Protein AF-0000000087422096 (afdb_homodimer)

Secondary structure (DSSP, 8-state):
--HHHHHHHHHHHHHTTSS-HHHHHHHHHHHHHHS--HHHHHHHTTSS-HHHHHHHHHHHHHS-TTTTTGGG---S---S---------------------------------------------------GGG--GGGSEEEEEEEEE-SSEEEEEEEETTTTEEEEEEEE-TT--SSS-HHHHHHHHHHHHHH---TTBPPEEEEEE-TTS-EEEEEE---SEEHHHHHHHHHTT-SS---HHHHHHHHHHHHHHHHHHHHTTEE-S---GGGEEE-TTS-EEE---TT-EE--GGGHHHHTTS---TT---S-GGG--HHHHTT-GGG-SHHHHHHHHHHHHHHHHHSS-S---SSHHHHHHHHHHPPPPPHHHH-GGG---HHHHHHHHHHT-SSGGGS-SSHHHHHHHHHHHHHHHHHHHHHHHHHHHHHHHHHHHHHHHHHHHHHHHHHHHHHHHHHHTS-TT--HHHHHHHHHHHHHHHHHHHHHHHHHHHHHHHHHHHHHH-TT-HHHHHHHHHHHHHHHHHHHHTT-HHHHHHHHHHHHHH-SSTTHHHHHTEEEEEEEEESSP-EEEEEEEEEETTEEEEEEEEEEEESPEEEEEEESEEEEEEEE-TTB--EEEEEEE-TT-EEEEEEE--BGGGS-TTEEEE--EEEE-SS--TT-GGGGEEEE--EEEESSPPBHHHHHHHHHHHHHH-HHHHHHHS-B-TT--BSS-B-TTS-B---SB-TT-PBP-TTSBP-S--HHHHHHHHHHHHHHHTS-EEPPPHHHHHHHHHTTTT-SBTTBS---GGGS-STTSSSSS-----TT--TT-B-TT--BS-SSS-EEEEEEEPSS-TTEEEEES--TT--GGGG-TT--EEEETT---TTEE---EEE-/--HHHHHHHHHHHHHTTSS-HHHHHHHHHHHHHHS--HHHHHHHTTSS-HHHHHHHHHHHHHS-TTTTTGGGTT-----S---------------------------------------------------GGG--HHHHEEEEEEEEE-SSEEEEEEEETTTTEEEEEEEE-TT--SSS-HHHHHHHHHHHHHH---TTBPPEEEEEE-TTS-EEEEEE---SEEHHHHHHHHHTT-SS---HHHHHHHHHHHHHHHHHHHHTTEE-S---GGGEEE-TTS-EEE---TT-EE--GGGHHHHTTS---TT---S-GGG--HHHHTT-GGG-SHHHHHHHHHHHHHHHHHSS-S---SSHHHHHHHHHHPPPPPHHHH-GGG---HHHHHHHHHHT-SSGGGS-SSHHHHHHHHHHHHHHHHHHHHHHHHHHHHHHHHHHHHHHHHHHHHHHHHHHHHHHHHHHTS-TT--HHHHHHHHHHHHHHHHHHHHHHHHHHHHHHHHHHHHHH-TT-HHHHHHHHHHHHHHHHHHHHTT-HHHHHHHHHHHHHH-SSTTHHHHHTEEEEEEEEESSP-EEEEEEEEEETTEEEEEEEEEEEESPEEEEEEESEEEEEEEE-TTB--EEEEEEE-TT-EEEEEEE--BGGGS-TTEEEE--EEEE-SS--TT-GGGGEEEE--EEEESSPPBHHHHHHHHHHHHHH-HHHHHHHS-B-TT--BSS-B-TTS-B---SB-TT-PBP-TTSBP-S--HHHHHHHHHHHHHHHTS-EEPPPHHHHHHHHHTTTT-SBTTBS---GGGS-STTSSSSS-----TT--TT-B-TT--BS-SSS-EEEEEEEPTT-TTEEEEES--TT--GGGG-TT--EEEETT---TTEE---EEE-

Foldseek 3Di:
DPVVLLVQLLVVCVVVVLAPPVRLVVLVVVCVVVVNRSLRSCCVVPSDPPVRSVVSSVCVVPPDPPVVPVVVPDDDDPDDDDPDDDDDDDDDDDDPDDDDDDDPDDPDDPCPDPPCPPPPPPPPPVDPDPDQVPDDPQPQWAFDAWPDDDPFWTWTWIAGNVVRDIKIKTFGDPPPPDDADSQLLQVLQLVLLCVQDDQQAWHWDDWDAHPVRTIMTITHDAPDDFQLRLLVCVVVPHDVHDDLLLVLVLLLSVLVSLQSSQVQQKHQQADDSRQWGAHPVGRIHGDDSSLIARPPCVSVVSRVRPPPPQPDQPYDLLQFALCSLVSVPVPDGQLRVLSSSLQRLLCSLQSDGQDDDPDSNVSSVCNQPNQGDQSCVNHVPRVGDPLSSVLSNQSNDNDSVSHDPGSNVSSVSSVVVSVVPVLLVVLQVLLVVLLVVLVVLVVVLVVLVVVLVVLVVVLVVLVLVDDPPDDPVSCVVSVVSVVVSVVSVVVSVVSLVSNLVSLVVSCVSPVPPLSSLVVQLVSLVLQLQLCVLVVPVVSNVVSLVSNVVSDPPPCVQQNQQKEWEWEAEVPDWWWKWKWAFDADPNFTDTDTDDGQGIPGRGGDIDGFHKMWMWTDDPQWDIFIAIDGGGGHYYDYDYFYTHGPLQDDPQKFKYAWDWAFAFDRNSNPSVVRIDTDHIKIWGQWAAFQLLVQVVLQVVQVVPLVVSLVLAADADVGGHQFDADPVSHTDHDCADPVRDGDDRQAHDFRGFLVSVQSSQVVVCVVSVARKDFAALVRLLCQFAPGHQAFGQGGPDDDLCQAQAQVNDPDGQDADGWCPRVNRAHSGGRHRQLEAAKEFHPDARSNDRQKGKIFHYYNHDDRVRSTRSDIDIDGRGHTDPRYGGIMMHGD/DPVVLLVQLLVVCVVVVLAPPVRLVVLVVVCVVVVNRSLRSCCVVPSDPPVRSVVSSVCVVPPDPVVVPVVVPPPDPPDDDDDDDDDDCVPDDDPVVVPDDDDPPPDDDDCPDPPCPPPDPPPDDPPPDPDLVPDDPQPQWAFDAWPDDDPFWTWTWIAGPVVGDIKIKTFGDPPPPDDAPSQLLQVLQLVLLCVQDDQQAWHWDDWDAHPVRTIMTITHDAPDDQLLRLLVCVVVPHDVHDDLLLVLVLLLSVLVSLQSSQVQQKAQQADDSRQWGAHPVGRIHGDDSSLIARPPCVSVVSRVRPPPPQPDQDYDLLQFALCSLVSVPVVDGQLRVLSSSLQRLLCSLQSDGQDDDPDSNVSSVCNQPPQGDQSCVNHVPRVGDPLSSVLSNQSNDNDSVSHPPGSNVSSVSSVVVSVVPVLLVVLQVLLVVLLVVLVVLVVVLVVLVVVLVVLVVVLVVLVLADDPPDDPVSCVVSVVSVVVSVVSVVVSVVSLVSNLVSLVVSCVSPVPPLSSLVVQLVSLVLQLQLCVLVVPVVSNVVSLVSNVVSDPPPCVQQNQQKEWEWEAEVPDWWWKWKWAFDADPNFTDTDTDDGQGIPGRGGDIDGFHKMWMWTDDPQWDIFIAIDGGGGHYYDYDYFYTHGPLQDDPQKFKYAWDWAFAFDRNSNPSVVRIDTDHIKIWGQWFAFQLLVLVVLQVVQVVPLVVSLVQAADADVGGHQFDADPVSHTDHDCADPVRDGDDRQAHDFRGFLVSVQSSQVVVCVVSVARKDFAALVRLLCQFAPGHQAFGQGGPDDDLCQAQAQVNDPDGFDADGWCPRVNRAHSGGRHRQLERAKEFHPDARSNDRQKGKIFHYYNHDDRVRSTRSDIDIDGRGHGDPRYGHIIMHGD

Nearest PDB structures (foldseek):
  2psq-assembly1_B  TM=8.116E-01  e=1.710E-14  Homo sapiens
  8w38-assembly4_D  TM=8.056E-01  e=1.320E-14  Homo sapiens
  3lcd-assembly1_A  TM=7.879E-01  e=2.724E-14  Homo sapiens
  5de2-assembly2_B  TM=8.108E-01  e=8.502E-14  Homo sapiens
  6seq-assembly1_A  TM=7.258E-01  e=4.690E-11  Homo sapiens

Structure (mmCIF, N/CA/C/O backbone):
data_AF-0000000087422096-model_v1
#
loop_
_entity.id
_entity.type
_entity.pdbx_description
1 polymer 'non-specific serine/threonine protein kinase'
#
loop_
_atom_site.group_PDB
_atom_site.id
_atom_site.type_symbol
_atom_site.label_atom_id
_atom_site.label_alt_id
_atom_site.label_comp_id
_atom_site.label_asym_id
_atom_site.label_entity_id
_atom_site.label_seq_id
_atom_site.pdbx_PDB_ins_code
_atom_site.Cartn_x
_atom_site.Cartn_y
_atom_site.Cartn_z
_atom_site.occupancy
_atom_site.B_iso_or_equiv
_atom_site.auth_seq_id
_atom_site.auth_comp_id
_atom_site.auth_asym_id
_atom_site.auth_atom_id
_atom_site.pdbx_PDB_model_num
ATOM 1 N N . MET A 1 1 ? 27.641 -21.953 27.484 1 22.31 1 MET A N 1
ATOM 2 C CA . MET A 1 1 ? 27.328 -21.516 28.844 1 22.31 1 MET A CA 1
ATOM 3 C C . MET A 1 1 ? 27.344 -19.984 28.938 1 22.31 1 MET A C 1
ATOM 5 O O . MET A 1 1 ? 26.656 -19.406 29.766 1 22.31 1 MET A O 1
ATOM 9 N N . ALA A 1 2 ? 28.328 -19.422 28.062 1 29.39 2 ALA A N 1
ATOM 10 C CA . ALA A 1 2 ? 28.734 -18.016 28.141 1 29.39 2 ALA A CA 1
ATOM 11 C C . ALA A 1 2 ? 27.641 -17.094 27.609 1 29.39 2 ALA A C 1
ATOM 13 O O . ALA A 1 2 ? 27.438 -15.992 28.109 1 29.39 2 ALA A O 1
ATOM 14 N N . LEU A 1 3 ? 27.016 -17.531 26.5 1 33.47 3 LEU A N 1
ATOM 15 C CA . LEU A 1 3 ? 26.109 -16.656 25.766 1 33.47 3 LEU A CA 1
ATOM 16 C C . LEU A 1 3 ? 24.875 -16.328 26.594 1 33.47 3 LEU A C 1
ATOM 18 O O . LEU A 1 3 ? 24.188 -15.344 26.328 1 33.47 3 LEU A O 1
ATOM 22 N N . LYS A 1 4 ? 24.453 -17.375 27.469 1 43.59 4 LYS A N 1
ATOM 23 C CA . LYS A 1 4 ? 23.281 -17.203 28.328 1 43.59 4 LYS A CA 1
ATOM 24 C C . LYS A 1 4 ? 23.469 -16.016 29.266 1 43.59 4 LYS A C 1
ATOM 26 O O . LYS A 1 4 ? 22.5 -15.312 29.578 1 43.59 4 LYS A O 1
ATOM 31 N N . SER A 1 5 ? 24.703 -15.695 29.641 1 49.25 5 SER A N 1
ATOM 32 C CA . SER A 1 5 ? 25.062 -14.75 30.688 1 49.25 5 SER A CA 1
ATOM 33 C C . SER A 1 5 ? 24.969 -13.312 30.188 1 49.25 5 SER A C 1
ATOM 35 O O . SER A 1 5 ? 24.5 -12.43 30.922 1 49.25 5 SER A O 1
ATOM 37 N N . ASP A 1 6 ? 25.188 -13.078 28.922 1 51.31 6 ASP A N 1
ATOM 38 C CA . ASP A 1 6 ? 25.234 -11.734 28.359 1 51.31 6 ASP A CA 1
ATOM 39 C C . ASP A 1 6 ? 23.828 -11.18 28.172 1 51.31 6 ASP A C 1
ATOM 41 O O . ASP A 1 6 ? 23.562 -10 28.422 1 51.31 6 ASP A O 1
ATOM 45 N N . THR A 1 7 ? 22.953 -12.062 27.797 1 53.16 7 THR A N 1
ATOM 46 C CA . THR A 1 7 ? 21.562 -11.688 27.594 1 53.16 7 THR A CA 1
ATOM 47 C C . THR A 1 7 ? 20.891 -11.352 28.922 1 53.16 7 THR A C 1
ATOM 49 O O . THR A 1 7 ? 20.125 -10.391 29.016 1 53.16 7 THR A O 1
ATOM 52 N N . GLN A 1 8 ? 21.172 -12.094 29.906 1 59.81 8 GLN A N 1
ATOM 53 C CA . GLN A 1 8 ? 20.609 -11.867 31.234 1 59.81 8 GLN A CA 1
ATOM 54 C C . GLN A 1 8 ? 21.141 -10.57 31.828 1 59.81 8 GLN A C 1
ATOM 56 O O . GLN A 1 8 ? 20.391 -9.836 32.5 1 59.81 8 GLN A O 1
ATOM 61 N N . LEU A 1 9 ? 22.359 -10.242 31.547 1 62.66 9 LEU A N 1
ATOM 62 C CA . LEU A 1 9 ? 23 -9.016 32 1 62.66 9 LEU A CA 1
ATOM 63 C C . LEU A 1 9 ? 22.391 -7.793 31.312 1 62.66 9 LEU A C 1
ATOM 65 O O . LEU A 1 9 ? 22.141 -6.773 31.953 1 62.66 9 LEU A O 1
ATOM 69 N N . GLY A 1 10 ? 22.156 -7.891 30.016 1 61.22 10 GLY A N 1
ATOM 70 C CA . GLY A 1 10 ? 21.516 -6.82 29.266 1 61.22 10 GLY A CA 1
ATOM 71 C C . GLY A 1 10 ? 20.094 -6.551 29.719 1 61.22 10 GLY A C 1
ATOM 72 O O . GLY A 1 10 ? 19.703 -5.395 29.891 1 61.22 10 GLY A O 1
ATOM 73 N N . GLN A 1 11 ? 19.422 -7.559 29.969 1 61.22 11 GLN A N 1
ATOM 74 C CA . GLN A 1 11 ? 18.062 -7.461 30.484 1 61.22 11 GLN A CA 1
ATOM 75 C C . GLN A 1 11 ? 18.047 -6.82 31.875 1 61.22 11 GLN A C 1
ATOM 77 O O . GLN A 1 11 ? 17.203 -5.965 32.156 1 61.22 11 GLN A O 1
ATOM 82 N N . LEU A 1 12 ? 18.891 -7.219 32.75 1 65 12 LEU A N 1
ATOM 83 C CA . LEU A 1 12 ? 19.016 -6.672 34.094 1 65 12 LEU A CA 1
ATOM 84 C C . LEU A 1 12 ? 19.422 -5.207 34.031 1 65 12 LEU A C 1
ATOM 86 O O . LEU A 1 12 ? 18.922 -4.395 34.812 1 65 12 LEU A O 1
ATOM 90 N N . ALA A 1 13 ? 20.281 -4.805 33.125 1 66.31 13 ALA A N 1
ATOM 91 C CA . ALA A 1 13 ? 20.75 -3.428 33 1 66.31 13 ALA A CA 1
ATOM 92 C C . ALA A 1 13 ? 19.609 -2.51 32.531 1 66.31 13 ALA A C 1
ATOM 94 O O . ALA A 1 13 ? 19.5 -1.378 33 1 66.31 13 ALA A O 1
ATOM 95 N N . ILE A 1 14 ? 18.781 -3.031 31.719 1 63.97 14 ILE A N 1
ATOM 96 C CA . ILE A 1 14 ? 17.578 -2.309 31.297 1 63.97 14 ILE A CA 1
ATOM 97 C C . ILE A 1 14 ? 16.594 -2.234 32.469 1 63.97 14 ILE A C 1
ATOM 99 O O . ILE A 1 14 ? 16.031 -1.172 32.75 1 63.97 14 ILE A O 1
ATOM 103 N N . ALA A 1 15 ? 16.359 -3.305 33.094 1 63.5 15 ALA A N 1
ATOM 104 C CA . ALA A 1 15 ? 15.406 -3.381 34.188 1 63.5 15 ALA A CA 1
ATOM 105 C C . ALA A 1 15 ? 15.805 -2.441 35.312 1 63.5 15 ALA A C 1
ATOM 107 O O . ALA A 1 15 ? 14.945 -1.862 36 1 63.5 15 ALA A O 1
ATOM 108 N N . ARG A 1 16 ? 17.156 -2.174 35.469 1 67.19 16 ARG A N 1
ATOM 109 C CA . ARG A 1 16 ? 17.641 -1.307 36.531 1 67.19 16 ARG A CA 1
ATOM 110 C C . ARG A 1 16 ? 17.859 0.117 36 1 67.19 16 ARG A C 1
ATOM 112 O O . ARG A 1 16 ? 18.406 0.961 36.719 1 67.19 16 ARG A O 1
ATOM 119 N N . GLY A 1 17 ? 17.391 0.414 34.688 1 64.25 17 GLY A N 1
ATOM 120 C CA . GLY A 1 17 ? 17.422 1.737 34.062 1 64.25 17 GLY A CA 1
ATOM 121 C C . GLY A 1 17 ? 18.828 2.219 33.781 1 64.25 17 GLY A C 1
ATOM 122 O O . GLY A 1 17 ? 19.062 3.42 33.625 1 64.25 17 GLY A O 1
ATOM 123 N N . LEU A 1 18 ? 19.688 1.482 33.719 1 69.75 18 LEU A N 1
ATOM 124 C CA . LEU A 1 18 ? 21.078 1.895 33.562 1 69.75 18 LEU A CA 1
ATOM 125 C C . LEU A 1 18 ? 21.438 2.039 32.094 1 69.75 18 LEU A C 1
ATOM 127 O O . LEU A 1 18 ? 22.297 2.85 31.734 1 69.75 18 LEU A O 1
ATOM 131 N N . VAL A 1 19 ? 20.844 1.148 31.203 1 63.81 19 VAL A N 1
ATOM 132 C CA . VAL A 1 19 ? 21.078 1.215 29.766 1 63.81 19 VAL A CA 1
ATOM 133 C C . VAL A 1 19 ? 19.75 1.126 29.016 1 63.81 19 VAL A C 1
ATOM 135 O O . VAL A 1 19 ? 18.859 0.351 29.406 1 63.81 19 VAL A O 1
ATOM 138 N N . ASP A 1 20 ? 19.422 2.053 28.156 1 63.22 20 ASP A N 1
ATOM 139 C CA . ASP A 1 20 ? 18.188 1.964 27.391 1 63.22 20 ASP A CA 1
ATOM 140 C C . ASP A 1 20 ? 18.281 0.891 26.312 1 63.22 20 ASP A C 1
ATOM 142 O O . ASP A 1 20 ? 19.375 0.448 25.969 1 63.22 20 ASP A O 1
ATOM 146 N N . LEU A 1 21 ? 17.219 0.362 25.891 1 59.69 21 LEU A N 1
ATOM 147 C CA . LEU A 1 21 ? 17.125 -0.75 24.953 1 59.69 21 LEU A CA 1
ATOM 148 C C . LEU A 1 21 ? 17.891 -0.441 23.672 1 59.69 21 LEU A C 1
ATOM 150 O O . LEU A 1 21 ? 18.578 -1.309 23.125 1 59.69 21 LEU A O 1
ATOM 154 N N . ALA A 1 22 ? 17.844 0.721 23.203 1 60.84 22 ALA A N 1
ATOM 155 C CA . ALA A 1 22 ? 18.531 1.097 21.984 1 60.84 22 ALA A CA 1
ATOM 156 C C . ALA A 1 22 ? 20.047 0.982 22.156 1 60.84 22 ALA A C 1
ATOM 158 O O . ALA A 1 22 ? 20.75 0.473 21.266 1 60.84 22 ALA A O 1
ATOM 159 N N . THR A 1 23 ? 20.438 1.443 23.203 1 62.81 23 THR A N 1
ATOM 160 C CA . THR A 1 23 ? 21.859 1.36 23.5 1 62.81 23 THR A CA 1
ATOM 161 C C . THR A 1 23 ? 22.297 -0.095 23.641 1 62.81 23 THR A C 1
ATOM 163 O O . THR A 1 23 ? 23.359 -0.473 23.141 1 62.81 23 THR A O 1
ATOM 166 N N . LEU A 1 24 ? 21.469 -0.861 24.219 1 63.09 24 LEU A N 1
ATOM 167 C CA . LEU A 1 24 ? 21.766 -2.279 24.375 1 63.09 24 LEU A CA 1
ATOM 168 C C . LEU A 1 24 ? 21.812 -2.977 23.016 1 63.09 24 LEU A C 1
ATOM 170 O O . LEU A 1 24 ? 22.734 -3.752 22.75 1 63.09 24 LEU A O 1
ATOM 174 N N . LEU A 1 25 ? 20.922 -2.707 22.203 1 58.38 25 LEU A N 1
ATOM 175 C CA . LEU A 1 25 ? 20.875 -3.338 20.891 1 58.38 25 LEU A CA 1
ATOM 176 C C . LEU A 1 25 ? 22.078 -2.934 20.031 1 58.38 25 LEU A C 1
ATOM 178 O O . LEU A 1 25 ? 22.656 -3.764 19.328 1 58.38 25 LEU A O 1
ATOM 182 N N . ARG A 1 26 ? 22.453 -1.77 20.141 1 63.78 26 ARG A N 1
ATOM 183 C CA . ARG A 1 26 ? 23.672 -1.311 19.453 1 63.78 26 ARG A CA 1
ATOM 184 C C . ARG A 1 26 ? 24.906 -2.045 19.984 1 63.78 26 ARG A C 1
ATOM 186 O O . ARG A 1 26 ? 25.766 -2.455 19.203 1 63.78 26 ARG A O 1
ATOM 193 N N . CYS A 1 27 ? 24.875 -2.111 21.219 1 63.47 27 CYS A N 1
ATOM 194 C CA . CYS A 1 27 ? 26.031 -2.762 21.812 1 63.47 27 CYS A CA 1
ATOM 195 C C . CYS A 1 27 ? 26.047 -4.254 21.5 1 63.47 27 CYS A C 1
ATOM 197 O O . CYS A 1 27 ? 27.094 -4.832 21.234 1 63.47 27 CYS A O 1
ATOM 199 N N . VAL A 1 28 ? 24.953 -4.836 21.469 1 59.22 28 VAL A N 1
ATOM 200 C CA . VAL A 1 28 ? 24.859 -6.246 21.109 1 59.22 28 VAL A CA 1
ATOM 201 C C . VAL A 1 28 ? 25.328 -6.438 19.656 1 59.22 28 VAL A C 1
ATOM 203 O O . VAL A 1 28 ? 26.062 -7.371 19.359 1 59.22 28 VAL A O 1
ATOM 206 N N . SER A 1 29 ? 24.891 -5.582 18.797 1 53.47 29 SER A N 1
ATOM 207 C CA . SER A 1 29 ? 25.344 -5.656 17.406 1 53.47 29 SER A CA 1
ATOM 208 C C . SER A 1 29 ? 26.844 -5.465 17.297 1 53.47 29 SER A C 1
ATOM 210 O O . SER A 1 29 ? 27.516 -6.164 16.531 1 53.47 29 SER A O 1
ATOM 212 N N . GLN A 1 30 ? 27.297 -4.598 18.047 1 57.66 30 GLN A N 1
ATOM 213 C CA . GLN A 1 30 ? 28.734 -4.34 18.031 1 57.66 30 GLN A CA 1
ATOM 214 C C . GLN A 1 30 ? 29.5 -5.488 18.672 1 57.66 30 GLN A C 1
ATOM 216 O O . GLN A 1 30 ? 30.625 -5.812 18.25 1 57.66 30 GLN A O 1
ATOM 221 N N . SER A 1 31 ? 28.906 -5.996 19.656 1 53.38 31 SER A N 1
ATOM 222 C CA . SER A 1 31 ? 29.531 -7.121 20.328 1 53.38 31 SER A CA 1
ATOM 223 C C . SER A 1 31 ? 29.688 -8.32 19.406 1 53.38 31 SER A C 1
ATOM 225 O O . SER A 1 31 ? 30.688 -9.031 19.453 1 53.38 31 SER A O 1
ATOM 227 N N . ALA A 1 32 ? 28.781 -8.523 18.594 1 51.12 32 ALA A N 1
ATOM 228 C CA . ALA A 1 32 ? 28.844 -9.648 17.656 1 51.12 32 ALA A CA 1
ATOM 229 C C . ALA A 1 32 ? 29.938 -9.43 16.625 1 51.12 32 ALA A C 1
ATOM 231 O O . ALA A 1 32 ? 30.578 -10.383 16.172 1 51.12 32 ALA A O 1
ATOM 232 N N . THR A 1 33 ? 30.25 -8.125 16.281 1 51.81 33 THR A N 1
ATOM 233 C CA . THR A 1 33 ? 31.25 -7.855 15.25 1 51.81 33 THR A CA 1
ATOM 234 C C . THR A 1 33 ? 32.625 -7.664 15.859 1 51.81 33 THR A C 1
ATOM 236 O O . THR A 1 33 ? 33.625 -8.031 15.266 1 51.81 33 THR A O 1
ATOM 239 N N . ALA A 1 34 ? 32.688 -6.992 17.047 1 53.44 34 ALA A N 1
ATOM 240 C CA . ALA A 1 34 ? 33.969 -6.57 17.547 1 53.44 34 ALA A CA 1
ATOM 241 C C . ALA A 1 34 ? 34.562 -7.602 18.516 1 53.44 34 ALA A C 1
ATOM 243 O O . ALA A 1 34 ? 35.656 -7.438 19.016 1 53.44 34 ALA A O 1
ATOM 244 N N . GLY A 1 35 ? 34.094 -8.922 18.516 1 54.88 35 GLY A N 1
ATOM 245 C CA . GLY A 1 35 ? 34.594 -9.984 19.359 1 54.88 35 GLY A CA 1
ATOM 246 C C . GLY A 1 35 ? 34.594 -9.633 20.828 1 54.88 35 GLY A C 1
ATOM 247 O O . GLY A 1 35 ? 35.25 -10.312 21.641 1 54.88 35 GLY A O 1
ATOM 248 N N . THR A 1 36 ? 34.219 -8.414 21.203 1 56.12 36 THR A N 1
ATOM 249 C CA . THR A 1 36 ? 34.219 -7.996 22.609 1 56.12 36 THR A CA 1
ATOM 250 C C . THR A 1 36 ? 32.875 -8.32 23.25 1 56.12 36 THR A C 1
ATOM 252 O O . THR A 1 36 ? 31.828 -8.297 22.578 1 56.12 36 THR A O 1
ATOM 255 N N . THR A 1 37 ? 32.844 -8.945 24.391 1 63.66 37 THR A N 1
ATOM 256 C CA . THR A 1 37 ? 31.625 -9.375 25.078 1 63.66 37 THR A CA 1
ATOM 257 C C . THR A 1 37 ? 30.719 -8.18 25.359 1 63.66 37 THR A C 1
ATOM 259 O O . THR A 1 37 ? 31.188 -7.047 25.469 1 63.66 37 THR A O 1
ATOM 262 N N . LEU A 1 38 ? 29.453 -8.297 25.328 1 63.44 38 LEU A N 1
ATOM 263 C CA . LEU A 1 38 ? 28.469 -7.25 25.578 1 63.44 38 LEU A CA 1
ATOM 264 C C . LEU A 1 38 ? 28.812 -6.492 26.859 1 63.44 38 LEU A C 1
ATOM 266 O O . LEU A 1 38 ? 28.719 -5.262 26.906 1 63.44 38 LEU A O 1
ATOM 270 N N . SER A 1 39 ? 29.297 -7.145 27.812 1 67.06 39 SER A N 1
ATOM 271 C CA . SER A 1 39 ? 29.656 -6.555 29.094 1 67.06 39 SER A CA 1
ATOM 272 C C . SER A 1 39 ? 30.828 -5.578 28.938 1 67.06 39 SER A C 1
ATOM 274 O O . SER A 1 39 ? 30.812 -4.488 29.516 1 67.06 39 SER A O 1
ATOM 276 N N . GLU A 1 40 ? 31.75 -5.992 28.172 1 71 40 GLU A N 1
ATOM 277 C CA . GLU A 1 40 ? 32.938 -5.172 27.953 1 71 40 GLU A CA 1
ATOM 278 C C . GLU A 1 40 ? 32.625 -3.949 27.094 1 71 40 GLU A C 1
ATOM 280 O O . GLU A 1 40 ? 33.125 -2.852 27.359 1 71 40 GLU A O 1
ATOM 285 N N . LEU A 1 41 ? 31.688 -4.113 26.188 1 66.12 41 LEU A N 1
ATOM 286 C CA . LEU A 1 41 ? 31.312 -3.008 25.297 1 66.12 41 LEU A CA 1
ATOM 287 C C . LEU A 1 41 ? 30.484 -1.971 26.062 1 66.12 41 LEU A C 1
ATOM 289 O O . LEU A 1 41 ? 30.656 -0.767 25.844 1 66.12 41 LEU A O 1
ATOM 293 N N . LEU A 1 42 ? 29.703 -2.367 26.938 1 70.38 42 LEU A N 1
ATOM 294 C CA . LEU A 1 42 ? 28.875 -1.453 27.719 1 70.38 42 LEU A CA 1
ATOM 295 C C . LEU A 1 42 ? 29.75 -0.611 28.656 1 70.38 42 LEU A C 1
ATOM 297 O O . LEU A 1 42 ? 29.422 0.548 28.922 1 70.38 42 LEU A O 1
ATOM 301 N N . VAL A 1 43 ? 30.891 -1.085 29.062 1 72.5 43 VAL A N 1
ATOM 302 C CA . VAL A 1 43 ? 31.859 -0.374 29.906 1 72.5 43 VAL A CA 1
ATOM 303 C C . VAL A 1 43 ? 32.75 0.51 29.031 1 72.5 43 VAL A C 1
ATOM 305 O O . VAL A 1 43 ? 33 1.673 29.359 1 72.5 43 VAL A O 1
ATOM 308 N N . ILE A 1 44 ? 33.25 -0.032 27.891 1 64.56 44 ILE A N 1
ATOM 309 C CA . ILE A 1 44 ? 34.156 0.71 27.016 1 64.56 44 ILE A CA 1
ATOM 310 C C . ILE A 1 44 ? 33.438 1.922 26.438 1 64.56 44 ILE A C 1
ATOM 312 O O . ILE A 1 44 ? 34 3.008 26.328 1 64.56 44 ILE A O 1
ATOM 316 N N . ASP A 1 45 ? 32.094 1.788 26.219 1 64.5 45 ASP A N 1
ATOM 317 C CA . ASP A 1 45 ? 31.328 2.873 25.609 1 64.5 45 ASP A CA 1
ATOM 318 C C . ASP A 1 45 ? 30.734 3.799 26.672 1 64.5 45 ASP A C 1
ATOM 320 O O . ASP A 1 45 ? 29.984 4.715 26.344 1 64.5 45 ASP A O 1
ATOM 324 N N . GLY A 1 46 ? 30.969 3.639 27.969 1 70.69 46 GLY A N 1
ATOM 325 C CA . GLY A 1 46 ? 30.672 4.5 29.109 1 70.69 46 GLY A CA 1
ATOM 326 C C . GLY A 1 46 ? 29.234 4.375 29.594 1 70.69 46 GLY A C 1
ATOM 327 O O . GLY A 1 46 ? 28.75 5.238 30.328 1 70.69 46 GLY A O 1
ATOM 328 N N . HIS A 1 47 ? 28.609 3.395 29.203 1 70.56 47 HIS A N 1
ATOM 329 C CA . HIS A 1 47 ? 27.203 3.299 29.594 1 70.56 47 HIS A CA 1
ATOM 330 C C . HIS A 1 47 ? 27.062 2.654 30.969 1 70.56 47 HIS A C 1
ATOM 332 O O . HIS A 1 47 ? 26.078 2.9 31.672 1 70.56 47 HIS A O 1
ATOM 338 N N . LEU A 1 48 ? 28.047 1.776 31.281 1 68.69 48 LEU A N 1
ATOM 339 C CA . LEU A 1 48 ? 28.141 1.203 32.625 1 68.69 48 LEU A CA 1
ATOM 340 C C . LEU A 1 48 ? 29.547 1.379 33.188 1 68.69 48 LEU A C 1
ATOM 342 O O . LEU A 1 48 ? 30.531 1.293 32.438 1 68.69 48 LEU A O 1
ATOM 346 N N . SER A 1 49 ? 29.703 1.876 34.406 1 75.44 49 SER A N 1
ATOM 347 C CA . SER A 1 49 ? 30.984 1.861 35.094 1 75.44 49 SER A CA 1
ATOM 348 C C . SER A 1 49 ? 31.422 0.438 35.406 1 75.44 49 SER A C 1
ATOM 350 O O . SER A 1 49 ? 30.594 -0.471 35.469 1 75.44 49 SER A O 1
ATOM 352 N N . ARG A 1 50 ? 32.625 0.095 35.531 1 72.69 50 ARG A N 1
ATOM 353 C CA . ARG A 1 50 ? 33.156 -1.215 35.906 1 72.69 50 ARG A CA 1
ATOM 354 C C . ARG A 1 50 ? 32.531 -1.678 37.219 1 72.69 50 ARG A C 1
ATOM 356 O O . ARG A 1 50 ? 32.25 -2.861 37.406 1 72.69 50 ARG A O 1
ATOM 363 N N . GLU A 1 51 ? 32.312 -0.676 38.094 1 72.88 51 GLU A N 1
ATOM 364 C CA . GLU A 1 51 ? 31.719 -0.988 39.406 1 72.88 51 GLU A CA 1
ATOM 365 C C . GLU A 1 51 ? 30.281 -1.442 39.25 1 72.88 51 GLU A C 1
ATOM 367 O O . GLU A 1 51 ? 29.844 -2.385 39.906 1 72.88 51 GLU A O 1
ATOM 372 N N . GLN A 1 52 ? 29.547 -0.849 38.281 1 71.38 52 GLN A N 1
ATOM 373 C CA . GLN A 1 52 ? 28.156 -1.216 38.031 1 71.38 52 GLN A CA 1
ATOM 374 C C . GLN A 1 52 ? 28.062 -2.592 37.375 1 71.38 52 GLN A C 1
ATOM 376 O O . GLN A 1 52 ? 27.156 -3.377 37.688 1 71.38 52 GLN A O 1
ATOM 381 N N . LEU A 1 53 ? 29 -2.859 36.562 1 70 53 LEU A N 1
ATOM 382 C CA . LEU A 1 53 ? 29.062 -4.176 35.938 1 70 53 LEU A CA 1
ATOM 383 C C . LEU A 1 53 ? 29.359 -5.258 36.969 1 70 53 LEU A C 1
ATOM 385 O O . LEU A 1 53 ? 28.719 -6.316 36.969 1 70 53 LEU A O 1
ATOM 389 N N . ASP A 1 54 ? 30.281 -4.98 37.812 1 71.81 54 ASP A N 1
ATOM 390 C CA . ASP A 1 54 ? 30.641 -5.926 38.875 1 71.81 54 ASP A CA 1
ATOM 391 C C . ASP A 1 54 ? 29.438 -6.191 39.812 1 71.81 54 ASP A C 1
ATOM 393 O O . ASP A 1 54 ? 29.219 -7.332 40.219 1 71.81 54 ASP A O 1
ATOM 397 N N . ASP A 1 55 ? 28.656 -5.176 40.062 1 70.62 55 ASP A N 1
ATOM 398 C CA . ASP A 1 55 ? 27.469 -5.316 40.906 1 70.62 55 ASP A CA 1
ATOM 399 C C . ASP A 1 55 ? 26.422 -6.176 40.219 1 70.62 55 ASP A C 1
ATOM 401 O O . ASP A 1 55 ? 25.766 -7.008 40.844 1 70.62 55 ASP A O 1
ATOM 405 N N . LEU A 1 56 ? 26.266 -5.957 38.906 1 67.75 56 LEU A N 1
ATOM 406 C CA . LEU A 1 56 ? 25.266 -6.711 38.156 1 67.75 56 LEU A CA 1
ATOM 407 C C . LEU A 1 56 ? 25.656 -8.18 38.062 1 67.75 56 LEU A C 1
ATOM 409 O O . LEU A 1 56 ? 24.828 -9.07 38.219 1 67.75 56 LEU A O 1
ATOM 413 N N . GLU A 1 57 ? 26.922 -8.43 37.844 1 66 57 GLU A N 1
ATOM 414 C CA . GLU A 1 57 ? 27.438 -9.797 37.75 1 66 57 GLU A CA 1
ATOM 415 C C . GLU A 1 57 ? 27.344 -10.523 39.094 1 66 57 GLU A C 1
ATOM 417 O O . GLU A 1 57 ? 26.984 -11.695 39.125 1 66 57 GLU A O 1
ATOM 422 N N . SER A 1 58 ? 27.719 -9.836 40.156 1 66.81 58 SER A N 1
ATOM 423 C CA . SER A 1 58 ? 27.594 -10.414 41.5 1 66.81 58 SER A CA 1
ATOM 424 C C . SER A 1 58 ? 26.156 -10.781 41.812 1 66.81 58 SER A C 1
ATOM 426 O O . SER A 1 58 ? 25.891 -11.828 42.406 1 66.81 58 SER A O 1
ATOM 428 N N . TYR A 1 59 ? 25.25 -9.914 41.375 1 61.88 59 TYR A N 1
ATOM 429 C CA . TYR A 1 59 ? 23.844 -10.203 41.625 1 61.88 59 TYR A CA 1
ATOM 430 C C . TYR A 1 59 ? 23.391 -11.43 40.844 1 61.88 59 TYR A C 1
ATOM 432 O O . TYR A 1 59 ? 22.672 -12.289 41.375 1 61.88 59 TYR A O 1
ATOM 440 N N . LEU A 1 60 ? 23.812 -11.539 39.625 1 57.22 60 LEU A N 1
ATOM 441 C CA . LEU A 1 60 ? 23.438 -12.688 38.812 1 57.22 60 LEU A CA 1
ATOM 442 C C . LEU A 1 60 ? 24.016 -13.977 39.375 1 57.22 60 LEU A C 1
ATOM 444 O O . LEU A 1 60 ? 23.391 -15.039 39.281 1 57.22 60 LEU A O 1
ATOM 448 N N . GLU A 1 61 ? 25.156 -13.977 39.844 1 56.38 61 GLU A N 1
ATOM 449 C CA . GLU A 1 61 ? 25.781 -15.164 40.438 1 56.38 61 GLU A CA 1
ATOM 450 C C . GLU A 1 61 ? 25.078 -15.586 41.719 1 56.38 61 GLU A C 1
ATOM 452 O O . GLU A 1 61 ? 25.016 -16.766 42.031 1 56.38 61 GLU A O 1
ATOM 457 N N . SER A 1 62 ? 24.734 -14.688 42.562 1 51.78 62 SER A N 1
ATOM 458 C CA . SER A 1 62 ? 24.156 -15.039 43.844 1 51.78 62 SER A CA 1
ATOM 459 C C . SER A 1 62 ? 22.672 -15.344 43.75 1 51.78 62 SER A C 1
ATOM 461 O O . SER A 1 62 ? 22.047 -15.797 44.719 1 51.78 62 SER A O 1
ATOM 463 N N . ALA A 1 63 ? 21.984 -14.812 42.594 1 41.28 63 ALA A N 1
ATOM 464 C CA . ALA A 1 63 ? 20.531 -14.945 42.594 1 41.28 63 ALA A CA 1
ATOM 465 C C . ALA A 1 63 ? 20.125 -16.391 42.344 1 41.28 63 ALA A C 1
ATOM 467 O O . ALA A 1 63 ? 20.688 -17.078 41.5 1 41.28 63 ALA A O 1
ATOM 468 N N . ASP A 1 64 ? 19.609 -17.062 43.281 1 37.78 64 ASP A N 1
ATOM 469 C CA . ASP A 1 64 ? 19.031 -18.406 43.25 1 37.78 64 ASP A CA 1
ATOM 470 C C . ASP A 1 64 ? 18.172 -18.625 42 1 37.78 64 ASP A C 1
ATOM 472 O O . ASP A 1 64 ? 17.484 -17.703 41.562 1 37.78 64 ASP A O 1
ATOM 476 N N . ARG A 1 65 ? 18.375 -19.641 41.094 1 37.44 65 ARG A N 1
ATOM 477 C CA . ARG A 1 65 ? 17.844 -20.031 39.781 1 37.44 65 ARG A CA 1
ATOM 478 C C . ARG A 1 65 ? 16.312 -19.984 39.781 1 37.44 65 ARG A C 1
ATOM 480 O O . ARG A 1 65 ? 15.688 -19.922 38.719 1 37.44 65 ARG A O 1
ATOM 487 N N . ARG A 1 66 ? 15.625 -20.594 40.844 1 35.53 66 ARG A N 1
ATOM 488 C CA . ARG A 1 66 ? 14.188 -20.844 40.906 1 35.53 66 ARG A CA 1
ATOM 489 C C . ARG A 1 66 ? 13.398 -19.562 40.656 1 35.53 66 ARG A C 1
ATOM 491 O O . ARG A 1 66 ? 12.312 -19.594 40.094 1 35.53 66 ARG A O 1
ATOM 498 N N . LEU A 1 67 ? 13.703 -18.359 41.25 1 31.23 67 LEU A N 1
ATOM 499 C CA . LEU A 1 67 ? 12.938 -17.125 41.25 1 31.23 67 LEU A CA 1
ATOM 500 C C . LEU A 1 67 ? 12.992 -16.453 39.875 1 31.23 67 LEU A C 1
ATOM 502 O O . LEU A 1 67 ? 12.234 -15.523 39.625 1 31.23 67 LEU A O 1
ATOM 506 N N . LEU A 1 68 ? 13.953 -16.75 39 1 29.77 68 LEU A N 1
ATOM 507 C CA . LEU A 1 68 ? 14.031 -16.141 37.656 1 29.77 68 LEU A CA 1
ATOM 508 C C . LEU A 1 68 ? 12.969 -16.719 36.75 1 29.77 68 LEU A C 1
ATOM 510 O O . LEU A 1 68 ? 12.672 -16.141 35.688 1 29.77 68 LEU A O 1
ATOM 514 N N . GLN A 1 69 ? 12.422 -18.016 36.781 1 30.25 69 GLN A N 1
ATOM 515 C CA . GLN A 1 69 ? 11.492 -18.703 35.875 1 30.25 69 GLN A CA 1
ATOM 516 C C . GLN A 1 69 ? 10.133 -18 35.875 1 30.25 69 GLN A C 1
ATOM 518 O O . GLN A 1 69 ? 9.492 -17.906 34.812 1 30.25 69 GLN A O 1
ATOM 523 N N . ASP A 1 70 ? 9.383 -17.766 36.969 1 30.42 70 ASP A N 1
ATOM 524 C CA . ASP A 1 70 ? 8.023 -17.266 37.125 1 30.42 70 ASP A CA 1
ATOM 525 C C . ASP A 1 70 ? 7.863 -15.875 36.531 1 30.42 70 ASP A C 1
ATOM 527 O O . ASP A 1 70 ? 6.746 -15.414 36.312 1 30.42 70 ASP A O 1
ATOM 531 N N . GLU A 1 71 ? 8.844 -15.047 36.594 1 27.7 71 GLU A N 1
ATOM 532 C CA . GLU A 1 71 ? 8.609 -13.688 36.125 1 27.7 71 GLU A CA 1
ATOM 533 C C . GLU A 1 71 ? 8.406 -13.672 34.594 1 27.7 71 GLU A C 1
ATOM 535 O O . GLU A 1 71 ? 7.902 -12.688 34.062 1 27.7 71 GLU A O 1
ATOM 540 N N . PHE A 1 72 ? 8.938 -14.617 33.812 1 27.39 72 PHE A N 1
ATOM 541 C CA . PHE A 1 72 ? 8.891 -14.43 32.375 1 27.39 72 PHE A CA 1
ATOM 542 C C . PHE A 1 72 ? 7.578 -14.945 31.812 1 27.39 72 PHE A C 1
ATOM 544 O O . PHE A 1 72 ? 7.398 -14.992 30.594 1 27.39 72 PHE A O 1
ATOM 551 N N . GLU A 1 73 ? 6.48 -15.617 32.5 1 25.52 73 GLU A N 1
ATOM 552 C CA . GLU A 1 73 ? 5.273 -16.25 31.969 1 25.52 73 GLU A CA 1
ATOM 553 C C . GLU A 1 73 ? 4.289 -15.211 31.438 1 25.52 73 GLU A C 1
ATOM 555 O O . GLU A 1 73 ? 3.154 -15.547 31.094 1 25.52 73 GLU A O 1
ATOM 560 N N . LEU A 1 74 ? 4.215 -13.984 31.75 1 22.36 74 LEU A N 1
ATOM 561 C CA . LEU A 1 74 ? 3.02 -13.156 31.625 1 22.36 74 LEU A CA 1
ATOM 562 C C . LEU A 1 74 ? 2.699 -12.883 30.156 1 22.36 74 LEU A C 1
ATOM 564 O O . LEU A 1 74 ? 1.962 -11.945 29.844 1 22.36 74 LEU A O 1
ATOM 568 N N . GLY A 1 75 ? 3.129 -13.562 29.188 1 20.27 75 GLY A N 1
ATOM 569 C CA . GLY A 1 75 ? 2.645 -12.82 28.031 1 20.27 75 GLY A CA 1
ATOM 570 C C . GLY A 1 75 ? 1.135 -12.852 27.891 1 20.27 75 GLY A C 1
ATOM 571 O O . GLY A 1 75 ? 0.465 -13.664 28.531 1 20.27 75 GLY A O 1
ATOM 572 N N . ASP A 1 76 ? 0.348 -12.352 26.719 1 22.45 76 ASP A N 1
ATOM 573 C CA . ASP A 1 76 ? -0.54 -11.312 26.219 1 22.45 76 ASP A CA 1
ATOM 574 C C . ASP A 1 76 ? -1.926 -11.875 25.906 1 22.45 76 ASP A C 1
ATOM 576 O O . ASP A 1 76 ? -2.814 -11.141 25.469 1 22.45 76 ASP A O 1
ATOM 580 N N . THR A 1 77 ? -2.357 -13.211 25.812 1 20.33 77 THR A N 1
ATOM 581 C CA . THR A 1 77 ? -3.484 -13.352 24.906 1 20.33 77 THR A CA 1
ATOM 582 C C . THR A 1 77 ? -4.797 -13 25.594 1 20.33 77 THR A C 1
ATOM 584 O O . THR A 1 77 ? -5.871 -13.383 25.141 1 20.33 77 THR A O 1
ATOM 587 N N . LEU A 1 78 ? -4.91 -12.43 26.734 1 20.77 78 LEU A N 1
ATOM 588 C CA . LEU A 1 78 ? -6.172 -12.172 27.422 1 20.77 78 LEU A CA 1
ATOM 589 C C . LEU A 1 78 ? -7.09 -11.312 26.562 1 20.77 78 LEU A C 1
ATOM 591 O O . LEU A 1 78 ? -6.961 -10.086 26.547 1 20.77 78 LEU A O 1
ATOM 595 N N . VAL A 1 79 ? -7.594 -11.797 25.453 1 19.8 79 VAL A N 1
ATOM 596 C CA . VAL A 1 79 ? -8.539 -10.891 24.797 1 19.8 79 VAL A CA 1
ATOM 597 C C . VAL A 1 79 ? -9.805 -10.766 25.625 1 19.8 79 VAL A C 1
ATOM 599 O O . VAL A 1 79 ? -10.227 -9.656 25.969 1 19.8 79 VAL A O 1
ATOM 602 N N . LEU A 1 80 ? -11.031 -11.508 25.219 1 17.08 80 LEU A N 1
ATOM 603 C CA . LEU A 1 80 ? -12.43 -11.109 25.047 1 17.08 80 LEU A CA 1
ATOM 604 C C . LEU A 1 80 ? -13.234 -11.43 26.312 1 17.08 80 LEU A C 1
ATOM 606 O O . LEU A 1 80 ? -14.297 -10.836 26.531 1 17.08 80 LEU A O 1
ATOM 610 N N . ASP A 1 81 ? -13.188 -12.562 26.891 1 17.81 81 ASP A N 1
ATOM 611 C CA . ASP A 1 81 ? -14.406 -13.242 27.328 1 17.81 81 ASP A CA 1
ATOM 612 C C . ASP A 1 81 ? -15.133 -12.43 28.391 1 17.81 81 ASP A C 1
ATOM 614 O O . ASP A 1 81 ? -16.359 -12.273 28.328 1 17.81 81 ASP A O 1
ATOM 618 N N . GLU A 1 82 ? -14.961 -12.68 29.672 1 18.59 82 GLU A N 1
ATOM 619 C CA . GLU A 1 82 ? -15.938 -12.656 30.75 1 18.59 82 GLU A CA 1
ATOM 620 C C . GLU A 1 82 ? -16.344 -11.227 31.094 1 18.59 82 GLU A C 1
ATOM 622 O O . GLU A 1 82 ? -15.57 -10.477 31.672 1 18.59 82 GLU A O 1
ATOM 627 N N . ILE A 1 83 ? -17.234 -10.594 30.078 1 17.73 83 ILE A N 1
ATOM 628 C CA . ILE A 1 83 ? -17.797 -9.305 30.438 1 17.73 83 ILE A CA 1
ATOM 629 C C . ILE A 1 83 ? -18.641 -9.438 31.703 1 17.73 83 ILE A C 1
ATOM 631 O O . ILE A 1 83 ? -18.562 -8.594 32.594 1 17.73 83 ILE A O 1
ATOM 635 N N . PHE A 1 84 ? -19.797 -10.312 31.656 1 18.77 84 PHE A N 1
ATOM 636 C CA . PHE A 1 84 ? -21.094 -9.883 32.188 1 18.77 84 PHE A CA 1
ATOM 637 C C . PHE A 1 84 ? -21.219 -10.281 33.656 1 18.77 84 PHE A C 1
ATOM 639 O O . PHE A 1 84 ? -22.188 -9.898 34.312 1 18.77 84 PHE A O 1
ATOM 646 N N . THR A 1 85 ? -20.828 -11.352 34.219 1 17.64 85 THR A N 1
ATOM 647 C CA . THR A 1 85 ? -21.75 -11.93 35.219 1 17.64 85 THR A CA 1
ATOM 648 C C . THR A 1 85 ? -21.844 -11.039 36.438 1 17.64 85 THR A C 1
ATOM 650 O O . THR A 1 85 ? -20.953 -10.25 36.719 1 17.64 85 THR A O 1
ATOM 653 N N . PRO A 1 86 ? -22.188 -11.609 37.719 1 18.16 86 PRO A N 1
ATOM 654 C CA . PRO A 1 86 ? -23.25 -11.242 38.688 1 18.16 86 PRO A CA 1
ATOM 655 C C . PRO A 1 86 ? -22.938 -9.945 39.438 1 18.16 86 PRO A C 1
ATOM 657 O O . PRO A 1 86 ? -23.781 -9.047 39.5 1 18.16 86 PRO A O 1
ATOM 660 N N . THR A 1 87 ? -22.109 -9.812 40.562 1 17.47 87 THR A N 1
ATOM 661 C CA . THR A 1 87 ? -22.484 -10.141 41.906 1 17.47 87 THR A CA 1
ATOM 662 C C . THR A 1 87 ? -22.734 -8.867 42.719 1 17.47 87 THR A C 1
ATOM 664 O O . THR A 1 87 ? -22.219 -7.797 42.375 1 17.47 87 THR A O 1
ATOM 667 N N . GLU A 1 88 ? -23.359 -8.922 44.125 1 18.06 88 GLU A N 1
ATOM 668 C CA . GLU A 1 88 ? -24.062 -8.312 45.25 1 18.06 88 GLU A CA 1
ATOM 669 C C . GLU A 1 88 ? -23.094 -7.461 46.094 1 18.06 88 GLU A C 1
ATOM 671 O O . GLU A 1 88 ? -23.531 -6.703 46.969 1 18.06 88 GLU A O 1
ATOM 676 N N . SER A 1 89 ? -21.812 -7.5 46 1 16.78 89 SER A N 1
ATOM 677 C CA . SER A 1 89 ? -21.281 -7.27 47.344 1 16.78 89 SER A CA 1
ATOM 678 C C . SER A 1 89 ? -21.766 -5.934 47.906 1 16.78 89 SER A C 1
ATOM 680 O O . SER A 1 89 ? -21.984 -4.984 47.156 1 16.78 89 SER A O 1
ATOM 682 N N . THR A 1 90 ? -22.141 -5.871 49.25 1 17.44 90 THR A N 1
ATOM 683 C CA . THR A 1 90 ? -22.734 -5.172 50.375 1 17.44 90 THR A CA 1
ATOM 684 C C . THR A 1 90 ? -21.953 -3.906 50.688 1 17.44 90 THR A C 1
ATOM 686 O O . THR A 1 90 ? -22.531 -2.859 50.969 1 17.44 90 THR A O 1
ATOM 689 N N . GLU A 1 91 ? -20.688 -4.023 51.125 1 18.44 91 GLU A N 1
ATOM 690 C CA . GLU A 1 91 ? -20.562 -3.336 52.406 1 18.44 91 GLU A CA 1
ATOM 691 C C . GLU A 1 91 ? -20.562 -1.821 52.219 1 18.44 91 GLU A C 1
ATOM 693 O O . GLU A 1 91 ? -20.219 -1.326 51.156 1 18.44 91 GLU A O 1
ATOM 698 N N . PRO A 1 92 ? -20.75 -1.096 53.344 1 19.62 92 PRO A N 1
ATOM 699 C CA . PRO A 1 92 ? -21.109 0.27 53.719 1 19.62 92 PRO A CA 1
ATOM 700 C C . PRO A 1 92 ? -20.031 1.292 53.375 1 19.62 92 PRO A C 1
ATOM 702 O O . PRO A 1 92 ? -18.859 0.935 53.219 1 19.62 92 PRO A O 1
ATOM 705 N N . LEU A 1 93 ? -20.5 2.365 52.781 1 18.39 93 LEU A N 1
ATOM 706 C CA . LEU A 1 93 ? -20.047 3.678 52.344 1 18.39 93 LEU A CA 1
ATOM 707 C C . LEU A 1 93 ? -19.219 4.359 53.406 1 18.39 93 LEU A C 1
ATOM 709 O O . LEU A 1 93 ? -19.734 4.648 54.5 1 18.39 93 LEU A O 1
ATOM 713 N N . LEU A 1 94 ? -17.938 3.939 53.344 1 16.77 94 LEU A N 1
ATOM 714 C CA . LEU A 1 94 ? -17.031 4.348 54.406 1 16.77 94 LEU A CA 1
ATOM 715 C C . LEU A 1 94 ? -17.125 5.852 54.656 1 16.77 94 LEU A C 1
ATOM 717 O O . LEU A 1 94 ? -17.375 6.621 53.719 1 16.77 94 LEU A O 1
ATOM 721 N N . GLU A 1 95 ? -17.156 6.242 55.938 1 18.64 95 GLU A N 1
ATOM 722 C CA . GLU A 1 95 ? -17.156 7.461 56.719 1 18.64 95 GLU A CA 1
ATOM 723 C C . GLU A 1 95 ? -15.891 8.266 56.5 1 18.64 95 GLU A C 1
ATOM 725 O O . GLU A 1 95 ? -14.789 7.711 56.5 1 18.64 95 GLU A O 1
ATOM 730 N N . VAL A 1 96 ? -16.031 9.242 55.688 1 18.56 96 VAL A N 1
ATOM 731 C CA . VAL A 1 96 ? -15.047 10.266 55.312 1 18.56 96 VAL A CA 1
ATOM 732 C C . VAL A 1 96 ? -14.305 10.711 56.594 1 18.56 96 VAL A C 1
ATOM 734 O O . VAL A 1 96 ? -14.914 11.227 57.531 1 18.56 96 VAL A O 1
ATOM 737 N N . PRO A 1 97 ? -13.266 9.922 56.844 1 16.05 97 PRO A N 1
ATOM 738 C CA . PRO A 1 97 ? -12.664 10.219 58.125 1 16.05 97 PRO A CA 1
ATOM 739 C C . PRO A 1 97 ? -12.18 11.656 58.25 1 16.05 97 PRO A C 1
ATOM 741 O O . PRO A 1 97 ? -11.961 12.32 57.219 1 16.05 97 PRO A O 1
ATOM 744 N N . GLN A 1 98 ? -11.883 12.102 59.562 1 17.17 98 GLN A N 1
ATOM 745 C CA . GLN A 1 98 ? -11.711 13.312 60.344 1 17.17 98 GLN A CA 1
ATOM 746 C C . GLN A 1 98 ? -10.406 14.023 60 1 17.17 98 GLN A C 1
ATOM 748 O O . GLN A 1 98 ? -10.398 15.234 59.75 1 17.17 98 GLN A O 1
ATOM 753 N N . THR A 1 99 ? -9.07 13.523 60.375 1 16.41 99 THR A N 1
ATOM 754 C CA . THR A 1 99 ? -8.242 14.289 61.312 1 16.41 99 THR A CA 1
ATOM 755 C C . THR A 1 99 ? -7.133 15.023 60.562 1 16.41 99 THR A C 1
ATOM 757 O O . THR A 1 99 ? -6.316 15.719 61.156 1 16.41 99 THR A O 1
ATOM 760 N N . VAL A 1 100 ? -6.887 14.805 59.344 1 16.78 100 VAL A N 1
ATOM 761 C CA . VAL A 1 100 ? -5.48 15.125 59.125 1 16.78 100 VAL A CA 1
ATOM 762 C C . VAL A 1 100 ? -5.188 16.547 59.594 1 16.78 100 VAL A C 1
ATOM 764 O O . VAL A 1 100 ? -5.805 17.5 59.125 1 16.78 100 VAL A O 1
ATOM 767 N N . ALA A 1 101 ? -4.281 16.688 60.594 1 16.42 101 ALA A N 1
ATOM 768 C CA . ALA A 1 101 ? -3.752 17.547 61.625 1 16.42 101 ALA A CA 1
ATOM 769 C C . ALA A 1 101 ? -3.004 18.734 61.031 1 16.42 101 ALA A C 1
ATOM 771 O O . ALA A 1 101 ? -3.59 19.797 60.812 1 16.42 101 ALA A O 1
ATOM 772 N N . GLN A 1 102 ? -1.624 18.828 61.281 1 16.05 102 GLN A N 1
ATOM 773 C CA . GLN A 1 102 ? -0.933 19.734 62.188 1 16.05 102 GLN A CA 1
ATOM 774 C C . GLN A 1 102 ? -0.298 20.891 61.406 1 16.05 102 GLN A C 1
ATOM 776 O O . GLN A 1 102 ? -0.673 21.156 60.281 1 16.05 102 GLN A O 1
ATOM 781 N N . THR A 1 103 ? 1.143 20.953 61.344 1 16.44 103 THR A N 1
ATOM 782 C CA . THR A 1 103 ? 1.95 21.969 62.031 1 16.44 103 THR A CA 1
ATOM 783 C C . THR A 1 103 ? 2.525 22.969 61.062 1 16.44 103 THR A C 1
ATOM 785 O O . THR A 1 103 ? 3.27 23.875 61.438 1 16.44 103 THR A O 1
ATOM 788 N N . PHE A 1 104 ? 2.277 22.703 59.75 1 17 104 PHE A N 1
ATOM 789 C CA . PHE A 1 104 ? 3.264 23.516 59.062 1 17 104 PHE A CA 1
ATOM 790 C C . PHE A 1 104 ? 3.281 24.938 59.625 1 17 104 PHE A C 1
ATOM 792 O O . PHE A 1 104 ? 2.23 25.562 59.781 1 17 104 PHE A O 1
ATOM 799 N N . ARG A 1 105 ? 4.406 25.266 60.125 1 17.33 105 ARG A N 1
ATOM 800 C CA . ARG A 1 105 ? 4.988 26.344 60.938 1 17.33 105 ARG A CA 1
ATOM 801 C C . ARG A 1 105 ? 4.902 27.672 60.188 1 17.33 105 ARG A C 1
ATOM 803 O O . ARG A 1 105 ? 4.855 27.719 58.969 1 17.33 105 ARG A O 1
ATOM 810 N N . GLN A 1 106 ? 4.883 28.656 60.938 1 16.97 106 GLN A N 1
ATOM 811 C CA . GLN A 1 106 ? 4.551 30.047 61.25 1 16.97 106 GLN A CA 1
ATOM 812 C C . GLN A 1 106 ? 5.531 31 60.594 1 16.97 106 GLN A C 1
ATOM 814 O O . GLN A 1 106 ? 5.445 32.219 60.781 1 16.97 106 GLN A O 1
ATOM 819 N N . THR A 1 107 ? 6.312 30.469 59.562 1 18.41 107 THR A N 1
ATOM 820 C CA . THR A 1 107 ? 7.414 31.422 59.625 1 18.41 107 THR A CA 1
ATOM 821 C C . THR A 1 107 ? 6.898 32.844 59.531 1 18.41 107 THR A C 1
ATOM 823 O O . THR A 1 107 ? 5.996 33.156 58.75 1 18.41 107 THR A O 1
ATOM 826 N N . PRO A 1 108 ? 7.367 33.625 60.406 1 18.14 108 PRO A N 1
ATOM 827 C CA . PRO A 1 108 ? 6.918 34.969 60.75 1 18.14 108 PRO A CA 1
ATOM 828 C C . PRO A 1 108 ? 7.035 35.969 59.594 1 18.14 108 PRO A C 1
ATOM 830 O O . PRO A 1 108 ? 7.863 35.75 58.688 1 18.14 108 PRO A O 1
ATOM 833 N N . PRO A 1 109 ? 5.949 36.562 59.188 1 18.31 109 PRO A N 1
ATOM 834 C CA . PRO A 1 109 ? 5.645 37.625 58.25 1 18.31 109 PRO A CA 1
ATOM 835 C C . PRO A 1 109 ? 6.676 38.75 58.281 1 18.31 109 PRO A C 1
ATOM 837 O O . PRO A 1 109 ? 7.02 39.25 59.344 1 18.31 109 PRO A O 1
ATOM 840 N N . VAL A 1 110 ? 7.777 38.438 57.5 1 18.7 110 VAL A N 1
ATOM 841 C CA . VAL A 1 110 ? 8.797 39.469 57.531 1 18.7 110 VAL A CA 1
ATOM 842 C C . VAL A 1 110 ? 8.133 40.844 57.469 1 18.7 110 VAL A C 1
ATOM 844 O O . VAL A 1 110 ? 7.309 41.094 56.594 1 18.7 110 VAL A O 1
ATOM 847 N N . LYS A 1 111 ? 8.156 41.5 58.531 1 18.44 111 LYS A N 1
ATOM 848 C CA . LYS A 1 111 ? 7.691 42.812 59.031 1 18.44 111 LYS A CA 1
ATOM 849 C C . LYS A 1 111 ? 8.266 43.938 58.188 1 18.44 111 LYS A C 1
ATOM 851 O O . LYS A 1 111 ? 9.461 44.25 58.281 1 18.44 111 LYS A O 1
ATOM 856 N N . LEU A 1 112 ? 8.125 43.812 56.875 1 17.41 112 LEU A N 1
ATOM 857 C CA . LEU A 1 112 ? 8.617 45.062 56.344 1 17.41 112 LEU A CA 1
ATOM 858 C C . LEU A 1 112 ? 8.125 46.25 57.156 1 17.41 112 LEU A C 1
ATOM 860 O O . LEU A 1 112 ? 6.93 46.375 57.438 1 17.41 112 LEU A O 1
ATOM 864 N N . ALA A 1 113 ? 8.984 46.688 57.938 1 18.23 113 ALA A N 1
ATOM 865 C CA . ALA A 1 113 ? 8.922 47.719 58.938 1 18.23 113 ALA A CA 1
ATOM 866 C C . ALA A 1 113 ? 8.312 49 58.375 1 18.23 113 ALA A C 1
ATOM 868 O O . ALA A 1 113 ? 8.664 49.438 57.281 1 18.23 113 ALA A O 1
ATOM 869 N N . ARG A 1 114 ? 7.062 49.188 58.844 1 19.84 114 ARG A N 1
ATOM 870 C CA . ARG A 1 114 ? 6.18 50.344 58.844 1 19.84 114 ARG A CA 1
ATOM 871 C C . ARG A 1 114 ? 6.938 51.594 59.25 1 19.84 114 ARG A C 1
ATOM 873 O O . ARG A 1 114 ? 7.211 51.812 60.438 1 19.84 114 ARG A O 1
ATOM 880 N N . ASN A 1 115 ? 8.164 51.812 58.688 1 17.83 115 ASN A N 1
ATOM 881 C CA . ASN A 1 115 ? 8.703 53.031 59.281 1 17.83 115 ASN A CA 1
ATOM 882 C C . ASN A 1 115 ? 7.645 54.125 59.375 1 17.83 115 ASN A C 1
ATOM 884 O O . ASN A 1 115 ? 7.039 54.5 58.375 1 17.83 115 ASN A O 1
ATOM 888 N N . THR A 1 116 ? 6.996 54.125 60.531 1 18.77 116 THR A N 1
ATOM 889 C CA . THR A 1 116 ? 6.008 55 61.125 1 18.77 116 THR A CA 1
ATOM 890 C C . THR A 1 116 ? 6.484 56.469 61.062 1 18.77 116 THR A C 1
ATOM 892 O O . THR A 1 116 ? 7.379 56.844 61.812 1 18.77 116 THR A O 1
ATOM 895 N N . LEU A 1 117 ? 6.965 56.906 59.906 1 18.25 117 LEU A N 1
ATOM 896 C CA . LEU A 1 117 ? 7.344 58.281 60.25 1 18.25 117 LEU A CA 1
ATOM 897 C C . LEU A 1 117 ? 6.23 59 61.031 1 18.25 117 LEU A C 1
ATOM 899 O O . LEU A 1 117 ? 5.051 58.844 60.688 1 18.25 117 LEU A O 1
ATOM 903 N N . PRO A 1 118 ? 6.426 59.219 62.281 1 20.88 118 PRO A N 1
ATOM 904 C CA . PRO A 1 118 ? 5.473 59.844 63.188 1 20.88 118 PRO A CA 1
ATOM 905 C C . PRO A 1 118 ? 4.863 61.125 62.625 1 20.88 118 PRO A C 1
ATOM 907 O O . PRO A 1 118 ? 5.594 62.031 62.219 1 20.88 118 PRO A O 1
ATOM 910 N N . PHE A 1 119 ? 3.934 61 61.719 1 19.06 119 PHE A N 1
ATOM 911 C CA . PHE A 1 119 ? 3.301 62.281 61.438 1 19.06 119 PHE A CA 1
ATOM 912 C C . PHE A 1 119 ? 2.895 62.969 62.719 1 19.06 119 PHE A C 1
ATOM 914 O O . PHE A 1 119 ? 2.262 62.375 63.594 1 19.06 119 PHE A O 1
ATOM 921 N N . GLY A 1 120 ? 3.783 63.75 63.25 1 19.28 120 GLY A N 1
ATOM 922 C CA . GLY A 1 120 ? 3.488 64.562 64.438 1 19.28 120 GLY A CA 1
ATOM 923 C C . GLY A 1 120 ? 2.076 65.125 64.438 1 19.28 120 GLY A C 1
ATOM 924 O O . GLY A 1 120 ? 1.415 65.188 63.375 1 19.28 120 GLY A O 1
ATOM 925 N N . GLU A 1 121 ? 1.405 65.062 65.5 1 21.62 121 GLU A N 1
ATOM 926 C CA . GLU A 1 121 ? 0.142 65.562 66.062 1 21.62 121 GLU A CA 1
ATOM 927 C C . GLU A 1 121 ? -0.099 67 65.625 1 21.62 121 GLU A C 1
ATOM 929 O O . GLU A 1 121 ? 0.148 67.938 66.375 1 21.62 121 GLU A O 1
ATOM 934 N N . SER A 1 122 ? 0.299 67.438 64.438 1 20.53 122 SER A N 1
ATOM 935 C CA . SER A 1 122 ? 0.027 68.875 64.5 1 20.53 122 SER A CA 1
ATOM 936 C C . SER A 1 122 ? -1.438 69.188 64.812 1 20.53 122 SER A C 1
ATOM 938 O O . SER A 1 122 ? -2.316 68.375 64.438 1 20.53 122 SER A O 1
ATOM 940 N N . SER A 1 123 ? -1.722 69.75 65.938 1 21.83 123 SER A N 1
ATOM 941 C CA . SER A 1 123 ? -2.906 70.375 66.562 1 21.83 123 SER A CA 1
ATOM 942 C C . SER A 1 123 ? -3.709 71.125 65.5 1 21.83 123 SER A C 1
ATOM 944 O O . SER A 1 123 ? -3.209 72.062 64.875 1 21.83 123 SER A O 1
ATOM 946 N N . SER A 1 124 ? -4.484 70.312 64.688 1 23.72 124 SER A N 1
ATOM 947 C CA . SER A 1 124 ? -5.379 70.875 63.688 1 23.72 124 SER A CA 1
ATOM 948 C C . SER A 1 124 ? -6.301 71.938 64.312 1 23.72 124 SER A C 1
ATOM 950 O O . SER A 1 124 ? -7.242 71.625 65 1 23.72 124 SER A O 1
ATOM 952 N N . ALA A 1 125 ? -5.777 73.062 64.812 1 26.94 125 ALA A N 1
ATOM 953 C CA . ALA A 1 125 ? -6.73 74.125 65 1 26.94 125 ALA A CA 1
ATOM 954 C C . ALA A 1 125 ? -7.449 74.438 63.656 1 26.94 125 ALA A C 1
ATOM 956 O O . ALA A 1 125 ? -6.809 74.812 62.656 1 26.94 125 ALA A O 1
ATOM 957 N N . ALA A 1 126 ? -8.523 73.688 63.344 1 29.52 126 ALA A N 1
ATOM 958 C CA . ALA A 1 126 ? -9.422 73.938 62.219 1 29.52 126 ALA A CA 1
ATOM 959 C C . ALA A 1 126 ? -9.758 75.375 62.062 1 29.52 126 ALA A C 1
ATOM 961 O O . ALA A 1 126 ? -10.609 75.938 62.75 1 29.52 126 ALA A O 1
ATOM 962 N N . ALA A 1 127 ? -8.703 76.188 61.906 1 28.48 127 ALA A N 1
ATOM 963 C CA . ALA A 1 127 ? -9.117 77.562 61.438 1 28.48 127 ALA A CA 1
ATOM 964 C C . ALA A 1 127 ? -9.93 77.438 60.156 1 28.48 127 ALA A C 1
ATOM 966 O O . ALA A 1 127 ? -9.789 76.5 59.406 1 28.48 127 ALA A O 1
ATOM 967 N N . GLU A 1 128 ? -10.977 78.188 59.875 1 30.12 128 GLU A N 1
ATOM 968 C CA . GLU A 1 128 ? -12.016 78.438 58.875 1 30.12 128 GLU A CA 1
ATOM 969 C C . GLU A 1 128 ? -11.406 78.5 57.469 1 30.12 128 GLU A C 1
ATOM 971 O O . GLU A 1 128 ? -10.742 79.5 57.125 1 30.12 128 GLU A O 1
ATOM 976 N N . SER A 1 129 ? -10.688 77.438 57 1 32.22 129 SER A N 1
ATOM 977 C CA . SER A 1 129 ? -9.789 77.438 55.875 1 32.22 129 SER A CA 1
ATOM 978 C C . SER A 1 129 ? -10.508 77.938 54.625 1 32.22 129 SER A C 1
ATOM 980 O O . SER A 1 129 ? -11.656 77.562 54.375 1 32.22 129 SER A O 1
ATOM 982 N N . PRO A 1 130 ? -10.18 79 53.938 1 33.97 130 PRO A N 1
ATOM 983 C CA . PRO A 1 130 ? -10.758 79.562 52.688 1 33.97 130 PRO A CA 1
ATOM 984 C C . PRO A 1 130 ? -11.008 78.438 51.656 1 33.97 130 PRO A C 1
ATOM 986 O O . PRO A 1 130 ? -10.406 77.375 51.719 1 33.97 130 PRO A O 1
ATOM 989 N N . SER A 1 131 ? -12.117 78.438 50.844 1 41.47 131 SER A N 1
ATOM 990 C CA . SER A 1 131 ? -12.633 77.562 49.812 1 41.47 131 SER A CA 1
ATOM 991 C C . SER A 1 131 ? -11.523 77.062 48.875 1 41.47 131 SER A C 1
ATOM 993 O O . SER A 1 131 ? -10.75 77.938 48.375 1 41.47 131 SER A O 1
ATOM 995 N N . GLU A 1 132 ? -10.953 75.938 48.906 1 47.12 132 GLU A N 1
ATOM 996 C CA . GLU A 1 132 ? -9.883 75.188 48.25 1 47.12 132 GLU A CA 1
ATOM 997 C C . GLU A 1 132 ? -9.891 75.438 46.75 1 47.12 132 GLU A C 1
ATOM 999 O O . GLU A 1 132 ? -8.852 75.312 46.062 1 47.12 132 GLU A O 1
ATOM 1004 N N . LEU A 1 133 ? -10.977 75.688 46.031 1 49.62 133 LEU A N 1
ATOM 1005 C CA . LEU A 1 133 ? -11.031 75.875 44.594 1 49.62 133 LEU A CA 1
ATOM 1006 C C . LEU A 1 133 ? -10.352 77.188 44.188 1 49.62 133 LEU A C 1
ATOM 1008 O O . LEU A 1 133 ? -10.141 77.375 43 1 49.62 133 LEU A O 1
ATOM 1012 N N . GLU A 1 134 ? -10.148 78.125 45.219 1 46.78 134 GLU A N 1
ATOM 1013 C CA . GLU A 1 134 ? -9.578 79.438 44.906 1 46.78 134 GLU A CA 1
ATOM 1014 C C . GLU A 1 134 ? -8.078 79.438 45.156 1 46.78 134 GLU A C 1
ATOM 1016 O O . GLU A 1 134 ? -7.492 80.5 45.406 1 46.78 134 GLU A O 1
ATOM 1021 N N . LEU A 1 135 ? -7.441 78.375 45.25 1 49.81 135 LEU A N 1
ATOM 1022 C CA . LEU A 1 135 ? -6.016 78.5 45.5 1 49.81 135 LEU A CA 1
ATOM 1023 C C . LEU A 1 135 ? -5.293 79.188 44.375 1 49.81 135 LEU A C 1
ATOM 1025 O O . LEU A 1 135 ? -5.605 78.938 43.188 1 49.81 135 LEU A O 1
ATOM 1029 N N . GLU A 1 136 ? -4.566 80.188 44.594 1 55.06 136 GLU A N 1
ATOM 1030 C CA . GLU A 1 136 ? -3.703 80.812 43.625 1 55.06 136 GLU A CA 1
ATOM 1031 C C . GLU A 1 136 ? -2.773 79.812 42.938 1 55.06 136 GLU A C 1
ATOM 1033 O O . GLU A 1 136 ? -2.445 78.75 43.531 1 55.06 136 GLU A O 1
ATOM 1038 N N . ARG A 1 137 ? -2.553 79.812 41.594 1 59.5 137 ARG A N 1
ATOM 1039 C CA . ARG A 1 137 ? -1.774 78.938 40.75 1 59.5 137 ARG A CA 1
ATOM 1040 C C . ARG A 1 137 ? -0.545 78.375 41.469 1 59.5 137 ARG A C 1
ATOM 1042 O O . ARG A 1 137 ? -0.189 77.25 41.312 1 59.5 137 ARG A O 1
ATOM 1049 N N . GLU A 1 138 ? 0.079 79.188 42.344 1 58.84 138 GLU A N 1
ATOM 1050 C CA . GLU A 1 138 ? 1.327 78.812 42.969 1 58.84 138 GLU A CA 1
ATOM 1051 C C . GLU A 1 138 ? 1.07 77.812 44.125 1 58.84 138 GLU A C 1
ATOM 1053 O O . GLU A 1 138 ? 1.938 77.062 44.469 1 58.84 138 GLU A O 1
ATOM 1058 N N . GLN A 1 139 ? -0.085 77.812 44.625 1 67.56 139 GLN A N 1
ATOM 1059 C CA . GLN A 1 139 ? -0.364 77 45.812 1 67.56 139 GLN A CA 1
ATOM 1060 C C . GLN A 1 139 ? -1.066 75.688 45.406 1 67.56 139 GLN A C 1
ATOM 1062 O O . GLN A 1 139 ? -1.275 74.812 46.25 1 67.56 139 GLN A O 1
ATOM 1067 N N . ARG A 1 140 ? -1.252 75.562 44.219 1 80.12 140 ARG A N 1
ATOM 1068 C CA . ARG A 1 140 ? -1.993 74.375 43.75 1 80.12 140 ARG A CA 1
ATOM 1069 C C . ARG A 1 140 ? -1.12 73.125 43.781 1 80.12 140 ARG A C 1
ATOM 1071 O O . ARG A 1 140 ? -1.591 72.062 44.125 1 80.12 140 ARG A O 1
ATOM 1078 N N . TYR A 1 141 ? 0.169 73.25 43.531 1 85 141 TYR A N 1
ATOM 1079 C CA . TYR A 1 141 ? 1.027 72.125 43.406 1 85 141 TYR A CA 1
ATOM 1080 C C . TYR A 1 141 ? 2.008 72 44.562 1 85 141 TYR A C 1
ATOM 1082 O O . TYR A 1 141 ? 2.686 73 44.906 1 85 141 TYR A O 1
ATOM 1090 N N . GLU A 1 142 ? 1.983 70.875 45.188 1 83.81 142 GLU A N 1
ATOM 1091 C CA . GLU A 1 142 ? 2.945 70.562 46.25 1 83.81 142 GLU A CA 1
ATOM 1092 C C . GLU A 1 142 ? 4.121 69.75 45.719 1 83.81 142 GLU A C 1
ATOM 1094 O O . GLU A 1 142 ? 3.947 68.625 45.25 1 83.81 142 GLU A O 1
ATOM 1099 N N . PHE A 1 143 ? 5.301 70.312 45.781 1 82.75 143 PHE A N 1
ATOM 1100 C CA . PHE A 1 143 ? 6.488 69.688 45.25 1 82.75 143 PHE A CA 1
ATOM 1101 C C . PHE A 1 143 ? 6.969 68.562 46.188 1 82.75 143 PHE A C 1
ATOM 1103 O O . PHE A 1 143 ? 7.074 68.75 47.375 1 82.75 143 PHE A O 1
ATOM 1110 N N . LEU A 1 144 ? 7.109 67.375 45.656 1 83.12 144 LEU A N 1
ATOM 1111 C CA . LEU A 1 144 ? 7.504 66.25 46.469 1 83.12 144 LEU A CA 1
ATOM 1112 C C . LEU A 1 144 ? 8.938 65.812 46.156 1 83.12 144 LEU A C 1
ATOM 1114 O O . LEU A 1 144 ? 9.883 66.375 46.688 1 83.12 144 LEU A O 1
ATOM 1118 N N . ASP A 1 145 ? 9.164 65 45.188 1 81.75 145 ASP A N 1
ATOM 1119 C CA . ASP A 1 145 ? 10.484 64.438 44.906 1 81.75 145 ASP A CA 1
ATOM 1120 C C . ASP A 1 145 ? 10.922 64.75 43.469 1 81.75 145 ASP A C 1
ATOM 1122 O O . ASP A 1 145 ? 10.086 65 42.594 1 81.75 145 ASP A O 1
ATOM 1126 N N . GLU A 1 146 ? 12.219 64.688 43.312 1 81.69 146 GLU A N 1
ATOM 1127 C CA . GLU A 1 146 ? 12.758 64.812 41.969 1 81.69 146 GLU A CA 1
ATOM 1128 C C . GLU A 1 146 ? 12.648 63.531 41.188 1 81.69 146 GLU A C 1
ATOM 1130 O O . GLU A 1 146 ? 13.031 62.469 41.719 1 81.69 146 GLU A O 1
ATOM 1135 N N . LEU A 1 147 ? 11.977 63.531 40.125 1 80.56 147 LEU A N 1
ATOM 1136 C CA . LEU A 1 147 ? 11.812 62.344 39.312 1 80.56 147 LEU A CA 1
ATOM 1137 C C . LEU A 1 147 ? 12.961 62.219 38.312 1 80.56 147 LEU A C 1
ATOM 1139 O O . LEU A 1 147 ? 13.352 61.094 37.969 1 80.56 147 LEU A O 1
ATOM 1143 N N . GLY A 1 148 ? 13.43 63.344 37.812 1 76.12 148 GLY A N 1
ATOM 1144 C CA . GLY A 1 148 ? 14.531 63.281 36.844 1 76.12 148 GLY A CA 1
ATOM 1145 C C . GLY A 1 148 ? 15.047 64.688 36.469 1 76.12 148 GLY A C 1
ATOM 1146 O O . GLY A 1 148 ? 14.352 65.688 36.625 1 76.12 148 GLY A O 1
ATOM 1147 N N . ARG A 1 149 ? 16.328 64.688 36.125 1 72.25 149 ARG A N 1
ATOM 1148 C CA . ARG A 1 149 ? 17 65.938 35.688 1 72.25 149 ARG A CA 1
ATOM 1149 C C . ARG A 1 149 ? 17.656 65.688 34.312 1 72.25 149 ARG A C 1
ATOM 1151 O O . ARG A 1 149 ? 18.281 64.688 34.062 1 72.25 149 ARG A O 1
ATOM 1158 N N . GLY A 1 150 ? 17.141 66.375 33.312 1 63.28 150 GLY A N 1
ATOM 1159 C CA . GLY A 1 150 ? 17.828 66.375 32.031 1 63.28 150 GLY A CA 1
ATOM 1160 C C . GLY A 1 150 ? 18.516 67.688 31.688 1 63.28 150 GLY A C 1
ATOM 1161 O O . GLY A 1 150 ? 18.609 68.562 32.531 1 63.28 150 GLY A O 1
ATOM 1162 N N . GLY A 1 151 ? 19.219 67.75 30.484 1 59.66 151 GLY A N 1
ATOM 1163 C CA . GLY A 1 151 ? 19.953 68.938 30.062 1 59.66 151 GLY A CA 1
ATOM 1164 C C . GLY A 1 151 ? 19.078 70.188 29.984 1 59.66 151 GLY A C 1
ATOM 1165 O O . GLY A 1 151 ? 19.562 71.312 30.188 1 59.66 151 GLY A O 1
ATOM 1166 N N . MET A 1 152 ? 17.703 70 29.766 1 61.88 152 MET A N 1
ATOM 1167 C CA . MET A 1 152 ? 16.875 71.188 29.469 1 61.88 152 MET A CA 1
ATOM 1168 C C . MET A 1 152 ? 15.953 71.5 30.641 1 61.88 152 MET A C 1
ATOM 1170 O O . MET A 1 152 ? 15.43 72.625 30.75 1 61.88 152 MET A O 1
ATOM 1174 N N . GLY A 1 153 ? 15.75 70.5 31.531 1 75.12 153 GLY A N 1
ATOM 1175 C CA . GLY A 1 153 ? 14.805 70.812 32.594 1 75.12 153 GLY A CA 1
ATOM 1176 C C . GLY A 1 153 ? 14.773 69.688 33.656 1 75.12 153 GLY A C 1
ATOM 1177 O O . GLY A 1 153 ? 15.562 68.75 33.594 1 75.12 153 GLY A O 1
ATOM 1178 N N . GLN A 1 154 ? 14.164 70 34.625 1 82.38 154 GLN A N 1
ATOM 1179 C CA . GLN A 1 154 ? 13.969 69.062 35.719 1 82.38 154 GLN A CA 1
ATOM 1180 C C . GLN A 1 154 ? 12.508 68.688 35.875 1 82.38 154 GLN A C 1
ATOM 1182 O O . GLN A 1 154 ? 11.609 69.5 35.594 1 82.38 154 GLN A O 1
ATOM 1187 N N . VAL A 1 155 ? 12.297 67.438 36.062 1 86.31 155 VAL A N 1
ATOM 1188 C CA . VAL A 1 155 ? 10.945 66.938 36.281 1 86.31 155 VAL A CA 1
ATOM 1189 C C . VAL A 1 155 ? 10.789 66.5 37.75 1 86.31 155 VAL A C 1
ATOM 1191 O O . VAL A 1 155 ? 11.609 65.75 38.281 1 86.31 155 VAL A O 1
ATOM 1194 N N . VAL A 1 156 ? 9.789 67.125 38.375 1 86.38 156 VAL A N 1
ATOM 1195 C CA . VAL A 1 156 ? 9.57 66.875 39.812 1 86.38 156 VAL A CA 1
ATOM 1196 C C . VAL A 1 156 ? 8.188 66.312 40.031 1 86.38 156 VAL A C 1
ATOM 1198 O O . VAL A 1 156 ? 7.246 66.562 39.281 1 86.38 156 VAL A O 1
ATOM 1201 N N . LEU A 1 157 ? 8.18 65.375 40.938 1 89.44 157 LEU A N 1
ATOM 1202 C CA . LEU A 1 157 ? 6.895 64.875 41.375 1 89.44 157 LEU A CA 1
ATOM 1203 C C . LEU A 1 157 ? 6.145 65.875 42.188 1 89.44 157 LEU A C 1
ATOM 1205 O O . LEU A 1 157 ? 6.727 66.5 43.062 1 89.44 157 LEU A O 1
ATOM 1209 N N . ALA A 1 158 ? 4.953 66.188 41.812 1 87.44 158 ALA A N 1
ATOM 1210 C CA . ALA A 1 158 ? 4.125 67.188 42.531 1 87.44 158 ALA A CA 1
ATOM 1211 C C . ALA A 1 158 ? 2.732 66.562 42.781 1 87.44 158 ALA A C 1
ATOM 1213 O O . ALA A 1 158 ? 2.299 65.688 42.125 1 87.44 158 ALA A O 1
ATOM 1214 N N . HIS A 1 159 ? 2.184 67.062 43.812 1 88.12 159 HIS A N 1
ATOM 1215 C CA . HIS A 1 159 ? 0.819 66.625 44.156 1 88.12 159 HIS A CA 1
ATOM 1216 C C . HIS A 1 159 ? -0.168 67.75 43.844 1 88.12 159 HIS A C 1
ATOM 1218 O O . HIS A 1 159 ? -0.005 68.875 44.312 1 88.12 159 HIS A O 1
ATOM 1224 N N . ASP A 1 160 ? -1.058 67.5 42.938 1 84.25 160 ASP A N 1
ATOM 1225 C CA . ASP A 1 160 ? -2.148 68.438 42.625 1 84.25 160 ASP A CA 1
ATOM 1226 C C . ASP A 1 160 ? -3.18 68.438 43.781 1 84.25 160 ASP A C 1
ATOM 1228 O O . ASP A 1 160 ? -3.926 67.5 43.938 1 84.25 160 ASP A O 1
ATOM 1232 N N . ARG A 1 161 ? -3.307 69.5 44.406 1 80.56 161 ARG A N 1
ATOM 1233 C CA . ARG A 1 161 ? -4.156 69.625 45.594 1 80.56 161 ARG A CA 1
ATOM 1234 C C . ARG A 1 161 ? -5.629 69.688 45.219 1 80.56 161 ARG A C 1
ATOM 1236 O O . ARG A 1 161 ? -6.508 69.312 46 1 80.56 161 ARG A O 1
ATOM 1243 N N . ILE A 1 162 ? -5.852 70.125 44 1 77.5 162 ILE A N 1
ATOM 1244 C CA . ILE A 1 162 ? -7.234 70.312 43.562 1 77.5 162 ILE A CA 1
ATOM 1245 C C . ILE A 1 162 ? -7.781 68.938 43.062 1 77.5 162 ILE A C 1
ATOM 1247 O O . ILE A 1 162 ? -8.844 68.5 43.5 1 77.5 162 ILE A O 1
ATOM 1251 N N . LEU A 1 163 ? -7 68.312 42.281 1 79.06 163 LEU A N 1
ATOM 1252 C CA . LEU A 1 163 ? -7.461 67.062 41.719 1 79.06 163 LEU A CA 1
ATOM 1253 C C . LEU A 1 163 ? -6.969 65.875 42.531 1 79.06 163 LEU A C 1
ATOM 1255 O O . LEU A 1 163 ? -7.344 64.75 42.25 1 79.06 163 LEU A O 1
ATOM 1259 N N . LYS A 1 164 ? -6.113 66.062 43.562 1 78.62 164 LYS A N 1
ATOM 1260 C CA . LYS A 1 164 ? -5.625 65.062 44.5 1 78.62 164 LYS A CA 1
ATOM 1261 C C . LYS A 1 164 ? -4.926 63.938 43.75 1 78.62 164 LYS A C 1
ATOM 1263 O O . LYS A 1 164 ? -5.215 62.75 43.969 1 78.62 164 LYS A O 1
ATOM 1268 N N . ARG A 1 165 ? -4.125 64.312 42.906 1 81.31 165 ARG A N 1
ATOM 1269 C CA . ARG A 1 165 ? -3.344 63.312 42.156 1 81.31 165 ARG A CA 1
ATOM 1270 C C . ARG A 1 165 ? -1.875 63.719 42.094 1 81.31 165 ARG A C 1
ATOM 1272 O O . ARG A 1 165 ? -1.548 64.875 42.188 1 81.31 165 ARG A O 1
ATOM 1279 N N . ASP A 1 166 ? -1.098 62.656 42.031 1 82.5 166 ASP A N 1
ATOM 1280 C CA . ASP A 1 166 ? 0.318 62.906 41.812 1 82.5 166 ASP A CA 1
ATOM 1281 C C . ASP A 1 166 ? 0.583 63.219 40.312 1 82.5 166 ASP A C 1
ATOM 1283 O O . ASP A 1 166 ? 0.011 62.594 39.438 1 82.5 166 ASP A O 1
ATOM 1287 N N . ILE A 1 167 ? 1.258 64.25 40.062 1 87.38 167 ILE A N 1
ATOM 1288 C CA . ILE A 1 167 ? 1.58 64.625 38.688 1 87.38 167 ILE A CA 1
ATOM 1289 C C . ILE A 1 167 ? 3.078 64.938 38.562 1 87.38 167 ILE A C 1
ATOM 1291 O O . ILE A 1 167 ? 3.773 65.062 39.594 1 87.38 167 ILE A O 1
ATOM 1295 N N . ALA A 1 168 ? 3.553 64.875 37.375 1 88.44 168 ALA A N 1
ATOM 1296 C CA . ALA A 1 168 ? 4.918 65.25 37.062 1 88.44 168 ALA A CA 1
ATOM 1297 C C . ALA A 1 168 ? 4.961 66.688 36.594 1 88.44 168 ALA A C 1
ATOM 1299 O O . ALA A 1 168 ? 4.125 67.125 35.781 1 88.44 168 ALA A O 1
ATOM 1300 N N . LEU A 1 169 ? 5.836 67.438 37.188 1 88.19 169 LEU A N 1
ATOM 1301 C CA . LEU A 1 169 ? 6 68.875 36.844 1 88.19 169 LEU A CA 1
ATOM 1302 C C . LEU A 1 169 ? 7.383 69.125 36.25 1 88.19 169 LEU A C 1
ATOM 1304 O O . LEU A 1 169 ? 8.398 68.75 36.875 1 88.19 169 LEU A O 1
ATOM 1308 N N . LYS A 1 170 ? 7.414 69.625 35.031 1 87.31 170 LYS A N 1
ATOM 1309 C CA . LYS A 1 170 ? 8.672 69.938 34.375 1 87.31 170 LYS A CA 1
ATOM 1310 C C . LYS A 1 170 ? 8.953 71.438 34.469 1 87.31 170 LYS A C 1
ATOM 1312 O O . LYS A 1 170 ? 8.07 72.25 34.156 1 87.31 170 LYS A O 1
ATOM 1317 N N . THR A 1 171 ? 10.078 71.75 34.969 1 83.25 171 THR A N 1
ATOM 1318 C CA . THR A 1 171 ? 10.523 73.125 35.062 1 83.25 171 THR A CA 1
ATOM 1319 C C . THR A 1 171 ? 11.891 73.312 34.406 1 83.25 171 THR A C 1
ATOM 1321 O O . THR A 1 171 ? 12.547 72.375 34.062 1 83.25 171 THR A O 1
ATOM 1324 N N . LEU A 1 172 ? 12.203 74.625 34.156 1 77.06 172 LEU A N 1
ATOM 1325 C CA . LEU A 1 172 ? 13.516 74.938 33.594 1 77.06 172 LEU A CA 1
ATOM 1326 C C . LEU A 1 172 ? 14.586 74.938 34.688 1 77.06 172 LEU A C 1
ATOM 1328 O O . LEU A 1 172 ? 14.297 75.188 35.844 1 77.06 172 LEU A O 1
ATOM 1332 N N . LEU A 1 173 ? 15.766 74.375 34.406 1 67.88 173 LEU A N 1
ATOM 1333 C CA . LEU A 1 173 ? 16.875 74.438 35.312 1 67.88 173 LEU A CA 1
ATOM 1334 C C . LEU A 1 173 ? 17.328 75.938 35.469 1 67.88 173 LEU A C 1
ATOM 1336 O O . LEU A 1 173 ? 17.344 76.688 34.5 1 67.88 173 LEU A O 1
ATOM 1340 N N . PRO A 1 174 ? 17.391 76.438 36.812 1 58.28 174 PRO A N 1
ATOM 1341 C CA . PRO A 1 174 ? 17.75 77.812 37.031 1 58.28 174 PRO A CA 1
ATOM 1342 C C . PRO A 1 174 ? 18.953 78.312 36.219 1 58.28 174 PRO A C 1
ATOM 1344 O O . PRO A 1 174 ? 19 79.438 35.781 1 58.28 174 PRO A O 1
ATOM 1347 N N . ASP A 1 175 ? 20.156 77.625 36.281 1 52.75 175 ASP A N 1
ATOM 1348 C CA . ASP A 1 175 ? 21.406 78.125 35.719 1 52.75 175 ASP A CA 1
ATOM 1349 C C . ASP A 1 175 ? 21.438 77.938 34.219 1 52.75 175 ASP A C 1
ATOM 1351 O O . ASP A 1 175 ? 22.516 78 33.594 1 52.75 175 ASP A O 1
ATOM 1355 N N . THR A 1 176 ? 20.391 77.625 33.688 1 51.19 176 THR A N 1
ATOM 1356 C CA . THR A 1 176 ? 20.484 77.375 32.25 1 51.19 176 THR A CA 1
ATOM 1357 C C . THR A 1 176 ? 20.484 78.75 31.516 1 51.19 176 THR A C 1
ATOM 1359 O O . THR A 1 176 ? 19.422 79.312 31.281 1 51.19 176 THR A O 1
ATOM 1362 N N . ALA A 1 177 ? 21.312 79.75 32.062 1 42.69 177 ALA A N 1
ATOM 1363 C CA . ALA A 1 177 ? 21.5 81.062 31.578 1 42.69 177 ALA A CA 1
ATOM 1364 C C . ALA A 1 177 ? 21.438 81.125 30.062 1 42.69 177 ALA A C 1
ATOM 1366 O O . ALA A 1 177 ? 20.828 82.062 29.484 1 42.69 177 ALA A O 1
ATOM 1367 N N . GLU A 1 178 ? 22.656 80.75 29.406 1 43 178 GLU A N 1
ATOM 1368 C CA . GLU A 1 178 ? 23.141 81.5 28.266 1 43 178 GLU A CA 1
ATOM 1369 C C . GLU A 1 178 ? 22.234 81.375 27.062 1 43 178 GLU A C 1
ATOM 1371 O O . GLU A 1 178 ? 21.812 82.375 26.469 1 43 178 GLU A O 1
ATOM 1376 N N . GLN A 1 179 ? 22.625 80.5 25.984 1 40.88 179 GLN A N 1
ATOM 1377 C CA . GLN A 1 179 ? 22.422 80.5 24.547 1 40.88 179 GLN A CA 1
ATOM 1378 C C . GLN A 1 179 ? 21.125 79.812 24.156 1 40.88 179 GLN A C 1
ATOM 1380 O O . GLN A 1 179 ? 20.969 78.562 24.422 1 40.88 179 GLN A O 1
ATOM 1385 N N . GLY A 1 180 ? 19.906 80.5 23.844 1 54.56 180 GLY A N 1
ATOM 1386 C CA . GLY A 1 180 ? 18.594 80.312 23.234 1 54.56 180 GLY A CA 1
ATOM 1387 C C . GLY A 1 180 ? 17.453 80.5 24.219 1 54.56 180 GLY A C 1
ATOM 1388 O O . GLY A 1 180 ? 17.656 81 25.328 1 54.56 180 GLY A O 1
ATOM 1389 N N . ASN A 1 181 ? 16.172 80.688 23.922 1 61.78 181 ASN A N 1
ATOM 1390 C CA . ASN A 1 181 ? 14.992 81 24.734 1 61.78 181 ASN A CA 1
ATOM 1391 C C . ASN A 1 181 ? 14.383 79.75 25.359 1 61.78 181 ASN A C 1
ATOM 1393 O O . ASN A 1 181 ? 13.477 79.125 24.781 1 61.78 181 ASN A O 1
ATOM 1397 N N . PRO A 1 182 ? 15.117 79.062 26.422 1 68.75 182 PRO A N 1
ATOM 1398 C CA . PRO A 1 182 ? 14.602 77.875 27.094 1 68.75 182 PRO A CA 1
ATOM 1399 C C . PRO A 1 182 ? 13.117 78 27.453 1 68.75 182 PRO A C 1
ATOM 1401 O O . PRO A 1 182 ? 12.398 77 27.438 1 68.75 182 PRO A O 1
ATOM 1404 N N . ARG A 1 183 ? 12.688 79.062 27.719 1 74.25 183 ARG A N 1
ATOM 1405 C CA . ARG A 1 183 ? 11.281 79.312 28.062 1 74.25 183 ARG A CA 1
ATOM 1406 C C . ARG A 1 183 ? 10.375 78.938 26.891 1 74.25 183 ARG A C 1
ATOM 1408 O O . ARG A 1 183 ? 9.367 78.25 27.062 1 74.25 183 ARG A O 1
ATOM 1415 N N . ASP A 1 184 ? 10.789 79.438 25.812 1 71.94 184 ASP A N 1
ATOM 1416 C CA . ASP A 1 184 ? 9.969 79.188 24.625 1 71.94 184 ASP A CA 1
ATOM 1417 C C . ASP A 1 184 ? 9.945 77.688 24.266 1 71.94 184 ASP A C 1
ATOM 1419 O O . ASP A 1 184 ? 8.922 77.188 23.812 1 71.94 184 ASP A O 1
ATOM 1423 N N . ARG A 1 185 ? 11.023 77.062 24.578 1 74.81 185 ARG A N 1
ATOM 1424 C CA . ARG A 1 185 ? 11.102 75.688 24.25 1 74.81 185 ARG A CA 1
ATOM 1425 C C . ARG A 1 185 ? 10.195 74.875 25.156 1 74.81 185 ARG A C 1
ATOM 1427 O O . ARG A 1 185 ? 9.547 73.875 24.703 1 74.81 185 ARG A O 1
ATOM 1434 N N . LEU A 1 186 ? 10.266 75.188 26.375 1 79.25 186 LEU A N 1
ATOM 1435 C CA . LEU A 1 186 ? 9.391 74.5 27.328 1 79.25 186 LEU A CA 1
ATOM 1436 C C . LEU A 1 186 ? 7.926 74.688 26.969 1 79.25 186 LEU A C 1
ATOM 1438 O O . LEU A 1 186 ? 7.117 73.75 27.062 1 79.25 186 LEU A O 1
ATOM 1442 N N . LEU A 1 187 ? 7.594 75.938 26.625 1 77.25 187 LEU A N 1
ATOM 1443 C CA . LEU A 1 187 ? 6.219 76.25 26.25 1 77.25 187 LEU A CA 1
ATOM 1444 C C . LEU A 1 187 ? 5.812 75.5 24.984 1 77.25 187 LEU A C 1
ATOM 1446 O O . LEU A 1 187 ? 4.707 74.938 24.906 1 77.25 187 LEU A O 1
ATOM 1450 N N . GLN A 1 188 ? 6.727 75.375 24.156 1 75.62 188 GLN A N 1
ATOM 1451 C CA . GLN A 1 188 ? 6.457 74.688 22.906 1 75.62 188 GLN A CA 1
ATOM 1452 C C . GLN A 1 188 ? 6.25 73.188 23.156 1 75.62 188 GLN A C 1
ATOM 1454 O O . GLN A 1 188 ? 5.352 72.562 22.578 1 75.62 188 GLN A O 1
ATOM 1459 N N . GLU A 1 189 ? 7.105 72.688 23.938 1 81 189 GLU A N 1
ATOM 1460 C CA . GLU A 1 189 ? 6.973 71.312 24.281 1 81 189 GLU A CA 1
ATOM 1461 C C . GLU A 1 189 ? 5.609 71 24.891 1 81 189 GLU A C 1
ATOM 1463 O O . GLU A 1 189 ? 4.941 70.062 24.5 1 81 189 GLU A O 1
ATOM 1468 N N . ALA A 1 190 ? 5.25 71.812 25.781 1 82.25 190 ALA A N 1
ATOM 1469 C CA . ALA A 1 190 ? 3.969 71.625 26.453 1 82.25 190 ALA A CA 1
ATOM 1470 C C . ALA A 1 190 ? 2.805 71.75 25.484 1 82.25 190 ALA A C 1
ATOM 1472 O O . ALA A 1 190 ? 1.858 70.938 25.516 1 82.25 190 ALA A O 1
ATOM 1473 N N . GLN A 1 191 ? 2.887 72.625 24.641 1 80.88 191 GLN A N 1
ATOM 1474 C CA . GLN A 1 191 ? 1.804 72.875 23.688 1 80.88 191 GLN A CA 1
ATOM 1475 C C . GLN A 1 191 ? 1.713 71.75 22.656 1 80.88 191 GLN A C 1
ATOM 1477 O O . GLN A 1 191 ? 0.625 71.25 22.375 1 80.88 191 GLN A O 1
ATOM 1482 N N . VAL A 1 192 ? 2.863 71.312 22.219 1 80.69 192 VAL A N 1
ATOM 1483 C CA . VAL A 1 192 ? 2.883 70.25 21.219 1 80.69 192 VAL A CA 1
ATOM 1484 C C . VAL A 1 192 ? 2.367 69 21.844 1 80.69 192 VAL A C 1
ATOM 1486 O O . VAL A 1 192 ? 1.513 68.312 21.266 1 80.69 192 VAL A O 1
ATOM 1489 N N . THR A 1 193 ? 2.936 68.688 22.969 1 84.56 193 THR A N 1
ATOM 1490 C CA . THR A 1 193 ? 2.506 67.5 23.641 1 84.56 193 THR A CA 1
ATOM 1491 C C . THR A 1 193 ? 1.025 67.562 24 1 84.56 193 THR A C 1
ATOM 1493 O O . THR A 1 193 ? 0.307 66.562 23.922 1 84.56 193 THR A O 1
ATOM 1496 N N . GLY A 1 194 ? 0.59 68.75 24.406 1 79.56 194 GLY A N 1
ATOM 1497 C CA . GLY A 1 194 ? -0.796 68.938 24.812 1 79.56 194 GLY A CA 1
ATOM 1498 C C . GLY A 1 194 ? -1.774 68.75 23.672 1 79.56 194 GLY A C 1
ATOM 1499 O O . GLY A 1 194 ? -2.898 68.25 23.891 1 79.56 194 GLY A O 1
ATOM 1500 N N . ILE A 1 195 ? -1.34 68.938 22.516 1 77.69 195 ILE A N 1
ATOM 1501 C CA . ILE A 1 195 ? -2.201 68.812 21.359 1 77.69 195 ILE A CA 1
ATOM 1502 C C . ILE A 1 195 ? -2.309 67.312 20.953 1 77.69 195 ILE A C 1
ATOM 1504 O O . ILE A 1 195 ? -3.312 66.875 20.375 1 77.69 195 ILE A O 1
ATOM 1508 N N . LEU A 1 196 ? -1.316 66.562 21.359 1 82.5 196 LEU A N 1
ATOM 1509 C CA . LEU A 1 196 ? -1.299 65.188 21 1 82.5 196 LEU A CA 1
ATOM 1510 C C . LEU A 1 196 ? -2.084 64.312 22.016 1 82.5 196 LEU A C 1
ATOM 1512 O O . LEU A 1 196 ? -1.572 64 23.094 1 82.5 196 LEU A O 1
ATOM 1516 N N . GLU A 1 197 ? -3.191 64 21.656 1 77.94 197 GLU A N 1
ATOM 1517 C CA . GLU A 1 197 ? -4.059 63.25 22.562 1 77.94 197 GLU A CA 1
ATOM 1518 C C . GLU A 1 197 ? -4.152 61.781 22.141 1 77.94 197 GLU A C 1
ATOM 1520 O O . GLU A 1 197 ? -5.016 61.406 21.344 1 77.94 197 GLU A O 1
ATOM 1525 N N . HIS A 1 198 ? -3.307 60.969 22.547 1 81.12 198 HIS A N 1
ATOM 1526 C CA . HIS A 1 198 ? -3.242 59.531 22.297 1 81.12 198 HIS A CA 1
ATOM 1527 C C . HIS A 1 198 ? -2.992 58.75 23.578 1 81.12 198 HIS A C 1
ATOM 1529 O O . HIS A 1 198 ? -2.242 59.219 24.453 1 81.12 198 HIS A O 1
ATOM 1535 N N . PRO A 1 199 ? -3.533 57.562 23.703 1 77.06 199 PRO A N 1
ATOM 1536 C CA . PRO A 1 199 ? -3.363 56.781 24.938 1 77.06 199 PRO A CA 1
ATOM 1537 C C . PRO A 1 199 ? -1.9 56.469 25.25 1 77.06 199 PRO A C 1
ATOM 1539 O O . PRO A 1 199 ? -1.539 56.25 26.406 1 77.06 199 PRO A O 1
ATOM 1542 N N . SER A 1 200 ? -1.155 56.375 24.266 1 86.25 200 SER A N 1
ATOM 1543 C CA . SER A 1 200 ? 0.245 56.031 24.484 1 86.25 200 SER A CA 1
ATOM 1544 C C . SER A 1 200 ? 1.14 57.25 24.422 1 86.25 200 SER A C 1
ATOM 1546 O O . SER A 1 200 ? 2.346 57.156 24.188 1 86.25 200 SER A O 1
ATOM 1548 N N . ILE A 1 201 ? 0.594 58.375 24.422 1 88.12 201 ILE A N 1
ATOM 1549 C CA . ILE A 1 201 ? 1.333 59.625 24.578 1 88.12 201 ILE A CA 1
ATOM 1550 C C . ILE A 1 201 ? 0.996 60.25 25.938 1 88.12 201 ILE A C 1
ATOM 1552 O O . ILE A 1 201 ? -0.177 60.344 26.297 1 88.12 201 ILE A O 1
ATOM 1556 N N . ILE A 1 202 ? 1.991 60.656 26.578 1 85.81 202 ILE A N 1
ATOM 1557 C CA . ILE A 1 202 ? 1.808 61.125 27.938 1 85.81 202 ILE A CA 1
ATOM 1558 C C . ILE A 1 202 ? 0.901 62.375 27.938 1 85.81 202 ILE A C 1
ATOM 1560 O O . ILE A 1 202 ? 1.102 63.281 27.156 1 85.81 202 ILE A O 1
ATOM 1564 N N . PRO A 1 203 ? -0.116 62.438 28.641 1 83.75 203 PRO A N 1
ATOM 1565 C CA . PRO A 1 203 ? -1.02 63.594 28.672 1 83.75 203 PRO A CA 1
ATOM 1566 C C . PRO A 1 203 ? -0.46 64.75 29.469 1 83.75 203 PRO A C 1
ATOM 1568 O O . PRO A 1 203 ? 0.142 64.562 30.531 1 83.75 203 PRO A O 1
ATOM 1571 N N . ILE A 1 204 ? -0.583 66 28.875 1 85.88 204 ILE A N 1
ATOM 1572 C CA . ILE A 1 204 ? -0.247 67.25 29.578 1 85.88 204 ILE A CA 1
ATOM 1573 C C . ILE A 1 204 ? -1.49 67.812 30.281 1 85.88 204 ILE A C 1
ATOM 1575 O O . ILE A 1 204 ? -2.564 67.875 29.672 1 85.88 204 ILE A O 1
ATOM 1579 N N . TYR A 1 205 ? -1.346 68.188 31.469 1 82.25 205 TYR A N 1
ATOM 1580 C CA . TYR A 1 205 ? -2.502 68.625 32.25 1 82.25 205 TYR A CA 1
ATOM 1581 C C . TYR A 1 205 ? -2.611 70.125 32.25 1 82.25 205 TYR A C 1
ATOM 1583 O O . TYR A 1 205 ? -3.699 70.688 32.031 1 82.25 205 TYR A O 1
ATOM 1591 N N . ASP A 1 206 ? -1.512 70.75 32.5 1 81 206 ASP A N 1
ATOM 1592 C CA . ASP A 1 206 ? -1.564 72.188 32.688 1 81 206 ASP A CA 1
ATOM 1593 C C . ASP A 1 206 ? -0.236 72.875 32.312 1 81 206 ASP A C 1
ATOM 1595 O O . ASP A 1 206 ? 0.791 72.188 32.219 1 81 206 ASP A O 1
ATOM 1599 N N . LEU A 1 207 ? -0.348 74.125 31.812 1 83.31 207 LEU A N 1
ATOM 1600 C CA . LEU A 1 207 ? 0.792 75 31.547 1 83.31 207 LEU A CA 1
ATOM 1601 C C . LEU A 1 207 ? 0.651 76.375 32.281 1 83.31 207 LEU A C 1
ATOM 1603 O O . LEU A 1 207 ? -0.407 77 32.25 1 83.31 207 LEU A O 1
ATOM 1607 N N . GLY A 1 208 ? 1.58 76.688 33.125 1 77.44 208 GLY A N 1
ATOM 1608 C CA . GLY A 1 208 ? 1.505 77.875 33.906 1 77.44 208 GLY A CA 1
ATOM 1609 C C . GLY A 1 208 ? 2.867 78.5 34.219 1 77.44 208 GLY A C 1
ATOM 1610 O O . GLY A 1 208 ? 3.871 78.062 33.625 1 77.44 208 GLY A O 1
ATOM 1611 N N . ALA A 1 209 ? 2.922 79.562 35 1 76.81 209 ALA A N 1
ATOM 1612 C CA . ALA A 1 209 ? 4.145 80.25 35.438 1 76.81 209 ALA A CA 1
ATOM 1613 C C . ALA A 1 209 ? 4.211 80.312 36.969 1 76.81 209 ALA A C 1
ATOM 1615 O O . ALA A 1 209 ? 3.193 80.5 37.625 1 76.81 209 ALA A O 1
ATOM 1616 N N . LEU A 1 210 ? 5.328 79.938 37.406 1 72.12 210 LEU A N 1
ATOM 1617 C CA . LEU A 1 210 ? 5.551 80.062 38.844 1 72.12 210 LEU A CA 1
ATOM 1618 C C . LEU A 1 210 ? 5.66 81.5 39.25 1 72.12 210 LEU A C 1
ATOM 1620 O O . LEU A 1 210 ? 5.656 82.438 38.406 1 72.12 210 LEU A O 1
ATOM 1624 N N . SER A 1 211 ? 5.617 81.688 40.594 1 64.19 211 SER A N 1
ATOM 1625 C CA . SER A 1 211 ? 5.668 83.062 41.156 1 64.19 211 SER A CA 1
ATOM 1626 C C . SER A 1 211 ? 6.844 83.812 40.594 1 64.19 211 SER A C 1
ATOM 1628 O O . SER A 1 211 ? 6.75 85.062 40.406 1 64.19 211 SER A O 1
ATOM 1630 N N . ASN A 1 212 ? 7.992 83.25 40.312 1 64.5 212 ASN A N 1
ATOM 1631 C CA . ASN A 1 212 ? 9.164 83.875 39.75 1 64.5 212 ASN A CA 1
ATOM 1632 C C . ASN A 1 212 ? 9.086 84 38.219 1 64.5 212 ASN A C 1
ATOM 1634 O O . ASN A 1 212 ? 10.094 84.25 37.562 1 64.5 212 ASN A O 1
ATOM 1638 N N . GLU A 1 213 ? 7.918 83.688 37.594 1 70.94 213 GLU A N 1
ATOM 1639 C CA . GLU A 1 213 ? 7.621 83.812 36.156 1 70.94 213 GLU A CA 1
ATOM 1640 C C . GLU A 1 213 ? 8.258 82.688 35.375 1 70.94 213 GLU A C 1
ATOM 1642 O O . GLU A 1 213 ? 8.359 82.75 34.156 1 70.94 213 GLU A O 1
ATOM 1647 N N . GLU A 1 214 ? 8.75 81.75 36.125 1 75.75 214 GLU A N 1
ATOM 1648 C CA . GLU A 1 214 ? 9.289 80.625 35.438 1 75.75 214 GLU A CA 1
ATOM 1649 C C . GLU A 1 214 ? 8.172 79.688 34.938 1 75.75 214 GLU A C 1
ATOM 1651 O O . GLU A 1 214 ? 7.293 79.312 35.719 1 75.75 214 GLU A O 1
ATOM 1656 N N . PRO A 1 215 ? 8.234 79.312 33.656 1 82.44 215 PRO A N 1
ATOM 1657 C CA . PRO A 1 215 ? 7.164 78.5 33.125 1 82.44 215 PRO A CA 1
ATOM 1658 C C . PRO A 1 215 ? 7.277 77.062 33.594 1 82.44 215 PRO A C 1
ATOM 1660 O O . PRO A 1 215 ? 8.383 76.562 33.844 1 82.44 215 PRO A O 1
ATOM 1663 N N . TYR A 1 216 ? 6.219 76.375 33.875 1 85.75 216 TYR A N 1
ATOM 1664 C CA . TYR A 1 216 ? 6.141 74.938 34.156 1 85.75 216 TYR A CA 1
ATOM 1665 C C . TYR A 1 216 ? 4.949 74.312 33.438 1 85.75 216 TYR A C 1
ATOM 1667 O O . TYR A 1 216 ? 4.02 75 33.031 1 85.75 216 TYR A O 1
ATOM 1675 N N . TYR A 1 217 ? 5.059 73.062 33.156 1 87.75 217 TYR A N 1
ATOM 1676 C CA . TYR A 1 217 ? 3.855 72.312 32.75 1 87.75 217 TYR A CA 1
ATOM 1677 C C . TYR A 1 217 ? 3.74 71 33.5 1 87.75 217 TYR A C 1
ATOM 1679 O O . TYR A 1 217 ? 4.742 70.5 33.969 1 87.75 217 TYR A O 1
ATOM 1687 N N . THR A 1 218 ? 2.547 70.562 33.75 1 87.75 218 THR A N 1
ATOM 1688 C CA . THR A 1 218 ? 2.268 69.312 34.469 1 87.75 218 THR A CA 1
ATOM 1689 C C . THR A 1 218 ? 1.82 68.188 33.531 1 87.75 218 THR A C 1
ATOM 1691 O O . THR A 1 218 ? 1.203 68.438 32.5 1 87.75 218 THR A O 1
ATOM 1694 N N . MET A 1 219 ? 2.238 67 33.938 1 87.44 219 MET A N 1
ATOM 1695 C CA . MET A 1 219 ? 1.879 65.812 33.156 1 87.44 219 MET A CA 1
ATOM 1696 C C . MET A 1 219 ? 1.667 64.625 34.062 1 87.44 219 MET A C 1
ATOM 1698 O O . MET A 1 219 ? 1.897 64.688 35.25 1 87.44 219 MET A O 1
ATOM 1702 N N . ARG A 1 220 ? 1.262 63.594 33.469 1 84.88 220 ARG A N 1
ATOM 1703 C CA . ARG A 1 220 ? 1.033 62.344 34.156 1 84.88 220 ARG A CA 1
ATOM 1704 C C . ARG A 1 220 ? 2.344 61.781 34.688 1 84.88 220 ARG A C 1
ATOM 1706 O O . ARG A 1 220 ? 3.363 61.812 34 1 84.88 220 ARG A O 1
ATOM 1713 N N . VAL A 1 221 ? 2.285 61.25 35.969 1 82.44 221 VAL A N 1
ATOM 1714 C CA . VAL A 1 221 ? 3.463 60.594 36.531 1 82.44 221 VAL A CA 1
ATOM 1715 C C . VAL A 1 221 ? 3.439 59.094 36.188 1 82.44 221 VAL A C 1
ATOM 1717 O O . VAL A 1 221 ? 2.408 58.438 36.312 1 82.44 221 VAL A O 1
ATOM 1720 N N . VAL A 1 222 ? 4.449 58.656 35.562 1 78.19 222 VAL A N 1
ATOM 1721 C CA . VAL A 1 222 ? 4.613 57.219 35.281 1 78.19 222 VAL A CA 1
ATOM 1722 C C . VAL A 1 222 ? 5.73 56.656 36.156 1 78.19 222 VAL A C 1
ATOM 1724 O O . VAL A 1 222 ? 6.883 57.094 36.062 1 78.19 222 VAL A O 1
ATOM 1727 N N . ARG A 1 223 ? 5.379 55.906 37.188 1 64.94 223 ARG A N 1
ATOM 1728 C CA . ARG A 1 223 ? 6.332 55.469 38.219 1 64.94 223 ARG A CA 1
ATOM 1729 C C . ARG A 1 223 ? 7.191 54.312 37.688 1 64.94 223 ARG A C 1
ATOM 1731 O O . ARG A 1 223 ? 8.258 54.031 38.25 1 64.94 223 ARG A O 1
ATOM 1738 N N . GLU A 1 224 ? 6.855 53.719 36.656 1 65.62 224 GLU A N 1
ATOM 1739 C CA . GLU A 1 224 ? 7.586 52.469 36.438 1 65.62 224 GLU A CA 1
ATOM 1740 C C . GLU A 1 224 ? 8.781 52.688 35.531 1 65.62 224 GLU A C 1
ATOM 1742 O O . GLU A 1 224 ? 9.43 53.719 35.562 1 65.62 224 GLU A O 1
ATOM 1747 N N . ARG A 1 225 ? 9.07 51.562 34.75 1 77.75 225 ARG A N 1
ATOM 1748 C CA . ARG A 1 225 ? 10.344 51.344 34.062 1 77.75 225 ARG A CA 1
ATOM 1749 C C . ARG A 1 225 ? 10.289 51.875 32.625 1 77.75 225 ARG A C 1
ATOM 1751 O O . ARG A 1 225 ? 9.227 51.844 32 1 77.75 225 ARG A O 1
ATOM 1758 N N . SER A 1 226 ? 11.398 52.562 32.312 1 87.19 226 SER A N 1
ATOM 1759 C CA . SER A 1 226 ? 11.578 52.875 30.891 1 87.19 226 SER A CA 1
ATOM 1760 C C . SER A 1 226 ? 11.945 51.625 30.109 1 87.19 226 SER A C 1
ATOM 1762 O O . SER A 1 226 ? 12.414 50.625 30.688 1 87.19 226 SER A O 1
ATOM 1764 N N . LEU A 1 227 ? 11.609 51.594 28.891 1 91.69 227 LEU A N 1
ATOM 1765 C CA . LEU A 1 227 ? 12.008 50.469 28.031 1 91.69 227 LEU A CA 1
ATOM 1766 C C . LEU A 1 227 ? 13.516 50.25 28.078 1 91.69 227 LEU A C 1
ATOM 1768 O O . LEU A 1 227 ? 13.992 49.125 27.984 1 91.69 227 LEU A O 1
ATOM 1772 N N . GLU A 1 228 ? 14.273 51.375 28.25 1 90.38 228 GLU A N 1
ATOM 1773 C CA . GLU A 1 228 ? 15.727 51.25 28.391 1 90.38 228 GLU A CA 1
ATOM 1774 C C . GLU A 1 228 ? 16.109 50.438 29.609 1 90.38 228 GLU A C 1
ATOM 1776 O O . GLU A 1 228 ? 16.984 49.562 29.516 1 90.38 228 GLU A O 1
ATOM 1781 N N . GLN A 1 229 ? 15.477 50.688 30.641 1 87.12 229 GLN A N 1
ATOM 1782 C CA . GLN A 1 229 ? 15.758 49.938 31.875 1 87.12 229 GLN A CA 1
ATOM 1783 C C . GLN A 1 229 ? 15.43 48.469 31.719 1 87.12 229 GLN A C 1
ATOM 1785 O O . GLN A 1 229 ? 16.172 47.594 32.188 1 87.12 229 GLN A O 1
ATOM 1790 N N . ILE A 1 230 ? 14.375 48.25 31.078 1 87.88 230 ILE A N 1
ATOM 1791 C CA . ILE A 1 230 ? 13.945 46.875 30.844 1 87.88 230 ILE A CA 1
ATOM 1792 C C . ILE A 1 230 ? 14.977 46.156 29.984 1 87.88 230 ILE A C 1
ATOM 1794 O O . ILE A 1 230 ? 15.367 45.031 30.297 1 87.88 230 ILE A O 1
ATOM 1798 N N . ILE A 1 231 ? 15.438 46.75 28.906 1 89.06 231 ILE A N 1
ATOM 1799 C CA . ILE A 1 231 ? 16.406 46.156 28 1 89.06 231 ILE A CA 1
ATOM 1800 C C . ILE A 1 231 ? 17.719 45.906 28.734 1 89.06 231 ILE A C 1
ATOM 1802 O O . ILE A 1 231 ? 18.359 44.875 28.578 1 89.06 231 ILE A O 1
ATOM 1806 N N . GLN A 1 232 ? 18.109 46.781 29.594 1 86.12 232 GLN A N 1
ATOM 1807 C CA . GLN A 1 232 ? 19.344 46.656 30.359 1 86.12 232 GLN A CA 1
ATOM 1808 C C . GLN A 1 232 ? 19.25 45.5 31.359 1 86.12 232 GLN A C 1
ATOM 1810 O O . GLN A 1 232 ? 20.203 44.75 31.547 1 86.12 232 GLN A O 1
ATOM 1815 N N . GLU A 1 233 ? 18.109 45.438 31.922 1 85.25 233 GLU A N 1
ATOM 1816 C CA . GLU A 1 233 ? 17.906 44.344 32.875 1 85.25 233 GLU A CA 1
ATOM 1817 C C . GLU A 1 233 ? 17.984 43 32.156 1 85.25 233 GLU A C 1
ATOM 1819 O O . GLU A 1 233 ? 18.531 42.031 32.719 1 85.25 233 GLU A O 1
ATOM 1824 N N . MET A 1 234 ? 17.484 42.906 31.031 1 84.94 234 MET A N 1
ATOM 1825 C CA . MET A 1 234 ? 17.5 41.688 30.25 1 84.94 234 MET A CA 1
ATOM 1826 C C . MET A 1 234 ? 18.922 41.344 29.797 1 84.94 234 MET A C 1
ATOM 1828 O O . MET A 1 234 ? 19.297 40.156 29.766 1 84.94 234 MET A O 1
ATOM 1832 N N . ALA A 1 235 ? 19.609 42.344 29.438 1 81.81 235 ALA A N 1
ATOM 1833 C CA . ALA A 1 235 ? 20.984 42.125 28.969 1 81.81 235 ALA A CA 1
ATOM 1834 C C . ALA A 1 235 ? 21.844 41.562 30.078 1 81.81 235 ALA A C 1
ATOM 1836 O O . ALA A 1 235 ? 22.797 40.812 29.812 1 81.81 235 ALA A O 1
ATOM 1837 N N . VAL A 1 236 ? 21.453 41.812 31.328 1 79.88 236 VAL A N 1
ATOM 1838 C CA . VAL A 1 236 ? 22.266 41.344 32.438 1 79.88 236 VAL A CA 1
ATOM 1839 C C . VAL A 1 236 ? 21.656 40.031 33 1 79.88 236 VAL A C 1
ATOM 1841 O O . VAL A 1 236 ? 22.141 39.469 33.969 1 79.88 236 VAL A O 1
ATOM 1844 N N . GLY A 1 237 ? 20.641 39.406 32.344 1 71.44 237 GLY A N 1
ATOM 1845 C CA . GLY A 1 237 ? 20.109 38.094 32.656 1 71.44 237 GLY A CA 1
ATOM 1846 C C . GLY A 1 237 ? 19.062 38.125 33.75 1 71.44 237 GLY A C 1
ATOM 1847 O O . GLY A 1 237 ? 18.812 37.094 34.406 1 71.44 237 GLY A O 1
ATOM 1848 N N . GLN A 1 238 ? 18.406 39.125 34.156 1 59.81 238 GLN A N 1
ATOM 1849 C CA . GLN A 1 238 ? 17.422 39.156 35.219 1 59.81 238 GLN A CA 1
ATOM 1850 C C . GLN A 1 238 ? 16.094 38.562 34.781 1 59.81 238 GLN A C 1
ATOM 1852 O O . GLN A 1 238 ? 15.703 38.719 33.625 1 59.81 238 GLN A O 1
ATOM 1857 N N . GLU A 1 239 ? 15.43 37.625 35.625 1 53.28 239 GLU A N 1
ATOM 1858 C CA . GLU A 1 239 ? 14.297 36.719 35.5 1 53.28 239 GLU A CA 1
ATOM 1859 C C . GLU A 1 239 ? 13.055 37.438 35 1 53.28 239 GLU A C 1
ATOM 1861 O O . GLU A 1 239 ? 12.211 36.844 34.312 1 53.28 239 GLU A O 1
ATOM 1866 N N . HIS A 1 240 ? 12.672 38.531 35.656 1 52.66 240 HIS A N 1
ATOM 1867 C CA . HIS A 1 240 ? 11.328 39.062 35.438 1 52.66 240 HIS A CA 1
ATOM 1868 C C . HIS A 1 240 ? 11.164 39.562 34 1 52.66 240 HIS A C 1
ATOM 1870 O O . HIS A 1 240 ? 10.656 40.656 33.781 1 52.66 240 HIS A O 1
ATOM 1876 N N . ALA A 1 241 ? 11.672 38.844 33.188 1 60.12 241 ALA A N 1
ATOM 1877 C CA . ALA A 1 241 ? 12.047 39.219 31.812 1 60.12 241 ALA A CA 1
ATOM 1878 C C . ALA A 1 241 ? 10.836 39.188 30.891 1 60.12 241 ALA A C 1
ATOM 1880 O O . ALA A 1 241 ? 10.008 38.281 30.953 1 60.12 241 ALA A O 1
ATOM 1881 N N . TYR A 1 242 ? 10.406 40.375 30.438 1 69.12 242 TYR A N 1
ATOM 1882 C CA . TYR A 1 242 ? 9.445 40.531 29.344 1 69.12 242 TYR A CA 1
ATOM 1883 C C . TYR A 1 242 ? 9.766 39.531 28.234 1 69.12 242 TYR A C 1
ATOM 1885 O O . TYR A 1 242 ? 10.93 39.312 27.906 1 69.12 242 TYR A O 1
ATOM 1893 N N . SER A 1 243 ? 8.734 38.812 27.906 1 73.62 243 SER A N 1
ATOM 1894 C CA . SER A 1 243 ? 8.883 37.969 26.734 1 73.62 243 SER A CA 1
ATOM 1895 C C . SER A 1 243 ? 9.031 38.812 25.469 1 73.62 243 SER A C 1
ATOM 1897 O O . SER A 1 243 ? 8.703 40 25.453 1 73.62 243 SER A O 1
ATOM 1899 N N . LEU A 1 244 ? 9.648 38.219 24.516 1 78.5 244 LEU A N 1
ATOM 1900 C CA . LEU A 1 244 ? 9.758 38.906 23.234 1 78.5 244 LEU A CA 1
ATOM 1901 C C . LEU A 1 244 ? 8.391 39.344 22.734 1 78.5 244 LEU A C 1
ATOM 1903 O O . LEU A 1 244 ? 8.25 40.438 22.188 1 78.5 244 LEU A O 1
ATOM 1907 N N . THR A 1 245 ? 7.406 38.5 22.953 1 74.88 245 THR A N 1
ATOM 1908 C CA . THR A 1 245 ? 6.055 38.812 22.516 1 74.88 245 THR A CA 1
ATOM 1909 C C . THR A 1 245 ? 5.535 40.062 23.234 1 74.88 245 THR A C 1
ATOM 1911 O O . THR A 1 245 ? 4.891 40.906 22.625 1 74.88 245 THR A O 1
ATOM 1914 N N . GLN A 1 246 ? 5.801 40.094 24.453 1 74.19 246 GLN A N 1
ATOM 1915 C CA . GLN A 1 246 ? 5.391 41.281 25.234 1 74.19 246 GLN A CA 1
ATOM 1916 C C . GLN A 1 246 ? 6.098 42.531 24.75 1 74.19 246 GLN A C 1
ATOM 1918 O O . GLN A 1 246 ? 5.473 43.594 24.609 1 74.19 246 GLN A O 1
ATOM 1923 N N . LEU A 1 247 ? 7.293 42.406 24.5 1 84.5 247 LEU A N 1
ATOM 1924 C CA . LEU A 1 247 ? 8.078 43.562 24.047 1 84.5 247 LEU A CA 1
ATOM 1925 C C . LEU A 1 247 ? 7.617 44.031 22.672 1 84.5 247 LEU A C 1
ATOM 1927 O O . LEU A 1 247 ? 7.547 45.219 22.422 1 84.5 247 LEU A O 1
ATOM 1931 N N . VAL A 1 248 ? 7.348 43.031 21.875 1 85.81 248 VAL A N 1
ATOM 1932 C CA . VAL A 1 248 ? 6.852 43.375 20.547 1 85.81 248 VAL A CA 1
ATOM 1933 C C . VAL A 1 248 ? 5.473 44 20.672 1 85.81 248 VAL A C 1
ATOM 1935 O O . VAL A 1 248 ? 5.16 44.938 19.938 1 85.81 248 VAL A O 1
ATOM 1938 N N . SER A 1 249 ? 4.691 43.5 21.531 1 80.81 249 SER A N 1
ATOM 1939 C CA . SER A 1 249 ? 3.389 44.125 21.781 1 80.81 249 SER A CA 1
ATOM 1940 C C . SER A 1 249 ? 3.535 45.562 22.234 1 80.81 249 SER A C 1
ATOM 1942 O O . SER A 1 249 ? 2.764 46.438 21.812 1 80.81 249 SER A O 1
ATOM 1944 N N . ILE A 1 250 ? 4.492 45.875 23.047 1 84.31 250 ILE A N 1
ATOM 1945 C CA . ILE A 1 250 ? 4.797 47.219 23.516 1 84.31 250 ILE A CA 1
ATOM 1946 C C . ILE A 1 250 ? 5.191 48.094 22.344 1 84.31 250 ILE A C 1
ATOM 1948 O O . ILE A 1 250 ? 4.664 49.188 22.188 1 84.31 250 ILE A O 1
ATOM 1952 N N . LEU A 1 251 ? 6.074 47.594 21.578 1 92.12 251 LEU A N 1
ATOM 1953 C CA . LEU A 1 251 ? 6.547 48.375 20.438 1 92.12 251 LEU A CA 1
ATOM 1954 C C . LEU A 1 251 ? 5.406 48.688 19.484 1 92.12 251 LEU A C 1
ATOM 1956 O O . LEU A 1 251 ? 5.367 49.75 18.875 1 92.12 251 LEU A O 1
ATOM 1960 N N . ARG A 1 252 ? 4.574 47.719 19.328 1 89.12 252 ARG A N 1
ATOM 1961 C CA . ARG A 1 252 ? 3.418 47.938 18.469 1 89.12 252 ARG A CA 1
ATOM 1962 C C . ARG A 1 252 ? 2.592 49.125 18.984 1 89.12 252 ARG A C 1
ATOM 1964 O O . ARG A 1 252 ? 2.164 49.969 18.188 1 89.12 252 ARG A O 1
ATOM 1971 N N . GLN A 1 253 ? 2.371 49.125 20.234 1 85.12 253 GLN A N 1
ATOM 1972 C CA . GLN A 1 253 ? 1.628 50.25 20.828 1 85.12 253 GLN A CA 1
ATOM 1973 C C . GLN A 1 253 ? 2.34 51.562 20.594 1 85.12 253 GLN A C 1
ATOM 1975 O O . GLN A 1 253 ? 1.697 52.562 20.297 1 85.12 253 GLN A O 1
ATOM 1980 N N . VAL A 1 254 ? 3.58 51.594 20.641 1 93.31 254 VAL A N 1
ATOM 1981 C CA . VAL A 1 254 ? 4.383 52.781 20.406 1 93.31 254 VAL A CA 1
ATOM 1982 C C . VAL A 1 254 ? 4.234 53.25 18.953 1 93.31 254 VAL A C 1
ATOM 1984 O O . VAL A 1 254 ? 4.059 54.438 18.688 1 93.31 254 VAL A O 1
ATOM 1987 N N . CYS A 1 255 ? 4.293 52.281 18.109 1 94.38 255 CYS A N 1
ATOM 1988 C CA . CYS A 1 255 ? 4.145 52.594 16.703 1 94.38 255 CYS A CA 1
ATOM 1989 C C . CYS A 1 255 ? 2.816 53.281 16.438 1 94.38 255 CYS A C 1
ATOM 1991 O O . CYS A 1 255 ? 2.762 54.281 15.695 1 94.38 255 CYS A O 1
ATOM 1993 N N . LEU A 1 256 ? 1.859 52.844 17.062 1 89 256 LEU A N 1
ATOM 1994 C CA . LEU A 1 256 ? 0.54 53.438 16.859 1 89 256 LEU A CA 1
ATOM 1995 C C . LEU A 1 256 ? 0.478 54.844 17.422 1 89 256 LEU A C 1
ATOM 1997 O O . LEU A 1 256 ? -0.129 55.719 16.812 1 89 256 LEU A O 1
ATOM 2001 N N . ALA A 1 257 ? 1.109 55.125 18.516 1 90 257 ALA A N 1
ATOM 2002 C CA . ALA A 1 257 ? 1.166 56.438 19.125 1 90 257 ALA A CA 1
ATOM 2003 C C . ALA A 1 257 ? 1.923 57.438 18.219 1 90 257 ALA A C 1
ATOM 2005 O O . ALA A 1 257 ? 1.484 58.562 18.016 1 90 257 ALA A O 1
ATOM 2006 N N . VAL A 1 258 ? 2.957 56.969 17.703 1 94.06 258 VAL A N 1
ATOM 2007 C CA . VAL A 1 258 ? 3.791 57.781 16.844 1 94.06 258 VAL A CA 1
ATOM 2008 C C . VAL A 1 258 ? 3.039 58.125 15.555 1 94.06 258 VAL A C 1
ATOM 2010 O O . VAL A 1 258 ? 3.094 59.25 15.055 1 94.06 258 VAL A O 1
ATOM 2013 N N . HIS A 1 259 ? 2.393 57.156 15.07 1 93 259 HIS A N 1
ATOM 2014 C CA . HIS A 1 259 ? 1.59 57.406 13.875 1 93 259 HIS A CA 1
ATOM 2015 C C . HIS A 1 259 ? 0.527 58.469 14.133 1 93 259 HIS A C 1
ATOM 2017 O O . HIS A 1 259 ? 0.288 59.312 13.289 1 93 259 HIS A O 1
ATOM 2023 N N . TYR A 1 260 ? -0.127 58.344 15.219 1 87 260 TYR A N 1
ATOM 2024 C CA . TYR A 1 260 ? -1.116 59.344 15.617 1 87 260 TYR A CA 1
ATOM 2025 C C . TYR A 1 260 ? -0.518 60.75 15.586 1 87 260 TYR A C 1
ATOM 2027 O O . TYR A 1 260 ? -1.135 61.688 15.062 1 87 260 TYR A O 1
ATOM 2035 N N . ALA A 1 261 ? 0.649 60.969 16.078 1 90 261 ALA A N 1
ATOM 2036 C CA . ALA A 1 261 ? 1.334 62.25 16.094 1 90 261 ALA A CA 1
ATOM 2037 C C . ALA A 1 261 ? 1.657 62.719 14.688 1 90 261 ALA A C 1
ATOM 2039 O O . ALA A 1 261 ? 1.475 63.906 14.359 1 90 261 ALA A O 1
ATOM 2040 N N . HIS A 1 262 ? 2.105 61.812 13.891 1 91.75 262 HIS A N 1
ATOM 2041 C CA . HIS A 1 262 ? 2.436 62.156 12.508 1 91.75 262 HIS A CA 1
ATOM 2042 C C . HIS A 1 262 ? 1.214 62.688 11.758 1 91.75 262 HIS A C 1
ATOM 2044 O O . HIS A 1 262 ? 1.319 63.625 10.977 1 91.75 262 HIS A O 1
ATOM 2050 N N . ASP A 1 263 ? 0.161 62 12 1 86.75 263 ASP A N 1
ATOM 2051 C CA . ASP A 1 263 ? -1.082 62.406 11.352 1 86.75 263 ASP A CA 1
ATOM 2052 C C . ASP A 1 263 ? -1.461 63.844 11.727 1 86.75 263 ASP A C 1
ATOM 2054 O O . ASP A 1 263 ? -2.168 64.5 10.977 1 86.75 263 ASP A O 1
ATOM 2058 N N . ARG A 1 264 ? -0.965 64.312 12.844 1 82.25 264 ARG A N 1
ATOM 2059 C CA . ARG A 1 264 ? -1.241 65.688 13.32 1 82.25 264 ARG A CA 1
ATOM 2060 C C . ARG A 1 264 ? -0.097 66.625 12.969 1 82.25 264 ARG A C 1
ATOM 2062 O O . ARG A 1 264 ? -0.06 67.75 13.438 1 82.25 264 ARG A O 1
ATOM 2069 N N . GLY A 1 265 ? 0.843 66.062 12.227 1 85.31 265 GLY A N 1
ATOM 2070 C CA . GLY A 1 265 ? 1.933 66.875 11.703 1 85.31 265 GLY A CA 1
ATOM 2071 C C . GLY A 1 265 ? 3.061 67.062 12.695 1 85.31 265 GLY A C 1
ATOM 2072 O O . GLY A 1 265 ? 3.77 68.062 12.648 1 85.31 265 GLY A O 1
ATOM 2073 N N . VAL A 1 266 ? 3.18 66.25 13.625 1 88.88 266 VAL A N 1
ATOM 2074 C CA . VAL A 1 266 ? 4.238 66.312 14.633 1 88.88 266 VAL A CA 1
ATOM 2075 C C . VAL A 1 266 ? 5.211 65.188 14.469 1 88.88 266 VAL A C 1
ATOM 2077 O O . VAL A 1 266 ? 4.809 64 14.5 1 88.88 266 VAL A O 1
ATOM 2080 N N . ILE A 1 267 ? 6.395 65.5 14.227 1 91.81 267 ILE A N 1
ATOM 2081 C CA . ILE A 1 267 ? 7.461 64.5 14.141 1 91.81 267 ILE A CA 1
ATOM 2082 C C . ILE A 1 267 ? 8.281 64.5 15.422 1 91.81 267 ILE A C 1
ATOM 2084 O O . ILE A 1 267 ? 8.781 65.562 15.844 1 91.81 267 ILE A O 1
ATOM 2088 N N . HIS A 1 268 ? 8.453 63.406 16.078 1 91.56 268 HIS A N 1
ATOM 2089 C CA . HIS A 1 268 ? 9.055 63.312 17.406 1 91.56 268 HIS A CA 1
ATOM 2090 C C . HIS A 1 268 ? 10.531 63.688 17.359 1 91.56 268 HIS A C 1
ATOM 2092 O O . HIS A 1 268 ? 10.984 64.562 18.125 1 91.56 268 HIS A O 1
ATOM 2098 N N . ARG A 1 269 ? 11.352 63.062 16.516 1 90.5 269 ARG A N 1
ATOM 2099 C CA . ARG A 1 269 ? 12.75 63.312 16.172 1 90.5 269 ARG A CA 1
ATOM 2100 C C . ARG A 1 269 ? 13.688 62.844 17.281 1 90.5 269 ARG A C 1
ATOM 2102 O O . ARG A 1 269 ? 14.906 62.938 17.141 1 90.5 269 ARG A O 1
ATOM 2109 N N . ASP A 1 270 ? 13.148 62.188 18.375 1 90.94 270 ASP A N 1
ATOM 2110 C CA . ASP A 1 270 ? 14.016 61.688 19.438 1 90.94 270 ASP A CA 1
ATOM 2111 C C . ASP A 1 270 ? 13.438 60.438 20.094 1 90.94 270 ASP A C 1
ATOM 2113 O O . ASP A 1 270 ? 13.43 60.312 21.312 1 90.94 270 ASP A O 1
ATOM 2117 N N . LEU A 1 271 ? 12.859 59.594 19.297 1 94.81 271 LEU A N 1
ATOM 2118 C CA . LEU A 1 271 ? 12.383 58.312 19.797 1 94.81 271 LEU A CA 1
ATOM 2119 C C . LEU A 1 271 ? 13.547 57.406 20.219 1 94.81 271 LEU A C 1
ATOM 2121 O O . LEU A 1 271 ? 14.516 57.25 19.484 1 94.81 271 LEU A O 1
ATOM 2125 N N . LYS A 1 272 ? 13.57 56.906 21.422 1 94.06 272 LYS A N 1
ATOM 2126 C CA . LYS A 1 272 ? 14.547 56.031 22.031 1 94.06 272 LYS A CA 1
ATOM 2127 C C . LYS A 1 272 ? 13.945 55.281 23.234 1 94.06 272 LYS A C 1
ATOM 2129 O O . LYS A 1 272 ? 12.914 55.719 23.766 1 94.06 272 LYS A O 1
ATOM 2134 N N . PRO A 1 273 ? 14.555 54.156 23.594 1 94.25 273 PRO A N 1
ATOM 2135 C CA . PRO A 1 273 ? 13.992 53.375 24.688 1 94.25 273 PRO A CA 1
ATOM 2136 C C . PRO A 1 273 ? 13.805 54.188 25.969 1 94.25 273 PRO A C 1
ATOM 2138 O O . PRO A 1 273 ? 12.844 53.938 26.719 1 94.25 273 PRO A O 1
ATOM 2141 N N . GLU A 1 274 ? 14.625 55.188 26.203 1 89.56 274 GLU A N 1
ATOM 2142 C CA . GLU A 1 274 ? 14.539 56.031 27.406 1 89.56 274 GLU A CA 1
ATOM 2143 C C . GLU A 1 274 ? 13.258 56.844 27.422 1 89.56 274 GLU A C 1
ATOM 2145 O O . GLU A 1 274 ? 12.766 57.219 28.484 1 89.56 274 GLU A O 1
ATOM 2150 N N . ASN A 1 275 ? 12.719 57.156 26.25 1 91.06 275 ASN A N 1
ATOM 2151 C CA . ASN A 1 275 ? 11.539 58 26.125 1 91.06 275 ASN A CA 1
ATOM 2152 C C . ASN A 1 275 ? 10.258 57.188 26.047 1 91.06 275 ASN A C 1
ATOM 2154 O O . ASN A 1 275 ? 9.219 57.688 25.625 1 91.06 275 ASN A O 1
ATOM 2158 N N . ILE A 1 276 ? 10.352 55.938 26.266 1 93.25 276 ILE A N 1
ATOM 2159 C CA . ILE A 1 276 ? 9.195 55.031 26.344 1 93.25 276 ILE A CA 1
ATOM 2160 C C . ILE A 1 276 ? 9.039 54.5 27.766 1 93.25 276 ILE A C 1
ATOM 2162 O O . ILE A 1 276 ? 9.906 53.781 28.266 1 93.25 276 ILE A O 1
ATOM 2166 N N . LEU A 1 277 ? 7.988 54.844 28.375 1 89.31 277 LEU A N 1
ATOM 2167 C CA . LEU A 1 277 ? 7.727 54.438 29.75 1 89.31 277 LEU A CA 1
ATOM 2168 C C . LEU A 1 277 ? 6.652 53.344 29.781 1 89.31 277 LEU A C 1
ATOM 2170 O O . LEU A 1 277 ? 5.676 53.406 29.031 1 89.31 277 LEU A O 1
ATOM 2174 N N . ILE A 1 278 ? 6.961 52.406 30.531 1 84.44 278 ILE A N 1
ATOM 2175 C CA . ILE A 1 278 ? 6.023 51.312 30.719 1 84.44 278 ILE A CA 1
ATOM 2176 C C . ILE A 1 278 ? 5.484 51.312 32.156 1 84.44 278 ILE A C 1
ATOM 2178 O O . ILE A 1 278 ? 6.258 51.281 33.094 1 84.44 278 ILE A O 1
ATOM 2182 N N . GLY A 1 279 ? 4.172 51.375 32.188 1 73.69 279 GLY A N 1
ATOM 2183 C CA . GLY A 1 279 ? 3.535 51.344 33.5 1 73.69 279 GLY A CA 1
ATOM 2184 C C . GLY A 1 279 ? 3.426 49.969 34.094 1 73.69 279 GLY A C 1
ATOM 2185 O O . GLY A 1 279 ? 3.795 48.969 33.438 1 73.69 279 GLY A O 1
ATOM 2186 N N . ALA A 1 280 ? 3.014 49.875 35.219 1 64.69 280 ALA A N 1
ATOM 2187 C CA . ALA A 1 280 ? 2.926 48.656 35.969 1 64.69 280 ALA A CA 1
ATOM 2188 C C . ALA A 1 280 ? 1.905 47.688 35.375 1 64.69 280 ALA A C 1
ATOM 2190 O O . ALA A 1 280 ? 2.02 46.469 35.5 1 64.69 280 ALA A O 1
ATOM 2191 N N . TYR A 1 281 ? 1.013 48.281 34.688 1 59.03 281 TYR A N 1
ATOM 2192 C CA . TYR A 1 281 ? -0.046 47.438 34.156 1 59.03 281 TYR A CA 1
ATOM 2193 C C . TYR A 1 281 ? 0.104 47.281 32.625 1 59.03 281 TYR A C 1
ATOM 2195 O O . TYR A 1 281 ? -0.851 46.906 31.938 1 59.03 281 TYR A O 1
ATOM 2203 N N . GLY A 1 282 ? 1.3 47.656 32.125 1 67.25 282 GLY A N 1
ATOM 2204 C CA . GLY A 1 282 ? 1.572 47.438 30.719 1 67.25 282 GLY A CA 1
ATOM 2205 C C . GLY A 1 282 ? 1.287 48.688 29.875 1 67.25 282 GLY A C 1
ATOM 2206 O O . GLY A 1 282 ? 1.403 48.625 28.656 1 67.25 282 GLY A O 1
ATOM 2207 N N . GLU A 1 283 ? 0.861 49.75 30.516 1 72.69 283 GLU A N 1
ATOM 2208 C CA . GLU A 1 283 ? 0.663 51 29.766 1 72.69 283 GLU A CA 1
ATOM 2209 C C . GLU A 1 283 ? 1.976 51.5 29.172 1 72.69 283 GLU A C 1
ATOM 2211 O O . GLU A 1 283 ? 3.033 51.375 29.797 1 72.69 283 GLU A O 1
ATOM 2216 N N . VAL A 1 284 ? 1.814 51.875 27.922 1 85.75 284 VAL A N 1
ATOM 2217 C CA . VAL A 1 284 ? 2.996 52.375 27.219 1 85.75 284 VAL A CA 1
ATOM 2218 C C . VAL A 1 284 ? 2.832 53.844 26.922 1 85.75 284 VAL A C 1
ATOM 2220 O O . VAL A 1 284 ? 1.79 54.281 26.406 1 85.75 284 VAL A O 1
ATOM 2223 N N . PHE A 1 285 ? 3.818 54.719 27.391 1 88.69 285 PHE A N 1
ATOM 2224 C CA . PHE A 1 285 ? 3.748 56.156 27.125 1 88.69 285 PHE A CA 1
ATOM 2225 C C . PHE A 1 285 ? 5.004 56.656 26.406 1 88.69 285 PHE A C 1
ATOM 2227 O O . PHE A 1 285 ? 6.121 56.344 26.812 1 88.69 285 PHE A O 1
ATOM 2234 N N . VAL A 1 286 ? 4.785 57.281 25.344 1 92.25 286 VAL A N 1
ATOM 2235 C CA . VAL A 1 286 ? 5.887 58 24.703 1 92.25 286 VAL A CA 1
ATOM 2236 C C . VAL A 1 286 ? 6.027 59.406 25.328 1 92.25 286 VAL A C 1
ATOM 2238 O O . VAL A 1 286 ? 5.043 60.125 25.469 1 92.25 286 VAL A O 1
ATOM 2241 N N . ILE A 1 287 ? 7.227 59.781 25.703 1 87.88 287 ILE A N 1
ATOM 2242 C CA . ILE A 1 287 ? 7.43 61.062 26.375 1 87.88 287 ILE A CA 1
ATOM 2243 C C . ILE A 1 287 ? 8.461 61.875 25.609 1 87.88 287 ILE A C 1
ATOM 2245 O O . ILE A 1 287 ? 9.016 61.406 24.609 1 87.88 287 ILE A O 1
ATOM 2249 N N . ASP A 1 288 ? 8.648 63.125 25.984 1 80.44 288 ASP A N 1
ATOM 2250 C CA . ASP A 1 288 ? 9.703 64.062 25.562 1 80.44 288 ASP A CA 1
ATOM 2251 C C . ASP A 1 288 ? 9.508 64.438 24.109 1 80.44 288 ASP A C 1
ATOM 2253 O O . ASP A 1 288 ? 10.352 64.125 23.266 1 80.44 288 ASP A O 1
ATOM 2257 N N . TRP A 1 289 ? 8.5 65.25 23.859 1 85.06 289 TRP A N 1
ATOM 2258 C CA . TRP A 1 289 ? 8.188 65.75 22.547 1 85.06 289 TRP A CA 1
ATOM 2259 C C . TRP A 1 289 ? 8.797 67.125 22.344 1 85.06 289 TRP A C 1
ATOM 2261 O O . TRP A 1 289 ? 8.328 67.938 21.516 1 85.06 289 TRP A O 1
ATOM 2271 N N . GLY A 1 290 ? 9.812 67.5 23.062 1 74.5 290 GLY A N 1
ATOM 2272 C CA . GLY A 1 290 ? 10.414 68.812 23.094 1 74.5 290 GLY A CA 1
ATOM 2273 C C . GLY A 1 290 ? 11.148 69.188 21.812 1 74.5 290 GLY A C 1
ATOM 2274 O O . GLY A 1 290 ? 11.242 70.375 21.438 1 74.5 290 GLY A O 1
ATOM 2275 N N . VAL A 1 291 ? 11.711 68.25 21.172 1 74.88 291 VAL A N 1
ATOM 2276 C CA . VAL A 1 291 ? 12.484 68.562 19.969 1 74.88 291 VAL A CA 1
ATOM 2277 C C . VAL A 1 291 ? 11.672 68.188 18.719 1 74.88 291 VAL A C 1
ATOM 2279 O O . VAL A 1 291 ? 12.227 68.125 17.625 1 74.88 291 VAL A O 1
ATOM 2282 N N . ALA A 1 292 ? 10.383 68.062 18.922 1 75.38 292 ALA A N 1
ATOM 2283 C CA . ALA A 1 292 ? 9.516 67.688 17.828 1 75.38 292 ALA A CA 1
ATOM 2284 C C . ALA A 1 292 ? 9.43 68.75 16.75 1 75.38 292 ALA A C 1
ATOM 2286 O O . ALA A 1 292 ? 9.5 69.938 17.062 1 75.38 292 ALA A O 1
ATOM 2287 N N . LYS A 1 293 ? 9.445 68.375 15.578 1 73.69 293 LYS A N 1
ATOM 2288 C CA . LYS A 1 293 ? 9.242 69.25 14.43 1 73.69 293 LYS A CA 1
ATOM 2289 C C . LYS A 1 293 ? 7.766 69.312 14.047 1 73.69 293 LYS A C 1
ATOM 2291 O O . LYS A 1 293 ? 7.129 68.312 13.82 1 73.69 293 LYS A O 1
ATOM 2296 N N . VAL A 1 294 ? 7.156 70.5 14.125 1 72.88 294 VAL A N 1
ATOM 2297 C CA . VAL A 1 294 ? 5.758 70.688 13.742 1 72.88 294 VAL A CA 1
ATOM 2298 C C . VAL A 1 294 ? 5.676 71.125 12.281 1 72.88 294 VAL A C 1
ATOM 2300 O O . VAL A 1 294 ? 6.227 72.188 11.898 1 72.88 294 VAL A O 1
ATOM 2303 N N . VAL A 1 295 ? 5.18 70.25 11.406 1 70.19 295 VAL A N 1
ATOM 2304 C CA . VAL A 1 295 ? 5.094 70.5 9.969 1 70.19 295 VAL A CA 1
ATOM 2305 C C . VAL A 1 295 ? 3.705 71.062 9.625 1 70.19 295 VAL A C 1
ATOM 2307 O O . VAL A 1 295 ? 3.512 71.688 8.578 1 70.19 295 VAL A O 1
ATOM 2310 N N . ASN A 1 296 ? 2.645 70.75 10.398 1 59.84 296 ASN A N 1
ATOM 2311 C CA . ASN A 1 296 ? 1.29 71.188 10.148 1 59.84 296 ASN A CA 1
ATOM 2312 C C . ASN A 1 296 ? 1.186 72.75 10.344 1 59.84 296 ASN A C 1
ATOM 2314 O O . ASN A 1 296 ? 1.392 73.25 11.445 1 59.84 296 ASN A O 1
ATOM 2318 N N . PRO A 1 297 ? 1.061 73.438 9.172 1 55.56 297 PRO A N 1
ATOM 2319 C CA . PRO A 1 297 ? 0.981 74.875 9.25 1 55.56 297 PRO A CA 1
ATOM 2320 C C . PRO A 1 297 ? -0.119 75.375 10.195 1 55.56 297 PRO A C 1
ATOM 2322 O O . PRO A 1 297 ? -0.011 76.438 10.773 1 55.56 297 PRO A O 1
ATOM 2325 N N . ASP A 1 298 ? -1.2 74.688 10.258 1 51.56 298 ASP A N 1
ATOM 2326 C CA . ASP A 1 298 ? -2.322 75.125 11.086 1 51.56 298 ASP A CA 1
ATOM 2327 C C . ASP A 1 298 ? -1.941 75.125 12.562 1 51.56 298 ASP A C 1
ATOM 2329 O O . ASP A 1 298 ? -2.596 75.75 13.367 1 51.56 298 ASP A O 1
ATOM 2333 N N . LEU A 1 299 ? -0.942 74.375 12.844 1 54.41 299 LEU A N 1
ATOM 2334 C CA . LEU A 1 299 ? -0.387 74.375 14.188 1 54.41 299 LEU A CA 1
ATOM 2335 C C . LEU A 1 299 ? 0.748 75.438 14.297 1 54.41 299 LEU A C 1
ATOM 2337 O O . LEU A 1 299 ? 1.413 75.5 15.336 1 54.41 299 LEU A O 1
ATOM 2341 N N . GLY A 1 300 ? 0.973 76.125 13.305 1 45.75 300 GLY A N 1
ATOM 2342 C CA . GLY A 1 300 ? 2.086 77 13 1 45.75 300 GLY A CA 1
ATOM 2343 C C . GLY A 1 300 ? 2.342 78 14.094 1 45.75 300 GLY A C 1
ATOM 2344 O O . GLY A 1 300 ? 3.436 78.562 14.18 1 45.75 300 GLY A O 1
ATOM 2345 N N . ALA A 1 301 ? 1.356 78.5 14.688 1 47.47 301 ALA A N 1
ATOM 2346 C CA . ALA A 1 301 ? 1.652 79.5 15.656 1 47.47 301 ALA A CA 1
ATOM 2347 C C . ALA A 1 301 ? 2.57 79 16.766 1 47.47 301 ALA A C 1
ATOM 2349 O O . ALA A 1 301 ? 3.367 79.75 17.312 1 47.47 301 ALA A O 1
ATOM 2350 N N . VAL A 1 302 ? 2.582 77.812 16.969 1 45.81 302 VAL A N 1
ATOM 2351 C CA . VAL A 1 302 ? 3.436 77.188 17.984 1 45.81 302 VAL A CA 1
ATOM 2352 C C . VAL A 1 302 ? 4.855 77.062 17.453 1 45.81 302 VAL A C 1
ATOM 2354 O O . VAL A 1 302 ? 5.824 77.125 18.219 1 45.81 302 VAL A O 1
ATOM 2357 N N . SER A 1 303 ? 5.043 76.875 16.172 1 45.94 303 SER A N 1
ATOM 2358 C CA . SER A 1 303 ? 6.301 76.5 15.523 1 45.94 303 SER A CA 1
ATOM 2359 C C . SER A 1 303 ? 7.297 77.688 15.57 1 45.94 303 SER A C 1
ATOM 2361 O O . SER A 1 303 ? 8.508 77.5 15.469 1 45.94 303 SER A O 1
ATOM 2363 N N . GLN A 1 304 ? 6.805 78.938 15.531 1 41.84 304 GLN A N 1
ATOM 2364 C CA . GLN A 1 304 ? 7.742 80.062 15.344 1 41.84 304 GLN A CA 1
ATOM 2365 C C . GLN A 1 304 ? 8.664 80.188 16.547 1 41.84 304 GLN A C 1
ATOM 2367 O O . GLN A 1 304 ? 9.633 80.938 16.5 1 41.84 304 GLN A O 1
ATOM 2372 N N . LEU A 1 305 ? 8.352 79.625 17.516 1 40.84 305 LEU A N 1
ATOM 2373 C CA . LEU A 1 305 ? 9.195 79.938 18.656 1 40.84 305 LEU A CA 1
ATOM 2374 C C . LEU A 1 305 ? 10.5 79.125 18.609 1 40.84 305 LEU A C 1
ATOM 2376 O O . LEU A 1 305 ? 11.492 79.562 19.234 1 40.84 305 LEU A O 1
ATOM 2380 N N . GLY A 1 306 ? 10.516 77.875 18.281 1 40.47 306 GLY A N 1
ATOM 2381 C CA . GLY A 1 306 ? 11.758 77.125 18.406 1 40.47 306 GLY A CA 1
ATOM 2382 C C . GLY A 1 306 ? 12.672 77.312 17.203 1 40.47 306 GLY A C 1
ATOM 2383 O O . GLY A 1 306 ? 12.344 76.875 16.094 1 40.47 306 GLY A O 1
ATOM 2384 N N . GLY A 1 307 ? 13.328 78.438 17.094 1 38.94 307 GLY A N 1
ATOM 2385 C CA . GLY A 1 307 ? 14.398 78.688 16.141 1 38.94 307 GLY A CA 1
ATOM 2386 C C . GLY A 1 307 ? 15.273 77.438 15.891 1 38.94 307 GLY A C 1
ATOM 2387 O O . GLY A 1 307 ? 15.953 77 16.797 1 38.94 307 GLY A O 1
ATOM 2388 N N . ASP A 1 308 ? 14.836 76.5 15.117 1 42.47 308 ASP A N 1
ATOM 2389 C CA . ASP A 1 308 ? 15.875 75.625 14.633 1 42.47 308 ASP A CA 1
ATOM 2390 C C . ASP A 1 308 ? 17.125 76.375 14.227 1 42.47 308 ASP A C 1
ATOM 2392 O O . ASP A 1 308 ? 17.094 77.188 13.297 1 42.47 308 ASP A O 1
ATOM 2396 N N . GLU A 1 309 ? 17.859 76.812 15.133 1 37.69 309 GLU A N 1
ATOM 2397 C CA . GLU A 1 309 ? 19.125 77.375 14.625 1 37.69 309 GLU A CA 1
ATOM 2398 C C . GLU A 1 309 ? 19.688 76.5 13.523 1 37.69 309 GLU A C 1
ATOM 2400 O O . GLU A 1 309 ? 19.641 75.25 13.625 1 37.69 309 GLU A O 1
ATOM 2405 N N . LEU A 1 310 ? 19.859 76.875 12.438 1 37.31 310 LEU A N 1
ATOM 2406 C CA . LEU A 1 310 ? 20.688 76.312 11.352 1 37.31 310 LEU A CA 1
ATOM 2407 C C . LEU A 1 310 ? 21.938 75.688 11.891 1 37.31 310 LEU A C 1
ATOM 2409 O O . LEU A 1 310 ? 22.703 76.312 12.633 1 37.31 310 LEU A O 1
ATOM 2413 N N . GLY A 1 311 ? 22.031 74.188 11.938 1 46.31 311 GLY A N 1
ATOM 2414 C CA . GLY A 1 311 ? 23.203 73.312 12.227 1 46.31 311 GLY A CA 1
ATOM 2415 C C . GLY A 1 311 ? 23.047 72.5 13.477 1 46.31 311 GLY A C 1
ATOM 2416 O O . GLY A 1 311 ? 23.922 71.688 13.812 1 46.31 311 GLY A O 1
ATOM 2417 N N . ALA A 1 312 ? 22.031 72.75 14.32 1 51.66 312 ALA A N 1
ATOM 2418 C CA . ALA A 1 312 ? 22.109 72.062 15.602 1 51.66 312 ALA A CA 1
ATOM 2419 C C . ALA A 1 312 ? 21.531 70.625 15.477 1 51.66 312 ALA A C 1
ATOM 2421 O O . ALA A 1 312 ? 20.516 70.438 14.812 1 51.66 312 ALA A O 1
ATOM 2422 N N . LEU A 1 313 ? 22.312 69.625 15.75 1 62.19 313 LEU A N 1
ATOM 2423 C CA . LEU A 1 313 ? 21.969 68.188 15.828 1 62.19 313 LEU A CA 1
ATOM 2424 C C . LEU A 1 313 ? 20.891 67.938 16.875 1 62.19 313 LEU A C 1
ATOM 2426 O O . LEU A 1 313 ? 21.062 68.25 18.047 1 62.19 313 LEU A O 1
ATOM 2430 N N . VAL A 1 314 ? 19.641 67.75 16.453 1 73.69 314 VAL A N 1
ATOM 2431 C CA . VAL A 1 314 ? 18.531 67.5 17.344 1 73.69 314 VAL A CA 1
ATOM 2432 C C . VAL A 1 314 ? 18.25 66 17.422 1 73.69 314 VAL A C 1
ATOM 2434 O O . VAL A 1 314 ? 18.156 65.312 16.391 1 73.69 314 VAL A O 1
ATOM 2437 N N . GLY A 1 315 ? 18.281 65.438 18.641 1 79.44 315 GLY A N 1
ATOM 2438 C CA . GLY A 1 315 ? 18.016 64 18.891 1 79.44 315 GLY A CA 1
ATOM 2439 C C . GLY A 1 315 ? 19.188 63.312 19.531 1 79.44 315 GLY A C 1
ATOM 2440 O O . GLY A 1 315 ? 20.188 63.938 19.891 1 79.44 315 GLY A O 1
ATOM 2441 N N . THR A 1 316 ? 19.016 62 19.781 1 84.44 316 THR A N 1
ATOM 2442 C CA . THR A 1 316 ? 20.062 61.156 20.344 1 84.44 316 THR A CA 1
ATOM 2443 C C . THR A 1 316 ? 20.812 60.406 19.25 1 84.44 316 THR A C 1
ATOM 2445 O O . THR A 1 316 ? 20.219 59.625 18.516 1 84.44 316 THR A O 1
ATOM 2448 N N . PRO A 1 317 ? 22.047 60.594 19.094 1 85.19 317 PRO A N 1
ATOM 2449 C CA . PRO A 1 317 ? 22.859 60.094 17.984 1 85.19 317 PRO A CA 1
ATOM 2450 C C . PRO A 1 317 ? 22.688 58.594 17.75 1 85.19 317 PRO A C 1
ATOM 2452 O O . PRO A 1 317 ? 22.641 58.156 16.609 1 85.19 317 PRO A O 1
ATOM 2455 N N . GLN A 1 318 ? 22.469 57.812 18.75 1 89.62 318 GLN A N 1
ATOM 2456 C CA . GLN A 1 318 ? 22.391 56.375 18.641 1 89.62 318 GLN A CA 1
ATOM 2457 C C . GLN A 1 318 ? 21.141 55.938 17.891 1 89.62 318 GLN A C 1
ATOM 2459 O O . GLN A 1 318 ? 21.078 54.812 17.359 1 89.62 318 GLN A O 1
ATOM 2464 N N . TYR A 1 319 ? 20.156 56.781 17.812 1 92.81 319 TYR A N 1
ATOM 2465 C CA . TYR A 1 319 ? 18.859 56.406 17.234 1 92.81 319 TYR A CA 1
ATOM 2466 C C . TYR A 1 319 ? 18.484 57.312 16.078 1 92.81 319 TYR A C 1
ATOM 2468 O O . TYR A 1 319 ? 17.391 57.188 15.531 1 92.81 319 TYR A O 1
ATOM 2476 N N . MET A 1 320 ? 19.391 58.188 15.688 1 91.44 320 MET A N 1
ATOM 2477 C CA . MET A 1 320 ? 19.125 59.156 14.641 1 91.44 320 MET A CA 1
ATOM 2478 C C . MET A 1 320 ? 19.094 58.5 13.266 1 91.44 320 MET A C 1
ATOM 2480 O O . MET A 1 320 ? 19.906 57.625 12.984 1 91.44 320 MET A O 1
ATOM 2484 N N . ALA A 1 321 ? 18.125 58.938 12.492 1 94.19 321 ALA A N 1
ATOM 2485 C CA . ALA A 1 321 ? 18.094 58.531 11.086 1 94.19 321 ALA A CA 1
ATOM 2486 C C . ALA A 1 321 ? 19.219 59.219 10.305 1 94.19 321 ALA A C 1
ATOM 2488 O O . ALA A 1 321 ? 19.734 60.281 10.727 1 94.19 321 ALA A O 1
ATOM 2489 N N . PRO A 1 322 ? 19.609 58.594 9.195 1 93.25 322 PRO A N 1
ATOM 2490 C CA . PRO A 1 322 ? 20.672 59.219 8.391 1 93.25 322 PRO A CA 1
ATOM 2491 C C . PRO A 1 322 ? 20.391 60.656 8.016 1 93.25 322 PRO A C 1
ATOM 2493 O O . PRO A 1 322 ? 21.281 61.5 8.078 1 93.25 322 PRO A O 1
ATOM 2496 N N . GLU A 1 323 ? 19.172 61 7.672 1 92.19 323 GLU A N 1
ATOM 2497 C CA . GLU A 1 323 ? 18.844 62.375 7.297 1 92.19 323 GLU A CA 1
ATOM 2498 C C . GLU A 1 323 ? 18.953 63.312 8.492 1 92.19 323 GLU A C 1
ATOM 2500 O O . GLU A 1 323 ? 19.25 64.5 8.328 1 92.19 323 GLU A O 1
ATOM 2505 N N . GLN A 1 324 ? 18.672 62.844 9.68 1 89.06 324 GLN A N 1
ATOM 2506 C CA . GLN A 1 324 ? 18.844 63.625 10.898 1 89.06 324 GLN A CA 1
ATOM 2507 C C . GLN A 1 324 ? 20.328 63.812 11.219 1 89.06 324 GLN A C 1
ATOM 2509 O O . GLN A 1 324 ? 20.75 64.938 11.578 1 89.06 324 GLN A O 1
ATOM 2514 N N . ALA A 1 325 ? 21.094 62.812 11.062 1 87.5 325 ALA A N 1
ATOM 2515 C CA . ALA A 1 325 ? 22.531 62.844 11.352 1 87.5 325 ALA A CA 1
ATOM 2516 C C . ALA A 1 325 ? 23.266 63.781 10.391 1 87.5 325 ALA A C 1
ATOM 2518 O O . ALA A 1 325 ? 24.266 64.375 10.766 1 87.5 325 ALA A O 1
ATOM 2519 N N . GLN A 1 326 ? 22.766 63.844 9.219 1 86.06 326 GLN A N 1
ATOM 2520 C CA . GLN A 1 326 ? 23.375 64.688 8.195 1 86.06 326 GLN A CA 1
ATOM 2521 C C . GLN A 1 326 ? 22.953 66.125 8.359 1 86.06 326 GLN A C 1
ATOM 2523 O O . GLN A 1 326 ? 23.484 67.062 7.691 1 86.06 326 GLN A O 1
ATOM 2528 N N . GLY A 1 327 ? 21.984 66.375 9.219 1 79.12 327 GLY A N 1
ATOM 2529 C CA . GLY A 1 327 ? 21.5 67.75 9.453 1 79.12 327 GLY A CA 1
ATOM 2530 C C . GLY A 1 327 ? 20.578 68.25 8.367 1 79.12 327 GLY A C 1
ATOM 2531 O O . GLY A 1 327 ? 20.453 69.438 8.164 1 79.12 327 GLY A O 1
ATOM 2532 N N . GLU A 1 328 ? 20.141 67.375 7.586 1 80.88 328 GLU A N 1
ATOM 2533 C CA . GLU A 1 328 ? 19.219 67.75 6.531 1 80.88 328 GLU A CA 1
ATOM 2534 C C . GLU A 1 328 ? 17.812 67.938 7.086 1 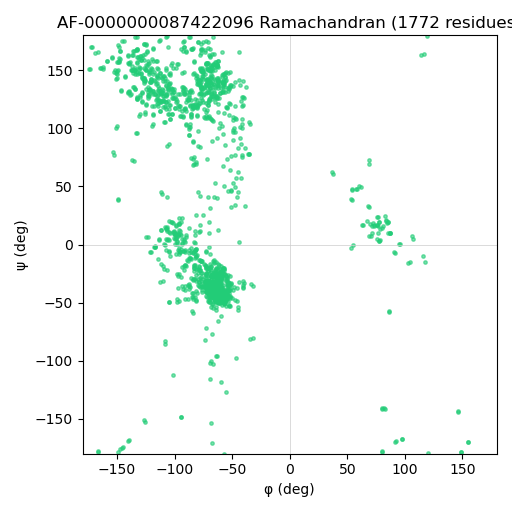80.88 328 GLU A C 1
ATOM 2536 O O . GLU A 1 328 ? 16.953 67.062 6.98 1 80.88 328 GLU A O 1
ATOM 2541 N N . ASN A 1 329 ? 17.5 69 7.594 1 78.19 329 ASN A N 1
ATOM 2542 C CA . ASN A 1 329 ? 16.25 69.312 8.273 1 78.19 329 ASN A CA 1
ATOM 2543 C C . ASN A 1 329 ? 15.062 69.188 7.312 1 78.19 329 ASN A C 1
ATOM 2545 O O . ASN A 1 329 ? 13.953 68.812 7.715 1 78.19 329 ASN A O 1
ATOM 2549 N N . ASP A 1 330 ? 15.258 69.5 6.078 1 79.12 330 ASP A N 1
ATOM 2550 C CA . ASP A 1 330 ? 14.188 69.5 5.09 1 79.12 330 ASP A CA 1
ATOM 2551 C C . ASP A 1 330 ? 13.789 68.062 4.75 1 79.12 330 ASP A C 1
ATOM 2553 O O . ASP A 1 330 ? 12.664 67.812 4.305 1 79.12 330 ASP A O 1
ATOM 2557 N N . ALA A 1 331 ? 14.703 67.25 5.059 1 85.75 331 ALA A N 1
ATOM 2558 C CA . ALA A 1 331 ? 14.445 65.812 4.711 1 85.75 331 ALA A CA 1
ATOM 2559 C C . ALA A 1 331 ? 13.773 65.125 5.863 1 85.75 331 ALA A C 1
ATOM 2561 O O . ALA A 1 331 ? 13.344 63.938 5.711 1 85.75 331 ALA A O 1
ATOM 2562 N N . ILE A 1 332 ? 13.609 65.75 6.926 1 89.5 332 ILE A N 1
ATOM 2563 C CA . ILE A 1 332 ? 13.031 65.062 8.109 1 89.5 332 ILE A CA 1
ATOM 2564 C C . ILE A 1 332 ? 11.516 65 7.949 1 89.5 332 ILE A C 1
ATOM 2566 O O . ILE A 1 332 ? 10.844 66 7.746 1 89.5 332 ILE A O 1
ATOM 2570 N N . ASP A 1 333 ? 11.008 63.812 7.91 1 91.88 333 ASP A N 1
ATOM 2571 C CA . ASP A 1 333 ? 9.57 63.531 7.887 1 91.88 333 ASP A CA 1
ATOM 2572 C C . ASP A 1 333 ? 9.219 62.344 8.766 1 91.88 333 ASP A C 1
ATOM 2574 O O . ASP A 1 333 ? 10.008 61.938 9.617 1 91.88 333 ASP A O 1
ATOM 2578 N N . GLN A 1 334 ? 7.992 61.844 8.648 1 94.25 334 GLN A N 1
ATOM 2579 C CA . GLN A 1 334 ? 7.496 60.781 9.531 1 94.25 334 GLN A CA 1
ATOM 2580 C C . GLN A 1 334 ? 8.383 59.562 9.469 1 94.25 334 GLN A C 1
ATOM 2582 O O . GLN A 1 334 ? 8.461 58.781 10.43 1 94.25 334 GLN A O 1
ATOM 2587 N N . ARG A 1 335 ? 9.125 59.344 8.344 1 95.81 335 ARG A N 1
ATOM 2588 C CA . ARG A 1 335 ? 9.977 58.156 8.164 1 95.81 335 ARG A CA 1
ATOM 2589 C C . ARG A 1 335 ? 11.227 58.25 9.039 1 95.81 335 ARG A C 1
ATOM 2591 O O . ARG A 1 335 ? 11.891 57.25 9.273 1 95.81 335 ARG A O 1
ATOM 2598 N N . THR A 1 336 ? 11.508 59.469 9.469 1 95 336 THR A N 1
ATOM 2599 C CA . THR A 1 336 ? 12.609 59.656 10.406 1 95 336 THR A CA 1
ATOM 2600 C C . THR A 1 336 ? 12.32 58.938 11.727 1 95 336 THR A C 1
ATOM 2602 O O . THR A 1 336 ? 13.18 58.25 12.266 1 95 336 THR A O 1
ATOM 2605 N N . ASP A 1 337 ? 11.078 59.031 12.156 1 96.38 337 ASP A N 1
ATOM 2606 C CA . ASP A 1 337 ? 10.664 58.344 13.383 1 96.38 337 ASP A CA 1
ATOM 2607 C C . ASP A 1 337 ? 10.586 56.844 13.172 1 96.38 337 ASP A C 1
ATOM 2609 O O . ASP A 1 337 ? 10.836 56.062 14.102 1 96.38 337 ASP A O 1
ATOM 2613 N N . VAL A 1 338 ? 10.266 56.438 11.992 1 97.44 338 VAL A N 1
ATOM 2614 C CA . VAL A 1 338 ? 10.211 55 11.664 1 97.44 338 VAL A CA 1
ATOM 2615 C C . VAL A 1 338 ? 11.594 54.375 11.844 1 97.44 338 VAL A C 1
ATOM 2617 O O . VAL A 1 338 ? 11.719 53.281 12.359 1 97.44 338 VAL A O 1
ATOM 2620 N N . TYR A 1 339 ? 12.594 55.125 11.391 1 97 339 TYR A N 1
ATOM 2621 C CA . TYR A 1 339 ? 13.961 54.656 11.594 1 97 339 TYR A CA 1
ATOM 2622 C C . TYR A 1 339 ? 14.258 54.469 13.078 1 97 339 TYR A C 1
ATOM 2624 O O . TYR A 1 339 ? 14.812 53.438 13.477 1 97 339 TYR A O 1
ATOM 2632 N N . ALA A 1 340 ? 13.852 55.438 13.859 1 96.75 340 ALA A N 1
ATOM 2633 C CA . ALA A 1 340 ? 14.086 55.344 15.297 1 96.75 340 ALA A CA 1
ATOM 2634 C C . ALA A 1 340 ? 13.367 54.156 15.914 1 96.75 340 ALA A C 1
ATOM 2636 O O . ALA A 1 340 ? 13.898 53.469 16.797 1 96.75 340 ALA A O 1
ATOM 2637 N N . LEU A 1 341 ? 12.133 53.906 15.469 1 97.56 341 LEU A N 1
ATOM 2638 C CA . LEU A 1 341 ? 11.383 52.75 15.922 1 97.56 341 LEU A CA 1
ATOM 2639 C C . LEU A 1 341 ? 12.094 51.469 15.555 1 97.56 341 LEU A C 1
ATOM 2641 O O . LEU A 1 341 ? 12.117 50.5 16.328 1 97.56 341 LEU A O 1
ATOM 2645 N N . GLY A 1 342 ? 12.617 51.375 14.359 1 97.44 342 GLY A N 1
ATOM 2646 C CA . GLY A 1 342 ? 13.43 50.25 13.961 1 97.44 342 GLY A CA 1
ATOM 2647 C C . GLY A 1 342 ? 14.648 50.062 14.844 1 97.44 342 GLY A C 1
ATOM 2648 O O . GLY A 1 342 ? 15 48.938 15.18 1 97.44 342 GLY A O 1
ATOM 2649 N N . ALA A 1 343 ? 15.281 51.156 15.156 1 96.5 343 ALA A N 1
ATOM 2650 C CA . ALA A 1 343 ? 16.438 51.094 16.031 1 96.5 343 ALA A CA 1
ATOM 2651 C C . ALA A 1 343 ? 16.062 50.562 17.406 1 96.5 343 ALA A C 1
ATOM 2653 O O . ALA A 1 343 ? 16.828 49.812 18.016 1 96.5 343 ALA A O 1
ATOM 2654 N N . ILE A 1 344 ? 14.914 50.938 17.875 1 96.88 344 ILE A N 1
ATOM 2655 C CA . ILE A 1 344 ? 14.422 50.406 19.156 1 96.88 344 ILE A CA 1
ATOM 2656 C C . ILE A 1 344 ? 14.172 48.906 19.047 1 96.88 344 ILE A C 1
ATOM 2658 O O . ILE A 1 344 ? 14.562 48.156 19.922 1 96.88 344 ILE A O 1
ATOM 2662 N N . LEU A 1 345 ? 13.492 48.531 17.969 1 97 345 LEU A N 1
ATOM 2663 C CA . LEU A 1 345 ? 13.25 47.125 17.75 1 97 345 LEU A CA 1
ATOM 2664 C C . LEU A 1 345 ? 14.562 46.344 17.703 1 97 345 LEU A C 1
ATOM 2666 O O . LEU A 1 345 ? 14.664 45.25 18.25 1 97 345 LEU A O 1
ATOM 2670 N N . TYR A 1 346 ? 15.578 46.875 17 1 96.25 346 TYR A N 1
ATOM 2671 C CA . TYR A 1 346 ? 16.891 46.25 16.922 1 96.25 346 TYR A CA 1
ATOM 2672 C C . TYR A 1 346 ? 17.453 46 18.312 1 96.25 346 TYR A C 1
ATOM 2674 O O . TYR A 1 346 ? 17.969 44.906 18.594 1 96.25 346 TYR A O 1
ATOM 2682 N N . GLU A 1 347 ? 17.297 46.938 19.125 1 94.75 347 GLU A N 1
ATOM 2683 C CA . GLU A 1 347 ? 17.812 46.812 20.5 1 94.75 347 GLU A CA 1
ATOM 2684 C C . GLU A 1 347 ? 17 45.781 21.297 1 94.75 347 GLU A C 1
ATOM 2686 O O . GLU A 1 347 ? 17.547 45.062 22.125 1 94.75 347 GLU A O 1
ATOM 2691 N N . VAL A 1 348 ? 15.711 45.781 21.078 1 93.44 348 VAL A N 1
ATOM 2692 C CA . VAL A 1 348 ? 14.852 44.781 21.734 1 93.44 348 VAL A CA 1
ATOM 2693 C C . VAL A 1 348 ? 15.281 43.375 21.328 1 93.44 348 VAL A C 1
ATOM 2695 O O . VAL A 1 348 ? 15.305 42.469 22.172 1 93.44 348 VAL A O 1
ATOM 2698 N N . LEU A 1 349 ? 15.609 43.281 20.078 1 92.81 349 LEU A N 1
ATOM 2699 C CA . LEU A 1 349 ? 15.938 41.969 19.516 1 92.81 349 LEU A CA 1
ATOM 2700 C C . LEU A 1 349 ? 17.344 41.531 19.953 1 92.81 349 LEU A C 1
ATOM 2702 O O . LEU A 1 349 ? 17.562 40.375 20.266 1 92.81 349 LEU A O 1
ATOM 2706 N N . THR A 1 350 ? 18.344 42.438 19.984 1 93.5 350 THR A N 1
ATOM 2707 C CA . THR A 1 350 ? 19.734 42.094 20.172 1 93.5 350 THR A CA 1
ATOM 2708 C C . THR A 1 350 ? 20.219 42.469 21.562 1 93.5 350 THR A C 1
ATOM 2710 O O . THR A 1 350 ? 21.281 42.031 22 1 93.5 350 THR A O 1
ATOM 2713 N N . LEU A 1 351 ? 19.531 43.406 22.203 1 91.12 351 LEU A N 1
ATOM 2714 C CA . LEU A 1 351 ? 19.859 43.969 23.5 1 91.12 351 LEU A CA 1
ATOM 2715 C C . LEU A 1 351 ? 21.078 44.875 23.391 1 91.12 351 LEU A C 1
ATOM 2717 O O . LEU A 1 351 ? 21.703 45.219 24.406 1 91.12 351 LEU A O 1
ATOM 2721 N N . GLN A 1 352 ? 21.344 45.281 22.094 1 91.31 352 GLN A N 1
ATOM 2722 C CA . GLN A 1 352 ? 22.406 46.219 21.766 1 91.31 352 GLN A CA 1
ATOM 2723 C C . GLN A 1 352 ? 21.938 47.25 20.75 1 91.31 352 GLN A C 1
ATOM 2725 O O . GLN A 1 352 ? 21.047 46.969 19.953 1 91.31 352 GLN A O 1
ATOM 2730 N N . PRO A 1 353 ? 22.531 48.469 20.906 1 92.12 353 PRO A N 1
ATOM 2731 C CA . PRO A 1 353 ? 22.125 49.438 19.906 1 92.12 353 PRO A CA 1
ATOM 2732 C C . PRO A 1 353 ? 22.609 49.094 18.5 1 92.12 353 PRO A C 1
ATOM 2734 O O . PRO A 1 353 ? 23.438 48.188 18.344 1 92.12 353 PRO A O 1
ATOM 2737 N N . VAL A 1 354 ? 22.031 49.719 17.484 1 94.06 354 VAL A N 1
ATOM 2738 C CA . VAL A 1 354 ? 22.344 49.438 16.094 1 94.06 354 VAL A CA 1
ATOM 2739 C C . VAL A 1 354 ? 23.828 49.625 15.828 1 94.06 354 VAL A C 1
ATOM 2741 O O . VAL A 1 354 ? 24.484 48.781 15.234 1 94.06 354 VAL A O 1
ATOM 2744 N N . PHE A 1 355 ? 24.328 50.781 16.25 1 91.94 355 PHE A N 1
ATOM 2745 C CA . PHE A 1 355 ? 25.75 51.094 16.078 1 91.94 355 PHE A CA 1
ATOM 2746 C C . PHE A 1 355 ? 26.375 51.469 17.406 1 91.94 355 PHE A C 1
ATOM 2748 O O . PHE A 1 355 ? 25.719 52.062 18.281 1 91.94 355 PHE A O 1
ATOM 2755 N N . THR A 1 356 ? 27.516 51.062 17.641 1 87.75 356 THR A N 1
ATOM 2756 C CA . THR A 1 356 ? 28.281 51.438 18.828 1 87.75 356 THR A CA 1
ATOM 2757 C C . THR A 1 356 ? 29.594 52.094 18.438 1 87.75 356 THR A C 1
ATOM 2759 O O . THR A 1 356 ? 30.234 51.719 17.453 1 87.75 356 THR A O 1
ATOM 2762 N N . ALA A 1 357 ? 29.844 53.25 19.047 1 82.56 357 ALA A N 1
ATOM 2763 C CA . ALA A 1 357 ? 31.094 53.938 18.828 1 82.56 357 ALA A CA 1
ATOM 2764 C C . ALA A 1 357 ? 31.516 54.719 20.078 1 82.56 357 ALA A C 1
ATOM 2766 O O . ALA A 1 357 ? 30.688 55 20.953 1 82.56 357 ALA A O 1
ATOM 2767 N N . GLU A 1 358 ? 32.781 55.094 20.25 1 75.62 358 GLU A N 1
ATOM 2768 C CA . GLU A 1 358 ? 33.312 55.781 21.422 1 75.62 358 GLU A CA 1
ATOM 2769 C C . GLU A 1 358 ? 33.031 57.281 21.344 1 75.62 358 GLU A C 1
ATOM 2771 O O . GLU A 1 358 ? 32.906 57.938 22.375 1 75.62 358 GLU A O 1
ATOM 2776 N N . HIS A 1 359 ? 33 57.781 20.094 1 76.62 359 HIS A N 1
ATOM 2777 C CA . HIS A 1 359 ? 32.781 59.188 19.906 1 76.62 359 HIS A CA 1
ATOM 2778 C C . HIS A 1 359 ? 31.484 59.469 19.125 1 76.62 359 HIS A C 1
ATOM 2780 O O . HIS A 1 359 ? 31.094 58.656 18.266 1 76.62 359 HIS A O 1
ATOM 2786 N N . VAL A 1 360 ? 30.812 60.594 19.406 1 78.38 360 VAL A N 1
ATOM 2787 C CA . VAL A 1 360 ? 29.531 60.969 18.844 1 78.38 360 VAL A CA 1
ATOM 2788 C C . VAL A 1 360 ? 29.656 61.094 17.328 1 78.38 360 VAL A C 1
ATOM 2790 O O . VAL A 1 360 ? 28.781 60.656 16.578 1 78.38 360 VAL A O 1
ATOM 2793 N N . LEU A 1 361 ? 30.719 61.75 16.922 1 75.25 361 LEU A N 1
ATOM 2794 C CA . LEU A 1 361 ? 30.906 61.969 15.5 1 75.25 361 LEU A CA 1
ATOM 2795 C C . LEU A 1 361 ? 31 60.656 14.742 1 75.25 361 LEU A C 1
ATOM 2797 O O . LEU A 1 361 ? 30.469 60.531 13.641 1 75.25 361 LEU A O 1
ATOM 2801 N N . SER A 1 362 ? 31.688 59.656 15.391 1 81.88 362 SER A N 1
ATOM 2802 C CA . SER A 1 362 ? 31.797 58.344 14.773 1 81.88 362 SER A CA 1
ATOM 2803 C C . SER A 1 362 ? 30.422 57.656 14.664 1 81.88 362 SER A C 1
ATOM 2805 O O . SER A 1 362 ? 30.141 56.969 13.68 1 81.88 362 SER A O 1
ATOM 2807 N N . LEU A 1 363 ? 29.656 57.844 15.633 1 86.31 363 LEU A N 1
ATOM 2808 C CA . LEU A 1 363 ? 28.312 57.281 15.641 1 86.31 363 LEU A CA 1
ATOM 2809 C C . LEU A 1 363 ? 27.469 57.875 14.516 1 86.31 363 LEU A C 1
ATOM 2811 O O . LEU A 1 363 ? 26.734 57.156 13.844 1 86.31 363 LEU A O 1
ATOM 2815 N N . LEU A 1 364 ? 27.578 59.188 14.305 1 84.88 364 LEU A N 1
ATOM 2816 C CA . LEU A 1 364 ? 26.828 59.875 13.258 1 84.88 364 LEU A CA 1
ATOM 2817 C C . LEU A 1 364 ? 27.266 59.375 11.875 1 84.88 364 LEU A C 1
ATOM 2819 O O . LEU A 1 364 ? 26.422 59.188 10.992 1 84.88 364 LEU A O 1
ATOM 2823 N N . PHE A 1 365 ? 28.562 59.188 11.828 1 83.25 365 PHE A N 1
ATOM 2824 C CA . PHE A 1 365 ? 29.094 58.688 10.562 1 83.25 365 PHE A CA 1
ATOM 2825 C C . PHE A 1 365 ? 28.562 57.312 10.266 1 83.25 365 PHE A C 1
ATOM 2827 O O . PHE A 1 365 ? 28.172 57 9.133 1 83.25 365 PHE A O 1
ATOM 2834 N N . LYS A 1 366 ? 28.5 56.5 11.281 1 89.31 366 LYS A N 1
ATOM 2835 C CA . LYS A 1 366 ? 28 55.125 11.109 1 89.31 366 LYS A CA 1
ATOM 2836 C C . LYS A 1 366 ? 26.531 55.125 10.75 1 89.31 366 LYS A C 1
ATOM 2838 O O . LYS A 1 366 ? 26.078 54.312 9.93 1 89.31 366 LYS A O 1
ATOM 2843 N N . ALA A 1 367 ? 25.828 56 11.328 1 89.5 367 ALA A N 1
ATOM 2844 C CA . ALA A 1 367 ? 24.391 56.094 11.07 1 89.5 367 ALA A CA 1
ATOM 2845 C C . ALA A 1 367 ? 24.125 56.406 9.602 1 89.5 367 ALA A C 1
ATOM 2847 O O . ALA A 1 367 ? 23.109 56 9.039 1 89.5 367 ALA A O 1
ATOM 2848 N N . VAL A 1 368 ? 25 57.188 9.023 1 88.88 368 VAL A N 1
ATOM 2849 C CA . VAL A 1 368 ? 24.797 57.656 7.656 1 88.88 368 VAL A CA 1
ATOM 2850 C C . VAL A 1 368 ? 25.375 56.625 6.672 1 88.88 368 VAL A C 1
ATOM 2852 O O . VAL A 1 368 ? 24.781 56.344 5.641 1 88.88 368 VAL A O 1
ATOM 2855 N N . GLN A 1 369 ? 26.516 56.031 7.023 1 87.62 369 GLN A N 1
ATOM 2856 C CA . GLN A 1 369 ? 27.266 55.312 5.992 1 87.62 369 GLN A CA 1
ATOM 2857 C C . GLN A 1 369 ? 27.219 53.812 6.223 1 87.62 369 GLN A C 1
ATOM 2859 O O . GLN A 1 369 ? 27.219 53.031 5.266 1 87.62 369 GLN A O 1
ATOM 2864 N N . GLU A 1 370 ? 27.141 53.344 7.398 1 91.19 370 GLU A N 1
ATOM 2865 C CA . GLU A 1 370 ? 27.297 51.938 7.684 1 91.19 370 GLU A CA 1
ATOM 2866 C C . GLU A 1 370 ? 25.938 51.219 7.684 1 91.19 370 GLU A C 1
ATOM 2868 O O . GLU A 1 370 ? 24.953 51.75 8.203 1 91.19 370 GLU A O 1
ATOM 2873 N N . GLU A 1 371 ? 25.875 50.094 7 1 92.81 371 GLU A N 1
ATOM 2874 C CA . GLU A 1 371 ? 24.656 49.281 7.047 1 92.81 371 GLU A CA 1
ATOM 2875 C C . GLU A 1 371 ? 24.562 48.5 8.359 1 92.81 371 GLU A C 1
ATOM 2877 O O . GLU A 1 371 ? 25.562 47.938 8.828 1 92.81 371 GLU A O 1
ATOM 2882 N N . PRO A 1 372 ? 23.406 48.531 8.953 1 93.38 372 PRO A N 1
ATOM 2883 C CA . PRO A 1 372 ? 23.266 47.781 10.195 1 93.38 372 PRO A CA 1
ATOM 2884 C C . PRO A 1 372 ? 23.484 46.281 10 1 93.38 372 PRO A C 1
ATOM 2886 O O . PRO A 1 372 ? 23.031 45.719 8.992 1 93.38 372 PRO A O 1
ATOM 2889 N N . ALA A 1 373 ? 24.125 45.625 10.945 1 93.44 373 ALA A N 1
ATOM 2890 C CA . ALA A 1 373 ? 24.234 44.188 10.938 1 93.44 373 ALA A CA 1
ATOM 2891 C C . ALA A 1 373 ? 22.891 43.531 11.219 1 93.44 373 ALA A C 1
ATOM 2893 O O . ALA A 1 373 ? 22.125 44 12.07 1 93.44 373 ALA A O 1
ATOM 2894 N N . PRO A 1 374 ? 22.562 42.5 10.414 1 93.62 374 PRO A N 1
ATOM 2895 C CA . PRO A 1 374 ? 21.312 41.812 10.75 1 93.62 374 PRO A CA 1
ATOM 2896 C C . PRO A 1 374 ? 21.266 41.375 12.211 1 93.62 374 PRO A C 1
ATOM 2898 O O . PRO A 1 374 ? 22.25 40.875 12.75 1 93.62 374 PRO A O 1
ATOM 2901 N N . PRO A 1 375 ? 20.094 41.625 12.812 1 92.81 375 PRO A N 1
ATOM 2902 C CA . PRO A 1 375 ? 19.969 41.312 14.234 1 92.81 375 PRO A CA 1
ATOM 2903 C C . PRO A 1 375 ? 20.406 39.875 14.547 1 92.81 375 PRO A C 1
ATOM 2905 O O . PRO A 1 375 ? 21.062 39.625 15.562 1 92.81 375 PRO A O 1
ATOM 2908 N N . SER A 1 376 ? 20.094 38.938 13.695 1 88.31 376 SER A N 1
ATOM 2909 C CA . SER A 1 376 ? 20.438 37.531 13.93 1 88.31 376 SER A CA 1
ATOM 2910 C C . SER A 1 376 ? 21.953 37.344 13.914 1 88.31 376 SER A C 1
ATOM 2912 O O . SER A 1 376 ? 22.469 36.469 14.609 1 88.31 376 SER A O 1
ATOM 2914 N N . ALA A 1 377 ? 22.625 38.062 13.102 1 88.38 377 ALA A N 1
ATOM 2915 C CA . ALA A 1 377 ? 24.078 38 13.031 1 88.38 377 ALA A CA 1
ATOM 2916 C C . ALA A 1 377 ? 24.719 38.688 14.242 1 88.38 377 ALA A C 1
ATOM 2918 O O . ALA A 1 377 ? 25.75 38.219 14.742 1 88.38 377 ALA A O 1
ATOM 2919 N N . ARG A 1 378 ? 24.125 39.75 14.695 1 90.88 378 ARG A N 1
ATOM 2920 C CA . ARG A 1 378 ? 24.625 40.531 15.836 1 90.88 378 ARG A CA 1
ATOM 2921 C C . ARG A 1 378 ? 24.469 39.75 17.125 1 90.88 378 ARG A C 1
ATOM 2923 O O . ARG A 1 378 ? 25.328 39.781 18.016 1 90.88 378 ARG A O 1
ATOM 2930 N N . ALA A 1 379 ? 23.344 39 17.188 1 89.5 379 ALA A N 1
ATOM 2931 C CA . ALA A 1 379 ? 23.062 38.25 18.391 1 89.5 379 ALA A CA 1
ATOM 2932 C C . ALA A 1 379 ? 22.562 36.844 18.047 1 89.5 379 ALA A C 1
ATOM 2934 O O . ALA A 1 379 ? 21.406 36.5 18.266 1 89.5 379 ALA A O 1
ATOM 2935 N N . PRO A 1 380 ? 23.406 35.969 17.594 1 80.44 380 PRO A N 1
ATOM 2936 C CA . PRO A 1 380 ? 23 34.625 17.188 1 80.44 380 PRO A CA 1
ATOM 2937 C C . PRO A 1 380 ? 22.438 33.812 18.344 1 80.44 380 PRO A C 1
ATOM 2939 O O . PRO A 1 380 ? 21.641 32.875 18.109 1 80.44 380 PRO A O 1
ATOM 2942 N N . GLU A 1 381 ? 22.75 34.219 19.562 1 74.25 381 GLU A N 1
ATOM 2943 C CA . GLU A 1 381 ? 22.328 33.469 20.734 1 74.25 381 GLU A CA 1
ATOM 2944 C C . GLU A 1 381 ? 20.844 33.719 21.047 1 74.25 381 GLU A C 1
ATOM 2946 O O . GLU A 1 381 ? 20.234 32.938 21.766 1 74.25 381 GLU A O 1
ATOM 2951 N N . ARG A 1 382 ? 20.203 34.656 20.531 1 78.75 382 ARG A N 1
ATOM 2952 C CA . ARG A 1 382 ? 18.844 35.062 20.906 1 78.75 382 ARG A CA 1
ATOM 2953 C C . ARG A 1 382 ? 17.812 34.438 19.969 1 78.75 382 ARG A C 1
ATOM 2955 O O . ARG A 1 382 ? 16.609 34.562 20.188 1 78.75 382 ARG A O 1
ATOM 2962 N N . SER A 1 383 ? 18.078 33.562 19.109 1 75 383 SER A N 1
ATOM 2963 C CA . SER A 1 383 ? 17.156 32.938 18.172 1 75 383 SER A CA 1
ATOM 2964 C C . SER A 1 383 ? 16.125 33.938 17.656 1 75 383 SER A C 1
ATOM 2966 O O . SER A 1 383 ? 14.922 33.719 17.812 1 75 383 SER A O 1
ATOM 2968 N N . ILE A 1 384 ? 16.469 34.969 17.016 1 81.06 384 ILE A N 1
ATOM 2969 C CA . ILE A 1 384 ? 15.617 36.062 16.547 1 81.06 384 ILE A CA 1
ATOM 2970 C C . ILE A 1 384 ? 14.773 35.594 15.359 1 81.06 384 ILE A C 1
ATOM 2972 O O . ILE A 1 384 ? 15.312 35.062 14.375 1 81.06 384 ILE A O 1
ATOM 2976 N N . PRO A 1 385 ? 13.453 35.719 15.586 1 79.06 385 PRO A N 1
ATOM 2977 C CA . PRO A 1 385 ? 12.586 35.375 14.469 1 79.06 385 PRO A CA 1
ATOM 2978 C C . PRO A 1 385 ? 12.875 36.156 13.195 1 79.06 385 PRO A C 1
ATOM 2980 O O . PRO A 1 385 ? 13.102 37.375 13.266 1 79.06 385 PRO A O 1
ATOM 2983 N N . ARG A 1 386 ? 12.906 35.531 12.086 1 79.38 386 ARG A N 1
ATOM 2984 C CA . ARG A 1 386 ? 13.242 36.156 10.812 1 79.38 386 ARG A CA 1
ATOM 2985 C C . ARG A 1 386 ? 12.266 37.281 10.484 1 79.38 386 ARG A C 1
ATOM 2987 O O . ARG A 1 386 ? 12.664 38.312 9.914 1 79.38 386 ARG A O 1
ATOM 2994 N N . GLU A 1 387 ? 11.016 37 10.82 1 80.19 387 GLU A N 1
ATOM 2995 C CA . GLU A 1 387 ? 10 38 10.516 1 80.19 387 GLU A CA 1
ATOM 2996 C C . GLU A 1 387 ? 10.305 39.312 11.227 1 80.19 387 GLU A C 1
ATOM 2998 O O . GLU A 1 387 ? 10.18 40.375 10.633 1 80.19 387 GLU A O 1
ATOM 3003 N N . LEU A 1 388 ? 10.672 39.25 12.5 1 88.38 388 LEU A N 1
ATOM 3004 C CA . LEU A 1 388 ? 10.984 40.438 13.266 1 88.38 388 LEU A CA 1
ATOM 3005 C C . LEU A 1 388 ? 12.258 41.094 12.75 1 88.38 388 LEU A C 1
ATOM 3007 O O . LEU A 1 388 ? 12.375 42.344 12.742 1 88.38 388 LEU A O 1
ATOM 3011 N N . GLU A 1 389 ? 13.219 40.281 12.266 1 91.5 389 GLU A N 1
ATOM 3012 C CA . GLU A 1 389 ? 14.438 40.812 11.656 1 91.5 389 GLU A CA 1
ATOM 3013 C C . GLU A 1 389 ? 14.125 41.594 10.391 1 91.5 389 GLU A C 1
ATOM 3015 O O . GLU A 1 389 ? 14.664 42.688 10.18 1 91.5 389 GLU A O 1
ATOM 3020 N N . ASP A 1 390 ? 13.266 41.031 9.602 1 90.12 390 ASP A N 1
ATOM 3021 C CA . ASP A 1 390 ? 12.883 41.719 8.359 1 90.12 390 ASP A CA 1
ATOM 3022 C C . ASP A 1 390 ? 12.211 43.062 8.641 1 90.12 390 ASP A C 1
ATOM 3024 O O . ASP A 1 390 ? 12.469 44.031 7.953 1 90.12 390 ASP A O 1
ATOM 3028 N N . ILE A 1 391 ? 11.258 42.969 9.617 1 93.5 391 ILE A N 1
ATOM 3029 C CA . ILE A 1 391 ? 10.57 44.188 10 1 93.5 391 ILE A CA 1
ATOM 3030 C C . ILE A 1 391 ? 11.586 45.219 10.469 1 93.5 391 ILE A C 1
ATOM 3032 O O . ILE A 1 391 ? 11.516 46.406 10.078 1 93.5 391 ILE A O 1
ATOM 3036 N N . CYS A 1 392 ? 12.531 44.812 11.258 1 96.19 392 CYS A N 1
ATOM 3037 C CA . CYS A 1 392 ? 13.562 45.688 11.828 1 96.19 392 CYS A CA 1
ATOM 3038 C C . CYS A 1 392 ? 14.43 46.312 10.734 1 96.19 392 CYS A C 1
ATOM 3040 O O . CYS A 1 392 ? 14.594 47.531 10.688 1 96.19 392 CYS A O 1
ATOM 3042 N N . LEU A 1 393 ? 14.898 45.531 9.812 1 95.38 393 LEU A N 1
ATOM 3043 C CA . LEU A 1 393 ? 15.828 46 8.781 1 95.38 393 LEU A CA 1
ATOM 3044 C C . LEU A 1 393 ? 15.117 46.906 7.766 1 95.38 393 LEU A C 1
ATOM 3046 O O . LEU A 1 393 ? 15.719 47.812 7.23 1 95.38 393 LEU A O 1
ATOM 3050 N N . LYS A 1 394 ? 13.859 46.562 7.539 1 95.81 394 LYS A N 1
ATOM 3051 C CA . LYS A 1 394 ? 13.086 47.438 6.672 1 95.81 394 LYS A CA 1
ATOM 3052 C C . LYS A 1 394 ? 12.961 48.844 7.273 1 95.81 394 LYS A C 1
ATOM 3054 O O . LYS A 1 394 ? 13.117 49.844 6.566 1 95.81 394 LYS A O 1
ATOM 3059 N N . ALA A 1 395 ? 12.672 48.938 8.531 1 97.25 395 ALA A N 1
ATOM 3060 C CA . ALA A 1 395 ? 12.531 50.219 9.227 1 97.25 395 ALA A CA 1
ATOM 3061 C C . ALA A 1 395 ? 13.859 50.969 9.273 1 97.25 395 ALA A C 1
ATOM 3063 O O . ALA A 1 395 ? 13.891 52.188 9.281 1 97.25 395 ALA A O 1
ATOM 3064 N N . LEU A 1 396 ? 15.039 50.25 9.18 1 96.06 396 LEU A N 1
ATOM 3065 C CA . LEU A 1 396 ? 16.359 50.844 9.391 1 96.06 396 LEU A CA 1
ATOM 3066 C C . LEU A 1 396 ? 17.031 51.156 8.062 1 96.06 396 LEU A C 1
ATOM 3068 O O . LEU A 1 396 ? 18.219 51.5 8.031 1 96.06 396 LEU A O 1
ATOM 3072 N N . ASP A 1 397 ? 16.328 51.031 7.035 1 95.81 397 ASP A N 1
ATOM 3073 C CA . ASP A 1 397 ? 16.938 51.312 5.742 1 95.81 397 ASP A CA 1
ATOM 3074 C C . ASP A 1 397 ? 17.484 52.75 5.699 1 95.81 397 ASP A C 1
ATOM 3076 O O . ASP A 1 397 ? 16.875 53.656 6.246 1 95.81 397 ASP A O 1
ATOM 3080 N N . LYS A 1 398 ? 18.594 53.031 4.977 1 94.06 398 LYS A N 1
ATOM 3081 C CA . LYS A 1 398 ? 19.25 54.344 4.934 1 94.06 398 LYS A CA 1
ATOM 3082 C C . LYS A 1 398 ? 18.422 55.344 4.117 1 94.06 398 LYS A C 1
ATOM 3084 O O . LYS A 1 398 ? 18.359 56.531 4.457 1 94.06 398 LYS A O 1
ATOM 3089 N N . ALA A 1 399 ? 17.844 54.875 3.1 1 92.5 399 ALA A N 1
ATOM 3090 C CA . ALA A 1 399 ? 16.984 55.719 2.271 1 92.5 399 ALA A CA 1
ATOM 3091 C C . ALA A 1 399 ? 15.57 55.781 2.826 1 92.5 399 ALA A C 1
ATOM 3093 O O . ALA A 1 399 ? 14.898 54.75 2.916 1 92.5 399 ALA A O 1
ATOM 3094 N N . PRO A 1 400 ? 15 56.906 3.191 1 94.06 400 PRO A N 1
ATOM 3095 C CA . PRO A 1 400 ? 13.641 57 3.744 1 94.06 400 PRO A CA 1
ATOM 3096 C C . PRO A 1 400 ? 12.586 56.375 2.836 1 94.06 400 PRO A C 1
ATOM 3098 O O . PRO A 1 400 ? 11.594 55.812 3.32 1 94.06 400 PRO A O 1
ATOM 3101 N N . SER A 1 401 ? 12.828 56.344 1.59 1 93.19 401 SER A N 1
ATOM 3102 C CA . SER A 1 401 ? 11.859 55.844 0.632 1 93.19 401 SER A CA 1
ATOM 3103 C C . SER A 1 401 ? 11.727 54.312 0.758 1 93.19 401 SER A C 1
ATOM 3105 O O . SER A 1 401 ? 10.703 53.75 0.371 1 93.19 401 SER A O 1
ATOM 3107 N N . ASN A 1 402 ? 12.742 53.625 1.301 1 94.06 402 ASN A N 1
ATOM 3108 C CA . ASN A 1 402 ? 12.742 52.188 1.43 1 94.06 402 ASN A CA 1
ATOM 3109 C C . ASN A 1 402 ? 12.18 51.75 2.777 1 94.06 402 ASN A C 1
ATOM 3111 O O . ASN A 1 402 ? 11.969 50.531 3.004 1 94.06 402 ASN A O 1
ATOM 3115 N N . ARG A 1 403 ? 11.906 52.719 3.635 1 95.81 403 ARG A N 1
ATOM 3116 C CA . ARG A 1 403 ? 11.352 52.406 4.949 1 95.81 403 ARG A CA 1
ATOM 3117 C C . ARG A 1 403 ? 9.836 52.281 4.887 1 95.81 403 ARG A C 1
ATOM 3119 O O . ARG A 1 403 ? 9.242 52.375 3.809 1 95.81 403 ARG A O 1
ATOM 3126 N N . TYR A 1 404 ? 9.289 51.75 6.008 1 95.38 404 TYR A N 1
ATOM 3127 C CA . TYR A 1 404 ? 7.832 51.844 6.098 1 95.38 404 TYR A CA 1
ATOM 3128 C C . TYR A 1 404 ? 7.363 53.281 5.855 1 95.38 404 TYR A C 1
ATOM 3130 O O . TYR A 1 404 ? 7.977 54.219 6.34 1 95.38 404 TYR A O 1
ATOM 3138 N N . ALA A 1 405 ? 6.355 53.438 5.129 1 93.06 405 ALA A N 1
ATOM 3139 C CA . ALA A 1 405 ? 5.82 54.781 4.816 1 93.06 405 ALA A CA 1
ATOM 3140 C C . ALA A 1 405 ? 5.254 55.438 6.066 1 93.06 405 ALA A C 1
ATOM 3142 O O . ALA A 1 405 ? 5.164 56.656 6.133 1 93.06 405 ALA A O 1
ATOM 3143 N N . SER A 1 406 ? 4.793 54.594 7.004 1 94.31 406 SER A N 1
ATOM 3144 C CA . SER A 1 406 ? 4.215 55.125 8.242 1 94.31 406 SER A CA 1
ATOM 3145 C C . SER A 1 406 ? 4.484 54.156 9.406 1 94.31 406 SER A C 1
ATOM 3147 O O . SER A 1 406 ? 4.762 52.969 9.195 1 94.31 406 SER A O 1
ATOM 3149 N N . ALA A 1 407 ? 4.422 54.719 10.641 1 95.25 407 ALA A N 1
ATOM 3150 C CA . ALA A 1 407 ? 4.535 53.906 11.844 1 95.25 407 ALA A CA 1
ATOM 3151 C C . ALA A 1 407 ? 3.393 52.875 11.938 1 95.25 407 ALA A C 1
ATOM 3153 O O . ALA A 1 407 ? 3.553 51.812 12.508 1 95.25 407 ALA A O 1
ATOM 3154 N N . GLU A 1 408 ? 2.289 53.25 11.445 1 91.69 408 GLU A N 1
ATOM 3155 C CA . GLU A 1 408 ? 1.144 52.344 11.406 1 91.69 408 GLU A CA 1
ATOM 3156 C C . GLU A 1 408 ? 1.454 51.094 10.586 1 91.69 408 GLU A C 1
ATOM 3158 O O . GLU A 1 408 ? 1.085 50 10.977 1 91.69 408 GLU A O 1
ATOM 3163 N N . ALA A 1 409 ? 2.039 51.312 9.508 1 93.56 409 ALA A N 1
ATOM 3164 C CA . ALA A 1 409 ? 2.404 50.156 8.656 1 93.56 409 ALA A CA 1
ATOM 3165 C C . ALA A 1 409 ? 3.324 49.188 9.398 1 93.56 409 ALA A C 1
ATOM 3167 O O . ALA A 1 409 ? 3.193 47.969 9.266 1 93.56 409 ALA A O 1
ATOM 3168 N N . MET A 1 410 ? 4.258 49.719 10.133 1 94.12 410 MET A N 1
ATOM 3169 C CA . MET A 1 410 ? 5.137 48.875 10.945 1 94.12 410 MET A CA 1
ATOM 3170 C C . MET A 1 410 ? 4.352 48.156 12.039 1 94.12 410 MET A C 1
ATOM 3172 O O . MET A 1 410 ? 4.578 46.969 12.297 1 94.12 410 MET A O 1
ATOM 3176 N N . ALA A 1 411 ? 3.418 48.781 12.703 1 90.69 411 ALA A N 1
ATOM 3177 C CA . ALA A 1 411 ? 2.566 48.188 13.734 1 90.69 411 ALA A CA 1
ATOM 3178 C C . ALA A 1 411 ? 1.77 47 13.188 1 90.69 411 ALA A C 1
ATOM 3180 O O . ALA A 1 411 ? 1.598 46 13.867 1 90.69 411 ALA A O 1
ATOM 3181 N N . ASP A 1 412 ? 1.339 47.219 12.023 1 84.69 412 ASP A N 1
ATOM 3182 C CA . ASP A 1 412 ? 0.571 46.156 11.375 1 84.69 412 ASP A CA 1
ATOM 3183 C C . ASP A 1 412 ? 1.402 44.875 11.227 1 84.69 412 ASP A C 1
ATOM 3185 O O . ASP A 1 412 ? 0.913 43.781 11.477 1 84.69 412 ASP A O 1
ATOM 3189 N N . ASP A 1 413 ? 2.645 45.062 10.828 1 85.31 413 ASP A N 1
ATOM 3190 C CA . ASP A 1 413 ? 3.512 43.875 10.664 1 85.31 413 ASP A CA 1
ATOM 3191 C C . ASP A 1 413 ? 3.83 43.25 12.008 1 85.31 413 ASP A C 1
ATOM 3193 O O . ASP A 1 413 ? 3.922 42.031 12.109 1 85.31 413 ASP A O 1
ATOM 3197 N N . LEU A 1 414 ? 3.996 43.969 13.039 1 86 414 LEU A N 1
ATOM 3198 C CA . LEU A 1 414 ? 4.23 43.438 14.383 1 86 414 LEU A CA 1
ATOM 3199 C C . LEU A 1 414 ? 3.014 42.656 14.883 1 86 414 LEU A C 1
ATOM 3201 O O . LEU A 1 414 ? 3.152 41.625 15.539 1 86 414 LEU A O 1
ATOM 3205 N N . GLU A 1 415 ? 1.908 43.125 14.617 1 75.81 415 GLU A N 1
ATOM 3206 C CA . GLU A 1 415 ? 0.665 42.469 15 1 75.81 415 GLU A CA 1
ATOM 3207 C C . GLU A 1 415 ? 0.541 41.094 14.328 1 75.81 415 GLU A C 1
ATOM 3209 O O . GLU A 1 415 ? 0.113 40.125 14.953 1 75.81 415 GLU A O 1
ATOM 3214 N N . LEU A 1 416 ? 0.934 41.094 13.141 1 67.12 416 LEU A N 1
ATOM 3215 C CA . LEU A 1 416 ? 0.906 39.844 12.391 1 67.12 416 LEU A CA 1
ATOM 3216 C C . LEU A 1 416 ? 1.829 38.812 13.031 1 67.12 416 LEU A C 1
ATOM 3218 O O . LEU A 1 416 ? 1.481 37.656 13.109 1 67.12 416 LEU A O 1
ATOM 3222 N N . PHE A 1 417 ? 2.957 39.219 13.469 1 73.19 417 PHE A N 1
ATOM 3223 C CA . PHE A 1 417 ? 3.885 38.344 14.156 1 73.19 417 PHE A CA 1
ATOM 3224 C C . PHE A 1 417 ? 3.256 37.812 15.438 1 73.19 417 PHE A C 1
ATOM 3226 O O . PHE A 1 417 ? 3.346 36.594 15.711 1 73.19 417 PHE A O 1
ATOM 3233 N N . LEU A 1 418 ? 2.645 38.531 16.406 1 68.38 418 LEU A N 1
ATOM 3234 C CA . LEU A 1 418 ? 2.084 38.156 17.688 1 68.38 418 LEU A CA 1
ATOM 3235 C C . LEU A 1 418 ? 0.946 37.156 17.5 1 68.38 418 LEU A C 1
ATOM 3237 O O . LEU A 1 418 ? 0.821 36.188 18.266 1 68.38 418 LEU A O 1
ATOM 3241 N N . GLU A 1 419 ? 0.14 37.25 16.703 1 57.22 419 GLU A N 1
ATOM 3242 C CA . GLU A 1 419 ? -0.951 36.344 16.375 1 57.22 419 GLU A CA 1
ATOM 3243 C C . GLU A 1 419 ? -0.42 34.969 15.953 1 57.22 419 GLU A C 1
ATOM 3245 O O . GLU A 1 419 ? -0.978 33.938 16.328 1 57.22 419 GLU A O 1
ATOM 3250 N N . GLY A 1 420 ? 0.515 34.812 15.5 1 61.44 420 GLY A N 1
ATOM 3251 C CA . GLY A 1 420 ? 1.153 33.625 15 1 61.44 420 GLY A CA 1
ATOM 3252 C C . GLY A 1 420 ? 1.737 32.75 16.094 1 61.44 420 GLY A C 1
ATOM 3253 O O . GLY A 1 420 ? 1.64 31.516 16.047 1 61.44 420 GLY A O 1
ATOM 3254 N N . VAL A 1 421 ? 2.078 33.25 17.406 1 57.91 421 VAL A N 1
ATOM 3255 C CA . VAL A 1 421 ? 2.77 32.5 18.453 1 57.91 421 VAL A CA 1
ATOM 3256 C C . VAL A 1 421 ? 1.765 31.672 19.25 1 57.91 421 VAL A C 1
ATOM 3258 O O . VAL A 1 421 ? 2.021 30.5 19.547 1 57.91 421 VAL A O 1
ATOM 3261 N N . LYS A 1 422 ? 0.62 31.969 19.984 1 57.34 422 LYS A N 1
ATOM 3262 C CA . LYS A 1 422 ? -0.365 31.203 20.766 1 57.34 422 LYS A CA 1
ATOM 3263 C C . LYS A 1 422 ? -0.941 30.062 19.938 1 57.34 422 LYS A C 1
ATOM 3265 O O . LYS A 1 422 ? -1.128 28.953 20.453 1 57.34 422 LYS A O 1
ATOM 3270 N N . GLU A 1 423 ? -1.398 30.297 18.828 1 61.28 423 GLU A N 1
ATOM 3271 C CA . GLU A 1 423 ? -1.905 29.266 17.938 1 61.28 423 GLU A CA 1
ATOM 3272 C C . GLU A 1 423 ? -0.869 28.172 17.719 1 61.28 423 GLU A C 1
ATOM 3274 O O . GLU A 1 423 ? -1.211 26.984 17.656 1 61.28 423 GLU A O 1
ATOM 3279 N N . ARG A 1 424 ? 0.302 28.438 17.844 1 62.75 424 ARG A N 1
ATOM 3280 C CA . ARG A 1 424 ? 1.376 27.469 17.672 1 62.75 424 ARG A CA 1
ATOM 3281 C C . ARG A 1 424 ? 1.486 26.547 18.875 1 62.75 424 ARG A C 1
ATOM 3283 O O . ARG A 1 424 ? 1.724 25.344 18.719 1 62.75 424 ARG A O 1
ATOM 3290 N N . GLU A 1 425 ? 1.238 27.094 20.125 1 65.5 425 GLU A N 1
ATOM 3291 C CA . GLU A 1 425 ? 1.325 26.25 21.328 1 65.5 425 GLU A CA 1
ATOM 3292 C C . GLU A 1 425 ? 0.178 25.25 21.375 1 65.5 425 GLU A C 1
ATOM 3294 O O . GLU A 1 425 ? 0.375 24.094 21.781 1 65.5 425 GLU A O 1
ATOM 3299 N N . ARG A 1 426 ? -1.031 25.656 21.188 1 67 426 ARG A N 1
ATOM 3300 C CA . ARG A 1 426 ? -2.172 24.75 21.141 1 67 426 ARG A CA 1
ATOM 3301 C C . ARG A 1 426 ? -1.941 23.641 20.109 1 67 426 ARG A C 1
ATOM 3303 O O . ARG A 1 426 ? -2.188 22.469 20.391 1 67 426 ARG A O 1
ATOM 3310 N N . ARG A 1 427 ? -1.489 23.922 19.016 1 70.62 427 ARG A N 1
ATOM 3311 C CA . ARG A 1 427 ? -1.204 22.953 17.953 1 70.62 427 ARG A CA 1
ATOM 3312 C C . ARG A 1 427 ? -0.126 21.969 18.391 1 70.62 427 ARG A C 1
ATOM 3314 O O . ARG A 1 427 ? -0.188 20.781 18.047 1 70.62 427 ARG A O 1
ATOM 3321 N N . ARG A 1 428 ? 0.719 22.453 19.156 1 77.94 428 ARG A N 1
ATOM 3322 C CA . ARG A 1 428 ? 1.781 21.578 19.656 1 77.94 428 ARG A CA 1
ATOM 3323 C C . ARG A 1 428 ? 1.228 20.531 20.609 1 77.94 428 ARG A C 1
ATOM 3325 O O . ARG A 1 428 ? 1.637 19.375 20.578 1 77.94 428 ARG A O 1
ATOM 3332 N N . GLN A 1 429 ? 0.317 21.031 21.484 1 81.81 429 GLN A N 1
ATOM 3333 C CA . GLN A 1 429 ? -0.288 20.078 22.406 1 81.81 429 GLN A CA 1
ATOM 3334 C C . GLN A 1 429 ? -1.1 19.031 21.656 1 81.81 429 GLN A C 1
ATOM 3336 O O . GLN A 1 429 ? -1.03 17.844 21.984 1 81.81 429 GLN A O 1
ATOM 3341 N N . MET A 1 430 ? -1.808 19.406 20.766 1 80.69 430 MET A N 1
ATOM 3342 C CA . MET A 1 430 ? -2.604 18.484 19.969 1 80.69 430 MET A CA 1
ATOM 3343 C C . MET A 1 430 ? -1.705 17.5 19.219 1 80.69 430 MET A C 1
ATOM 3345 O O . MET A 1 430 ? -2.02 16.312 19.109 1 80.69 430 MET A O 1
ATOM 3349 N N . ALA A 1 431 ? -0.671 18 18.688 1 85.25 431 ALA A N 1
ATOM 3350 C CA . ALA A 1 431 ? 0.287 17.141 17.984 1 85.25 431 ALA A CA 1
ATOM 3351 C C . ALA A 1 431 ? 0.888 16.109 18.922 1 85.25 431 ALA A C 1
ATOM 3353 O O . ALA A 1 431 ? 1.018 14.93 18.562 1 85.25 431 ALA A O 1
ATOM 3354 N N . ARG A 1 432 ? 1.141 16.516 20.141 1 89.69 432 ARG A N 1
ATOM 3355 C CA . ARG A 1 432 ? 1.735 15.594 21.109 1 89.69 432 ARG A CA 1
ATOM 3356 C C . ARG A 1 432 ? 0.753 14.492 21.484 1 89.69 432 ARG A C 1
ATOM 3358 O O . ARG A 1 432 ? 1.143 13.336 21.641 1 89.69 432 ARG A O 1
ATOM 3365 N N . GLU A 1 433 ? -0.45 14.883 21.656 1 89.56 433 GLU A N 1
ATOM 3366 C CA . GLU A 1 433 ? -1.471 13.883 21.953 1 89.56 433 GLU A CA 1
ATOM 3367 C C . GLU A 1 433 ? -1.617 12.875 20.812 1 89.56 433 GLU A C 1
ATOM 3369 O O . GLU A 1 433 ? -1.741 11.672 21.062 1 89.56 433 GLU A O 1
ATOM 3374 N N . ALA A 1 434 ? -1.65 13.336 19.688 1 90.81 434 ALA A N 1
ATOM 3375 C CA . ALA A 1 434 ? -1.743 12.469 18.516 1 90.81 434 ALA A CA 1
ATOM 3376 C C . ALA A 1 434 ? -0.548 11.523 18.438 1 90.81 434 ALA A C 1
ATOM 3378 O O . ALA A 1 434 ? -0.703 10.344 18.109 1 90.81 434 ALA A O 1
ATOM 3379 N N . ILE A 1 435 ? 0.609 12 18.75 1 93.88 435 ILE A N 1
ATOM 3380 C CA . ILE A 1 435 ? 1.82 11.188 18.688 1 93.88 435 ILE A CA 1
ATOM 3381 C C . ILE A 1 435 ? 1.735 10.07 19.734 1 93.88 435 ILE A C 1
ATOM 3383 O O . ILE A 1 435 ? 2.109 8.93 19.453 1 93.88 435 ILE A O 1
ATOM 3387 N N . GLU A 1 436 ? 1.219 10.445 20.891 1 93.75 436 GLU A N 1
ATOM 3388 C CA . GLU A 1 436 ? 1.085 9.438 21.938 1 93.75 436 GLU A CA 1
ATOM 3389 C C . GLU A 1 436 ? 0.185 8.289 21.484 1 93.75 436 GLU A C 1
ATOM 3391 O O . GLU A 1 436 ? 0.518 7.117 21.688 1 93.75 436 GLU A O 1
ATOM 3396 N N . ARG A 1 437 ? -0.891 8.578 20.953 1 93.62 437 ARG A N 1
ATOM 3397 C CA . ARG A 1 437 ? -1.795 7.559 20.422 1 93.62 437 ARG A CA 1
ATOM 3398 C C . ARG A 1 437 ? -1.151 6.797 19.266 1 93.62 437 ARG A C 1
ATOM 3400 O O . ARG A 1 437 ? -1.34 5.586 19.141 1 93.62 437 ARG A O 1
ATOM 3407 N N . ALA A 1 438 ? -0.454 7.484 18.391 1 94.38 438 ALA A N 1
ATOM 3408 C CA . ALA A 1 438 ? 0.239 6.863 17.266 1 94.38 438 ALA A CA 1
ATOM 3409 C C . ALA A 1 438 ? 1.288 5.867 17.75 1 94.38 438 ALA A C 1
ATOM 3411 O O . ALA A 1 438 ? 1.426 4.781 17.188 1 94.38 438 ALA A O 1
ATOM 3412 N N . ASP A 1 439 ? 1.948 6.262 18.828 1 95.44 439 ASP A N 1
ATOM 3413 C CA . ASP A 1 439 ? 2.971 5.383 19.391 1 95.44 439 ASP A CA 1
ATOM 3414 C C . ASP A 1 439 ? 2.354 4.09 19.922 1 95.44 439 ASP A C 1
ATOM 3416 O O . ASP A 1 439 ? 2.953 3.018 19.812 1 95.44 439 ASP A O 1
ATOM 3420 N N . GLU A 1 440 ? 1.21 4.227 20.453 1 94.88 440 GLU A N 1
ATOM 3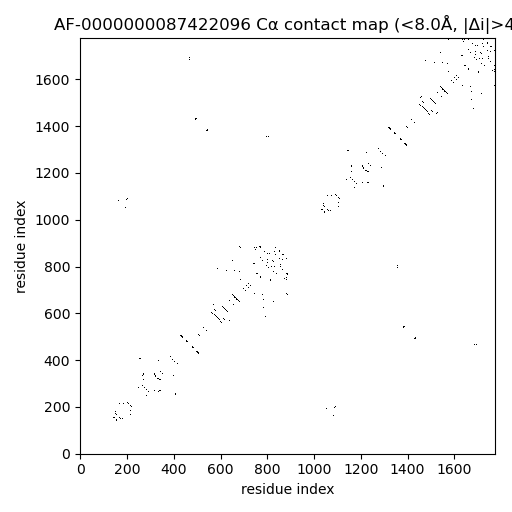421 C CA . GLU A 1 440 ? 0.504 3.035 20.906 1 94.88 440 GLU A CA 1
ATOM 3422 C C . GLU A 1 440 ? 0.143 2.123 19.734 1 94.88 440 GLU A C 1
ATOM 3424 O O . GLU A 1 440 ? 0.312 0.905 19.828 1 94.88 440 GLU A O 1
ATOM 3429 N N . ALA A 1 441 ? -0.394 2.652 18.766 1 94.19 441 ALA A N 1
ATOM 3430 C CA . ALA A 1 441 ? -0.73 1.89 17.562 1 94.19 441 ALA A CA 1
ATOM 3431 C C . ALA A 1 441 ? 0.516 1.263 16.938 1 94.19 441 ALA A C 1
ATOM 3433 O O . ALA A 1 441 ? 0.479 0.119 16.484 1 94.19 441 ALA A O 1
ATOM 3434 N N . ARG A 1 442 ? 1.604 1.972 16.906 1 94.69 442 ARG A N 1
ATOM 3435 C CA . ARG A 1 442 ? 2.861 1.469 16.359 1 94.69 442 ARG A CA 1
ATOM 3436 C C . ARG A 1 442 ? 3.383 0.299 17.188 1 94.69 442 ARG A C 1
ATOM 3438 O O . ARG A 1 442 ? 3.891 -0.681 16.641 1 94.69 442 ARG A O 1
ATOM 3445 N N . ALA A 1 443 ? 3.229 0.46 18.469 1 95.12 443 ALA A N 1
ATOM 3446 C CA . ALA A 1 443 ? 3.623 -0.639 19.344 1 95.12 443 ALA A CA 1
ATOM 3447 C C . ALA A 1 443 ? 2.781 -1.884 19.078 1 95.12 443 ALA A C 1
ATOM 3449 O O . ALA A 1 443 ? 3.305 -3 19.062 1 95.12 443 ALA A O 1
ATOM 3450 N N . ALA A 1 444 ? 1.504 -1.697 18.953 1 95.12 444 ALA A N 1
ATOM 3451 C CA . ALA A 1 444 ? 0.622 -2.809 18.594 1 95.12 444 ALA A CA 1
ATOM 3452 C C . ALA A 1 444 ? 1.029 -3.434 17.266 1 95.12 444 ALA A C 1
ATOM 3454 O O . ALA A 1 444 ? 0.995 -4.656 17.109 1 95.12 444 ALA A O 1
ATOM 3455 N N . TYR A 1 445 ? 1.364 -2.594 16.344 1 94.69 445 TYR A N 1
ATOM 3456 C CA . TYR A 1 445 ? 1.867 -3.043 15.047 1 94.69 445 TYR A CA 1
ATOM 3457 C C . TYR A 1 445 ? 3.072 -3.961 15.219 1 94.69 445 TYR A C 1
ATOM 3459 O O . TYR A 1 445 ? 3.107 -5.062 14.664 1 94.69 445 TYR A O 1
ATOM 3467 N N . GLY A 1 446 ? 4 -3.543 16.031 1 92.31 446 GLY A N 1
ATOM 3468 C CA . GLY A 1 446 ? 5.191 -4.34 16.281 1 92.31 446 GLY A CA 1
ATOM 3469 C C . GLY A 1 446 ? 4.887 -5.668 16.953 1 92.31 446 GLY A C 1
ATOM 3470 O O . GLY A 1 446 ? 5.41 -6.707 16.547 1 92.31 446 GLY A O 1
ATOM 3471 N N . ARG A 1 447 ? 4.004 -5.668 17.906 1 93.81 447 ARG A N 1
ATOM 3472 C CA . ARG A 1 447 ? 3.633 -6.879 18.625 1 93.81 447 ARG A CA 1
ATOM 3473 C C . ARG A 1 447 ? 2.934 -7.875 17.703 1 93.81 447 ARG A C 1
ATOM 3475 O O . ARG A 1 447 ? 3.217 -9.07 17.75 1 93.81 447 ARG A O 1
ATOM 3482 N N . THR A 1 448 ? 2.02 -7.383 16.938 1 94.44 448 THR A N 1
ATOM 3483 C CA . THR A 1 448 ? 1.28 -8.25 16.031 1 94.44 448 THR A CA 1
ATOM 3484 C C . THR A 1 448 ? 2.209 -8.836 14.969 1 94.44 448 THR A C 1
ATOM 3486 O O . THR A 1 448 ? 2.053 -9.992 14.562 1 94.44 448 THR A O 1
ATOM 3489 N N . HIS A 1 449 ? 3.139 -8.062 14.484 1 91.06 449 HIS A N 1
ATOM 3490 C CA . HIS A 1 449 ? 4.121 -8.531 13.516 1 91.06 449 HIS A CA 1
ATOM 3491 C C . HIS A 1 449 ? 4.961 -9.664 14.094 1 91.06 449 HIS A C 1
ATOM 3493 O O . HIS A 1 449 ? 5.23 -10.656 13.406 1 91.06 449 HIS A O 1
ATOM 3499 N N . GLN A 1 450 ? 5.352 -9.516 15.312 1 89.69 450 GLN A N 1
ATOM 3500 C CA . GLN A 1 450 ? 6.129 -10.562 15.977 1 89.69 450 GLN A CA 1
ATOM 3501 C C . GLN A 1 450 ? 5.309 -11.836 16.141 1 89.69 450 GLN A C 1
ATOM 3503 O O . GLN A 1 450 ? 5.801 -12.938 15.875 1 89.69 450 GLN A O 1
ATOM 3508 N N . LYS A 1 451 ? 4.133 -11.672 16.547 1 93 451 LYS A N 1
ATOM 3509 C CA . LYS A 1 451 ? 3.24 -12.82 16.688 1 93 451 LYS A CA 1
ATOM 3510 C C . LYS A 1 451 ? 3.043 -13.516 15.336 1 93 451 LYS A C 1
ATOM 3512 O O . LYS A 1 451 ? 3.021 -14.75 15.273 1 93 451 LYS A O 1
ATOM 3517 N N . HIS A 1 452 ? 2.801 -12.75 14.289 1 93 452 HIS A N 1
ATOM 3518 C CA . HIS A 1 452 ? 2.658 -13.289 12.938 1 93 452 HIS A CA 1
ATOM 3519 C C . HIS A 1 452 ? 3.877 -14.117 12.547 1 93 452 HIS A C 1
ATOM 3521 O O . HIS A 1 452 ? 3.736 -15.227 12.031 1 93 452 HIS A O 1
ATOM 3527 N N . ALA A 1 453 ? 5.082 -13.602 12.797 1 84.69 453 ALA A N 1
ATOM 3528 C CA . ALA A 1 453 ? 6.316 -14.305 12.453 1 84.69 453 ALA A CA 1
ATOM 3529 C C . ALA A 1 453 ? 6.434 -15.617 13.219 1 84.69 453 ALA A C 1
ATOM 3531 O O . ALA A 1 453 ? 6.832 -16.641 12.664 1 84.69 453 ALA A O 1
ATOM 3532 N N . GLU A 1 454 ? 6.051 -15.609 14.461 1 89.19 454 GLU A N 1
ATOM 3533 C CA . GLU A 1 454 ? 6.086 -16.812 15.297 1 89.19 454 GLU A CA 1
ATOM 3534 C C . GLU A 1 454 ? 5.125 -17.875 14.773 1 89.19 454 GLU A C 1
ATOM 3536 O O . GLU A 1 454 ? 5.488 -19.047 14.656 1 89.19 454 GLU A O 1
ATOM 3541 N N . LEU A 1 455 ? 3.979 -17.469 14.469 1 91.62 455 LEU A N 1
ATOM 3542 C CA . LEU A 1 455 ? 2.977 -18.422 13.992 1 91.62 455 LEU A CA 1
ATOM 3543 C C . LEU A 1 455 ? 3.33 -18.938 12.602 1 91.62 455 LEU A C 1
ATOM 3545 O O . LEU A 1 455 ? 3.049 -20.094 12.273 1 91.62 455 LEU A O 1
ATOM 3549 N N . MET A 1 456 ? 3.887 -18.125 11.773 1 86.62 456 MET A N 1
ATOM 3550 C CA . MET A 1 456 ? 4.344 -18.562 10.461 1 86.62 456 MET A CA 1
ATOM 3551 C C . MET A 1 456 ? 5.402 -19.656 10.578 1 86.62 456 MET A C 1
ATOM 3553 O O . MET A 1 456 ? 5.41 -20.609 9.797 1 86.62 456 MET A O 1
ATOM 3557 N N . ASN A 1 457 ? 6.289 -19.484 11.539 1 80.62 457 ASN A N 1
ATOM 3558 C CA . ASN A 1 457 ? 7.293 -20.516 11.789 1 80.62 457 ASN A CA 1
ATOM 3559 C C . ASN A 1 457 ? 6.652 -21.812 12.25 1 80.62 457 ASN A C 1
ATOM 3561 O O . ASN A 1 457 ? 7.039 -22.891 11.797 1 80.62 457 ASN A O 1
ATOM 3565 N N . GLU A 1 458 ? 5.738 -21.641 13.125 1 87.38 458 GLU A N 1
ATOM 3566 C CA . GLU A 1 458 ? 5.008 -22.812 13.57 1 87.38 458 GLU A CA 1
ATOM 3567 C C . GLU A 1 458 ? 4.293 -23.5 12.406 1 87.38 458 GLU A C 1
ATOM 3569 O O . GLU A 1 458 ? 4.324 -24.719 12.281 1 87.38 458 GLU A O 1
ATOM 3574 N N . LEU A 1 459 ? 3.631 -22.719 11.602 1 88.5 459 LEU A N 1
ATOM 3575 C CA . LEU A 1 459 ? 2.922 -23.234 10.438 1 88.5 459 LEU A CA 1
ATOM 3576 C C . LEU A 1 459 ? 3.877 -23.969 9.508 1 88.5 459 LEU A C 1
ATOM 3578 O O . LEU A 1 459 ? 3.57 -25.078 9.039 1 88.5 459 LEU A O 1
ATOM 3582 N N . SER A 1 460 ? 5.012 -23.406 9.242 1 79.94 460 SER A N 1
ATOM 3583 C CA . SER A 1 460 ? 6.008 -24.031 8.375 1 79.94 460 SER A CA 1
ATOM 3584 C C . SER A 1 460 ? 6.477 -25.359 8.93 1 79.94 460 SER A C 1
ATOM 3586 O O . SER A 1 460 ? 6.605 -26.344 8.188 1 79.94 460 SER A O 1
ATOM 3588 N N . HIS A 1 461 ? 6.684 -25.453 10.203 1 77.38 461 HIS A N 1
ATOM 3589 C CA . HIS A 1 461 ? 7.105 -26.672 10.859 1 77.38 461 HIS A CA 1
ATOM 3590 C C . HIS A 1 461 ? 6.031 -27.75 10.75 1 77.38 461 HIS A C 1
ATOM 3592 O O . HIS A 1 461 ? 6.336 -28.906 10.461 1 77.38 461 HIS A O 1
ATOM 3598 N N . GLU A 1 462 ? 4.859 -27.391 10.969 1 81.94 462 GLU A N 1
ATOM 3599 C CA . GLU A 1 462 ? 3.756 -28.344 10.898 1 81.94 462 GLU A CA 1
ATOM 3600 C C . GLU A 1 462 ? 3.553 -28.844 9.477 1 81.94 462 GLU A C 1
ATOM 3602 O O . GLU A 1 462 ? 3.275 -30.031 9.266 1 81.94 462 GLU A O 1
ATOM 3607 N N . LYS A 1 463 ? 3.684 -28 8.539 1 79.06 463 LYS A N 1
ATOM 3608 C CA . LYS A 1 463 ? 3.498 -28.391 7.137 1 79.06 463 LYS A CA 1
ATOM 3609 C C . LYS A 1 463 ? 4.598 -29.344 6.676 1 79.06 463 LYS A C 1
ATOM 3611 O O . LYS A 1 463 ? 4.348 -30.25 5.887 1 79.06 463 LYS A O 1
ATOM 3616 N N . LEU A 1 464 ? 5.77 -29.125 7.219 1 69.94 464 LEU A N 1
ATOM 3617 C CA . LEU A 1 464 ? 6.895 -29.984 6.863 1 69.94 464 LEU A CA 1
ATOM 3618 C C . LEU A 1 464 ? 6.676 -31.406 7.391 1 69.94 464 LEU A C 1
ATOM 3620 O O . LEU A 1 464 ? 7.137 -32.375 6.781 1 69.94 464 LEU A O 1
ATOM 3624 N N . ASN A 1 465 ? 5.91 -31.531 8.445 1 70.88 465 ASN A N 1
ATOM 3625 C CA . ASN A 1 465 ? 5.719 -32.812 9.094 1 70.88 465 ASN A CA 1
ATOM 3626 C C . ASN A 1 465 ? 4.391 -33.469 8.688 1 70.88 465 ASN A C 1
ATOM 3628 O O . ASN A 1 465 ? 3.996 -34.5 9.25 1 70.88 465 ASN A O 1
ATOM 3632 N N . MET A 1 466 ? 3.73 -32.844 7.789 1 78.25 466 MET A N 1
ATOM 3633 C CA . MET A 1 466 ? 2.422 -33.344 7.387 1 78.25 466 MET A CA 1
ATOM 3634 C C . MET A 1 466 ? 2.461 -33.875 5.957 1 78.25 466 MET A C 1
ATOM 3636 O O . MET A 1 466 ? 2.984 -33.219 5.059 1 78.25 466 MET A O 1
ATOM 3640 N N . THR A 1 467 ? 1.954 -35.094 5.812 1 75.56 467 THR A N 1
ATOM 3641 C CA . THR A 1 467 ? 1.847 -35.625 4.461 1 75.56 467 THR A CA 1
ATOM 3642 C C . THR A 1 467 ? 0.672 -35 3.719 1 75.56 467 THR A C 1
ATOM 3644 O O . THR A 1 467 ? -0.294 -34.562 4.34 1 75.56 467 THR A O 1
ATOM 3647 N N . SER A 1 468 ? 0.811 -34.938 2.475 1 79.38 468 SER A N 1
ATOM 3648 C CA . SER A 1 468 ? -0.23 -34.312 1.662 1 79.38 468 SER A CA 1
ATOM 3649 C C . SER A 1 468 ? -1.536 -35.125 1.744 1 79.38 468 SER A C 1
ATOM 3651 O O . SER A 1 468 ? -2.615 -34.562 1.551 1 79.38 468 SER A O 1
ATOM 3653 N N . TRP A 1 469 ? -1.528 -36.375 2.074 1 78.69 469 TRP A N 1
ATOM 3654 C CA . TRP A 1 469 ? -2.723 -37.219 2.105 1 78.69 469 TRP A CA 1
ATOM 3655 C C . TRP A 1 469 ? -3.148 -37.5 3.541 1 78.69 469 TRP A C 1
ATOM 3657 O O . TRP A 1 469 ? -3.938 -38.438 3.789 1 78.69 469 TRP A O 1
ATOM 3667 N N . ALA A 1 470 ? -2.561 -36.781 4.488 1 83.44 470 ALA A N 1
ATOM 3668 C CA . ALA A 1 470 ? -2.982 -36.938 5.875 1 83.44 470 ALA A CA 1
ATOM 3669 C C . ALA A 1 470 ? -4.492 -36.781 6.012 1 83.44 470 ALA A C 1
ATOM 3671 O O . ALA A 1 470 ? -5.113 -36.031 5.262 1 83.44 470 ALA A O 1
ATOM 3672 N N . PRO A 1 471 ? -5.02 -37.469 6.934 1 86 471 PRO A N 1
ATOM 3673 C CA . PRO A 1 471 ? -6.461 -37.344 7.145 1 86 471 PRO A CA 1
ATOM 3674 C C . PRO A 1 471 ? -6.859 -35.906 7.566 1 86 471 PRO A C 1
ATOM 3676 O O . PRO A 1 471 ? -6.047 -35.188 8.148 1 86 471 PRO A O 1
ATOM 3679 N N . HIS A 1 472 ? -8.047 -35.594 7.25 1 88 472 HIS A N 1
ATOM 3680 C CA . HIS A 1 472 ? -8.547 -34.219 7.453 1 88 472 HIS A CA 1
ATOM 3681 C C . HIS A 1 472 ? -8.453 -33.812 8.914 1 88 472 HIS A C 1
ATOM 3683 O O . HIS A 1 472 ? -8.102 -32.688 9.227 1 88 472 HIS A O 1
ATOM 3689 N N . HIS A 1 473 ? -8.789 -34.688 9.844 1 87.62 473 HIS A N 1
ATOM 3690 C CA . HIS A 1 473 ? -8.805 -34.344 11.258 1 87.62 473 HIS A CA 1
ATOM 3691 C C . HIS A 1 473 ? -7.418 -33.906 11.734 1 87.62 473 HIS A C 1
ATOM 3693 O O . HIS A 1 473 ? -7.289 -33.062 12.609 1 87.62 473 HIS A O 1
ATOM 3699 N N . GLU A 1 474 ? -6.34 -34.438 11.148 1 86.75 474 GLU A N 1
ATOM 3700 C CA . GLU A 1 474 ? -4.973 -34.062 11.484 1 86.75 474 GLU A CA 1
ATOM 3701 C C . GLU A 1 474 ? -4.598 -32.719 10.844 1 86.75 474 GLU A C 1
ATOM 3703 O O . GLU A 1 474 ? -3.764 -32 11.375 1 86.75 474 GLU A O 1
ATOM 3708 N N . LYS A 1 475 ? -5.238 -32.469 9.727 1 90.12 475 LYS A N 1
ATOM 3709 C CA . LYS A 1 475 ? -4.918 -31.25 8.992 1 90.12 475 LYS A CA 1
ATOM 3710 C C . LYS A 1 475 ? -5.664 -30.047 9.578 1 90.12 475 LYS A C 1
ATOM 3712 O O . LYS A 1 475 ? -5.324 -28.891 9.289 1 90.12 475 LYS A O 1
ATOM 3717 N N . GLU A 1 476 ? -6.68 -30.266 10.336 1 90.75 476 GLU A N 1
ATOM 3718 C CA . GLU A 1 476 ? -7.508 -29.203 10.883 1 90.75 476 GLU A CA 1
ATOM 3719 C C . GLU A 1 476 ? -6.664 -28.188 11.656 1 90.75 476 GLU A C 1
ATOM 3721 O O . GLU A 1 476 ? -6.891 -26.984 11.562 1 90.75 476 GLU A O 1
ATOM 3726 N N . ARG A 1 477 ? -5.742 -28.688 12.367 1 88.19 477 ARG A N 1
ATOM 3727 C CA . ARG A 1 477 ? -4.871 -27.812 13.125 1 88.19 477 ARG A CA 1
ATOM 3728 C C . ARG A 1 477 ? -4.066 -26.906 12.195 1 88.19 477 ARG A C 1
ATOM 3730 O O . ARG A 1 477 ? -3.904 -25.703 12.469 1 88.19 477 ARG A O 1
ATOM 3737 N N . VAL A 1 478 ? -3.555 -27.484 11.125 1 89.25 478 VAL A N 1
ATOM 3738 C CA . VAL A 1 478 ? -2.773 -26.719 10.156 1 89.25 478 VAL A CA 1
ATOM 3739 C C . VAL A 1 478 ? -3.658 -25.672 9.492 1 89.25 478 VAL A C 1
ATOM 3741 O O . VAL A 1 478 ? -3.242 -24.516 9.312 1 89.25 478 VAL A O 1
ATOM 3744 N N . TRP A 1 479 ? -4.875 -26.062 9.172 1 90.88 479 TRP A N 1
ATOM 3745 C CA . TRP A 1 479 ? -5.812 -25.125 8.562 1 90.88 479 TRP A CA 1
ATOM 3746 C C . TRP A 1 479 ? -6.113 -23.969 9.5 1 90.88 479 TRP A C 1
ATOM 3748 O O . TRP A 1 479 ? -6.191 -22.812 9.062 1 90.88 479 TRP A O 1
ATOM 3758 N N . ALA A 1 480 ? -6.289 -24.188 10.695 1 91.31 480 ALA A N 1
ATOM 3759 C CA . ALA A 1 480 ? -6.551 -23.156 11.695 1 91.31 480 ALA A CA 1
ATOM 3760 C C . ALA A 1 480 ? -5.367 -22.203 11.805 1 91.31 480 ALA A C 1
ATOM 3762 O O . ALA A 1 480 ? -5.555 -20.984 11.922 1 91.31 480 ALA A O 1
ATOM 3763 N N . LEU A 1 481 ? -4.215 -22.766 11.836 1 90.69 481 LEU A N 1
ATOM 3764 C CA . LEU A 1 481 ? -3.014 -21.938 11.898 1 90.69 481 LEU A CA 1
ATOM 3765 C C . LEU A 1 481 ? -2.895 -21.047 10.664 1 90.69 481 LEU A C 1
ATOM 3767 O O . LEU A 1 481 ? -2.52 -19.875 10.773 1 90.69 481 LEU A O 1
ATOM 3771 N N . GLU A 1 482 ? -3.189 -21.641 9.5 1 89.94 482 GLU A N 1
ATOM 3772 C CA . GLU A 1 482 ? -3.174 -20.859 8.266 1 89.94 482 GLU A CA 1
ATOM 3773 C C . GLU A 1 482 ? -4.137 -19.672 8.352 1 89.94 482 GLU A C 1
ATOM 3775 O O . GLU A 1 482 ? -3.787 -18.562 7.973 1 89.94 482 GLU A O 1
ATOM 3780 N N . GLN A 1 483 ? -5.27 -19.953 8.812 1 89.31 483 GLN A N 1
ATOM 3781 C CA . GLN A 1 483 ? -6.277 -18.891 8.945 1 89.31 483 GLN A CA 1
ATOM 3782 C C . GLN A 1 483 ? -5.82 -17.812 9.922 1 89.31 483 GLN A C 1
ATOM 3784 O O . GLN A 1 483 ? -5.996 -16.625 9.664 1 89.31 483 GLN A O 1
ATOM 3789 N N . ARG A 1 484 ? -5.305 -18.234 10.992 1 91.56 484 ARG A N 1
ATOM 3790 C CA . ARG A 1 484 ? -4.844 -17.281 11.992 1 91.56 484 ARG A CA 1
ATOM 3791 C C . ARG A 1 484 ? -3.727 -16.406 11.438 1 91.56 484 ARG A C 1
ATOM 3793 O O . ARG A 1 484 ? -3.68 -15.203 11.711 1 91.56 484 ARG A O 1
ATOM 3800 N N . VAL A 1 485 ? -2.834 -16.984 10.703 1 90.44 485 VAL A N 1
ATOM 3801 C CA . VAL A 1 485 ? -1.744 -16.234 10.086 1 90.44 485 VAL A CA 1
ATOM 3802 C C . VAL A 1 485 ? -2.312 -15.18 9.141 1 90.44 485 VAL A C 1
ATOM 3804 O O . VAL A 1 485 ? -1.86 -14.031 9.133 1 90.44 485 VAL A O 1
ATOM 3807 N N . GLU A 1 486 ? -3.289 -15.547 8.383 1 87.81 486 GLU A N 1
ATOM 3808 C CA . GLU A 1 486 ? -3.922 -14.609 7.465 1 87.81 486 GLU A CA 1
ATOM 3809 C C . GLU A 1 486 ? -4.633 -13.492 8.227 1 87.81 486 GLU A C 1
ATOM 3811 O O . GLU A 1 486 ? -4.582 -12.328 7.82 1 87.81 486 GLU A O 1
ATOM 3816 N N . ASP A 1 487 ? -5.285 -13.82 9.32 1 90.5 487 ASP A N 1
ATOM 3817 C CA . ASP A 1 487 ? -5.973 -12.828 10.141 1 90.5 487 ASP A CA 1
ATOM 3818 C C . ASP A 1 487 ? -4.98 -11.828 10.734 1 90.5 487 ASP A C 1
ATOM 3820 O O . ASP A 1 487 ? -5.27 -10.633 10.82 1 90.5 487 ASP A O 1
ATOM 3824 N N . LEU A 1 488 ? -3.92 -12.367 11.195 1 91.56 488 LEU A N 1
ATOM 3825 C CA . LEU A 1 488 ? -2.9 -11.5 11.781 1 91.56 488 LEU A CA 1
ATOM 3826 C C . LEU A 1 488 ? -2.34 -10.539 10.742 1 91.56 488 LEU A C 1
ATOM 3828 O O . LEU A 1 488 ? -1.997 -9.398 11.062 1 91.56 488 LEU A O 1
ATOM 3832 N N . GLN A 1 489 ? -2.195 -11 9.508 1 89.94 489 GLN A N 1
ATOM 3833 C CA . GLN A 1 489 ? -1.742 -10.109 8.445 1 89.94 489 GLN A CA 1
ATOM 3834 C C . GLN A 1 489 ? -2.697 -8.93 8.273 1 89.94 489 GLN A C 1
ATOM 3836 O O . GLN A 1 489 ? -2.264 -7.801 8.055 1 89.94 489 GLN A O 1
ATOM 3841 N N . VAL A 1 490 ? -3.986 -9.164 8.359 1 90 490 VAL A N 1
ATOM 3842 C CA . VAL A 1 490 ? -4.996 -8.117 8.266 1 90 490 VAL A CA 1
ATOM 3843 C C . VAL A 1 490 ? -4.867 -7.164 9.453 1 90 490 VAL A C 1
ATOM 3845 O O . VAL A 1 490 ? -4.934 -5.941 9.289 1 90 490 VAL A O 1
ATOM 3848 N N . GLU A 1 491 ? -4.672 -7.766 10.594 1 91.44 491 GLU A N 1
ATOM 3849 C CA . GLU A 1 491 ? -4.508 -6.953 11.797 1 91.44 491 GLU A CA 1
ATOM 3850 C C . GLU A 1 491 ? -3.266 -6.074 11.703 1 91.44 491 GLU A C 1
ATOM 3852 O O . GLU A 1 491 ? -3.275 -4.93 12.156 1 91.44 491 GLU A O 1
ATOM 3857 N N . ILE A 1 492 ? -2.207 -6.598 11.188 1 91.81 492 ILE A N 1
ATOM 3858 C CA . ILE A 1 492 ? -0.976 -5.844 10.992 1 91.81 492 ILE A CA 1
ATOM 3859 C C . ILE A 1 492 ? -1.262 -4.609 10.141 1 91.81 492 ILE A C 1
ATOM 3861 O O . ILE A 1 492 ? -0.866 -3.496 10.492 1 91.81 492 ILE A O 1
ATOM 3865 N N . GLU A 1 493 ? -2.004 -4.809 9.078 1 89.44 493 GLU A N 1
ATOM 3866 C CA . GLU A 1 493 ? -2.316 -3.697 8.188 1 89.44 493 GLU A CA 1
ATOM 3867 C C . GLU A 1 493 ? -3.217 -2.672 8.867 1 89.44 493 GLU A C 1
ATOM 3869 O O . GLU A 1 493 ? -3.1 -1.47 8.617 1 89.44 493 GLU A O 1
ATOM 3874 N N . ARG A 1 494 ? -4.102 -3.154 9.734 1 89.31 494 ARG A N 1
ATOM 3875 C CA . ARG A 1 494 ? -4.977 -2.25 10.477 1 89.31 494 ARG A CA 1
ATOM 3876 C C . ARG A 1 494 ? -4.168 -1.359 11.414 1 89.31 494 ARG A C 1
ATOM 3878 O O . ARG A 1 494 ? -4.375 -0.146 11.461 1 89.31 494 ARG A O 1
ATOM 3885 N N . HIS A 1 495 ? -3.297 -1.955 12.141 1 91.38 495 HIS A N 1
ATOM 3886 C CA . HIS A 1 495 ? -2.457 -1.195 13.055 1 91.38 495 HIS A CA 1
ATOM 3887 C C . HIS A 1 495 ? -1.533 -0.245 12.305 1 91.38 495 HIS A C 1
ATOM 3889 O O . HIS A 1 495 ? -1.301 0.882 12.742 1 91.38 495 HIS A O 1
ATOM 3895 N N . PHE A 1 496 ? -0.997 -0.664 11.227 1 92.94 496 PHE A N 1
ATOM 3896 C CA . PHE A 1 496 ? -0.137 0.17 10.391 1 92.94 496 PHE A CA 1
ATOM 3897 C C . PHE A 1 496 ? -0.878 1.417 9.93 1 92.94 496 PHE A C 1
ATOM 3899 O O . PHE A 1 496 ? -0.364 2.531 10.039 1 92.94 496 PHE A O 1
ATOM 3906 N N . SER A 1 497 ? -2.09 1.172 9.477 1 86.5 497 SER A N 1
ATOM 3907 C CA . SER A 1 497 ? -2.916 2.27 8.984 1 86.5 497 SER A CA 1
ATOM 3908 C C . SER A 1 497 ? -3.262 3.244 10.109 1 86.5 497 SER A C 1
ATOM 3910 O O . SER A 1 497 ? -3.262 4.461 9.906 1 86.5 497 SER A O 1
ATOM 3912 N N . GLU A 1 498 ? -3.551 2.67 11.195 1 88.69 498 GLU A N 1
ATOM 3913 C CA . GLU A 1 498 ? -3.896 3.512 12.336 1 88.69 498 GLU A CA 1
ATOM 3914 C C . GLU A 1 498 ? -2.707 4.359 12.781 1 88.69 498 GLU A C 1
ATOM 3916 O O . GLU A 1 498 ? -2.846 5.562 13.008 1 88.69 498 GLU A O 1
ATOM 3921 N N . ALA A 1 499 ? -1.597 3.789 12.883 1 92.62 499 ALA A N 1
ATOM 3922 C CA . ALA A 1 499 ? -0.395 4.512 13.289 1 92.62 499 ALA A CA 1
ATOM 3923 C C . ALA A 1 499 ? -0.063 5.629 12.305 1 92.62 499 ALA A C 1
ATOM 3925 O O . ALA A 1 499 ? 0.164 6.773 12.711 1 92.62 499 ALA A O 1
ATOM 3926 N N . THR A 1 500 ? -0.027 5.324 11.039 1 89.56 500 THR A N 1
ATOM 3927 C CA . THR A 1 500 ? 0.337 6.312 10.031 1 89.56 500 THR A CA 1
ATOM 3928 C C . THR A 1 500 ? -0.685 7.445 9.992 1 89.56 500 THR A C 1
ATOM 3930 O O . THR A 1 500 ? -0.321 8.609 9.82 1 89.56 500 THR A O 1
ATOM 3933 N N . ARG A 1 501 ? -1.963 7.109 10.203 1 83.12 501 ARG A N 1
ATOM 3934 C CA . ARG A 1 501 ? -3.012 8.125 10.242 1 83.12 501 ARG A CA 1
ATOM 3935 C C . ARG A 1 501 ? -2.795 9.086 11.406 1 83.12 501 ARG A C 1
ATOM 3937 O O . ARG A 1 501 ? -2.871 10.305 11.234 1 83.12 501 ARG A O 1
ATOM 3944 N N . LEU A 1 502 ? -2.5 8.562 12.523 1 88.62 502 LEU A N 1
ATOM 3945 C CA . LEU A 1 502 ? -2.357 9.359 13.734 1 88.62 502 LEU A CA 1
ATOM 3946 C C . LEU A 1 502 ? -1.099 10.219 13.672 1 88.62 502 LEU A C 1
ATOM 3948 O O . LEU A 1 502 ? -1.114 11.383 14.078 1 88.62 502 LEU A O 1
ATOM 3952 N N . TYR A 1 503 ? -0.018 9.727 13.156 1 90.81 503 TYR A N 1
ATOM 3953 C CA . TYR A 1 503 ? 1.162 10.555 12.938 1 90.81 503 TYR A CA 1
ATOM 3954 C C . TYR A 1 503 ? 0.875 11.656 11.922 1 90.81 503 TYR A C 1
ATOM 3956 O O . TYR A 1 503 ? 1.336 12.789 12.07 1 90.81 503 TYR A O 1
ATOM 3964 N N . GLY A 1 504 ? 0.188 11.234 10.852 1 83.38 504 GLY A N 1
ATOM 3965 C CA . GLY A 1 504 ? -0.238 12.234 9.883 1 83.38 504 GLY A CA 1
ATOM 3966 C C . GLY A 1 504 ? -1.057 13.352 10.508 1 83.38 504 GLY A C 1
ATOM 3967 O O . GLY A 1 504 ? -0.873 14.523 10.172 1 83.38 504 GLY A O 1
ATOM 3968 N N . GLN A 1 505 ? -1.915 12.977 11.398 1 81.19 505 GLN A N 1
ATOM 3969 C CA . GLN A 1 505 ? -2.713 13.953 12.125 1 81.19 505 GLN A CA 1
ATOM 3970 C C . GLN A 1 505 ? -1.823 14.891 12.945 1 81.19 505 GLN A C 1
ATOM 3972 O O . GLN A 1 505 ? -2.07 16.094 13.008 1 81.19 505 GLN A O 1
ATOM 3977 N N . ALA A 1 506 ? -0.85 14.367 13.586 1 86.69 506 ALA A N 1
ATOM 3978 C CA . ALA A 1 506 ? 0.1 15.188 14.344 1 86.69 506 ALA A CA 1
ATOM 3979 C C . ALA A 1 506 ? 0.776 16.219 13.445 1 86.69 506 ALA A C 1
ATOM 3981 O O . ALA A 1 506 ? 0.896 17.391 13.812 1 86.69 506 ALA A O 1
ATOM 3982 N N . LEU A 1 507 ? 1.137 15.812 12.266 1 82.56 507 LEU A N 1
ATOM 3983 C CA . LEU A 1 507 ? 1.817 16.703 11.336 1 82.56 507 LEU A CA 1
ATOM 3984 C C . LEU A 1 507 ? 0.855 17.75 10.773 1 82.56 507 LEU A C 1
ATOM 3986 O O . LEU A 1 507 ? 1.281 18.812 10.328 1 82.56 507 LEU A O 1
ATOM 3990 N N . GLY A 1 508 ? -0.403 17.375 10.75 1 73.62 508 GLY A N 1
ATOM 3991 C CA . GLY A 1 508 ? -1.399 18.375 10.391 1 73.62 508 GLY A CA 1
ATOM 3992 C C . GLY A 1 508 ? -1.443 19.547 11.352 1 73.62 508 GLY A C 1
ATOM 3993 O O . GLY A 1 508 ? -1.681 20.688 10.945 1 73.62 508 GLY A O 1
ATOM 3994 N N . HIS A 1 509 ? -1.114 19.172 12.625 1 75.12 509 HIS A N 1
ATOM 3995 C CA . HIS A 1 509 ? -1.055 20.203 13.648 1 75.12 509 HIS A CA 1
ATOM 3996 C C . HIS A 1 509 ? 0.278 20.953 13.609 1 75.12 509 HIS A C 1
ATOM 3998 O O . HIS A 1 509 ? 0.312 22.172 13.695 1 75.12 509 HIS A O 1
ATOM 4004 N N . LEU A 1 510 ? 1.323 20.234 13.562 1 76.31 510 LEU A N 1
ATOM 4005 C CA . LEU A 1 510 ? 2.67 20.781 13.5 1 76.31 510 LEU A CA 1
ATOM 4006 C C . LEU A 1 510 ? 3.496 20.094 12.422 1 76.31 510 LEU A C 1
ATOM 4008 O O . LEU A 1 510 ? 4.148 19.078 12.688 1 76.31 510 LEU A O 1
ATOM 4012 N N . PRO A 1 511 ? 3.598 20.609 11.258 1 73.94 511 PRO A N 1
ATOM 4013 C CA . PRO A 1 511 ? 4.266 19.953 10.133 1 73.94 511 PRO A CA 1
ATOM 4014 C C . PRO A 1 511 ? 5.746 19.703 10.398 1 73.94 511 PRO A C 1
ATOM 4016 O O . PRO A 1 511 ? 6.332 18.797 9.797 1 73.94 511 PRO A O 1
ATOM 4019 N N . GLU A 1 512 ? 6.344 20.5 11.297 1 76.56 512 GLU A N 1
ATOM 4020 C CA . GLU A 1 512 ? 7.785 20.391 11.5 1 76.56 512 GLU A CA 1
ATOM 4021 C C . GLU A 1 512 ? 8.109 19.469 12.68 1 76.56 512 GLU A C 1
ATOM 4023 O O . GLU A 1 512 ? 9.25 19.406 13.125 1 76.56 512 GLU A O 1
ATOM 4028 N N . MET A 1 513 ? 7.102 18.766 13.148 1 82.75 513 MET A N 1
ATOM 4029 C CA . MET A 1 513 ? 7.336 17.891 14.289 1 82.75 513 MET A CA 1
ATOM 4030 C C . MET A 1 513 ? 8.227 16.719 13.891 1 82.75 513 MET A C 1
ATOM 4032 O O . MET A 1 513 ? 7.777 15.789 13.203 1 82.75 513 MET A O 1
ATOM 4036 N N . SER A 1 514 ? 9.438 16.688 14.312 1 87.81 514 SER A N 1
ATOM 4037 C CA . SER A 1 514 ? 10.453 15.727 13.883 1 87.81 514 SER A CA 1
ATOM 4038 C C . SER A 1 514 ? 10.102 14.312 14.328 1 87.81 514 SER A C 1
ATOM 4040 O O . SER A 1 514 ? 10.352 13.344 13.602 1 87.81 514 SER A O 1
ATOM 4042 N N . GLU A 1 515 ? 9.523 14.266 15.547 1 91.12 515 GLU A N 1
ATOM 4043 C CA . GLU A 1 515 ? 9.195 12.953 16.078 1 91.12 515 GLU A CA 1
ATOM 4044 C C . GLU A 1 515 ? 8.195 12.227 15.18 1 91.12 515 GLU A C 1
ATOM 4046 O O . GLU A 1 515 ? 8.375 11.039 14.875 1 91.12 515 GLU A O 1
ATOM 4051 N N . ALA A 1 516 ? 7.227 12.891 14.789 1 92.56 516 ALA A N 1
ATOM 4052 C CA . ALA A 1 516 ? 6.207 12.305 13.914 1 92.56 516 ALA A CA 1
ATOM 4053 C C . ALA A 1 516 ? 6.777 12 12.531 1 92.56 516 ALA A C 1
ATOM 4055 O O . ALA A 1 516 ? 6.488 10.953 11.953 1 92.56 516 ALA A O 1
ATOM 4056 N N . ARG A 1 517 ? 7.602 12.828 12.016 1 90.62 517 ARG A N 1
ATOM 4057 C CA . ARG A 1 517 ? 8.219 12.625 10.711 1 90.62 517 ARG A CA 1
ATOM 4058 C C . ARG A 1 517 ? 9.125 11.398 10.719 1 90.62 517 ARG A C 1
ATOM 4060 O O . ARG A 1 517 ? 9.07 10.57 9.797 1 90.62 517 ARG A O 1
ATOM 4067 N N . LYS A 1 518 ? 9.867 11.383 11.75 1 94.12 518 LYS A N 1
ATOM 4068 C CA . LYS A 1 518 ? 10.773 10.242 11.859 1 94.12 518 LYS A CA 1
ATOM 4069 C C . LYS A 1 518 ? 9.992 8.93 11.969 1 94.12 518 LYS A C 1
ATOM 4071 O O . LYS A 1 518 ? 10.344 7.938 11.32 1 94.12 518 LYS A O 1
ATOM 4076 N N . ALA A 1 519 ? 8.992 8.922 12.805 1 95.25 519 ALA A N 1
ATOM 4077 C CA . ALA A 1 519 ? 8.188 7.719 12.984 1 95.25 519 ALA A CA 1
ATOM 4078 C C . ALA A 1 519 ? 7.57 7.273 11.656 1 95.25 519 ALA A C 1
ATOM 4080 O O . ALA A 1 519 ? 7.578 6.082 11.336 1 95.25 519 ALA A O 1
ATOM 4081 N N . LEU A 1 520 ? 7.055 8.172 10.891 1 93.31 520 LEU A N 1
ATOM 4082 C CA . LEU A 1 520 ? 6.477 7.855 9.594 1 93.31 520 LEU A CA 1
ATOM 4083 C C . LEU A 1 520 ? 7.547 7.34 8.633 1 93.31 520 LEU A C 1
ATOM 4085 O O . LEU A 1 520 ? 7.34 6.336 7.945 1 93.31 520 LEU A O 1
ATOM 4089 N N . ALA A 1 521 ? 8.664 8.008 8.617 1 93.75 521 ALA A N 1
ATOM 4090 C CA . ALA A 1 521 ? 9.758 7.562 7.762 1 93.75 521 ALA A CA 1
ATOM 4091 C C . ALA A 1 521 ? 10.18 6.137 8.109 1 93.75 521 ALA A C 1
ATOM 4093 O O . ALA A 1 521 ? 10.43 5.32 7.219 1 93.75 521 ALA A O 1
ATOM 4094 N N . ASP A 1 522 ? 10.234 5.879 9.406 1 95.62 522 ASP A N 1
ATOM 4095 C CA . ASP A 1 522 ? 10.609 4.543 9.859 1 95.62 522 ASP A CA 1
ATOM 4096 C C . ASP A 1 522 ? 9.609 3.498 9.367 1 95.62 522 ASP A C 1
ATOM 4098 O O . ASP A 1 522 ? 10.008 2.441 8.875 1 95.62 522 ASP A O 1
ATOM 4102 N N . LEU A 1 523 ? 8.391 3.768 9.57 1 94.25 523 LEU A N 1
ATOM 4103 C CA . LEU A 1 523 ? 7.332 2.836 9.188 1 94.25 523 LEU A CA 1
ATOM 4104 C C . LEU A 1 523 ? 7.348 2.59 7.684 1 94.25 523 LEU A C 1
ATOM 4106 O O . LEU A 1 523 ? 7.266 1.443 7.234 1 94.25 523 LEU A O 1
ATOM 4110 N N . TYR A 1 524 ? 7.488 3.621 6.898 1 92.94 524 TYR A N 1
ATOM 4111 C CA . TYR A 1 524 ? 7.473 3.482 5.445 1 92.94 524 TYR A CA 1
ATOM 4112 C C . TYR A 1 524 ? 8.758 2.834 4.949 1 92.94 524 TYR A C 1
ATOM 4114 O O . TYR A 1 524 ? 8.75 2.117 3.943 1 92.94 524 TYR A O 1
ATOM 4122 N N . TRP A 1 525 ? 9.844 3.072 5.637 1 94.12 525 TRP A N 1
ATOM 4123 C CA . TRP A 1 525 ? 11.086 2.398 5.285 1 94.12 525 TRP A CA 1
ATOM 4124 C C . TRP A 1 525 ? 10.945 0.885 5.41 1 94.12 525 TRP A C 1
ATOM 4126 O O . TRP A 1 525 ? 11.414 0.135 4.551 1 94.12 525 TRP A O 1
ATOM 4136 N N . GLU A 1 526 ? 10.328 0.472 6.477 1 91.44 526 GLU A N 1
ATOM 4137 C CA . GLU A 1 526 ? 10.086 -0.956 6.664 1 91.44 526 GLU A CA 1
ATOM 4138 C C . GLU A 1 526 ? 9.312 -1.543 5.492 1 91.44 526 GLU A C 1
ATOM 4140 O O . GLU A 1 526 ? 9.648 -2.613 4.984 1 91.44 526 GLU A O 1
ATOM 4145 N N . ARG A 1 527 ? 8.281 -0.892 5.098 1 89.69 527 ARG A N 1
ATOM 4146 C CA . ARG A 1 527 ? 7.469 -1.353 3.979 1 89.69 527 ARG A CA 1
ATOM 4147 C C . ARG A 1 527 ? 8.266 -1.337 2.68 1 89.69 527 ARG A C 1
ATOM 4149 O O . ARG A 1 527 ? 8.086 -2.203 1.821 1 89.69 527 ARG A O 1
ATOM 4156 N N . PHE A 1 528 ? 9.125 -0.345 2.547 1 91.38 528 PHE A N 1
ATOM 4157 C CA . PHE A 1 528 ? 9.992 -0.262 1.376 1 91.38 528 PHE A CA 1
ATOM 4158 C C . PHE A 1 528 ? 10.914 -1.477 1.295 1 91.38 528 PHE A C 1
ATOM 4160 O O . PHE A 1 528 ? 11.031 -2.104 0.24 1 91.38 528 PHE A O 1
ATOM 4167 N N . GLN A 1 529 ? 11.469 -1.798 2.363 1 87.25 529 GLN A N 1
ATOM 4168 C CA . GLN A 1 529 ? 12.375 -2.939 2.408 1 87.25 529 GLN A CA 1
ATOM 4169 C C . GLN A 1 529 ? 11.648 -4.234 2.057 1 87.25 529 GLN A C 1
ATOM 4171 O O . GLN A 1 529 ? 12.18 -5.074 1.331 1 87.25 529 GLN A O 1
ATOM 4176 N N . GLU A 1 530 ? 10.508 -4.344 2.564 1 83.75 530 GLU A N 1
ATOM 4177 C CA . GLU A 1 530 ? 9.703 -5.52 2.256 1 83.75 530 GLU A CA 1
ATOM 4178 C C . GLU A 1 530 ? 9.43 -5.621 0.758 1 83.75 530 GLU A C 1
ATOM 4180 O O . GLU A 1 530 ? 9.547 -6.699 0.171 1 83.75 530 GLU A O 1
ATOM 4185 N N . ALA A 1 531 ? 9.016 -4.508 0.196 1 85.62 531 ALA A N 1
ATOM 4186 C CA . ALA A 1 531 ? 8.695 -4.477 -1.23 1 85.62 531 ALA A CA 1
ATOM 4187 C C . ALA A 1 531 ? 9.93 -4.773 -2.072 1 85.62 531 ALA A C 1
ATOM 4189 O O . ALA A 1 531 ? 9.859 -5.52 -3.055 1 85.62 531 ALA A O 1
ATOM 4190 N N . GLU A 1 532 ? 11.023 -4.195 -1.651 1 82.81 532 GLU A N 1
ATOM 4191 C CA . GLU A 1 532 ? 12.273 -4.422 -2.373 1 82.81 532 GLU A CA 1
ATOM 4192 C C . GLU A 1 532 ? 12.711 -5.879 -2.279 1 82.81 532 GLU A C 1
ATOM 4194 O O . GLU A 1 532 ? 13.133 -6.473 -3.275 1 82.81 532 GLU A O 1
ATOM 4199 N N . ALA A 1 533 ? 12.586 -6.395 -1.162 1 76.81 533 ALA A N 1
ATOM 4200 C CA . ALA A 1 533 ? 12.945 -7.793 -0.955 1 76.81 533 ALA A CA 1
ATOM 4201 C C . ALA A 1 533 ? 12.055 -8.719 -1.783 1 76.81 533 ALA A C 1
ATOM 4203 O O . ALA A 1 533 ? 12.516 -9.75 -2.281 1 76.81 533 ALA A O 1
ATOM 4204 N N . ALA A 1 534 ? 10.82 -8.328 -1.913 1 75.44 534 ALA A N 1
ATOM 4205 C CA . ALA A 1 534 ? 9.867 -9.141 -2.66 1 75.44 534 ALA A CA 1
ATOM 4206 C C . ALA A 1 534 ? 9.992 -8.891 -4.16 1 75.44 534 ALA A C 1
ATOM 4208 O O . ALA A 1 534 ? 9.32 -9.539 -4.961 1 75.44 534 ALA A O 1
ATOM 4209 N N . GLY A 1 535 ? 10.836 -7.957 -4.5 1 76.62 535 GLY A N 1
ATOM 4210 C CA . GLY A 1 535 ? 11.023 -7.625 -5.906 1 76.62 535 GLY A CA 1
ATOM 4211 C C . GLY A 1 535 ? 9.852 -6.863 -6.5 1 76.62 535 GLY A C 1
ATOM 4212 O O . GLY A 1 535 ? 9.633 -6.898 -7.711 1 76.62 535 GLY A O 1
ATOM 4213 N N . GLU A 1 536 ? 9.008 -6.312 -5.691 1 82.19 536 GLU A N 1
ATOM 4214 C CA . GLU A 1 536 ? 7.863 -5.52 -6.141 1 82.19 536 GLU A CA 1
ATOM 4215 C C . GLU A 1 536 ? 8.273 -4.07 -6.406 1 82.19 536 GLU A C 1
ATOM 4217 O O . GLU A 1 536 ? 8.117 -3.209 -5.539 1 82.19 536 GLU A O 1
ATOM 4222 N N . ARG A 1 537 ? 8.688 -3.742 -7.562 1 83.31 537 ARG A N 1
ATOM 4223 C CA . ARG A 1 537 ? 9.281 -2.455 -7.902 1 83.31 537 ARG A CA 1
ATOM 4224 C C . ARG A 1 537 ? 8.289 -1.319 -7.703 1 83.31 537 ARG A C 1
ATOM 4226 O O . ARG A 1 537 ? 8.641 -0.26 -7.184 1 83.31 537 ARG A O 1
ATOM 4233 N N . ALA A 1 538 ? 7.039 -1.619 -8.203 1 82.38 538 ALA A N 1
ATOM 4234 C CA . ALA A 1 538 ? 6.023 -0.572 -8.102 1 82.38 538 ALA A CA 1
ATOM 4235 C C . ALA A 1 538 ? 5.754 -0.212 -6.645 1 82.38 538 ALA A C 1
ATOM 4237 O O . ALA A 1 538 ? 5.758 0.966 -6.281 1 82.38 538 ALA A O 1
ATOM 4238 N N . ARG A 1 539 ? 5.559 -1.202 -5.836 1 85.19 539 ARG A N 1
ATOM 4239 C CA . ARG A 1 539 ? 5.293 -0.982 -4.418 1 85.19 539 ARG A CA 1
ATOM 4240 C C . ARG A 1 539 ? 6.492 -0.329 -3.734 1 85.19 539 ARG A C 1
ATOM 4242 O O . ARG A 1 539 ? 6.324 0.54 -2.875 1 85.19 539 ARG A O 1
ATOM 4249 N N . ALA A 1 540 ? 7.703 -0.753 -4.109 1 88 540 ALA A N 1
ATOM 4250 C CA . ALA A 1 540 ? 8.922 -0.165 -3.557 1 88 540 ALA A CA 1
ATOM 4251 C C . ALA A 1 540 ? 9.016 1.32 -3.898 1 88 540 ALA A C 1
ATOM 4253 O O . ALA A 1 540 ? 9.359 2.139 -3.041 1 88 540 ALA A O 1
ATOM 4254 N N . THR A 1 541 ? 8.68 1.644 -5.125 1 86.25 541 THR A N 1
ATOM 4255 C CA . THR A 1 541 ? 8.719 3.035 -5.562 1 86.25 541 THR A CA 1
ATOM 4256 C C . THR A 1 541 ? 7.723 3.877 -4.766 1 86.25 541 THR A C 1
ATOM 4258 O O . THR A 1 541 ? 8.031 5.004 -4.371 1 86.25 541 THR A O 1
ATOM 4261 N N . TYR A 1 542 ? 6.555 3.365 -4.559 1 85.19 542 TYR A N 1
ATOM 4262 C CA . TYR A 1 542 ? 5.527 4.055 -3.779 1 85.19 542 TYR A CA 1
ATOM 4263 C C . TYR A 1 542 ? 6.035 4.379 -2.379 1 85.19 542 TYR A C 1
ATOM 4265 O O . TYR A 1 542 ? 5.969 5.531 -1.941 1 85.19 542 TYR A O 1
ATOM 4273 N N . PHE A 1 543 ? 6.562 3.402 -1.715 1 89.38 543 PHE A N 1
ATOM 4274 C CA . PHE A 1 543 ? 6.984 3.613 -0.335 1 89.38 543 PHE A CA 1
ATOM 4275 C C . PHE A 1 543 ? 8.258 4.445 -0.281 1 89.38 543 PHE A C 1
ATOM 4277 O O . PHE A 1 543 ? 8.469 5.203 0.668 1 89.38 543 PHE A O 1
ATOM 4284 N N . GLU A 1 544 ? 9.125 4.293 -1.292 1 89.12 544 GLU A N 1
ATOM 4285 C CA . GLU A 1 544 ? 10.297 5.164 -1.35 1 89.12 544 GLU A CA 1
ATOM 4286 C C . GLU A 1 544 ? 9.891 6.633 -1.383 1 89.12 544 GLU A C 1
ATOM 4288 O O . GLU A 1 544 ? 10.5 7.465 -0.704 1 89.12 544 GLU A O 1
ATOM 4293 N N . GLY A 1 545 ? 8.898 6.898 -2.199 1 84.31 545 GLY A N 1
ATOM 4294 C CA . GLY A 1 545 ? 8.383 8.258 -2.25 1 84.31 545 GLY A CA 1
ATOM 4295 C C . GLY A 1 545 ? 7.914 8.773 -0.902 1 84.31 545 GLY A C 1
ATOM 4296 O O . GLY A 1 545 ? 8.18 9.922 -0.541 1 84.31 545 GLY A O 1
ATOM 4297 N N . LEU A 1 546 ? 7.246 7.926 -0.148 1 86.81 546 LEU A N 1
ATOM 4298 C CA . LEU A 1 546 ? 6.742 8.312 1.165 1 86.81 546 LEU A CA 1
ATOM 4299 C C . LEU A 1 546 ? 7.891 8.516 2.148 1 86.81 546 LEU A C 1
ATOM 4301 O O . LEU A 1 546 ? 7.848 9.43 2.98 1 86.81 546 LEU A O 1
ATOM 4305 N N . VAL A 1 547 ? 8.914 7.688 2.07 1 91.5 547 VAL A N 1
ATOM 4306 C CA . VAL A 1 547 ? 10.086 7.867 2.92 1 91.5 547 VAL A CA 1
ATOM 4307 C C . VAL A 1 547 ? 10.734 9.219 2.629 1 91.5 547 VAL A C 1
ATOM 4309 O O . VAL A 1 547 ? 11.047 9.977 3.551 1 91.5 547 VAL A O 1
ATOM 4312 N N . ARG A 1 548 ? 10.844 9.57 1.397 1 85.44 548 ARG A N 1
ATOM 4313 C CA . ARG A 1 548 ? 11.469 10.836 1.01 1 85.44 548 ARG A CA 1
ATOM 4314 C C . ARG A 1 548 ? 10.648 12.023 1.494 1 85.44 548 ARG A C 1
ATOM 4316 O O . ARG A 1 548 ? 11.211 13.055 1.884 1 85.44 548 ARG A O 1
ATOM 4323 N N . GLN A 1 549 ? 9.398 11.828 1.478 1 82.31 549 GLN A N 1
ATOM 4324 C CA . GLN A 1 549 ? 8.492 12.891 1.899 1 82.31 549 GLN A CA 1
ATOM 4325 C C . GLN A 1 549 ? 8.719 13.266 3.361 1 82.31 549 GLN A C 1
ATOM 4327 O O . GLN A 1 549 ? 8.695 14.445 3.719 1 82.31 549 GLN A O 1
ATOM 4332 N N . TYR A 1 550 ? 8.938 12.328 4.203 1 89.19 550 TYR A N 1
ATOM 4333 C CA . TYR A 1 550 ? 8.984 12.578 5.637 1 89.19 550 TYR A CA 1
ATOM 4334 C C . TYR A 1 550 ? 10.422 12.547 6.148 1 89.19 550 TYR A C 1
ATOM 4336 O O . TYR A 1 550 ? 10.68 12.859 7.316 1 89.19 550 TYR A O 1
ATOM 4344 N N . ASN A 1 551 ? 11.352 12.18 5.223 1 89.81 551 ASN A N 1
ATOM 4345 C CA . ASN A 1 551 ? 12.75 12.062 5.598 1 89.81 551 ASN A CA 1
ATOM 4346 C C . ASN A 1 551 ? 13.383 13.438 5.852 1 89.81 551 ASN A C 1
ATOM 4348 O O . ASN A 1 551 ? 13.227 14.352 5.043 1 89.81 551 ASN A O 1
ATOM 4352 N N . ASP A 1 552 ? 13.883 13.586 7.004 1 86.38 552 ASP A N 1
ATOM 4353 C CA . ASP A 1 552 ? 14.664 14.781 7.324 1 86.38 552 ASP A CA 1
ATOM 4354 C C . ASP A 1 552 ? 16.141 14.445 7.52 1 86.38 552 ASP A C 1
ATOM 4356 O O . ASP A 1 552 ? 16.734 14.82 8.523 1 86.38 552 ASP A O 1
ATOM 4360 N N . GLY A 1 553 ? 16.703 13.562 6.59 1 86.56 553 GLY A N 1
ATOM 4361 C CA . GLY A 1 553 ? 18.125 13.266 6.562 1 86.56 553 GLY A CA 1
ATOM 4362 C C . GLY A 1 553 ? 18.469 11.906 7.141 1 86.56 553 GLY A C 1
ATOM 4363 O O . GLY A 1 553 ? 19.562 11.391 6.934 1 86.56 553 GLY A O 1
ATOM 4364 N N . TRP A 1 554 ? 17.578 11.219 7.895 1 89.44 554 TRP A N 1
ATOM 4365 C CA . TRP A 1 554 ? 17.859 9.969 8.602 1 89.44 554 TRP A CA 1
ATOM 4366 C C . TRP A 1 554 ? 18.141 8.836 7.613 1 89.44 554 TRP A C 1
ATOM 4368 O O . TRP A 1 554 ? 18.953 7.961 7.879 1 89.44 554 TRP A O 1
ATOM 4378 N N . TYR A 1 555 ? 17.453 8.867 6.43 1 92.06 555 TYR A N 1
ATOM 4379 C CA . TYR A 1 555 ? 17.531 7.75 5.5 1 92.06 555 TYR A CA 1
ATOM 4380 C C . TYR A 1 555 ? 18.281 8.141 4.23 1 92.06 555 TYR A C 1
ATOM 4382 O O . TYR A 1 555 ? 18.25 7.418 3.234 1 92.06 555 TYR A O 1
ATOM 4390 N N . ASP A 1 556 ? 18.938 9.242 4.227 1 88.69 556 ASP A N 1
ATOM 4391 C CA . ASP A 1 556 ? 19.609 9.742 3.027 1 88.69 556 ASP A CA 1
ATOM 4392 C C . ASP A 1 556 ? 20.594 8.727 2.484 1 88.69 556 ASP A C 1
ATOM 4394 O O . ASP A 1 556 ? 20.562 8.375 1.302 1 88.69 556 ASP A O 1
ATOM 4398 N N . GLN A 1 557 ? 21.391 8.234 3.326 1 85.88 557 GLN A N 1
ATOM 4399 C CA . GLN A 1 557 ? 22.406 7.285 2.902 1 85.88 557 GLN A CA 1
ATOM 4400 C C . GLN A 1 557 ? 21.781 5.992 2.393 1 85.88 557 GLN A C 1
ATOM 4402 O O . GLN A 1 557 ? 22.219 5.438 1.382 1 85.88 557 GLN A O 1
ATOM 4407 N N . LEU A 1 558 ? 20.844 5.523 3.064 1 88.38 558 LEU A N 1
ATOM 4408 C CA . LEU A 1 558 ? 20.172 4.289 2.682 1 88.38 558 LEU A CA 1
ATOM 4409 C C . LEU A 1 558 ? 19.422 4.465 1.363 1 88.38 558 LEU A C 1
ATOM 4411 O O . LEU A 1 558 ? 19.375 3.545 0.544 1 88.38 558 LEU A O 1
ATOM 4415 N N . LEU A 1 559 ? 18.875 5.609 1.199 1 88.94 559 LEU A N 1
ATOM 4416 C CA . LEU A 1 559 ? 18.156 5.895 -0.038 1 88.94 559 LEU A CA 1
ATOM 4417 C C . LEU A 1 559 ? 19.125 6.031 -1.21 1 88.94 559 LEU A C 1
ATOM 4419 O O . LEU A 1 559 ? 18.781 5.715 -2.35 1 88.94 559 LEU A O 1
ATOM 4423 N N . GLU A 1 560 ? 20.297 6.516 -0.908 1 87.12 560 GLU A N 1
ATOM 4424 C CA . GLU A 1 560 ? 21.312 6.555 -1.957 1 87.12 560 GLU A CA 1
ATOM 4425 C C . GLU A 1 560 ? 21.656 5.152 -2.439 1 87.12 560 GLU A C 1
ATOM 4427 O O . GLU A 1 560 ? 21.891 4.941 -3.631 1 87.12 560 GLU A O 1
ATOM 4432 N N . GLY A 1 561 ? 21.688 4.145 -1.527 1 87.25 561 GLY A N 1
ATOM 4433 C CA . GLY A 1 561 ? 21.766 2.732 -1.865 1 87.25 561 GLY A CA 1
ATOM 4434 C C . GLY A 1 561 ? 23.156 2.301 -2.283 1 87.25 561 GLY A C 1
ATOM 4435 O O . GLY A 1 561 ? 23.328 1.354 -3.055 1 87.25 561 GLY A O 1
ATOM 4436 N N . THR A 1 562 ? 24.219 2.969 -1.913 1 90.88 562 THR A N 1
ATOM 4437 C CA . THR A 1 562 ? 25.594 2.604 -2.266 1 90.88 562 THR A CA 1
ATOM 4438 C C . THR A 1 562 ? 26.109 1.491 -1.354 1 90.88 562 THR A C 1
ATOM 4440 O O . THR A 1 562 ? 25.641 1.353 -0.217 1 90.88 562 THR A O 1
ATOM 4443 N N . ALA A 1 563 ? 26.922 0.622 -1.932 1 93.56 563 ALA A N 1
ATOM 4444 C CA . ALA A 1 563 ? 27.594 -0.452 -1.213 1 93.56 563 ALA A CA 1
ATOM 4445 C C . ALA A 1 563 ? 29.094 -0.458 -1.522 1 93.56 563 ALA A C 1
ATOM 4447 O O . ALA A 1 563 ? 29.547 0.262 -2.414 1 93.56 563 ALA A O 1
ATOM 4448 N N . ARG A 1 564 ? 29.859 -1.131 -0.67 1 94.62 564 ARG A N 1
ATOM 4449 C CA . ARG A 1 564 ? 31.297 -1.259 -0.867 1 94.62 564 ARG A CA 1
ATOM 4450 C C . ARG A 1 564 ? 31.703 -2.721 -1.029 1 94.62 564 ARG A C 1
ATOM 4452 O O . ARG A 1 564 ? 31.25 -3.584 -0.281 1 94.62 564 ARG A O 1
ATOM 4459 N N . LEU A 1 565 ? 32.5 -3.002 -2.047 1 95.75 565 LEU A N 1
ATOM 4460 C CA . LEU A 1 565 ? 32.938 -4.363 -2.355 1 95.75 565 LEU A CA 1
ATOM 4461 C C . LEU A 1 565 ? 34.469 -4.473 -2.357 1 95.75 565 LEU A C 1
ATOM 4463 O O . LEU A 1 565 ? 35.156 -3.635 -2.947 1 95.75 565 LEU A O 1
ATOM 4467 N N . THR A 1 566 ? 35 -5.406 -1.639 1 96.94 566 THR A N 1
ATOM 4468 C CA . THR A 1 566 ? 36.406 -5.785 -1.668 1 96.94 566 THR A CA 1
ATOM 4469 C C . THR A 1 566 ? 36.562 -7.191 -2.238 1 96.94 566 THR A C 1
ATOM 4471 O O . THR A 1 566 ? 35.875 -8.117 -1.839 1 96.94 566 THR A O 1
ATOM 4474 N N . VAL A 1 567 ? 37.5 -7.387 -3.195 1 96.88 567 VAL A N 1
ATOM 4475 C CA . VAL A 1 567 ? 37.719 -8.672 -3.844 1 96.88 567 VAL A CA 1
ATOM 4476 C C . VAL A 1 567 ? 39.156 -9.133 -3.592 1 96.88 567 VAL A C 1
ATOM 4478 O O . VAL A 1 567 ? 40.094 -8.461 -3.992 1 96.88 567 VAL A O 1
ATOM 4481 N N . LEU A 1 568 ? 39.25 -10.266 -2.957 1 96.81 568 LEU A N 1
ATOM 4482 C CA . LEU A 1 568 ? 40.5 -10.914 -2.676 1 96.81 568 LEU A CA 1
ATOM 4483 C C . LEU A 1 568 ? 40.594 -12.266 -3.381 1 96.81 568 LEU A C 1
ATOM 4485 O O . LEU A 1 568 ? 39.594 -12.984 -3.488 1 96.81 568 LEU A O 1
ATOM 4489 N N . THR A 1 569 ? 41.781 -12.609 -3.918 1 97.06 569 THR A N 1
ATOM 4490 C CA . THR A 1 569 ? 42 -13.922 -4.531 1 97.06 569 THR A CA 1
ATOM 4491 C C . THR A 1 569 ? 43.188 -14.633 -3.887 1 97.06 569 THR A C 1
ATOM 4493 O O . THR A 1 569 ? 44.094 -13.992 -3.352 1 97.06 569 THR A O 1
ATOM 4496 N N . HIS A 1 570 ? 43.188 -15.93 -3.916 1 95.81 570 HIS A N 1
ATOM 4497 C CA . HIS A 1 570 ? 44.281 -16.781 -3.473 1 95.81 570 HIS A CA 1
ATOM 4498 C C . HIS A 1 570 ? 44.625 -17.812 -4.531 1 95.81 570 HIS A C 1
ATOM 4500 O O . HIS A 1 570 ? 43.875 -18.734 -4.785 1 95.81 570 HIS A O 1
ATOM 4506 N N . PRO A 1 571 ? 45.719 -17.828 -5.195 1 94 571 PRO A N 1
ATOM 4507 C CA . PRO A 1 571 ? 46.75 -16.828 -4.984 1 94 571 PRO A CA 1
ATOM 4508 C C . PRO A 1 571 ? 46.406 -15.492 -5.648 1 94 571 PRO A C 1
ATOM 4510 O O . PRO A 1 571 ? 45.531 -15.422 -6.504 1 94 571 PRO A O 1
ATOM 4513 N N . GLU A 1 572 ? 47.156 -14.406 -5.234 1 93.31 572 GLU A N 1
ATOM 4514 C CA . GLU A 1 572 ? 47.125 -13.086 -5.871 1 93.31 572 GLU A CA 1
ATOM 4515 C C . GLU A 1 572 ? 48.344 -12.891 -6.789 1 93.31 572 GLU A C 1
ATOM 4517 O O . GLU A 1 572 ? 49.375 -13.5 -6.574 1 93.31 572 GLU A O 1
ATOM 4522 N N . PRO A 1 573 ? 48.25 -12.016 -7.938 1 94.12 573 PRO A N 1
ATOM 4523 C CA . PRO A 1 573 ? 47.094 -11.25 -8.344 1 94.12 573 PRO A CA 1
ATOM 4524 C C . PRO A 1 573 ? 46.281 -11.945 -9.445 1 94.12 573 PRO A C 1
ATOM 4526 O O . PRO A 1 573 ? 46.812 -12.828 -10.133 1 94.12 573 PRO A O 1
ATOM 4529 N N . ALA A 1 574 ? 45.031 -11.68 -9.578 1 97.44 574 ALA A N 1
ATOM 4530 C CA . ALA A 1 574 ? 44.188 -12.055 -10.719 1 97.44 574 ALA A CA 1
ATOM 4531 C C . ALA A 1 574 ? 43.594 -10.82 -11.391 1 97.44 574 ALA A C 1
ATOM 4533 O O . ALA A 1 574 ? 43.25 -9.844 -10.719 1 97.44 574 ALA A O 1
ATOM 4534 N N . GLN A 1 575 ? 43.531 -10.891 -12.617 1 97.69 575 GLN A N 1
ATOM 4535 C CA . GLN A 1 575 ? 42.844 -9.82 -13.352 1 97.69 575 GLN A CA 1
ATOM 4536 C C . GLN A 1 575 ? 41.344 -9.875 -13.125 1 97.69 575 GLN A C 1
ATOM 4538 O O . GLN A 1 575 ? 40.75 -10.938 -13.219 1 97.69 575 GLN A O 1
ATOM 4543 N N . ALA A 1 576 ? 40.812 -8.68 -12.797 1 97.12 576 ALA A N 1
ATOM 4544 C CA . ALA A 1 576 ? 39.406 -8.641 -12.469 1 97.12 576 ALA A CA 1
ATOM 4545 C C . ALA A 1 576 ? 38.656 -7.68 -13.391 1 97.12 576 ALA A C 1
ATOM 4547 O O . ALA A 1 576 ? 39.125 -6.574 -13.656 1 97.12 576 ALA A O 1
ATOM 4548 N N . VAL A 1 577 ? 37.531 -8.086 -13.906 1 97.56 577 VAL A N 1
ATOM 4549 C CA . VAL A 1 577 ? 36.625 -7.27 -14.695 1 97.56 577 VAL A CA 1
ATOM 4550 C C . VAL A 1 577 ? 35.219 -7.297 -14.062 1 97.56 577 VAL A C 1
ATOM 4552 O O . VAL A 1 577 ? 34.719 -8.352 -13.664 1 97.56 577 VAL A O 1
ATOM 4555 N N . LEU A 1 578 ? 34.625 -6.117 -13.953 1 97.25 578 LEU A N 1
ATOM 4556 C CA . LEU A 1 578 ? 33.312 -5.988 -13.312 1 97.25 578 LEU A CA 1
ATOM 4557 C C . LEU A 1 578 ? 32.219 -5.875 -14.352 1 97.25 578 LEU A C 1
ATOM 4559 O O . LEU A 1 578 ? 32.312 -5.086 -15.297 1 97.25 578 LEU A O 1
ATOM 4563 N N . TYR A 1 579 ? 31.156 -6.699 -14.156 1 97.25 579 TYR A N 1
ATOM 4564 C CA . TYR A 1 579 ? 29.953 -6.641 -14.969 1 97.25 579 TYR A CA 1
ATOM 4565 C C . TYR A 1 579 ? 28.719 -6.379 -14.109 1 97.25 579 TYR A C 1
ATOM 4567 O O . TYR A 1 579 ? 28.672 -6.777 -12.945 1 97.25 579 TYR A O 1
ATOM 4575 N N . GLU A 1 580 ? 27.734 -5.688 -14.664 1 95.94 580 GLU A N 1
ATOM 4576 C CA . GLU A 1 580 ? 26.422 -5.531 -14.039 1 95.94 580 GLU A CA 1
ATOM 4577 C C . GLU A 1 580 ? 25.344 -6.285 -14.805 1 95.94 580 GLU A C 1
ATOM 4579 O O . GLU A 1 580 ? 25.422 -6.398 -16.031 1 95.94 580 GLU A O 1
ATOM 4584 N N . PHE A 1 581 ? 24.391 -6.859 -14.07 1 94.62 581 PHE A N 1
ATOM 4585 C CA . PHE A 1 581 ? 23.25 -7.484 -14.734 1 94.62 581 PHE A CA 1
ATOM 4586 C C . PHE A 1 581 ? 22.219 -6.441 -15.133 1 94.62 581 PHE A C 1
ATOM 4588 O O . PHE A 1 581 ? 21.781 -5.652 -14.297 1 94.62 581 PHE A O 1
ATOM 4595 N N . VAL A 1 582 ? 21.891 -6.43 -16.391 1 92.5 582 VAL A N 1
ATOM 4596 C CA . VAL A 1 582 ? 20.844 -5.539 -16.906 1 92.5 582 VAL A CA 1
ATOM 4597 C C . VAL A 1 582 ? 19.812 -6.352 -17.672 1 92.5 582 VAL A C 1
ATOM 4599 O O . VAL A 1 582 ? 20.141 -7.34 -18.328 1 92.5 582 VAL A O 1
ATOM 4602 N N . GLU A 1 583 ? 18.594 -5.953 -17.531 1 89.88 583 GLU A N 1
ATOM 4603 C CA . GLU A 1 583 ? 17.531 -6.688 -18.219 1 89.88 583 GLU A CA 1
ATOM 4604 C C . GLU A 1 583 ? 17.438 -6.281 -19.688 1 89.88 583 GLU A C 1
ATOM 4606 O O . GLU A 1 583 ? 17.281 -5.098 -20 1 89.88 583 GLU A O 1
ATOM 4611 N N . VAL A 1 584 ? 17.672 -7.203 -20.594 1 90.75 584 VAL A N 1
ATOM 4612 C CA . VAL A 1 584 ? 17.516 -7.039 -22.047 1 90.75 584 VAL A CA 1
ATOM 4613 C C . VAL A 1 584 ? 16.656 -8.164 -22.594 1 90.75 584 VAL A C 1
ATOM 4615 O O . VAL A 1 584 ? 16.953 -9.344 -22.422 1 90.75 584 VAL A O 1
ATOM 4618 N N . ASN A 1 585 ? 15.57 -7.805 -23.234 1 90.94 585 ASN A N 1
ATOM 4619 C CA . ASN A 1 585 ? 14.664 -8.805 -23.797 1 90.94 585 ASN A CA 1
ATOM 4620 C C . ASN A 1 585 ? 14.219 -9.812 -22.734 1 90.94 585 ASN A C 1
ATOM 4622 O O . ASN A 1 585 ? 14.305 -11.023 -22.953 1 90.94 585 ASN A O 1
ATOM 4626 N N . ARG A 1 586 ? 14 -9.336 -21.562 1 90 586 ARG A N 1
ATOM 4627 C CA . ARG A 1 586 ? 13.406 -10.047 -20.438 1 90 586 ARG A CA 1
ATOM 4628 C C . ARG A 1 586 ? 14.398 -11.016 -19.812 1 90 586 ARG A C 1
ATOM 4630 O O . ARG A 1 586 ? 14 -11.953 -19.109 1 90 586 ARG A O 1
ATOM 4637 N N . ARG A 1 587 ? 15.664 -10.797 -20.141 1 93.69 587 ARG A N 1
ATOM 4638 C CA . ARG A 1 587 ? 16.734 -11.578 -19.531 1 93.69 587 ARG A CA 1
ATOM 4639 C C . ARG A 1 587 ? 17.766 -10.664 -18.875 1 93.69 587 ARG A C 1
ATOM 4641 O O . ARG A 1 587 ? 17.969 -9.523 -19.312 1 93.69 587 ARG A O 1
ATOM 4648 N N . LEU A 1 588 ? 18.344 -11.227 -17.859 1 93.75 588 LEU A N 1
ATOM 4649 C CA . LEU A 1 588 ? 19.469 -10.516 -17.25 1 93.75 588 LEU A CA 1
ATOM 4650 C C . LEU A 1 588 ? 20.766 -10.828 -17.953 1 93.75 588 LEU A C 1
ATOM 4652 O O . LEU A 1 588 ? 21.25 -11.961 -17.938 1 93.75 588 LEU A O 1
ATOM 4656 N N . VAL A 1 589 ? 21.281 -9.812 -18.594 1 93.81 589 VAL A N 1
ATOM 4657 C CA . VAL A 1 589 ? 22.516 -9.969 -19.359 1 93.81 589 VAL A CA 1
ATOM 4658 C C . VAL A 1 589 ? 23.641 -9.18 -18.703 1 93.81 589 VAL A C 1
ATOM 4660 O O . VAL A 1 589 ? 23.391 -8.148 -18.078 1 93.81 589 VAL A O 1
ATOM 4663 N N . GLU A 1 590 ? 24.828 -9.742 -18.844 1 94.62 590 GLU A N 1
ATOM 4664 C CA . GLU A 1 590 ? 26 -9.086 -18.281 1 94.62 590 GLU A CA 1
ATOM 4665 C C . GLU A 1 590 ? 26.469 -7.93 -19.156 1 94.62 590 GLU A C 1
ATOM 4667 O O . GLU A 1 590 ? 26.75 -8.109 -20.344 1 94.62 590 GLU A O 1
ATOM 4672 N N . ARG A 1 591 ? 26.5 -6.785 -18.562 1 95.25 591 ARG A N 1
ATOM 4673 C CA . ARG A 1 591 ? 27.062 -5.605 -19.219 1 95.25 591 ARG A CA 1
ATOM 4674 C C . ARG A 1 591 ? 28.375 -5.191 -18.562 1 95.25 591 ARG A C 1
ATOM 4676 O O . ARG A 1 591 ? 28.438 -4.965 -17.359 1 95.25 591 ARG A O 1
ATOM 4683 N N . ARG A 1 592 ? 29.375 -5.035 -19.281 1 95.56 592 ARG A N 1
ATOM 4684 C CA . ARG A 1 592 ? 30.688 -4.68 -18.766 1 95.56 592 ARG A CA 1
ATOM 4685 C C . ARG A 1 592 ? 30.688 -3.262 -18.203 1 95.56 592 ARG A C 1
ATOM 4687 O O . ARG A 1 592 ? 30.297 -2.316 -18.891 1 95.56 592 ARG A O 1
ATOM 4694 N N . MET A 1 593 ? 31.141 -3.16 -17.031 1 94.25 593 MET A N 1
ATOM 4695 C CA . MET A 1 593 ? 31.141 -1.864 -16.359 1 94.25 593 MET A CA 1
ATOM 4696 C C . MET A 1 593 ? 32.531 -1.267 -16.312 1 94.25 593 MET A C 1
ATOM 4698 O O . MET A 1 593 ? 32.719 -0.101 -16.672 1 94.25 593 MET A O 1
ATOM 4702 N N . ALA A 1 594 ? 33.5 -2.043 -15.891 1 93.88 594 ALA A N 1
ATOM 4703 C CA . ALA A 1 594 ? 34.844 -1.484 -15.695 1 93.88 594 ALA A CA 1
ATOM 4704 C C . ALA A 1 594 ? 35.875 -2.59 -15.578 1 93.88 594 ALA A C 1
ATOM 4706 O O . ALA A 1 594 ? 35.562 -3.711 -15.18 1 93.88 594 ALA A O 1
ATOM 4707 N N . GLU A 1 595 ? 37.062 -2.275 -15.969 1 95.44 595 GLU A N 1
ATOM 4708 C CA . GLU A 1 595 ? 38.25 -3.08 -15.617 1 95.44 595 GLU A CA 1
ATOM 4709 C C . GLU A 1 595 ? 38.781 -2.695 -14.25 1 95.44 595 GLU A C 1
ATOM 4711 O O . GLU A 1 595 ? 39.219 -1.555 -14.039 1 95.44 595 GLU A O 1
ATOM 4716 N N . LEU A 1 596 ? 38.75 -3.633 -13.391 1 95 596 LEU A N 1
ATOM 4717 C CA . LEU A 1 596 ? 39.094 -3.322 -12.008 1 95 596 LEU A CA 1
ATOM 4718 C C . LEU A 1 596 ? 40.625 -3.455 -11.805 1 95 596 LEU A C 1
ATOM 4720 O O . LEU A 1 596 ? 41.125 -3.129 -10.734 1 95 596 LEU A O 1
ATOM 4724 N N . GLY A 1 597 ? 41.344 -3.984 -12.883 1 94.06 597 GLY A N 1
ATOM 4725 C CA . GLY A 1 597 ? 42.781 -4.242 -12.727 1 94.06 597 GLY A CA 1
ATOM 4726 C C . GLY A 1 597 ? 43.062 -5.559 -12.039 1 94.06 597 GLY A C 1
ATOM 4727 O O . GLY A 1 597 ? 42.438 -6.578 -12.328 1 94.06 597 GLY A O 1
ATOM 4728 N N . GLU A 1 598 ? 44.125 -5.535 -11.117 1 95.94 598 GLU A N 1
ATOM 4729 C CA . GLU A 1 598 ? 44.562 -6.754 -10.445 1 95.94 598 GLU A CA 1
ATOM 4730 C C . GLU A 1 598 ? 44.125 -6.773 -8.984 1 95.94 598 GLU A C 1
ATOM 4732 O O . GLU A 1 598 ? 44.031 -5.727 -8.336 1 95.94 598 GLU A O 1
ATOM 4737 N N . THR A 1 599 ? 43.719 -7.969 -8.531 1 95.94 599 THR A N 1
ATOM 4738 C CA . THR A 1 599 ? 43.344 -8.133 -7.129 1 95.94 599 THR A CA 1
ATOM 4739 C C . THR A 1 599 ? 44.594 -7.961 -6.242 1 95.94 599 THR A C 1
ATOM 4741 O O . THR A 1 599 ? 45.719 -8.234 -6.668 1 95.94 599 THR A O 1
ATOM 4744 N N . PRO A 1 600 ? 44.469 -7.477 -5.02 1 96.19 600 PRO A N 1
ATOM 4745 C CA . PRO A 1 600 ? 43.188 -7.195 -4.367 1 96.19 600 PRO A CA 1
ATOM 4746 C C . PRO A 1 600 ? 42.594 -5.875 -4.816 1 96.19 600 PRO A C 1
ATOM 4748 O O . PRO A 1 600 ? 43.312 -4.902 -5.059 1 96.19 600 PRO A O 1
ATOM 4751 N N . VAL A 1 601 ? 41.344 -5.84 -5.043 1 96 601 VAL A N 1
ATOM 4752 C CA . VAL A 1 601 ? 40.531 -4.629 -5.246 1 96 601 VAL A CA 1
ATOM 4753 C C . VAL A 1 601 ? 39.844 -4.246 -3.945 1 96 601 VAL A C 1
ATOM 4755 O O . VAL A 1 601 ? 39.031 -5.012 -3.418 1 96 601 VAL A O 1
ATOM 4758 N N . ARG A 1 602 ? 40.094 -3.07 -3.432 1 94.81 602 ARG A N 1
ATOM 4759 C CA . ARG A 1 602 ? 39.562 -2.707 -2.113 1 94.81 602 ARG A CA 1
ATOM 4760 C C . ARG A 1 602 ? 38.562 -1.562 -2.209 1 94.81 602 ARG A C 1
ATOM 4762 O O . ARG A 1 602 ? 38.75 -0.646 -3.016 1 94.81 602 ARG A O 1
ATOM 4769 N N . ASN A 1 603 ? 37.531 -1.682 -1.473 1 93.44 603 ASN A N 1
ATOM 4770 C CA . ASN A 1 603 ? 36.531 -0.654 -1.197 1 93.44 603 ASN A CA 1
ATOM 4771 C C . ASN A 1 603 ? 35.969 -0.074 -2.484 1 93.44 603 ASN A C 1
ATOM 4773 O O . ASN A 1 603 ? 35.906 1.146 -2.658 1 93.44 603 ASN A O 1
ATOM 4777 N N . LEU A 1 604 ? 35.625 -0.865 -3.35 1 94.81 604 LEU A N 1
ATOM 4778 C CA . LEU A 1 604 ? 34.938 -0.433 -4.57 1 94.81 604 LEU A CA 1
ATOM 4779 C C . LEU A 1 604 ? 33.531 0.018 -4.277 1 94.81 604 LEU A C 1
ATOM 4781 O O . LEU A 1 604 ? 32.719 -0.754 -3.75 1 94.81 604 LEU A O 1
ATOM 4785 N N . GLU A 1 605 ? 33.188 1.243 -4.566 1 94 605 GLU A N 1
ATOM 4786 C CA . GLU A 1 605 ? 31.844 1.765 -4.328 1 94 605 GLU A CA 1
ATOM 4787 C C . GLU A 1 605 ? 30.922 1.475 -5.512 1 94 605 GLU A C 1
ATOM 4789 O O . GLU A 1 605 ? 31.219 1.878 -6.641 1 94 605 GLU A O 1
ATOM 4794 N N . LEU A 1 606 ? 29.906 0.748 -5.219 1 94.5 606 LEU A N 1
ATOM 4795 C CA . LEU A 1 606 ? 28.906 0.388 -6.223 1 94.5 606 LEU A CA 1
ATOM 4796 C C . LEU A 1 606 ? 27.5 0.627 -5.699 1 94.5 606 LEU A C 1
ATOM 4798 O O . LEU A 1 606 ? 27.281 0.695 -4.488 1 94.5 606 LEU A O 1
ATOM 4802 N N . GLN A 1 607 ? 26.578 0.809 -6.617 1 92.94 607 GLN A N 1
ATOM 4803 C CA . GLN A 1 607 ? 25.172 0.818 -6.227 1 92.94 607 GLN A CA 1
ATOM 4804 C C . GLN A 1 607 ? 24.703 -0.568 -5.781 1 92.94 607 GLN A C 1
ATOM 4806 O O . GLN A 1 607 ? 25.266 -1.58 -6.223 1 92.94 607 GLN A O 1
ATOM 4811 N N . HIS A 1 608 ? 23.766 -0.621 -4.91 1 91.25 608 HIS A N 1
ATOM 4812 C CA . HIS A 1 608 ? 23.188 -1.927 -4.598 1 91.25 608 HIS A CA 1
ATOM 4813 C C . HIS A 1 608 ? 22.656 -2.607 -5.855 1 91.25 608 HIS A C 1
ATOM 4815 O O . HIS A 1 608 ? 22.188 -1.939 -6.777 1 91.25 608 HIS A O 1
ATOM 4821 N N . GLY A 1 609 ? 22.812 -3.943 -5.887 1 90.62 609 GLY A N 1
ATOM 4822 C CA . GLY A 1 609 ? 22.375 -4.664 -7.074 1 90.62 609 GLY A CA 1
ATOM 4823 C C . GLY A 1 609 ? 23.109 -5.973 -7.277 1 90.62 609 GLY A C 1
ATOM 4824 O O . GLY A 1 609 ? 23.703 -6.512 -6.34 1 90.62 609 GLY A O 1
ATOM 4825 N N . SER A 1 610 ? 22.875 -6.527 -8.453 1 93.38 610 SER A N 1
ATOM 4826 C CA . SER A 1 610 ? 23.469 -7.809 -8.82 1 93.38 610 SER A CA 1
ATOM 4827 C C . SER A 1 610 ? 24.578 -7.629 -9.852 1 93.38 610 SER A C 1
ATOM 4829 O O . SER A 1 610 ? 24.375 -6.98 -10.883 1 93.38 610 SER A O 1
ATOM 4831 N N . TYR A 1 611 ? 25.766 -8.195 -9.562 1 96.12 611 TYR A N 1
ATOM 4832 C CA . TYR A 1 611 ? 26.953 -8.039 -10.383 1 96.12 611 TYR A CA 1
ATOM 4833 C C . TYR A 1 611 ? 27.625 -9.383 -10.633 1 96.12 611 TYR A C 1
ATOM 4835 O O . TYR A 1 611 ? 27.234 -10.398 -10.055 1 96.12 611 TYR A O 1
ATOM 4843 N N . VAL A 1 612 ? 28.578 -9.422 -11.562 1 96.81 612 VAL A N 1
ATOM 4844 C CA . VAL A 1 612 ? 29.484 -10.555 -11.773 1 96.81 612 VAL A CA 1
ATOM 4845 C C . VAL A 1 612 ? 30.906 -10.047 -11.93 1 96.81 612 VAL A C 1
ATOM 4847 O O . VAL A 1 612 ? 31.156 -9.039 -12.594 1 96.81 612 VAL A O 1
ATOM 4850 N N . ILE A 1 613 ? 31.828 -10.664 -11.266 1 96.94 613 ILE A N 1
ATOM 4851 C CA . ILE A 1 613 ? 33.25 -10.359 -11.414 1 96.94 613 ILE A CA 1
ATOM 4852 C C . ILE A 1 613 ? 33.938 -11.492 -12.164 1 96.94 613 ILE A C 1
ATOM 4854 O O . ILE A 1 613 ? 33.875 -12.656 -11.75 1 96.94 613 ILE A O 1
ATOM 4858 N N . GLU A 1 614 ? 34.531 -11.18 -13.195 1 97.31 614 GLU A N 1
ATOM 4859 C CA . GLU A 1 614 ? 35.344 -12.141 -13.93 1 97.31 614 GLU A CA 1
ATOM 4860 C C . GLU A 1 614 ? 36.812 -12.086 -13.469 1 97.31 614 GLU A C 1
ATOM 4862 O O . GLU A 1 614 ? 37.406 -11.008 -13.414 1 97.31 614 GLU A O 1
ATOM 4867 N N . LEU A 1 615 ? 37.375 -13.227 -13.156 1 97.44 615 LEU A N 1
ATOM 4868 C CA . LEU A 1 615 ? 38.75 -13.32 -12.68 1 97.44 615 LEU A CA 1
ATOM 4869 C C . LEU A 1 615 ? 39.562 -14.211 -13.602 1 97.44 615 LEU A C 1
ATOM 4871 O O . LEU A 1 615 ? 39.125 -15.297 -13.984 1 97.44 615 LEU A O 1
ATOM 4875 N N . GLN A 1 616 ? 40.75 -13.719 -13.953 1 97.19 616 GLN A N 1
ATOM 4876 C CA . GLN A 1 616 ? 41.656 -14.484 -14.797 1 97.19 616 GLN A CA 1
ATOM 4877 C C . GLN A 1 616 ? 43.094 -14.414 -14.258 1 97.19 616 GLN A C 1
ATOM 4879 O O . GLN A 1 616 ? 43.531 -13.367 -13.789 1 97.19 616 GLN A O 1
ATOM 4884 N N . ARG A 1 617 ? 43.719 -15.555 -14.25 1 96.88 617 ARG A N 1
ATOM 4885 C CA . ARG A 1 617 ? 45.125 -15.711 -13.898 1 96.88 617 ARG A CA 1
ATOM 4886 C C . ARG A 1 617 ? 45.781 -16.828 -14.703 1 96.88 617 ARG A C 1
ATOM 4888 O O . ARG A 1 617 ? 45.219 -17.922 -14.805 1 96.88 617 ARG A O 1
ATOM 4895 N N . PRO A 1 618 ? 46.938 -16.609 -15.281 1 95.94 618 PRO A N 1
ATOM 4896 C CA . PRO A 1 618 ? 47.594 -17.672 -16.031 1 95.94 618 PRO A CA 1
ATOM 4897 C C . PRO A 1 618 ? 47.812 -18.938 -15.195 1 95.94 618 PRO A C 1
ATOM 4899 O O . PRO A 1 618 ? 48.281 -18.844 -14.055 1 95.94 618 PRO A O 1
ATOM 4902 N N . GLY A 1 619 ? 47.438 -20.062 -15.734 1 95.88 619 GLY A N 1
ATOM 4903 C CA . GLY A 1 619 ? 47.625 -21.344 -15.055 1 95.88 619 GLY A CA 1
ATOM 4904 C C . GLY A 1 619 ? 46.438 -21.734 -14.203 1 95.88 619 GLY A C 1
ATOM 4905 O O . GLY A 1 619 ? 46.406 -22.844 -13.656 1 95.88 619 GLY A O 1
ATOM 4906 N N . TYR A 1 620 ? 45.531 -20.844 -14.102 1 96.94 620 TYR A N 1
ATOM 4907 C CA . TYR A 1 620 ? 44.344 -21.094 -13.289 1 96.94 620 TYR A CA 1
ATOM 4908 C C . TYR A 1 620 ? 43.094 -21.031 -14.141 1 96.94 620 TYR A C 1
ATOM 4910 O O . TYR A 1 620 ? 43.094 -20.406 -15.203 1 96.94 620 TYR A O 1
ATOM 4918 N N . VAL A 1 621 ? 42 -21.641 -13.648 1 96.06 621 VAL A N 1
ATOM 4919 C CA . VAL A 1 621 ? 40.719 -21.625 -14.344 1 96.06 621 VAL A CA 1
ATOM 4920 C C . VAL A 1 621 ? 40.094 -20.25 -14.242 1 96.06 621 VAL A C 1
ATOM 4922 O O . VAL A 1 621 ? 40.094 -19.641 -13.164 1 96.06 621 VAL A O 1
ATOM 4925 N N . ALA A 1 622 ? 39.688 -19.734 -15.352 1 95.25 622 ALA A N 1
ATOM 4926 C CA . ALA A 1 622 ? 38.938 -18.469 -15.328 1 95.25 622 ALA A CA 1
ATOM 4927 C C . ALA A 1 622 ? 37.625 -18.609 -14.555 1 95.25 622 ALA A C 1
ATOM 4929 O O . ALA A 1 622 ? 36.938 -19.609 -14.68 1 95.25 622 ALA A O 1
ATOM 4930 N N . LEU A 1 623 ? 37.312 -17.562 -13.711 1 95.75 623 LEU A N 1
ATOM 4931 C CA . LEU A 1 623 ? 36.125 -17.672 -12.859 1 95.75 623 LEU A CA 1
ATOM 4932 C C . LEU A 1 623 ? 35.156 -16.531 -13.133 1 95.75 623 LEU A C 1
ATOM 4934 O O . LEU A 1 623 ? 35.562 -15.398 -13.359 1 95.75 623 LEU A O 1
ATOM 4938 N N . GLN A 1 624 ? 33.906 -16.844 -13.141 1 95.81 624 GLN A N 1
ATOM 4939 C CA . GLN A 1 624 ? 32.812 -15.906 -13.023 1 95.81 624 GLN A CA 1
ATOM 4940 C C . GLN A 1 624 ? 32.188 -15.953 -11.625 1 95.81 624 GLN A C 1
ATOM 4942 O O . GLN A 1 624 ? 31.641 -16.984 -11.219 1 95.81 624 GLN A O 1
ATOM 4947 N N . VAL A 1 625 ? 32.219 -14.859 -10.953 1 96.75 625 VAL A N 1
ATOM 4948 C CA . VAL A 1 625 ? 31.766 -14.828 -9.57 1 96.75 625 VAL A CA 1
ATOM 4949 C C . VAL A 1 625 ? 30.594 -13.867 -9.438 1 96.75 625 VAL A C 1
ATOM 4951 O O . VAL A 1 625 ? 30.781 -12.648 -9.328 1 96.75 625 VAL A O 1
ATOM 4954 N N . PRO A 1 626 ? 29.359 -14.375 -9.336 1 97 626 PRO A N 1
ATOM 4955 C CA . PRO A 1 626 ? 28.203 -13.5 -9.07 1 97 626 PRO A CA 1
ATOM 4956 C C . PRO A 1 626 ? 28.234 -12.906 -7.668 1 97 626 PRO A C 1
ATOM 4958 O O . PRO A 1 626 ? 28.641 -13.57 -6.715 1 97 626 PRO A O 1
ATOM 4961 N N . VAL A 1 627 ? 27.781 -11.648 -7.555 1 95.44 627 VAL A N 1
ATOM 4962 C CA . VAL A 1 627 ? 27.766 -10.93 -6.281 1 95.44 627 VAL A CA 1
ATOM 4963 C C . VAL A 1 627 ? 26.484 -10.125 -6.156 1 95.44 627 VAL A C 1
ATOM 4965 O O . VAL A 1 627 ? 26.078 -9.438 -7.098 1 95.44 627 VAL A O 1
ATOM 4968 N N . ARG A 1 628 ? 25.891 -10.289 -5.062 1 93.75 628 ARG A N 1
ATOM 4969 C CA . ARG A 1 628 ? 24.75 -9.445 -4.711 1 93.75 628 ARG A CA 1
ATOM 4970 C C . ARG A 1 628 ? 25.125 -8.445 -3.621 1 93.75 628 ARG A C 1
ATOM 4972 O O . ARG A 1 628 ? 25.688 -8.828 -2.59 1 93.75 628 ARG A O 1
ATOM 4979 N N . LEU A 1 629 ? 24.812 -7.156 -3.846 1 93 629 LEU A N 1
ATOM 4980 C CA . LEU A 1 629 ? 25.109 -6.102 -2.881 1 93 629 LEU A CA 1
ATOM 4981 C C . LEU A 1 629 ? 23.828 -5.473 -2.352 1 93 629 LEU A C 1
ATOM 4983 O O . LEU A 1 629 ? 23 -5.004 -3.129 1 93 629 LEU A O 1
ATOM 4987 N N . ASP A 1 630 ? 23.719 -5.48 -1.084 1 88.75 630 ASP A N 1
ATOM 4988 C CA . ASP A 1 630 ? 22.609 -4.781 -0.437 1 88.75 630 ASP A CA 1
ATOM 4989 C C . ASP A 1 630 ? 22.984 -3.34 -0.109 1 88.75 630 ASP A C 1
ATOM 4991 O O . ASP A 1 630 ? 24.156 -2.965 -0.185 1 88.75 630 ASP A O 1
ATOM 4995 N N . ARG A 1 631 ? 21.984 -2.582 0.2 1 89 631 ARG A N 1
ATOM 4996 C CA . ARG A 1 631 ? 22.219 -1.176 0.519 1 89 631 ARG A CA 1
ATOM 4997 C C . ARG A 1 631 ? 23.125 -1.032 1.729 1 89 631 ARG A C 1
ATOM 4999 O O . ARG A 1 631 ? 22.922 -1.692 2.75 1 89 631 ARG A O 1
ATOM 5006 N N . MET A 1 632 ? 24.156 -0.212 1.616 1 87.19 632 MET A N 1
ATOM 5007 C CA . MET A 1 632 ? 25.109 0.159 2.652 1 87.19 632 MET A CA 1
ATOM 5008 C C . MET A 1 632 ? 25.906 -1.057 3.123 1 87.19 632 MET A C 1
ATOM 5010 O O . MET A 1 632 ? 26.469 -1.05 4.219 1 87.19 632 MET A O 1
ATOM 5014 N N . GLU A 1 633 ? 25.844 -2.113 2.287 1 90.38 633 GLU A N 1
ATOM 5015 C CA . GLU A 1 633 ? 26.609 -3.305 2.66 1 90.38 633 GLU A CA 1
ATOM 5016 C C . GLU A 1 633 ? 28.094 -3.129 2.359 1 90.38 633 GLU A C 1
ATOM 5018 O O . GLU A 1 633 ? 28.453 -2.549 1.336 1 90.38 633 GLU A O 1
ATOM 5023 N N . GLU A 1 634 ? 28.859 -3.543 3.309 1 92.69 634 GLU A N 1
ATOM 5024 C CA . GLU A 1 634 ? 30.281 -3.732 3.053 1 92.69 634 GLU A CA 1
ATOM 5025 C C . GLU A 1 634 ? 30.625 -5.211 2.908 1 92.69 634 GLU A C 1
ATOM 5027 O O . GLU A 1 634 ? 30.656 -5.945 3.898 1 92.69 634 GLU A O 1
ATOM 5032 N N . ARG A 1 635 ? 30.922 -5.613 1.654 1 92.69 635 ARG A N 1
ATOM 5033 C CA . ARG A 1 635 ? 31.109 -7.031 1.366 1 92.69 635 ARG A CA 1
ATOM 5034 C C . ARG A 1 635 ? 32.562 -7.312 0.95 1 92.69 635 ARG A C 1
ATOM 5036 O O . ARG A 1 635 ? 33.125 -6.566 0.159 1 92.69 635 ARG A O 1
ATOM 5043 N N . THR A 1 636 ? 33.094 -8.305 1.534 1 94.19 636 THR A N 1
ATOM 5044 C CA . THR A 1 636 ? 34.406 -8.805 1.127 1 94.19 636 THR A CA 1
ATOM 5045 C C . THR A 1 636 ? 34.281 -10.195 0.507 1 94.19 636 THR A C 1
ATOM 5047 O O . THR A 1 636 ? 33.781 -11.125 1.147 1 94.19 636 THR A O 1
ATOM 5050 N N . LEU A 1 637 ? 34.719 -10.367 -0.689 1 94.06 637 LEU A N 1
ATOM 5051 C CA . LEU A 1 637 ? 34.781 -11.656 -1.373 1 94.06 637 LEU A CA 1
ATOM 5052 C C . LEU A 1 637 ? 36.188 -12.242 -1.328 1 94.06 637 LEU A C 1
ATOM 5054 O O . LEU A 1 637 ? 37.125 -11.625 -1.812 1 94.06 637 LEU A O 1
ATOM 5058 N N . GLU A 1 638 ? 36.312 -13.344 -0.716 1 94.44 638 GLU A N 1
ATOM 5059 C CA . GLU A 1 638 ? 37.531 -14.109 -0.724 1 94.44 638 GLU A CA 1
ATOM 5060 C C . GLU A 1 638 ? 37.438 -15.336 -1.62 1 94.44 638 GLU A C 1
ATOM 5062 O O . GLU A 1 638 ? 36.781 -16.328 -1.249 1 94.44 638 GLU A O 1
ATOM 5067 N N . ILE A 1 639 ? 38.188 -15.328 -2.703 1 96.44 639 ILE A N 1
ATOM 5068 C CA . ILE A 1 639 ? 38 -16.359 -3.727 1 96.44 639 ILE A CA 1
ATOM 5069 C C . ILE A 1 639 ? 39.281 -17.203 -3.842 1 96.44 639 ILE A C 1
ATOM 5071 O O . ILE A 1 639 ? 40.375 -16.672 -4.023 1 96.44 639 ILE A O 1
ATOM 5075 N N . GLN A 1 640 ? 39.094 -18.5 -3.789 1 95.44 640 GLN A N 1
ATOM 5076 C CA . GLN A 1 640 ? 40.188 -19.438 -4.031 1 95.44 640 GLN A CA 1
ATOM 5077 C C . GLN A 1 640 ? 40.25 -19.828 -5.504 1 95.44 640 GLN A C 1
ATOM 5079 O O . GLN A 1 640 ? 39.312 -20.469 -6.027 1 95.44 640 GLN A O 1
ATOM 5084 N N . LEU A 1 641 ? 41.344 -19.484 -6.145 1 96.81 641 LEU A N 1
ATOM 5085 C CA . LEU A 1 641 ? 41.5 -19.859 -7.543 1 96.81 641 LEU A CA 1
ATOM 5086 C C . LEU A 1 641 ? 41.969 -21.312 -7.664 1 96.81 641 LEU A C 1
ATOM 5088 O O . LEU A 1 641 ? 42.719 -21.797 -6.84 1 96.81 641 LEU A O 1
ATOM 5092 N N . GLN A 1 642 ? 41.438 -21.984 -8.617 1 96.5 642 GLN A N 1
ATOM 5093 C CA . GLN A 1 642 ? 41.781 -23.375 -8.867 1 96.5 642 GLN A CA 1
ATOM 5094 C C . GLN A 1 642 ? 42.688 -23.516 -10.078 1 96.5 642 GLN A C 1
ATOM 5096 O O . GLN A 1 642 ? 42.438 -22.891 -11.117 1 96.5 642 GLN A O 1
ATOM 5101 N N . ARG A 1 643 ? 43.656 -24.344 -9.992 1 95.94 643 ARG A N 1
ATOM 5102 C CA . ARG A 1 643 ? 44.562 -24.594 -11.125 1 95.94 643 ARG A CA 1
ATOM 5103 C C . ARG A 1 643 ? 43.844 -25.391 -12.211 1 95.94 643 ARG A C 1
ATOM 5105 O O . ARG A 1 643 ? 42.938 -26.172 -11.922 1 95.94 643 ARG A O 1
ATOM 5112 N N . VAL A 1 644 ? 44.281 -25.297 -13.406 1 94.75 644 VAL A N 1
ATOM 5113 C CA . VAL A 1 644 ? 43.688 -25.922 -14.57 1 94.75 644 VAL A CA 1
ATOM 5114 C C . VAL A 1 644 ? 43.75 -27.438 -14.438 1 94.75 644 VAL A C 1
ATOM 5116 O O . VAL A 1 644 ? 42.844 -28.156 -14.875 1 94.75 644 VAL A O 1
ATOM 5119 N N . ASP A 1 645 ? 44.812 -27.984 -13.781 1 93.12 645 ASP A N 1
ATOM 5120 C CA . ASP A 1 645 ? 45 -29.422 -13.664 1 93.12 645 ASP A CA 1
ATOM 5121 C C . ASP A 1 645 ? 44.125 -30 -12.539 1 93.12 645 ASP A C 1
ATOM 5123 O O . ASP A 1 645 ? 44.031 -31.219 -12.406 1 93.12 645 ASP A O 1
ATOM 5127 N N . GLN A 1 646 ? 43.531 -29.141 -11.789 1 93.12 646 GLN A N 1
ATOM 5128 C CA . GLN A 1 646 ? 42.719 -29.578 -10.641 1 93.12 646 GLN A CA 1
ATOM 5129 C C . GLN A 1 646 ? 41.25 -29.672 -10.992 1 93.12 646 GLN A C 1
ATOM 5131 O O . GLN A 1 646 ? 40.438 -30.141 -10.188 1 93.12 646 GLN A O 1
ATOM 5136 N N . VAL A 1 647 ? 40.844 -29.219 -12.156 1 95.19 647 VAL A N 1
ATOM 5137 C CA . VAL A 1 647 ? 39.469 -29.203 -12.547 1 95.19 647 VAL A CA 1
ATOM 5138 C C . VAL A 1 647 ? 39.281 -29.828 -13.93 1 95.19 647 VAL A C 1
ATOM 5140 O O . VAL A 1 647 ? 39.969 -29.422 -14.891 1 95.19 647 VAL A O 1
ATOM 5143 N N . PRO A 1 648 ? 38.406 -30.781 -14.023 1 94.81 648 PRO A N 1
ATOM 5144 C CA . PRO A 1 648 ? 38.156 -31.391 -15.344 1 94.81 648 PRO A CA 1
ATOM 5145 C C . PRO A 1 648 ? 37.594 -30.391 -16.344 1 94.81 648 PRO A C 1
ATOM 5147 O O . PRO A 1 648 ? 36.875 -29.453 -15.953 1 94.81 648 PRO A O 1
ATOM 5150 N N . ASP A 1 649 ? 37.75 -30.531 -17.688 1 90.12 649 ASP A N 1
ATOM 5151 C CA . ASP A 1 649 ? 37.406 -29.594 -18.75 1 90.12 649 ASP A CA 1
ATOM 5152 C C . ASP A 1 649 ? 35.875 -29.359 -18.797 1 90.12 649 ASP A C 1
ATOM 5154 O O . ASP A 1 649 ? 35.438 -28.281 -19.156 1 90.12 649 ASP A O 1
ATOM 5158 N N . ASN A 1 650 ? 35 -30.203 -18.484 1 94.38 650 ASN A N 1
ATOM 5159 C CA . ASN A 1 650 ? 33.562 -30.047 -18.609 1 94.38 650 ASN A CA 1
ATOM 5160 C C . ASN A 1 650 ? 32.938 -29.641 -17.281 1 94.38 650 ASN A C 1
ATOM 5162 O O . ASN A 1 650 ? 31.719 -29.75 -17.125 1 94.38 650 ASN A O 1
ATOM 5166 N N . PHE A 1 651 ? 33.781 -29.172 -16.359 1 97.44 651 PHE A N 1
ATOM 5167 C CA . PHE A 1 651 ? 33.281 -28.719 -15.07 1 97.44 651 PHE A CA 1
ATOM 5168 C C . PHE A 1 651 ? 33.406 -27.203 -14.945 1 97.44 651 PHE A C 1
ATOM 5170 O O . PHE A 1 651 ? 34.312 -26.594 -15.492 1 97.44 651 PHE A O 1
ATOM 5177 N N . VAL A 1 652 ? 32.469 -26.625 -14.289 1 97.56 652 VAL A N 1
ATOM 5178 C CA . VAL A 1 652 ? 32.469 -25.203 -13.93 1 97.56 652 VAL A CA 1
ATOM 5179 C C . VAL A 1 652 ? 32.781 -25.047 -12.438 1 97.56 652 VAL A C 1
ATOM 5181 O O . VAL A 1 652 ? 32.219 -25.781 -11.609 1 97.56 652 VAL A O 1
ATOM 5184 N N . VAL A 1 653 ? 33.625 -24.141 -12.125 1 97.75 653 VAL A N 1
ATOM 5185 C CA . VAL A 1 653 ? 33.969 -23.891 -10.734 1 97.75 653 VAL A CA 1
ATOM 5186 C C . VAL A 1 653 ? 33 -22.875 -10.141 1 97.75 653 VAL A C 1
ATOM 5188 O O . VAL A 1 653 ? 32.781 -21.797 -10.695 1 97.75 653 VAL A O 1
ATOM 5191 N N . ILE A 1 654 ? 32.375 -23.25 -9.062 1 97.94 654 ILE A N 1
ATOM 5192 C CA . ILE A 1 654 ? 31.469 -22.375 -8.305 1 97.94 654 ILE A CA 1
ATOM 5193 C C . ILE A 1 654 ? 32.188 -21.859 -7.059 1 97.94 654 ILE A C 1
ATOM 5195 O O . ILE A 1 654 ? 32.469 -22.641 -6.141 1 97.94 654 ILE A O 1
ATOM 5199 N N . ALA A 1 655 ? 32.438 -20.594 -7.07 1 95.69 655 ALA A N 1
ATOM 5200 C CA . ALA A 1 655 ? 33.125 -20 -5.922 1 95.69 655 ALA A CA 1
ATOM 5201 C C . ALA A 1 655 ? 32.25 -20.078 -4.668 1 95.69 655 ALA A C 1
ATOM 5203 O O . ALA A 1 655 ? 31.031 -19.891 -4.73 1 95.69 655 ALA A O 1
ATOM 5204 N N . GLY A 1 656 ? 32.906 -20.328 -3.578 1 94.12 656 GLY A N 1
ATOM 5205 C CA . GLY A 1 656 ? 32.219 -20.359 -2.309 1 94.12 656 GLY A CA 1
ATOM 5206 C C . GLY A 1 656 ? 31.625 -19 -1.916 1 94.12 656 GLY A C 1
ATOM 5207 O O . GLY A 1 656 ? 32.094 -17.969 -2.393 1 94.12 656 GLY A O 1
ATOM 5208 N N . GLY A 1 657 ? 30.594 -19.094 -1.042 1 92.38 657 GLY A N 1
ATOM 5209 C CA . GLY A 1 657 ? 29.953 -17.875 -0.575 1 92.38 657 GLY A CA 1
ATOM 5210 C C . GLY A 1 657 ? 28.469 -18.047 -0.274 1 92.38 657 GLY A C 1
ATOM 5211 O O . GLY A 1 657 ? 27.938 -19.141 -0.402 1 92.38 657 GLY A O 1
ATOM 5212 N N . LYS A 1 658 ? 27.938 -16.891 0.113 1 90.81 658 LYS A N 1
ATOM 5213 C CA . LYS A 1 658 ? 26.516 -16.875 0.466 1 90.81 658 LYS A CA 1
ATOM 5214 C C . LYS A 1 658 ? 25.641 -16.719 -0.776 1 90.81 658 LYS A C 1
ATOM 5216 O O . LYS A 1 658 ? 26.062 -16.141 -1.774 1 90.81 658 LYS A O 1
ATOM 5221 N N . PHE A 1 659 ? 24.453 -17.328 -0.757 1 92.25 659 PHE A N 1
ATOM 5222 C CA . PHE A 1 659 ? 23.469 -17.141 -1.814 1 92.25 659 PHE A CA 1
ATOM 5223 C C . PHE A 1 659 ? 22.047 -17.281 -1.263 1 92.25 659 PHE A C 1
ATOM 5225 O O . PHE A 1 659 ? 21.844 -17.828 -0.184 1 92.25 659 PHE A O 1
ATOM 5232 N N . LEU A 1 660 ? 21.125 -16.719 -1.931 1 89.44 660 LEU A N 1
ATOM 5233 C CA . LEU A 1 660 ? 19.719 -16.812 -1.562 1 89.44 660 LEU A CA 1
ATOM 5234 C C . LEU A 1 660 ? 19.125 -18.125 -2.076 1 89.44 660 LEU A C 1
ATOM 5236 O O . LEU A 1 660 ? 19.125 -18.375 -3.283 1 89.44 660 LEU A O 1
ATOM 5240 N N . SER A 1 661 ? 18.609 -18.938 -1.148 1 88.81 661 SER A N 1
ATOM 5241 C CA . SER A 1 661 ? 18.078 -20.234 -1.515 1 88.81 661 SER A CA 1
ATOM 5242 C C . SER A 1 661 ? 16.578 -20.312 -1.266 1 88.81 661 SER A C 1
ATOM 5244 O O . SER A 1 661 ? 16.047 -19.594 -0.417 1 88.81 661 SER A O 1
ATOM 5246 N N . GLY A 1 662 ? 15.859 -21.141 -2.035 1 80.75 662 GLY A N 1
ATOM 5247 C CA . GLY A 1 662 ? 14.461 -21.453 -1.782 1 80.75 662 GLY A CA 1
ATOM 5248 C C . GLY A 1 662 ? 13.508 -20.375 -2.273 1 80.75 662 GLY A C 1
ATOM 5249 O O . GLY A 1 662 ? 13.906 -19.5 -3.041 1 80.75 662 GLY A O 1
ATOM 5250 N N . GLU A 1 663 ? 12.234 -20.656 -1.983 1 70.5 663 GLU A N 1
ATOM 5251 C CA . GLU A 1 663 ? 11.203 -19.688 -2.326 1 70.5 663 GLU A CA 1
ATOM 5252 C C . GLU A 1 663 ? 11.281 -18.453 -1.421 1 70.5 663 GLU A C 1
ATOM 5254 O O . GLU A 1 663 ? 11.047 -18.562 -0.214 1 70.5 663 GLU A O 1
ATOM 5259 N N . LEU A 1 664 ? 11.703 -17.422 -2.115 1 59.09 664 LEU A N 1
ATOM 5260 C CA . LEU A 1 664 ? 11.945 -16.203 -1.35 1 59.09 664 LEU A CA 1
ATOM 5261 C C . LEU A 1 664 ? 10.633 -15.555 -0.936 1 59.09 664 LEU A C 1
ATOM 5263 O O . LEU A 1 664 ? 9.703 -15.445 -1.743 1 59.09 664 LEU A O 1
ATOM 5267 N N . GLN A 1 665 ? 10.297 -15.625 0.398 1 56.06 665 GLN A N 1
ATOM 5268 C CA . GLN A 1 665 ? 9.18 -14.875 0.961 1 56.06 665 GLN A CA 1
ATOM 5269 C C . GLN A 1 665 ? 9.617 -13.477 1.389 1 56.06 665 GLN A C 1
ATOM 5271 O O . GLN A 1 665 ? 10.766 -13.273 1.774 1 56.06 665 GLN A O 1
ATOM 5276 N N . ALA A 1 666 ? 8.945 -12.312 0.981 1 52.88 666 ALA A N 1
ATOM 5277 C CA . ALA A 1 666 ? 9.227 -10.883 1.096 1 52.88 666 ALA A CA 1
ATOM 5278 C C . ALA A 1 666 ? 9.797 -10.547 2.471 1 52.88 666 ALA A C 1
ATOM 5280 O O . ALA A 1 666 ? 10.688 -9.695 2.59 1 52.88 666 ALA A O 1
ATOM 5281 N N . GLN A 1 667 ? 9.383 -11.133 3.629 1 52.06 667 GLN A N 1
ATOM 5282 C CA . GLN A 1 667 ? 9.602 -10.5 4.926 1 52.06 667 GLN A CA 1
ATOM 5283 C C . GLN A 1 667 ? 10.953 -10.898 5.508 1 52.06 667 GLN A C 1
ATOM 5285 O O . GLN A 1 667 ? 11.516 -10.188 6.344 1 52.06 667 GLN A O 1
ATOM 5290 N N . ASN A 1 668 ? 11.633 -12 4.922 1 58.94 668 ASN A N 1
ATOM 5291 C CA . ASN A 1 668 ? 12.844 -12.383 5.641 1 58.94 668 ASN A CA 1
ATOM 5292 C C . ASN A 1 668 ? 13.859 -13.055 4.711 1 58.94 668 ASN A C 1
ATOM 5294 O O . ASN A 1 668 ? 14.086 -14.258 4.805 1 58.94 668 ASN A O 1
ATOM 5298 N N . LEU A 1 669 ? 14.523 -12.102 4 1 60.56 669 LEU A N 1
ATOM 5299 C CA . LEU A 1 669 ? 15.484 -12.656 3.059 1 60.56 669 LEU A CA 1
ATOM 5300 C C . LEU A 1 669 ? 16.625 -13.352 3.795 1 60.56 669 LEU A C 1
ATOM 5302 O O . LEU A 1 669 ? 17.203 -14.312 3.291 1 60.56 669 LEU A O 1
ATOM 5306 N N . GLU A 1 670 ? 16.953 -12.797 4.961 1 62.03 670 GLU A N 1
ATOM 5307 C CA . GLU A 1 670 ? 18.062 -13.352 5.719 1 62.03 670 GLU A CA 1
ATOM 5308 C C . GLU A 1 670 ? 17.844 -14.82 6.051 1 62.03 670 GLU A C 1
ATOM 5310 O O . GLU A 1 670 ? 18.781 -15.609 6.094 1 62.03 670 GLU A O 1
ATOM 5315 N N . ASP A 1 671 ? 16.625 -15.141 6.129 1 63.38 671 ASP A N 1
ATOM 5316 C CA . ASP A 1 671 ? 16.281 -16.516 6.457 1 63.38 671 ASP A CA 1
ATOM 5317 C C . ASP A 1 671 ? 16.562 -17.453 5.277 1 63.38 671 ASP A C 1
ATOM 5319 O O . ASP A 1 671 ? 16.656 -18.672 5.445 1 63.38 671 ASP A O 1
ATOM 5323 N N . HIS A 1 672 ? 16.922 -16.75 4.203 1 75.94 672 HIS A N 1
ATOM 5324 C CA . HIS A 1 672 ? 17.109 -17.547 2.998 1 75.94 672 HIS A CA 1
ATOM 5325 C C . HIS A 1 672 ? 18.578 -17.547 2.566 1 75.94 672 HIS A C 1
ATOM 5327 O O . HIS A 1 672 ? 18.938 -18.141 1.55 1 75.94 672 HIS A O 1
ATOM 5333 N N . GLU A 1 673 ? 19.406 -16.938 3.371 1 85.62 673 GLU A N 1
ATOM 5334 C CA . GLU A 1 673 ? 20.812 -16.875 3.01 1 85.62 673 GLU A CA 1
ATOM 5335 C C . GLU A 1 673 ? 21.578 -18.078 3.549 1 85.62 673 GLU A C 1
ATOM 5337 O O . GLU A 1 673 ? 21.531 -18.375 4.746 1 85.62 673 GLU A O 1
ATOM 5342 N N . GLN A 1 674 ? 22.281 -18.797 2.617 1 88.38 674 GLN A N 1
ATOM 5343 C CA . GLN A 1 674 ? 23.078 -19.969 2.971 1 88.38 674 GLN A CA 1
ATOM 5344 C C . GLN A 1 674 ? 24.484 -19.859 2.404 1 88.38 674 GLN A C 1
ATOM 5346 O O . GLN A 1 674 ? 24.688 -19.281 1.332 1 88.38 674 GLN A O 1
ATOM 5351 N N . TYR A 1 675 ? 25.422 -20.422 3.15 1 92.94 675 TYR A N 1
ATOM 5352 C CA . TYR A 1 675 ? 26.797 -20.453 2.689 1 92.94 675 TYR A CA 1
ATOM 5353 C C . TYR A 1 675 ? 27.188 -21.828 2.166 1 92.94 675 TYR A C 1
ATOM 5355 O O . TYR A 1 675 ? 26.812 -22.844 2.762 1 92.94 675 TYR A O 1
ATOM 5363 N N . LEU A 1 676 ? 27.828 -21.922 1.053 1 95.56 676 LEU A N 1
ATOM 5364 C CA . LEU A 1 676 ? 28.406 -23.141 0.506 1 95.56 676 LEU A CA 1
ATOM 5365 C C . LEU A 1 676 ? 29.891 -22.953 0.189 1 95.56 676 LEU A C 1
ATOM 5367 O O . LEU A 1 676 ? 30.297 -21.875 -0.263 1 95.56 676 LEU A O 1
ATOM 5371 N N . PRO A 1 677 ? 30.672 -23.969 0.452 1 95.81 677 PRO A N 1
ATOM 5372 C CA . PRO A 1 677 ? 32.094 -23.906 0.035 1 95.81 677 PRO A CA 1
ATOM 5373 C C . PRO A 1 677 ? 32.25 -24.047 -1.477 1 95.81 677 PRO A C 1
ATOM 5375 O O . PRO A 1 677 ? 31.281 -24.25 -2.197 1 95.81 677 PRO A O 1
ATOM 5378 N N . ASP A 1 678 ? 33.562 -23.891 -1.919 1 96.62 678 ASP A N 1
ATOM 5379 C CA . ASP A 1 678 ? 33.875 -24.047 -3.336 1 96.62 678 ASP A CA 1
ATOM 5380 C C . ASP A 1 678 ? 33.562 -25.469 -3.807 1 96.62 678 ASP A C 1
ATOM 5382 O O . ASP A 1 678 ? 33.812 -26.422 -3.072 1 96.62 678 ASP A O 1
ATOM 5386 N N . PHE A 1 679 ? 33.031 -25.609 -5.016 1 97.81 679 PHE A N 1
ATOM 5387 C CA . PHE A 1 679 ? 32.844 -26.922 -5.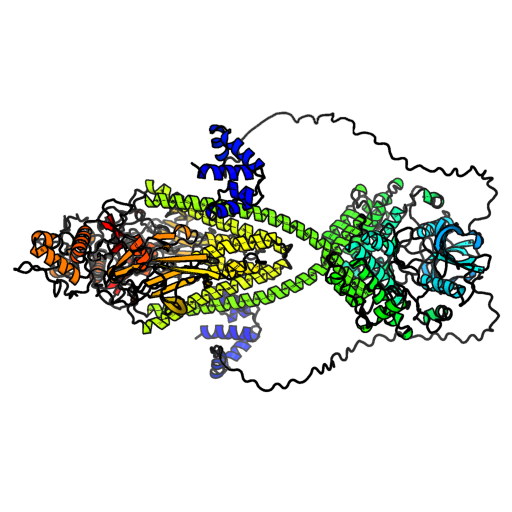609 1 97.81 679 PHE A CA 1
ATOM 5388 C C . PHE A 1 679 ? 32.844 -26.844 -7.129 1 97.81 679 PHE A C 1
ATOM 5390 O O . PHE A 1 679 ? 32.812 -25.75 -7.695 1 97.81 679 PHE A O 1
ATOM 5397 N N . GLY A 1 680 ? 33.062 -27.938 -7.738 1 98 680 GLY A N 1
ATOM 5398 C CA . GLY A 1 680 ? 32.938 -28.062 -9.18 1 98 680 GLY A CA 1
ATOM 5399 C C . GLY A 1 680 ? 31.656 -28.797 -9.586 1 98 680 GLY A C 1
ATOM 5400 O O . GLY A 1 680 ? 31.203 -29.703 -8.883 1 98 680 GLY A O 1
ATOM 5401 N N . ILE A 1 681 ? 31.109 -28.422 -10.695 1 98.56 681 ILE A N 1
ATOM 5402 C CA . ILE A 1 681 ? 29.906 -29.078 -11.195 1 98.56 681 ILE A CA 1
ATOM 5403 C C . ILE A 1 681 ? 29.984 -29.172 -12.719 1 98.56 681 ILE A C 1
ATOM 5405 O O . ILE A 1 681 ? 30.484 -28.266 -13.383 1 98.56 681 ILE A O 1
ATOM 5409 N N . MET A 1 682 ? 29.484 -30.219 -13.25 1 98.5 682 MET A N 1
ATOM 5410 C CA . MET A 1 682 ? 29.484 -30.375 -14.703 1 98.5 682 MET A CA 1
ATOM 5411 C C . MET A 1 682 ? 28.656 -29.281 -15.375 1 98.5 682 MET A C 1
ATOM 5413 O O . MET A 1 682 ? 27.594 -28.906 -14.875 1 98.5 682 MET A O 1
ATOM 5417 N N . GLU A 1 683 ? 29.109 -28.844 -16.484 1 97.88 683 GLU A N 1
ATOM 5418 C CA . GLU A 1 683 ? 28.453 -27.766 -17.219 1 97.88 683 GLU A CA 1
ATOM 5419 C C . GLU A 1 683 ? 27.078 -28.188 -17.719 1 97.88 683 GLU A C 1
ATOM 5421 O O . GLU A 1 683 ? 26.156 -27.375 -17.766 1 97.88 683 GLU A O 1
ATOM 5426 N N . ALA A 1 684 ? 26.984 -29.422 -18.109 1 97.94 684 ALA A N 1
ATOM 5427 C CA . ALA A 1 684 ? 25.734 -29.984 -18.641 1 97.94 684 ALA A CA 1
ATOM 5428 C C . ALA A 1 684 ? 25.484 -31.375 -18.062 1 97.94 684 ALA A C 1
ATOM 5430 O O . ALA A 1 684 ? 26.391 -31.984 -17.484 1 97.94 684 ALA A O 1
ATOM 5431 N N . PRO A 1 685 ? 24.25 -31.906 -18.156 1 98.19 685 PRO A N 1
ATOM 5432 C CA . PRO A 1 685 ? 23.969 -33.25 -17.688 1 98.19 685 PRO A CA 1
ATOM 5433 C C . PRO A 1 685 ? 24.75 -34.312 -18.469 1 98.19 685 PRO A C 1
ATOM 5435 O O . PRO A 1 685 ? 25.141 -34.094 -19.609 1 98.19 685 PRO A O 1
ATOM 5438 N N . VAL A 1 686 ? 24.984 -35.438 -17.812 1 98.56 686 VAL A N 1
ATOM 5439 C CA . VAL A 1 686 ? 25.656 -36.562 -18.438 1 98.56 686 VAL A CA 1
ATOM 5440 C C . VAL A 1 686 ? 24.891 -37 -19.672 1 98.56 686 VAL A C 1
ATOM 5442 O O . VAL A 1 686 ? 23.656 -37.156 -19.625 1 98.56 686 VAL A O 1
ATOM 5445 N N . THR A 1 687 ? 25.562 -37.25 -20.734 1 97.88 687 THR A N 1
ATOM 5446 C CA . THR A 1 687 ? 24.938 -37.594 -22.016 1 97.88 687 THR A CA 1
ATOM 5447 C C . THR A 1 687 ? 24.812 -39.094 -22.188 1 97.88 687 THR A C 1
ATOM 5449 O O . THR A 1 687 ? 25.422 -39.844 -21.422 1 97.88 687 THR A O 1
ATOM 5452 N N . CYS A 1 688 ? 24.016 -39.531 -23.188 1 96.5 688 CYS A N 1
ATOM 5453 C CA . CYS A 1 688 ? 23.906 -40.938 -23.547 1 96.5 688 CYS A CA 1
ATOM 5454 C C . CYS A 1 688 ? 25.25 -41.5 -23.969 1 96.5 688 CYS A C 1
ATOM 5456 O O . CYS A 1 688 ? 25.594 -42.656 -23.609 1 96.5 688 CYS A O 1
ATOM 5458 N N . ALA A 1 689 ? 26.031 -40.719 -24.672 1 96.44 689 ALA A N 1
ATOM 5459 C CA . ALA A 1 689 ? 27.359 -41.156 -25.109 1 96.44 689 ALA A CA 1
ATOM 5460 C C . ALA A 1 689 ? 28.25 -41.469 -23.922 1 96.44 689 ALA A C 1
ATOM 5462 O O . ALA A 1 689 ? 28.922 -42.5 -23.906 1 96.44 689 ALA A O 1
ATOM 5463 N N . GLU A 1 690 ? 28.297 -40.594 -23.016 1 97 690 GLU A N 1
ATOM 5464 C CA . GLU A 1 690 ? 29.125 -40.781 -21.828 1 97 690 GLU A CA 1
ATOM 5465 C C . GLU A 1 690 ? 28.688 -42 -21.031 1 97 690 GLU A C 1
ATOM 5467 O O . GLU A 1 690 ? 29.531 -42.75 -20.547 1 97 690 GLU A O 1
ATOM 5472 N N . TYR A 1 691 ? 27.438 -42.125 -20.859 1 97.81 691 TYR A N 1
ATOM 5473 C CA . TYR A 1 691 ? 26.922 -43.25 -20.078 1 97.81 691 TYR A CA 1
ATOM 5474 C C . TYR A 1 691 ? 27.188 -44.562 -20.797 1 97.81 691 TYR A C 1
ATOM 5476 O O . TYR A 1 691 ? 27.438 -45.594 -20.141 1 97.81 691 TYR A O 1
ATOM 5484 N N . LEU A 1 692 ? 27.109 -44.5 -22.125 1 96.44 692 LEU A N 1
ATOM 5485 C CA . LEU A 1 692 ? 27.438 -45.688 -22.922 1 96.44 692 LEU A CA 1
ATOM 5486 C C . LEU A 1 692 ? 28.859 -46.156 -22.656 1 96.44 692 LEU A C 1
ATOM 5488 O O . LEU A 1 692 ? 29.125 -47.344 -22.609 1 96.44 692 LEU A O 1
ATOM 5492 N N . ASP A 1 693 ? 29.766 -45.219 -22.531 1 96.5 693 ASP A N 1
ATOM 5493 C CA . ASP A 1 693 ? 31.141 -45.562 -22.188 1 96.5 693 ASP A CA 1
ATOM 5494 C C . ASP A 1 693 ? 31.203 -46.312 -20.859 1 96.5 693 ASP A C 1
ATOM 5496 O O . ASP A 1 693 ? 31.969 -47.281 -20.75 1 96.5 693 ASP A O 1
ATOM 5500 N N . PHE A 1 694 ? 30.5 -45.938 -19.906 1 97.38 694 PHE A N 1
ATOM 5501 C CA . PHE A 1 694 ? 30.422 -46.594 -18.609 1 97.38 694 PHE A CA 1
ATOM 5502 C C . PHE A 1 694 ? 29.875 -48 -18.75 1 97.38 694 PHE A C 1
ATOM 5504 O O . PHE A 1 694 ? 30.484 -48.969 -18.234 1 97.38 694 PHE A O 1
ATOM 5511 N N . LEU A 1 695 ? 28.75 -48.125 -19.484 1 96.81 695 LEU A N 1
ATOM 5512 C CA . LEU A 1 695 ? 28.125 -49.438 -19.641 1 96.81 695 LEU A CA 1
ATOM 5513 C C . LEU A 1 695 ? 29.078 -50.406 -20.312 1 96.81 695 LEU A C 1
ATOM 5515 O O . LEU A 1 695 ? 29.219 -51.562 -19.875 1 96.81 695 LEU A O 1
ATOM 5519 N N . ASN A 1 696 ? 29.703 -49.906 -21.328 1 96.88 696 ASN A N 1
ATOM 5520 C CA . ASN A 1 696 ? 30.609 -50.781 -22.078 1 96.88 696 ASN A CA 1
ATOM 5521 C C . ASN A 1 696 ? 31.859 -51.125 -21.266 1 96.88 696 ASN A C 1
ATOM 5523 O O . ASN A 1 696 ? 32.406 -52.219 -21.391 1 96.88 696 ASN A O 1
ATOM 5527 N N . ALA A 1 697 ? 32.281 -50.219 -20.422 1 96.62 697 ALA A N 1
ATOM 5528 C CA . ALA A 1 697 ? 33.406 -50.5 -19.531 1 96.62 697 ALA A CA 1
ATOM 5529 C C . ALA A 1 697 ? 33.031 -51.594 -18.516 1 96.62 697 ALA A C 1
ATOM 5531 O O . ALA A 1 697 ? 33.812 -52.5 -18.25 1 96.62 697 ALA A O 1
ATOM 5532 N N . VAL A 1 698 ? 31.875 -51.5 -17.953 1 95.81 698 VAL A N 1
ATOM 5533 C CA . VAL A 1 698 ? 31.406 -52.469 -16.984 1 95.81 698 VAL A CA 1
ATOM 5534 C C . VAL A 1 698 ? 31.141 -53.812 -17.672 1 95.81 698 VAL A C 1
ATOM 5536 O O . VAL A 1 698 ? 31.406 -54.875 -17.094 1 95.81 698 VAL A O 1
ATOM 5539 N N . ALA A 1 699 ? 30.625 -53.719 -18.891 1 95.38 699 ALA A N 1
ATOM 5540 C CA . ALA A 1 699 ? 30.281 -54.938 -19.641 1 95.38 699 ALA A CA 1
ATOM 5541 C C . ALA A 1 699 ? 31.531 -55.781 -19.922 1 95.38 699 ALA A C 1
ATOM 5543 O O . ALA A 1 699 ? 31.453 -57 -20 1 95.38 699 ALA A O 1
ATOM 5544 N N . THR A 1 700 ? 32.625 -55.125 -20.141 1 93.56 700 THR A N 1
ATOM 5545 C CA . THR A 1 700 ? 33.875 -55.844 -20.391 1 93.56 700 THR A CA 1
ATOM 5546 C C . THR A 1 700 ? 34.25 -56.719 -19.203 1 93.56 700 THR A C 1
ATOM 5548 O O . THR A 1 700 ? 34.812 -57.812 -19.375 1 93.56 700 THR A O 1
ATOM 5551 N N . ASP A 1 701 ? 33.938 -56.312 -18.047 1 92.12 701 ASP A N 1
ATOM 5552 C CA . ASP A 1 701 ? 34.219 -57.062 -16.828 1 92.12 701 ASP A CA 1
ATOM 5553 C C . ASP A 1 701 ? 33.094 -58.031 -16.469 1 92.12 701 ASP A C 1
ATOM 5555 O O . ASP A 1 701 ? 33.312 -59.188 -16.109 1 92.12 701 ASP A O 1
ATOM 5559 N N . ASP A 1 702 ? 31.859 -57.438 -16.547 1 94.69 702 ASP A N 1
ATOM 5560 C CA . ASP A 1 702 ? 30.672 -58.188 -16.125 1 94.69 702 ASP A CA 1
ATOM 5561 C C . ASP A 1 702 ? 29.438 -57.719 -16.906 1 94.69 702 ASP A C 1
ATOM 5563 O O . ASP A 1 702 ? 28.797 -56.719 -16.516 1 94.69 702 ASP A O 1
ATOM 5567 N N . LEU A 1 703 ? 29.047 -58.438 -17.891 1 94 703 LEU A N 1
ATOM 5568 C CA . LEU A 1 703 ? 27.953 -58.062 -18.766 1 94 703 LEU A CA 1
ATOM 5569 C C . LEU A 1 703 ? 26.641 -58.031 -18 1 94 703 LEU A C 1
ATOM 5571 O O . LEU A 1 703 ? 25.797 -57.156 -18.25 1 94 703 LEU A O 1
ATOM 5575 N N . GLU A 1 704 ? 26.406 -58.969 -17.078 1 93.56 704 GLU A N 1
ATOM 5576 C CA . GLU A 1 704 ? 25.156 -59 -16.312 1 93.56 704 GLU A CA 1
ATOM 5577 C C . GLU A 1 704 ? 25.031 -57.781 -15.398 1 93.56 704 GLU A C 1
ATOM 5579 O O . GLU A 1 704 ? 23.938 -57.25 -15.219 1 93.56 704 GLU A O 1
ATOM 5584 N N . ARG A 1 705 ? 26.078 -57.406 -14.898 1 94.12 705 ARG A N 1
ATOM 5585 C CA . ARG A 1 705 ? 26.094 -56.219 -14.078 1 94.12 705 ARG A CA 1
ATOM 5586 C C . ARG A 1 705 ? 25.781 -54.969 -14.914 1 94.12 705 ARG A C 1
ATOM 5588 O O . ARG A 1 705 ? 25.047 -54.094 -14.477 1 94.12 705 ARG A O 1
ATOM 5595 N N . ALA A 1 706 ? 26.344 -54.906 -16.094 1 95.38 706 ALA A N 1
ATOM 5596 C CA . ALA A 1 706 ? 26.094 -53.781 -17 1 95.38 706 ALA A CA 1
ATOM 5597 C C . ALA A 1 706 ? 24.625 -53.688 -17.375 1 95.38 706 ALA A C 1
ATOM 5599 O O . ALA A 1 706 ? 24.062 -52.594 -17.484 1 95.38 706 ALA A O 1
ATOM 5600 N N . LYS A 1 707 ? 24.047 -54.781 -17.578 1 93.75 707 LYS A N 1
ATOM 5601 C CA . LYS A 1 707 ? 22.641 -54.844 -17.938 1 93.75 707 LYS A CA 1
ATOM 5602 C C . LYS A 1 707 ? 21.766 -54.281 -16.812 1 93.75 707 LYS A C 1
ATOM 5604 O O . LYS A 1 707 ? 20.734 -53.656 -17.078 1 93.75 707 LYS A O 1
ATOM 5609 N N . LYS A 1 708 ? 22.172 -54.438 -15.609 1 92.25 708 LYS A N 1
ATOM 5610 C CA . LYS A 1 708 ? 21.438 -53.906 -14.469 1 92.25 708 LYS A CA 1
ATOM 5611 C C . LYS A 1 708 ? 21.484 -52.375 -14.43 1 92.25 708 LYS A C 1
ATOM 5613 O O . LYS A 1 708 ? 20.562 -51.75 -13.922 1 92.25 708 LYS A O 1
ATOM 5618 N N . HIS A 1 709 ? 22.516 -51.844 -14.992 1 95.06 709 HIS A N 1
ATOM 5619 C CA . HIS A 1 709 ? 22.703 -50.406 -14.984 1 95.06 709 HIS A CA 1
ATOM 5620 C C . HIS A 1 709 ? 22.156 -49.781 -16.266 1 95.06 709 HIS A C 1
ATOM 5622 O O . HIS A 1 709 ? 22.188 -48.562 -16.422 1 95.06 709 HIS A O 1
ATOM 5628 N N . ALA A 1 710 ? 21.672 -50.594 -17.219 1 95.12 710 ALA A N 1
ATOM 5629 C CA . ALA A 1 710 ? 21.219 -50.062 -18.516 1 95.12 710 ALA A CA 1
ATOM 5630 C C . ALA A 1 710 ? 19.906 -49.312 -18.359 1 95.12 710 ALA A C 1
ATOM 5632 O O . ALA A 1 710 ? 19.047 -49.688 -17.562 1 95.12 710 ALA A O 1
ATOM 5633 N N . PRO A 1 711 ? 19.766 -48.188 -19.109 1 93.38 711 PRO A N 1
ATOM 5634 C CA . PRO A 1 711 ? 18.531 -47.406 -19.031 1 93.38 711 PRO A CA 1
ATOM 5635 C C . PRO A 1 711 ? 17.297 -48.188 -19.391 1 93.38 711 PRO A C 1
ATOM 5637 O O . PRO A 1 711 ? 17.281 -48.906 -20.406 1 93.38 711 PRO A O 1
ATOM 5640 N N . ARG A 1 712 ? 16.328 -48.094 -18.594 1 90.19 712 ARG A N 1
ATOM 5641 C CA . ARG A 1 712 ? 15.047 -48.781 -18.812 1 90.19 712 ARG A CA 1
ATOM 5642 C C . ARG A 1 712 ? 13.945 -48.156 -17.953 1 90.19 712 ARG A C 1
ATOM 5644 O O . ARG A 1 712 ? 14.234 -47.469 -16.969 1 90.19 712 ARG A O 1
ATOM 5651 N N . LEU A 1 713 ? 12.742 -48.25 -18.453 1 81.69 713 LEU A N 1
ATOM 5652 C CA . LEU A 1 713 ? 11.609 -47.906 -17.609 1 81.69 713 LEU A CA 1
ATOM 5653 C C . LEU A 1 713 ? 11.344 -48.969 -16.562 1 81.69 713 LEU A C 1
ATOM 5655 O O . LEU A 1 713 ? 11.922 -50.062 -16.609 1 81.69 713 LEU A O 1
ATOM 5659 N N . GLU A 1 714 ? 10.461 -48.531 -15.602 1 73.31 714 GLU A N 1
ATOM 5660 C CA . GLU A 1 714 ? 10.148 -49.5 -14.562 1 73.31 714 GLU A CA 1
ATOM 5661 C C . GLU A 1 714 ? 9.688 -50.844 -15.164 1 73.31 714 GLU A C 1
ATOM 5663 O O . GLU A 1 714 ? 8.766 -50.875 -15.984 1 73.31 714 GLU A O 1
ATOM 5668 N N . ASP A 1 715 ? 10.32 -51.938 -14.898 1 63.22 715 ASP A N 1
ATOM 5669 C CA . ASP A 1 715 ? 10.039 -53.312 -15.289 1 63.22 715 ASP A CA 1
ATOM 5670 C C . ASP A 1 715 ? 10.25 -53.531 -16.781 1 63.22 715 ASP A C 1
ATOM 5672 O O . ASP A 1 715 ? 9.789 -54.531 -17.359 1 63.22 715 ASP A O 1
ATOM 5676 N N . GLY A 1 716 ? 10.812 -52.438 -17.438 1 70.75 716 GLY A N 1
ATOM 5677 C CA . GLY A 1 716 ? 10.992 -52.562 -18.875 1 70.75 716 GLY A CA 1
ATOM 5678 C C . GLY A 1 716 ? 12.352 -53.094 -19.266 1 70.75 716 GLY A C 1
ATOM 5679 O O . GLY A 1 716 ? 13.172 -53.406 -18.406 1 70.75 716 GLY A O 1
ATOM 5680 N N . GLU A 1 717 ? 12.398 -53.281 -20.609 1 75.56 717 GLU A N 1
ATOM 5681 C CA . GLU A 1 717 ? 13.672 -53.719 -21.188 1 75.56 717 GLU A CA 1
ATOM 5682 C C . GLU A 1 717 ? 14.594 -52.5 -21.422 1 75.56 717 GLU A C 1
ATOM 5684 O O . GLU A 1 717 ? 14.141 -51.375 -21.438 1 75.56 717 GLU A O 1
ATOM 5689 N N . SER A 1 718 ? 15.844 -52.906 -21.484 1 82.56 718 SER A N 1
ATOM 5690 C CA . SER A 1 718 ? 16.844 -51.875 -21.734 1 82.56 718 SER A CA 1
ATOM 5691 C C . SER A 1 718 ? 16.578 -51.156 -23.047 1 82.56 718 SER A C 1
ATOM 5693 O O . SER A 1 718 ? 16.25 -51.812 -24.047 1 82.56 718 SER A O 1
ATOM 5695 N N . TYR A 1 719 ? 16.75 -49.906 -23.016 1 83.94 719 TYR A N 1
ATOM 5696 C CA . TYR A 1 719 ? 16.625 -49.125 -24.25 1 83.94 719 TYR A CA 1
ATOM 5697 C C . TYR A 1 719 ? 17.906 -49.156 -25.062 1 83.94 719 TYR A C 1
ATOM 5699 O O . TYR A 1 719 ? 17.906 -48.844 -26.25 1 83.94 719 TYR A O 1
ATOM 5707 N N . PHE A 1 720 ? 19.031 -49.531 -24.359 1 90.81 720 PHE A N 1
ATOM 5708 C CA . PHE A 1 720 ? 20.297 -49.688 -25.062 1 90.81 720 PHE A CA 1
ATOM 5709 C C . PHE A 1 720 ? 20.5 -51.156 -25.453 1 90.81 720 PHE A C 1
ATOM 5711 O O . PHE A 1 720 ? 20.719 -52 -24.594 1 90.81 720 PHE A O 1
ATOM 5718 N N . PRO A 1 721 ? 20.438 -51.469 -26.734 1 89.44 721 PRO A N 1
ATOM 5719 C CA . PRO A 1 721 ? 20.625 -52.844 -27.156 1 89.44 721 PRO A CA 1
ATOM 5720 C C . PRO A 1 721 ? 22.062 -53.344 -26.938 1 89.44 721 PRO A C 1
ATOM 5722 O O . PRO A 1 721 ? 23 -52.531 -26.938 1 89.44 721 PRO A O 1
ATOM 5725 N N . VAL A 1 722 ? 22.172 -54.688 -26.766 1 91.88 722 VAL A N 1
ATOM 5726 C CA . VAL A 1 722 ? 23.469 -55.312 -26.547 1 91.88 722 VAL A CA 1
ATOM 5727 C C . VAL A 1 722 ? 23.797 -56.219 -27.719 1 91.88 722 VAL A C 1
ATOM 5729 O O . VAL A 1 722 ? 22.969 -57.031 -28.141 1 91.88 722 VAL A O 1
ATOM 5732 N N . SER A 1 723 ? 24.969 -56.062 -28.297 1 90.88 723 SER A N 1
ATOM 5733 C CA . SER A 1 723 ? 25.422 -56.906 -29.391 1 90.88 723 SER A CA 1
ATOM 5734 C C . SER A 1 723 ? 25.875 -58.25 -28.875 1 90.88 723 SER A C 1
ATOM 5736 O O . SER A 1 723 ? 25.922 -58.5 -27.656 1 90.88 723 SER A O 1
ATOM 5738 N N . GLU A 1 724 ? 26.172 -59.156 -29.859 1 88.56 724 GLU A N 1
ATOM 5739 C CA . GLU A 1 724 ? 26.641 -60.5 -29.516 1 88.56 724 GLU A CA 1
ATOM 5740 C C . GLU A 1 724 ? 27.969 -60.469 -28.781 1 88.56 724 GLU A C 1
ATOM 5742 O O . GLU A 1 724 ? 28.25 -61.312 -27.938 1 88.56 724 GLU A O 1
ATOM 5747 N N . ASP A 1 725 ? 28.734 -59.438 -29.094 1 89 725 ASP A N 1
ATOM 5748 C CA . ASP A 1 725 ? 30.031 -59.281 -28.469 1 89 725 ASP A CA 1
ATOM 5749 C C . ASP A 1 725 ? 29.906 -58.625 -27.094 1 89 725 ASP A C 1
ATOM 5751 O O . ASP A 1 725 ? 30.922 -58.312 -26.438 1 89 725 ASP A O 1
ATOM 5755 N N . GLY A 1 726 ? 28.656 -58.344 -26.688 1 90.25 726 GLY A N 1
ATOM 5756 C CA . GLY A 1 726 ? 28.406 -57.844 -25.359 1 90.25 726 GLY A CA 1
ATOM 5757 C C . GLY A 1 726 ? 28.562 -56.344 -25.25 1 90.25 726 GLY A C 1
ATOM 5758 O O . GLY A 1 726 ? 28.812 -55.812 -24.172 1 90.25 726 GLY A O 1
ATOM 5759 N N . GLN A 1 727 ? 28.5 -55.688 -26.359 1 92.69 727 GLN A N 1
ATOM 5760 C CA . GLN A 1 727 ? 28.656 -54.219 -26.359 1 92.69 727 GLN A CA 1
ATOM 5761 C C . GLN A 1 727 ? 27.312 -53.531 -26.516 1 92.69 727 GLN A C 1
ATOM 5763 O O . GLN A 1 727 ? 26.5 -53.906 -27.359 1 92.69 727 GLN A O 1
ATOM 5768 N N . PHE A 1 728 ? 27.125 -52.531 -25.578 1 94.75 728 PHE A N 1
ATOM 5769 C CA . PHE A 1 728 ? 25.906 -51.719 -25.672 1 94.75 728 PHE A CA 1
ATOM 5770 C C . PHE A 1 728 ? 26.016 -50.688 -26.781 1 94.75 728 PHE A C 1
ATOM 5772 O O . PHE A 1 728 ? 27.109 -50.219 -27.094 1 94.75 728 PHE A O 1
ATOM 5779 N N . SER A 1 729 ? 24.922 -50.344 -27.391 1 92.38 729 SER A N 1
ATOM 5780 C CA . SER A 1 729 ? 24.828 -49.281 -28.391 1 92.38 729 SER A CA 1
ATOM 5781 C C . SER A 1 729 ? 23.562 -48.469 -28.219 1 92.38 729 SER A C 1
ATOM 5783 O O . SER A 1 729 ? 22.656 -48.875 -27.5 1 92.38 729 SER A O 1
ATOM 5785 N N . LEU A 1 730 ? 23.578 -47.219 -28.688 1 89.69 730 LEU A N 1
ATOM 5786 C CA . LEU A 1 730 ? 22.375 -46.406 -28.688 1 89.69 730 LEU A CA 1
ATOM 5787 C C . LEU A 1 730 ? 21.422 -46.844 -29.781 1 89.69 730 LEU A C 1
ATOM 5789 O O . LEU A 1 730 ? 21.828 -47.094 -30.906 1 89.69 730 LEU A O 1
ATOM 5793 N N . PRO A 1 731 ? 20.188 -46.938 -29.391 1 81.44 731 PRO A N 1
ATOM 5794 C CA . PRO A 1 731 ? 19.25 -47.281 -30.469 1 81.44 731 PRO A CA 1
ATOM 5795 C C . PRO A 1 731 ? 19.141 -46.219 -31.531 1 81.44 731 PRO A C 1
ATOM 5797 O O . PRO A 1 731 ? 19.203 -45 -31.219 1 81.44 731 PRO A O 1
ATOM 5800 N N . THR A 1 732 ? 19.156 -46.531 -32.844 1 77.56 732 THR A N 1
ATOM 5801 C CA . THR A 1 732 ? 18.984 -45.562 -33.906 1 77.56 732 THR A CA 1
ATOM 5802 C C . THR A 1 732 ? 17.562 -44.969 -33.875 1 77.56 732 THR A C 1
ATOM 5804 O O . THR A 1 732 ? 17.391 -43.75 -33.969 1 77.56 732 THR A O 1
ATOM 5807 N N . GLU A 1 733 ? 16.562 -45.75 -33.75 1 78.62 733 GLU A N 1
ATOM 5808 C CA . GLU A 1 733 ? 15.156 -45.375 -33.656 1 78.62 733 GLU A CA 1
ATOM 5809 C C . GLU A 1 733 ? 14.406 -46.219 -32.625 1 78.62 733 GLU A C 1
ATOM 5811 O O . GLU A 1 733 ? 14.664 -47.406 -32.531 1 78.62 733 GLU A O 1
ATOM 5816 N N . ASP A 1 734 ? 13.656 -45.438 -31.797 1 67.88 734 ASP A N 1
ATOM 5817 C CA . ASP A 1 734 ? 12.891 -46.219 -30.844 1 67.88 734 ASP A CA 1
ATOM 5818 C C . ASP A 1 734 ? 11.539 -46.656 -31.422 1 67.88 734 ASP A C 1
ATOM 5820 O O . ASP A 1 734 ? 11.289 -46.469 -32.625 1 67.88 734 ASP A O 1
ATOM 5824 N N . ALA A 1 735 ? 10.859 -47.375 -30.578 1 60.47 735 ALA A N 1
ATOM 5825 C CA . ALA A 1 735 ? 9.578 -47.938 -31 1 60.47 735 ALA A CA 1
ATOM 5826 C C . ALA A 1 735 ? 8.609 -46.844 -31.438 1 60.47 735 ALA A C 1
ATOM 5828 O O . ALA A 1 735 ? 7.738 -47.094 -32.281 1 60.47 735 ALA A O 1
ATOM 5829 N N . GLU A 1 736 ? 8.883 -45.625 -30.938 1 61.5 736 GLU A N 1
ATOM 5830 C CA . GLU A 1 736 ? 7.996 -44.531 -31.234 1 61.5 736 GLU A CA 1
ATOM 5831 C C . GLU A 1 736 ? 8.469 -43.75 -32.469 1 61.5 736 GLU A C 1
ATOM 5833 O O . GLU A 1 736 ? 7.781 -42.844 -32.938 1 61.5 736 GLU A O 1
ATOM 5838 N N . GLY A 1 737 ? 9.578 -44.219 -33.062 1 67.44 737 GLY A N 1
ATOM 5839 C CA . GLY A 1 737 ? 10.109 -43.594 -34.281 1 67.44 737 GLY A CA 1
ATOM 5840 C C . GLY A 1 737 ? 11.055 -42.438 -34 1 67.44 737 GLY A C 1
ATOM 5841 O O . GLY A 1 737 ? 11.438 -41.719 -34.906 1 67.44 737 GLY A O 1
ATOM 5842 N N . ASP A 1 738 ? 11.383 -42.344 -32.719 1 75.06 738 ASP A N 1
ATOM 5843 C CA . ASP A 1 738 ? 12.242 -41.219 -32.375 1 75.06 738 ASP A CA 1
ATOM 5844 C C . ASP A 1 738 ? 13.719 -41.562 -32.562 1 75.06 738 ASP A C 1
ATOM 5846 O O . ASP A 1 738 ? 14.156 -42.656 -32.188 1 75.06 738 ASP A O 1
ATOM 5850 N N . ARG A 1 739 ? 14.406 -40.688 -33.219 1 81.31 739 ARG A N 1
ATOM 5851 C CA . ARG A 1 739 ? 15.844 -40.875 -33.406 1 81.31 739 ARG A CA 1
ATOM 5852 C C . ARG A 1 739 ? 16.625 -40.375 -32.219 1 81.31 739 ARG A C 1
ATOM 5854 O O . ARG A 1 739 ? 16.5 -39.188 -31.844 1 81.31 739 ARG A O 1
ATOM 5861 N N . TRP A 1 740 ? 17.312 -41.281 -31.625 1 86.56 740 TRP A N 1
ATOM 5862 C CA . TRP A 1 740 ? 18.062 -40.938 -30.422 1 86.56 740 TRP A CA 1
ATOM 5863 C C . TRP A 1 740 ? 19.359 -40.219 -30.781 1 86.56 740 TRP A C 1
ATOM 5865 O O . TRP A 1 740 ? 19.953 -40.5 -31.828 1 86.56 740 TRP A O 1
ATOM 5875 N N . ASP A 1 741 ? 19.719 -39.281 -30.047 1 89.88 741 ASP A N 1
ATOM 5876 C CA . ASP A 1 741 ? 20.953 -38.5 -30.188 1 89.88 741 ASP A CA 1
ATOM 5877 C C . ASP A 1 741 ? 21.922 -38.781 -29.047 1 89.88 741 ASP A C 1
ATOM 5879 O O . ASP A 1 741 ? 21.516 -38.812 -27.875 1 89.88 741 ASP A O 1
ATOM 5883 N N . MET A 1 742 ? 23.219 -39.062 -29.422 1 92.69 742 MET A N 1
ATOM 5884 C CA . MET A 1 742 ? 24.266 -39.375 -28.453 1 92.69 742 MET A CA 1
ATOM 5885 C C . MET A 1 742 ? 24.438 -38.25 -27.453 1 92.69 742 MET A C 1
ATOM 5887 O O . MET A 1 742 ? 24.922 -38.469 -26.344 1 92.69 742 MET A O 1
ATOM 5891 N N . ASN A 1 743 ? 24 -37.125 -27.797 1 95.31 743 ASN A N 1
ATOM 5892 C CA . ASN A 1 743 ? 24.219 -35.938 -26.953 1 95.31 743 ASN A CA 1
ATOM 5893 C C . ASN A 1 743 ? 22.969 -35.625 -26.141 1 95.31 743 ASN A C 1
ATOM 5895 O O . ASN A 1 743 ? 22.922 -34.594 -25.469 1 95.31 743 ASN A O 1
ATOM 5899 N N . TRP A 1 744 ? 21.984 -36.531 -26.172 1 95.94 744 TRP A N 1
ATOM 5900 C CA . TRP A 1 744 ? 20.859 -36.406 -25.25 1 95.94 744 TRP A CA 1
ATOM 5901 C C . TRP A 1 744 ? 21.297 -36.688 -23.812 1 95.94 744 TRP A C 1
ATOM 5903 O O . TRP A 1 744 ? 22.203 -37.469 -23.562 1 95.94 744 TRP A O 1
ATOM 5913 N N . PRO A 1 745 ? 20.75 -35.875 -22.875 1 97.38 745 PRO A N 1
ATOM 5914 C CA . PRO A 1 745 ? 21 -36.312 -21.5 1 97.38 745 PRO A CA 1
ATOM 5915 C C . PRO A 1 745 ? 20.5 -37.719 -21.219 1 97.38 745 PRO A C 1
ATOM 5917 O O . PRO A 1 745 ? 19.453 -38.125 -21.719 1 97.38 745 PRO A O 1
ATOM 5920 N N . ILE A 1 746 ? 21.281 -38.438 -20.5 1 96.94 746 ILE A N 1
ATOM 5921 C CA . ILE A 1 746 ? 20.859 -39.812 -20.156 1 96.94 746 ILE A CA 1
ATOM 5922 C C . ILE A 1 746 ? 19.703 -39.75 -19.172 1 96.94 746 ILE A C 1
ATOM 5924 O O . ILE A 1 746 ? 19.672 -38.906 -18.281 1 96.94 746 ILE A O 1
ATOM 5928 N N . CYS A 1 747 ? 18.703 -40.562 -19.391 1 94.25 747 CYS A N 1
ATOM 5929 C CA . CYS A 1 747 ? 17.547 -40.688 -18.5 1 94.25 747 CYS A CA 1
ATOM 5930 C C . CYS A 1 747 ? 17.219 -42.156 -18.266 1 94.25 747 CYS A C 1
ATOM 5932 O O . CYS A 1 747 ? 17.953 -43.031 -18.688 1 94.25 747 CYS A O 1
ATOM 5934 N N . MET A 1 748 ? 16.203 -42.406 -17.438 1 93.69 748 MET A N 1
ATOM 5935 C CA . MET A 1 748 ? 15.688 -43.75 -17.156 1 93.69 748 MET A CA 1
ATOM 5936 C C . MET A 1 748 ? 16.703 -44.562 -16.375 1 93.69 748 MET A C 1
ATOM 5938 O O . MET A 1 748 ? 16.906 -45.75 -16.656 1 93.69 748 MET A O 1
ATOM 5942 N N . ILE A 1 749 ? 17.406 -43.938 -15.602 1 95.25 749 ILE A N 1
ATOM 5943 C CA . ILE A 1 749 ? 18.344 -44.562 -14.703 1 95.25 749 ILE A CA 1
ATOM 5944 C C . ILE A 1 749 ? 18 -44.25 -13.25 1 95.25 749 ILE A C 1
ATOM 5946 O O . ILE A 1 749 ? 17.406 -43.188 -12.969 1 95.25 749 ILE A O 1
ATOM 5950 N N . SER A 1 750 ? 18.328 -45.125 -12.305 1 95.25 750 SER A N 1
ATOM 5951 C CA . SER A 1 750 ? 18.062 -44.906 -10.891 1 95.25 750 SER A CA 1
ATOM 5952 C C . SER A 1 750 ? 19.172 -44.062 -10.242 1 95.25 750 SER A C 1
ATOM 5954 O O . SER A 1 750 ? 20.203 -43.844 -10.852 1 95.25 750 SER A O 1
ATOM 5956 N N . TYR A 1 751 ? 18.875 -43.656 -9.062 1 96.75 751 TYR A N 1
ATOM 5957 C CA . TYR A 1 751 ? 19.891 -42.938 -8.266 1 96.75 751 TYR A CA 1
ATOM 5958 C C . TYR A 1 751 ? 21.141 -43.781 -8.117 1 96.75 751 TYR A C 1
ATOM 5960 O O . TYR A 1 751 ? 22.266 -43.281 -8.242 1 96.75 751 TYR A O 1
ATOM 5968 N N . ASN A 1 752 ? 20.984 -45.062 -7.855 1 96.25 752 ASN A N 1
ATOM 5969 C CA . ASN A 1 752 ? 22.094 -45.969 -7.656 1 96.25 752 ASN A CA 1
ATOM 5970 C C . ASN A 1 752 ? 22.938 -46.125 -8.93 1 96.25 752 ASN A C 1
ATOM 5972 O O . ASN A 1 752 ? 24.156 -46.312 -8.859 1 96.25 752 ASN A O 1
ATOM 5976 N N . ASP A 1 753 ? 22.25 -46.125 -10.047 1 97.5 753 ASP A N 1
ATOM 5977 C CA . ASP A 1 753 ? 22.969 -46.156 -11.32 1 97.5 753 ASP A CA 1
ATOM 5978 C C . ASP A 1 753 ? 23.859 -44.938 -11.492 1 97.5 753 ASP A C 1
ATOM 5980 O O . ASP A 1 753 ? 24.984 -45.031 -11.977 1 97.5 753 ASP A O 1
ATOM 5984 N N . ALA A 1 754 ? 23.312 -43.75 -11.133 1 98.31 754 ALA A N 1
ATOM 5985 C CA . ALA A 1 754 ? 24.062 -42.5 -11.227 1 98.31 754 ALA A CA 1
ATOM 5986 C C . ALA A 1 754 ? 25.281 -42.531 -10.312 1 98.31 754 ALA A C 1
ATOM 5988 O O . ALA A 1 754 ? 26.359 -42.094 -10.688 1 98.31 754 ALA A O 1
ATOM 5989 N N . VAL A 1 755 ? 25.125 -43.094 -9.133 1 97.94 755 VAL A N 1
ATOM 5990 C CA . VAL A 1 755 ? 26.219 -43.219 -8.18 1 97.94 755 VAL A CA 1
ATOM 5991 C C . VAL A 1 755 ? 27.297 -44.156 -8.727 1 97.94 755 VAL A C 1
ATOM 5993 O O . VAL A 1 755 ? 28.484 -43.875 -8.602 1 97.94 755 VAL A O 1
ATOM 5996 N N . ALA A 1 756 ? 26.828 -45.25 -9.312 1 97.75 756 ALA A N 1
ATOM 5997 C CA . ALA A 1 756 ? 27.766 -46.188 -9.914 1 97.75 756 ALA A CA 1
ATOM 5998 C C . ALA A 1 756 ? 28.562 -45.531 -11.039 1 97.75 756 ALA A C 1
ATOM 6000 O O . ALA A 1 756 ? 29.766 -45.75 -11.18 1 97.75 756 ALA A O 1
ATOM 6001 N N . TYR A 1 757 ? 27.891 -44.812 -11.812 1 98.38 757 TYR A N 1
ATOM 6002 C CA . TYR A 1 757 ? 28.562 -44.062 -12.867 1 98.38 757 TYR A CA 1
ATOM 6003 C C . TYR A 1 757 ? 29.625 -43.125 -12.289 1 98.38 757 TYR A C 1
ATOM 6005 O O . TYR A 1 757 ? 30.75 -43.062 -12.797 1 98.38 757 TYR A O 1
ATOM 6013 N N . ALA A 1 758 ? 29.281 -42.344 -11.273 1 98.44 758 ALA A N 1
ATOM 6014 C CA . ALA A 1 758 ? 30.203 -41.406 -10.641 1 98.44 758 ALA A CA 1
ATOM 6015 C C . ALA A 1 758 ? 31.438 -42.125 -10.125 1 98.44 758 ALA A C 1
ATOM 6017 O O . ALA A 1 758 ? 32.562 -41.625 -10.281 1 98.44 758 ALA A O 1
ATOM 6018 N N . ALA A 1 759 ? 31.25 -43.281 -9.508 1 97.56 759 ALA A N 1
ATOM 6019 C CA . ALA A 1 759 ? 32.375 -44.062 -8.992 1 97.56 759 ALA A CA 1
ATOM 6020 C C . ALA A 1 759 ? 33.281 -44.531 -10.117 1 97.56 759 ALA A C 1
ATOM 6022 O O . ALA A 1 759 ? 34.5 -44.438 -10 1 97.56 759 ALA A O 1
ATOM 6023 N N . TRP A 1 760 ? 32.656 -45 -11.148 1 97.62 760 TRP A N 1
ATOM 6024 C CA . TRP A 1 760 ? 33.406 -45.438 -12.305 1 97.62 760 TRP A CA 1
ATOM 6025 C C . TRP A 1 760 ? 34.219 -44.312 -12.898 1 97.62 760 TRP A C 1
ATOM 6027 O O . TRP A 1 760 ? 35.438 -44.438 -13.172 1 97.62 760 TRP A O 1
ATOM 6037 N N . ARG A 1 761 ? 33.562 -43.188 -13.117 1 97.44 761 ARG A N 1
ATOM 6038 C CA . ARG A 1 761 ? 34.219 -42.031 -13.711 1 97.44 761 ARG A CA 1
ATOM 6039 C C . ARG A 1 761 ? 35.344 -41.5 -12.812 1 97.44 761 ARG A C 1
ATOM 6041 O O . ARG A 1 761 ? 36.375 -41 -13.297 1 97.44 761 ARG A O 1
ATOM 6048 N N . SER A 1 762 ? 35.156 -41.531 -11.508 1 97.44 762 SER A N 1
ATOM 6049 C CA . SER A 1 762 ? 36.188 -41.125 -10.555 1 97.44 762 SER A CA 1
ATOM 6050 C C . SER A 1 762 ? 37.438 -41.969 -10.711 1 97.44 762 SER A C 1
ATOM 6052 O O . SER A 1 762 ? 38.562 -41.406 -10.734 1 97.44 762 SER A O 1
ATOM 6054 N N . LYS A 1 763 ? 37.281 -43.219 -10.836 1 96 763 LYS A N 1
ATOM 6055 C CA . LYS A 1 763 ? 38.406 -44.125 -11.008 1 96 763 LYS A CA 1
ATOM 6056 C C . LYS A 1 763 ? 39.125 -43.875 -12.344 1 96 763 LYS A C 1
ATOM 6058 O O . LYS A 1 763 ? 40.344 -43.875 -12.414 1 96 763 LYS A O 1
ATOM 6063 N N . ARG A 1 764 ? 38.312 -43.656 -13.281 1 95.69 764 ARG A N 1
ATOM 6064 C CA . ARG A 1 764 ? 38.844 -43.5 -14.625 1 95.69 764 ARG A CA 1
ATOM 6065 C C . ARG A 1 764 ? 39.625 -42.188 -14.734 1 95.69 764 ARG A C 1
ATOM 6067 O O . ARG A 1 764 ? 40.719 -42.156 -15.305 1 95.69 764 ARG A O 1
ATOM 6074 N N . ASP A 1 765 ? 39.062 -41.062 -14.227 1 95.06 765 ASP A N 1
ATOM 6075 C CA . ASP A 1 765 ? 39.625 -39.75 -14.453 1 95.06 765 ASP A CA 1
ATOM 6076 C C . ASP A 1 765 ? 40.562 -39.344 -13.32 1 95.06 765 ASP A C 1
ATOM 6078 O O . ASP A 1 765 ? 41.375 -38.406 -13.469 1 95.06 765 ASP A O 1
ATOM 6082 N N . GLY A 1 766 ? 40.469 -39.969 -12.156 1 94.25 766 GLY A N 1
ATOM 6083 C CA . GLY A 1 766 ? 41.344 -39.656 -11.031 1 94.25 766 GLY A CA 1
ATOM 6084 C C . GLY A 1 766 ? 40.844 -38.5 -10.188 1 94.25 766 GLY A C 1
ATOM 6085 O O . GLY A 1 766 ? 41.594 -37.875 -9.438 1 94.25 766 GLY A O 1
ATOM 6086 N N . PHE A 1 767 ? 39.656 -38.094 -10.438 1 95.38 767 PHE A N 1
ATOM 6087 C CA . PHE A 1 767 ? 38.969 -37.062 -9.625 1 95.38 767 PHE A CA 1
ATOM 6088 C C . PHE A 1 767 ? 37.875 -37.688 -8.773 1 95.38 767 PHE A C 1
ATOM 6090 O O . PHE A 1 767 ? 37.312 -38.719 -9.148 1 95.38 767 PHE A O 1
ATOM 6097 N N . ALA A 1 768 ? 37.562 -37.156 -7.637 1 96.06 768 ALA A N 1
ATOM 6098 C CA . ALA A 1 768 ? 36.5 -37.656 -6.777 1 96.06 768 ALA A CA 1
ATOM 6099 C C . ALA A 1 768 ? 35.156 -37.031 -7.16 1 96.06 768 ALA A C 1
ATOM 6101 O O . ALA A 1 768 ? 34.781 -35.969 -6.656 1 96.06 768 ALA A O 1
ATOM 6102 N N . TYR A 1 769 ? 34.438 -37.75 -8.008 1 97.75 769 TYR A N 1
ATOM 6103 C CA . TYR A 1 769 ? 33.125 -37.25 -8.477 1 97.75 769 TYR A CA 1
ATOM 6104 C C . TYR A 1 769 ? 32 -37.75 -7.586 1 97.75 769 TYR A C 1
ATOM 6106 O O . TYR A 1 769 ? 32.125 -38.812 -6.973 1 97.75 769 TYR A O 1
ATOM 6114 N N . ARG A 1 770 ? 31 -37.031 -7.438 1 98.12 770 ARG A N 1
ATOM 6115 C CA . ARG A 1 770 ? 29.75 -37.375 -6.77 1 98.12 770 ARG A CA 1
ATOM 6116 C C . ARG A 1 770 ? 28.578 -36.625 -7.402 1 98.12 770 ARG A C 1
ATOM 6118 O O . ARG A 1 770 ? 28.75 -35.844 -8.32 1 98.12 770 ARG A O 1
ATOM 6125 N N . LEU A 1 771 ? 27.375 -36.938 -7.043 1 98.44 771 LEU A N 1
ATOM 6126 C CA . LEU A 1 771 ? 26.234 -36.125 -7.418 1 98.44 771 LEU A CA 1
ATOM 6127 C C . LEU A 1 771 ? 26.188 -34.844 -6.57 1 98.44 771 LEU A C 1
ATOM 6129 O O . LEU A 1 771 ? 26.672 -34.844 -5.441 1 98.44 771 LEU A O 1
ATOM 6133 N N . PRO A 1 772 ? 25.688 -33.781 -7.105 1 98.44 772 PRO A N 1
ATOM 6134 C CA . PRO A 1 772 ? 25.578 -32.562 -6.309 1 98.44 772 PRO A CA 1
ATOM 6135 C C . PRO A 1 772 ? 24.484 -32.656 -5.238 1 98.44 772 PRO A C 1
ATOM 6137 O O . PRO A 1 772 ? 23.516 -33.406 -5.391 1 98.44 772 PRO A O 1
ATOM 6140 N N . SER A 1 773 ? 24.672 -31.922 -4.121 1 96.88 773 SER A N 1
ATOM 6141 C CA . SER A 1 773 ? 23.562 -31.688 -3.207 1 96.88 773 SER A CA 1
ATOM 6142 C C . SER A 1 773 ? 22.516 -30.766 -3.83 1 96.88 773 SER A C 1
ATOM 6144 O O . SER A 1 773 ? 22.781 -30.094 -4.816 1 96.88 773 SER A O 1
ATOM 6146 N N . ALA A 1 774 ? 21.344 -30.781 -3.279 1 95.5 774 ALA A N 1
ATOM 6147 C CA . ALA A 1 774 ? 20.297 -29.906 -3.775 1 95.5 774 ALA A CA 1
ATOM 6148 C C . ALA A 1 774 ? 20.719 -28.438 -3.682 1 95.5 774 ALA A C 1
ATOM 6150 O O . ALA A 1 774 ? 20.438 -27.656 -4.59 1 95.5 774 ALA A O 1
ATOM 6151 N N . ASP A 1 775 ? 21.438 -28.078 -2.645 1 94.94 775 ASP A N 1
ATOM 6152 C CA . ASP A 1 775 ? 21.891 -26.703 -2.449 1 94.94 775 ASP A CA 1
ATOM 6153 C C . ASP A 1 775 ? 22.969 -26.328 -3.467 1 94.94 775 ASP A C 1
ATOM 6155 O O . ASP A 1 775 ? 22.969 -25.203 -3.996 1 94.94 775 ASP A O 1
ATOM 6159 N N . GLU A 1 776 ? 23.875 -27.266 -3.668 1 97.44 776 GLU A N 1
ATOM 6160 C CA . GLU A 1 776 ? 24.906 -27.031 -4.672 1 97.44 776 GLU A CA 1
ATOM 6161 C C . GLU A 1 776 ? 24.297 -26.828 -6.055 1 97.44 776 GLU A C 1
ATOM 6163 O O . GLU A 1 776 ? 24.703 -25.922 -6.789 1 97.44 776 GLU A O 1
ATOM 6168 N N . TRP A 1 777 ? 23.359 -27.641 -6.332 1 97.81 777 TRP A N 1
ATOM 6169 C CA . TRP A 1 777 ? 22.688 -27.547 -7.625 1 97.81 777 TRP A CA 1
ATOM 6170 C C . TRP A 1 777 ? 21.969 -26.203 -7.777 1 97.81 777 TRP A C 1
ATOM 6172 O O . TRP A 1 777 ? 22.094 -25.547 -8.812 1 97.81 777 TRP A O 1
ATOM 6182 N N . GLU A 1 778 ? 21.25 -25.828 -6.766 1 96.38 778 GLU A N 1
ATOM 6183 C CA . GLU A 1 778 ? 20.484 -24.594 -6.809 1 96.38 778 GLU A CA 1
ATOM 6184 C C . GLU A 1 778 ? 21.406 -23.375 -6.965 1 96.38 778 GLU A C 1
ATOM 6186 O O . GLU A 1 778 ? 21.141 -22.484 -7.773 1 96.38 778 GLU A O 1
ATOM 6191 N N . LYS A 1 779 ? 22.453 -23.328 -6.223 1 96.69 779 LYS A N 1
ATOM 6192 C CA . LYS A 1 779 ? 23.375 -22.219 -6.336 1 96.69 779 LYS A CA 1
ATOM 6193 C C . LYS A 1 779 ? 23.984 -22.141 -7.738 1 96.69 779 LYS A C 1
ATOM 6195 O O . LYS A 1 779 ? 24.062 -21.062 -8.32 1 96.69 779 LYS A O 1
ATOM 6200 N N . ALA A 1 780 ? 24.359 -23.266 -8.219 1 97.94 780 ALA A N 1
ATOM 6201 C CA . ALA A 1 780 ? 24.938 -23.312 -9.555 1 97.94 780 ALA A CA 1
ATOM 6202 C C . ALA A 1 780 ? 23.938 -22.828 -10.609 1 97.94 780 ALA A C 1
ATOM 6204 O O . ALA A 1 780 ? 24.328 -22.25 -11.625 1 97.94 780 ALA A O 1
ATOM 6205 N N . ALA A 1 781 ? 22.688 -23.047 -10.352 1 97.12 781 ALA A N 1
ATOM 6206 C CA . ALA A 1 781 ? 21.641 -22.75 -11.328 1 97.12 781 ALA A CA 1
ATOM 6207 C C . ALA A 1 781 ? 21.219 -21.281 -11.258 1 97.12 781 ALA A C 1
ATOM 6209 O O . ALA A 1 781 ? 21 -20.641 -12.289 1 97.12 781 ALA A O 1
ATOM 6210 N N . ARG A 1 782 ? 21.078 -20.734 -10.109 1 93.06 782 ARG A N 1
ATOM 6211 C CA . ARG A 1 782 ? 20.406 -19.438 -10.062 1 93.06 782 ARG A CA 1
ATOM 6212 C C . ARG A 1 782 ? 21.344 -18.359 -9.539 1 93.06 782 ARG A C 1
ATOM 6214 O O . ARG A 1 782 ? 20.984 -17.188 -9.508 1 93.06 782 ARG A O 1
ATOM 6221 N N . GLY A 1 783 ? 22.531 -18.719 -9.18 1 94.75 783 GLY A N 1
ATOM 6222 C CA . GLY A 1 783 ? 23.453 -17.703 -8.703 1 94.75 783 GLY A CA 1
ATOM 6223 C C . GLY A 1 783 ? 23.219 -17.312 -7.25 1 94.75 783 GLY A C 1
ATOM 6224 O O . GLY A 1 783 ? 23 -18.188 -6.406 1 94.75 783 GLY A O 1
ATOM 6225 N N . VAL A 1 784 ? 23.359 -15.969 -6.961 1 94.88 784 VAL A N 1
ATOM 6226 C CA . VAL A 1 784 ? 23.375 -15.586 -5.551 1 94.88 784 VAL A CA 1
ATOM 6227 C C . VAL A 1 784 ? 22.234 -14.602 -5.273 1 94.88 784 VAL A C 1
ATOM 6229 O O . VAL A 1 784 ? 22.016 -14.219 -4.125 1 94.88 784 VAL A O 1
ATOM 6232 N N . ASP A 1 785 ? 21.547 -14.172 -6.281 1 90.62 785 ASP A N 1
ATOM 6233 C CA . ASP A 1 785 ? 20.641 -13.047 -6.098 1 90.62 785 ASP A CA 1
ATOM 6234 C C . ASP A 1 785 ? 19.188 -13.523 -6.051 1 90.62 785 ASP A C 1
ATOM 6236 O O . ASP A 1 785 ? 18.266 -12.727 -6.18 1 90.62 785 ASP A O 1
ATOM 6240 N N . GLY A 1 786 ? 18.938 -14.773 -5.961 1 89 786 GLY A N 1
ATOM 6241 C CA . GLY A 1 786 ? 17.609 -15.297 -5.746 1 89 786 GLY A CA 1
ATOM 6242 C C . GLY A 1 786 ? 16.75 -15.289 -7 1 89 786 GLY A C 1
ATOM 6243 O O . GLY A 1 786 ? 15.523 -15.414 -6.922 1 89 786 GLY A O 1
ATOM 6244 N N . ARG A 1 787 ? 17.266 -15.211 -8.156 1 91.62 787 ARG A N 1
ATOM 6245 C CA . ARG A 1 787 ? 16.5 -15.203 -9.398 1 91.62 787 ARG A CA 1
ATOM 6246 C C . ARG A 1 787 ? 15.742 -16.516 -9.594 1 91.62 787 ARG A C 1
ATOM 6248 O O . ARG A 1 787 ? 16.156 -17.547 -9.086 1 91.62 787 ARG A O 1
ATOM 6255 N N . LEU A 1 788 ? 14.672 -16.484 -10.32 1 90.88 788 LEU A N 1
ATOM 6256 C CA . LEU A 1 788 ? 13.758 -17.609 -10.453 1 90.88 788 LEU A CA 1
ATOM 6257 C C . LEU A 1 788 ? 14.242 -18.578 -11.523 1 90.88 788 LEU A C 1
ATOM 6259 O O . LEU A 1 788 ? 13.922 -19.781 -11.477 1 90.88 788 LEU A O 1
ATOM 6263 N N . TYR A 1 789 ? 14.945 -18.047 -12.531 1 95.5 789 TYR A N 1
ATOM 6264 C CA . TYR A 1 789 ? 15.5 -18.812 -13.641 1 95.5 789 TYR A CA 1
ATOM 6265 C C . TYR A 1 789 ? 16.984 -18.5 -13.844 1 95.5 789 TYR A C 1
ATOM 6267 O O . TYR A 1 789 ? 17.469 -17.469 -13.375 1 95.5 789 TYR A O 1
ATOM 6275 N N . PRO A 1 790 ? 17.672 -19.422 -14.5 1 96.69 790 PRO A N 1
ATOM 6276 C CA . PRO A 1 790 ? 19.094 -19.125 -14.703 1 96.69 790 PRO A CA 1
ATOM 6277 C C . PRO A 1 790 ? 19.328 -17.781 -15.398 1 96.69 790 PRO A C 1
ATOM 6279 O O . PRO A 1 790 ? 20.312 -17.094 -15.125 1 96.69 790 PRO A O 1
ATOM 6282 N N . TRP A 1 791 ? 18.406 -17.391 -16.25 1 96.25 791 TRP A N 1
ATOM 6283 C CA . TRP A 1 791 ? 18.578 -16.203 -17.078 1 96.25 791 TRP A CA 1
ATOM 6284 C C . TRP A 1 791 ? 17.922 -14.992 -16.422 1 96.25 791 TRP A C 1
ATOM 6286 O O . TRP A 1 791 ? 17.984 -13.875 -16.938 1 96.25 791 TRP A O 1
ATOM 6296 N N . GLY A 1 792 ? 17.219 -15.203 -15.344 1 93.94 792 GLY A N 1
ATOM 6297 C CA . GLY A 1 792 ? 16.578 -14.07 -14.703 1 93.94 792 GLY A CA 1
ATOM 6298 C C . GLY A 1 792 ? 15.25 -14.43 -14.055 1 93.94 792 GLY A C 1
ATOM 6299 O O . GLY A 1 792 ? 15.109 -15.5 -13.469 1 93.94 792 GLY A O 1
ATOM 6300 N N . ASN A 1 793 ? 14.273 -13.492 -14.117 1 89.94 793 ASN A N 1
ATOM 6301 C CA . ASN A 1 793 ? 13.039 -13.672 -13.359 1 89.94 793 ASN A CA 1
ATOM 6302 C C . ASN A 1 793 ? 11.828 -13.781 -14.281 1 89.94 793 ASN A C 1
ATOM 6304 O O . ASN A 1 793 ? 10.703 -13.938 -13.805 1 89.94 793 ASN A O 1
ATOM 6308 N N . HIS A 1 794 ? 12.086 -13.672 -15.57 1 89.56 794 HIS A N 1
ATOM 6309 C CA . HIS A 1 794 ? 10.992 -13.781 -16.531 1 89.56 794 HIS A CA 1
ATOM 6310 C C . HIS A 1 794 ? 11.055 -15.102 -17.297 1 89.56 794 HIS A C 1
ATOM 6312 O O . HIS A 1 794 ? 12.133 -15.523 -17.734 1 89.56 794 HIS A O 1
ATOM 6318 N N . PHE A 1 795 ? 9.883 -15.695 -17.422 1 90.69 795 PHE A N 1
ATOM 6319 C CA . PHE A 1 795 ? 9.844 -17 -18.078 1 90.69 795 PHE A CA 1
ATOM 6320 C C . PHE A 1 795 ? 9.375 -16.859 -19.531 1 90.69 795 PHE A C 1
ATOM 6322 O O . PHE A 1 795 ? 8.453 -16.094 -19.812 1 90.69 795 PHE A O 1
ATOM 6329 N N . ASP A 1 796 ? 10.062 -17.484 -20.375 1 90.56 796 ASP A N 1
ATOM 6330 C CA . ASP A 1 796 ? 9.633 -17.734 -21.75 1 90.56 796 ASP A CA 1
ATOM 6331 C C . ASP A 1 796 ? 9.977 -19.156 -22.188 1 90.56 796 ASP A C 1
ATOM 6333 O O . ASP A 1 796 ? 11.117 -19.594 -22.047 1 90.56 796 ASP A O 1
ATOM 6337 N N . PRO A 1 797 ? 9.023 -19.906 -22.734 1 88.81 797 PRO A N 1
ATOM 6338 C CA . PRO A 1 797 ? 9.266 -21.297 -23.094 1 88.81 797 PRO A CA 1
ATOM 6339 C C . PRO A 1 797 ? 10.438 -21.453 -24.062 1 88.81 797 PRO A C 1
ATOM 6341 O O . PRO A 1 797 ? 11.008 -22.547 -24.172 1 88.81 797 PRO A O 1
ATOM 6344 N N . SER A 1 798 ? 10.797 -20.438 -24.766 1 91.12 798 SER A N 1
ATOM 6345 C CA . SER A 1 798 ? 11.859 -20.531 -25.766 1 91.12 798 SER A CA 1
ATOM 6346 C C . SER A 1 798 ? 13.234 -20.438 -25.109 1 91.12 798 SER A C 1
ATOM 6348 O O . SER A 1 798 ? 14.258 -20.641 -25.781 1 91.12 798 SER A O 1
ATOM 6350 N N . PHE A 1 799 ? 13.297 -20.219 -23.859 1 94.81 799 PHE A N 1
ATOM 6351 C CA . PHE A 1 799 ? 14.578 -20 -23.203 1 94.81 799 PHE A CA 1
ATOM 6352 C C . PHE A 1 799 ? 15.156 -21.328 -22.719 1 94.81 799 PHE A C 1
ATOM 6354 O O . PHE A 1 799 ? 16.344 -21.406 -22.391 1 94.81 799 PHE A O 1
ATOM 6361 N N . CYS A 1 800 ? 14.352 -22.344 -22.594 1 95.75 800 CYS A N 1
ATOM 6362 C CA . CYS A 1 800 ? 14.781 -23.672 -22.125 1 95.75 800 CYS A CA 1
ATOM 6363 C C . CYS A 1 800 ? 13.969 -24.766 -22.797 1 95.75 800 CYS A C 1
ATOM 6365 O O . CYS A 1 800 ? 13.008 -24.484 -23.516 1 95.75 800 CYS A O 1
ATOM 6367 N N . ARG A 1 801 ? 14.438 -25.922 -22.656 1 95.38 801 ARG A N 1
ATOM 6368 C CA . ARG A 1 801 ? 13.695 -27.047 -23.234 1 95.38 801 ARG A CA 1
ATOM 6369 C C . ARG A 1 801 ? 12.633 -27.547 -22.266 1 95.38 801 ARG A C 1
ATOM 6371 O O . ARG A 1 801 ? 12.953 -28.188 -21.266 1 95.38 801 ARG A O 1
ATOM 6378 N N . MET A 1 802 ? 11.5 -27.344 -22.547 1 92.06 802 MET A N 1
ATOM 6379 C CA . MET A 1 802 ? 10.328 -27.797 -21.797 1 92.06 802 MET A CA 1
ATOM 6380 C C . MET A 1 802 ? 9.18 -28.141 -22.734 1 92.06 802 MET A C 1
ATOM 6382 O O . MET A 1 802 ? 9.367 -28.188 -23.953 1 92.06 802 MET A O 1
ATOM 6386 N N . ARG A 1 803 ? 8.078 -28.438 -22.219 1 81.25 803 ARG A N 1
ATOM 6387 C CA . ARG A 1 803 ? 6.961 -29.031 -22.938 1 81.25 803 ARG A CA 1
ATOM 6388 C C . ARG A 1 803 ? 6.562 -28.156 -24.125 1 81.25 803 ARG A C 1
ATOM 6390 O O . ARG A 1 803 ? 6.309 -28.672 -25.219 1 81.25 803 ARG A O 1
ATOM 6397 N N . ASP A 1 804 ? 6.582 -26.844 -23.938 1 80 804 ASP A N 1
ATOM 6398 C CA . ASP A 1 804 ? 6.004 -25.938 -24.922 1 80 804 ASP A CA 1
ATOM 6399 C C . ASP A 1 804 ? 7.098 -25.203 -25.688 1 80 804 ASP A C 1
ATOM 6401 O O . ASP A 1 804 ? 6.832 -24.188 -26.344 1 80 804 ASP A O 1
ATOM 6405 N N . SER A 1 805 ? 8.328 -25.703 -25.547 1 90.38 805 SER A N 1
ATOM 6406 C CA . SER A 1 805 ? 9.461 -25.047 -26.172 1 90.38 805 SER A CA 1
ATOM 6407 C C . SER A 1 805 ? 9.461 -25.25 -27.688 1 90.38 805 SER A C 1
ATOM 6409 O O . SER A 1 805 ? 10.016 -24.438 -28.422 1 90.38 805 SER A O 1
ATOM 6411 N N . GLU A 1 806 ? 8.914 -26.344 -28.109 1 85.38 806 GLU A N 1
ATOM 6412 C CA . GLU A 1 806 ? 8.82 -26.688 -29.531 1 85.38 806 GLU A CA 1
ATOM 6413 C C . GLU A 1 806 ? 7.473 -27.328 -29.859 1 85.38 806 GLU A C 1
ATOM 6415 O O . GLU A 1 806 ? 6.75 -27.766 -28.969 1 85.38 806 GLU A O 1
ATOM 6420 N N . ARG A 1 807 ? 7.293 -27.281 -31.203 1 74.12 807 ARG A N 1
ATOM 6421 C CA . ARG A 1 807 ? 6.059 -27.906 -31.641 1 74.12 807 ARG A CA 1
ATOM 6422 C C . ARG A 1 807 ? 6.168 -29.422 -31.594 1 74.12 807 ARG A C 1
ATOM 6424 O O . ARG A 1 807 ? 7.25 -29.984 -31.781 1 74.12 807 ARG A O 1
ATOM 6431 N N . GLY A 1 808 ? 5.059 -30.078 -31.312 1 70.25 808 GLY A N 1
ATOM 6432 C CA . GLY A 1 808 ? 5.035 -31.531 -31.375 1 70.25 808 GLY A CA 1
ATOM 6433 C C . GLY A 1 808 ? 5.223 -32.188 -30.016 1 70.25 808 GLY A C 1
ATOM 6434 O O . GLY A 1 808 ? 5.117 -31.516 -28.984 1 70.25 808 GLY A O 1
ATOM 6435 N N . ARG A 1 809 ? 5.469 -33.469 -30.031 1 70.94 809 ARG A N 1
ATOM 6436 C CA . ARG A 1 809 ? 5.688 -34.25 -28.812 1 70.94 809 ARG A CA 1
ATOM 6437 C C . ARG A 1 809 ? 6.992 -33.844 -28.125 1 70.94 809 ARG A C 1
ATOM 6439 O O . ARG A 1 809 ? 8.031 -33.75 -28.781 1 70.94 809 ARG A O 1
ATOM 6446 N N . PRO A 1 810 ? 6.855 -33.594 -26.891 1 81.06 810 PRO A N 1
ATOM 6447 C CA . PRO A 1 810 ? 8.078 -33.188 -26.188 1 81.06 810 PRO A CA 1
ATOM 6448 C C . PRO A 1 810 ? 9.117 -34.312 -26.141 1 81.06 810 PRO A C 1
ATOM 6450 O O . PRO A 1 810 ? 8.789 -35.438 -25.797 1 81.06 810 PRO A O 1
ATOM 6453 N N . MET A 1 811 ? 10.297 -34.031 -26.547 1 86 811 MET A N 1
ATOM 6454 C CA . MET A 1 811 ? 11.445 -34.938 -26.547 1 86 811 MET A CA 1
ATOM 6455 C C . MET A 1 811 ? 12.688 -34.219 -26 1 86 811 MET A C 1
ATOM 6457 O O . MET A 1 811 ? 12.789 -33 -26.047 1 86 811 MET A O 1
ATOM 6461 N N . PRO A 1 812 ? 13.539 -35.062 -25.391 1 92.75 812 PRO A N 1
ATOM 6462 C CA . PRO A 1 812 ? 14.797 -34.406 -25 1 92.75 812 PRO A CA 1
ATOM 6463 C C . PRO A 1 812 ? 15.57 -33.875 -26.203 1 92.75 812 PRO A C 1
ATOM 6465 O O . PRO A 1 812 ? 15.32 -34.281 -27.344 1 92.75 812 PRO A O 1
ATOM 6468 N N . VAL A 1 813 ? 16.422 -32.938 -25.969 1 94.62 813 VAL A N 1
ATOM 6469 C CA . VAL A 1 813 ? 17.312 -32.406 -27 1 94.62 813 VAL A CA 1
ATOM 6470 C C . VAL A 1 813 ? 18.766 -32.531 -26.531 1 94.62 813 VAL A C 1
ATOM 6472 O O . VAL A 1 813 ? 19.031 -32.844 -25.375 1 94.62 813 VAL A O 1
ATOM 6475 N N . SER A 1 814 ? 19.625 -32.344 -27.531 1 96.06 814 SER A N 1
ATOM 6476 C CA . SER A 1 814 ? 21.047 -32.344 -27.188 1 96.06 814 SER A CA 1
ATOM 6477 C C . SER A 1 814 ? 21.359 -31.297 -26.109 1 96.06 814 SER A C 1
ATOM 6479 O O . SER A 1 814 ? 20.812 -30.188 -26.141 1 96.06 814 SER A O 1
ATOM 6481 N N . VAL A 1 815 ? 22.219 -31.703 -25.234 1 96.69 815 VAL A N 1
ATOM 6482 C CA . VAL A 1 815 ? 22.641 -30.75 -24.219 1 96.69 815 VAL A CA 1
ATOM 6483 C C . VAL A 1 815 ? 23.203 -29.5 -24.891 1 96.69 815 VAL A C 1
ATOM 6485 O O . VAL A 1 815 ? 23.688 -29.562 -26.031 1 96.69 815 VAL A O 1
ATOM 6488 N N . HIS A 1 816 ? 23.094 -28.312 -24.375 1 94.69 816 HIS A N 1
ATOM 6489 C CA . HIS A 1 816 ? 23.609 -27.016 -24.797 1 94.69 816 HIS A CA 1
ATOM 6490 C C . HIS A 1 816 ? 22.781 -26.438 -25.922 1 94.69 816 HIS A C 1
ATOM 6492 O O . HIS A 1 816 ? 23.094 -25.359 -26.438 1 94.69 816 HIS A O 1
ATOM 6498 N N . LYS A 1 817 ? 21.734 -27.109 -26.266 1 94.94 817 LYS A N 1
ATOM 6499 C CA . LYS A 1 817 ? 20.953 -26.609 -27.391 1 94.94 817 LYS A CA 1
ATOM 6500 C C . LYS A 1 817 ? 20.344 -25.25 -27.094 1 94.94 817 LYS A C 1
ATOM 6502 O O . LYS A 1 817 ? 20.312 -24.375 -27.953 1 94.94 817 LYS A O 1
ATOM 6507 N N . TYR A 1 818 ? 19.812 -25.078 -25.984 1 95.25 818 TYR A N 1
ATOM 6508 C CA . TYR A 1 818 ? 19.188 -23.828 -25.578 1 95.25 818 TYR A CA 1
ATOM 6509 C C . TYR A 1 818 ? 20.188 -22.906 -24.906 1 95.25 818 TYR A C 1
ATOM 6511 O O . TYR A 1 818 ? 20.406 -22.984 -23.703 1 95.25 818 TYR A O 1
ATOM 6519 N N . LYS A 1 819 ? 20.609 -21.984 -25.609 1 93 819 LYS A N 1
ATOM 6520 C CA . LYS A 1 819 ? 21.719 -21.125 -25.188 1 93 819 LYS A CA 1
ATOM 6521 C C . LYS A 1 819 ? 21.297 -20.172 -24.078 1 93 819 LYS A C 1
ATOM 6523 O O . LYS A 1 819 ? 22.141 -19.734 -23.281 1 93 819 LYS A O 1
ATOM 6528 N N . MET A 1 820 ? 20.047 -19.891 -24.016 1 92.94 820 MET A N 1
ATOM 6529 C CA . MET A 1 820 ? 19.578 -18.922 -23.031 1 92.94 820 MET A CA 1
ATOM 6530 C C . MET A 1 820 ? 19.469 -19.562 -21.656 1 92.94 820 MET A C 1
ATOM 6532 O O . MET A 1 820 ? 19.391 -18.859 -20.641 1 92.94 820 MET A O 1
ATOM 6536 N N . ASP A 1 821 ? 19.422 -20.859 -21.594 1 95.94 821 ASP A N 1
ATOM 6537 C CA . ASP A 1 821 ? 19.375 -21.578 -20.328 1 95.94 821 ASP A CA 1
ATOM 6538 C C . ASP A 1 821 ? 20.781 -21.703 -19.719 1 95.94 821 ASP A C 1
ATOM 6540 O O . ASP A 1 821 ? 21.328 -22.812 -19.672 1 95.94 821 ASP A O 1
ATOM 6544 N N . ARG A 1 822 ? 21.266 -20.578 -19.297 1 96.38 822 ARG A N 1
ATOM 6545 C CA . ARG A 1 822 ? 22.625 -20.453 -18.797 1 96.38 822 ARG A CA 1
ATOM 6546 C C . ARG A 1 822 ? 22.656 -19.688 -17.469 1 96.38 822 ARG A C 1
ATOM 6548 O O . ARG A 1 822 ? 22.125 -18.578 -17.375 1 96.38 822 ARG A O 1
ATOM 6555 N N . SER A 1 823 ? 23.281 -20.312 -16.438 1 97.19 823 SER A N 1
ATOM 6556 C CA . SER A 1 823 ? 23.344 -19.703 -15.125 1 97.19 823 SER A CA 1
ATOM 6557 C C . SER A 1 823 ? 24.391 -18.594 -15.086 1 97.19 823 SER A C 1
ATOM 6559 O O . SER A 1 823 ? 25.188 -18.453 -16.016 1 97.19 823 SER A O 1
ATOM 6561 N N . PRO A 1 824 ? 24.422 -17.75 -14.031 1 96.25 824 PRO A N 1
ATOM 6562 C CA . PRO A 1 824 ? 25.438 -16.703 -13.898 1 96.25 824 PRO A CA 1
ATOM 6563 C C . PRO A 1 824 ? 26.859 -17.25 -13.852 1 96.25 824 PRO A C 1
ATOM 6565 O O . PRO A 1 824 ? 27.812 -16.516 -14.094 1 96.25 824 PRO A O 1
ATOM 6568 N N . TYR A 1 825 ? 27.016 -18.562 -13.547 1 97.25 825 TYR A N 1
ATOM 6569 C CA . TYR A 1 825 ? 28.328 -19.188 -13.484 1 97.25 825 TYR A CA 1
ATOM 6570 C C . TYR A 1 825 ? 28.719 -19.781 -14.836 1 97.25 825 TYR A C 1
ATOM 6572 O O . TYR A 1 825 ? 29.875 -20.125 -15.055 1 97.25 825 TYR A O 1
ATOM 6580 N N . GLY A 1 826 ? 27.703 -19.953 -15.672 1 95.44 826 GLY A N 1
ATOM 6581 C CA . GLY A 1 826 ? 27.969 -20.562 -16.969 1 95.44 826 GLY A CA 1
ATOM 6582 C C . GLY A 1 826 ? 27.469 -21.984 -17.078 1 95.44 826 GLY A C 1
ATOM 6583 O O . GLY A 1 826 ? 27.75 -22.672 -18.062 1 95.44 826 GLY A O 1
ATOM 6584 N N . VAL A 1 827 ? 26.797 -22.469 -16.094 1 97.88 827 VAL A N 1
ATOM 6585 C CA . VAL A 1 827 ? 26.234 -23.812 -16.141 1 97.88 827 VAL A CA 1
ATOM 6586 C C . VAL A 1 827 ? 25 -23.828 -17.047 1 97.88 827 VAL A C 1
ATOM 6588 O O . VAL A 1 827 ? 24.219 -22.891 -17.062 1 97.88 827 VAL A O 1
ATOM 6591 N N . ARG A 1 828 ? 24.828 -24.938 -17.75 1 97.31 828 ARG A N 1
ATOM 6592 C CA . ARG A 1 828 ? 23.812 -24.969 -18.797 1 97.31 828 ARG A CA 1
ATOM 6593 C C . ARG A 1 828 ? 22.734 -25.984 -18.469 1 97.31 828 ARG A C 1
ATOM 6595 O O . ARG A 1 828 ? 22.938 -26.875 -17.641 1 97.31 828 ARG A O 1
ATOM 6602 N N . ASP A 1 829 ? 21.531 -25.797 -19.078 1 97.38 829 ASP A N 1
ATOM 6603 C CA . ASP A 1 829 ? 20.406 -26.734 -19.031 1 97.38 829 ASP A CA 1
ATOM 6604 C C . ASP A 1 829 ? 19.938 -26.953 -17.594 1 97.38 829 ASP A C 1
ATOM 6606 O O . ASP A 1 829 ? 19.781 -28.094 -17.156 1 97.38 829 ASP A O 1
ATOM 6610 N N . MET A 1 830 ? 19.734 -25.891 -16.969 1 96.94 830 MET A N 1
ATOM 6611 C CA . MET A 1 830 ? 19.375 -25.969 -15.555 1 96.94 830 MET A CA 1
ATOM 6612 C C . MET A 1 830 ? 17.859 -25.875 -15.375 1 96.94 830 MET A C 1
ATOM 6614 O O . MET A 1 830 ? 17.312 -26.359 -14.383 1 96.94 830 MET A O 1
ATOM 6618 N N . ALA A 1 831 ? 17.156 -25.219 -16.312 1 95.88 831 ALA A N 1
ATOM 6619 C CA . ALA A 1 831 ? 15.727 -24.953 -16.156 1 95.88 831 ALA A CA 1
ATOM 6620 C C . ALA A 1 831 ? 14.906 -25.859 -17.078 1 95.88 831 ALA A C 1
ATOM 6622 O O . ALA A 1 831 ? 13.688 -25.688 -17.188 1 95.88 831 ALA A O 1
ATOM 6623 N N . GLY A 1 832 ? 15.625 -26.766 -17.781 1 95.44 832 GLY A N 1
ATOM 6624 C CA . GLY A 1 832 ? 14.906 -27.641 -18.703 1 95.44 832 GLY A CA 1
ATOM 6625 C C . GLY A 1 832 ? 15.742 -28.812 -19.188 1 95.44 832 GLY A C 1
ATOM 6626 O O . GLY A 1 832 ? 16.844 -29.031 -18.688 1 95.44 832 GLY A O 1
ATOM 6627 N N . ASN A 1 833 ? 15.125 -29.609 -20.062 1 96.38 833 ASN A N 1
ATOM 6628 C CA . ASN A 1 833 ? 15.703 -30.766 -20.75 1 96.38 833 ASN A CA 1
ATOM 6629 C C . ASN A 1 833 ? 15.594 -32.031 -19.906 1 96.38 833 ASN A C 1
ATOM 6631 O O . ASN A 1 833 ? 14.961 -33 -20.312 1 96.38 833 ASN A O 1
ATOM 6635 N N . VAL A 1 834 ? 16.172 -32 -18.672 1 96.5 834 VAL A N 1
ATOM 6636 C CA . VAL A 1 834 ? 16.047 -33.156 -17.812 1 96.5 834 VAL A CA 1
ATOM 6637 C C . VAL A 1 834 ? 16.047 -32.75 -16.344 1 96.5 834 VAL A C 1
ATOM 6639 O O . VAL A 1 834 ? 16.734 -31.781 -15.984 1 96.5 834 VAL A O 1
ATOM 6642 N N . ILE A 1 835 ? 15.25 -33.438 -15.562 1 96.25 835 ILE A N 1
ATOM 6643 C CA . ILE A 1 835 ? 15.336 -33.312 -14.109 1 96.25 835 ILE A CA 1
ATOM 6644 C C . ILE A 1 835 ? 16.547 -34.094 -13.602 1 96.25 835 ILE A C 1
ATOM 6646 O O . ILE A 1 835 ? 16.922 -35.125 -14.18 1 96.25 835 ILE A O 1
ATOM 6650 N N . GLU A 1 836 ? 17.156 -33.656 -12.531 1 97.69 836 GLU A N 1
ATOM 6651 C CA . GLU A 1 836 ? 18.438 -34.25 -12.156 1 97.69 836 GLU A CA 1
ATOM 6652 C C . GLU A 1 836 ? 18.422 -34.75 -10.719 1 97.69 836 GLU A C 1
ATOM 6654 O O . GLU A 1 836 ? 17.906 -34.094 -9.828 1 97.69 836 GLU A O 1
ATOM 6659 N N . TRP A 1 837 ? 19.062 -35.875 -10.5 1 97.56 837 TRP A N 1
ATOM 6660 C CA . TRP A 1 837 ? 19.25 -36.469 -9.172 1 97.56 837 TRP A CA 1
ATOM 6661 C C . TRP A 1 837 ? 20.203 -35.594 -8.344 1 97.56 837 TRP A C 1
ATOM 6663 O O . TRP A 1 837 ? 21.203 -35.094 -8.852 1 97.56 837 TRP A O 1
ATOM 6673 N N . THR A 1 838 ? 19.938 -35.5 -7.066 1 97.44 838 THR A N 1
ATOM 6674 C CA . THR A 1 838 ? 20.859 -34.938 -6.094 1 97.44 838 THR A CA 1
ATOM 6675 C C . THR A 1 838 ? 21.094 -35.906 -4.934 1 97.44 838 THR A C 1
ATOM 6677 O O . THR A 1 838 ? 20.406 -36.906 -4.816 1 97.44 838 THR A O 1
ATOM 6680 N N . THR A 1 839 ? 22.016 -35.562 -4.086 1 96.5 839 THR A N 1
ATOM 6681 C CA . THR A 1 839 ? 22.344 -36.406 -2.957 1 96.5 839 THR A CA 1
ATOM 6682 C C . THR A 1 839 ? 21.438 -36.125 -1.77 1 96.5 839 THR A C 1
ATOM 6684 O O . THR A 1 839 ? 21.406 -36.875 -0.795 1 96.5 839 THR A O 1
ATOM 6687 N N . THR A 1 840 ? 20.734 -35.062 -1.846 1 94.75 840 THR A N 1
ATOM 6688 C CA . THR A 1 840 ? 19.953 -34.594 -0.696 1 94.75 840 THR A CA 1
ATOM 6689 C C . THR A 1 840 ? 18.719 -35.469 -0.497 1 94.75 840 THR A C 1
ATOM 6691 O O . THR A 1 840 ? 17.922 -35.656 -1.429 1 94.75 840 THR A O 1
ATOM 6694 N N . ARG A 1 841 ? 18.516 -35.938 0.721 1 92.12 841 ARG A N 1
ATOM 6695 C CA . ARG A 1 841 ? 17.344 -36.75 1.045 1 92.12 841 ARG A CA 1
ATOM 6696 C C . ARG A 1 841 ? 16.109 -35.875 1.222 1 92.12 841 ARG A C 1
ATOM 6698 O O . ARG A 1 841 ? 16.188 -34.781 1.771 1 92.12 841 ARG A O 1
ATOM 6705 N N . ALA A 1 842 ? 15 -36.438 0.682 1 83.38 842 ALA A N 1
ATOM 6706 C CA . ALA A 1 842 ? 13.742 -35.719 0.893 1 83.38 842 ALA A CA 1
ATOM 6707 C C . ALA A 1 842 ? 13.305 -35.812 2.352 1 83.38 842 ALA A C 1
ATOM 6709 O O . ALA A 1 842 ? 13.539 -36.812 3.02 1 83.38 842 ALA A O 1
ATOM 6710 N N . PRO A 1 843 ? 12.766 -34.719 2.875 1 72.12 843 PRO A N 1
ATOM 6711 C CA . PRO A 1 843 ? 12.328 -34.75 4.273 1 72.12 843 PRO A CA 1
ATOM 6712 C C . PRO A 1 843 ? 11.234 -35.781 4.535 1 72.12 843 PRO A C 1
ATOM 6714 O O . PRO A 1 843 ? 11.102 -36.25 5.652 1 72.12 843 PRO A O 1
ATOM 6717 N N . SER A 1 844 ? 10.453 -36.188 3.557 1 64.5 844 SER A N 1
ATOM 6718 C CA . SER A 1 844 ? 9.258 -37.031 3.729 1 64.5 844 SER A CA 1
ATOM 6719 C C . SER A 1 844 ? 9.633 -38.469 3.91 1 64.5 844 SER A C 1
ATOM 6721 O O . SER A 1 844 ? 8.883 -39.25 4.523 1 64.5 844 SER A O 1
ATOM 6723 N N . SER A 1 845 ? 10.664 -38.938 3.242 1 69.12 845 SER A N 1
ATOM 6724 C CA . SER A 1 845 ? 10.992 -40.344 3.295 1 69.12 845 SER A CA 1
ATOM 6725 C C . SER A 1 845 ? 12.484 -40.594 3.121 1 69.12 845 SER A C 1
ATOM 6727 O O . SER A 1 845 ? 13.156 -39.844 2.395 1 69.12 845 SER A O 1
ATOM 6729 N N . ASP A 1 846 ? 12.914 -41.594 3.777 1 77.81 846 ASP A N 1
ATOM 6730 C CA . ASP A 1 846 ? 14.336 -41.938 3.717 1 77.81 846 ASP A CA 1
ATOM 6731 C C . ASP A 1 846 ? 14.688 -42.562 2.371 1 77.81 846 ASP A C 1
ATOM 6733 O O . ASP A 1 846 ? 15.867 -42.625 2.004 1 77.81 846 ASP A O 1
ATOM 6737 N N . ASP A 1 847 ? 13.734 -43 1.687 1 84.31 847 ASP A N 1
ATOM 6738 C CA . ASP A 1 847 ? 14.039 -43.688 0.429 1 84.31 847 ASP A CA 1
ATOM 6739 C C . ASP A 1 847 ? 13.797 -42.75 -0.763 1 84.31 847 ASP A C 1
ATOM 6741 O O . ASP A 1 847 ? 13.648 -43.219 -1.895 1 84.31 847 ASP A O 1
ATOM 6745 N N . ARG A 1 848 ? 13.75 -41.469 -0.523 1 87.81 848 ARG A N 1
ATOM 6746 C CA . ARG A 1 848 ? 13.516 -40.5 -1.585 1 87.81 848 ARG A CA 1
ATOM 6747 C C . ARG A 1 848 ? 14.586 -39.406 -1.575 1 87.81 848 ARG A C 1
ATOM 6749 O O . ARG A 1 848 ? 15.133 -39.062 -0.521 1 87.81 848 ARG A O 1
ATOM 6756 N N . ARG A 1 849 ? 14.914 -39 -2.768 1 92.19 849 ARG A N 1
ATOM 6757 C CA . ARG A 1 849 ? 15.875 -37.906 -2.949 1 92.19 849 ARG A CA 1
ATOM 6758 C C . ARG A 1 849 ? 15.219 -36.688 -3.6 1 92.19 849 ARG A C 1
ATOM 6760 O O . ARG A 1 849 ? 14.289 -36.844 -4.402 1 92.19 849 ARG A O 1
ATOM 6767 N N . ILE A 1 850 ? 15.719 -35.562 -3.148 1 91.69 850 ILE A N 1
ATOM 6768 C CA . ILE A 1 850 ? 15.328 -34.344 -3.857 1 91.69 850 ILE A CA 1
ATOM 6769 C C . ILE A 1 850 ? 15.891 -34.375 -5.273 1 91.69 850 ILE A C 1
ATOM 6771 O O . ILE A 1 850 ? 17.047 -34.75 -5.48 1 91.69 850 ILE A O 1
ATOM 6775 N N . VAL A 1 851 ? 15.023 -34.094 -6.234 1 94.06 851 VAL A N 1
ATOM 6776 C CA . VAL A 1 851 ? 15.469 -33.938 -7.613 1 94.06 851 VAL A CA 1
ATOM 6777 C C . VAL A 1 851 ? 15.234 -32.5 -8.062 1 94.06 851 VAL A C 1
ATOM 6779 O O . VAL A 1 851 ? 14.281 -31.844 -7.633 1 94.06 851 VAL A O 1
ATOM 6782 N N . GLN A 1 852 ? 16.156 -32 -8.867 1 94 852 GLN A N 1
ATOM 6783 C CA . GLN A 1 852 ? 16.141 -30.578 -9.203 1 94 852 GLN A CA 1
ATOM 6784 C C . GLN A 1 852 ? 16.062 -30.375 -10.711 1 94 852 GLN A C 1
ATOM 6786 O O . GLN A 1 852 ? 16.406 -31.25 -11.484 1 94 852 GLN A O 1
ATOM 6791 N N . GLY A 1 853 ? 15.516 -29.141 -11.062 1 93.19 853 GLY A N 1
ATOM 6792 C CA . GLY A 1 853 ? 15.422 -28.75 -12.453 1 93.19 853 GLY A CA 1
ATOM 6793 C C . GLY A 1 853 ? 14.094 -29.125 -13.086 1 93.19 853 GLY A C 1
ATOM 6794 O O . GLY A 1 853 ? 13.125 -29.422 -12.383 1 93.19 853 GLY A O 1
ATOM 6795 N N . ALA A 1 854 ? 14.086 -28.969 -14.453 1 93 854 ALA A N 1
ATOM 6796 C CA . ALA A 1 854 ? 12.891 -29.281 -15.234 1 93 854 ALA A CA 1
ATOM 6797 C C . ALA A 1 854 ? 13.242 -30.141 -16.453 1 93 854 ALA A C 1
ATOM 6799 O O . ALA A 1 854 ? 14.422 -30.297 -16.781 1 93 854 ALA A O 1
ATOM 6800 N N . SER A 1 855 ? 12.234 -30.781 -16.984 1 93.94 855 SER A N 1
ATOM 6801 C CA . SER A 1 855 ? 12.453 -31.688 -18.125 1 93.94 855 SER A CA 1
ATOM 6802 C C . SER A 1 855 ? 11.781 -31.141 -19.391 1 93.94 855 SER A C 1
ATOM 6804 O O . SER A 1 855 ? 11.102 -30.125 -19.344 1 93.94 855 SER A O 1
ATOM 6806 N N . PHE A 1 856 ? 12.047 -31.891 -20.438 1 92.94 856 PHE A N 1
ATOM 6807 C CA . PHE A 1 856 ? 11.461 -31.531 -21.734 1 92.94 856 PHE A CA 1
ATOM 6808 C C . PHE A 1 856 ? 9.938 -31.672 -21.688 1 92.94 856 PHE A C 1
ATOM 6810 O O . PHE A 1 856 ? 9.242 -31.156 -22.578 1 92.94 856 PHE A O 1
ATOM 6817 N N . GLY A 1 857 ? 9.422 -32.281 -20.719 1 85.19 857 GLY A N 1
ATOM 6818 C CA . GLY A 1 857 ? 7.98 -32.406 -20.562 1 85.19 857 GLY A CA 1
ATOM 6819 C C . GLY A 1 857 ? 7.406 -31.516 -19.484 1 85.19 857 GLY A C 1
ATOM 6820 O O . GLY A 1 857 ? 6.203 -31.562 -19.203 1 85.19 857 GLY A O 1
ATOM 6821 N N . SER A 1 858 ? 8.211 -30.719 -18.922 1 85.31 858 SER A N 1
ATOM 6822 C CA . SER A 1 858 ? 7.801 -29.906 -17.797 1 85.31 858 SER A CA 1
ATOM 6823 C C . SER A 1 858 ? 6.992 -28.703 -18.234 1 85.31 858 SER A C 1
ATOM 6825 O O . SER A 1 858 ? 7.172 -28.203 -19.359 1 85.31 858 SER A O 1
ATOM 6827 N N . ILE A 1 859 ? 6.07 -28.234 -17.344 1 77.38 859 ILE A N 1
ATOM 6828 C CA . ILE A 1 859 ? 5.328 -26.984 -17.562 1 77.38 859 ILE A CA 1
ATOM 6829 C C . ILE A 1 859 ? 6.074 -25.828 -16.922 1 77.38 859 ILE A C 1
ATOM 6831 O O . ILE A 1 859 ? 7.062 -26.016 -16.219 1 77.38 859 ILE A O 1
ATOM 6835 N N . GLU A 1 860 ? 5.613 -24.656 -17.219 1 80.5 860 GLU A N 1
ATOM 6836 C CA . GLU A 1 860 ? 6.289 -23.422 -16.844 1 80.5 860 GLU A CA 1
ATOM 6837 C C . GLU A 1 860 ? 6.609 -23.406 -15.352 1 80.5 860 GLU A C 1
ATOM 6839 O O . GLU A 1 860 ? 7.734 -23.094 -14.953 1 80.5 860 GLU A O 1
ATOM 6844 N N . LEU A 1 861 ? 5.719 -23.75 -14.531 1 72.31 861 LEU A N 1
ATOM 6845 C CA . LEU A 1 861 ? 5.863 -23.656 -13.078 1 72.31 861 LEU A CA 1
ATOM 6846 C C . LEU A 1 861 ? 6.977 -24.562 -12.578 1 72.31 861 LEU A C 1
ATOM 6848 O O . LEU A 1 861 ? 7.629 -24.266 -11.578 1 72.31 861 LEU A O 1
ATOM 6852 N N . MET A 1 862 ? 7.254 -25.625 -13.25 1 81.88 862 MET A N 1
ATOM 6853 C CA . MET A 1 862 ? 8.273 -26.578 -12.859 1 81.88 862 MET A CA 1
ATOM 6854 C C . MET A 1 862 ? 9.664 -26.109 -13.281 1 81.88 862 MET A C 1
ATOM 6856 O O . MET A 1 862 ? 10.672 -26.656 -12.828 1 81.88 862 MET A O 1
ATOM 6860 N N . CYS A 1 863 ? 9.672 -25.078 -14.094 1 90.31 863 CYS A N 1
ATOM 6861 C CA . CYS A 1 863 ? 10.953 -24.594 -14.594 1 90.31 863 CYS A CA 1
ATOM 6862 C C . CYS A 1 863 ? 11.602 -23.641 -13.594 1 90.31 863 CYS A C 1
ATOM 6864 O O . CYS A 1 863 ? 12.758 -23.25 -13.766 1 90.31 863 CYS A O 1
ATOM 6866 N N . ARG A 1 864 ? 10.836 -23.328 -12.555 1 88.5 864 ARG A N 1
ATOM 6867 C CA . ARG A 1 864 ? 11.375 -22.438 -11.531 1 88.5 864 ARG A CA 1
ATOM 6868 C C . ARG A 1 864 ? 12.438 -23.156 -10.695 1 88.5 864 ARG A C 1
ATOM 6870 O O . ARG A 1 864 ? 12.281 -24.328 -10.359 1 88.5 864 ARG A O 1
ATOM 6877 N N . LEU A 1 865 ? 13.438 -22.406 -10.352 1 91.06 865 LEU A N 1
ATOM 6878 C CA . LEU A 1 865 ? 14.578 -23.016 -9.672 1 91.06 865 LEU A CA 1
ATOM 6879 C C . LEU A 1 865 ? 14.344 -23.062 -8.164 1 91.06 865 LEU A C 1
ATOM 6881 O O . LEU A 1 865 ? 15.094 -23.719 -7.441 1 91.06 865 LEU A O 1
ATOM 6885 N N . ASP A 1 866 ? 13.352 -22.375 -7.703 1 80.25 866 ASP A N 1
ATOM 6886 C CA . ASP A 1 866 ? 13.039 -22.438 -6.277 1 80.25 866 ASP A CA 1
ATOM 6887 C C . ASP A 1 866 ? 12.055 -23.562 -5.977 1 80.25 866 ASP A C 1
ATOM 6889 O O . ASP A 1 866 ? 11.602 -23.703 -4.84 1 80.25 866 ASP A O 1
ATOM 6893 N N . TRP A 1 867 ? 11.805 -24.312 -7.012 1 74.88 867 TRP A N 1
ATOM 6894 C CA . TRP A 1 867 ? 10.898 -25.453 -6.902 1 74.88 867 TRP A CA 1
ATOM 6895 C C . TRP A 1 867 ? 11.672 -26.766 -6.961 1 74.88 867 TRP A C 1
ATOM 6897 O O . TRP A 1 867 ? 12.695 -26.859 -7.637 1 74.88 867 TRP A O 1
ATOM 6907 N N . HIS A 1 868 ? 11.242 -27.75 -6.117 1 77.25 868 HIS A N 1
ATOM 6908 C CA . HIS A 1 868 ? 11.867 -29.078 -6.223 1 77.25 868 HIS A CA 1
ATOM 6909 C C . HIS A 1 868 ? 10.828 -30.188 -6.07 1 77.25 868 HIS A C 1
ATOM 6911 O O . HIS A 1 868 ? 9.711 -29.938 -5.613 1 77.25 868 HIS A O 1
ATOM 6917 N N . MET A 1 869 ? 11.211 -31.281 -6.629 1 79.44 869 MET A N 1
ATOM 6918 C CA . MET A 1 869 ? 10.461 -32.531 -6.492 1 79.44 869 MET A CA 1
ATOM 6919 C C . MET A 1 869 ? 11.312 -33.594 -5.82 1 79.44 869 MET A C 1
ATOM 6921 O O . MET A 1 869 ? 12.461 -33.344 -5.445 1 79.44 869 MET A O 1
ATOM 6925 N N . ASP A 1 870 ? 10.695 -34.688 -5.434 1 84.38 870 ASP A N 1
ATOM 6926 C CA . ASP A 1 870 ? 11.453 -35.812 -4.918 1 84.38 870 ASP A CA 1
ATOM 6927 C C . ASP A 1 870 ? 11.109 -37.094 -5.676 1 84.38 870 ASP A C 1
ATOM 6929 O O . ASP A 1 870 ? 10.094 -37.156 -6.367 1 84.38 870 ASP A O 1
ATOM 6933 N N . ALA A 1 871 ? 12.023 -37.969 -5.738 1 86.38 871 ALA A N 1
ATOM 6934 C CA . ALA A 1 871 ? 11.867 -39.281 -6.383 1 86.38 871 ALA A CA 1
ATOM 6935 C C . ALA A 1 871 ? 12.492 -40.406 -5.543 1 86.38 871 ALA A C 1
ATOM 6937 O O . ALA A 1 871 ? 13.461 -40.156 -4.824 1 86.38 871 ALA A O 1
ATOM 6938 N N . GLN A 1 872 ? 11.906 -41.625 -5.668 1 86.44 872 GLN A N 1
ATOM 6939 C CA . GLN A 1 872 ? 12.469 -42.75 -4.969 1 86.44 872 GLN A CA 1
ATOM 6940 C C . GLN A 1 872 ? 13.82 -43.156 -5.551 1 86.44 872 GLN A C 1
ATOM 6942 O O . GLN A 1 872 ? 14.023 -43.094 -6.766 1 86.44 872 GLN A O 1
ATOM 6947 N N . ASP A 1 873 ? 14.656 -43.688 -4.754 1 91.62 873 ASP A N 1
ATOM 6948 C CA . ASP A 1 873 ? 16.031 -43.969 -5.133 1 91.62 873 ASP A CA 1
ATOM 6949 C C . ASP A 1 873 ? 16.078 -44.969 -6.301 1 91.62 873 ASP A C 1
ATOM 6951 O O . ASP A 1 873 ? 16.953 -44.875 -7.16 1 91.62 873 ASP A O 1
ATOM 6955 N N . ASP A 1 874 ? 15.07 -45.844 -6.297 1 89.31 874 ASP A N 1
ATOM 6956 C CA . ASP A 1 874 ? 15.102 -46.906 -7.293 1 89.31 874 ASP A CA 1
ATOM 6957 C C . ASP A 1 874 ? 14.234 -46.562 -8.5 1 89.31 874 ASP A C 1
ATOM 6959 O O . ASP A 1 874 ? 14.156 -47.344 -9.453 1 89.31 874 ASP A O 1
ATOM 6963 N N . SER A 1 875 ? 13.68 -45.406 -8.438 1 87.38 875 SER A N 1
ATOM 6964 C CA . SER A 1 875 ? 12.773 -45 -9.516 1 87.38 875 SER A CA 1
ATOM 6965 C C . SER A 1 875 ? 13.531 -44.719 -10.797 1 87.38 875 SER A C 1
ATOM 6967 O O . SER A 1 875 ? 14.648 -44.188 -10.758 1 87.38 875 SER A O 1
ATOM 6969 N N . ARG A 1 876 ? 12.992 -45.188 -11.938 1 90.25 876 ARG A N 1
ATOM 6970 C CA . ARG A 1 876 ? 13.492 -44.875 -13.281 1 90.25 876 ARG A CA 1
ATOM 6971 C C . ARG A 1 876 ? 12.438 -44.156 -14.102 1 90.25 876 ARG A C 1
ATOM 6973 O O . ARG A 1 876 ? 11.383 -44.719 -14.406 1 90.25 876 ARG A O 1
ATOM 6980 N N . HIS A 1 877 ? 12.781 -42.906 -14.344 1 87.69 877 HIS A N 1
ATOM 6981 C CA . HIS A 1 877 ? 11.812 -42.062 -15.062 1 87.69 877 HIS A CA 1
ATOM 6982 C C . HIS A 1 877 ? 12.406 -41.5 -16.344 1 87.69 877 HIS A C 1
ATOM 6984 O O . HIS A 1 877 ? 13.594 -41.188 -16.391 1 87.69 877 HIS A O 1
ATOM 6990 N N . ALA A 1 878 ? 11.547 -41.344 -17.344 1 87.06 878 ALA A N 1
ATOM 6991 C CA . ALA A 1 878 ? 11.977 -40.844 -18.656 1 87.06 878 ALA A CA 1
ATOM 6992 C C . ALA A 1 878 ? 12.523 -39.438 -18.562 1 87.06 878 ALA A C 1
ATOM 6994 O O . ALA A 1 878 ? 13.211 -38.969 -19.484 1 87.06 878 ALA A O 1
ATOM 6995 N N . TYR A 1 879 ? 12.25 -38.75 -17.5 1 92.44 879 TYR A N 1
ATOM 6996 C CA . TYR A 1 879 ? 12.602 -37.344 -17.391 1 92.44 879 TYR A CA 1
ATOM 6997 C C . TYR A 1 879 ? 13.758 -37.125 -16.422 1 92.44 879 TYR A C 1
ATOM 6999 O O . TYR A 1 879 ? 14.203 -36 -16.203 1 92.44 879 TYR A O 1
ATOM 7007 N N . LEU A 1 880 ? 14.258 -38.219 -15.836 1 94.44 880 LEU A N 1
ATOM 7008 C CA . LEU A 1 880 ? 15.211 -38.094 -14.742 1 94.44 880 LEU A CA 1
ATOM 7009 C C . LEU A 1 880 ? 16.609 -38.5 -15.195 1 94.44 880 LEU A C 1
ATOM 7011 O O . LEU A 1 880 ? 16.812 -39.625 -15.688 1 94.44 880 LEU A O 1
ATOM 7015 N N . GLY A 1 881 ? 17.516 -37.594 -15.141 1 97.56 881 GLY A N 1
ATOM 7016 C CA . GLY A 1 881 ? 18.938 -37.781 -15.391 1 97.56 881 GLY A CA 1
ATOM 7017 C C . GLY A 1 881 ? 19.812 -37.281 -14.266 1 97.56 881 GLY A C 1
ATOM 7018 O O . GLY A 1 881 ? 19.469 -37.406 -13.086 1 97.56 881 GLY A O 1
ATOM 7019 N N . PHE A 1 882 ? 21.078 -36.844 -14.617 1 98.31 882 PHE A N 1
ATOM 7020 C CA . PHE A 1 882 ? 21.953 -36.375 -13.562 1 98.31 882 PHE A CA 1
ATOM 7021 C C . PHE A 1 882 ? 23.188 -35.688 -14.141 1 98.31 882 PHE A C 1
ATOM 7023 O O . PHE A 1 882 ? 23.406 -35.719 -15.359 1 98.31 882 PHE A O 1
ATOM 7030 N N . ARG A 1 883 ? 23.828 -35 -13.328 1 98.62 883 ARG A N 1
ATOM 7031 C CA . ARG A 1 883 ? 25.172 -34.5 -13.594 1 98.62 883 ARG A CA 1
ATOM 7032 C C . ARG A 1 883 ? 26.078 -34.688 -12.391 1 98.62 883 ARG A C 1
ATOM 7034 O O . ARG A 1 883 ? 25.609 -35 -11.297 1 98.62 883 ARG A O 1
ATOM 7041 N N . LEU A 1 884 ? 27.375 -34.531 -12.609 1 98.62 884 LEU A N 1
ATOM 7042 C CA . LEU A 1 884 ? 28.312 -34.781 -11.531 1 98.62 884 LEU A CA 1
ATOM 7043 C C . LEU A 1 884 ? 28.812 -33.469 -10.914 1 98.62 884 LEU A C 1
ATOM 7045 O O . LEU A 1 884 ? 28.734 -32.438 -11.547 1 98.62 884 LEU A O 1
ATOM 7049 N N . ALA A 1 885 ? 29.234 -33.562 -9.703 1 98.5 885 ALA A N 1
ATOM 7050 C CA . ALA A 1 885 ? 29.891 -32.5 -8.969 1 98.5 885 ALA A CA 1
ATOM 7051 C C . ALA A 1 885 ? 31.141 -33 -8.258 1 98.5 885 ALA A C 1
ATOM 7053 O O . ALA A 1 885 ? 31.422 -34.219 -8.273 1 98.5 885 ALA A O 1
ATOM 7054 N N . MET A 1 886 ? 31.953 -32.125 -7.77 1 97.69 886 MET A N 1
ATOM 7055 C CA . MET A 1 886 ? 33.156 -32.469 -7.008 1 97.69 886 MET A CA 1
ATOM 7056 C C . MET A 1 886 ? 33.469 -31.406 -5.977 1 97.69 886 MET A C 1
ATOM 7058 O O . MET A 1 886 ? 33.156 -30.234 -6.172 1 97.69 886 MET A O 1
ATOM 7062 N N . SER A 1 887 ? 34.062 -31.797 -4.902 1 95.19 887 SER A N 1
ATOM 7063 C CA . SER A 1 887 ? 34.531 -30.859 -3.885 1 95.19 887 SER A CA 1
ATOM 7064 C C . SER A 1 887 ? 35.875 -30.266 -4.266 1 95.19 887 SER A C 1
ATOM 7066 O O . SER A 1 887 ? 36.719 -30.938 -4.867 1 95.19 887 SER A O 1
ATOM 7068 N N . LEU A 1 888 ? 36.031 -29.047 -3.957 1 92.94 888 LEU A N 1
ATOM 7069 C CA . LEU A 1 888 ? 37.281 -28.344 -4.227 1 92.94 888 LEU A CA 1
ATOM 7070 C C . LEU A 1 888 ? 37.875 -27.797 -2.936 1 92.94 888 LEU A C 1
ATOM 7072 O O . LEU A 1 888 ? 37.156 -27.422 -2.014 1 92.94 888 LEU A O 1
ATOM 7076 N N . MET B 1 1 ? -25.516 2.797 -36.875 1 22.06 1 MET B N 1
ATOM 7077 C CA . MET B 1 1 ? -25.359 4.152 -37.406 1 22.06 1 MET B CA 1
ATOM 7078 C C . MET B 1 1 ? -25.562 5.188 -36.312 1 22.06 1 MET B C 1
ATOM 7080 O O . MET B 1 1 ? -25.016 6.293 -36.375 1 22.06 1 MET B O 1
ATOM 7084 N N . ALA B 1 2 ? -26.547 4.75 -35.344 1 29.3 2 ALA B N 1
ATOM 7085 C CA . ALA B 1 2 ? -27.141 5.66 -34.344 1 29.3 2 ALA B CA 1
ATOM 7086 C C . ALA B 1 2 ? -26.141 6.004 -33.25 1 29.3 2 ALA B C 1
ATOM 7088 O O . ALA B 1 2 ? -26.125 7.121 -32.75 1 29.3 2 ALA B O 1
ATOM 7089 N N . LEU B 1 3 ? -25.375 4.988 -32.844 1 33.53 3 LEU B N 1
ATOM 7090 C CA . LEU B 1 3 ? -24.562 5.117 -31.641 1 33.53 3 LEU B CA 1
ATOM 7091 C C . LEU B 1 3 ? -23.453 6.141 -31.844 1 33.53 3 LEU B C 1
ATOM 7093 O O . LEU B 1 3 ? -22.875 6.656 -30.875 1 33.53 3 LEU B O 1
ATOM 7097 N N . LYS B 1 4 ? -22.953 6.207 -33.156 1 43.84 4 LYS B N 1
ATOM 7098 C CA . LYS B 1 4 ? -21.891 7.137 -33.531 1 43.84 4 LYS B CA 1
ATOM 7099 C C . LYS B 1 4 ? -22.297 8.578 -33.25 1 43.84 4 LYS B C 1
ATOM 7101 O O . LYS B 1 4 ? -21.469 9.406 -32.875 1 43.84 4 LYS B O 1
ATOM 7106 N N . SER B 1 5 ? -23.594 8.875 -33.312 1 49.34 5 SER B N 1
ATOM 7107 C CA . SER B 1 5 ? -24.156 10.227 -33.281 1 49.34 5 SER B CA 1
ATOM 7108 C C . SER B 1 5 ? -24.203 10.781 -31.875 1 49.34 5 SER B C 1
ATOM 7110 O O . SER B 1 5 ? -23.922 11.961 -31.656 1 49.34 5 SER B O 1
ATOM 7112 N N . ASP B 1 6 ? -24.391 9.938 -30.891 1 51.56 6 ASP B N 1
ATOM 7113 C CA . ASP B 1 6 ? -24.562 10.375 -29.516 1 51.56 6 ASP B CA 1
ATOM 7114 C C . ASP B 1 6 ? -23.234 10.789 -28.891 1 51.56 6 ASP B C 1
ATOM 7116 O O . ASP B 1 6 ? -23.156 11.773 -28.156 1 51.56 6 ASP B O 1
ATOM 7120 N N . THR B 1 7 ? -22.219 10.062 -29.266 1 53.41 7 THR B N 1
ATOM 7121 C CA . THR B 1 7 ? -20.891 10.352 -28.781 1 53.41 7 THR B CA 1
ATOM 7122 C C . THR B 1 7 ? -20.359 11.672 -29.344 1 53.41 7 THR B C 1
ATOM 7124 O O . THR B 1 7 ? -19.75 12.461 -28.641 1 53.41 7 THR B O 1
ATOM 7127 N N . GLN B 1 8 ? -20.625 11.891 -30.562 1 59.78 8 GLN B N 1
ATOM 7128 C CA . GLN B 1 8 ? -20.203 13.117 -31.234 1 59.78 8 GLN B CA 1
ATOM 7129 C C . GLN B 1 8 ? -20.938 14.336 -30.672 1 59.78 8 GLN B C 1
ATOM 7131 O O . GLN B 1 8 ? -20.344 15.398 -30.5 1 59.78 8 GLN B O 1
ATOM 7136 N N . LEU B 1 9 ? -22.172 14.141 -30.297 1 62.84 9 LEU B N 1
ATOM 7137 C CA . LEU B 1 9 ? -22.984 15.188 -29.703 1 62.84 9 LEU B CA 1
ATOM 7138 C C . LEU B 1 9 ? -22.5 15.531 -28.312 1 62.84 9 LEU B C 1
ATOM 7140 O O . LEU B 1 9 ? -22.422 16.703 -27.938 1 62.84 9 LEU B O 1
ATOM 7144 N N . GLY B 1 10 ? -22.156 14.531 -27.516 1 61.41 10 GLY B N 1
ATOM 7145 C CA . GLY B 1 10 ? -21.609 14.742 -26.188 1 61.41 10 GLY B CA 1
ATOM 7146 C C . GLY B 1 10 ? -20.281 15.461 -26.188 1 61.41 10 GLY B C 1
ATOM 7147 O O . GLY B 1 10 ? -20.047 16.375 -25.406 1 61.41 10 GLY B O 1
ATOM 7148 N N . GLN B 1 11 ? -19.5 15.102 -27.094 1 61.38 11 GLN B N 1
ATOM 7149 C CA . GLN B 1 11 ? -18.203 15.75 -27.281 1 61.38 11 GLN B CA 1
ATOM 7150 C C . GLN B 1 11 ? -18.375 17.203 -27.703 1 61.38 11 GLN B C 1
ATOM 7152 O O . GLN B 1 11 ? -17.672 18.094 -27.203 1 61.38 11 GLN B O 1
ATOM 7157 N N . LEU B 1 12 ? -19.234 17.484 -28.609 1 64.88 12 LEU B N 1
ATOM 7158 C CA . LEU B 1 12 ? -19.516 18.844 -29.078 1 64.88 12 LEU B CA 1
ATOM 7159 C C . LEU B 1 12 ? -20.109 19.688 -27.969 1 64.88 12 LEU B C 1
ATOM 7161 O O . LEU B 1 12 ? -19.781 20.875 -27.844 1 64.88 12 LEU B O 1
ATOM 7165 N N . ALA B 1 13 ? -20.938 19.141 -27.125 1 66.44 13 ALA B N 1
ATOM 7166 C CA . ALA B 1 13 ? -21.562 19.844 -26 1 66.44 13 ALA B CA 1
ATOM 7167 C C . ALA B 1 13 ? -20.516 20.266 -24.969 1 66.44 13 ALA B C 1
ATOM 7169 O O . ALA B 1 13 ? -20.594 21.375 -24.422 1 66.44 13 ALA B O 1
ATOM 7170 N N . ILE B 1 14 ? -19.562 19.422 -24.781 1 64.06 14 ILE B N 1
ATOM 7171 C CA . ILE B 1 14 ? -18.438 19.75 -23.906 1 64.06 14 ILE B CA 1
ATOM 7172 C C . ILE B 1 14 ? -17.562 20.812 -24.547 1 64.06 14 ILE B C 1
ATOM 7174 O O . ILE B 1 14 ? -17.172 21.797 -23.906 1 64.06 14 ILE B O 1
ATOM 7178 N N . ALA B 1 15 ? -17.234 20.625 -25.766 1 63.5 15 ALA B N 1
ATOM 7179 C CA . ALA B 1 15 ? -16.375 21.547 -26.5 1 63.5 15 ALA B CA 1
ATOM 7180 C C . ALA B 1 15 ? -16.984 22.938 -26.547 1 63.5 15 ALA B C 1
ATOM 7182 O O . ALA B 1 15 ? -16.266 23.938 -26.516 1 63.5 15 ALA B O 1
ATOM 7183 N N . ARG B 1 16 ? -18.359 23.016 -26.5 1 67.25 16 ARG B N 1
ATOM 7184 C CA . ARG B 1 16 ? -19.047 24.297 -26.578 1 67.25 16 ARG B CA 1
ATOM 7185 C C . ARG B 1 16 ? -19.406 24.812 -25.188 1 67.25 16 ARG B C 1
ATOM 7187 O O . ARG B 1 16 ? -20.109 25.812 -25.047 1 67.25 16 ARG B O 1
ATOM 7194 N N . GLY B 1 17 ? -18.875 24.062 -24.062 1 64 17 GLY B N 1
ATOM 7195 C CA . GLY B 1 17 ? -19.031 24.469 -22.672 1 64 17 GLY B CA 1
ATOM 7196 C C . GLY B 1 17 ? -20.453 24.359 -22.172 1 64 17 GLY B C 1
ATOM 7197 O O . GLY B 1 17 ? -20.828 24.984 -21.188 1 64 17 GLY B O 1
ATOM 7198 N N . LEU B 1 18 ? -21.203 23.719 -22.75 1 69.81 18 LEU B N 1
ATOM 7199 C CA . LEU B 1 18 ? -22.625 23.688 -22.406 1 69.81 18 LEU B CA 1
ATOM 7200 C C . LEU B 1 18 ? -22.891 22.625 -21.344 1 69.81 18 LEU B C 1
ATOM 7202 O O . LEU B 1 18 ? -23.812 22.75 -20.531 1 69.81 18 LEU B O 1
ATOM 7206 N N . VAL B 1 19 ? -22.125 21.469 -21.391 1 63.94 19 VAL B N 1
ATOM 7207 C CA . VAL B 1 19 ? -22.25 20.391 -20.406 1 63.94 19 VAL B CA 1
ATOM 7208 C C . VAL B 1 19 ? -20.859 19.969 -19.922 1 63.94 19 VAL B C 1
ATOM 7210 O O . VAL B 1 19 ? -19.922 19.875 -20.703 1 63.94 19 VAL B O 1
ATOM 7213 N N . ASP B 1 20 ? -20.594 19.969 -18.641 1 63.16 20 ASP B N 1
ATOM 7214 C CA . ASP B 1 20 ? -19.297 19.516 -18.141 1 63.16 20 ASP B CA 1
ATOM 7215 C C . ASP B 1 20 ? -19.172 18 -18.25 1 63.16 20 ASP B C 1
ATOM 7217 O O . ASP B 1 20 ? -20.172 17.297 -18.422 1 63.16 20 ASP B O 1
ATOM 7221 N N . LEU B 1 21 ? -18.031 17.484 -18.328 1 59.34 21 LEU B N 1
ATOM 7222 C CA . LEU B 1 21 ? -17.734 16.078 -18.531 1 59.34 21 LEU B CA 1
ATOM 7223 C C . LEU B 1 21 ? -18.438 15.203 -17.5 1 59.34 21 LEU B C 1
ATOM 7225 O O . LEU B 1 21 ? -18.969 14.141 -17.844 1 59.34 21 LEU B O 1
ATOM 7229 N N . ALA B 1 22 ? -18.5 15.602 -16.328 1 60.91 22 ALA B N 1
ATOM 7230 C CA . ALA B 1 22 ? -19.141 14.828 -15.273 1 60.91 22 ALA B CA 1
ATOM 7231 C C . ALA B 1 22 ? -20.641 14.68 -15.547 1 60.91 22 ALA B C 1
ATOM 7233 O O . ALA B 1 22 ? -21.203 13.594 -15.383 1 60.91 22 ALA B O 1
ATOM 7234 N N . THR B 1 23 ? -21.172 15.711 -15.906 1 63.09 23 THR B N 1
ATOM 7235 C CA . THR B 1 23 ? -22.594 15.703 -16.25 1 63.09 23 THR B CA 1
ATOM 7236 C C . THR B 1 23 ? -22.859 14.797 -17.453 1 63.09 23 THR B C 1
ATOM 7238 O O . THR B 1 23 ? -23.828 14.039 -17.469 1 63.09 23 THR B O 1
ATOM 7241 N N . LEU B 1 24 ? -21.953 14.844 -18.375 1 62.81 24 LEU B N 1
ATOM 7242 C CA . LEU B 1 24 ? -22.094 14.008 -19.562 1 62.81 24 LEU B CA 1
ATOM 7243 C C . LEU B 1 24 ? -21.953 12.531 -19.203 1 62.81 24 LEU B C 1
ATOM 7245 O O . LEU B 1 24 ? -22.734 11.695 -19.672 1 62.81 24 LEU B O 1
ATOM 7249 N N . LEU B 1 25 ? -21.047 12.203 -18.406 1 58.06 25 LEU B N 1
ATOM 7250 C CA . LEU B 1 25 ? -20.828 10.812 -18.016 1 58.06 25 LEU B CA 1
ATOM 7251 C C . LEU B 1 25 ? -22 10.281 -17.203 1 58.06 25 LEU B C 1
ATOM 7253 O O . LEU B 1 25 ? -22.406 9.133 -17.391 1 58.06 25 LEU B O 1
ATOM 7257 N N . ARG B 1 26 ? -22.531 11.055 -16.422 1 63.31 26 ARG B N 1
ATOM 7258 C CA . ARG B 1 26 ? -23.734 10.68 -15.688 1 63.31 26 ARG B CA 1
ATOM 7259 C C . ARG B 1 26 ? -24.906 10.422 -16.641 1 63.31 26 ARG B C 1
ATOM 7261 O O . ARG B 1 26 ? -25.641 9.453 -16.469 1 63.31 26 ARG B O 1
ATOM 7268 N N . CYS B 1 27 ? -24.969 11.305 -17.516 1 63.44 27 CYS B N 1
ATOM 7269 C CA . CYS B 1 27 ? -26.078 11.172 -18.453 1 63.44 27 CYS B CA 1
ATOM 7270 C C . CYS B 1 27 ? -25.875 9.969 -19.375 1 63.44 27 CYS B C 1
ATOM 7272 O O . CYS B 1 27 ? -26.828 9.258 -19.688 1 63.44 27 CYS B O 1
ATOM 7274 N N . VAL B 1 28 ? -24.719 9.711 -19.75 1 58.78 28 VAL B N 1
ATOM 7275 C CA . VAL B 1 28 ? -24.422 8.539 -20.562 1 58.78 28 VAL B CA 1
ATOM 7276 C C . VAL B 1 28 ? -24.75 7.27 -19.781 1 58.78 28 VAL B C 1
ATOM 7278 O O . VAL B 1 28 ? -25.344 6.336 -20.312 1 58.78 28 VAL B O 1
ATOM 7281 N N . SER B 1 29 ? -24.391 7.254 -18.531 1 53.09 29 SER B N 1
ATOM 7282 C CA . SER B 1 29 ? -24.734 6.105 -17.688 1 53.09 29 SER B CA 1
ATOM 7283 C C . SER B 1 29 ? -26.234 5.945 -17.547 1 53.09 29 SER B C 1
ATOM 7285 O O . SER B 1 29 ? -26.75 4.828 -17.594 1 53.09 29 SER B O 1
ATOM 7287 N N . GLN B 1 30 ? -26.844 6.992 -17.406 1 57.22 30 GLN B N 1
ATOM 7288 C CA . GLN B 1 30 ? -28.297 6.953 -17.281 1 57.22 30 GLN B CA 1
ATOM 7289 C C . GLN B 1 30 ? -28.969 6.582 -18.594 1 57.22 30 GLN B C 1
ATOM 7291 O O . GLN B 1 30 ? -30 5.91 -18.609 1 57.22 30 GLN B O 1
ATOM 7296 N N . SER B 1 31 ? -28.391 7.047 -19.609 1 52.38 31 SER B N 1
ATOM 7297 C CA . SER B 1 31 ? -28.922 6.738 -20.922 1 52.38 31 SER B CA 1
ATOM 7298 C C . SER B 1 31 ? -28.859 5.238 -21.203 1 52.38 31 SER B C 1
ATOM 7300 O O . SER B 1 31 ? -29.781 4.68 -21.812 1 52.38 31 SER B O 1
ATOM 7302 N N . ALA B 1 32 ? -27.906 4.598 -20.766 1 49.69 32 ALA B N 1
ATOM 7303 C CA . ALA B 1 32 ? -27.781 3.162 -20.984 1 49.69 32 ALA B CA 1
ATOM 7304 C C . ALA B 1 32 ? -28.812 2.385 -20.188 1 49.69 32 ALA B C 1
ATOM 7306 O O . ALA B 1 32 ? -29.312 1.353 -20.641 1 49.69 32 ALA B O 1
ATOM 7307 N N . THR B 1 33 ? -29.234 2.957 -19.016 1 50.56 33 THR B N 1
ATOM 7308 C CA . THR B 1 33 ? -30.188 2.236 -18.172 1 50.56 33 THR B CA 1
ATOM 7309 C C . THR B 1 33 ? -31.625 2.645 -18.484 1 50.56 33 THR B C 1
ATOM 7311 O O . THR B 1 33 ? -32.531 1.825 -18.391 1 50.56 33 THR B O 1
ATOM 7314 N N . ALA B 1 34 ? -31.828 3.939 -18.812 1 52.31 34 ALA B N 1
ATOM 7315 C CA . ALA B 1 34 ? -33.219 4.418 -18.891 1 52.31 34 ALA B CA 1
ATOM 7316 C C . ALA B 1 34 ? -33.719 4.383 -20.328 1 52.31 34 ALA B C 1
ATOM 7318 O O . ALA B 1 34 ? -34.875 4.727 -20.594 1 52.31 34 ALA B O 1
ATOM 7319 N N . GLY B 1 35 ? -33.062 3.619 -21.297 1 53.69 35 GLY B N 1
ATOM 7320 C CA . GLY B 1 35 ? -33.5 3.494 -22.688 1 53.69 35 GLY B CA 1
ATOM 7321 C C . GLY B 1 35 ? -33.656 4.828 -23.391 1 53.69 35 GLY B C 1
ATOM 7322 O O . GLY B 1 35 ? -34.25 4.91 -24.453 1 53.69 35 GLY B O 1
ATOM 7323 N N . THR B 1 36 ? -33.406 5.934 -22.703 1 55.47 36 THR B N 1
ATOM 7324 C CA . THR B 1 36 ? -33.531 7.258 -23.297 1 55.47 36 THR B CA 1
ATOM 7325 C C . THR B 1 36 ? -32.219 7.719 -23.906 1 55.47 36 THR B C 1
ATOM 7327 O O . THR B 1 36 ? -31.141 7.383 -23.391 1 55.47 36 THR B O 1
ATOM 7330 N N . THR B 1 37 ? -32.188 8.172 -25.109 1 63.09 37 THR B N 1
ATOM 7331 C CA . THR B 1 37 ? -31 8.578 -25.828 1 63.09 37 THR B CA 1
ATOM 7332 C C . THR B 1 37 ? -30.266 9.695 -25.078 1 63.09 37 THR B C 1
ATOM 7334 O O . THR B 1 37 ? -30.875 10.438 -24.312 1 63.09 37 THR B O 1
ATOM 7337 N N . LEU B 1 38 ? -29 9.75 -25.078 1 63.47 38 LEU B N 1
ATOM 7338 C CA . LEU B 1 38 ? -28.188 10.758 -24.422 1 63.47 38 LEU B CA 1
ATOM 7339 C C . LEU B 1 38 ? -28.703 12.156 -24.688 1 63.47 38 LEU B C 1
ATOM 7341 O O . LEU B 1 38 ? -28.766 12.992 -23.797 1 63.47 38 LEU B O 1
ATOM 7345 N N . SER B 1 39 ? -29.156 12.375 -25.844 1 67.19 39 SER B N 1
ATOM 7346 C CA . SER B 1 39 ? -29.703 13.672 -26.25 1 67.19 39 SER B CA 1
ATOM 7347 C C . SER B 1 39 ? -30.969 14.016 -25.469 1 67.19 39 SER B C 1
ATOM 7349 O O . SER B 1 39 ? -31.125 15.148 -25.016 1 67.19 39 SER B O 1
ATOM 7351 N N . GLU B 1 40 ? -31.766 13.039 -25.328 1 71.06 40 GLU B N 1
ATOM 7352 C CA . GLU B 1 40 ? -33.031 13.227 -24.609 1 71.06 40 GLU B CA 1
ATOM 7353 C C . GLU B 1 40 ? -32.781 13.422 -23.109 1 71.06 40 GLU B C 1
ATOM 7355 O O . GLU B 1 40 ? -33.438 14.25 -22.484 1 71.06 40 GLU B O 1
ATOM 7360 N N . LEU B 1 41 ? -31.781 12.766 -22.609 1 65.88 41 LEU B N 1
ATOM 7361 C CA . LEU B 1 41 ? -31.484 12.867 -21.172 1 65.88 41 LEU B CA 1
ATOM 7362 C C . LEU B 1 41 ? -30.859 14.219 -20.844 1 65.88 41 LEU B C 1
ATOM 7364 O O . LEU B 1 41 ? -31.172 14.82 -19.812 1 65.88 41 LEU B O 1
ATOM 7368 N N . LEU B 1 42 ? -30.109 14.719 -21.672 1 70.12 42 LEU B N 1
ATOM 7369 C CA . LEU B 1 42 ? -29.469 16.016 -21.469 1 70.12 42 LEU B CA 1
ATOM 7370 C C . LEU B 1 42 ? -30.516 17.141 -21.484 1 70.12 42 LEU B C 1
ATOM 7372 O O . LEU B 1 42 ? -30.359 18.141 -20.766 1 70.12 42 LEU B O 1
ATOM 7376 N N . VAL B 1 43 ? -31.609 16.984 -22.156 1 72.5 43 VAL B N 1
ATOM 7377 C CA . VAL B 1 43 ? -32.719 17.922 -22.219 1 72.5 43 VAL B CA 1
ATOM 7378 C C . VAL B 1 43 ? -33.656 17.719 -21.016 1 72.5 43 VAL B C 1
ATOM 7380 O O . VAL B 1 43 ? -34.062 18.688 -20.375 1 72.5 43 VAL B O 1
ATOM 7383 N N . ILE B 1 44 ? -33.969 16.453 -20.719 1 64.44 44 ILE B N 1
ATOM 7384 C CA . ILE B 1 44 ? -34.906 16.141 -19.625 1 64.44 44 ILE B CA 1
ATOM 7385 C C . ILE B 1 44 ? -34.281 16.594 -18.297 1 64.44 44 ILE B C 1
ATOM 7387 O O . ILE B 1 44 ? -35 17.125 -17.438 1 64.44 44 ILE B O 1
ATOM 7391 N N . ASP B 1 45 ? -32.938 16.531 -18.188 1 64.62 45 ASP B N 1
ATOM 7392 C CA . ASP B 1 45 ? -32.281 16.891 -16.938 1 64.62 45 ASP B CA 1
ATOM 7393 C C . ASP B 1 45 ? -31.891 18.359 -16.906 1 64.62 45 ASP B C 1
ATOM 7395 O O . ASP B 1 45 ? -31.234 18.812 -15.961 1 64.62 45 ASP B O 1
ATOM 7399 N N . GLY B 1 46 ? -32.219 19.203 -17.891 1 70.81 46 GLY B N 1
ATOM 7400 C CA . GLY B 1 46 ? -32.094 20.656 -17.984 1 70.81 46 GLY B CA 1
ATOM 7401 C C . GLY B 1 46 ? -30.719 21.141 -18.328 1 70.81 46 GLY B C 1
ATOM 7402 O O . GLY B 1 46 ? -30.391 22.312 -18.141 1 70.81 46 GLY B O 1
ATOM 7403 N N . HIS B 1 47 ? -29.938 20.297 -18.75 1 70.38 47 HIS B N 1
ATOM 7404 C CA . HIS B 1 47 ? -28.562 20.719 -19.016 1 70.38 47 HIS B CA 1
ATOM 7405 C C . HIS B 1 47 ? -28.438 21.359 -20.391 1 70.38 47 HIS B C 1
ATOM 7407 O O . HIS B 1 47 ? -27.547 22.188 -20.625 1 70.38 47 HIS B O 1
ATOM 7413 N N . LEU B 1 48 ? -29.344 20.875 -21.312 1 68.69 48 LEU B N 1
ATOM 7414 C CA . LEU B 1 48 ? -29.469 21.5 -22.625 1 68.69 48 LEU B CA 1
ATOM 7415 C C . LEU B 1 48 ? -30.922 21.844 -22.922 1 68.69 48 LEU B C 1
ATOM 7417 O O . LEU B 1 48 ? -31.828 21.094 -22.562 1 68.69 48 LEU B O 1
ATOM 7421 N N . SER B 1 49 ? -31.188 23.031 -23.359 1 75.44 49 SER B N 1
ATOM 7422 C CA . SER B 1 49 ? -32.5 23.359 -23.891 1 75.44 49 SER B CA 1
ATOM 7423 C C . SER B 1 49 ? -32.781 22.641 -25.203 1 75.44 49 SER B C 1
ATOM 7425 O O . SER B 1 49 ? -31.844 22.203 -25.875 1 75.44 49 SER B O 1
ATOM 7427 N N . ARG B 1 50 ? -33.969 22.328 -25.594 1 72.44 50 ARG B N 1
ATOM 7428 C CA . ARG B 1 50 ? -34.344 21.688 -26.859 1 72.44 50 ARG B CA 1
ATOM 7429 C C . ARG B 1 50 ? -33.781 22.484 -28.047 1 72.44 50 ARG B C 1
ATOM 7431 O O . ARG B 1 50 ? -33.344 21.891 -29.031 1 72.44 50 ARG B O 1
ATOM 7438 N N . GLU B 1 51 ? -33.75 23.797 -27.828 1 72.81 51 GLU B N 1
ATOM 7439 C CA . GLU B 1 51 ? -33.219 24.656 -28.891 1 72.81 51 GLU B CA 1
ATOM 7440 C C . GLU B 1 51 ? -31.703 24.453 -29.062 1 72.81 51 GLU B C 1
ATOM 7442 O O . GLU B 1 51 ? -31.203 24.422 -30.188 1 72.81 51 GLU B O 1
ATOM 7447 N N . GLN B 1 52 ? -30.984 24.203 -27.938 1 71.06 52 GLN B N 1
ATOM 7448 C CA . GLN B 1 52 ? -29.547 23.969 -27.984 1 71.06 52 GLN B CA 1
ATOM 7449 C C . GLN B 1 52 ? -29.234 22.609 -28.594 1 71.06 52 GLN B C 1
ATOM 7451 O O . GLN B 1 52 ? -28.266 22.484 -29.344 1 71.06 52 GLN B O 1
ATOM 7456 N N . LEU B 1 53 ? -30.078 21.688 -28.312 1 70 53 LEU B N 1
ATOM 7457 C CA . LEU B 1 53 ? -29.906 20.375 -28.891 1 70 53 LEU B CA 1
ATOM 7458 C C . LEU B 1 53 ? -30.141 20.406 -30.406 1 70 53 LEU B C 1
ATOM 7460 O O . LEU B 1 53 ? -29.391 19.812 -31.172 1 70 53 LEU B O 1
ATOM 7464 N N . ASP B 1 54 ? -31.156 21.094 -30.812 1 71.88 54 ASP B N 1
ATOM 7465 C CA . ASP B 1 54 ? -31.469 21.234 -32.219 1 71.88 54 ASP B CA 1
ATOM 7466 C C . ASP B 1 54 ? -30.328 21.938 -32.969 1 71.88 54 ASP B C 1
ATOM 7468 O O . ASP B 1 54 ? -29.984 21.547 -34.094 1 71.88 54 ASP B O 1
ATOM 7472 N N . ASP B 1 55 ? -29.703 22.906 -32.312 1 70.62 55 ASP B N 1
ATOM 7473 C CA . ASP B 1 55 ? -28.562 23.609 -32.906 1 70.62 55 ASP B CA 1
ATOM 7474 C C . ASP B 1 55 ? -27.359 22.688 -33.062 1 70.62 55 ASP B C 1
ATOM 7476 O O . ASP B 1 55 ? -26.656 22.734 -34.062 1 70.62 55 ASP B O 1
ATOM 7480 N N . LEU B 1 56 ? -27.141 21.859 -32.031 1 67.56 56 LEU B N 1
ATOM 7481 C CA . LEU B 1 56 ? -26 20.953 -32.062 1 67.56 56 LEU B CA 1
ATOM 7482 C C . LEU B 1 56 ? -26.203 19.875 -33.125 1 67.56 56 LEU B C 1
ATOM 7484 O O . LEU B 1 56 ? -25.266 19.547 -33.875 1 67.56 56 LEU B O 1
ATOM 7488 N N . GLU B 1 57 ? -27.391 19.375 -33.281 1 66.06 57 GLU B N 1
ATOM 7489 C CA . GLU B 1 57 ? -27.719 18.359 -34.25 1 66.06 57 GLU B CA 1
ATOM 7490 C C . GLU B 1 57 ? -27.625 18.922 -35.688 1 66.06 57 GLU B C 1
ATOM 7492 O O . GLU B 1 57 ? -27.125 18.25 -36.594 1 66.06 57 GLU B O 1
ATOM 7497 N N . SER B 1 58 ? -28.172 20.109 -35.875 1 66.81 58 SER B N 1
ATOM 7498 C CA . SER B 1 58 ? -28.094 20.766 -37.156 1 66.81 58 SER B CA 1
ATOM 7499 C C . SER B 1 58 ? -26.641 20.984 -37.594 1 66.81 58 SER B C 1
ATOM 7501 O O . SER B 1 58 ? -26.297 20.812 -38.75 1 66.81 58 SER B O 1
ATOM 7503 N N . TYR B 1 59 ? -25.812 21.359 -36.594 1 61.53 59 TYR B N 1
ATOM 7504 C CA . TYR B 1 59 ? -24.406 21.562 -36.906 1 61.53 59 TYR B CA 1
ATOM 7505 C C . TYR B 1 59 ? -23.75 20.25 -37.312 1 61.53 59 TYR B C 1
ATOM 7507 O O . TYR B 1 59 ? -22.969 20.219 -38.281 1 61.53 59 TYR B O 1
ATOM 7515 N N . LEU B 1 60 ? -24.047 19.188 -36.625 1 56.97 60 LEU B N 1
ATOM 7516 C CA . LEU B 1 60 ? -23.469 17.891 -36.938 1 56.97 60 LEU B CA 1
ATOM 7517 C C . LEU B 1 60 ? -23.922 17.422 -38.344 1 56.97 60 LEU B C 1
ATOM 7519 O O . LEU B 1 60 ? -23.156 16.75 -39.031 1 56.97 60 LEU B O 1
ATOM 7523 N N . GLU B 1 61 ? -25.094 17.594 -38.688 1 56.31 61 GLU B N 1
ATOM 7524 C CA . GLU B 1 61 ? -25.609 17.188 -40 1 56.31 61 GLU B CA 1
ATOM 7525 C C . GLU B 1 61 ? -24.969 18 -41.125 1 56.31 61 GLU B C 1
ATOM 7527 O O . GLU B 1 61 ? -24.797 17.5 -42.219 1 56.31 61 GLU B O 1
ATOM 7532 N N . SER B 1 62 ? -24.797 19.266 -40.938 1 51.97 62 SER B N 1
ATOM 7533 C CA . SER B 1 62 ? -24.297 20.109 -42.031 1 51.97 62 SER B CA 1
ATOM 7534 C C . SER B 1 62 ? -22.781 20.062 -42.125 1 51.97 62 SER B C 1
ATOM 7536 O O . SER B 1 62 ? -22.188 20.594 -43.062 1 51.97 62 SER B O 1
ATOM 7538 N N . ALA B 1 63 ? -22.078 19.625 -40.938 1 41.22 63 ALA B N 1
ATOM 7539 C CA . ALA B 1 63 ? -20.625 19.75 -40.969 1 41.22 63 ALA B CA 1
ATOM 7540 C C . ALA B 1 63 ? -20 18.719 -41.906 1 41.22 63 ALA B C 1
ATOM 7542 O O . ALA B 1 63 ? -20.391 17.547 -41.875 1 41.22 63 ALA B O 1
ATOM 7543 N N . ASP B 1 64 ? -19.484 19 -43 1 37.03 64 ASP B N 1
ATOM 7544 C CA . ASP B 1 64 ? -18.75 18.234 -43.969 1 37.03 64 ASP B CA 1
ATOM 7545 C C . ASP B 1 64 ? -17.781 17.266 -43.312 1 37.03 64 ASP B C 1
ATOM 7547 O O . ASP B 1 64 ? -17.188 17.594 -42.281 1 37.03 64 ASP B O 1
ATOM 7551 N N . ARG B 1 65 ? -17.734 15.891 -43.562 1 36.81 65 ARG B N 1
ATOM 7552 C CA . ARG B 1 65 ? -17.016 14.734 -43.031 1 36.81 65 ARG B CA 1
ATOM 7553 C C . ARG B 1 65 ? -15.523 15.031 -42.875 1 36.81 65 ARG B C 1
ATOM 7555 O O . ARG B 1 65 ? -14.828 14.375 -42.094 1 36.81 65 ARG B O 1
ATOM 7562 N N . ARG B 1 66 ? -14.852 15.617 -43.969 1 35.34 66 ARG B N 1
ATOM 7563 C CA . ARG B 1 66 ? -13.406 15.773 -44.156 1 35.34 66 ARG B CA 1
ATOM 7564 C C . ARG B 1 66 ? -12.789 16.484 -42.938 1 35.34 66 ARG B C 1
ATOM 7566 O O . ARG B 1 66 ? -11.656 16.203 -42.562 1 35.34 66 ARG B O 1
ATOM 7573 N N . LEU B 1 67 ? -13.336 17.609 -42.438 1 30.95 67 LEU B N 1
ATOM 7574 C CA . LEU B 1 67 ? -12.742 18.516 -41.438 1 30.95 67 LEU B CA 1
ATOM 7575 C C . LEU B 1 67 ? -12.719 17.859 -40.062 1 30.95 67 LEU B C 1
ATOM 7577 O O . LEU B 1 67 ? -12.031 18.344 -39.156 1 30.95 67 LEU B O 1
ATOM 7581 N N . LEU B 1 68 ? -13.539 16.828 -39.781 1 30.12 68 LEU B N 1
ATOM 7582 C CA . LEU B 1 68 ? -13.539 16.203 -38.469 1 30.12 68 LEU B CA 1
ATOM 7583 C C . LEU B 1 68 ? -12.32 15.297 -38.281 1 30.12 68 LEU B C 1
ATOM 7585 O O . LEU B 1 68 ? -11.961 14.953 -37.156 1 30.12 68 LEU B O 1
ATOM 7589 N N . GLN B 1 69 ? -11.664 14.617 -39.312 1 29.78 69 GLN B N 1
ATOM 7590 C CA . GLN B 1 69 ? -10.586 13.641 -39.25 1 29.78 69 GLN B CA 1
ATOM 7591 C C . GLN B 1 69 ? -9.305 14.273 -38.688 1 29.78 69 GLN B C 1
ATOM 7593 O O . GLN B 1 69 ? -8.57 13.641 -37.938 1 29.78 69 GLN B O 1
ATOM 7598 N N . ASP B 1 70 ? -8.797 15.375 -39.219 1 30.33 70 ASP B N 1
ATOM 7599 C CA . ASP B 1 70 ? -7.508 16.031 -39 1 30.33 70 ASP B CA 1
ATOM 7600 C C . ASP B 1 70 ? -7.363 16.438 -37.531 1 30.33 70 ASP B C 1
ATOM 7602 O O . ASP B 1 70 ? -6.254 16.672 -37.062 1 30.33 70 ASP B O 1
ATOM 7606 N N . GLU B 1 71 ? -8.438 16.844 -36.875 1 27.73 71 GLU B N 1
ATOM 7607 C CA . GLU B 1 71 ? -8.18 17.359 -35.531 1 27.73 71 GLU B CA 1
ATOM 7608 C C . GLU B 1 71 ? -7.719 16.25 -34.594 1 27.73 71 GLU B C 1
ATOM 7610 O O . GLU B 1 71 ? -7.164 16.531 -33.531 1 27.73 71 GLU B O 1
ATOM 7615 N N . PHE B 1 72 ? -8.055 14.953 -34.875 1 27.94 72 PHE B N 1
ATOM 7616 C CA . PHE B 1 72 ? -7.746 13.969 -33.844 1 27.94 72 PHE B CA 1
ATOM 7617 C C . PHE B 1 72 ? -6.324 13.445 -34 1 27.94 72 PHE B C 1
ATOM 7619 O O . PHE B 1 72 ? -5.91 12.539 -33.25 1 27.94 72 PHE B O 1
ATOM 7626 N N . GLU B 1 73 ? -5.441 13.742 -35 1 27.03 73 GLU B N 1
ATOM 7627 C CA . GLU B 1 73 ? -4.148 13.125 -35.281 1 27.03 73 GLU B CA 1
ATOM 7628 C C . GLU B 1 73 ? -3.121 13.492 -34.219 1 27.03 73 GLU B C 1
ATOM 7630 O O . GLU B 1 73 ? -1.924 13.25 -34.375 1 27.03 73 GLU B O 1
ATOM 7635 N N . LEU B 1 74 ? -3.354 14.281 -33.219 1 22.94 74 LEU B N 1
ATOM 7636 C CA . LEU B 1 74 ? -2.229 14.953 -32.562 1 22.94 74 LEU B CA 1
ATOM 7637 C C . LEU B 1 74 ? -1.372 13.953 -31.797 1 22.94 74 LEU B C 1
ATOM 7639 O O . LEU B 1 74 ? -0.436 14.344 -31.094 1 22.94 74 LEU B O 1
ATOM 7643 N N . GLY B 1 75 ? -1.678 12.68 -31.594 1 22.58 75 GLY B N 1
ATOM 7644 C CA . GLY B 1 75 ? -0.85 12.227 -30.484 1 22.58 75 GLY B CA 1
ATOM 7645 C C . GLY B 1 75 ? 0.561 11.859 -30.906 1 22.58 75 GLY B C 1
ATOM 7646 O O . GLY B 1 75 ? 1.05 10.781 -30.578 1 22.58 75 GLY B O 1
ATOM 7647 N N . ASP B 1 76 ? 1.16 12.414 -32.031 1 22.7 76 ASP B N 1
ATOM 7648 C CA . ASP B 1 76 ? 2.479 11.977 -32.5 1 22.7 76 ASP B CA 1
ATOM 7649 C C . ASP B 1 76 ? 3.516 12.141 -31.391 1 22.7 76 ASP B C 1
ATOM 7651 O O . ASP B 1 76 ? 3.486 13.125 -30.641 1 22.7 76 ASP B O 1
ATOM 7655 N N . THR B 1 77 ? 4.414 11.172 -31.219 1 21.62 77 THR B N 1
ATOM 7656 C CA . THR B 1 77 ? 5.453 10.836 -30.25 1 21.62 77 THR B CA 1
ATOM 7657 C C . THR B 1 77 ? 6.613 11.82 -30.344 1 21.62 77 THR B C 1
ATOM 7659 O O . THR B 1 77 ? 7.566 11.609 -31.094 1 21.62 77 THR B O 1
ATOM 7662 N N . LEU B 1 78 ? 6.457 13.164 -30.703 1 20.42 78 LEU B N 1
ATOM 7663 C CA . LEU B 1 78 ? 7.594 14.078 -30.797 1 20.42 78 LEU B CA 1
ATOM 7664 C C . LEU B 1 78 ? 8.391 14.078 -29.5 1 20.42 78 LEU B C 1
ATOM 7666 O O . LEU B 1 78 ? 7.973 14.672 -28.5 1 20.42 78 LEU B O 1
ATOM 7670 N N . VAL B 1 79 ? 9.125 13.055 -29.234 1 19.45 79 VAL B N 1
ATOM 7671 C CA . VAL B 1 79 ? 9.891 13.141 -27.984 1 19.45 79 VAL B CA 1
ATOM 7672 C C . VAL B 1 79 ? 10.82 14.352 -28.047 1 19.45 79 VAL B C 1
ATOM 7674 O O . VAL B 1 79 ? 10.758 15.234 -27.188 1 19.45 79 VAL B O 1
ATOM 7677 N N . LEU B 1 80 ? 12.289 14.008 -27.969 1 16.23 80 LEU B N 1
ATOM 7678 C CA . LEU B 1 80 ? 13.539 14.398 -27.328 1 16.23 80 LEU B CA 1
ATOM 7679 C C . LEU B 1 80 ? 14.352 15.312 -28.25 1 16.23 80 LEU B C 1
ATOM 7681 O O . LEU B 1 80 ? 15.289 15.977 -27.781 1 16.23 80 LEU B O 1
ATOM 7685 N N . ASP B 1 81 ? 14.422 15.172 -29.484 1 16.81 81 ASP B N 1
ATOM 7686 C CA . ASP B 1 81 ? 15.75 15.219 -30.094 1 16.81 81 ASP B CA 1
ATOM 7687 C C . ASP B 1 81 ? 16.359 16.609 -29.984 1 16.81 81 ASP B C 1
ATOM 7689 O O . ASP B 1 81 ? 17.562 16.75 -29.719 1 16.81 81 ASP B O 1
ATOM 7693 N N . GLU B 1 82 ? 15.953 17.547 -30.781 1 17.78 82 GLU B N 1
ATOM 7694 C CA . GLU B 1 82 ? 16.828 18.484 -31.469 1 17.78 82 GLU B CA 1
ATOM 7695 C C . GLU B 1 82 ? 17.5 19.453 -30.5 1 17.78 82 GLU B C 1
ATOM 7697 O O . GLU B 1 82 ? 16.891 19.844 -29.5 1 17.78 82 GLU B O 1
ATOM 7702 N N . ILE B 1 83 ? 18.891 19.859 -30.891 1 16.83 83 ILE B N 1
ATOM 7703 C CA . ILE B 1 83 ? 20.234 20.359 -30.656 1 16.83 83 ILE B CA 1
ATOM 7704 C C . ILE B 1 83 ? 20.188 21.75 -30.016 1 16.83 83 ILE B C 1
ATOM 7706 O O . ILE B 1 83 ? 19.188 22.469 -30.172 1 16.83 83 ILE B O 1
ATOM 7710 N N . PHE B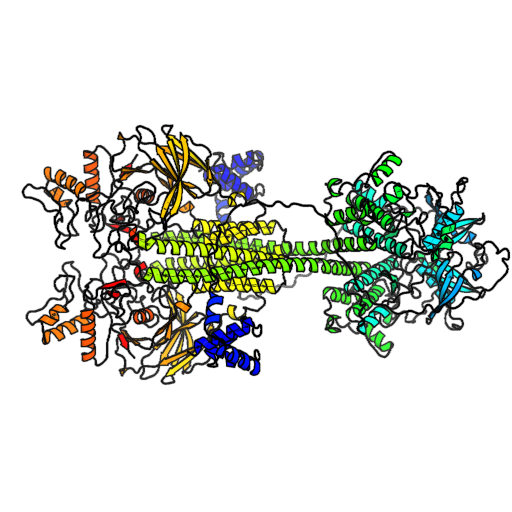 1 84 ? 21.375 22.219 -29.797 1 18.09 84 PHE B N 1
ATOM 7711 C CA . PHE B 1 84 ? 22.406 23.062 -29.219 1 18.09 84 PHE B CA 1
ATOM 7712 C C . PHE B 1 84 ? 22.375 24.453 -29.844 1 18.09 84 PHE B C 1
ATOM 7714 O O . PHE B 1 84 ? 23.234 25.297 -29.562 1 18.09 84 PHE B O 1
ATOM 7721 N N . THR B 1 85 ? 21.703 24.766 -30.969 1 17.77 85 THR B N 1
ATOM 7722 C CA . THR B 1 85 ? 22.484 25.828 -31.625 1 17.77 85 THR B CA 1
ATOM 7723 C C . THR B 1 85 ? 22.438 27.109 -30.812 1 17.77 85 THR B C 1
ATOM 7725 O O . THR B 1 85 ? 21.359 27.516 -30.344 1 17.77 85 THR B O 1
ATOM 7728 N N . PRO B 1 86 ? 23.656 27.75 -30.719 1 17.36 86 PRO B N 1
ATOM 7729 C CA . PRO B 1 86 ? 24.141 28.719 -29.734 1 17.36 86 PRO B CA 1
ATOM 7730 C C . PRO B 1 86 ? 23.359 30.031 -29.766 1 17.36 86 PRO B C 1
ATOM 7732 O O . PRO B 1 86 ? 23.172 30.656 -28.719 1 17.36 86 PRO B O 1
ATOM 7735 N N . THR B 1 87 ? 22.75 30.312 -31 1 17.72 87 THR B N 1
ATOM 7736 C CA . THR B 1 87 ? 23.438 31.531 -31.391 1 17.72 87 THR B CA 1
ATOM 7737 C C . THR B 1 87 ? 23.125 32.656 -30.406 1 17.72 87 THR B C 1
ATOM 7739 O O . THR B 1 87 ? 24.047 33.344 -29.938 1 17.72 87 THR B O 1
ATOM 7742 N N . GLU B 1 88 ? 22.109 33.406 -30.891 1 17.31 88 GLU B N 1
ATOM 7743 C CA . GLU B 1 88 ? 22.188 34.875 -30.906 1 17.31 88 GLU B CA 1
ATOM 7744 C C . GLU B 1 88 ? 21.875 35.469 -29.531 1 17.31 88 GLU B C 1
ATOM 7746 O O . GLU B 1 88 ? 20.812 35.25 -28.984 1 17.31 88 GLU B O 1
ATOM 7751 N N . SER B 1 89 ? 22.953 35.719 -28.906 1 17.09 89 SER B N 1
ATOM 7752 C CA . SER B 1 89 ? 23.188 36.125 -27.516 1 17.09 89 SER B CA 1
ATOM 7753 C C . SER B 1 89 ? 22.547 37.469 -27.234 1 17.09 89 SER B C 1
ATOM 7755 O O . SER B 1 89 ? 22.75 38.062 -26.156 1 17.09 89 SER B O 1
ATOM 7757 N N . THR B 1 90 ? 21.703 37.812 -28.25 1 17.88 90 THR B N 1
ATOM 7758 C CA . THR B 1 90 ? 21.594 39.281 -28.125 1 17.88 90 THR B CA 1
ATOM 7759 C C . THR B 1 90 ? 21.078 39.656 -26.734 1 17.88 90 THR B C 1
ATOM 7761 O O . THR B 1 90 ? 19.953 39.312 -26.359 1 17.88 90 THR B O 1
ATOM 7764 N N . GLU B 1 91 ? 21.953 39.906 -25.953 1 17.17 91 GLU B N 1
ATOM 7765 C CA . GLU B 1 91 ? 22.031 40.062 -24.5 1 17.17 91 GLU B CA 1
ATOM 7766 C C . GLU B 1 91 ? 21.172 41.219 -24.031 1 17.17 91 GLU B C 1
ATOM 7768 O O . GLU B 1 91 ? 20.641 41.219 -22.922 1 17.17 91 GLU B O 1
ATOM 7773 N N . PRO B 1 92 ? 20.906 42.219 -24.844 1 19.06 92 PRO B N 1
ATOM 7774 C CA . PRO B 1 92 ? 21.281 43.375 -24.016 1 19.06 92 PRO B CA 1
ATOM 7775 C C . PRO B 1 92 ? 20.359 43.531 -22.797 1 19.06 92 PRO B C 1
ATOM 7777 O O . PRO B 1 92 ? 19.266 42.969 -22.766 1 19.06 92 PRO B O 1
ATOM 7780 N N . LEU B 1 93 ? 20.719 44.531 -22.078 1 17.94 93 LEU B N 1
ATOM 7781 C CA . LEU B 1 93 ? 20.656 45.062 -20.719 1 17.94 93 LEU B CA 1
ATOM 7782 C C . LEU B 1 93 ? 19.25 45.5 -20.359 1 17.94 93 LEU B C 1
ATOM 7784 O O . LEU B 1 93 ? 18.453 45.844 -21.25 1 17.94 93 LEU B O 1
ATOM 7788 N N . LEU B 1 94 ? 19.047 45.656 -19.141 1 16.84 94 LEU B N 1
ATOM 7789 C CA . LEU B 1 94 ? 18.016 45.594 -18.109 1 16.84 94 LEU B CA 1
ATOM 7790 C C . LEU B 1 94 ? 17.094 46.812 -18.203 1 16.84 94 LEU B C 1
ATOM 7792 O O . LEU B 1 94 ? 16.172 46.938 -17.406 1 16.84 94 LEU B O 1
ATOM 7796 N N . GLU B 1 95 ? 17.047 47.344 -19.406 1 18.23 95 GLU B N 1
ATOM 7797 C CA . GLU B 1 95 ? 16.609 48.688 -19.078 1 18.23 95 GLU B CA 1
ATOM 7798 C C . GLU B 1 95 ? 15.219 48.688 -18.453 1 18.23 95 GLU B C 1
ATOM 7800 O O . GLU B 1 95 ? 14.273 48.156 -19.031 1 18.23 95 GLU B O 1
ATOM 7805 N N . VAL B 1 96 ? 15.211 48.625 -17.281 1 17.48 96 VAL B N 1
ATOM 7806 C CA . VAL B 1 96 ? 14.102 48.406 -16.344 1 17.48 96 VAL B CA 1
ATOM 7807 C C . VAL B 1 96 ? 12.977 49.406 -16.672 1 17.48 96 VAL B C 1
ATOM 7809 O O . VAL B 1 96 ? 12.891 50.469 -16.062 1 17.48 96 VAL B O 1
ATOM 7812 N N . PRO B 1 97 ? 12.922 49.688 -17.969 1 17.81 97 PRO B N 1
ATOM 7813 C CA . PRO B 1 97 ? 12.234 50.969 -17.812 1 17.81 97 PRO B CA 1
ATOM 7814 C C . PRO B 1 97 ? 10.805 50.812 -17.297 1 17.81 97 PRO B C 1
ATOM 7816 O O . PRO B 1 97 ? 10.016 50.062 -17.875 1 17.81 97 PRO B O 1
ATOM 7819 N N . GLN B 1 98 ? 10.719 50.812 -16.094 1 17.44 98 GLN B N 1
ATOM 7820 C CA . GLN B 1 98 ? 9.594 50.625 -15.188 1 17.44 98 GLN B CA 1
ATOM 7821 C C . GLN B 1 98 ? 8.398 51.469 -15.594 1 17.44 98 GLN B C 1
ATOM 7823 O O . GLN B 1 98 ? 8.312 52.656 -15.211 1 17.44 98 GLN B O 1
ATOM 7828 N N . THR B 1 99 ? 8.055 51.406 -16.75 1 18.19 99 THR B N 1
ATOM 7829 C CA . THR B 1 99 ? 7.074 52.375 -17.234 1 18.19 99 THR B CA 1
ATOM 7830 C C . THR B 1 99 ? 5.699 52.094 -16.641 1 18.19 99 THR B C 1
ATOM 7832 O O . THR B 1 99 ? 4.695 52.656 -17.078 1 18.19 99 THR B O 1
ATOM 7835 N N . VAL B 1 100 ? 5.711 51.219 -15.703 1 16.75 100 VAL B N 1
ATOM 7836 C CA . VAL B 1 100 ? 4.41 50.594 -15.547 1 16.75 100 VAL B CA 1
ATOM 7837 C C . VAL B 1 100 ? 3.305 51.656 -15.539 1 16.75 100 VAL B C 1
ATOM 7839 O O . VAL B 1 100 ? 2.324 51.531 -16.281 1 16.75 100 VAL B O 1
ATOM 7842 N N . ALA B 1 101 ? 2.938 51.969 -14.32 1 16.72 101 ALA B N 1
ATOM 7843 C CA . ALA B 1 101 ? 1.693 51.969 -13.562 1 16.72 101 ALA B CA 1
ATOM 7844 C C . ALA B 1 101 ? 0.89 53.219 -13.781 1 16.72 101 ALA B C 1
ATOM 7846 O O . ALA B 1 101 ? 1.264 54.312 -13.297 1 16.72 101 ALA B O 1
ATOM 7847 N N . GLN B 1 102 ? 0.326 53.375 -14.797 1 16.97 102 GLN B N 1
ATOM 7848 C CA . GLN B 1 102 ? -0.456 54.5 -15.289 1 16.97 102 GLN B CA 1
ATOM 7849 C C . GLN B 1 102 ? -1.581 54.844 -14.32 1 16.97 102 GLN B C 1
ATOM 7851 O O . GLN B 1 102 ? -1.839 54.125 -13.367 1 16.97 102 GLN B O 1
ATOM 7856 N N . THR B 1 103 ? -2.834 54.906 -14.844 1 17.75 103 THR B N 1
ATOM 7857 C CA . THR B 1 103 ? -3.811 56 -14.906 1 17.75 103 THR B CA 1
ATOM 7858 C C . THR B 1 103 ? -4.945 55.75 -13.914 1 17.75 103 THR B C 1
ATOM 7860 O O . THR B 1 103 ? -5.828 54.938 -14.164 1 17.75 103 THR B O 1
ATOM 7863 N N . PHE B 1 104 ? -4.734 55.312 -12.82 1 17.16 104 PHE B N 1
ATOM 7864 C CA . PHE B 1 104 ? -5.832 55.062 -11.891 1 17.16 104 PHE B CA 1
ATOM 7865 C C . PHE B 1 104 ? -6.75 56.281 -11.805 1 17.16 104 PHE B C 1
ATOM 7867 O O . PHE B 1 104 ? -6.324 57.375 -11.406 1 17.16 104 PHE B O 1
ATOM 7874 N N . ARG B 1 105 ? -7.777 56.219 -12.508 1 18.94 105 ARG B N 1
ATOM 7875 C CA . ARG B 1 105 ? -8.789 57.25 -12.703 1 18.94 105 ARG B CA 1
ATOM 7876 C C . ARG B 1 105 ? -9.625 57.438 -11.445 1 18.94 105 ARG B C 1
ATOM 7878 O O . ARG B 1 105 ? -10.555 56.656 -11.188 1 18.94 105 ARG B O 1
ATOM 7885 N N . GLN B 1 106 ? -8.922 57.406 -10.391 1 17.12 106 GLN B N 1
ATOM 7886 C CA . GLN B 1 106 ? -9.734 57.625 -9.211 1 17.12 106 GLN B CA 1
ATOM 7887 C C . GLN B 1 106 ? -10.656 58.844 -9.414 1 17.12 106 GLN B C 1
ATOM 7889 O O . GLN B 1 106 ? -10.305 59.781 -10.133 1 17.12 106 GLN B O 1
ATOM 7894 N N . THR B 1 107 ? -11.93 58.75 -8.938 1 18.53 107 THR B N 1
ATOM 7895 C CA . THR B 1 107 ? -13.289 59.281 -8.961 1 18.53 107 THR B CA 1
ATOM 7896 C C . THR B 1 107 ? -13.32 60.719 -8.469 1 18.53 107 THR B C 1
ATOM 7898 O O . THR B 1 107 ? -12.562 61.094 -7.566 1 18.53 107 THR B O 1
ATOM 7901 N N . PRO B 1 108 ? -14.016 61.469 -9.109 1 19.88 108 PRO B N 1
ATOM 7902 C CA . PRO B 1 108 ? -14.133 62.906 -8.883 1 19.88 108 PRO B CA 1
ATOM 7903 C C . PRO B 1 108 ? -14.766 63.25 -7.531 1 19.88 108 PRO B C 1
ATOM 7905 O O . PRO B 1 108 ? -15.906 62.875 -7.266 1 19.88 108 PRO B O 1
ATOM 7908 N N . PRO B 1 109 ? -14.289 62.75 -6.457 1 16.62 109 PRO B N 1
ATOM 7909 C CA . PRO B 1 109 ? -15.219 63.062 -5.375 1 16.62 109 PRO B CA 1
ATOM 7910 C C . PRO B 1 109 ? -15.695 64.5 -5.426 1 16.62 109 PRO B C 1
ATOM 7912 O O . PRO B 1 109 ? -15.047 65.375 -6.059 1 16.62 109 PRO B O 1
ATOM 7915 N N . VAL B 1 110 ? -16.734 64.75 -4.676 1 17.22 110 VAL B N 1
ATOM 7916 C CA . VAL B 1 110 ? -17.812 65.75 -4.422 1 17.22 110 VAL B CA 1
ATOM 7917 C C . VAL B 1 110 ? -17.219 67.062 -3.92 1 17.22 110 VAL B C 1
ATOM 7919 O O . VAL B 1 110 ? -16.297 67.062 -3.094 1 17.22 110 VAL B O 1
ATOM 7922 N N . LYS B 1 111 ? -17.5 67.938 -4.562 1 19.77 111 LYS B N 1
ATOM 7923 C CA . LYS B 1 111 ? -17.172 69.375 -4.453 1 19.77 111 LYS B CA 1
ATOM 7924 C C . LYS B 1 111 ? -17.531 69.938 -3.076 1 19.77 111 LYS B C 1
ATOM 7926 O O . LYS B 1 111 ? -18.703 70.062 -2.76 1 19.77 111 LYS B O 1
ATOM 7931 N N . LEU B 1 112 ? -17.156 69.188 -1.986 1 16.16 112 LEU B N 1
ATOM 7932 C CA . LEU B 1 112 ? -17.641 69.938 -0.829 1 16.16 112 LEU B CA 1
ATOM 7933 C C . LEU B 1 112 ? -17.281 71.375 -0.924 1 16.16 112 LEU B C 1
ATOM 7935 O O . LEU B 1 112 ? -16.109 71.75 -1.083 1 16.16 112 LEU B O 1
ATOM 7939 N N . ALA B 1 113 ? -18.203 72.062 -1.38 1 18.56 113 ALA B N 1
ATOM 7940 C CA . ALA B 1 113 ? -18.172 73.562 -1.536 1 18.56 113 ALA B CA 1
ATOM 7941 C C . ALA B 1 113 ? -17.672 74.188 -0.262 1 18.56 113 ALA B C 1
ATOM 7943 O O . ALA B 1 113 ? -18.109 73.875 0.84 1 18.56 113 ALA B O 1
ATOM 7944 N N . ARG B 1 114 ? -16.469 74.688 -0.395 1 20.56 114 ARG B N 1
ATOM 7945 C CA . ARG B 1 114 ? -15.672 75.562 0.446 1 20.56 114 ARG B CA 1
ATOM 7946 C C . ARG B 1 114 ? -16.469 76.812 0.839 1 20.56 114 ARG B C 1
ATOM 7948 O O . ARG B 1 114 ? -16.578 77.75 0.054 1 20.56 114 ARG B O 1
ATOM 7955 N N . ASN B 1 115 ? -17.734 76.625 1.258 1 18.08 115 ASN B N 1
ATOM 7956 C CA . ASN B 1 115 ? -18.297 77.938 1.461 1 18.08 115 ASN B CA 1
ATOM 7957 C C . ASN B 1 115 ? -17.359 78.812 2.289 1 18.08 115 ASN B C 1
ATOM 7959 O O . ASN B 1 115 ? -16.906 78.375 3.357 1 18.08 115 ASN B O 1
ATOM 7963 N N . THR B 1 116 ? -16.672 79.625 1.562 1 18.61 116 THR B N 1
ATOM 7964 C CA . THR B 1 116 ? -15.789 80.75 1.936 1 18.61 116 THR B CA 1
ATOM 7965 C C . THR B 1 116 ? -16.469 81.688 2.93 1 18.61 116 THR B C 1
ATOM 7967 O O . THR B 1 116 ? -17.406 82.375 2.57 1 18.61 116 THR B O 1
ATOM 7970 N N . LEU B 1 117 ? -16.984 81.125 4.051 1 18.05 117 LEU B N 1
ATOM 7971 C CA . LEU B 1 117 ? -17.562 82.25 4.746 1 18.05 117 LEU B CA 1
ATOM 7972 C C . LEU B 1 117 ? -16.547 83.438 4.855 1 18.05 117 LEU B C 1
ATOM 7974 O O . LEU B 1 117 ? -15.375 83.188 5.148 1 18.05 117 LEU B O 1
ATOM 7978 N N . PRO B 1 118 ? -16.75 84.5 4.176 1 20.89 118 PRO B N 1
ATOM 7979 C CA . PRO B 1 118 ? -15.945 85.688 4.121 1 20.89 118 PRO B CA 1
ATOM 7980 C C . PRO B 1 118 ? -15.602 86.25 5.504 1 20.89 118 PRO B C 1
ATOM 7982 O O . PRO B 1 118 ? -16.5 86.438 6.324 1 20.89 118 PRO B O 1
ATOM 7985 N N . PHE B 1 119 ? -14.664 85.625 6.199 1 18.58 119 PHE B N 1
ATOM 7986 C CA . PHE B 1 119 ? -14.297 86.375 7.414 1 18.58 119 PHE B CA 1
ATOM 7987 C C . PHE B 1 119 ? -14.008 87.812 7.105 1 18.58 119 PHE B C 1
ATOM 7989 O O . PHE B 1 119 ? -13.25 88.125 6.18 1 18.58 119 PHE B O 1
ATOM 7996 N N . GLY B 1 120 ? -14.938 88.688 7.27 1 18.81 120 GLY B N 1
ATOM 7997 C CA . GLY B 1 120 ? -14.852 90.125 7.16 1 18.81 120 GLY B CA 1
ATOM 7998 C C . GLY B 1 120 ? -13.609 90.688 7.828 1 18.81 120 GLY B C 1
ATOM 7999 O O . GLY B 1 120 ? -12.992 90 8.672 1 18.81 120 GLY B O 1
ATOM 8000 N N . GLU B 1 121 ? -12.93 91.625 7.207 1 21.36 121 GLU B N 1
ATOM 8001 C CA . GLU B 1 121 ? -11.797 92.5 7.379 1 21.36 121 GLU B CA 1
ATOM 8002 C C . GLU B 1 121 ? -11.852 93.188 8.742 1 21.36 121 GLU B C 1
ATOM 8004 O O . GLU B 1 121 ? -11.094 94.125 9 1 21.36 121 GLU B O 1
ATOM 8009 N N . SER B 1 122 ? -12.336 92.625 9.875 1 19.58 122 SER B N 1
ATOM 8010 C CA . SER B 1 122 ? -12.383 93.75 10.836 1 19.58 122 SER B CA 1
ATOM 8011 C C . SER B 1 122 ? -10.984 94.312 11.102 1 19.58 122 SER B C 1
ATOM 8013 O O . SER B 1 122 ? -10.016 93.562 11.188 1 19.58 122 SER B O 1
ATOM 8015 N N . SER B 1 123 ? -10.57 95.5 10.766 1 21.84 123 SER B N 1
ATOM 8016 C CA . SER B 1 123 ? -9.5 96.5 10.883 1 21.84 123 SER B CA 1
ATOM 8017 C C . SER B 1 123 ? -9.008 96.625 12.32 1 21.84 123 SER B C 1
ATOM 8019 O O . SER B 1 123 ? -8.195 97.5 12.641 1 21.84 123 SER B O 1
ATOM 8021 N N . SER B 1 124 ? -9.516 95.812 13.383 1 22.41 124 SER B N 1
ATOM 8022 C CA . SER B 1 124 ? -9.328 96.562 14.617 1 22.41 124 SER B CA 1
ATOM 8023 C C . SER B 1 124 ? -7.844 96.688 14.953 1 22.41 124 SER B C 1
ATOM 8025 O O . SER B 1 124 ? -7.027 95.875 14.539 1 22.41 124 SER B O 1
ATOM 8027 N N . ALA B 1 125 ? -7.414 97.812 15.711 1 27.7 125 ALA B N 1
ATOM 8028 C CA . ALA B 1 125 ? -6.289 98.5 16.344 1 27.7 125 ALA B CA 1
ATOM 8029 C C . ALA B 1 125 ? -5.559 97.562 17.312 1 27.7 125 ALA B C 1
ATOM 8031 O O . ALA B 1 125 ? -6.188 96.812 18.078 1 27.7 125 ALA B O 1
ATOM 8032 N N . ALA B 1 126 ? -4.273 97.25 17.078 1 29.47 126 ALA B N 1
ATOM 8033 C CA . ALA B 1 126 ? -3.146 96.562 17.672 1 29.47 126 ALA B CA 1
ATOM 8034 C C . ALA B 1 126 ? -2.973 96.938 19.141 1 29.47 126 ALA B C 1
ATOM 8036 O O . ALA B 1 126 ? -2.236 97.875 19.469 1 29.47 126 ALA B O 1
ATOM 8037 N N . ALA B 1 127 ? -4.07 97.062 19.938 1 31.41 127 ALA B N 1
ATOM 8038 C CA . ALA B 1 127 ? -3.701 97.5 21.281 1 31.41 127 ALA B CA 1
ATOM 8039 C C . ALA B 1 127 ? -2.785 96.438 21.938 1 31.41 127 ALA B C 1
ATOM 8041 O O . ALA B 1 127 ? -2.816 95.312 21.578 1 31.41 127 ALA B O 1
ATOM 8042 N N . GLU B 1 128 ? -1.743 96.875 22.703 1 30.28 128 GLU B N 1
ATOM 8043 C CA . GLU B 1 128 ? -0.636 96.312 23.469 1 30.28 128 GLU B CA 1
ATOM 8044 C C . GLU B 1 128 ? -1.102 95.125 24.328 1 30.28 128 GLU B C 1
ATOM 8046 O O . GLU B 1 128 ? -1.842 95.312 25.297 1 30.28 128 GLU B O 1
ATOM 8051 N N . SER B 1 129 ? -1.58 94.062 23.734 1 31.84 129 SER B N 1
ATOM 8052 C CA . SER B 1 129 ? -2.334 92.938 24.375 1 31.84 129 SER B CA 1
ATOM 8053 C C . SER B 1 129 ? -1.562 92.375 25.562 1 31.84 129 SER B C 1
ATOM 8055 O O . SER B 1 129 ? -0.36 92.125 25.453 1 31.84 129 SER B O 1
ATOM 8057 N N . PRO B 1 130 ? -1.933 92.5 26.812 1 33.94 130 PRO B N 1
ATOM 8058 C CA . PRO B 1 130 ? -1.317 91.938 28.016 1 33.94 130 PRO B CA 1
ATOM 8059 C C . PRO B 1 130 ? -0.843 90.5 27.781 1 33.94 130 PRO B C 1
ATOM 8061 O O . PRO B 1 130 ? -1.318 89.812 26.875 1 33.94 130 PRO B O 1
ATOM 8064 N N . SER B 1 131 ? 0.353 90.062 28.312 1 41.66 131 SER B N 1
ATOM 8065 C CA . SER B 1 131 ? 1.051 88.75 28.266 1 41.66 131 SER B CA 1
ATOM 8066 C C . SER B 1 131 ? 0.081 87.625 28.438 1 41.66 131 SER B C 1
ATOM 8068 O O . SER B 1 131 ? -0.752 87.625 29.344 1 41.66 131 SER B O 1
ATOM 8070 N N . GLU B 1 132 ? -0.328 86.875 27.469 1 47.44 132 GLU B N 1
ATOM 8071 C CA . GLU B 1 132 ? -1.253 85.75 27.25 1 47.44 132 GLU B CA 1
ATOM 8072 C C . GLU B 1 132 ? -1.188 84.75 28.391 1 47.44 132 GLU B C 1
ATOM 8074 O O . GLU B 1 132 ? -2.158 84.062 28.656 1 47.44 132 GLU B O 1
ATOM 8079 N N . LEU B 1 133 ? -0.079 84.5 29.047 1 48.88 133 LEU B N 1
ATOM 8080 C CA . LEU B 1 133 ? 0.039 83.5 30.094 1 48.88 133 LEU B CA 1
ATOM 8081 C C . LEU B 1 133 ? -0.755 83.938 31.328 1 48.88 133 LEU B C 1
ATOM 8083 O O . LEU B 1 133 ? -0.923 83.125 32.25 1 48.88 133 LEU B O 1
ATOM 8087 N N . GLU B 1 134 ? -1.114 85.312 31.438 1 46.62 134 GLU B N 1
ATOM 8088 C CA . GLU B 1 134 ? -1.807 85.812 32.594 1 46.62 134 GLU B CA 1
ATOM 8089 C C . GLU B 1 134 ? -3.316 85.875 32.375 1 46.62 134 GLU B C 1
ATOM 8091 O O . GLU B 1 134 ? -4.023 86.625 33.031 1 46.62 134 GLU B O 1
ATOM 8096 N N . LEU B 1 135 ? -3.826 85.188 31.438 1 49.66 135 LEU B N 1
ATOM 8097 C CA . LEU B 1 135 ? -5.27 85.312 31.281 1 49.66 135 LEU B CA 1
ATOM 8098 C C . LEU B 1 135 ? -6.004 84.812 32.5 1 49.66 135 LEU B C 1
ATOM 8100 O O . LEU B 1 135 ? -5.609 83.75 33.062 1 49.66 135 LEU B O 1
ATOM 8104 N N . GLU B 1 136 ? -6.844 85.5 33.062 1 54.88 136 GLU B N 1
ATOM 8105 C CA . GLU B 1 136 ? -7.73 85.062 34.125 1 54.88 136 GLU B CA 1
ATOM 8106 C C . GLU B 1 136 ? -8.5 83.812 33.719 1 54.88 136 GLU B C 1
ATOM 8108 O O . GLU B 1 136 ? -8.734 83.562 32.531 1 54.88 136 GLU B O 1
ATOM 8113 N N . ARG B 1 137 ? -8.641 82.75 34.562 1 59.47 137 ARG B N 1
ATOM 8114 C CA . ARG B 1 137 ? -9.273 81.438 34.344 1 59.47 137 ARG B CA 1
ATOM 8115 C C . ARG B 1 137 ? -10.461 81.562 33.406 1 59.47 137 ARG B C 1
ATOM 8117 O O . ARG B 1 137 ? -10.656 80.688 32.562 1 59.47 137 ARG B O 1
ATOM 8124 N N . GLU B 1 138 ? -11.227 82.688 33.438 1 58.88 138 GLU B N 1
ATOM 8125 C CA . GLU B 1 138 ? -12.445 82.75 32.656 1 58.88 138 GLU B CA 1
ATOM 8126 C C . GLU B 1 138 ? -12.125 83.062 31.203 1 58.88 138 GLU B C 1
ATOM 8128 O O . GLU B 1 138 ? -12.898 82.75 30.297 1 58.88 138 GLU B O 1
ATOM 8133 N N . GLN B 1 139 ? -11 83.625 30.922 1 67.69 139 GLN B N 1
ATOM 8134 C CA . GLN B 1 139 ? -10.68 84.062 29.578 1 67.69 139 GLN B CA 1
ATOM 8135 C C . GLN B 1 139 ? -9.812 83 28.859 1 67.69 139 GLN B C 1
ATOM 8137 O O . GLN B 1 139 ? -9.547 83.125 27.656 1 67.69 139 GLN B O 1
ATOM 8142 N N . ARG B 1 140 ? -9.539 82 29.484 1 80.25 140 ARG B N 1
ATOM 8143 C CA . ARG B 1 140 ? -8.656 81 28.922 1 80.25 140 ARG B CA 1
ATOM 8144 C C . ARG B 1 140 ? -9.383 80.125 27.875 1 80.25 140 ARG B C 1
ATOM 8146 O O . ARG B 1 140 ? -8.812 79.812 26.844 1 80.25 140 ARG B O 1
ATOM 8153 N N . TYR B 1 141 ? -10.672 79.938 28.094 1 85 141 TYR B N 1
ATOM 8154 C CA . TYR B 1 141 ? -11.383 79 27.219 1 85 141 TYR B CA 1
ATOM 8155 C C . TYR B 1 141 ? -12.398 79.688 26.359 1 85 141 TYR B C 1
ATOM 8157 O O . TYR B 1 141 ? -13.203 80.5 26.859 1 85 141 TYR B O 1
ATOM 8165 N N . GLU B 1 142 ? -12.281 79.5 25.078 1 83.88 142 GLU B N 1
ATOM 8166 C CA . GLU B 1 142 ? -13.25 80 24.109 1 83.88 142 GLU B CA 1
ATOM 8167 C C . GLU B 1 142 ? -14.297 79 23.766 1 83.88 142 GLU B C 1
ATOM 8169 O O . GLU B 1 142 ? -13.977 77.938 23.188 1 83.88 142 GLU B O 1
ATOM 8174 N N . PHE B 1 143 ? -15.531 79.25 24.094 1 82.81 143 PHE B N 1
ATOM 8175 C CA . PHE B 1 143 ? -16.609 78.25 23.844 1 82.81 143 PHE B CA 1
ATOM 8176 C C . PHE B 1 143 ? -17 78.25 22.375 1 82.81 143 PHE B C 1
ATOM 8178 O O . PHE B 1 143 ? -17.188 79.312 21.766 1 82.81 143 PHE B O 1
ATOM 8185 N N . LEU B 1 144 ? -16.969 77.125 21.75 1 83.31 144 LEU B N 1
ATOM 8186 C CA . LEU B 1 144 ? -17.25 77 20.328 1 83.31 144 LEU B CA 1
ATOM 8187 C C . LEU B 1 144 ? -18.625 76.312 20.109 1 83.31 144 LEU B C 1
ATOM 8189 O O . LEU B 1 144 ? -19.625 77 19.953 1 83.31 144 LEU B O 1
ATOM 8193 N N . ASP B 1 145 ? -18.734 75 20.141 1 81.81 145 ASP B N 1
ATOM 8194 C CA . ASP B 1 145 ? -19.953 74.312 19.812 1 81.81 145 ASP B CA 1
ATOM 8195 C C . ASP B 1 145 ? -20.359 73.375 20.922 1 81.81 145 ASP B C 1
ATOM 8197 O O . ASP B 1 145 ? -19.531 72.938 21.734 1 81.81 145 ASP B O 1
ATOM 8201 N N . GLU B 1 146 ? -21.641 73.062 20.906 1 81.75 146 GLU B N 1
ATOM 8202 C CA . GLU B 1 146 ? -22.125 72.062 21.828 1 81.75 146 GLU B CA 1
ATOM 8203 C C . GLU B 1 146 ? -21.844 70.625 21.297 1 81.75 146 GLU B C 1
ATOM 8205 O O . GLU B 1 146 ? -22.125 70.375 20.141 1 81.75 146 GLU B O 1
ATOM 8210 N N . LEU B 1 147 ? -21.125 69.938 22.031 1 80.5 147 LEU B N 1
ATOM 8211 C CA . LEU B 1 147 ? -20.781 68.562 21.641 1 80.5 147 LEU B CA 1
ATOM 8212 C C . LEU B 1 147 ? -21.859 67.562 22.109 1 80.5 147 LEU B C 1
ATOM 8214 O O . LEU B 1 147 ? -22.125 66.562 21.438 1 80.5 147 LEU B O 1
ATOM 8218 N N . GLY B 1 148 ? -22.422 67.812 23.266 1 76 148 GLY B N 1
ATOM 8219 C CA . GLY B 1 148 ? -23.453 66.938 23.766 1 76 148 GLY B CA 1
ATOM 8220 C C . GLY B 1 148 ? -24.109 67.438 25.031 1 76 148 GLY B C 1
ATOM 8221 O O . GLY B 1 148 ? -23.531 68.312 25.75 1 76 148 GLY B O 1
ATOM 8222 N N . ARG B 1 149 ? -25.375 67.062 25.188 1 72.38 149 ARG B N 1
ATOM 8223 C CA . ARG B 1 149 ? -26.141 67.438 26.375 1 72.38 149 ARG B CA 1
ATOM 8224 C C . ARG B 1 149 ? -26.719 66.188 27.031 1 72.38 149 ARG B C 1
ATOM 8226 O O . ARG B 1 149 ? -27.219 65.25 26.359 1 72.38 149 ARG B O 1
ATOM 8233 N N . GLY B 1 150 ? -26.219 65.875 28.234 1 63.25 150 GLY B N 1
ATOM 8234 C CA . GLY B 1 150 ? -26.828 64.812 28.984 1 63.25 150 GLY B CA 1
ATOM 8235 C C . GLY B 1 150 ? -27.656 65.25 30.172 1 63.25 150 GLY B C 1
ATOM 8236 O O . GLY B 1 150 ? -27.891 66.438 30.328 1 63.25 150 GLY B O 1
ATOM 8237 N N . GLY B 1 151 ? -28.312 64.312 30.969 1 59.75 151 GLY B N 1
ATOM 8238 C CA . GLY B 1 151 ? -29.156 64.688 32.094 1 59.75 151 GLY B CA 1
ATOM 8239 C C . GLY B 1 151 ? -28.438 65.438 33.156 1 59.75 151 GLY B C 1
ATOM 8240 O O . GLY B 1 151 ? -29.047 66.25 33.875 1 59.75 151 GLY B O 1
ATOM 8241 N N . MET B 1 152 ? -27.031 65.312 33.219 1 62.03 152 MET B N 1
ATOM 8242 C CA . MET B 1 152 ? -26.344 65.938 34.375 1 62.03 152 MET B CA 1
ATOM 8243 C C . MET B 1 152 ? -25.5 67.125 33.938 1 62.03 152 MET B C 1
ATOM 8245 O O . MET B 1 152 ? -25.125 67.938 34.75 1 62.03 152 MET B O 1
ATOM 8249 N N . GLY B 1 153 ? -25.234 67.188 32.656 1 75.06 153 GLY B N 1
ATOM 8250 C CA . GLY B 1 153 ? -24.375 68.312 32.219 1 75.06 153 GLY B CA 1
ATOM 8251 C C . GLY B 1 153 ? -24.266 68.438 30.719 1 75.06 153 GLY B C 1
ATOM 8252 O O . GLY B 1 153 ? -24.953 67.75 29.984 1 75.06 153 GLY B O 1
ATOM 8253 N N . GLN B 1 154 ? -23.734 69.438 30.391 1 82.31 154 GLN B N 1
ATOM 8254 C CA . GLN B 1 154 ? -23.5 69.75 28.984 1 82.31 154 GLN B CA 1
ATOM 8255 C C . GLN B 1 154 ? -22 69.75 28.672 1 82.31 154 GLN B C 1
ATOM 8257 O O . GLN B 1 154 ? -21.188 70.125 29.516 1 82.31 154 GLN B O 1
ATOM 8262 N N . VAL B 1 155 ? -21.672 69.125 27.594 1 86.31 155 VAL B N 1
ATOM 8263 C CA . VAL B 1 155 ? -20.297 69.125 27.125 1 86.31 155 VAL B CA 1
ATOM 8264 C C . VAL B 1 155 ? -20.156 70.062 25.906 1 86.31 155 VAL B C 1
ATOM 8266 O O . VAL B 1 155 ? -20.922 69.938 24.938 1 86.31 155 VAL B O 1
ATOM 8269 N N . VAL B 1 156 ? -19.266 71 26.031 1 86.31 156 VAL B N 1
ATOM 8270 C CA . VAL B 1 156 ? -19.094 72 24.969 1 86.31 156 VAL B CA 1
ATOM 8271 C C . VAL B 1 156 ? -17.656 71.938 24.438 1 86.31 156 VAL B C 1
ATOM 8273 O O . VAL B 1 156 ? -16.719 71.625 25.188 1 86.31 156 VAL B O 1
ATOM 8276 N N . LEU B 1 157 ? -17.609 72.062 23.172 1 89.44 157 LEU B N 1
ATOM 8277 C CA . LEU B 1 157 ? -16.281 72.25 22.547 1 89.44 157 LEU B CA 1
ATOM 8278 C C . LEU B 1 157 ? -15.703 73.625 22.875 1 89.44 157 LEU B C 1
ATOM 8280 O O . LEU B 1 157 ? -16.391 74.625 22.766 1 89.44 157 LEU B O 1
ATOM 8284 N N . ALA B 1 158 ? -14.539 73.625 23.422 1 87.5 158 ALA B N 1
ATOM 8285 C CA . ALA B 1 158 ? -13.859 74.875 23.75 1 87.5 158 ALA B CA 1
ATOM 8286 C C . ALA B 1 158 ? -12.43 74.875 23.219 1 87.5 158 ALA B C 1
ATOM 8288 O O . ALA B 1 158 ? -11.859 73.812 22.953 1 87.5 158 ALA B O 1
ATOM 8289 N N . HIS B 1 159 ? -11.992 76 22.969 1 88.25 159 HIS B N 1
ATOM 8290 C CA . HIS B 1 159 ? -10.602 76.188 22.531 1 88.25 159 HIS B CA 1
ATOM 8291 C C . HIS B 1 159 ? -9.742 76.75 23.656 1 88.25 159 HIS B C 1
ATOM 8293 O O . HIS B 1 159 ? -10.055 77.812 24.219 1 88.25 159 HIS B O 1
ATOM 8299 N N . ASP B 1 160 ? -8.781 76 24.078 1 84.44 160 ASP B N 1
ATOM 8300 C CA . ASP B 1 160 ? -7.789 76.438 25.047 1 84.44 160 ASP B CA 1
ATOM 8301 C C . ASP B 1 160 ? -6.824 77.438 24.391 1 84.44 160 ASP B C 1
ATOM 8303 O O . ASP B 1 160 ? -5.98 77.062 23.578 1 84.44 160 ASP B O 1
ATOM 8307 N N . ARG B 1 161 ? -6.848 78.625 24.828 1 80.69 161 ARG B N 1
ATOM 8308 C CA . ARG B 1 161 ? -6.074 79.688 24.188 1 80.69 161 ARG B CA 1
ATOM 8309 C C . ARG B 1 161 ? -4.602 79.562 24.578 1 80.69 161 ARG B C 1
ATOM 8311 O O . ARG B 1 161 ? -3.734 80.125 23.859 1 80.69 161 ARG B O 1
ATOM 8318 N N . ILE B 1 162 ? -4.383 78.938 25.703 1 77.69 162 ILE B N 1
ATOM 8319 C CA . ILE B 1 162 ? -3.006 78.875 26.188 1 77.69 162 ILE B CA 1
ATOM 8320 C C . ILE B 1 162 ? -2.285 77.75 25.5 1 77.69 162 ILE B C 1
ATOM 8322 O O . ILE B 1 162 ? -1.201 77.938 24.938 1 77.69 162 ILE B O 1
ATOM 8326 N N . LEU B 1 163 ? -2.955 76.625 25.438 1 79.31 163 LEU B N 1
ATOM 8327 C CA . LEU B 1 163 ? -2.326 75.5 24.859 1 79.31 163 LEU B CA 1
ATOM 8328 C C . LEU B 1 163 ? -2.721 75.312 23.391 1 79.31 163 LEU B C 1
ATOM 8330 O O . LEU B 1 163 ? -2.201 74.438 22.703 1 79.31 163 LEU B O 1
ATOM 8334 N N . LYS B 1 164 ? -3.643 76.125 22.859 1 78.69 164 LYS B N 1
ATOM 8335 C CA . LYS B 1 164 ? -4.059 76.188 21.469 1 78.69 164 LYS B CA 1
ATOM 8336 C C . LYS B 1 164 ? -4.586 74.812 21.016 1 78.69 164 LYS B C 1
ATOM 8338 O O . LYS B 1 164 ? -4.172 74.312 19.969 1 78.69 164 LYS B O 1
ATOM 8343 N N . ARG B 1 165 ? -5.379 74.312 21.781 1 81.38 165 ARG B N 1
ATOM 8344 C CA . ARG B 1 165 ? -6.004 73 21.438 1 81.38 165 ARG B CA 1
ATOM 8345 C C . ARG B 1 165 ? -7.504 73.062 21.719 1 81.38 165 ARG B C 1
ATOM 8347 O O . ARG B 1 165 ? -7.969 73.812 22.547 1 81.38 165 ARG B O 1
ATOM 8354 N N . ASP B 1 166 ? -8.148 72.25 20.875 1 82.62 166 ASP B N 1
ATOM 8355 C CA . ASP B 1 166 ? -9.57 72.062 21.156 1 82.62 166 ASP B CA 1
ATOM 8356 C C . ASP B 1 166 ? -9.789 71.125 22.297 1 82.62 166 ASP B C 1
ATOM 8358 O O . ASP B 1 166 ? -9.102 70.062 22.391 1 82.62 166 ASP B O 1
ATOM 8362 N N . ILE B 1 167 ? -10.562 71.5 23.234 1 87.44 167 ILE B N 1
ATOM 8363 C CA . ILE B 1 167 ? -10.859 70.625 24.375 1 87.44 167 ILE B CA 1
ATOM 8364 C C . ILE B 1 167 ? -12.367 70.5 24.578 1 87.44 167 ILE B C 1
ATOM 8366 O O . ILE B 1 167 ? -13.125 71.312 24 1 87.44 167 ILE B O 1
ATOM 8370 N N . ALA B 1 168 ? -12.773 69.5 25.266 1 88.5 168 ALA B N 1
ATOM 8371 C CA . ALA B 1 168 ? -14.164 69.375 25.688 1 88.5 168 ALA B CA 1
ATOM 8372 C C . ALA B 1 168 ? -14.336 69.875 27.109 1 88.5 168 ALA B C 1
ATOM 8374 O O . ALA B 1 168 ? -13.516 69.625 27.984 1 88.5 168 ALA B O 1
ATOM 8375 N N . LEU B 1 169 ? -15.32 70.75 27.25 1 88.12 169 LEU B N 1
ATOM 8376 C CA . LEU B 1 169 ? -15.625 71.312 28.547 1 88.12 169 LEU B CA 1
ATOM 8377 C C . LEU B 1 169 ? -17 70.875 29.047 1 88.12 169 LEU B C 1
ATOM 8379 O O . LEU B 1 169 ? -18 71.062 28.344 1 88.12 169 LEU B O 1
ATOM 8383 N N . LYS B 1 170 ? -17.016 70.25 30.188 1 87.44 170 LYS B N 1
ATOM 8384 C CA . LYS B 1 170 ? -18.266 69.812 30.797 1 87.44 170 LYS B CA 1
ATOM 8385 C C . LYS B 1 170 ? -18.719 70.812 31.891 1 87.44 170 LYS B C 1
ATOM 8387 O O . LYS B 1 170 ? -17.922 71.188 32.75 1 87.44 170 LYS B O 1
ATOM 8392 N N . THR B 1 171 ? -19.906 71.25 31.781 1 83.25 171 THR B N 1
ATOM 8393 C CA . THR B 1 171 ? -20.5 72.125 32.75 1 83.25 171 THR B CA 1
ATOM 8394 C C . THR B 1 171 ? -21.844 71.625 33.25 1 83.25 171 THR B C 1
ATOM 8396 O O . THR B 1 171 ? -22.375 70.625 32.656 1 83.25 171 THR B O 1
ATOM 8399 N N . LEU B 1 172 ? -22.281 72.188 34.375 1 77.12 172 LEU B N 1
ATOM 8400 C CA . LEU B 1 172 ? -23.594 71.812 34.906 1 77.12 172 LEU B CA 1
ATOM 8401 C C . LEU B 1 172 ? -24.703 72.5 34.125 1 77.12 172 LEU B C 1
ATOM 8403 O O . LEU B 1 172 ? -24.5 73.625 33.656 1 77.12 172 LEU B O 1
ATOM 8407 N N . LEU B 1 173 ? -25.797 71.812 33.812 1 68.06 173 LEU B N 1
ATOM 8408 C CA . LEU B 1 173 ? -26.953 72.5 33.25 1 68.06 173 LEU B CA 1
ATOM 8409 C C . LEU B 1 173 ? -27.562 73.5 34.25 1 68.06 173 LEU B C 1
ATOM 8411 O O . LEU B 1 173 ? -27.609 73.188 35.438 1 68.06 173 LEU B O 1
ATOM 8415 N N . PRO B 1 174 ? -27.734 74.812 33.812 1 58.59 174 PRO B N 1
ATOM 8416 C CA . PRO B 1 174 ? -28.25 75.875 34.719 1 58.59 174 PRO B CA 1
ATOM 8417 C C . PRO B 1 174 ? -29.453 75.375 35.531 1 58.59 174 PRO B C 1
ATOM 8419 O O . PRO B 1 174 ? -29.609 75.75 36.688 1 58.59 174 PRO B O 1
ATOM 8422 N N . ASP B 1 175 ? -30.562 74.875 34.906 1 52.97 175 ASP B N 1
ATOM 8423 C CA . ASP B 1 175 ? -31.844 74.625 35.562 1 52.97 175 ASP B CA 1
ATOM 8424 C C . ASP B 1 175 ? -31.781 73.312 36.344 1 52.97 175 ASP B C 1
ATOM 8426 O O . ASP B 1 175 ? -32.812 72.75 36.719 1 52.97 175 ASP B O 1
ATOM 8430 N N . THR B 1 176 ? -30.672 72.812 36.469 1 51.5 176 THR B N 1
ATOM 8431 C CA . THR B 1 176 ? -30.656 71.562 37.219 1 51.5 176 THR B CA 1
ATOM 8432 C C . THR B 1 176 ? -30.75 71.812 38.719 1 51.5 176 THR B C 1
ATOM 8434 O O . THR B 1 176 ? -29.734 72.062 39.375 1 51.5 176 THR B O 1
ATOM 8437 N N . ALA B 1 177 ? -31.672 72.812 39.094 1 42.84 177 ALA B N 1
ATOM 8438 C CA . ALA B 1 177 ? -31.984 73.25 40.438 1 42.84 177 ALA B CA 1
ATOM 8439 C C . ALA B 1 177 ? -31.875 72.125 41.469 1 42.84 177 ALA B C 1
ATOM 8441 O O . ALA B 1 177 ? -31.344 72.312 42.562 1 42.84 177 ALA B O 1
ATOM 8442 N N . GLU B 1 178 ? -33.031 71.25 41.5 1 43.19 178 GLU B N 1
ATOM 8443 C CA . GLU B 1 178 ? -33.562 70.812 42.781 1 43.19 178 GLU B CA 1
ATOM 8444 C C . GLU B 1 178 ? -32.594 69.875 43.469 1 43.19 178 GLU B C 1
ATOM 8446 O O . GLU B 1 178 ? -32.281 70.062 44.656 1 43.19 178 GLU B O 1
ATOM 8451 N N . GLN B 1 179 ? -32.844 68.438 43.406 1 41.28 179 GLN B N 1
ATOM 8452 C CA . GLN B 1 179 ? -32.594 67.312 44.312 1 41.28 179 GLN B CA 1
ATOM 8453 C C . GLN B 1 179 ? -31.188 66.75 44.094 1 41.28 179 GLN B C 1
ATOM 8455 O O . GLN B 1 179 ? -30.891 66.25 43 1 41.28 179 GLN B O 1
ATOM 8460 N N . GLY B 1 180 ? -30.062 67.062 44.969 1 54.78 180 GLY B N 1
ATOM 8461 C CA . GLY B 1 180 ? -28.719 66.562 45.281 1 54.78 180 GLY B CA 1
ATOM 8462 C C . GLY B 1 180 ? -27.641 67.562 44.875 1 54.78 180 GLY B C 1
ATOM 8463 O O . GLY B 1 180 ? -27.953 68.75 44.562 1 54.78 180 GLY B O 1
ATOM 8464 N N . ASN B 1 181 ? -26.391 67.625 45.25 1 62 181 ASN B N 1
ATOM 8465 C CA . ASN B 1 181 ? -25.281 68.562 45.062 1 62 181 ASN B CA 1
ATOM 8466 C C . ASN B 1 181 ? -24.562 68.312 43.75 1 62 181 ASN B C 1
ATOM 8468 O O . ASN B 1 181 ? -23.562 67.625 43.688 1 62 181 ASN B O 1
ATOM 8472 N N . PRO B 1 182 ? -25.297 68.625 42.5 1 69.06 182 PRO B N 1
ATOM 8473 C CA . PRO B 1 182 ? -24.672 68.5 41.188 1 69.06 182 PRO B CA 1
ATOM 8474 C C . PRO B 1 182 ? -23.234 69 41.156 1 69.06 182 PRO B C 1
ATOM 8476 O O . PRO B 1 182 ? -22.406 68.438 40.406 1 69.06 182 PRO B O 1
ATOM 8479 N N . ARG B 1 183 ? -22.938 69.938 41.844 1 74.31 183 ARG B N 1
ATOM 8480 C CA . ARG B 1 183 ? -21.578 70.5 41.875 1 74.31 183 ARG B CA 1
ATOM 8481 C C . ARG B 1 183 ? -20.578 69.438 42.375 1 74.31 183 ARG B C 1
ATOM 8483 O O . ARG B 1 183 ? -19.516 69.25 41.812 1 74.31 183 ARG B O 1
ATOM 8490 N N . ASP B 1 184 ? -21 68.875 43.406 1 72.06 184 ASP B N 1
ATOM 8491 C CA . ASP B 1 184 ? -20.109 67.875 44.031 1 72.06 184 ASP B CA 1
ATOM 8492 C C . ASP B 1 184 ? -19.906 66.688 43.125 1 72.06 184 ASP B C 1
ATOM 8494 O O . ASP B 1 184 ? -18.812 66.125 43.062 1 72.06 184 ASP B O 1
ATOM 8498 N N . ARG B 1 185 ? -20.922 66.438 42.375 1 74.88 185 ARG B N 1
ATOM 8499 C CA . ARG B 1 185 ? -20.828 65.25 41.469 1 74.88 185 ARG B CA 1
ATOM 8500 C C . ARG B 1 185 ? -19.875 65.562 40.312 1 74.88 185 ARG B C 1
ATOM 8502 O O . ARG B 1 185 ? -19.109 64.688 39.906 1 74.88 185 ARG B O 1
ATOM 8509 N N . LEU B 1 186 ? -20.047 66.688 39.812 1 79.31 186 LEU B N 1
ATOM 8510 C CA . LEU B 1 186 ? -19.141 67.125 38.719 1 79.31 186 LEU B CA 1
ATOM 8511 C C . LEU B 1 186 ? -17.703 67.125 39.188 1 79.31 186 LEU B C 1
ATOM 8513 O O . LEU B 1 186 ? -16.797 66.688 38.469 1 79.31 186 LEU B O 1
ATOM 8517 N N . LEU B 1 187 ? -17.484 67.688 40.406 1 77.25 187 LEU B N 1
ATOM 8518 C CA . LEU B 1 187 ? -16.141 67.75 40.969 1 77.25 187 LEU B CA 1
ATOM 8519 C C . LEU B 1 187 ? -15.594 66.312 41.188 1 77.25 187 LEU B C 1
ATOM 8521 O O . LEU B 1 187 ? -14.438 66.062 40.906 1 77.25 187 LEU B O 1
ATOM 8525 N N . GLN B 1 188 ? -16.453 65.5 41.594 1 75.69 188 GLN B N 1
ATOM 8526 C CA . GLN B 1 188 ? -16.047 64.125 41.844 1 75.69 188 GLN B CA 1
ATOM 8527 C C . GLN B 1 188 ? -15.688 63.406 40.531 1 75.69 188 GLN B C 1
ATOM 8529 O O . GLN B 1 188 ? -14.703 62.688 40.469 1 75.69 188 GLN B O 1
ATOM 8534 N N . GLU B 1 189 ? -16.516 63.625 39.625 1 80.81 189 GLU B N 1
ATOM 8535 C CA . GLU B 1 189 ? -16.25 63.031 38.312 1 80.81 189 GLU B CA 1
ATOM 8536 C C . GLU B 1 189 ? -14.891 63.469 37.781 1 80.81 189 GLU B C 1
ATOM 8538 O O . GLU B 1 189 ? -14.102 62.625 37.312 1 80.81 189 GLU B O 1
ATOM 8543 N N . ALA B 1 190 ? -14.656 64.688 37.844 1 82.31 190 ALA B N 1
ATOM 8544 C CA . ALA B 1 190 ? -13.398 65.188 37.344 1 82.31 190 ALA B CA 1
ATOM 8545 C C . ALA B 1 190 ? -12.211 64.688 38.125 1 82.31 190 ALA B C 1
ATOM 8547 O O . ALA B 1 190 ? -11.188 64.312 37.531 1 82.31 190 ALA B O 1
ATOM 8548 N N . GLN B 1 191 ? -12.359 64.562 39.344 1 80.62 191 GLN B N 1
ATOM 8549 C CA . GLN B 1 191 ? -11.266 64.125 40.219 1 80.62 191 GLN B CA 1
ATOM 8550 C C . GLN B 1 191 ? -11 62.625 40 1 80.62 191 GLN B C 1
ATOM 8552 O O . GLN B 1 191 ? -9.852 62.219 39.844 1 80.62 191 GLN B O 1
ATOM 8557 N N . VAL B 1 192 ? -12.07 61.906 39.875 1 80.88 192 VAL B N 1
ATOM 8558 C CA . VAL B 1 192 ? -11.93 60.469 39.656 1 80.88 192 VAL B CA 1
ATOM 8559 C C . VAL B 1 192 ? -11.297 60.188 38.312 1 80.88 192 VAL B C 1
ATOM 8561 O O . VAL B 1 192 ? -10.352 59.406 38.188 1 80.88 192 VAL B O 1
ATOM 8564 N N . THR B 1 193 ? -11.891 60.812 37.375 1 84.5 193 THR B N 1
ATOM 8565 C CA . THR B 1 193 ? -11.359 60.625 36.031 1 84.5 193 THR B CA 1
ATOM 8566 C C . THR B 1 193 ? -9.914 61.125 35.938 1 84.5 193 THR B C 1
ATOM 8568 O O . THR B 1 193 ? -9.086 60.531 35.25 1 84.5 193 THR B O 1
ATOM 8571 N N . GLY B 1 194 ? -9.633 62.219 36.594 1 79.62 194 GLY B N 1
ATOM 8572 C CA . GLY B 1 194 ? -8.297 62.781 36.594 1 79.62 194 GLY B CA 1
ATOM 8573 C C . GLY B 1 194 ? -7.246 61.875 37.188 1 79.62 194 GLY B C 1
ATOM 8574 O O . GLY B 1 194 ? -6.09 61.875 36.781 1 79.62 194 GLY B O 1
ATOM 8575 N N . ILE B 1 195 ? -7.652 61.062 38.062 1 77.56 195 ILE B N 1
ATOM 8576 C CA . ILE B 1 195 ? -6.73 60.156 38.75 1 77.56 195 ILE B CA 1
ATOM 8577 C C . ILE B 1 195 ? -6.441 58.969 37.844 1 77.56 195 ILE B C 1
ATOM 8579 O O . ILE B 1 195 ? -5.371 58.344 37.938 1 77.56 195 ILE B O 1
ATOM 8583 N N . LEU B 1 196 ? -7.363 58.719 36.969 1 82.38 196 LEU B N 1
ATOM 8584 C CA . LEU B 1 196 ? -7.211 57.531 36.094 1 82.38 196 LEU B CA 1
ATOM 8585 C C . LEU B 1 196 ? -6.387 57.906 34.875 1 82.38 196 LEU B C 1
ATOM 8587 O O . LEU B 1 196 ? -6.914 58.438 33.906 1 82.38 196 LEU B O 1
ATOM 8591 N N . GLU B 1 197 ? -5.215 57.531 34.875 1 78 197 GLU B N 1
ATOM 8592 C CA . GLU B 1 197 ? -4.312 57.844 33.781 1 78 197 GLU B CA 1
ATOM 8593 C C . GLU B 1 197 ? -4.035 56.625 32.906 1 78 197 GLU B C 1
ATOM 8595 O O . GLU B 1 197 ? -3.084 55.875 33.188 1 78 197 GLU B O 1
ATOM 8600 N N . HIS B 1 198 ? -4.832 56.344 32 1 81.44 198 HIS B N 1
ATOM 8601 C CA . HIS B 1 198 ? -4.723 55.25 31.047 1 81.44 198 HIS B CA 1
ATOM 8602 C C . HIS B 1 198 ? -4.941 55.75 29.625 1 81.44 198 HIS B C 1
ATOM 8604 O O . HIS B 1 198 ? -5.777 56.625 29.375 1 81.44 198 HIS B O 1
ATOM 8610 N N . PRO B 1 199 ? -4.266 55.125 28.625 1 77.06 199 PRO B N 1
ATOM 8611 C CA . PRO B 1 199 ? -4.402 55.594 27.25 1 77.06 199 PRO B CA 1
ATOM 8612 C C . PRO B 1 199 ? -5.832 55.469 26.719 1 77.06 199 PRO B C 1
ATOM 8614 O O . PRO B 1 199 ? -6.219 56.219 25.812 1 77.06 199 PRO B O 1
ATOM 8617 N N . SER B 1 200 ? -6.52 54.562 27.219 1 86.38 200 SER B N 1
ATOM 8618 C CA . SER B 1 200 ? -7.879 54.375 26.734 1 86.38 200 SER B CA 1
ATOM 8619 C C . SER B 1 200 ? -8.906 55 27.672 1 86.38 200 SER B C 1
ATOM 8621 O O . SER B 1 200 ? -10.078 54.625 27.656 1 86.38 200 SER B O 1
ATOM 8623 N N . ILE B 1 201 ? -8.484 55.75 28.578 1 88.25 201 ILE B N 1
ATOM 8624 C CA . ILE B 1 201 ? -9.367 56.594 29.406 1 88.25 201 ILE B CA 1
ATOM 8625 C C . ILE B 1 201 ? -9.164 58.062 29.062 1 88.25 201 ILE B C 1
ATOM 8627 O O . ILE B 1 201 ? -8.031 58.531 28.969 1 88.25 201 ILE B O 1
ATOM 8631 N N . ILE B 1 202 ? -10.234 58.719 28.891 1 85.75 202 ILE B N 1
ATOM 8632 C CA . ILE B 1 202 ? -10.164 60.094 28.422 1 85.75 202 ILE B CA 1
ATOM 8633 C C . ILE B 1 202 ? -9.406 60.938 29.422 1 85.75 202 ILE B C 1
ATOM 8635 O O . ILE B 1 202 ? -9.672 60.875 30.625 1 85.75 202 ILE B O 1
ATOM 8639 N N . PRO B 1 203 ? -8.422 61.625 29.094 1 83.5 203 PRO B N 1
ATOM 8640 C CA . PRO B 1 203 ? -7.656 62.469 30.016 1 83.5 203 PRO B CA 1
ATOM 8641 C C . PRO B 1 203 ? -8.383 63.75 30.391 1 83.5 203 PRO B C 1
ATOM 8643 O O . PRO B 1 203 ? -9.008 64.375 29.531 1 83.5 203 PRO B O 1
ATOM 8646 N N . ILE B 1 204 ? -8.367 64.125 31.75 1 85.75 204 ILE B N 1
ATOM 8647 C CA . ILE B 1 204 ? -8.875 65.375 32.219 1 85.75 204 ILE B CA 1
ATOM 8648 C C . ILE B 1 204 ? -7.742 66.375 32.281 1 85.75 204 ILE B C 1
ATOM 8650 O O . ILE B 1 204 ? -6.652 66.062 32.781 1 85.75 204 ILE B O 1
ATOM 8654 N N . TYR B 1 205 ? -7.984 67.562 31.812 1 82.19 205 TYR B N 1
ATOM 8655 C CA . TYR B 1 205 ? -6.926 68.562 31.734 1 82.19 205 TYR B CA 1
ATOM 8656 C C . TYR B 1 205 ? -6.988 69.5 32.938 1 82.19 205 TYR B C 1
ATOM 8658 O O . TYR B 1 205 ? -5.961 69.812 33.531 1 82.19 205 TYR B O 1
ATOM 8666 N N . ASP B 1 206 ? -8.156 70 33.188 1 80.81 206 ASP B N 1
ATOM 8667 C CA . ASP B 1 206 ? -8.281 71 34.188 1 80.81 206 ASP B CA 1
ATOM 8668 C C . ASP B 1 206 ? -9.656 71 34.844 1 80.81 206 ASP B C 1
ATOM 8670 O O . ASP B 1 206 ? -10.594 70.375 34.312 1 80.81 206 ASP B O 1
ATOM 8674 N N . LEU B 1 207 ? -9.664 71.438 36.188 1 83.31 207 LEU B N 1
ATOM 8675 C CA . LEU B 1 207 ? -10.875 71.625 36.969 1 83.31 207 LEU B CA 1
ATOM 8676 C C . LEU B 1 207 ? -10.922 73.062 37.531 1 83.31 207 LEU B C 1
ATOM 8678 O O . LEU B 1 207 ? -9.938 73.5 38.125 1 83.31 207 LEU B O 1
ATOM 8682 N N . GLY B 1 208 ? -11.922 73.812 37.219 1 77.44 208 GLY B N 1
ATOM 8683 C CA . GLY B 1 208 ? -12.023 75.188 37.656 1 77.44 208 GLY B CA 1
ATOM 8684 C C . GLY B 1 208 ? -13.453 75.625 37.844 1 77.44 208 GLY B C 1
ATOM 8685 O O . GLY B 1 208 ? -14.383 74.812 37.844 1 77.44 208 GLY B O 1
ATOM 8686 N N . ALA B 1 209 ? -13.68 76.875 38.219 1 76.94 209 ALA B N 1
ATOM 8687 C CA . ALA B 1 209 ? -14.992 77.562 38.375 1 76.94 209 ALA B CA 1
ATOM 8688 C C . ALA B 1 209 ? -15.125 78.75 37.469 1 76.94 209 ALA B C 1
ATOM 8690 O O . ALA B 1 209 ? -14.18 79.5 37.281 1 76.94 209 ALA B O 1
ATOM 8691 N N . LEU B 1 210 ? -16.203 78.75 36.844 1 71.94 210 LEU B N 1
ATOM 8692 C CA . LEU B 1 210 ? -16.5 79.938 36 1 71.94 210 LEU B CA 1
ATOM 8693 C C . LEU B 1 210 ? -16.797 81.125 36.875 1 71.94 210 LEU B C 1
ATOM 8695 O O . LEU B 1 210 ? -16.859 81.062 38.094 1 71.94 210 LEU B O 1
ATOM 8699 N N . SER B 1 211 ? -16.844 82.312 36.188 1 64.06 211 SER B N 1
ATOM 8700 C CA . SER B 1 211 ? -17.062 83.562 36.844 1 64.06 211 SER B CA 1
ATOM 8701 C C . SER B 1 211 ? -18.297 83.5 37.75 1 64.06 211 SER B C 1
ATOM 8703 O O . SER B 1 211 ? -18.344 84.125 38.812 1 64.06 211 SER B O 1
ATOM 8705 N N . ASN B 1 212 ? -19.359 82.75 37.406 1 64.62 212 ASN B N 1
ATOM 8706 C CA . ASN B 1 212 ? -20.578 82.625 38.219 1 64.62 212 ASN B CA 1
ATOM 8707 C C . ASN B 1 212 ? -20.438 81.5 39.25 1 64.62 212 ASN B C 1
ATOM 8709 O O . ASN B 1 212 ? -21.438 81.062 39.812 1 64.62 212 ASN B O 1
ATOM 8713 N N . GLU B 1 213 ? -19.203 81 39.5 1 71.12 213 GLU B N 1
ATOM 8714 C CA . GLU B 1 213 ? -18.859 79.938 40.5 1 71.12 213 GLU B CA 1
ATOM 8715 C C . GLU B 1 213 ? -19.328 78.562 40.094 1 71.12 213 GLU B C 1
ATOM 8717 O O . GLU B 1 213 ? -19.391 77.688 40.906 1 71.12 213 GLU B O 1
ATOM 8722 N N . GLU B 1 214 ? -19.75 78.562 38.875 1 75.88 214 GLU B N 1
ATOM 8723 C CA . GLU B 1 214 ? -20.125 77.188 38.375 1 75.88 214 GLU B CA 1
ATOM 8724 C C . GLU B 1 214 ? -18.891 76.375 38.031 1 75.88 214 GLU B C 1
ATOM 8726 O O . GLU B 1 214 ? -18.016 76.875 37.281 1 75.88 214 GLU B O 1
ATOM 8731 N N . PRO B 1 215 ? -18.859 75.125 38.562 1 82.44 215 PRO B N 1
ATOM 8732 C CA . PRO B 1 215 ? -17.672 74.312 38.312 1 82.44 215 PRO B CA 1
ATOM 8733 C C . PRO B 1 215 ? -17.641 73.75 36.875 1 82.44 215 PRO B C 1
ATOM 8735 O O . PRO B 1 215 ? -18.703 73.562 36.281 1 82.44 215 PRO B O 1
ATOM 8738 N N . TYR B 1 216 ? -16.531 73.688 36.281 1 85.81 216 TYR B N 1
ATOM 8739 C CA . TYR B 1 216 ? -16.312 73.062 35 1 85.81 216 TYR B CA 1
ATOM 8740 C C . TYR B 1 216 ? -15.023 72.25 35 1 85.81 216 TYR B C 1
ATOM 8742 O O . TYR B 1 216 ? -14.156 72.438 35.875 1 85.81 216 TYR B O 1
ATOM 8750 N N . TYR B 1 217 ? -14.969 71.188 34.219 1 87.81 217 TYR B N 1
ATOM 8751 C CA . TYR B 1 217 ? -13.68 70.562 33.969 1 87.81 217 TYR B CA 1
ATOM 8752 C C . TYR B 1 217 ? -13.453 70.312 32.469 1 87.81 217 TYR B C 1
ATOM 8754 O O . TYR B 1 217 ? -14.406 70.25 31.703 1 87.81 217 TYR B O 1
ATOM 8762 N N . THR B 1 218 ? -12.227 70.312 32 1 87.69 218 THR B N 1
ATOM 8763 C CA . THR B 1 218 ? -11.852 70.188 30.609 1 87.69 218 THR B CA 1
ATOM 8764 C C . THR B 1 218 ? -11.234 68.812 30.359 1 87.69 218 THR B C 1
ATOM 8766 O O . THR B 1 218 ? -10.602 68.25 31.25 1 87.69 218 THR B O 1
ATOM 8769 N N . MET B 1 219 ? -11.555 68.312 29.188 1 87.56 219 MET B N 1
ATOM 8770 C CA . MET B 1 219 ? -11.023 67 28.797 1 87.56 219 MET B CA 1
ATOM 8771 C C . MET B 1 219 ? -10.719 67 27.297 1 87.56 219 MET B C 1
ATOM 8773 O O . MET B 1 219 ? -11.016 67.938 26.578 1 87.56 219 MET B O 1
ATOM 8777 N N . ARG B 1 220 ? -10.172 65.938 26.891 1 84.75 220 ARG B N 1
ATOM 8778 C CA . ARG B 1 220 ? -9.836 65.75 25.484 1 84.75 220 ARG B CA 1
ATOM 8779 C C . ARG B 1 220 ? -11.094 65.625 24.625 1 84.75 220 ARG B C 1
ATOM 8781 O O . ARG B 1 220 ? -12.078 65 25.031 1 84.75 220 ARG B O 1
ATOM 8788 N N . VAL B 1 221 ? -11.047 66.312 23.406 1 82.38 221 VAL B N 1
ATOM 8789 C CA . VAL B 1 221 ? -12.164 66.188 22.484 1 82.38 221 VAL B CA 1
ATOM 8790 C C . VAL B 1 221 ? -11.961 65 21.562 1 82.38 221 VAL B C 1
ATOM 8792 O O . VAL B 1 221 ? -10.867 64.812 21.016 1 82.38 221 VAL B O 1
ATOM 8795 N N . VAL B 1 222 ? -12.883 64.125 21.531 1 78.12 222 VAL B N 1
ATOM 8796 C CA . VAL B 1 222 ? -12.867 63.031 20.594 1 78.12 222 VAL B CA 1
ATOM 8797 C C . VAL B 1 222 ? -13.953 63.219 19.531 1 78.12 222 VAL B C 1
ATOM 8799 O O . VAL B 1 222 ? -15.141 63.281 19.859 1 78.12 222 VAL B O 1
ATOM 8802 N N . ARG B 1 223 ? -13.562 63.594 18.328 1 64.88 223 ARG B N 1
ATOM 8803 C CA . ARG B 1 223 ? -14.508 64 17.297 1 64.88 223 ARG B CA 1
ATOM 8804 C C . ARG B 1 223 ? -15.195 62.781 16.672 1 64.88 223 ARG B C 1
ATOM 8806 O O . ARG B 1 223 ? -16.234 62.906 16.031 1 64.88 223 ARG B O 1
ATOM 8813 N N . GLU B 1 224 ? -14.734 61.625 16.859 1 65.81 224 GLU B N 1
ATOM 8814 C CA . GLU B 1 224 ? -15.297 60.625 16 1 65.81 224 GLU B CA 1
ATOM 8815 C C . GLU B 1 224 ? -16.469 59.906 16.672 1 65.81 224 GLU B C 1
ATOM 8817 O O . GLU B 1 224 ? -17.219 60.5 17.438 1 65.81 224 GLU B O 1
ATOM 8822 N N . ARG B 1 225 ? -16.609 58.562 16.266 1 77.69 225 ARG B N 1
ATOM 8823 C CA . ARG B 1 225 ? -17.812 57.75 16.453 1 77.69 225 ARG B CA 1
ATOM 8824 C C . ARG B 1 225 ? -17.75 56.969 17.766 1 77.69 225 ARG B C 1
ATOM 8826 O O . ARG B 1 225 ? -16.672 56.594 18.219 1 77.69 225 ARG B O 1
ATOM 8833 N N . SER B 1 226 ? -18.922 57.062 18.438 1 87.25 226 SER B N 1
ATOM 8834 C CA . SER B 1 226 ? -19.078 56.125 19.547 1 87.25 226 SER B CA 1
ATOM 8835 C C . SER B 1 226 ? -19.266 54.688 19.062 1 87.25 226 SER B C 1
ATOM 8837 O O . SER B 1 226 ? -19.641 54.469 17.906 1 87.25 226 SER B O 1
ATOM 8839 N N . LEU B 1 227 ? -18.859 53.781 19.828 1 91.69 227 LEU B N 1
ATOM 8840 C CA . LEU B 1 227 ? -19.078 52.375 19.484 1 91.69 227 LEU B CA 1
ATOM 8841 C C . LEU B 1 227 ? -20.562 52.125 19.203 1 91.69 227 LEU B C 1
ATOM 8843 O O . LEU B 1 227 ? -20.906 51.281 18.359 1 91.69 227 LEU B O 1
ATOM 8847 N N . GLU B 1 228 ? -21.453 52.875 19.891 1 90.44 228 GLU B N 1
ATOM 8848 C CA . GLU B 1 228 ? -22.875 52.75 19.641 1 90.44 228 GLU B CA 1
ATOM 8849 C C . GLU B 1 228 ? -23.219 53.125 18.203 1 90.44 228 GLU B C 1
ATOM 8851 O O . GLU B 1 228 ? -23.984 52.438 17.531 1 90.44 228 GLU B O 1
ATOM 8856 N N . GLN B 1 229 ? -22.672 54.156 17.781 1 87.19 229 GLN B N 1
ATOM 8857 C CA . GLN B 1 229 ? -22.922 54.625 16.422 1 87.19 229 GLN B CA 1
ATOM 8858 C C . GLN B 1 229 ? -22.422 53.594 15.391 1 87.19 229 GLN B C 1
ATOM 8860 O O . GLN B 1 229 ? -23.078 53.344 14.391 1 87.19 229 GLN B O 1
ATOM 8865 N N . ILE B 1 230 ? -21.312 53.094 15.695 1 88 230 ILE B N 1
ATOM 8866 C CA . ILE B 1 230 ? -20.703 52.094 14.805 1 88 230 ILE B CA 1
ATOM 8867 C C . ILE B 1 230 ? -21.609 50.875 14.719 1 88 230 ILE B C 1
ATOM 8869 O O . ILE B 1 230 ? -21.875 50.375 13.633 1 88 230 ILE B O 1
ATOM 8873 N N . ILE B 1 231 ? -22.094 50.375 15.844 1 89.12 231 ILE B N 1
ATOM 8874 C CA . ILE B 1 231 ? -22.953 49.188 15.891 1 89.12 231 ILE B CA 1
ATOM 8875 C C . ILE B 1 231 ? -24.25 49.469 15.156 1 89.12 231 ILE B C 1
ATOM 8877 O O . ILE B 1 231 ? -24.75 48.625 14.406 1 89.12 231 ILE B O 1
ATOM 8881 N N . GLN B 1 232 ? -24.781 50.625 15.273 1 86.19 232 GLN B N 1
ATOM 8882 C CA . GLN B 1 232 ? -26.031 51.031 14.617 1 86.19 232 GLN B CA 1
ATOM 8883 C C . GLN B 1 232 ? -25.844 51.094 13.102 1 86.19 232 GLN B C 1
ATOM 8885 O O . GLN B 1 232 ? -26.719 50.656 12.344 1 86.19 232 GLN B O 1
ATOM 8890 N N . GLU B 1 233 ? -24.734 51.594 12.742 1 85.38 233 GLU B N 1
ATOM 8891 C CA . GLU B 1 233 ? -24.438 51.656 11.32 1 85.38 233 GLU B CA 1
ATOM 8892 C C . GLU B 1 233 ? -24.328 50.25 10.711 1 85.38 233 GLU B C 1
ATOM 8894 O O . GLU B 1 233 ? -24.781 50.031 9.594 1 85.38 233 GLU B O 1
ATOM 8899 N N . MET B 1 234 ? -23.781 49.406 11.414 1 85.06 234 MET B N 1
ATOM 8900 C CA . MET B 1 234 ? -23.609 48.031 10.945 1 85.06 234 MET B CA 1
ATOM 8901 C C . MET B 1 234 ? -24.953 47.312 10.875 1 85.06 234 MET B C 1
ATOM 8903 O O . MET B 1 234 ? -25.188 46.5 9.969 1 85.06 234 MET B O 1
ATOM 8907 N N . ALA B 1 235 ? -25.734 47.562 11.844 1 81.88 235 ALA B N 1
ATOM 8908 C CA . ALA B 1 235 ? -27.062 46.938 11.891 1 81.88 235 ALA B CA 1
ATOM 8909 C C . ALA B 1 235 ? -27.906 47.344 10.688 1 81.88 235 ALA B C 1
ATOM 8911 O O . ALA B 1 235 ? -28.75 46.562 10.227 1 81.88 235 ALA B O 1
ATOM 8912 N N . VAL B 1 236 ? -27.594 48.5 10.125 1 79.94 236 VAL B N 1
ATOM 8913 C CA . VAL B 1 236 ? -28.375 48.969 8.992 1 79.94 236 VAL B CA 1
ATOM 8914 C C . VAL B 1 236 ? -27.641 48.656 7.688 1 79.94 236 VAL B C 1
ATOM 8916 O O . VAL B 1 236 ? -28.109 49 6.602 1 79.94 236 VAL B O 1
ATOM 8919 N N . GLY B 1 237 ? -26.531 47.875 7.664 1 71.19 237 GLY B N 1
ATOM 8920 C CA . GLY B 1 237 ? -25.859 47.344 6.484 1 71.19 237 GLY B CA 1
ATOM 8921 C C . GLY B 1 237 ? -24.875 48.312 5.879 1 71.19 237 GLY B C 1
ATOM 8922 O O . GLY B 1 237 ? -24.531 48.219 4.695 1 71.19 237 GLY B O 1
ATOM 8923 N N . GLN B 1 238 ? -24.359 49.312 6.457 1 59.91 238 GLN B N 1
ATOM 8924 C CA . GLN B 1 238 ? -23.438 50.281 5.844 1 59.91 238 GLN B CA 1
ATOM 8925 C C . GLN B 1 238 ? -22.031 49.688 5.742 1 59.91 238 GLN B C 1
ATOM 8927 O O . GLN B 1 238 ? -21.609 48.938 6.605 1 59.91 238 GLN B O 1
ATOM 8932 N N . GLU B 1 239 ? -21.312 49.875 4.527 1 53.22 239 GLU B N 1
ATOM 8933 C CA . GLU B 1 239 ? -20.094 49.312 3.967 1 53.22 239 GLU B CA 1
ATOM 8934 C C . GLU B 1 239 ? -18.922 49.5 4.926 1 53.22 239 GLU B C 1
ATOM 8936 O O . GLU B 1 239 ? -17.984 48.688 4.938 1 53.22 239 GLU B O 1
ATOM 8941 N N . HIS B 1 240 ? -18.672 50.719 5.367 1 52.88 240 HIS B N 1
ATOM 8942 C CA . HIS B 1 240 ? -17.391 51.031 6.004 1 52.88 240 HIS B CA 1
ATOM 8943 C C . HIS B 1 240 ? -17.219 50.219 7.293 1 52.88 240 HIS B C 1
ATOM 8945 O O . HIS B 1 240 ? -16.922 50.781 8.344 1 52.88 240 HIS B O 1
ATOM 8951 N N . ALA B 1 241 ? -17.609 49.062 7.227 1 60.09 241 ALA B N 1
ATOM 8952 C CA . ALA B 1 241 ? -17.969 48.219 8.352 1 60.09 241 ALA B CA 1
ATOM 8953 C C . ALA B 1 241 ? -16.734 47.625 9.016 1 60.09 241 ALA B C 1
ATOM 8955 O O . ALA B 1 241 ? -15.805 47.156 8.328 1 60.09 241 ALA B O 1
ATOM 8956 N N . TYR B 1 242 ? -16.438 48.094 10.242 1 69.06 242 TYR B N 1
ATOM 8957 C CA . TYR B 1 242 ? -15.461 47.438 11.102 1 69.06 242 TYR B CA 1
ATOM 8958 C C . TYR B 1 242 ? -15.609 45.906 11.023 1 69.06 242 TYR B C 1
ATOM 8960 O O . TYR B 1 242 ? -16.719 45.406 10.984 1 69.06 242 TYR B O 1
ATOM 8968 N N . SER B 1 243 ? -14.484 45.344 10.742 1 74 243 SER B N 1
ATOM 8969 C CA . SER B 1 243 ? -14.477 43.875 10.828 1 74 243 SER B CA 1
ATOM 8970 C C . SER B 1 243 ? -14.664 43.406 12.266 1 74 243 SER B C 1
ATOM 8972 O O . SER B 1 243 ? -14.469 44.188 13.203 1 74 243 SER B O 1
ATOM 8974 N N . LEU B 1 244 ? -15.164 42.25 12.367 1 78.88 244 LEU B N 1
ATOM 8975 C CA . LEU B 1 244 ? -15.305 41.656 13.703 1 78.88 244 LEU B CA 1
ATOM 8976 C C . LEU B 1 244 ? -13.969 41.688 14.445 1 78.88 244 LEU B C 1
ATOM 8978 O O . LEU B 1 244 ? -13.93 41.969 15.648 1 78.88 244 LEU B O 1
ATOM 8982 N N . THR B 1 245 ? -12.906 41.438 13.703 1 75 245 THR B N 1
ATOM 8983 C CA . THR B 1 245 ? -11.586 41.438 14.312 1 75 245 THR B CA 1
ATOM 8984 C C . THR B 1 245 ? -11.242 42.844 14.844 1 75 245 THR B C 1
ATOM 8986 O O . THR B 1 245 ? -10.672 42.969 15.93 1 75 245 THR B O 1
ATOM 8989 N N . GLN B 1 246 ? -11.57 43.781 14.109 1 74.25 246 GLN B N 1
ATOM 8990 C CA . GLN B 1 246 ? -11.336 45.156 14.539 1 74.25 246 GLN B CA 1
ATOM 8991 C C . GLN B 1 246 ? -12.164 45.5 15.773 1 74.25 246 GLN B C 1
ATOM 8993 O O . GLN B 1 246 ? -11.664 46.125 16.703 1 74.25 246 GLN B O 1
ATOM 8998 N N . LEU B 1 247 ? -13.32 45.094 15.758 1 84.62 247 LEU B N 1
ATOM 8999 C CA . LEU B 1 247 ? -14.211 45.375 16.875 1 84.62 247 LEU B CA 1
ATOM 9000 C C . LEU B 1 247 ? -13.75 44.656 18.141 1 84.62 247 LEU B C 1
ATOM 9002 O O . LEU B 1 247 ? -13.812 45.219 19.234 1 84.62 247 LEU B O 1
ATOM 9006 N N . VAL B 1 248 ? -13.328 43.469 17.875 1 85.94 248 VAL B N 1
ATOM 9007 C CA . VAL B 1 248 ? -12.812 42.719 19 1 85.94 248 VAL B CA 1
ATOM 9008 C C . VAL B 1 248 ? -11.523 43.344 19.516 1 85.94 248 VAL B C 1
ATOM 9010 O O . VAL B 1 248 ? -11.289 43.406 20.719 1 85.94 248 VAL B O 1
ATOM 9013 N N . SER B 1 249 ? -10.734 43.781 18.641 1 80.88 249 SER B N 1
ATOM 9014 C CA . SER B 1 249 ? -9.523 44.5 19.031 1 80.88 249 SER B CA 1
ATOM 9015 C C . SER B 1 249 ? -9.852 45.75 19.844 1 80.88 249 SER B C 1
ATOM 9017 O O . SER B 1 249 ? -9.172 46.062 20.828 1 80.88 249 SER B O 1
ATOM 9019 N N . ILE B 1 250 ? -10.875 46.438 19.516 1 84.25 250 ILE B N 1
ATOM 9020 C CA . ILE B 1 250 ? -11.359 47.625 20.234 1 84.25 250 ILE B CA 1
ATOM 9021 C C . ILE B 1 250 ? -11.797 47.219 21.641 1 84.25 250 ILE B C 1
ATOM 9023 O O . ILE B 1 250 ? -11.398 47.844 22.625 1 84.25 250 ILE B O 1
ATOM 9027 N N . LEU B 1 251 ? -12.578 46.219 21.688 1 92.19 251 LEU B N 1
ATOM 9028 C CA . LEU B 1 251 ? -13.086 45.781 22.984 1 92.19 251 LEU B CA 1
ATOM 9029 C C . LEU B 1 251 ? -11.945 45.344 23.906 1 92.19 251 LEU B C 1
ATOM 9031 O O . LEU B 1 251 ? -12 45.562 25.109 1 92.19 251 LEU B O 1
ATOM 9035 N N . ARG B 1 252 ? -10.992 44.719 23.297 1 89.12 252 ARG B N 1
ATOM 9036 C CA . ARG B 1 252 ? -9.836 44.344 24.078 1 89.12 252 ARG B CA 1
ATOM 9037 C C . ARG B 1 252 ? -9.172 45.562 24.719 1 89.12 252 ARG B C 1
ATOM 9039 O O . ARG B 1 252 ? -8.805 45.531 25.906 1 89.12 252 ARG B O 1
ATOM 9046 N N . GLN B 1 253 ? -9.023 46.562 23.938 1 85.12 253 GLN B N 1
ATOM 9047 C CA . GLN B 1 253 ? -8.438 47.781 24.469 1 85.12 253 GLN B CA 1
ATOM 9048 C C . GLN B 1 253 ? -9.281 48.344 25.594 1 85.12 253 GLN B C 1
ATOM 9050 O O . GLN B 1 253 ? -8.75 48.812 26.609 1 85.12 253 GLN B O 1
ATOM 9055 N N . VAL B 1 254 ? -10.523 48.281 25.531 1 93.38 254 VAL B N 1
ATOM 9056 C CA . VAL B 1 254 ? -11.445 48.75 26.547 1 93.38 254 VAL B CA 1
ATOM 9057 C C . VAL B 1 254 ? -11.281 47.938 27.828 1 93.38 254 VAL B C 1
ATOM 9059 O O . VAL B 1 254 ? -11.234 48.469 28.922 1 93.38 254 VAL B O 1
ATOM 9062 N N . CYS B 1 255 ? -11.188 46.688 27.609 1 94.38 255 CYS B N 1
ATOM 9063 C CA . CYS B 1 255 ? -11.008 45.781 28.75 1 94.38 255 CYS B CA 1
ATOM 9064 C C . CYS B 1 255 ? -9.75 46.156 29.547 1 94.38 255 CYS B C 1
ATOM 9066 O O . CYS B 1 255 ? -9.781 46.219 30.781 1 94.38 255 CYS B O 1
ATOM 9068 N N . LEU B 1 256 ? -8.781 46.469 28.859 1 89 256 LEU B N 1
ATOM 9069 C CA . LEU B 1 256 ? -7.531 46.844 29.516 1 89 256 LEU B CA 1
ATOM 9070 C C . LEU B 1 256 ? -7.66 48.156 30.25 1 89 256 LEU B C 1
ATOM 9072 O O . LEU B 1 256 ? -7.133 48.312 31.359 1 89 256 LEU B O 1
ATOM 9076 N N . ALA B 1 257 ? -8.367 49.125 29.734 1 89.94 257 ALA B N 1
ATOM 9077 C CA . ALA B 1 257 ? -8.602 50.406 30.375 1 89.94 257 ALA B CA 1
ATOM 9078 C C . ALA B 1 257 ? -9.422 50.219 31.656 1 89.94 257 ALA B C 1
ATOM 9080 O O . ALA B 1 257 ? -9.109 50.844 32.688 1 89.94 257 ALA B O 1
ATOM 9081 N N . VAL B 1 258 ? -10.375 49.438 31.562 1 94.06 258 VAL B N 1
ATOM 9082 C CA . VAL B 1 258 ? -11.258 49.188 32.719 1 94.06 258 VAL B CA 1
ATOM 9083 C C . VAL B 1 258 ? -10.492 48.469 33.812 1 94.06 258 VAL B C 1
ATOM 9085 O O . VAL B 1 258 ? -10.656 48.781 35 1 94.06 258 VAL B O 1
ATOM 9088 N N . HIS B 1 259 ? -9.711 47.594 33.438 1 93 259 HIS B N 1
ATOM 9089 C CA . HIS B 1 259 ? -8.883 46.906 34.406 1 93 259 HIS B CA 1
ATOM 9090 C C . HIS B 1 259 ? -7.965 47.875 35.125 1 93 259 HIS B C 1
ATOM 9092 O O . HIS B 1 259 ? -7.781 47.781 36.344 1 93 259 HIS B O 1
ATOM 9098 N N . TYR B 1 260 ? -7.348 48.688 34.406 1 87 260 TYR B N 1
ATOM 9099 C CA . TYR B 1 260 ? -6.5 49.75 34.969 1 87 260 TYR B CA 1
ATOM 9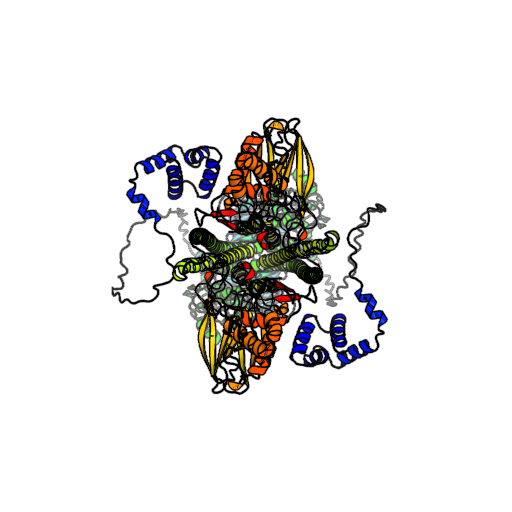100 C C . TYR B 1 260 ? -7.25 50.531 36.031 1 87 260 TYR B C 1
ATOM 9102 O O . TYR B 1 260 ? -6.719 50.781 37.125 1 87 260 TYR B O 1
ATOM 9110 N N . ALA B 1 261 ? -8.461 50.938 35.844 1 90 261 ALA B N 1
ATOM 9111 C CA . ALA B 1 261 ? -9.297 51.656 36.781 1 90 261 ALA B CA 1
ATOM 9112 C C . ALA B 1 261 ? -9.602 50.844 38 1 90 261 ALA B C 1
ATOM 9114 O O . ALA B 1 261 ? -9.547 51.344 39.125 1 90 261 ALA B O 1
ATOM 9115 N N . HIS B 1 262 ? -9.906 49.594 37.781 1 91.69 262 HIS B N 1
ATOM 9116 C CA . HIS B 1 262 ? -10.203 48.719 38.906 1 91.69 262 HIS B CA 1
ATOM 9117 C C . HIS B 1 262 ? -9.023 48.594 39.844 1 91.69 262 HIS B C 1
ATOM 9119 O O . HIS B 1 262 ? -9.195 48.562 41.062 1 91.69 262 HIS B O 1
ATOM 9125 N N . ASP B 1 263 ? -7.906 48.469 39.25 1 86.75 263 ASP B N 1
ATOM 9126 C CA . ASP B 1 263 ? -6.688 48.344 40.031 1 86.75 263 ASP B CA 1
ATOM 9127 C C . ASP B 1 263 ? -6.492 49.594 40.938 1 86.75 263 ASP B C 1
ATOM 9129 O O . ASP B 1 263 ? -5.832 49.5 41.969 1 86.75 263 ASP B O 1
ATOM 9133 N N . ARG B 1 264 ? -7.082 50.688 40.562 1 82.19 264 ARG B N 1
ATOM 9134 C CA . ARG B 1 264 ? -6.984 51.938 41.344 1 82.19 264 ARG B CA 1
ATOM 9135 C C . ARG B 1 264 ? -8.211 52.125 42.219 1 82.19 264 ARG B C 1
ATOM 9137 O O . ARG B 1 264 ? -8.398 53.219 42.812 1 82.19 264 ARG B O 1
ATOM 9144 N N . GLY B 1 265 ? -9.055 51.125 42.219 1 85.44 265 GLY B N 1
ATOM 9145 C CA . GLY B 1 265 ? -10.203 51.094 43.094 1 85.44 265 GLY B CA 1
ATOM 9146 C C . GLY B 1 265 ? -11.391 51.875 42.562 1 85.44 265 GLY B C 1
ATOM 9147 O O . GLY B 1 265 ? -12.211 52.375 43.312 1 85.44 265 GLY B O 1
ATOM 9148 N N . VAL B 1 266 ? -11.453 52.031 41.312 1 88.81 266 VAL B N 1
ATOM 9149 C CA . VAL B 1 266 ? -12.562 52.75 40.688 1 88.81 266 VAL B CA 1
ATOM 9150 C C . VAL B 1 266 ? -13.391 51.812 39.812 1 88.81 266 VAL B C 1
ATOM 9152 O O . VAL B 1 266 ? -12.859 51.156 38.938 1 88.81 266 VAL B O 1
ATOM 9155 N N . ILE B 1 267 ? -14.578 51.688 40.156 1 91.88 267 ILE B N 1
ATOM 9156 C CA . ILE B 1 267 ? -15.523 50.875 39.375 1 91.88 267 ILE B CA 1
ATOM 9157 C C . ILE B 1 267 ? -16.391 51.781 38.531 1 91.88 267 ILE B C 1
ATOM 9159 O O . ILE B 1 267 ? -17.031 52.719 39.031 1 91.88 267 ILE B O 1
ATOM 9163 N N . HIS B 1 268 ? -16.484 51.594 37.25 1 91.56 268 HIS B N 1
ATOM 9164 C CA . HIS B 1 268 ? -17.125 52.5 36.312 1 91.56 268 HIS B CA 1
ATOM 9165 C C . HIS B 1 268 ? -18.641 52.531 36.531 1 91.56 268 HIS B C 1
ATOM 9167 O O . HIS B 1 268 ? -19.219 53.625 36.688 1 91.56 268 HIS B O 1
ATOM 9173 N N . ARG B 1 269 ? -19.344 51.406 36.531 1 90.44 269 ARG B N 1
ATOM 9174 C CA . ARG B 1 269 ? -20.734 51.156 36.875 1 90.44 269 ARG B CA 1
ATOM 9175 C C . ARG B 1 269 ? -21.656 51.594 35.75 1 90.44 269 ARG B C 1
ATOM 9177 O O . ARG B 1 269 ? -22.875 51.438 35.812 1 90.44 269 ARG B O 1
ATOM 9184 N N . ASP B 1 270 ? -21.109 52.094 34.562 1 90.81 270 ASP B N 1
ATOM 9185 C CA . ASP B 1 270 ? -21.969 52.531 33.469 1 90.81 270 ASP B CA 1
ATOM 9186 C C . ASP B 1 270 ? -21.281 52.312 32.125 1 90.81 270 ASP B C 1
ATOM 9188 O O . ASP B 1 270 ? -21.312 53.188 31.25 1 90.81 270 ASP B O 1
ATOM 9192 N N . LEU B 1 271 ? -20.578 51.219 32 1 94.75 271 LEU B N 1
ATOM 9193 C CA . LEU B 1 271 ? -19.969 50.875 30.734 1 94.75 271 LEU B CA 1
ATOM 9194 C C . LEU B 1 271 ? -21.047 50.5 29.703 1 94.75 271 LEU B C 1
ATOM 9196 O O . LEU B 1 271 ? -21.953 49.75 30 1 94.75 271 LEU B O 1
ATOM 9200 N N . LYS B 1 272 ? -21.062 51.125 28.562 1 94.06 272 LYS B N 1
ATOM 9201 C CA . LYS B 1 272 ? -21.969 50.938 27.422 1 94.06 272 LYS B CA 1
ATOM 9202 C C . LYS B 1 272 ? -21.344 51.469 26.125 1 94.06 272 LYS B C 1
ATOM 9204 O O . LYS B 1 272 ? -20.375 52.25 26.172 1 94.06 272 LYS B O 1
ATOM 9209 N N . PRO B 1 273 ? -21.844 50.969 24.984 1 94.25 273 PRO B N 1
ATOM 9210 C CA . PRO B 1 273 ? -21.234 51.375 23.719 1 94.25 273 PRO B CA 1
ATOM 9211 C C . PRO B 1 273 ? -21.203 52.906 23.531 1 94.25 273 PRO B C 1
ATOM 9213 O O . PRO B 1 273 ? -20.25 53.438 22.938 1 94.25 273 PRO B O 1
ATOM 9216 N N . GLU B 1 274 ? -22.141 53.656 24.141 1 89.56 274 GLU B N 1
ATOM 9217 C CA . GLU B 1 274 ? -22.203 55.094 24.031 1 89.56 274 GLU B CA 1
ATOM 9218 C C . GLU B 1 274 ? -21.031 55.75 24.734 1 89.56 274 GLU B C 1
ATOM 9220 O O . GLU B 1 274 ? -20.625 56.875 24.375 1 89.56 274 GLU B O 1
ATOM 9225 N N . ASN B 1 275 ? -20.469 55.094 25.734 1 90.94 275 ASN B N 1
ATOM 9226 C CA . ASN B 1 275 ? -19.391 55.656 26.531 1 90.94 275 ASN B CA 1
ATOM 9227 C C . ASN B 1 275 ? -18.016 55.219 26.031 1 90.94 275 ASN B C 1
ATOM 9229 O O . ASN B 1 275 ? -17.031 55.344 26.75 1 90.94 275 ASN B O 1
ATOM 9233 N N . ILE B 1 276 ? -17.984 54.594 24.922 1 93.19 276 ILE B N 1
ATOM 9234 C CA . ILE B 1 276 ? -16.75 54.219 24.25 1 93.19 276 ILE B CA 1
ATOM 9235 C C . ILE B 1 276 ? -16.594 55 22.953 1 93.19 276 ILE B C 1
ATOM 9237 O O . ILE B 1 276 ? -17.391 54.844 22.031 1 93.19 276 ILE B O 1
ATOM 9241 N N . LEU B 1 277 ? -15.617 55.812 22.891 1 89.38 277 LEU B N 1
ATOM 9242 C CA . LEU B 1 277 ? -15.375 56.656 21.719 1 89.38 277 LEU B CA 1
ATOM 9243 C C . LEU B 1 277 ? -14.188 56.125 20.922 1 89.38 277 LEU B C 1
ATOM 9245 O O . LEU B 1 277 ? -13.195 55.656 21.5 1 89.38 277 LEU B O 1
ATOM 9249 N N . ILE B 1 278 ? -14.43 56.062 19.703 1 84.44 278 ILE B N 1
ATOM 9250 C CA . ILE B 1 278 ? -13.383 55.625 18.781 1 84.44 278 ILE B CA 1
ATOM 9251 C C . ILE B 1 278 ? -12.914 56.781 17.922 1 84.44 278 ILE B C 1
ATOM 9253 O O . ILE B 1 278 ? -13.727 57.438 17.25 1 84.44 278 ILE B O 1
ATOM 9257 N N . GLY B 1 279 ? -11.609 57 18.016 1 73.62 279 GLY B N 1
ATOM 9258 C CA . GLY B 1 279 ? -11.039 58.062 17.219 1 73.62 279 GLY B CA 1
ATOM 9259 C C . GLY B 1 279 ? -10.805 57.656 15.766 1 73.62 279 GLY B C 1
ATOM 9260 O O . GLY B 1 279 ? -11.031 56.5 15.391 1 73.62 279 GLY B O 1
ATOM 9261 N N . ALA B 1 280 ? -10.438 58.531 15.023 1 64.75 280 ALA B N 1
ATOM 9262 C CA . ALA B 1 280 ? -10.242 58.344 13.586 1 64.75 280 ALA B CA 1
ATOM 9263 C C . ALA B 1 280 ? -9.094 57.375 13.305 1 64.75 280 ALA B C 1
ATOM 9265 O O . ALA B 1 280 ? -9.07 56.719 12.266 1 64.75 280 ALA B O 1
ATOM 9266 N N . TYR B 1 281 ? -8.242 57.344 14.25 1 59.12 281 TYR B N 1
ATOM 9267 C CA . TYR B 1 281 ? -7.07 56.5 14.008 1 59.12 281 TYR B CA 1
ATOM 9268 C C . TYR B 1 281 ? -7.129 55.219 14.836 1 59.12 281 TYR B C 1
ATOM 9270 O O . TYR B 1 281 ? -6.109 54.562 15.039 1 59.12 281 TYR B O 1
ATOM 9278 N N . GLY B 1 282 ? -8.336 54.938 15.359 1 67.12 282 GLY B N 1
ATOM 9279 C CA . GLY B 1 282 ? -8.516 53.688 16.078 1 67.12 282 GLY B CA 1
ATOM 9280 C C . GLY B 1 282 ? -8.336 53.844 17.578 1 67.12 282 GLY B C 1
ATOM 9281 O O . GLY B 1 282 ? -8.406 52.844 18.328 1 67.12 282 GLY B O 1
ATOM 9282 N N . GLU B 1 283 ? -8.062 55.031 18.031 1 72.62 283 GLU B N 1
ATOM 9283 C CA . GLU B 1 283 ? -7.973 55.25 19.469 1 72.62 283 GLU B CA 1
ATOM 9284 C C . GLU B 1 283 ? -9.305 54.969 20.156 1 72.62 283 GLU B C 1
ATOM 9286 O O . GLU B 1 283 ? -10.367 55.281 19.609 1 72.62 283 GLU B O 1
ATOM 9291 N N . VAL B 1 284 ? -9.133 54.281 21.25 1 85.69 284 VAL B N 1
ATOM 9292 C CA . VAL B 1 284 ? -10.328 53.906 22 1 85.69 284 VAL B CA 1
ATOM 9293 C C . VAL B 1 284 ? -10.32 54.625 23.359 1 85.69 284 VAL B C 1
ATOM 9295 O O . VAL B 1 284 ? -9.312 54.625 24.062 1 85.69 284 VAL B O 1
ATOM 9298 N N . PHE B 1 285 ? -11.422 55.406 23.672 1 88.62 285 PHE B N 1
ATOM 9299 C CA . PHE B 1 285 ? -11.5 56.125 24.953 1 88.62 285 PHE B CA 1
ATOM 9300 C C . PHE B 1 285 ? -12.766 55.719 25.703 1 88.62 285 PHE B C 1
ATOM 9302 O O . PHE B 1 285 ? -13.859 55.75 25.141 1 88.62 285 PHE B O 1
ATOM 9309 N N . VAL B 1 286 ? -12.578 55.344 26.891 1 92.31 286 VAL B N 1
ATOM 9310 C CA . VAL B 1 286 ? -13.719 55.188 27.781 1 92.31 286 VAL B CA 1
ATOM 9311 C C . VAL B 1 286 ? -14.047 56.5 28.453 1 92.31 286 VAL B C 1
ATOM 9313 O O . VAL B 1 286 ? -13.156 57.188 28.984 1 92.31 286 VAL B O 1
ATOM 9316 N N . ILE B 1 287 ? -15.297 56.906 28.438 1 87.81 287 ILE B N 1
ATOM 9317 C CA . ILE B 1 287 ? -15.68 58.188 29 1 87.81 287 ILE B CA 1
ATOM 9318 C C . ILE B 1 287 ? -16.766 58 30.047 1 87.81 287 ILE B C 1
ATOM 9320 O O . ILE B 1 287 ? -17.203 56.875 30.297 1 87.81 287 ILE B O 1
ATOM 9324 N N . ASP B 1 288 ? -17.109 59.062 30.75 1 80.31 288 ASP B N 1
ATOM 9325 C CA . ASP B 1 288 ? -18.234 59.188 31.672 1 80.31 288 ASP B CA 1
ATOM 9326 C C . ASP B 1 288 ? -18.031 58.344 32.938 1 80.31 288 ASP B C 1
ATOM 9328 O O . ASP B 1 288 ? -18.797 57.406 33.188 1 80.31 288 ASP B O 1
ATOM 9332 N N . TRP B 1 289 ? -17.094 58.75 33.75 1 84.88 289 TRP B N 1
ATOM 9333 C CA . TRP B 1 289 ? -16.781 58.094 35 1 84.88 289 TRP B CA 1
ATOM 9334 C C . TRP B 1 289 ? -17.547 58.75 36.156 1 84.88 289 TRP B C 1
ATOM 9336 O O . TRP B 1 289 ? -17.125 58.625 37.312 1 84.88 289 TRP B O 1
ATOM 9346 N N . GLY B 1 290 ? -18.609 59.406 35.938 1 74.44 290 GLY B N 1
ATOM 9347 C CA . GLY B 1 290 ? -19.359 60.188 36.906 1 74.44 290 GLY B CA 1
ATOM 9348 C C . GLY B 1 290 ? -20.078 59.344 37.938 1 74.44 290 GLY B C 1
ATOM 9349 O O . GLY B 1 290 ? -20.281 59.781 39.094 1 74.44 290 GLY B O 1
ATOM 9350 N N . VAL B 1 291 ? -20.5 58.219 37.625 1 74.81 291 VAL B N 1
ATOM 9351 C CA . VAL B 1 291 ? -21.25 57.406 38.562 1 74.81 291 VAL B CA 1
ATOM 9352 C C . VAL B 1 291 ? -20.344 56.281 39.094 1 74.81 291 VAL B C 1
ATOM 9354 O O . VAL B 1 291 ? -20.844 55.312 39.688 1 74.81 291 VAL B O 1
ATOM 9357 N N . ALA B 1 292 ? -19.062 56.5 38.969 1 75.06 292 ALA B N 1
ATOM 9358 C CA . ALA B 1 292 ? -18.094 55.5 39.375 1 75.06 292 ALA B CA 1
ATOM 9359 C C . ALA B 1 292 ? -18.094 55.344 40.906 1 75.06 292 ALA B C 1
ATOM 9361 O O . ALA B 1 292 ? -18.312 56.312 41.625 1 75.06 292 ALA B O 1
ATOM 9362 N N . LYS B 1 293 ? -18 54.188 41.344 1 73.5 293 LYS B N 1
ATOM 9363 C CA . LYS B 1 293 ? -17.844 53.875 42.75 1 73.5 293 LYS B CA 1
ATOM 9364 C C . LYS B 1 293 ? -16.375 53.781 43.156 1 73.5 293 LYS B C 1
ATOM 9366 O O . LYS B 1 293 ? -15.609 53.031 42.531 1 73.5 293 LYS B O 1
ATOM 9371 N N . VAL B 1 294 ? -15.891 54.656 44.062 1 72.81 294 VAL B N 1
ATOM 9372 C CA . VAL B 1 294 ? -14.516 54.625 44.531 1 72.81 294 VAL B CA 1
ATOM 9373 C C . VAL B 1 294 ? -14.414 53.781 45.812 1 72.81 294 VAL B C 1
ATOM 9375 O O . VAL B 1 294 ? -15.07 54.062 46.812 1 72.81 294 VAL B O 1
ATOM 9378 N N . VAL B 1 295 ? -13.766 52.594 45.719 1 69.94 295 VAL B N 1
ATOM 9379 C CA . VAL B 1 295 ? -13.648 51.656 46.844 1 69.94 295 VAL B CA 1
ATOM 9380 C C . VAL B 1 295 ? -12.312 51.875 47.531 1 69.94 295 VAL B C 1
ATOM 9382 O O . VAL B 1 295 ? -12.148 51.469 48.688 1 69.94 295 VAL B O 1
ATOM 9385 N N . ASN B 1 296 ? -11.258 52.406 46.875 1 59.72 296 ASN B N 1
ATOM 9386 C CA . ASN B 1 296 ? -9.961 52.656 47.469 1 59.72 296 ASN B CA 1
ATOM 9387 C C . ASN B 1 296 ? -10.031 53.75 48.531 1 59.72 296 ASN B C 1
ATOM 9389 O O . ASN B 1 296 ? -10.352 54.906 48.219 1 59.72 296 ASN B O 1
ATOM 9393 N N . PRO B 1 297 ? -9.938 53.312 49.844 1 55.44 297 PRO B N 1
ATOM 9394 C CA . PRO B 1 297 ? -10.023 54.281 50.906 1 55.44 297 PRO B CA 1
ATOM 9395 C C . PRO B 1 297 ? -9.031 55.438 50.75 1 55.44 297 PRO B C 1
ATOM 9397 O O . PRO B 1 297 ? -9.289 56.531 51.219 1 55.44 297 PRO B O 1
ATOM 9400 N N . ASP B 1 298 ? -7.871 55.156 50.219 1 51.28 298 ASP B N 1
ATOM 9401 C CA . ASP B 1 298 ? -6.844 56.188 50.094 1 51.28 298 ASP B CA 1
ATOM 9402 C C . ASP B 1 298 ? -7.293 57.281 49.156 1 51.28 298 ASP B C 1
ATOM 9404 O O . ASP B 1 298 ? -6.75 58.406 49.188 1 51.28 298 ASP B O 1
ATOM 9408 N N . LEU B 1 299 ? -8.211 56.938 48.375 1 54.38 299 LEU B N 1
ATOM 9409 C CA . LEU B 1 299 ? -8.828 57.906 47.5 1 54.38 299 LEU B CA 1
ATOM 9410 C C . LEU B 1 299 ? -10.07 58.5 48.156 1 54.38 299 LEU B C 1
ATOM 9412 O O . LEU B 1 299 ? -10.789 59.312 47.531 1 54.38 299 LEU B O 1
ATOM 9416 N N . GLY B 1 300 ? -10.312 58.156 49.312 1 45.69 300 GLY B N 1
ATOM 9417 C CA . GLY B 1 300 ? -11.5 58.344 50.125 1 45.69 300 GLY B CA 1
ATOM 9418 C C . GLY B 1 300 ? -11.922 59.812 50.219 1 45.69 300 GLY B C 1
ATOM 9419 O O . GLY B 1 300 ? -13.07 60.094 50.531 1 45.69 300 GLY B O 1
ATOM 9420 N N . ALA B 1 301 ? -11.031 60.656 50.25 1 47.31 301 ALA B N 1
ATOM 9421 C CA . ALA B 1 301 ? -11.492 62.031 50.406 1 47.31 301 ALA B CA 1
ATOM 9422 C C . ALA B 1 301 ? -12.398 62.469 49.281 1 47.31 301 ALA B C 1
ATOM 9424 O O . ALA B 1 301 ? -13.289 63.281 49.469 1 47.31 301 ALA B O 1
ATOM 9425 N N . VAL B 1 302 ? -12.273 61.844 48.188 1 45.47 302 VAL B N 1
ATOM 9426 C CA . VAL B 1 302 ? -13.102 62.188 47.031 1 45.47 302 VAL B CA 1
ATOM 9427 C C . VAL B 1 302 ? -14.469 61.531 47.156 1 45.47 302 VAL B C 1
ATOM 9429 O O . VAL B 1 302 ? -15.469 62.094 46.688 1 45.47 302 VAL B O 1
ATOM 9432 N N . SER B 1 303 ? -14.578 60.438 47.844 1 45.94 303 SER B N 1
ATOM 9433 C CA . SER B 1 303 ? -15.766 59.562 47.875 1 45.94 303 SER B CA 1
ATOM 9434 C C . SER B 1 303 ? -16.875 60.219 48.688 1 45.94 303 SER B C 1
ATOM 9436 O O . SER B 1 303 ? -18.062 59.875 48.531 1 45.94 303 SER B O 1
ATOM 9438 N N . GLN B 1 304 ? -16.531 61 49.719 1 41.75 304 GLN B N 1
ATOM 9439 C CA . GLN B 1 304 ? -17.578 61.438 50.656 1 41.75 304 GLN B CA 1
ATOM 9440 C C . GLN B 1 304 ? -18.562 62.375 49.969 1 41.75 304 GLN B C 1
ATOM 9442 O O . GLN B 1 304 ? -19.609 62.719 50.531 1 41.75 304 GLN B O 1
ATOM 9447 N N . LEU B 1 305 ? -18.234 62.812 48.938 1 40.78 305 LEU B N 1
ATOM 9448 C CA . LEU B 1 305 ? -19.156 63.812 48.438 1 40.78 305 LEU B CA 1
ATOM 9449 C C . LEU B 1 305 ? -20.359 63.188 47.75 1 40.78 305 LEU B C 1
ATOM 9451 O O . LEU B 1 305 ? -21.422 63.781 47.656 1 40.78 305 LEU B O 1
ATOM 9455 N N . GLY B 1 306 ? -20.234 62.125 46.969 1 40.47 306 GLY B N 1
ATOM 9456 C CA . GLY B 1 306 ? -21.391 61.656 46.25 1 40.47 306 GLY B CA 1
ATOM 9457 C C . GLY B 1 306 ? -22.25 60.719 47.062 1 40.47 306 GLY B C 1
ATOM 9458 O O . GLY B 1 306 ? -21.812 59.594 47.406 1 40.47 306 GLY B O 1
ATOM 9459 N N . GLY B 1 307 ? -23 61.188 48 1 39 307 GLY B N 1
ATOM 9460 C CA . GLY B 1 307 ? -24.031 60.469 48.719 1 39 307 GLY B CA 1
ATOM 9461 C C . GLY B 1 307 ? -24.781 59.469 47.875 1 39 307 GLY B C 1
ATOM 9462 O O . GLY B 1 307 ? -25.453 59.844 46.906 1 39 307 GLY B O 1
ATOM 9463 N N . ASP B 1 308 ? -24.219 58.344 47.625 1 42.72 308 ASP B N 1
ATOM 9464 C CA . ASP B 1 308 ? -25.156 57.312 47.156 1 42.72 308 ASP B CA 1
ATOM 9465 C C . ASP B 1 308 ? -26.453 57.344 47.938 1 42.72 308 ASP B C 1
ATOM 9467 O O . ASP B 1 308 ? -26.453 57.094 49.156 1 42.72 308 ASP B O 1
ATOM 9471 N N . GLU B 1 309 ? -27.281 58.219 47.688 1 37.81 309 GLU B N 1
ATOM 9472 C CA . GLU B 1 309 ? -28.562 58.031 48.344 1 37.81 309 GLU B CA 1
ATOM 9473 C C . GLU B 1 309 ? -28.969 56.562 48.312 1 37.81 309 GLU B C 1
ATOM 9475 O O . GLU B 1 309 ? -28.797 55.875 47.281 1 37.81 309 GLU B O 1
ATOM 9480 N N . LEU B 1 310 ? -29.156 55.938 49.281 1 37.19 310 LEU B N 1
ATOM 9481 C CA . LEU B 1 310 ? -29.844 54.688 49.5 1 37.19 310 LEU B CA 1
ATOM 9482 C C . LEU B 1 310 ? -31.047 54.531 48.562 1 37.19 310 LEU B C 1
ATOM 9484 O O . LEU B 1 310 ? -31.906 55.438 48.531 1 37.19 310 LEU B O 1
ATOM 9488 N N . GLY B 1 311 ? -30.969 53.625 47.375 1 46.28 311 GLY B N 1
ATOM 9489 C CA . GLY B 1 311 ? -32.062 53.219 46.5 1 46.28 311 GLY B CA 1
ATOM 9490 C C . GLY B 1 311 ? -31.859 53.688 45.062 1 46.28 311 GLY B C 1
ATOM 9491 O O . GLY B 1 311 ? -32.656 53.344 44.188 1 46.28 311 GLY B O 1
ATOM 9492 N N . ALA B 1 312 ? -30.953 54.625 44.781 1 51.81 312 ALA B N 1
ATOM 9493 C CA . ALA B 1 312 ? -30.984 55.188 43.438 1 51.81 312 ALA B CA 1
ATOM 9494 C C . ALA B 1 312 ? -30.25 54.281 42.438 1 51.81 312 ALA B C 1
ATOM 9496 O O . ALA B 1 312 ? -29.172 53.75 42.781 1 51.81 312 ALA B O 1
ATOM 9497 N N . LEU B 1 313 ? -30.922 53.75 41.406 1 62.19 313 LEU B N 1
ATOM 9498 C CA . LEU B 1 313 ? -30.422 52.938 40.312 1 62.19 313 LEU B CA 1
ATOM 9499 C C . LEU B 1 313 ? -29.359 53.719 39.5 1 62.19 313 LEU B C 1
ATOM 9501 O O . LEU B 1 313 ? -29.641 54.812 39 1 62.19 313 LEU B O 1
ATOM 9505 N N . VAL B 1 314 ? -28.094 53.375 39.688 1 73.81 314 VAL B N 1
ATOM 9506 C CA . VAL B 1 314 ? -27 54.031 38.969 1 73.81 314 VAL B CA 1
ATOM 9507 C C . VAL B 1 314 ? -26.578 53.188 37.781 1 73.81 314 VAL B C 1
ATOM 9509 O O . VAL B 1 314 ? -26.359 52 37.906 1 73.81 314 VAL B O 1
ATOM 9512 N N . GLY B 1 315 ? -26.578 53.781 36.594 1 79.44 315 GLY B N 1
ATOM 9513 C CA . GLY B 1 315 ? -26.172 53.125 35.375 1 79.44 315 GLY B CA 1
ATOM 9514 C C . GLY B 1 315 ? -27.281 53.062 34.344 1 79.44 315 GLY B C 1
ATOM 9515 O O . GLY B 1 315 ? -28.359 53.625 34.531 1 79.44 315 GLY B O 1
ATOM 9516 N N . THR B 1 316 ? -26.969 52.469 33.188 1 84.25 316 THR B N 1
ATOM 9517 C CA . THR B 1 316 ? -27.938 52.25 32.125 1 84.25 316 THR B CA 1
ATOM 9518 C C . THR B 1 316 ? -28.547 50.875 32.188 1 84.25 316 THR B C 1
ATOM 9520 O O . THR B 1 316 ? -27.844 49.875 32.062 1 84.25 316 THR B O 1
ATOM 9523 N N . PRO B 1 317 ? -29.797 50.75 32.344 1 85.19 317 PRO B N 1
ATOM 9524 C CA . PRO B 1 317 ? -30.484 49.469 32.625 1 85.19 317 PRO B CA 1
ATOM 9525 C C . PRO B 1 317 ? -30.125 48.375 31.625 1 85.19 317 PRO B C 1
ATOM 9527 O O . PRO B 1 317 ? -30 47.219 32 1 85.19 317 PRO B O 1
ATOM 9530 N N . GLN B 1 318 ? -29.875 48.656 30.391 1 89.62 318 GLN B N 1
ATOM 9531 C CA . GLN B 1 318 ? -29.625 47.688 29.344 1 89.62 318 GLN B CA 1
ATOM 9532 C C . GLN B 1 318 ? -28.297 46.969 29.547 1 89.62 318 GLN B C 1
ATOM 9534 O O . GLN B 1 318 ? -28.094 45.875 29.031 1 89.62 318 GLN B O 1
ATOM 9539 N N . TYR B 1 319 ? -27.422 47.531 30.328 1 92.81 319 TYR B N 1
ATOM 9540 C CA . TYR B 1 319 ? -26.078 47 30.469 1 92.81 319 TYR B CA 1
ATOM 9541 C C . TYR B 1 319 ? -25.75 46.719 31.938 1 92.81 319 TYR B C 1
ATOM 9543 O O . TYR B 1 319 ? -24.625 46.344 32.25 1 92.81 319 TYR B O 1
ATOM 9551 N N . MET B 1 320 ? -26.75 46.875 32.781 1 91.38 320 MET B N 1
ATOM 9552 C CA . MET B 1 320 ? -26.547 46.688 34.219 1 91.38 320 MET B CA 1
ATOM 9553 C C . MET B 1 320 ? -26.375 45.219 34.594 1 91.38 320 MET B C 1
ATOM 9555 O O . MET B 1 320 ? -27.078 44.344 34.031 1 91.38 320 MET B O 1
ATOM 9559 N N . ALA B 1 321 ? -25.422 45 35.5 1 94.19 321 ALA B N 1
ATOM 9560 C CA . ALA B 1 321 ? -25.281 43.656 36.062 1 94.19 321 ALA B CA 1
ATOM 9561 C C . ALA B 1 321 ? -26.438 43.375 37.031 1 94.19 321 ALA B C 1
ATOM 9563 O O . ALA B 1 321 ? -27.094 44.281 37.531 1 94.19 321 ALA B O 1
ATOM 9564 N N . PRO B 1 322 ? -26.703 42.094 37.219 1 93.25 322 PRO B N 1
ATOM 9565 C CA . PRO B 1 322 ? -27.797 41.719 38.125 1 93.25 322 PRO B CA 1
ATOM 9566 C C . PRO B 1 322 ? -27.656 42.375 39.5 1 93.25 322 PRO B C 1
ATOM 9568 O O . PRO B 1 322 ? -28.641 42.844 40.062 1 93.25 322 PRO B O 1
ATOM 9571 N N . GLU B 1 323 ? -26.469 42.438 40.062 1 92.12 323 GLU B N 1
ATOM 9572 C CA . GLU B 1 323 ? -26.281 43.031 41.375 1 92.12 323 GLU B CA 1
ATOM 9573 C C . GLU B 1 323 ? -26.547 44.531 41.344 1 92.12 323 GLU B C 1
ATOM 9575 O O . GLU B 1 323 ? -26.969 45.125 42.344 1 92.12 323 GLU B O 1
ATOM 9580 N N . GLN B 1 324 ? -26.266 45.188 40.25 1 89.06 324 GLN B N 1
ATOM 9581 C CA . GLN B 1 324 ? -26.578 46.594 40.062 1 89.06 324 GLN B CA 1
ATOM 9582 C C . GLN B 1 324 ? -28.078 46.812 39.906 1 89.06 324 GLN B C 1
ATOM 9584 O O . GLN B 1 324 ? -28.641 47.75 40.5 1 89.06 324 GLN B O 1
ATOM 9589 N N . ALA B 1 325 ? -28.734 46 39.188 1 87.5 325 ALA B N 1
ATOM 9590 C CA . ALA B 1 325 ? -30.172 46.094 38.938 1 87.5 325 ALA B CA 1
ATOM 9591 C C . ALA B 1 325 ? -30.969 45.844 40.219 1 87.5 325 ALA B C 1
ATOM 9593 O O . ALA B 1 325 ? -32.031 46.406 40.406 1 87.5 325 ALA B O 1
ATOM 9594 N N . GLN B 1 326 ? -30.438 45.031 41.062 1 86.06 326 GLN B N 1
ATOM 9595 C CA . GLN B 1 326 ? -31.094 44.719 42.312 1 86.06 326 GLN B CA 1
ATOM 9596 C C . GLN B 1 326 ? -30.844 45.781 43.375 1 86.06 326 GLN B C 1
ATOM 9598 O O . GLN B 1 326 ? -31.438 45.75 44.438 1 86.06 326 GLN B O 1
ATOM 9603 N N . GLY B 1 327 ? -29.953 46.719 43.094 1 79.31 327 GLY B N 1
ATOM 9604 C CA . GLY B 1 327 ? -29.625 47.781 44 1 79.31 327 GLY B CA 1
ATOM 9605 C C . GLY B 1 327 ? -28.719 47.344 45.156 1 79.31 327 GLY B C 1
ATOM 9606 O O . GLY B 1 327 ? -28.719 47.969 46.219 1 79.31 327 GLY B O 1
ATOM 9607 N N . GLU B 1 328 ? -28.156 46.25 44.969 1 80.88 328 GLU B N 1
ATOM 9608 C CA . GLU B 1 328 ? -27.234 45.781 46 1 80.88 328 GLU B CA 1
ATOM 9609 C C . GLU B 1 328 ? -25.875 46.469 45.875 1 80.88 328 GLU B C 1
ATOM 9611 O O . GLU B 1 328 ? -24.938 45.938 45.312 1 80.88 328 GLU B O 1
ATOM 9616 N N . ASN B 1 329 ? -25.734 47.562 46.406 1 78.31 329 ASN B N 1
ATOM 9617 C CA . ASN B 1 329 ? -24.547 48.406 46.281 1 78.31 329 ASN B CA 1
ATOM 9618 C C . ASN B 1 329 ? -23.312 47.75 46.875 1 78.31 329 ASN B C 1
ATOM 9620 O O . ASN B 1 329 ? -22.188 47.938 46.406 1 78.31 329 ASN B O 1
ATOM 9624 N N . ASP B 1 330 ? -23.484 46.969 47.906 1 79 330 ASP B N 1
ATOM 9625 C CA . ASP B 1 330 ? -22.375 46.312 48.562 1 79 330 ASP B CA 1
ATOM 9626 C C . ASP B 1 330 ? -21.797 45.188 47.688 1 79 330 ASP B C 1
ATOM 9628 O O . ASP B 1 330 ? -20.641 44.812 47.844 1 79 330 ASP B O 1
ATOM 9632 N N . ALA B 1 331 ? -22.625 44.812 46.812 1 85.62 331 ALA B N 1
ATOM 9633 C CA . ALA B 1 331 ? -22.188 43.688 45.969 1 85.62 331 ALA B CA 1
ATOM 9634 C C . ALA B 1 331 ? -21.484 44.188 44.719 1 85.62 331 ALA B C 1
ATOM 9636 O O . ALA B 1 331 ? -20.938 43.406 43.938 1 85.62 331 ALA B O 1
ATOM 9637 N N . ILE B 1 332 ? -21.469 45.406 44.5 1 89.44 332 ILE B N 1
ATOM 9638 C CA . ILE B 1 332 ? -20.875 46 43.312 1 89.44 332 ILE B CA 1
ATOM 9639 C C . ILE B 1 332 ? -19.344 45.969 43.438 1 89.44 332 ILE B C 1
ATOM 9641 O O . ILE B 1 332 ? -18.781 46.531 44.375 1 89.44 332 ILE B O 1
ATOM 9645 N N . ASP B 1 333 ? -18.688 45.25 42.562 1 91.94 333 ASP B N 1
ATOM 9646 C CA . ASP B 1 333 ? -17.234 45.219 42.469 1 91.94 333 ASP B CA 1
ATOM 9647 C C . ASP B 1 333 ? -16.781 45.188 41 1 91.94 333 ASP B C 1
ATOM 9649 O O . ASP B 1 333 ? -17.562 45.531 40.125 1 91.94 333 ASP B O 1
ATOM 9653 N N . GLN B 1 334 ? -15.516 44.938 40.781 1 94.25 334 GLN B N 1
ATOM 9654 C CA . GLN B 1 334 ? -14.945 45 39.438 1 94.25 334 GLN B CA 1
ATOM 9655 C C . GLN B 1 334 ? -15.68 44.094 38.469 1 94.25 334 GLN B C 1
ATOM 9657 O O . GLN B 1 334 ? -15.711 44.344 37.25 1 94.25 334 GLN B O 1
ATOM 9662 N N . ARG B 1 335 ? -16.344 43 38.969 1 95.81 335 ARG B N 1
ATOM 9663 C CA . ARG B 1 335 ? -17.047 42.031 38.125 1 95.81 335 ARG B CA 1
ATOM 9664 C C . ARG B 1 335 ? -18.328 42.625 37.562 1 95.81 335 ARG B C 1
ATOM 9666 O O . ARG B 1 335 ? -18.891 42.125 36.594 1 95.81 335 ARG B O 1
ATOM 9673 N N . THR B 1 336 ? -18.781 43.688 38.188 1 95 336 THR B N 1
ATOM 9674 C CA . THR B 1 336 ? -19.938 44.406 37.688 1 95 336 THR B CA 1
ATOM 9675 C C . THR B 1 336 ? -19.625 45.031 36.312 1 95 336 THR B C 1
ATOM 9677 O O . THR B 1 336 ? -20.422 44.938 35.375 1 95 336 THR B O 1
ATOM 9680 N N . ASP B 1 337 ? -18.422 45.562 36.188 1 96.44 337 ASP B N 1
ATOM 9681 C CA . ASP B 1 337 ? -17.984 46.125 34.906 1 96.44 337 ASP B CA 1
ATOM 9682 C C . ASP B 1 337 ? -17.734 45.031 33.875 1 96.44 337 ASP B C 1
ATOM 9684 O O . ASP B 1 337 ? -17.938 45.219 32.688 1 96.44 337 ASP B O 1
ATOM 9688 N N . VAL B 1 338 ? -17.312 43.906 34.344 1 97.44 338 VAL B N 1
ATOM 9689 C CA . VAL B 1 338 ? -17.078 42.75 33.438 1 97.44 338 VAL B CA 1
ATOM 9690 C C . VAL B 1 338 ? -18.375 42.344 32.781 1 97.44 338 VAL B C 1
ATOM 9692 O O . VAL B 1 338 ? -18.406 42.031 31.578 1 97.44 338 VAL B O 1
ATOM 9695 N N . TYR B 1 339 ? -19.438 42.375 33.562 1 97 339 TYR B N 1
ATOM 9696 C CA . TYR B 1 339 ? -20.75 42.094 33 1 97 339 TYR B CA 1
ATOM 9697 C C . TYR B 1 339 ? -21.094 43.062 31.891 1 97 339 TYR B C 1
ATOM 9699 O O . TYR B 1 339 ? -21.547 42.688 30.812 1 97 339 TYR B O 1
ATOM 9707 N N . ALA B 1 340 ? -20.844 44.344 32.156 1 96.75 340 ALA B N 1
ATOM 9708 C CA . ALA B 1 340 ? -21.141 45.375 31.172 1 96.75 340 ALA B CA 1
ATOM 9709 C C . ALA B 1 340 ? -20.312 45.188 29.906 1 96.75 340 ALA B C 1
ATOM 9711 O O . ALA B 1 340 ? -20.797 45.375 28.797 1 96.75 340 ALA B O 1
ATOM 9712 N N . LEU B 1 341 ? -19.031 44.812 30.078 1 97.56 341 LEU B N 1
ATOM 9713 C CA . LEU B 1 341 ? -18.172 44.5 28.938 1 97.56 341 LEU B CA 1
ATOM 9714 C C . LEU B 1 341 ? -18.719 43.344 28.125 1 97.56 341 LEU B C 1
ATOM 9716 O O . LEU B 1 341 ? -18.672 43.344 26.891 1 97.56 341 LEU B O 1
ATOM 9720 N N . GLY B 1 342 ? -19.172 42.312 28.797 1 97.5 342 GLY B N 1
ATOM 9721 C CA . GLY B 1 342 ? -19.844 41.219 28.125 1 97.5 342 GLY B CA 1
ATOM 9722 C C . GLY B 1 342 ? -21.062 41.656 27.344 1 97.5 342 GLY B C 1
ATOM 9723 O O . GLY B 1 342 ? -21.297 41.156 26.234 1 97.5 342 GLY B O 1
ATOM 9724 N N . ALA B 1 343 ? -21.828 42.5 27.969 1 96.56 343 ALA B N 1
ATOM 9725 C CA . ALA B 1 343 ? -23.016 43.031 27.297 1 96.56 343 ALA B CA 1
ATOM 9726 C C . ALA B 1 343 ? -22.641 43.781 26.031 1 96.56 343 ALA B C 1
ATOM 9728 O O . ALA B 1 343 ? -23.344 43.719 25.016 1 96.56 343 ALA B O 1
ATOM 9729 N N . ILE B 1 344 ? -21.562 44.5 26.078 1 96.88 344 ILE B N 1
ATOM 9730 C CA . ILE B 1 344 ? -21.062 45.219 24.906 1 96.88 344 ILE B CA 1
ATOM 9731 C C . ILE B 1 344 ? -20.641 44.219 23.828 1 96.88 344 ILE B C 1
ATOM 9733 O O . ILE B 1 344 ? -20.984 44.375 22.656 1 96.88 344 ILE B O 1
ATOM 9737 N N . LEU B 1 345 ? -19.891 43.219 24.25 1 97.06 345 LEU B N 1
ATOM 9738 C CA . LEU B 1 345 ? -19.469 42.188 23.312 1 97.06 345 LEU B CA 1
ATOM 9739 C C . LEU B 1 345 ? -20.688 41.531 22.672 1 97.06 345 LEU B C 1
ATOM 9741 O O . LEU B 1 345 ? -20.688 41.25 21.469 1 97.06 345 LEU B O 1
ATOM 9745 N N . TYR B 1 346 ? -21.719 41.219 23.469 1 96.31 346 TYR B N 1
ATOM 9746 C CA . TYR B 1 346 ? -22.953 40.625 22.953 1 96.31 346 TYR B CA 1
ATOM 9747 C C . TYR B 1 346 ? -23.547 41.5 21.844 1 96.31 346 TYR B C 1
ATOM 9749 O O . TYR B 1 346 ? -23.953 40.969 20.797 1 96.31 346 TYR B O 1
ATOM 9757 N N . GLU B 1 347 ? -23.531 42.719 22.047 1 94.75 347 GLU B N 1
ATOM 9758 C CA . GLU B 1 347 ? -24.078 43.656 21.062 1 94.75 347 GLU B CA 1
ATOM 9759 C C . GLU B 1 347 ? -23.188 43.719 19.828 1 94.75 347 GLU B C 1
ATOM 9761 O O . GLU B 1 347 ? -23.688 43.844 18.703 1 94.75 347 GLU B O 1
ATOM 9766 N N . VAL B 1 348 ? -21.906 43.656 20 1 93.56 348 VAL B N 1
ATOM 9767 C CA . VAL B 1 348 ? -20.969 43.656 18.891 1 93.56 348 VAL B CA 1
ATOM 9768 C C . VAL B 1 348 ? -21.219 42.406 18.031 1 93.56 348 VAL B C 1
ATOM 9770 O O . VAL B 1 348 ? -21.172 42.5 16.797 1 93.56 348 VAL B O 1
ATOM 9773 N N . LEU B 1 349 ? -21.469 41.344 18.719 1 92.81 349 LEU B N 1
ATOM 9774 C CA . LEU B 1 349 ? -21.625 40.062 18.047 1 92.81 349 LEU B CA 1
ATOM 9775 C C . LEU B 1 349 ? -22.984 39.969 17.359 1 92.81 349 LEU B C 1
ATOM 9777 O O . LEU B 1 349 ? -23.078 39.469 16.234 1 92.81 349 LEU B O 1
ATOM 9781 N N . THR B 1 350 ? -24.062 40.469 17.969 1 93.62 350 THR B N 1
ATOM 9782 C CA . THR B 1 350 ? -25.422 40.219 17.5 1 93.62 350 THR B CA 1
ATOM 9783 C C . THR B 1 350 ? -26.016 41.5 16.891 1 93.62 350 THR B C 1
ATOM 9785 O O . THR B 1 350 ? -27.031 41.469 16.203 1 93.62 350 THR B O 1
ATOM 9788 N N . LEU B 1 351 ? -25.469 42.656 17.234 1 91.25 351 LEU B N 1
ATOM 9789 C CA . LEU B 1 351 ? -25.922 43.969 16.844 1 91.25 351 LEU B CA 1
ATOM 9790 C C . LEU B 1 351 ? -27.219 44.344 17.547 1 91.25 351 LEU B C 1
ATOM 9792 O O . LEU B 1 351 ? -27.922 45.25 17.141 1 91.25 351 LEU B O 1
ATOM 9796 N N . GLN B 1 352 ? -27.484 43.531 18.641 1 91.25 352 GLN B N 1
ATOM 9797 C CA . GLN B 1 352 ? -28.641 43.75 19.516 1 91.25 352 GLN B CA 1
ATOM 9798 C C . GLN B 1 352 ? -28.234 43.656 20.984 1 91.25 352 GLN B C 1
ATOM 9800 O O . GLN B 1 352 ? -27.281 42.969 21.328 1 91.25 352 GLN B O 1
ATOM 9805 N N . PRO B 1 353 ? -28.969 44.5 21.781 1 92.19 353 PRO B N 1
ATOM 9806 C CA . PRO B 1 353 ? -28.641 44.375 23.203 1 92.19 353 PRO B CA 1
ATOM 9807 C C . PRO B 1 353 ? -29.016 43 23.781 1 92.19 353 PRO B C 1
ATOM 9809 O O . PRO B 1 353 ? -29.719 42.219 23.141 1 92.19 353 PRO B O 1
ATOM 9812 N N . VAL B 1 354 ? -28.469 42.688 24.953 1 94.12 354 VAL B N 1
ATOM 9813 C CA . VAL B 1 354 ? -28.672 41.406 25.594 1 94.12 354 VAL B CA 1
ATOM 9814 C C . VAL B 1 354 ? -30.172 41.156 25.828 1 94.12 354 VAL B C 1
ATOM 9816 O O . VAL B 1 354 ? -30.688 40.094 25.5 1 94.12 354 VAL B O 1
ATOM 9819 N N . PHE B 1 355 ? -30.812 42.156 26.406 1 92 355 PHE B N 1
ATOM 9820 C CA . PHE B 1 355 ? -32.25 42.062 26.688 1 92 355 PHE B CA 1
ATOM 9821 C C . PHE B 1 355 ? -32.969 43.25 26.094 1 92 355 PHE B C 1
ATOM 9823 O O . PHE B 1 355 ? -32.438 44.375 26.031 1 92 355 PHE B O 1
ATOM 9830 N N . THR B 1 356 ? -34.062 43.031 25.547 1 87.81 356 THR B N 1
ATOM 9831 C CA . THR B 1 356 ? -34.938 44.094 25.047 1 87.81 356 THR B CA 1
ATOM 9832 C C . THR B 1 356 ? -36.281 44.094 25.734 1 87.81 356 THR B C 1
ATOM 9834 O O . THR B 1 356 ? -36.812 43 26.016 1 87.81 356 THR B O 1
ATOM 9837 N N . ALA B 1 357 ? -36.688 45.25 26.219 1 82.75 357 ALA B N 1
ATOM 9838 C CA . ALA B 1 357 ? -38 45.406 26.828 1 82.75 357 ALA B CA 1
ATOM 9839 C C . ALA B 1 357 ? -38.562 46.812 26.594 1 82.75 357 ALA B C 1
ATOM 9841 O O . ALA B 1 357 ? -37.812 47.719 26.297 1 82.75 357 ALA B O 1
ATOM 9842 N N . GLU B 1 358 ? -39.844 47.031 26.703 1 75.81 358 GLU B N 1
ATOM 9843 C CA . GLU B 1 358 ? -40.5 48.312 26.469 1 75.81 358 GLU B CA 1
ATOM 9844 C C . GLU B 1 358 ? -40.406 49.219 27.688 1 75.81 358 GLU B C 1
ATOM 9846 O O . GLU B 1 358 ? -40.375 50.438 27.562 1 75.81 358 GLU B O 1
ATOM 9851 N N . HIS B 1 359 ? -40.344 48.562 28.875 1 76.75 359 HIS B N 1
ATOM 9852 C CA . HIS B 1 359 ? -40.312 49.312 30.109 1 76.75 359 HIS B CA 1
ATOM 9853 C C . HIS B 1 359 ? -39.031 49.031 30.875 1 76.75 359 HIS B C 1
ATOM 9855 O O . HIS B 1 359 ? -38.5 47.906 30.812 1 76.75 359 HIS B O 1
ATOM 9861 N N . VAL B 1 360 ? -38.5 50.031 31.594 1 78.06 360 VAL B N 1
ATOM 9862 C CA . VAL B 1 360 ? -37.219 49.938 32.312 1 78.06 360 VAL B CA 1
ATOM 9863 C C . VAL B 1 360 ? -37.312 48.844 33.375 1 78.06 360 VAL B C 1
ATOM 9865 O O . VAL B 1 360 ? -36.344 48.094 33.562 1 78.06 360 VAL B O 1
ATOM 9868 N N . LEU B 1 361 ? -38.438 48.812 34.062 1 75.19 361 LEU B N 1
ATOM 9869 C CA . LEU B 1 361 ? -38.562 47.844 35.125 1 75.19 361 LEU B CA 1
ATOM 9870 C C . LEU B 1 361 ? -38.5 46.438 34.594 1 75.19 361 LEU B C 1
ATOM 9872 O O . LEU B 1 361 ? -37.906 45.531 35.219 1 75.19 361 LEU B O 1
ATOM 9876 N N . SER B 1 362 ? -39.094 46.25 33.375 1 81.75 362 SER B N 1
ATOM 9877 C CA . SER B 1 362 ? -39 44.938 32.719 1 81.75 362 SER B CA 1
ATOM 9878 C C . SER B 1 362 ? -37.562 44.562 32.375 1 81.75 362 SER B C 1
ATOM 9880 O O . SER B 1 362 ? -37.188 43.406 32.469 1 81.75 362 SER B O 1
ATOM 9882 N N . LEU B 1 363 ? -36.875 45.5 31.938 1 86.12 363 LEU B N 1
ATOM 9883 C CA . LEU B 1 363 ? -35.469 45.312 31.578 1 86.12 363 LEU B CA 1
ATOM 9884 C C . LEU B 1 363 ? -34.656 44.906 32.812 1 86.12 363 LEU B C 1
ATOM 9886 O O . LEU B 1 363 ? -33.812 44 32.719 1 86.12 363 LEU B O 1
ATOM 9890 N N . LEU B 1 364 ? -34.906 45.562 33.938 1 84.94 364 LEU B N 1
ATOM 9891 C CA . LEU B 1 364 ? -34.188 45.25 35.188 1 84.94 364 LEU B CA 1
ATOM 9892 C C . LEU B 1 364 ? -34.5 43.844 35.656 1 84.94 364 LEU B C 1
ATOM 9894 O O . LEU B 1 364 ? -33.625 43.125 36.125 1 84.94 364 LEU B O 1
ATOM 9898 N N . PHE B 1 365 ? -35.781 43.531 35.438 1 83.31 365 PHE B N 1
ATOM 9899 C CA . PHE B 1 365 ? -36.188 42.188 35.812 1 83.31 365 PHE B CA 1
ATOM 9900 C C . PHE B 1 365 ? -35.5 41.125 34.969 1 83.31 365 PHE B C 1
ATOM 9902 O O . PHE B 1 365 ? -35.031 40.125 35.469 1 83.31 365 PHE B O 1
ATOM 9909 N N . LYS B 1 366 ? -35.375 41.406 33.719 1 89.38 366 LYS B N 1
ATOM 9910 C CA . LYS B 1 366 ? -34.719 40.5 32.812 1 89.38 366 LYS B CA 1
ATOM 9911 C C . LYS B 1 366 ? -33.25 40.375 33.125 1 89.38 366 LYS B C 1
ATOM 9913 O O . LYS B 1 366 ? -32.656 39.281 33.031 1 89.38 366 LYS B O 1
ATOM 9918 N N . ALA B 1 367 ? -32.656 41.438 33.469 1 89.44 367 ALA B N 1
ATOM 9919 C CA . ALA B 1 367 ? -31.234 41.438 33.781 1 89.44 367 ALA B CA 1
ATOM 9920 C C . ALA B 1 367 ? -30.938 40.531 35 1 89.44 367 ALA B C 1
ATOM 9922 O O . ALA B 1 367 ? -29.875 39.938 35.062 1 89.44 367 ALA B O 1
ATOM 9923 N N . VAL B 1 368 ? -31.875 40.469 35.875 1 88.94 368 VAL B N 1
ATOM 9924 C CA . VAL B 1 368 ? -31.656 39.75 37.125 1 88.94 368 VAL B CA 1
ATOM 9925 C C . VAL B 1 368 ? -32.094 38.281 36.938 1 88.94 368 VAL B C 1
ATOM 9927 O O . VAL B 1 368 ? -31.406 37.375 37.406 1 88.94 368 VAL B O 1
ATOM 9930 N N . GLN B 1 369 ? -33.156 38.031 36.156 1 87.62 369 GLN B N 1
ATOM 9931 C CA . GLN B 1 369 ? -33.781 36.719 36.219 1 87.62 369 GLN B CA 1
ATOM 9932 C C . GLN B 1 369 ? -33.562 35.969 34.906 1 87.62 369 GLN B C 1
ATOM 9934 O O . GLN B 1 369 ? -33.438 34.75 34.906 1 87.62 369 GLN B O 1
ATOM 9939 N N . GLU B 1 370 ? -33.5 36.594 33.812 1 91.25 370 GLU B N 1
ATOM 9940 C CA . GLU B 1 370 ? -33.5 35.906 32.531 1 91.25 370 GLU B CA 1
ATOM 9941 C C . GLU B 1 370 ? -32.062 35.625 32.062 1 91.25 370 GLU B C 1
ATOM 9943 O O . GLU B 1 370 ? -31.172 36.469 32.219 1 91.25 370 GLU B O 1
ATOM 9948 N N . GLU B 1 371 ? -31.844 34.375 31.625 1 92.75 371 GLU B N 1
ATOM 9949 C CA . GLU B 1 371 ? -30.547 34.031 31.047 1 92.75 371 GLU B CA 1
ATOM 9950 C C . GLU B 1 371 ? -30.438 34.594 29.625 1 92.75 371 GLU B C 1
ATOM 9952 O O . GLU B 1 371 ? -31.375 34.5 28.828 1 92.75 371 GLU B O 1
ATOM 9957 N N . PRO B 1 372 ? -29.312 35.188 29.344 1 93.38 372 PRO B N 1
ATOM 9958 C CA . PRO B 1 372 ? -29.125 35.688 27.984 1 93.38 372 PRO B CA 1
ATOM 9959 C C . PRO B 1 372 ? -29.156 34.594 26.938 1 93.38 372 PRO B C 1
ATOM 9961 O O . PRO B 1 372 ? -28.594 33.5 27.156 1 93.38 372 PRO B O 1
ATOM 9964 N N . ALA B 1 373 ? -29.781 34.844 25.797 1 93.44 373 ALA B N 1
ATOM 9965 C CA . ALA B 1 373 ? -29.734 33.906 24.672 1 93.44 373 ALA B CA 1
ATOM 9966 C C . ALA B 1 373 ? -28.328 33.875 24.078 1 93.44 373 ALA B C 1
ATOM 9968 O O . ALA B 1 373 ? -27.672 34.906 23.938 1 93.44 373 ALA B O 1
ATOM 9969 N N . PRO B 1 374 ? -27.844 32.625 23.812 1 93.62 374 PRO B N 1
ATOM 9970 C CA . PRO B 1 374 ? -26.547 32.594 23.141 1 93.62 374 PRO B CA 1
ATOM 9971 C C . PRO B 1 374 ? -26.5 33.438 21.875 1 93.62 374 PRO B C 1
ATOM 9973 O O . PRO B 1 374 ? -27.453 33.469 21.109 1 93.62 374 PRO B O 1
ATOM 9976 N N . PRO B 1 375 ? -25.406 34.219 21.781 1 92.88 375 PRO B N 1
ATOM 9977 C CA . PRO B 1 375 ? -25.312 35.125 20.625 1 92.88 375 PRO B CA 1
ATOM 9978 C C . PRO B 1 375 ? -25.594 34.438 19.297 1 92.88 375 PRO B C 1
ATOM 9980 O O . PRO B 1 375 ? -26.266 35 18.438 1 92.88 375 PRO B O 1
ATOM 9983 N N . SER B 1 376 ? -25.125 33.219 19.141 1 88.56 376 SER B N 1
ATOM 9984 C CA . SER B 1 376 ? -25.312 32.5 17.891 1 88.56 376 SER B CA 1
ATOM 9985 C C . SER B 1 376 ? -26.797 32.188 17.656 1 88.56 376 SER B C 1
ATOM 9987 O O . SER B 1 376 ? -27.234 32.125 16.5 1 88.56 376 SER B O 1
ATOM 9989 N N . ALA B 1 377 ? -27.516 31.938 18.688 1 88.56 377 ALA B N 1
ATOM 9990 C CA . ALA B 1 377 ? -28.953 31.703 18.594 1 88.56 377 ALA B CA 1
ATOM 9991 C C . ALA B 1 377 ? -29.703 33 18.312 1 88.56 377 ALA B C 1
ATOM 9993 O O . ALA B 1 377 ? -30.703 33 17.578 1 88.56 377 ALA B O 1
ATOM 9994 N N . ARG B 1 378 ? -29.281 34.062 18.891 1 91 378 ARG B N 1
ATOM 9995 C CA . ARG B 1 378 ? -29.906 35.375 18.719 1 91 378 ARG B CA 1
ATOM 9996 C C . ARG B 1 378 ? -29.703 35.906 17.297 1 91 378 ARG B C 1
ATOM 9998 O O . ARG B 1 378 ? -30.609 36.531 16.734 1 91 378 ARG B O 1
ATOM 10005 N N . ALA B 1 379 ? -28.531 35.625 16.766 1 89.62 379 ALA B N 1
ATOM 10006 C CA . ALA B 1 379 ? -28.188 36.094 15.43 1 89.62 379 ALA B CA 1
ATOM 10007 C C . ALA B 1 379 ? -27.531 35 14.602 1 89.62 379 ALA B C 1
ATOM 10009 O O . ALA B 1 379 ? -26.359 35.094 14.266 1 89.62 379 ALA B O 1
ATOM 10010 N N . PRO B 1 380 ? -28.234 34.031 14.18 1 80.62 380 PRO B N 1
ATOM 10011 C CA . PRO B 1 380 ? -27.688 32.906 13.43 1 80.62 380 PRO B CA 1
ATOM 10012 C C . PRO B 1 380 ? -27.078 33.344 12.094 1 80.62 380 PRO B C 1
ATOM 10014 O O . PRO B 1 380 ? -26.172 32.656 11.578 1 80.62 380 PRO B O 1
ATOM 10017 N N . GLU B 1 381 ? -27.484 34.5 11.625 1 74.44 381 GLU B N 1
ATOM 10018 C CA . GLU B 1 381 ? -27.031 34.969 10.32 1 74.44 381 GLU B CA 1
ATOM 10019 C C . GLU B 1 381 ? -25.609 35.531 10.391 1 74.44 381 GLU B C 1
ATOM 10021 O O . GLU B 1 381 ? -24.938 35.656 9.359 1 74.44 381 GLU B O 1
ATOM 10026 N N . ARG B 1 382 ? -25.062 35.781 11.492 1 79.44 382 ARG B N 1
ATOM 10027 C CA . ARG B 1 382 ? -23.781 36.469 11.625 1 79.44 382 ARG B CA 1
ATOM 10028 C C . ARG B 1 382 ? -22.641 35.469 11.828 1 79.44 382 ARG B C 1
ATOM 10030 O O . ARG B 1 382 ? -21.469 35.844 11.867 1 79.44 382 ARG B O 1
ATOM 10037 N N . SER B 1 383 ? -22.766 34.219 11.688 1 75.31 383 SER B N 1
ATOM 10038 C CA . SER B 1 383 ? -21.75 33.219 11.852 1 75.31 383 SER B CA 1
ATOM 10039 C C . SER B 1 383 ? -20.797 33.562 13 1 75.31 383 SER B C 1
ATOM 10041 O O . SER B 1 383 ? -19.578 33.656 12.805 1 75.31 383 SER B O 1
ATOM 10043 N N . ILE B 1 384 ? -21.234 33.656 14.203 1 81.5 384 ILE B N 1
ATOM 10044 C CA . ILE B 1 384 ? -20.5 34.094 15.383 1 81.5 384 ILE B CA 1
ATOM 10045 C C . ILE B 1 384 ? -19.547 32.969 15.82 1 81.5 384 ILE B C 1
ATOM 10047 O O . ILE B 1 384 ? -19.969 31.812 16 1 81.5 384 ILE B O 1
ATOM 10051 N N . PRO B 1 385 ? -18.266 33.375 15.867 1 79.44 385 PRO B N 1
ATOM 10052 C CA . PRO B 1 385 ? -17.312 32.375 16.344 1 79.44 385 PRO B CA 1
ATOM 10053 C C . PRO B 1 385 ? -17.641 31.859 17.75 1 79.44 385 PRO B C 1
ATOM 10055 O O . PRO B 1 385 ? -18 32.656 18.625 1 79.44 385 PRO B O 1
ATOM 10058 N N . ARG B 1 386 ? -17.547 30.609 17.969 1 79.62 386 ARG B N 1
ATOM 10059 C CA . ARG B 1 386 ? -17.891 29.969 19.234 1 79.62 386 ARG B CA 1
ATOM 10060 C C . ARG B 1 386 ? -17.031 30.531 20.375 1 79.62 386 ARG B C 1
ATOM 10062 O O . ARG B 1 386 ? -17.516 30.688 21.5 1 79.62 386 ARG B O 1
ATOM 10069 N N . GLU B 1 387 ? -15.781 30.75 20.016 1 80.44 387 GLU B N 1
ATOM 10070 C CA . GLU B 1 387 ? -14.875 31.266 21.031 1 80.44 387 GLU B CA 1
ATOM 10071 C C . GLU B 1 387 ? -15.352 32.594 21.594 1 80.44 387 GLU B C 1
ATOM 10073 O O . GLU B 1 387 ? -15.32 32.812 22.797 1 80.44 387 GLU B O 1
ATOM 10078 N N . LEU B 1 388 ? -15.766 33.5 20.719 1 88.56 388 LEU B N 1
ATOM 10079 C CA . LEU B 1 388 ? -16.25 34.812 21.141 1 88.56 388 LEU B CA 1
ATOM 10080 C C . LEU B 1 388 ? -17.562 34.688 21.891 1 88.56 388 LEU B C 1
ATOM 10082 O O . LEU B 1 388 ? -17.812 35.438 22.844 1 88.56 388 LEU B O 1
ATOM 10086 N N . GLU B 1 389 ? -18.406 33.688 21.5 1 91.69 389 GLU B N 1
ATOM 10087 C CA . GLU B 1 389 ? -19.656 33.438 22.219 1 91.69 389 GLU B CA 1
ATOM 10088 C C . GLU B 1 389 ? -19.375 32.969 23.656 1 91.69 389 GLU B C 1
ATOM 10090 O O . GLU B 1 389 ? -20.031 33.438 24.594 1 91.69 389 GLU B O 1
ATOM 10095 N N . ASP B 1 390 ? -18.422 32.094 23.781 1 90.25 390 ASP B N 1
ATOM 10096 C CA . ASP B 1 390 ? -18.062 31.594 25.094 1 90.25 390 ASP B CA 1
ATOM 10097 C C . ASP B 1 390 ? -17.562 32.719 26 1 90.25 390 ASP B C 1
ATOM 10099 O O . ASP B 1 390 ? -17.906 32.781 27.172 1 90.25 390 ASP B O 1
ATOM 10103 N N . ILE B 1 391 ? -16.641 33.531 25.359 1 93.56 391 ILE B N 1
ATOM 10104 C CA . ILE B 1 391 ? -16.125 34.656 26.109 1 93.56 391 ILE B CA 1
ATOM 10105 C C . ILE B 1 391 ? -17.266 35.562 26.547 1 93.56 391 ILE B C 1
ATOM 10107 O O . ILE B 1 391 ? -17.328 36 27.703 1 93.56 391 ILE B O 1
ATOM 10111 N N . CYS B 1 392 ? -18.188 35.812 25.688 1 96.25 392 CYS B N 1
ATOM 10112 C CA . CYS B 1 392 ? -19.344 36.688 25.922 1 96.25 392 CYS B CA 1
ATOM 10113 C C . CYS B 1 392 ? -20.219 36.156 27.047 1 96.25 392 CYS B C 1
ATOM 10115 O O . CYS B 1 392 ? -20.516 36.844 28.016 1 96.25 392 CYS B O 1
ATOM 10117 N N . LEU B 1 393 ? -20.562 34.906 27.016 1 95.38 393 LEU B N 1
ATOM 10118 C CA . LEU B 1 393 ? -21.5 34.312 27.969 1 95.38 393 LEU B CA 1
ATOM 10119 C C . LEU B 1 393 ? -20.859 34.156 29.344 1 95.38 393 LEU B C 1
ATOM 10121 O O . LEU B 1 393 ? -21.531 34.25 30.359 1 95.38 393 LEU B O 1
ATOM 10125 N N . LYS B 1 394 ? -19.547 33.906 29.312 1 95.81 394 LYS B N 1
ATOM 10126 C CA . LYS B 1 394 ? -18.844 33.844 30.594 1 95.81 394 LYS B CA 1
ATOM 10127 C C . LYS B 1 394 ? -18.906 35.219 31.297 1 95.81 394 LYS B C 1
ATOM 10129 O O . LYS B 1 394 ? -19.141 35.281 32.5 1 95.81 394 LYS B O 1
ATOM 10134 N N . ALA B 1 395 ? -18.688 36.281 30.578 1 97.25 395 ALA B N 1
ATOM 10135 C CA . ALA B 1 395 ? -18.719 37.625 31.125 1 97.25 395 ALA B CA 1
ATOM 10136 C C . ALA B 1 395 ? -20.125 37.969 31.594 1 97.25 395 ALA B C 1
ATOM 10138 O O . ALA B 1 395 ? -20.297 38.75 32.531 1 97.25 395 ALA B O 1
ATOM 10139 N N . LEU B 1 396 ? -21.203 37.344 31.047 1 96.12 396 LEU B N 1
ATOM 10140 C CA . LEU B 1 396 ? -22.594 37.719 31.281 1 96.12 396 LEU B CA 1
ATOM 10141 C C . LEU B 1 396 ? -23.234 36.812 32.312 1 96.12 396 LEU B C 1
ATOM 10143 O O . LEU B 1 396 ? -24.453 36.875 32.531 1 96.12 396 LEU B O 1
ATOM 10147 N N . ASP B 1 397 ? -22.469 36.031 32.906 1 95.88 397 ASP B N 1
ATOM 10148 C CA . ASP B 1 397 ? -23.047 35.156 33.938 1 95.88 397 ASP B CA 1
ATOM 10149 C C . ASP B 1 397 ? -23.75 35.969 35.031 1 95.88 397 ASP B C 1
ATOM 10151 O O . ASP B 1 397 ? -23.281 37.031 35.406 1 95.88 397 ASP B O 1
ATOM 10155 N N . LYS B 1 398 ? -24.875 35.438 35.656 1 94.12 398 LYS B N 1
ATOM 10156 C CA . LYS B 1 398 ? -25.656 36.156 36.625 1 94.12 398 LYS B CA 1
ATOM 10157 C C . LYS B 1 398 ? -24.922 36.25 37.969 1 94.12 398 LYS B C 1
ATOM 10159 O O . LYS B 1 398 ? -25.016 37.25 38.688 1 94.12 398 LYS B O 1
ATOM 10164 N N . ALA B 1 399 ? -24.25 35.25 38.312 1 92.5 399 ALA B N 1
ATOM 10165 C CA . ALA B 1 399 ? -23.453 35.219 39.531 1 92.5 399 ALA B CA 1
ATOM 10166 C C . ALA B 1 399 ? -22.078 35.844 39.312 1 92.5 399 ALA B C 1
ATOM 10168 O O . ALA B 1 399 ? -21.297 35.312 38.5 1 92.5 399 ALA B O 1
ATOM 10169 N N . PRO B 1 400 ? -21.672 36.875 39.969 1 94.12 400 PRO B N 1
ATOM 10170 C CA . PRO B 1 400 ? -20.359 37.5 39.781 1 94.12 400 PRO B CA 1
ATOM 10171 C C . PRO B 1 400 ? -19.203 36.531 39.938 1 94.12 400 PRO B C 1
ATOM 10173 O O . PRO B 1 400 ? -18.172 36.656 39.281 1 94.12 400 PRO B O 1
ATOM 10176 N N . SER B 1 401 ? -19.391 35.531 40.719 1 93.19 401 SER B N 1
ATOM 10177 C CA . SER B 1 401 ? -18.328 34.562 40.969 1 93.19 401 SER B CA 1
ATOM 10178 C C . SER B 1 401 ? -18.016 33.719 39.719 1 93.19 401 SER B C 1
ATOM 10180 O O . SER B 1 401 ? -16.922 33.188 39.594 1 93.19 401 SER B O 1
ATOM 10182 N N . ASN B 1 402 ? -18.984 33.625 38.781 1 94.12 402 ASN B N 1
ATOM 10183 C CA . ASN B 1 402 ? -18.812 32.812 37.594 1 94.12 402 ASN B CA 1
ATOM 10184 C C . ASN B 1 402 ? -18.266 33.625 36.438 1 94.12 402 ASN B C 1
ATOM 10186 O O . ASN B 1 402 ? -17.922 33.094 35.375 1 94.12 402 ASN B O 1
ATOM 10190 N N . ARG B 1 403 ? -18.141 34.938 36.656 1 95.81 403 ARG B N 1
ATOM 10191 C CA . ARG B 1 403 ? -17.609 35.812 35.625 1 95.81 403 ARG B CA 1
ATOM 10192 C C . ARG B 1 403 ? -16.094 35.844 35.656 1 95.81 403 ARG B C 1
ATOM 10194 O O . ARG B 1 403 ? -15.461 35.125 36.438 1 95.81 403 ARG B O 1
ATOM 10201 N N . TYR B 1 404 ? -15.523 36.438 34.562 1 95.44 404 TYR B N 1
ATOM 10202 C CA . TYR B 1 404 ? -14.094 36.719 34.688 1 95.44 404 TYR B CA 1
ATOM 10203 C C . TYR B 1 404 ? -13.781 37.5 35.969 1 95.44 404 TYR B C 1
ATOM 10205 O O . TYR B 1 404 ? -14.523 38.406 36.344 1 95.44 404 TYR B O 1
ATOM 10213 N N . ALA B 1 405 ? -12.766 37.125 36.625 1 93.06 405 ALA B N 1
ATOM 10214 C CA . ALA B 1 405 ? -12.375 37.781 37.875 1 93.06 405 ALA B CA 1
ATOM 10215 C C . ALA B 1 405 ? -11.953 39.219 37.625 1 93.06 405 ALA B C 1
ATOM 10217 O O . ALA B 1 405 ? -12 40.062 38.531 1 93.06 405 ALA B O 1
ATOM 10218 N N . SER B 1 406 ? -11.445 39.469 36.406 1 94.31 406 SER B N 1
ATOM 10219 C CA . SER B 1 406 ? -10.984 40.812 36.062 1 94.31 406 SER B CA 1
ATOM 10220 C C . SER B 1 406 ? -11.188 41.094 34.562 1 94.31 406 SER B C 1
ATOM 10222 O O . SER B 1 406 ? -11.32 40.156 33.781 1 94.31 406 SER B O 1
ATOM 10224 N N . ALA B 1 407 ? -11.258 42.406 34.219 1 95.25 407 ALA B N 1
ATOM 10225 C CA . ALA B 1 407 ? -11.336 42.812 32.812 1 95.25 407 ALA B CA 1
ATOM 10226 C C . ALA B 1 407 ? -10.086 42.375 32.062 1 95.25 407 ALA B C 1
ATOM 10228 O O . ALA B 1 407 ? -10.148 42.125 30.844 1 95.25 407 ALA B O 1
ATOM 10229 N N . GLU B 1 408 ? -9.008 42.344 32.719 1 91.69 408 GLU B N 1
ATOM 10230 C CA . GLU B 1 408 ? -7.766 41.875 32.094 1 91.69 408 GLU B CA 1
ATOM 10231 C C . GLU B 1 408 ? -7.891 40.438 31.641 1 91.69 408 GLU B C 1
ATOM 10233 O O . GLU B 1 408 ? -7.414 40.062 30.562 1 91.69 408 GLU B O 1
ATOM 10238 N N . ALA B 1 409 ? -8.453 39.656 32.438 1 93.5 409 ALA B N 1
ATOM 10239 C CA . ALA B 1 409 ? -8.648 38.25 32.094 1 93.5 409 ALA B CA 1
ATOM 10240 C C . ALA B 1 409 ? -9.484 38.125 30.812 1 93.5 409 ALA B C 1
ATOM 10242 O O . ALA B 1 409 ? -9.203 37.25 29.969 1 93.5 409 ALA B O 1
ATOM 10243 N N . MET B 1 410 ? -10.492 38.906 30.703 1 94.12 410 MET B N 1
ATOM 10244 C CA . MET B 1 410 ? -11.312 38.906 29.484 1 94.12 410 MET B CA 1
ATOM 10245 C C . MET B 1 410 ? -10.5 39.406 28.281 1 94.12 410 MET B C 1
ATOM 10247 O O . MET B 1 410 ? -10.594 38.844 27.203 1 94.12 410 MET B O 1
ATOM 10251 N N . ALA B 1 411 ? -9.672 40.406 28.391 1 90.81 411 ALA B N 1
ATOM 10252 C CA . ALA B 1 411 ? -8.805 40.906 27.344 1 90.81 411 ALA B CA 1
ATOM 10253 C C . ALA B 1 411 ? -7.855 39.844 26.828 1 90.81 411 ALA B C 1
ATOM 10255 O O . ALA B 1 411 ? -7.598 39.75 25.625 1 90.81 411 ALA B O 1
ATOM 10256 N N . ASP B 1 412 ? -7.391 39.094 27.734 1 84.62 412 ASP B N 1
ATOM 10257 C CA . ASP B 1 412 ? -6.48 38.031 27.375 1 84.62 412 ASP B CA 1
ATOM 10258 C C . ASP B 1 412 ? -7.152 37.031 26.438 1 84.62 412 ASP B C 1
ATOM 10260 O O . ASP B 1 412 ? -6.551 36.594 25.453 1 84.62 412 ASP B O 1
ATOM 10264 N N . ASP B 1 413 ? -8.391 36.688 26.75 1 85.38 413 ASP B N 1
ATOM 10265 C CA . ASP B 1 413 ? -9.109 35.75 25.906 1 85.38 413 ASP B CA 1
ATOM 10266 C C . ASP B 1 413 ? -9.414 36.344 24.531 1 85.38 413 ASP B C 1
ATOM 10268 O O . ASP B 1 413 ? -9.367 35.656 23.531 1 85.38 413 ASP B O 1
ATOM 10272 N N . LEU B 1 414 ? -9.719 37.562 24.422 1 86 414 LEU B N 1
ATOM 10273 C CA . LEU B 1 414 ? -9.953 38.25 23.141 1 86 414 LEU B CA 1
ATOM 10274 C C . LEU B 1 414 ? -8.672 38.281 22.312 1 86 414 LEU B C 1
ATOM 10276 O O . LEU B 1 414 ? -8.719 38.125 21.094 1 86 414 LEU B O 1
ATOM 10280 N N . GLU B 1 415 ? -7.617 38.5 22.922 1 75.75 415 GLU B N 1
ATOM 10281 C CA . GLU B 1 415 ? -6.324 38.531 22.234 1 75.75 415 GLU B CA 1
ATOM 10282 C C . GLU B 1 415 ? -6.016 37.156 21.625 1 75.75 415 GLU B C 1
ATOM 10284 O O . GLU B 1 415 ? -5.508 37.062 20.5 1 75.75 415 GLU B O 1
ATOM 10289 N N . LEU B 1 416 ? -6.363 36.188 22.344 1 67.31 416 LEU B N 1
ATOM 10290 C CA . LEU B 1 416 ? -6.16 34.844 21.859 1 67.31 416 LEU B CA 1
ATOM 10291 C C . LEU B 1 416 ? -6.984 34.562 20.609 1 67.31 416 LEU B C 1
ATOM 10293 O O . LEU B 1 416 ? -6.508 33.938 19.672 1 67.31 416 LEU B O 1
ATOM 10297 N N . PHE B 1 417 ? -8.18 35.031 20.578 1 73.31 417 PHE B N 1
ATOM 10298 C CA . PHE B 1 417 ? -9.023 34.938 19.391 1 73.31 417 PHE B CA 1
ATOM 10299 C C . PHE B 1 417 ? -8.391 35.625 18.203 1 73.31 417 PHE B C 1
ATOM 10301 O O . PHE B 1 417 ? -8.352 35.062 17.094 1 73.31 417 PHE B O 1
ATOM 10308 N N . LEU B 1 418 ? -7.918 36.906 18.188 1 68.44 418 LEU B N 1
ATOM 10309 C CA . LEU B 1 418 ? -7.371 37.719 17.094 1 68.44 418 LEU B CA 1
ATOM 10310 C C . LEU B 1 418 ? -6.117 37.062 16.516 1 68.44 418 LEU B C 1
ATOM 10312 O O . LEU B 1 418 ? -5.918 37.062 15.305 1 68.44 418 LEU B O 1
ATOM 10316 N N . GLU B 1 419 ? -5.289 36.594 17.156 1 57.03 419 GLU B N 1
ATOM 10317 C CA . GLU B 1 419 ? -4.086 35.875 16.734 1 57.03 419 GLU B CA 1
ATOM 10318 C C . GLU B 1 419 ? -4.434 34.625 15.922 1 57.03 419 GLU B C 1
ATOM 10320 O O . GLU B 1 419 ? -3.777 34.312 14.922 1 57.03 419 GLU B O 1
ATOM 10325 N N . GLY B 1 420 ? -5.34 34.094 16.031 1 61.47 420 GLY B N 1
ATOM 10326 C CA . GLY B 1 420 ? -5.809 32.875 15.391 1 61.47 420 GLY B CA 1
ATOM 10327 C C . GLY B 1 420 ? -6.332 33.094 13.984 1 61.47 420 GLY B C 1
ATOM 10328 O O . GLY B 1 420 ? -6.09 32.281 13.086 1 61.47 420 GLY B O 1
ATOM 10329 N N . VAL B 1 421 ? -6.797 34.375 13.5 1 57.97 421 VAL B N 1
ATOM 10330 C CA . VAL B 1 421 ? -7.445 34.625 12.219 1 57.97 421 VAL B CA 1
ATOM 10331 C C . VAL B 1 421 ? -6.383 34.812 11.141 1 57.97 421 VAL B C 1
ATOM 10333 O O . VAL B 1 421 ? -6.516 34.281 10.039 1 57.97 421 VAL B O 1
ATOM 10336 N N . LYS B 1 422 ? -5.324 35.688 10.945 1 57.16 422 LYS B N 1
ATOM 10337 C CA . LYS B 1 422 ? -4.293 35.906 9.93 1 57.16 422 LYS B CA 1
ATOM 10338 C C . LYS B 1 422 ? -3.545 34.625 9.617 1 57.16 422 LYS B C 1
ATOM 10340 O O . LYS B 1 422 ? -3.256 34.344 8.453 1 57.16 422 LYS B O 1
ATOM 10345 N N . GLU B 1 423 ? -3.062 34 10.531 1 60.81 423 GLU B N 1
ATOM 10346 C CA . GLU B 1 423 ? -2.391 32.688 10.359 1 60.81 423 GLU B CA 1
ATOM 10347 C C . GLU B 1 423 ? -3.273 31.719 9.594 1 60.81 423 GLU B C 1
ATOM 10349 O O . GLU B 1 423 ? -2.785 30.953 8.75 1 60.81 423 GLU B O 1
ATOM 10354 N N . ARG B 1 424 ? -4.492 31.859 9.648 1 62.91 424 ARG B N 1
ATOM 10355 C CA . ARG B 1 424 ? -5.426 30.969 8.953 1 62.91 424 ARG B CA 1
ATOM 10356 C C . ARG B 1 424 ? -5.48 31.281 7.465 1 62.91 424 ARG B C 1
ATOM 10358 O O . ARG B 1 424 ? -5.559 30.375 6.633 1 62.91 424 ARG B O 1
ATOM 10365 N N . GLU B 1 425 ? -5.367 32.625 7.074 1 65.31 425 GLU B N 1
ATOM 10366 C CA . GLU B 1 425 ? -5.41 33 5.664 1 65.31 425 GLU B CA 1
ATOM 10367 C C . GLU B 1 425 ? -4.152 32.531 4.934 1 65.31 425 GLU B C 1
ATOM 10369 O O . GLU B 1 425 ? -4.227 32.062 3.793 1 65.31 425 GLU B O 1
ATOM 10374 N N . ARG B 1 426 ? -2.99 32.781 5.438 1 66.75 426 ARG B N 1
ATOM 10375 C CA . ARG B 1 426 ? -1.745 32.312 4.848 1 66.75 426 ARG B CA 1
ATOM 10376 C C . ARG B 1 426 ? -1.781 30.781 4.656 1 66.75 426 ARG B C 1
ATOM 10378 O O . ARG B 1 426 ? -1.404 30.281 3.598 1 66.75 426 ARG B O 1
ATOM 10385 N N . ARG B 1 427 ? -2.211 30.062 5.547 1 70.44 427 ARG B N 1
ATOM 10386 C CA . ARG B 1 427 ? -2.318 28.609 5.477 1 70.44 427 ARG B CA 1
ATOM 10387 C C . ARG B 1 427 ? -3.281 28.188 4.375 1 70.44 427 ARG B C 1
ATOM 10389 O O . ARG B 1 427 ? -3.055 27.188 3.697 1 70.44 427 ARG B O 1
ATOM 10396 N N . ARG B 1 428 ? -4.219 28.969 4.188 1 77.88 428 ARG B N 1
ATOM 10397 C CA . ARG B 1 428 ? -5.188 28.656 3.139 1 77.88 428 ARG B CA 1
ATOM 10398 C C . ARG B 1 428 ? -4.555 28.781 1.756 1 77.88 428 ARG B C 1
ATOM 10400 O O . ARG B 1 428 ? -4.812 27.969 0.875 1 77.88 428 ARG B O 1
ATOM 10407 N N . GLN B 1 429 ? -3.768 29.891 1.62 1 81.69 429 GLN B N 1
ATOM 10408 C CA . GLN B 1 429 ? -3.098 30.047 0.335 1 81.69 429 GLN B CA 1
ATOM 10409 C C . GLN B 1 429 ? -2.121 28.906 0.069 1 81.69 429 GLN B C 1
ATOM 10411 O O . GLN B 1 429 ? -2.055 28.391 -1.046 1 81.69 429 GLN B O 1
ATOM 10416 N N . MET B 1 430 ? -1.423 28.562 0.978 1 80.38 430 MET B N 1
ATOM 10417 C CA . MET B 1 430 ? -0.475 27.453 0.84 1 80.38 430 MET B CA 1
ATOM 10418 C C . MET B 1 430 ? -1.199 26.141 0.539 1 80.38 430 MET B C 1
ATOM 10420 O O . MET B 1 430 ? -0.73 25.344 -0.269 1 80.38 430 MET B O 1
ATOM 10424 N N . ALA B 1 431 ? -2.254 25.938 1.179 1 85.12 431 ALA B N 1
ATOM 10425 C CA . ALA B 1 431 ? -3.059 24.734 0.935 1 85.12 431 ALA B CA 1
ATOM 10426 C C . ALA B 1 431 ? -3.572 24.703 -0.502 1 85.12 431 ALA B C 1
ATOM 10428 O O . ALA B 1 431 ? -3.533 23.656 -1.158 1 85.12 431 ALA B O 1
ATOM 10429 N N . ARG B 1 432 ? -3.939 25.875 -0.995 1 89.56 432 ARG B N 1
ATOM 10430 C CA . ARG B 1 432 ? -4.465 25.938 -2.355 1 89.56 432 ARG B CA 1
ATOM 10431 C C . ARG B 1 432 ? -3.371 25.641 -3.379 1 89.56 432 ARG B C 1
ATOM 10433 O O . ARG B 1 432 ? -3.615 24.969 -4.383 1 89.56 432 ARG B O 1
ATOM 10440 N N . GLU B 1 433 ? -2.24 26.172 -3.115 1 89.44 433 GLU B N 1
ATOM 10441 C CA . GLU B 1 433 ? -1.119 25.891 -4.008 1 89.44 433 GLU B CA 1
ATOM 10442 C C . GLU B 1 433 ? -0.782 24.406 -4.023 1 89.44 433 GLU B C 1
ATOM 10444 O O . GLU B 1 433 ? -0.521 23.828 -5.086 1 89.44 433 GLU B O 1
ATOM 10449 N N . ALA B 1 434 ? -0.739 23.828 -2.932 1 90.69 434 ALA B N 1
ATOM 10450 C CA . ALA B 1 434 ? -0.472 22.406 -2.826 1 90.69 434 ALA B CA 1
ATOM 10451 C C . ALA B 1 434 ? -1.53 21.594 -3.566 1 90.69 434 ALA B C 1
ATOM 10453 O O . ALA B 1 434 ? -1.209 20.609 -4.246 1 90.69 434 ALA B O 1
ATOM 10454 N N . ILE B 1 435 ? -2.752 21.984 -3.488 1 93.81 435 ILE B N 1
ATOM 10455 C CA . ILE B 1 435 ? -3.846 21.281 -4.148 1 93.81 435 ILE B CA 1
ATOM 10456 C C . ILE B 1 435 ? -3.676 21.359 -5.664 1 93.81 435 ILE B C 1
ATOM 10458 O O . ILE B 1 435 ? -3.883 20.375 -6.371 1 93.81 435 ILE B O 1
ATOM 10462 N N . GLU B 1 436 ? -3.283 22.562 -6.105 1 93.62 436 GLU B N 1
ATOM 10463 C CA . GLU B 1 436 ? -3.078 22.719 -7.539 1 93.62 436 GLU B CA 1
ATOM 10464 C C . GLU B 1 436 ? -2.018 21.75 -8.062 1 93.62 436 GLU B C 1
ATOM 10466 O O . GLU B 1 436 ? -2.207 21.109 -9.094 1 93.62 436 GLU B O 1
ATOM 10471 N N . ARG B 1 437 ? -0.958 21.656 -7.426 1 93.56 437 ARG B N 1
ATOM 10472 C CA . ARG B 1 437 ? 0.097 20.734 -7.805 1 93.56 437 ARG B CA 1
ATOM 10473 C C . ARG B 1 437 ? -0.377 19.281 -7.672 1 93.56 437 ARG B C 1
ATOM 10475 O O . ARG B 1 437 ? -0.027 18.438 -8.492 1 93.56 437 ARG B O 1
ATOM 10482 N N . ALA B 1 438 ? -1.104 18.969 -6.621 1 94.38 438 ALA B N 1
ATOM 10483 C CA . ALA B 1 438 ? -1.646 17.641 -6.402 1 94.38 438 ALA B CA 1
ATOM 10484 C C . ALA B 1 438 ? -2.582 17.234 -7.535 1 94.38 438 ALA B C 1
ATOM 10486 O O . ALA B 1 438 ? -2.543 16.094 -8 1 94.38 438 ALA B O 1
ATOM 10487 N N . ASP B 1 439 ? -3.348 18.219 -7.984 1 95.31 439 ASP B N 1
ATOM 10488 C CA . ASP B 1 439 ? -4.281 17.953 -9.078 1 95.31 439 ASP B CA 1
ATOM 10489 C C . ASP B 1 439 ? -3.533 17.594 -10.359 1 95.31 439 ASP B C 1
ATOM 10491 O O . ASP B 1 439 ? -3.98 16.75 -11.133 1 95.31 439 ASP B O 1
ATOM 10495 N N . GLU B 1 440 ? -2.449 18.234 -10.531 1 94.81 440 GLU B N 1
ATOM 10496 C CA . GLU B 1 440 ? -1.623 17.906 -11.688 1 94.81 440 GLU B CA 1
ATOM 10497 C C . GLU B 1 440 ? -1.079 16.484 -11.602 1 94.81 440 GLU B C 1
ATOM 10499 O O . GLU B 1 440 ? -1.097 15.75 -12.586 1 94.81 440 GLU B O 1
ATOM 10504 N N . ALA B 1 441 ? -0.555 16.156 -10.531 1 94.19 441 ALA B N 1
ATOM 10505 C CA . ALA B 1 441 ? -0.053 14.797 -10.305 1 94.19 441 ALA B CA 1
ATOM 10506 C C . ALA B 1 441 ? -1.169 13.766 -10.453 1 94.19 441 ALA B C 1
ATOM 10508 O O . ALA B 1 441 ? -0.958 12.695 -11.023 1 94.19 441 ALA B O 1
ATOM 10509 N N . ARG B 1 442 ? -2.334 14.055 -9.953 1 94.62 442 ARG B N 1
ATOM 10510 C CA . ARG B 1 442 ? -3.484 13.164 -10.062 1 94.62 442 ARG B CA 1
ATOM 10511 C C . ARG B 1 442 ? -3.895 12.977 -11.516 1 94.62 442 ARG B C 1
ATOM 10513 O O . ARG B 1 442 ? -4.238 11.867 -11.938 1 94.62 442 ARG B O 1
ATOM 10520 N N . ALA B 1 443 ? -3.838 14.07 -12.234 1 95.12 443 ALA B N 1
ATOM 10521 C CA . ALA B 1 443 ? -4.137 13.984 -13.664 1 95.12 443 ALA B CA 1
ATOM 10522 C C . ALA B 1 443 ? -3.127 13.094 -14.383 1 95.12 443 ALA B C 1
ATOM 10524 O O . ALA B 1 443 ? -3.498 12.289 -15.242 1 95.12 443 ALA B O 1
ATOM 10525 N N . ALA B 1 444 ? -1.876 13.273 -14.07 1 95.12 444 ALA B N 1
ATOM 10526 C CA . ALA B 1 444 ? -0.839 12.406 -14.633 1 95.12 444 ALA B CA 1
ATOM 10527 C C . ALA B 1 444 ? -1.085 10.945 -14.266 1 95.12 444 ALA B C 1
ATOM 10529 O O . ALA B 1 444 ? -0.888 10.055 -15.086 1 95.12 444 ALA B O 1
ATOM 10530 N N . TYR B 1 445 ? -1.47 10.734 -13.039 1 94.62 445 TYR B N 1
ATOM 10531 C CA . TYR B 1 445 ? -1.836 9.398 -12.57 1 94.62 445 TYR B CA 1
ATOM 10532 C C . TYR B 1 445 ? -2.918 8.789 -13.453 1 94.62 445 TYR B C 1
ATOM 10534 O O . TYR B 1 445 ? -2.779 7.66 -13.93 1 94.62 445 TYR B O 1
ATOM 10542 N N . GLY B 1 446 ? -3.939 9.555 -13.742 1 92.19 446 GLY B N 1
ATOM 10543 C CA . GLY B 1 446 ? -5.027 9.078 -14.578 1 92.19 446 GLY B CA 1
ATOM 10544 C C . GLY B 1 446 ? -4.59 8.781 -16 1 92.19 446 GLY B C 1
ATOM 10545 O O . GLY B 1 446 ? -4.949 7.742 -16.562 1 92.19 446 GLY B O 1
ATOM 10546 N N . ARG B 1 447 ? -3.773 9.609 -16.562 1 93.69 447 ARG B N 1
ATOM 10547 C CA . ARG B 1 447 ? -3.287 9.438 -17.922 1 93.69 447 ARG B CA 1
ATOM 10548 C C . ARG B 1 447 ? -2.412 8.188 -18.031 1 93.69 447 ARG B C 1
ATOM 10550 O O . ARG B 1 447 ? -2.537 7.422 -19 1 93.69 447 ARG B O 1
ATOM 10557 N N . THR B 1 448 ? -1.526 8.039 -17.109 1 94.38 448 THR B N 1
ATOM 10558 C CA . THR B 1 448 ? -0.632 6.887 -17.125 1 94.38 448 THR B CA 1
ATOM 10559 C C . THR B 1 448 ? -1.415 5.59 -16.938 1 94.38 448 THR B C 1
ATOM 10561 O O . THR B 1 448 ? -1.087 4.566 -17.531 1 94.38 448 THR B O 1
ATOM 10564 N N . HIS B 1 449 ? -2.408 5.605 -16.094 1 90.88 449 HIS B N 1
ATOM 10565 C CA . HIS B 1 449 ? -3.264 4.445 -15.883 1 90.88 449 HIS B CA 1
ATOM 10566 C C . HIS B 1 449 ? -3.982 4.047 -17.172 1 90.88 449 HIS B C 1
ATOM 10568 O O . HIS B 1 449 ? -4.082 2.859 -17.484 1 90.88 449 HIS B O 1
ATOM 10574 N N . GLN B 1 450 ? -4.457 5.016 -17.875 1 89.5 450 GLN B N 1
ATOM 10575 C CA . GLN B 1 450 ? -5.125 4.75 -19.156 1 89.5 450 GLN B CA 1
ATOM 10576 C C . GLN B 1 450 ? -4.156 4.156 -20.172 1 89.5 450 GLN B C 1
ATOM 10578 O O . GLN B 1 450 ? -4.492 3.195 -20.859 1 89.5 450 GLN B O 1
ATOM 10583 N N . LYS B 1 451 ? -3.031 4.723 -20.234 1 92.88 451 LYS B N 1
ATOM 10584 C CA . LYS B 1 451 ? -2.006 4.199 -21.141 1 92.88 451 LYS B CA 1
ATOM 10585 C C . LYS B 1 451 ? -1.646 2.758 -20.781 1 92.88 451 LYS B C 1
ATOM 10587 O O . LYS B 1 451 ? -1.459 1.922 -21.656 1 92.88 451 LYS B O 1
ATOM 10592 N N . HIS B 1 452 ? -1.454 2.488 -19.5 1 92.94 452 HIS B N 1
ATOM 10593 C CA . HIS B 1 452 ? -1.169 1.142 -19.016 1 92.94 452 HIS B CA 1
ATOM 10594 C C . HIS B 1 452 ? -2.244 0.158 -19.469 1 92.94 452 HIS B C 1
ATOM 10596 O O . HIS B 1 452 ? -1.933 -0.928 -19.953 1 92.94 452 HIS B O 1
ATOM 10602 N N . ALA B 1 453 ? -3.516 0.518 -19.312 1 84.62 453 ALA B N 1
ATOM 10603 C CA . ALA B 1 453 ? -4.629 -0.346 -19.703 1 84.62 453 ALA B CA 1
ATOM 10604 C C . ALA B 1 453 ? -4.613 -0.62 -21.203 1 84.62 453 ALA B C 1
ATOM 10606 O O . ALA B 1 453 ? -4.844 -1.752 -21.641 1 84.62 453 ALA B O 1
ATOM 10607 N N . GLU B 1 454 ? -4.305 0.378 -21.984 1 89.12 454 GLU B N 1
ATOM 10608 C CA . GLU B 1 454 ? -4.227 0.239 -23.422 1 89.12 454 GLU B CA 1
ATOM 10609 C C . GLU B 1 454 ? -3.109 -0.717 -23.828 1 89.12 454 GLU B C 1
ATOM 10611 O O . GLU B 1 454 ? -3.311 -1.6 -24.672 1 89.12 454 GLU B O 1
ATOM 10616 N N . LEU B 1 455 ? -2.01 -0.553 -23.266 1 91.62 455 LEU B N 1
ATOM 10617 C CA . LEU B 1 455 ? -0.868 -1.391 -23.609 1 91.62 455 LEU B CA 1
ATOM 10618 C C . LEU B 1 455 ? -1.071 -2.818 -23.109 1 91.62 455 LEU B C 1
ATOM 10620 O O . LEU B 1 455 ? -0.623 -3.771 -23.75 1 91.62 455 LEU B O 1
ATOM 10624 N N . MET B 1 456 ? -1.68 -2.99 -22 1 86.62 456 MET B N 1
ATOM 10625 C CA . MET B 1 456 ? -2.002 -4.324 -21.5 1 86.62 456 MET B CA 1
ATOM 10626 C C . MET B 1 456 ? -2.916 -5.062 -22.469 1 86.62 456 MET B C 1
ATOM 10628 O O . MET B 1 456 ? -2.754 -6.266 -22.688 1 86.62 456 MET B O 1
ATOM 10632 N N . ASN B 1 457 ? -3.867 -4.348 -23.016 1 80.69 457 ASN B N 1
ATOM 10633 C CA . ASN B 1 457 ? -4.742 -4.941 -24.016 1 80.69 457 ASN B CA 1
ATOM 10634 C C . ASN B 1 457 ? -3.963 -5.352 -25.266 1 80.69 457 ASN B C 1
ATOM 10636 O O . ASN B 1 457 ? -4.184 -6.434 -25.812 1 80.69 457 ASN B O 1
ATOM 10640 N N . GLU B 1 458 ? -3.137 -4.453 -25.656 1 87.31 458 GLU B N 1
ATOM 10641 C CA . GLU B 1 458 ? -2.283 -4.777 -26.797 1 87.31 458 GLU B CA 1
ATOM 10642 C C . GLU B 1 458 ? -1.421 -6.004 -26.5 1 87.31 458 GLU B C 1
ATOM 10644 O O . GLU B 1 458 ? -1.283 -6.887 -27.359 1 87.31 458 GLU B O 1
ATOM 10649 N N . LEU B 1 459 ? -0.83 -6.031 -25.344 1 88.5 459 LEU B N 1
ATOM 10650 C CA . LEU B 1 459 ? 0.006 -7.156 -24.938 1 88.5 459 LEU B CA 1
ATOM 10651 C C . LEU B 1 459 ? -0.789 -8.453 -24.938 1 88.5 459 LEU B C 1
ATOM 10653 O O . LEU B 1 459 ? -0.315 -9.477 -25.453 1 88.5 459 LEU B O 1
ATOM 10657 N N . SER B 1 460 ? -1.966 -8.438 -24.422 1 79.88 460 SER B N 1
ATOM 10658 C CA . SER B 1 460 ? -2.82 -9.617 -24.375 1 79.88 460 SER B CA 1
ATOM 10659 C C . SER B 1 460 ? -3.141 -10.117 -25.781 1 79.88 460 SER B C 1
ATOM 10661 O O . SER B 1 460 ? -3.098 -11.328 -26.047 1 79.88 460 SER B O 1
ATOM 10663 N N . HIS B 1 461 ? -3.406 -9.242 -26.688 1 77.31 461 HIS B N 1
ATOM 10664 C CA . HIS B 1 461 ? -3.699 -9.586 -28.078 1 77.31 461 HIS B CA 1
ATOM 10665 C C . HIS B 1 461 ? -2.49 -10.219 -28.75 1 77.31 461 HIS B C 1
ATOM 10667 O O . HIS B 1 461 ? -2.623 -11.219 -29.453 1 77.31 461 HIS B O 1
ATOM 10673 N N . GLU B 1 462 ? -1.392 -9.664 -28.531 1 82 462 GLU B N 1
ATOM 10674 C CA . GLU B 1 462 ? -0.172 -10.188 -29.141 1 82 462 GLU B CA 1
ATOM 10675 C C . GLU B 1 462 ? 0.181 -11.562 -28.594 1 82 462 GLU B C 1
ATOM 10677 O O . GLU B 1 462 ? 0.625 -12.438 -29.328 1 82 462 GLU B O 1
ATOM 10682 N N . LYS B 1 463 ? -0.005 -11.758 -27.359 1 79 463 LYS B N 1
ATOM 10683 C CA . LYS B 1 463 ? 0.312 -13.031 -26.719 1 79 463 LYS B CA 1
ATOM 10684 C C . LYS B 1 463 ? -0.623 -14.133 -27.203 1 79 463 LYS B C 1
ATOM 10686 O O . LYS B 1 463 ? -0.205 -15.281 -27.375 1 79 463 LYS B O 1
ATOM 10691 N N . LEU B 1 464 ? -1.847 -13.734 -27.469 1 70.25 464 LEU B N 1
ATOM 10692 C CA . LEU B 1 464 ? -2.822 -14.703 -27.953 1 70.25 464 LEU B CA 1
ATOM 10693 C C . LEU B 1 464 ? -2.453 -15.188 -29.359 1 70.25 464 LEU B C 1
ATOM 10695 O O . LEU B 1 464 ? -2.742 -16.328 -29.719 1 70.25 464 LEU B O 1
ATOM 10699 N N . ASN B 1 465 ? -1.746 -14.375 -30.094 1 70.75 465 ASN B N 1
ATOM 10700 C CA . ASN B 1 465 ? -1.427 -14.695 -31.484 1 70.75 465 ASN B CA 1
ATOM 10701 C C . ASN B 1 465 ? -0.008 -15.234 -31.625 1 70.75 465 ASN B C 1
ATOM 10703 O O . ASN B 1 465 ? 0.476 -15.445 -32.75 1 70.75 465 ASN B O 1
ATOM 10707 N N . MET B 1 466 ? 0.619 -15.422 -30.531 1 78.25 466 MET B N 1
ATOM 10708 C CA . MET B 1 466 ? 2.002 -15.891 -30.578 1 78.25 466 MET B CA 1
ATOM 10709 C C . MET B 1 466 ? 2.115 -17.312 -30.047 1 78.25 466 MET B C 1
ATOM 10711 O O . MET B 1 466 ? 1.569 -17.641 -28.984 1 78.25 466 MET B O 1
ATOM 10715 N N . THR B 1 467 ? 2.783 -18.141 -30.828 1 75.44 467 THR B N 1
ATOM 10716 C CA . THR B 1 467 ? 3.039 -19.484 -30.359 1 75.44 467 THR B CA 1
ATOM 10717 C C . THR B 1 467 ? 4.168 -19.5 -29.328 1 75.44 467 THR B C 1
ATOM 10719 O O . THR B 1 467 ? 5.031 -18.625 -29.344 1 75.44 467 THR B O 1
ATOM 10722 N N . SER B 1 468 ? 4.105 -20.422 -28.469 1 79.25 468 SER B N 1
ATOM 10723 C CA . SER B 1 468 ? 5.105 -20.5 -27.406 1 79.25 468 SER B CA 1
ATOM 10724 C C . SER B 1 468 ? 6.496 -20.781 -27.984 1 79.25 468 SER B C 1
ATOM 10726 O O . SER B 1 468 ? 7.504 -20.438 -27.375 1 79.25 468 SER B O 1
ATOM 10728 N N . TRP B 1 469 ? 6.625 -21.344 -29.188 1 78.56 469 TRP B N 1
ATOM 10729 C CA . TRP B 1 469 ? 7.914 -21.703 -29.766 1 78.56 469 TRP B CA 1
ATOM 10730 C C . TRP B 1 469 ? 8.289 -20.75 -30.891 1 78.56 469 TRP B C 1
ATOM 10732 O O . TRP B 1 469 ? 9.18 -21.047 -31.688 1 78.56 469 TRP B O 1
ATOM 10742 N N . ALA B 1 470 ? 7.559 -19.625 -30.984 1 83.19 470 ALA B N 1
ATOM 10743 C CA . ALA B 1 470 ? 7.918 -18.625 -31.984 1 83.19 470 ALA B CA 1
ATOM 10744 C C . ALA B 1 470 ? 9.383 -18.219 -31.859 1 83.19 470 ALA B C 1
ATOM 10746 O O . ALA B 1 470 ? 9.938 -18.219 -30.75 1 83.19 470 ALA B O 1
ATOM 10747 N N . PRO B 1 471 ? 9.945 -17.906 -32.938 1 86 471 PRO B N 1
ATOM 10748 C CA . PRO B 1 471 ? 11.336 -17.469 -32.875 1 86 471 PRO B CA 1
ATOM 10749 C C . PRO B 1 471 ? 11.516 -16.188 -32.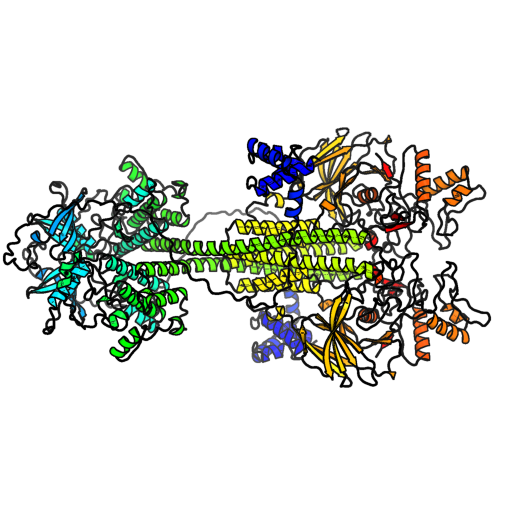062 1 86 471 PRO B C 1
ATOM 10751 O O . PRO B 1 471 ? 10.586 -15.391 -31.953 1 86 471 PRO B O 1
ATOM 10754 N N . HIS B 1 472 ? 12.664 -16.062 -31.531 1 88 472 HIS B N 1
ATOM 10755 C CA . HIS B 1 472 ? 12.969 -14.977 -30.609 1 88 472 HIS B CA 1
ATOM 10756 C C . HIS B 1 472 ? 12.734 -13.617 -31.25 1 88 472 HIS B C 1
ATOM 10758 O O . HIS B 1 472 ? 12.211 -12.695 -30.609 1 88 472 HIS B O 1
ATOM 10764 N N . HIS B 1 473 ? 13.141 -13.43 -32.5 1 87.62 473 HIS B N 1
ATOM 10765 C CA . HIS B 1 473 ? 13.023 -12.133 -33.156 1 87.62 473 HIS B CA 1
ATOM 10766 C C . HIS B 1 473 ? 11.57 -11.68 -33.219 1 87.62 473 HIS B C 1
ATOM 10768 O O . HIS B 1 473 ? 11.281 -10.484 -33.156 1 87.62 473 HIS B O 1
ATOM 10774 N N . GLU B 1 474 ? 10.609 -12.602 -33.312 1 86.75 474 GLU B N 1
ATOM 10775 C CA . GLU B 1 474 ? 9.188 -12.281 -33.312 1 86.75 474 GLU B CA 1
ATOM 10776 C C . GLU B 1 474 ? 8.672 -11.953 -31.922 1 86.75 474 GLU B C 1
ATOM 10778 O O . GLU B 1 474 ? 7.723 -11.188 -31.766 1 86.75 474 GLU B O 1
ATOM 10783 N N . LYS B 1 475 ? 9.336 -12.547 -30.953 1 90.19 475 LYS B N 1
ATOM 10784 C CA . LYS B 1 475 ? 8.906 -12.359 -29.578 1 90.19 475 LYS B CA 1
ATOM 10785 C C . LYS B 1 475 ? 9.453 -11.062 -29 1 90.19 475 LYS B C 1
ATOM 10787 O O . LYS B 1 475 ? 8.977 -10.586 -27.953 1 90.19 475 LYS B O 1
ATOM 10792 N N . GLU B 1 476 ? 10.445 -10.5 -29.594 1 90.69 476 GLU B N 1
ATOM 10793 C CA . GLU B 1 476 ? 11.086 -9.289 -29.094 1 90.69 476 GLU B CA 1
ATOM 10794 C C . GLU B 1 476 ? 10.078 -8.172 -28.875 1 90.69 476 GLU B C 1
ATOM 10796 O O . GLU B 1 476 ? 10.148 -7.438 -27.891 1 90.69 476 GLU B O 1
ATOM 10801 N N . ARG B 1 477 ? 9.188 -8.07 -29.781 1 88.25 477 ARG B N 1
ATOM 10802 C CA . ARG B 1 477 ? 8.164 -7.039 -29.656 1 88.25 477 ARG B CA 1
ATOM 10803 C C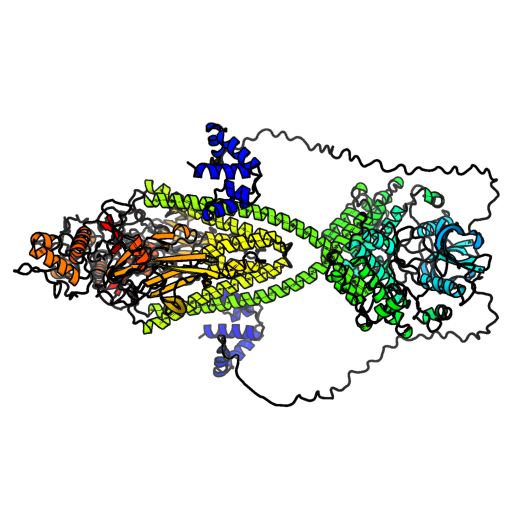 . ARG B 1 477 ? 7.305 -7.27 -28.422 1 88.25 477 ARG B C 1
ATOM 10805 O O . ARG B 1 477 ? 6.973 -6.32 -27.703 1 88.25 477 ARG B O 1
ATOM 10812 N N . VAL B 1 478 ? 6.938 -8.516 -28.203 1 89.31 478 VAL B N 1
ATOM 10813 C CA . VAL B 1 478 ? 6.121 -8.859 -27.031 1 89.31 478 VAL B CA 1
ATOM 10814 C C . VAL B 1 478 ? 6.898 -8.578 -25.75 1 89.31 478 VAL B C 1
ATOM 10816 O O . VAL B 1 478 ? 6.348 -8.031 -24.797 1 89.31 478 VAL B O 1
ATOM 10819 N N . TRP B 1 479 ? 8.164 -8.914 -25.781 1 90.88 479 TRP B N 1
ATOM 10820 C CA . TRP B 1 479 ? 9 -8.664 -24.609 1 90.88 479 TRP B CA 1
ATOM 10821 C C . TRP B 1 479 ? 9.094 -7.172 -24.312 1 90.88 479 TRP B C 1
ATOM 10823 O O . TRP B 1 479 ? 9.047 -6.754 -23.156 1 90.88 479 TRP B O 1
ATOM 10833 N N . ALA B 1 480 ? 9.242 -6.379 -25.25 1 91.31 480 ALA B N 1
ATOM 10834 C CA . ALA B 1 480 ? 9.305 -4.926 -25.094 1 91.31 480 ALA B CA 1
ATOM 10835 C C . ALA B 1 480 ? 8.008 -4.379 -24.516 1 91.31 480 ALA B C 1
ATOM 10837 O O . ALA B 1 480 ? 8.023 -3.492 -23.656 1 91.31 480 ALA B O 1
ATOM 10838 N N . LEU B 1 481 ? 6.938 -4.871 -25.047 1 90.69 481 LEU B N 1
ATOM 10839 C CA . LEU B 1 481 ? 5.637 -4.449 -24.531 1 90.69 481 LEU B CA 1
ATOM 10840 C C . LEU B 1 481 ? 5.473 -4.828 -23.078 1 90.69 481 LEU B C 1
ATOM 10842 O O . LEU B 1 481 ? 4.945 -4.047 -22.281 1 90.69 481 LEU B O 1
ATOM 10846 N N . GLU B 1 482 ? 5.906 -6.051 -22.734 1 90.12 482 GLU B N 1
ATOM 10847 C CA . GLU B 1 482 ? 5.855 -6.488 -21.344 1 90.12 482 GLU B CA 1
ATOM 10848 C C . GLU B 1 482 ? 6.652 -5.551 -20.438 1 90.12 482 GLU B C 1
ATOM 10850 O O . GLU B 1 482 ? 6.18 -5.16 -19.375 1 90.12 482 GLU B O 1
ATOM 10855 N N . GLN B 1 483 ? 7.785 -5.23 -20.875 1 89.44 483 GLN B N 1
ATOM 10856 C CA . GLN B 1 483 ? 8.641 -4.328 -20.109 1 89.44 483 GLN B CA 1
ATOM 10857 C C . GLN B 1 483 ? 7.988 -2.957 -19.953 1 89.44 483 GLN B C 1
ATOM 10859 O O . GLN B 1 483 ? 8.023 -2.367 -18.859 1 89.44 483 GLN B O 1
ATOM 10864 N N . ARG B 1 484 ? 7.477 -2.473 -20.984 1 91.75 484 ARG B N 1
ATOM 10865 C CA . ARG B 1 484 ? 6.836 -1.162 -20.938 1 91.75 484 ARG B CA 1
ATOM 10866 C C . ARG B 1 484 ? 5.648 -1.166 -19.984 1 91.75 484 ARG B C 1
ATOM 10868 O O . ARG B 1 484 ? 5.426 -0.195 -19.266 1 91.75 484 ARG B O 1
ATOM 10875 N N . VAL B 1 485 ? 4.875 -2.199 -20 1 90.38 485 VAL B N 1
ATOM 10876 C CA . VAL B 1 485 ? 3.732 -2.332 -19.109 1 90.38 485 VAL B CA 1
ATOM 10877 C C . VAL B 1 485 ? 4.211 -2.305 -17.656 1 90.38 485 VAL B C 1
ATOM 10879 O O . VAL B 1 485 ? 3.615 -1.629 -16.812 1 90.38 485 VAL B O 1
ATOM 10882 N N . GLU B 1 486 ? 5.266 -2.986 -17.391 1 87.75 486 GLU B N 1
ATOM 10883 C CA . GLU B 1 486 ? 5.82 -2.998 -16.031 1 87.75 486 GLU B CA 1
ATOM 10884 C C . GLU B 1 486 ? 6.336 -1.618 -15.641 1 87.75 486 GLU B C 1
ATOM 10886 O O . GLU B 1 486 ? 6.152 -1.184 -14.5 1 87.75 486 GLU B O 1
ATOM 10891 N N . ASP B 1 487 ? 6.965 -0.918 -16.562 1 90.56 487 ASP B N 1
ATOM 10892 C CA . ASP B 1 487 ? 7.473 0.427 -16.297 1 90.56 487 ASP B CA 1
ATOM 10893 C C . ASP B 1 487 ? 6.328 1.393 -15.992 1 90.56 487 ASP B C 1
ATOM 10895 O O . ASP B 1 487 ? 6.453 2.258 -15.125 1 90.56 487 ASP B O 1
ATOM 10899 N N . LEU B 1 488 ? 5.328 1.256 -16.766 1 91.56 488 LEU B N 1
ATOM 10900 C CA . LEU B 1 488 ? 4.176 2.125 -16.562 1 91.56 488 LEU B CA 1
ATOM 10901 C C . LEU B 1 488 ? 3.551 1.879 -15.188 1 91.56 488 LEU B C 1
ATOM 10903 O O . LEU B 1 488 ? 3.047 2.809 -14.555 1 91.56 488 LEU B O 1
ATOM 10907 N N . GLN B 1 489 ? 3.537 0.638 -14.742 1 89.81 489 GLN B N 1
ATOM 10908 C CA . GLN B 1 489 ? 3.031 0.347 -13.406 1 89.81 489 GLN B CA 1
ATOM 10909 C C . GLN B 1 489 ? 3.834 1.09 -12.336 1 89.81 489 GLN B C 1
ATOM 10911 O O . GLN B 1 489 ? 3.268 1.596 -11.367 1 89.81 489 GLN B O 1
ATOM 10916 N N . VAL B 1 490 ? 5.137 1.18 -12.5 1 90.06 490 VAL B N 1
ATOM 10917 C CA . VAL B 1 490 ? 6.004 1.91 -11.578 1 90.06 490 VAL B CA 1
ATOM 10918 C C . VAL B 1 490 ? 5.68 3.402 -11.641 1 90.06 490 VAL B C 1
ATOM 10920 O O . VAL B 1 490 ? 5.594 4.066 -10.602 1 90.06 490 VAL B O 1
ATOM 10923 N N . GLU B 1 491 ? 5.504 3.865 -12.844 1 91.44 491 GLU B N 1
ATOM 10924 C CA . GLU B 1 491 ? 5.164 5.273 -13.023 1 91.44 491 GLU B CA 1
ATOM 10925 C C . GLU B 1 491 ? 3.824 5.605 -12.375 1 91.44 491 GLU B C 1
ATOM 10927 O O . GLU B 1 491 ? 3.656 6.68 -11.797 1 91.44 491 GLU B O 1
ATOM 10932 N N . ILE B 1 492 ? 2.879 4.738 -12.5 1 91.69 492 ILE B N 1
ATOM 10933 C CA . ILE B 1 492 ? 1.572 4.91 -11.875 1 91.69 492 ILE B CA 1
ATOM 10934 C C . ILE B 1 492 ? 1.743 5.09 -10.367 1 91.69 492 ILE B C 1
ATOM 10936 O O . ILE B 1 492 ? 1.185 6.023 -9.781 1 91.69 492 ILE B O 1
ATOM 10940 N N . GLU B 1 493 ? 2.562 4.258 -9.781 1 89.38 493 GLU B N 1
ATOM 10941 C CA . GLU B 1 493 ? 2.777 4.332 -8.344 1 89.38 493 GLU B CA 1
ATOM 10942 C C . GLU B 1 493 ? 3.494 5.621 -7.953 1 89.38 493 GLU B C 1
ATOM 10944 O O . GLU B 1 493 ? 3.232 6.188 -6.891 1 89.38 493 GLU B O 1
ATOM 10949 N N . ARG B 1 494 ? 4.391 6.078 -8.828 1 89.25 494 ARG B N 1
ATOM 10950 C CA . ARG B 1 494 ? 5.09 7.332 -8.57 1 89.25 494 ARG B CA 1
ATOM 10951 C C . ARG B 1 494 ? 4.117 8.508 -8.555 1 89.25 494 ARG B C 1
ATOM 10953 O O . ARG B 1 494 ? 4.164 9.344 -7.652 1 89.25 494 ARG B O 1
ATOM 10960 N N . HIS B 1 495 ? 3.291 8.562 -9.531 1 91.44 495 HIS B N 1
ATOM 10961 C CA . HIS B 1 495 ? 2.309 9.641 -9.602 1 91.44 495 HIS B CA 1
ATOM 10962 C C . HIS B 1 495 ? 1.313 9.555 -8.453 1 91.44 495 HIS B C 1
ATOM 10964 O O . HIS B 1 495 ? 0.912 10.586 -7.898 1 91.44 495 HIS B O 1
ATOM 10970 N N . PHE B 1 496 ? 0.896 8.398 -8.094 1 92.88 496 PHE B N 1
ATOM 10971 C CA . PHE B 1 496 ? -0.019 8.195 -6.98 1 92.88 496 PHE B CA 1
ATOM 10972 C C . PHE B 1 496 ? 0.578 8.734 -5.684 1 92.88 496 PHE B C 1
ATOM 10974 O O . PHE B 1 496 ? -0.082 9.477 -4.949 1 92.88 496 PHE B O 1
ATOM 10981 N N . SER B 1 497 ? 1.838 8.391 -5.504 1 86.56 497 SER B N 1
ATOM 10982 C CA . SER B 1 497 ? 2.539 8.828 -4.297 1 86.56 497 SER B CA 1
ATOM 10983 C C . SER B 1 497 ? 2.691 10.344 -4.266 1 86.56 497 SER B C 1
ATOM 10985 O O . SER B 1 497 ? 2.549 10.969 -3.211 1 86.56 497 SER B O 1
ATOM 10987 N N . GLU B 1 498 ? 2.992 10.852 -5.395 1 88.69 498 GLU B N 1
ATOM 10988 C CA . GLU B 1 498 ? 3.16 12.297 -5.477 1 88.69 498 GLU B CA 1
ATOM 10989 C C . GLU B 1 498 ? 1.847 13.023 -5.195 1 88.69 498 GLU B C 1
ATOM 10991 O O . GLU B 1 498 ? 1.814 13.984 -4.422 1 88.69 498 GLU B O 1
ATOM 10996 N N . ALA B 1 499 ? 0.818 12.586 -5.758 1 92.62 499 ALA B N 1
ATOM 10997 C CA . ALA B 1 499 ? -0.489 13.203 -5.551 1 92.62 499 ALA B CA 1
ATOM 10998 C C . ALA B 1 499 ? -0.904 13.133 -4.082 1 92.62 499 ALA B C 1
ATOM 11000 O O . ALA B 1 499 ? -1.301 14.141 -3.492 1 92.62 499 ALA B O 1
ATOM 11001 N N . THR B 1 500 ? -0.824 11.977 -3.486 1 89.56 500 THR B N 1
ATOM 11002 C CA . THR B 1 500 ? -1.253 11.797 -2.104 1 89.56 500 THR B CA 1
ATOM 11003 C C . THR B 1 500 ? -0.386 12.625 -1.158 1 89.56 500 THR B C 1
ATOM 11005 O O . THR B 1 500 ? -0.888 13.195 -0.189 1 89.56 500 THR B O 1
ATOM 11008 N N . ARG B 1 501 ? 0.907 12.727 -1.479 1 83.06 501 ARG B N 1
ATOM 11009 C CA . ARG B 1 501 ? 1.811 13.547 -0.677 1 83.06 501 ARG B CA 1
ATOM 11010 C C . ARG B 1 501 ? 1.401 15.016 -0.717 1 83.06 501 ARG B C 1
ATOM 11012 O O . ARG B 1 501 ? 1.328 15.672 0.322 1 83.06 501 ARG B O 1
ATOM 11019 N N . LEU B 1 502 ? 1.113 15.484 -1.854 1 88.5 502 LEU B N 1
ATOM 11020 C CA . LEU B 1 502 ? 0.797 16.891 -2.043 1 88.5 502 LEU B CA 1
ATOM 11021 C C . LEU B 1 502 ? -0.557 17.234 -1.427 1 88.5 502 LEU B C 1
ATOM 11023 O O . LEU B 1 502 ? -0.716 18.297 -0.812 1 88.5 502 LEU B O 1
ATOM 11027 N N . TYR B 1 503 ? -1.535 16.391 -1.534 1 90.81 503 TYR B N 1
ATOM 11028 C CA . TYR B 1 503 ? -2.797 16.609 -0.833 1 90.81 503 TYR B CA 1
ATOM 11029 C C . TYR B 1 503 ? -2.594 16.562 0.677 1 90.81 503 TYR B C 1
ATOM 11031 O O . TYR B 1 503 ? -3.209 17.344 1.41 1 90.81 503 TYR B O 1
ATOM 11039 N N . GLY B 1 504 ? -1.798 15.578 1.092 1 83.38 504 GLY B N 1
ATOM 11040 C CA . GLY B 1 504 ? -1.448 15.547 2.504 1 83.38 504 GLY B CA 1
ATOM 11041 C C . GLY B 1 504 ? -0.819 16.828 2.994 1 83.38 504 GLY B C 1
ATOM 11042 O O . GLY B 1 504 ? -1.131 17.297 4.09 1 83.38 504 GLY B O 1
ATOM 11043 N N . GLN B 1 505 ? 0.028 17.375 2.182 1 80.94 505 GLN B N 1
ATOM 11044 C CA . GLN B 1 505 ? 0.647 18.656 2.502 1 80.94 505 GLN B CA 1
ATOM 11045 C C . GLN B 1 505 ? -0.401 19.766 2.625 1 80.94 505 GLN B C 1
ATOM 11047 O O . GLN B 1 505 ? -0.316 20.609 3.514 1 80.94 505 GLN B O 1
ATOM 11052 N N . ALA B 1 506 ? -1.332 19.797 1.753 1 86.56 506 ALA B N 1
ATOM 11053 C CA . ALA B 1 506 ? -2.422 20.766 1.82 1 86.56 506 ALA B CA 1
ATOM 11054 C C . ALA B 1 506 ? -3.172 20.656 3.145 1 86.56 506 ALA B C 1
ATOM 11056 O O . ALA B 1 506 ? -3.465 21.656 3.785 1 86.56 506 ALA B O 1
ATOM 11057 N N . LEU B 1 507 ? -3.414 19.453 3.586 1 82.62 507 LEU B N 1
ATOM 11058 C CA . LEU B 1 507 ? -4.152 19.234 4.824 1 82.62 507 LEU B CA 1
ATOM 11059 C C . LEU B 1 507 ? -3.307 19.594 6.035 1 82.62 507 LEU B C 1
ATOM 11061 O O . LEU B 1 507 ? -3.844 19.891 7.109 1 82.62 507 LEU B O 1
ATOM 11065 N N . GLY B 1 508 ? -2.012 19.516 5.855 1 73.56 508 GLY B N 1
ATOM 11066 C CA . GLY B 1 508 ? -1.137 20 6.906 1 73.56 508 GLY B CA 1
ATOM 11067 C C . GLY B 1 508 ? -1.301 21.484 7.168 1 73.56 508 GLY B C 1
ATOM 11068 O O . GLY B 1 508 ? -1.192 21.938 8.312 1 73.56 508 GLY B O 1
ATOM 11069 N N . HIS B 1 509 ? -1.641 22.172 6.035 1 74.94 509 HIS B N 1
ATOM 11070 C CA . HIS B 1 509 ? -1.892 23.594 6.152 1 74.94 509 HIS B CA 1
ATOM 11071 C C . HIS B 1 509 ? -3.303 23.875 6.66 1 74.94 509 HIS B C 1
ATOM 11073 O O . HIS B 1 509 ? -3.5 24.719 7.535 1 74.94 509 HIS B O 1
ATOM 11079 N N . LEU B 1 510 ? -4.238 23.234 6.09 1 76.38 510 LEU B N 1
ATOM 11080 C CA . LEU B 1 510 ? -5.645 23.375 6.465 1 76.38 510 LEU B CA 1
ATOM 11081 C C . LEU B 1 510 ? -6.309 22.016 6.59 1 76.38 510 LEU B C 1
ATOM 11083 O O . LEU B 1 510 ? -6.84 21.484 5.613 1 76.38 510 LEU B O 1
ATOM 11087 N N . PRO B 1 511 ? -6.414 21.453 7.727 1 74 511 PRO B N 1
ATOM 11088 C CA . PRO B 1 511 ? -6.918 20.094 7.922 1 74 511 PRO B CA 1
ATOM 11089 C C . PRO B 1 511 ? -8.367 19.922 7.457 1 74 511 PRO B C 1
ATOM 11091 O O . PRO B 1 511 ? -8.789 18.812 7.117 1 74 511 PRO B O 1
ATOM 11094 N N . GLU B 1 512 ? -9.117 21.031 7.438 1 76.5 512 GLU B N 1
ATOM 11095 C CA . GLU B 1 512 ? -10.539 20.922 7.133 1 76.5 512 GLU B CA 1
ATOM 11096 C C . GLU B 1 512 ? -10.812 21.203 5.652 1 76.5 512 GLU B C 1
ATOM 11098 O O . GLU B 1 512 ? -11.961 21.344 5.242 1 76.5 512 GLU B O 1
ATOM 11103 N N . MET B 1 513 ? -9.75 21.234 4.887 1 82.88 513 MET B N 1
ATOM 11104 C CA . MET B 1 513 ? -9.938 21.516 3.465 1 82.88 513 MET B CA 1
ATOM 11105 C C . MET B 1 513 ? -10.641 20.344 2.775 1 82.88 513 MET B C 1
ATOM 11107 O O . MET B 1 513 ? -10.039 19.297 2.549 1 82.88 513 MET B O 1
ATOM 11111 N N . SER B 1 514 ? -11.859 20.5 2.404 1 87.88 514 SER B N 1
ATOM 11112 C CA . SER B 1 514 ? -12.711 19.422 1.897 1 87.88 514 SER B CA 1
ATOM 11113 C C . SER B 1 514 ? -12.211 18.906 0.555 1 87.88 514 SER B C 1
ATOM 11115 O O . SER B 1 514 ? -12.281 17.703 0.281 1 87.88 514 SER B O 1
ATOM 11117 N N . GLU B 1 515 ? -11.703 19.875 -0.235 1 91.06 515 GLU B N 1
ATOM 11118 C CA . GLU B 1 515 ? -11.234 19.484 -1.561 1 91.06 515 GLU B CA 1
ATOM 11119 C C . GLU B 1 515 ? -10.102 18.453 -1.465 1 91.06 515 GLU B C 1
ATOM 11121 O O . GLU B 1 515 ? -10.109 17.453 -2.174 1 91.06 515 GLU B O 1
ATOM 11126 N N . ALA B 1 516 ? -9.195 18.703 -0.644 1 92.5 516 ALA B N 1
ATOM 11127 C CA . ALA B 1 516 ? -8.062 17.797 -0.458 1 92.5 516 ALA B CA 1
ATOM 11128 C C . ALA B 1 516 ? -8.508 16.484 0.175 1 92.5 516 ALA B C 1
ATOM 11130 O O . ALA B 1 516 ? -8.055 15.406 -0.228 1 92.5 516 ALA B O 1
ATOM 11131 N N . ARG B 1 517 ? -9.398 16.531 1.082 1 90.56 517 ARG B N 1
ATOM 11132 C CA . ARG B 1 517 ? -9.914 15.328 1.737 1 90.56 517 ARG B CA 1
ATOM 11133 C C . ARG B 1 517 ? -10.648 14.43 0.744 1 90.56 517 ARG B C 1
ATOM 11135 O O . ARG B 1 517 ? -10.438 13.219 0.724 1 90.56 517 ARG B O 1
ATOM 11142 N N . LYS B 1 518 ? -11.445 15.102 0.013 1 94.12 518 LYS B N 1
ATOM 11143 C CA . LYS B 1 518 ? -12.203 14.336 -0.975 1 94.12 518 LYS B CA 1
ATOM 11144 C C . LYS B 1 518 ? -11.266 13.68 -1.99 1 94.12 518 LYS B C 1
ATOM 11146 O O . LYS B 1 518 ? -11.445 12.508 -2.34 1 94.12 518 LYS B O 1
ATOM 11151 N N . ALA B 1 519 ? -10.328 14.445 -2.477 1 95.31 519 ALA B N 1
ATOM 11152 C CA . ALA B 1 519 ? -9.383 13.914 -3.453 1 95.31 519 ALA B CA 1
ATOM 11153 C C . ALA B 1 519 ? -8.633 12.703 -2.893 1 95.31 519 ALA B C 1
ATOM 11155 O O . ALA B 1 519 ? -8.469 11.695 -3.584 1 95.31 519 ALA B O 1
ATOM 11156 N N . LEU B 1 520 ? -8.188 12.758 -1.687 1 93.25 520 LEU B N 1
ATOM 11157 C CA . LEU B 1 520 ? -7.504 11.648 -1.04 1 93.25 520 LEU B CA 1
ATOM 11158 C C . LEU B 1 520 ? -8.438 10.453 -0.874 1 93.25 520 LEU B C 1
ATOM 11160 O O . LEU B 1 520 ? -8.062 9.32 -1.171 1 93.25 520 LEU B O 1
ATOM 11164 N N . ALA B 1 521 ? -9.641 10.727 -0.425 1 93.81 521 ALA B N 1
ATOM 11165 C CA . ALA B 1 521 ? -10.617 9.656 -0.276 1 93.81 521 ALA B CA 1
ATOM 11166 C C . ALA B 1 521 ? -10.867 8.953 -1.606 1 93.81 521 ALA B C 1
ATOM 11168 O O . ALA B 1 521 ? -10.953 7.723 -1.66 1 93.81 521 ALA B O 1
ATOM 11169 N N . ASP B 1 522 ? -10.953 9.766 -2.646 1 95.62 522 ASP B N 1
ATOM 11170 C CA . ASP B 1 522 ? -11.18 9.211 -3.979 1 95.62 522 ASP B CA 1
ATOM 11171 C C . ASP B 1 522 ? -10.023 8.297 -4.391 1 95.62 522 ASP B C 1
ATOM 11173 O O . ASP B 1 522 ? -10.25 7.191 -4.891 1 95.62 522 ASP B O 1
ATOM 11177 N N . LEU B 1 523 ? -8.867 8.773 -4.242 1 94.25 523 LEU B N 1
ATOM 11178 C CA . LEU B 1 523 ? -7.676 8.023 -4.629 1 94.25 523 LEU B CA 1
ATOM 11179 C C . LEU B 1 523 ? -7.57 6.723 -3.836 1 94.25 523 LEU B C 1
ATOM 11181 O O . LEU B 1 523 ? -7.316 5.66 -4.406 1 94.25 523 LEU B O 1
ATOM 11185 N N . TYR B 1 524 ? -7.801 6.77 -2.561 1 93 524 TYR B N 1
ATOM 11186 C CA . TYR B 1 524 ? -7.684 5.586 -1.719 1 93 524 TYR B CA 1
ATOM 11187 C C . TYR B 1 524 ? -8.844 4.625 -1.963 1 93 524 TYR B C 1
ATOM 11189 O O . TYR B 1 524 ? -8.68 3.408 -1.848 1 93 524 TYR B O 1
ATOM 11197 N N . TRP B 1 525 ? -9.984 5.16 -2.293 1 94.12 525 TRP B N 1
ATOM 11198 C CA . TRP B 1 525 ? -11.109 4.301 -2.648 1 94.12 525 TRP B CA 1
ATOM 11199 C C . TRP B 1 525 ? -10.773 3.449 -3.869 1 94.12 525 TRP B C 1
ATOM 11201 O O . TRP B 1 525 ? -11.094 2.258 -3.906 1 94.12 525 TRP B O 1
ATOM 11211 N N . GLU B 1 526 ? -10.172 4.062 -4.836 1 91.44 526 GLU B N 1
ATOM 11212 C CA . GLU B 1 526 ? -9.758 3.324 -6.023 1 91.44 526 GLU B CA 1
ATOM 11213 C C . GLU B 1 526 ? -8.836 2.162 -5.656 1 91.44 526 GLU B C 1
ATOM 11215 O O . GLU B 1 526 ? -9.008 1.048 -6.156 1 91.44 526 GLU B O 1
ATOM 11220 N N . ARG B 1 527 ? -7.879 2.414 -4.844 1 89.75 527 ARG B N 1
ATOM 11221 C CA . ARG B 1 527 ? -6.949 1.376 -4.41 1 89.75 527 ARG B CA 1
ATOM 11222 C C . ARG B 1 527 ? -7.664 0.3 -3.602 1 89.75 527 ARG B C 1
ATOM 11224 O O . ARG B 1 527 ? -7.32 -0.88 -3.688 1 89.75 527 ARG B O 1
ATOM 11231 N N . PHE B 1 528 ? -8.656 0.733 -2.832 1 91.44 528 PHE B N 1
ATOM 11232 C CA . PHE B 1 528 ? -9.453 -0.212 -2.061 1 91.44 528 PHE B CA 1
ATOM 11233 C C . PHE B 1 528 ? -10.195 -1.172 -2.98 1 91.44 528 PHE B C 1
ATOM 11235 O O . PHE B 1 528 ? -10.164 -2.387 -2.775 1 91.44 528 PHE B O 1
ATOM 11242 N N . GLN B 1 529 ? -10.766 -0.645 -3.953 1 87.25 529 GLN B N 1
ATOM 11243 C CA . GLN B 1 529 ? -11.516 -1.461 -4.902 1 87.25 529 GLN B CA 1
ATOM 11244 C C . GLN B 1 529 ? -10.602 -2.461 -5.605 1 87.25 529 GLN B C 1
ATOM 11246 O O . GLN B 1 529 ? -10.977 -3.619 -5.801 1 87.25 529 GLN B O 1
ATOM 11251 N N . GLU B 1 530 ? -9.492 -2.01 -5.945 1 83.69 530 GLU B N 1
ATOM 11252 C CA . GLU B 1 530 ? -8.516 -2.893 -6.586 1 83.69 530 GLU B CA 1
ATOM 11253 C C . GLU B 1 530 ? -8.141 -4.051 -5.672 1 83.69 530 GLU B C 1
ATOM 11255 O O . GLU B 1 530 ? -8.078 -5.203 -6.109 1 83.69 530 GLU B O 1
ATOM 11260 N N . ALA B 1 531 ? -7.848 -3.711 -4.438 1 85.62 531 ALA B N 1
ATOM 11261 C CA . ALA B 1 531 ? -7.457 -4.727 -3.465 1 85.62 531 ALA B CA 1
ATOM 11262 C C . ALA B 1 531 ? -8.586 -5.719 -3.221 1 85.62 531 ALA B C 1
ATOM 11264 O O . ALA B 1 531 ? -8.359 -6.93 -3.139 1 85.62 531 ALA B O 1
ATOM 11265 N N . GLU B 1 532 ? -9.773 -5.168 -3.117 1 82.81 532 GLU B N 1
ATOM 11266 C CA . GLU B 1 532 ? -10.938 -6.023 -2.896 1 82.81 532 GLU B CA 1
ATOM 11267 C C . GLU B 1 532 ? -11.18 -6.945 -4.086 1 82.81 532 GLU B C 1
ATOM 11269 O O . GLU B 1 532 ? -11.461 -8.133 -3.912 1 82.81 532 GLU B O 1
ATOM 11274 N N . ALA B 1 533 ? -11.039 -6.406 -5.203 1 76.69 533 ALA B N 1
ATOM 11275 C CA . ALA B 1 533 ? -11.227 -7.195 -6.422 1 76.69 533 ALA B CA 1
ATOM 11276 C C . ALA B 1 533 ? -10.172 -8.297 -6.523 1 76.69 533 ALA B C 1
ATOM 11278 O O . ALA B 1 533 ? -10.461 -9.391 -7.008 1 76.69 533 ALA B O 1
ATOM 11279 N N . ALA B 1 534 ? -9.008 -7.984 -6.055 1 75.44 534 ALA B N 1
ATOM 11280 C CA . ALA B 1 534 ? -7.91 -8.945 -6.121 1 75.44 534 ALA B CA 1
ATOM 11281 C C . ALA B 1 534 ? -7.977 -9.938 -4.961 1 75.44 534 ALA B C 1
ATOM 11283 O O . ALA B 1 534 ? -7.172 -10.867 -4.887 1 75.44 534 ALA B O 1
ATOM 11284 N N . GLY B 1 535 ? -8.914 -9.703 -4.098 1 76.62 535 GLY B N 1
ATOM 11285 C CA . GLY B 1 535 ? -9.055 -10.578 -2.945 1 76.62 535 GLY B CA 1
ATOM 11286 C C . GLY B 1 535 ? -7.965 -10.383 -1.91 1 76.62 535 GLY B C 1
ATOM 11287 O O . GLY B 1 535 ? -7.672 -11.297 -1.13 1 76.62 535 GLY B O 1
ATOM 11288 N N . GLU B 1 536 ? -7.246 -9.312 -1.967 1 82.38 536 GLU B N 1
ATOM 11289 C CA . GLU B 1 536 ? -6.199 -8.992 -1.003 1 82.38 536 GLU B CA 1
ATOM 11290 C C . GLU B 1 536 ? -6.777 -8.32 0.238 1 82.38 536 GLU B C 1
ATOM 11292 O O . GLU B 1 536 ? -6.793 -7.09 0.333 1 82.38 536 GLU B O 1
ATOM 11297 N N . ARG B 1 537 ? -7.168 -9.039 1.201 1 83.38 537 ARG B N 1
ATOM 11298 C CA . ARG B 1 537 ? -7.906 -8.547 2.361 1 83.38 537 ARG B CA 1
ATOM 11299 C C . ARG B 1 537 ? -7.078 -7.543 3.154 1 83.38 537 ARG B C 1
ATOM 11301 O O . ARG B 1 537 ? -7.598 -6.516 3.596 1 83.38 537 ARG B O 1
ATOM 11308 N N . ALA B 1 538 ? -5.773 -7.949 3.34 1 82.56 538 ALA B N 1
ATOM 11309 C CA . ALA B 1 538 ? -4.914 -7.07 4.129 1 82.56 538 ALA B CA 1
ATOM 11310 C C . ALA B 1 538 ? -4.777 -5.703 3.471 1 82.56 538 ALA B C 1
ATOM 11312 O O . ALA B 1 538 ? -4.957 -4.672 4.121 1 82.56 538 ALA B O 1
ATOM 11313 N N . ARG B 1 539 ? -4.496 -5.699 2.205 1 85.25 539 ARG B N 1
ATOM 11314 C CA . ARG B 1 539 ? -4.348 -4.453 1.465 1 85.25 539 ARG B CA 1
ATOM 11315 C C . ARG B 1 539 ? -5.66 -3.672 1.438 1 85.25 539 ARG B C 1
ATOM 11317 O O . ARG B 1 539 ? -5.656 -2.445 1.554 1 85.25 539 ARG B O 1
ATOM 11324 N N . ALA B 1 540 ? -6.781 -4.375 1.294 1 88 540 ALA B N 1
ATOM 11325 C CA . ALA B 1 540 ? -8.094 -3.74 1.305 1 88 540 ALA B CA 1
ATOM 11326 C C . ALA B 1 540 ? -8.367 -3.061 2.643 1 88 540 ALA B C 1
ATOM 11328 O O . ALA B 1 540 ? -8.867 -1.932 2.686 1 88 540 ALA B O 1
ATOM 11329 N N . THR B 1 541 ? -8 -3.736 3.699 1 86.38 541 THR B N 1
ATOM 11330 C CA . THR B 1 541 ? -8.195 -3.182 5.035 1 86.38 541 THR B CA 1
ATOM 11331 C C . THR B 1 541 ? -7.375 -1.91 5.219 1 86.38 541 THR B C 1
ATOM 11333 O O . THR B 1 541 ? -7.852 -0.93 5.789 1 86.38 541 THR B O 1
ATOM 11336 N N . TYR B 1 542 ? -6.164 -1.929 4.77 1 85.19 542 TYR B N 1
ATOM 11337 C CA . TYR B 1 542 ? -5.285 -0.765 4.848 1 85.19 542 TYR B CA 1
ATOM 11338 C C . TYR B 1 542 ? -5.91 0.437 4.148 1 85.19 542 TYR B C 1
ATOM 11340 O O . TYR B 1 542 ? -6.023 1.515 4.738 1 85.19 542 TYR B O 1
ATOM 11348 N N . PHE B 1 543 ? -6.34 0.243 2.949 1 89.38 543 PHE B N 1
ATOM 11349 C CA . PHE B 1 543 ? -6.863 1.367 2.184 1 89.38 543 PHE B CA 1
ATOM 11350 C C . PHE B 1 543 ? -8.242 1.776 2.697 1 89.38 543 PHE B C 1
ATOM 11352 O O . PHE B 1 543 ? -8.602 2.953 2.641 1 89.38 543 PHE B O 1
ATOM 11359 N N . GLU B 1 544 ? -9.023 0.804 3.184 1 89.31 544 GLU B N 1
ATOM 11360 C CA . GLU B 1 544 ? -10.289 1.165 3.809 1 89.31 544 GLU B CA 1
ATOM 11361 C C . GLU B 1 544 ? -10.078 2.135 4.969 1 89.31 544 GLU B C 1
ATOM 11363 O O . GLU B 1 544 ? -10.828 3.104 5.121 1 89.31 544 GLU B O 1
ATOM 11368 N N . GLY B 1 545 ? -9.086 1.812 5.762 1 84.5 545 GLY B N 1
ATOM 11369 C CA . GLY B 1 545 ? -8.75 2.709 6.855 1 84.5 545 GLY B CA 1
ATOM 11370 C C . GLY B 1 545 ? -8.43 4.117 6.398 1 84.5 545 GLY B C 1
ATOM 11371 O O . GLY B 1 545 ? -8.867 5.09 7.016 1 84.5 545 GLY B O 1
ATOM 11372 N N . LEU B 1 546 ? -7.703 4.238 5.309 1 86.88 546 LEU B N 1
ATOM 11373 C CA . LEU B 1 546 ? -7.336 5.547 4.781 1 86.88 546 LEU B CA 1
ATOM 11374 C C . LEU B 1 546 ? -8.555 6.27 4.227 1 86.88 546 LEU B C 1
ATOM 11376 O O . LEU B 1 546 ? -8.68 7.488 4.375 1 86.88 546 LEU B O 1
ATOM 11380 N N . VAL B 1 547 ? -9.453 5.547 3.58 1 91.62 547 VAL B N 1
ATOM 11381 C CA . VAL B 1 547 ? -10.688 6.152 3.094 1 91.62 547 VAL B CA 1
ATOM 11382 C C . VAL B 1 547 ? -11.484 6.715 4.27 1 91.62 547 VAL B C 1
ATOM 11384 O O . VAL B 1 547 ? -11.953 7.855 4.223 1 91.62 547 VAL B O 1
ATOM 11387 N N . ARG B 1 548 ? -11.57 5.996 5.32 1 85.56 548 ARG B N 1
ATOM 11388 C CA . ARG B 1 548 ? -12.328 6.426 6.488 1 85.56 548 ARG B CA 1
ATOM 11389 C C . ARG B 1 548 ? -11.703 7.664 7.125 1 85.56 548 ARG B C 1
ATOM 11391 O O . ARG B 1 548 ? -12.406 8.539 7.617 1 85.56 548 ARG B O 1
ATOM 11398 N N . GLN B 1 549 ? -10.438 7.684 7.07 1 82.44 549 GLN B N 1
ATOM 11399 C CA . GLN B 1 549 ? -9.703 8.805 7.652 1 82.44 549 GLN B CA 1
ATOM 11400 C C . GLN B 1 549 ? -10.07 10.117 6.969 1 82.44 549 GLN B C 1
ATOM 11402 O O . GLN B 1 549 ? -10.227 11.148 7.629 1 82.44 549 GLN B O 1
ATOM 11407 N N . TYR B 1 550 ? -10.211 10.125 5.699 1 89.38 550 TYR B N 1
ATOM 11408 C CA . TYR B 1 550 ? -10.375 11.367 4.953 1 89.38 550 TYR B CA 1
ATOM 11409 C C . TYR B 1 550 ? -11.82 11.555 4.508 1 89.38 550 TYR B C 1
ATOM 11411 O O . TYR B 1 550 ? -12.188 12.602 3.977 1 89.38 550 TYR B O 1
ATOM 11419 N N . ASN B 1 551 ? -12.625 10.492 4.77 1 90 551 ASN B N 1
ATOM 11420 C CA . ASN B 1 551 ? -14.023 10.523 4.352 1 90 551 ASN B CA 1
ATOM 11421 C C . ASN B 1 551 ? -14.836 11.516 5.184 1 90 551 ASN B C 1
ATOM 11423 O O . ASN B 1 551 ? -14.75 11.516 6.41 1 90 551 ASN B O 1
ATOM 11427 N N . ASP B 1 552 ? -15.422 12.398 4.512 1 86.69 552 ASP B N 1
ATOM 11428 C CA . ASP B 1 552 ? -16.375 13.305 5.156 1 86.69 552 ASP B CA 1
ATOM 11429 C C . ASP B 1 552 ? -17.797 13.047 4.672 1 86.69 552 ASP B C 1
ATOM 11431 O O . ASP B 1 552 ? -18.484 13.977 4.258 1 86.69 552 ASP B O 1
ATOM 11435 N N . GLY B 1 553 ? -18.203 11.711 4.605 1 86.88 553 GLY B N 1
ATOM 11436 C CA . GLY B 1 553 ? -19.562 11.328 4.305 1 86.88 553 GLY B CA 1
ATOM 11437 C C . GLY B 1 553 ? -19.75 10.844 2.879 1 86.88 553 GLY B C 1
ATOM 11438 O O . GLY B 1 553 ? -20.766 10.219 2.553 1 86.88 553 GLY B O 1
ATOM 11439 N N . TRP B 1 554 ? -18.844 11.078 1.923 1 89.69 554 TRP B N 1
ATOM 11440 C CA . TRP B 1 554 ? -18.984 10.773 0.502 1 89.69 554 TRP B CA 1
ATOM 11441 C C . TRP B 1 554 ? -19.062 9.273 0.271 1 89.69 554 TRP B C 1
ATOM 11443 O O . TRP B 1 554 ? -19.781 8.812 -0.611 1 89.69 554 TRP B O 1
ATOM 11453 N N . TYR B 1 555 ? -18.328 8.477 1.106 1 92.19 555 TYR B N 1
ATOM 11454 C CA . TYR B 1 555 ? -18.188 7.047 0.86 1 92.19 555 TYR B CA 1
ATOM 11455 C C . TYR B 1 555 ? -18.906 6.242 1.937 1 92.19 555 TYR B C 1
ATOM 11457 O O . TYR B 1 555 ? -18.734 5.027 2.039 1 92.19 555 TYR B O 1
ATOM 11465 N N . ASP B 1 556 ? -19.703 6.863 2.725 1 88.81 556 ASP B N 1
ATOM 11466 C CA . ASP B 1 556 ? -20.359 6.195 3.846 1 88.81 556 ASP B CA 1
ATOM 11467 C C . ASP B 1 556 ? -21.188 5 3.367 1 88.81 556 ASP B C 1
ATOM 11469 O O . ASP B 1 556 ? -21.031 3.889 3.879 1 88.81 556 ASP B O 1
ATOM 11473 N N . GLN B 1 557 ? -21.953 5.215 2.395 1 86.12 557 GLN B N 1
ATOM 11474 C CA . GLN B 1 557 ? -22.812 4.148 1.888 1 86.12 557 GLN B CA 1
ATOM 11475 C C . GLN B 1 557 ? -21.984 3.02 1.283 1 86.12 557 GLN B C 1
ATOM 11477 O O . GLN B 1 557 ? -22.281 1.842 1.497 1 86.12 557 GLN B O 1
ATOM 11482 N N . LEU B 1 558 ? -21.031 3.34 0.554 1 88.5 558 LEU B N 1
ATOM 11483 C CA . LEU B 1 558 ? -20.172 2.348 -0.087 1 88.5 558 LEU B CA 1
ATOM 11484 C C . LEU B 1 558 ? -19.375 1.562 0.951 1 88.5 558 LEU B C 1
ATOM 11486 O O . LEU B 1 558 ? -19.156 0.36 0.791 1 88.5 558 LEU B O 1
ATOM 11490 N N . LEU B 1 559 ? -18.984 2.248 1.96 1 89.06 559 LEU B N 1
ATOM 11491 C CA . LEU B 1 559 ? -18.25 1.588 3.025 1 89.06 559 LEU B CA 1
ATOM 11492 C C . LEU B 1 559 ? -19.156 0.667 3.834 1 89.06 559 LEU B C 1
ATOM 11494 O O . LEU B 1 559 ? -18.703 -0.354 4.355 1 89.06 559 LEU B O 1
ATOM 11498 N N . GLU B 1 560 ? -20.375 1.055 3.932 1 87.06 560 GLU B N 1
ATOM 11499 C CA . GLU B 1 560 ? -21.328 0.156 4.586 1 87.06 560 GLU B CA 1
ATOM 11500 C C . GLU B 1 560 ? -21.469 -1.155 3.816 1 87.06 560 GLU B C 1
ATOM 11502 O O . GLU B 1 560 ? -21.594 -2.223 4.418 1 87.06 560 GLU B O 1
ATOM 11507 N N . GLY B 1 561 ? -21.406 -1.113 2.451 1 87.19 561 GLY B N 1
ATOM 11508 C CA . GLY B 1 561 ? -21.297 -2.287 1.601 1 87.19 561 GLY B CA 1
ATOM 11509 C C . GLY B 1 561 ? -22.594 -3.059 1.463 1 87.19 561 GLY B C 1
ATOM 11510 O O . GLY B 1 561 ? -22.578 -4.273 1.249 1 87.19 561 GLY B O 1
ATOM 11511 N N . THR B 1 562 ? -23.75 -2.486 1.648 1 90.88 562 THR B N 1
ATOM 11512 C CA . THR B 1 562 ? -25.031 -3.164 1.52 1 90.88 562 THR B CA 1
ATOM 11513 C C . THR B 1 562 ? -25.453 -3.26 0.055 1 90.88 562 THR B C 1
ATOM 11515 O O . THR B 1 562 ? -25.047 -2.436 -0.767 1 90.88 562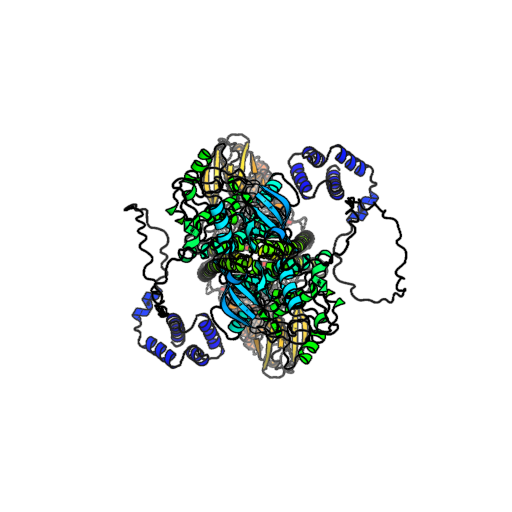 THR B O 1
ATOM 11518 N N . ALA B 1 563 ? -26.125 -4.355 -0.28 1 93.62 563 ALA B N 1
ATOM 11519 C CA . ALA B 1 563 ? -26.703 -4.594 -1.602 1 93.62 563 ALA B CA 1
ATOM 11520 C C . ALA B 1 563 ? -28.156 -5.023 -1.495 1 93.62 563 ALA B C 1
ATOM 11522 O O . ALA B 1 563 ? -28.656 -5.293 -0.398 1 93.62 563 ALA B O 1
ATOM 11523 N N . ARG B 1 564 ? -28.875 -4.906 -2.607 1 94.81 564 ARG B N 1
ATOM 11524 C CA . ARG B 1 564 ? -30.266 -5.32 -2.664 1 94.81 564 ARG B CA 1
ATOM 11525 C C . ARG B 1 564 ? -30.469 -6.434 -3.686 1 94.81 564 ARG B C 1
ATOM 11527 O O . ARG B 1 564 ? -29.953 -6.359 -4.801 1 94.81 564 ARG B O 1
ATOM 11534 N N . LEU B 1 565 ? -31.172 -7.496 -3.281 1 95.81 565 LEU B N 1
ATOM 11535 C CA . LEU B 1 565 ? -31.391 -8.656 -4.133 1 95.81 565 LEU B CA 1
ATOM 11536 C C . LEU B 1 565 ? -32.875 -8.922 -4.309 1 95.81 565 LEU B C 1
ATOM 11538 O O . LEU B 1 565 ? -33.656 -8.922 -3.336 1 95.81 565 LEU B O 1
ATOM 11542 N N . THR B 1 566 ? -33.344 -9.055 -5.52 1 96.94 566 THR B N 1
ATOM 11543 C CA . THR B 1 566 ? -34.688 -9.5 -5.879 1 96.94 566 THR B CA 1
ATOM 11544 C C . THR B 1 566 ? -34.625 -10.852 -6.578 1 96.94 566 THR B C 1
ATOM 11546 O O . THR B 1 566 ? -33.844 -11.055 -7.496 1 96.94 566 THR B O 1
ATOM 11549 N N . VAL B 1 567 ? -35.438 -11.828 -6.145 1 96.88 567 VAL B N 1
ATOM 11550 C CA . VAL B 1 567 ? -35.469 -13.172 -6.707 1 96.88 567 VAL B CA 1
ATOM 11551 C C . VAL B 1 567 ? -36.844 -13.461 -7.305 1 96.88 567 VAL B C 1
ATOM 11553 O O . VAL B 1 567 ? -37.844 -13.461 -6.594 1 96.88 567 VAL B O 1
ATOM 11556 N N . LEU B 1 568 ? -36.812 -13.719 -8.586 1 96.88 568 LEU B N 1
ATOM 11557 C CA . LEU B 1 568 ? -38.031 -14.086 -9.336 1 96.88 568 LEU B CA 1
ATOM 11558 C C . LEU B 1 568 ? -37.875 -15.5 -9.898 1 96.88 568 LEU B C 1
ATOM 11560 O O . LEU B 1 568 ? -36.812 -15.914 -10.305 1 96.88 568 LEU B O 1
ATOM 11564 N N . THR B 1 569 ? -38.969 -16.281 -9.883 1 97.06 569 THR B N 1
ATOM 11565 C CA . THR B 1 569 ? -38.969 -17.609 -10.484 1 97.06 569 THR B CA 1
ATOM 11566 C C . THR B 1 569 ? -40.094 -17.734 -11.516 1 97.06 569 THR B C 1
ATOM 11568 O O . THR B 1 569 ? -41.125 -17.031 -11.438 1 97.06 569 THR B O 1
ATOM 11571 N N . HIS B 1 570 ? -39.938 -18.609 -12.484 1 95.75 570 HIS B N 1
ATOM 11572 C CA . HIS B 1 570 ? -40.938 -18.953 -13.477 1 95.75 570 HIS B CA 1
ATOM 11573 C C . HIS B 1 570 ? -41.094 -20.469 -13.594 1 95.75 570 HIS B C 1
ATOM 11575 O O . HIS B 1 570 ? -40.188 -21.156 -14.086 1 95.75 570 HIS B O 1
ATOM 11581 N N . PRO B 1 571 ? -42.094 -21.125 -13.227 1 94 571 PRO B N 1
ATOM 11582 C CA . PRO B 1 571 ? -43.281 -20.469 -12.664 1 94 571 PRO B CA 1
ATOM 11583 C C . PRO B 1 571 ? -43.094 -20.062 -11.203 1 94 571 PRO B C 1
ATOM 11585 O O . PRO B 1 571 ? -42.156 -20.531 -10.547 1 94 571 PRO B O 1
ATOM 11588 N N . GLU B 1 572 ? -43.969 -19.156 -10.711 1 93.19 572 GLU B N 1
ATOM 11589 C CA . GLU B 1 572 ? -44.094 -18.781 -9.297 1 93.19 572 GLU B CA 1
ATOM 11590 C C . GLU B 1 572 ? -45.25 -19.516 -8.625 1 93.19 572 GLU B C 1
ATOM 11592 O O . GLU B 1 572 ? -46.219 -19.875 -9.281 1 93.19 572 GLU B O 1
ATOM 11597 N N . PRO B 1 573 ? -45.219 -19.797 -7.207 1 94.19 573 PRO B N 1
ATOM 11598 C CA . PRO B 1 573 ? -44.125 -19.469 -6.293 1 94.19 573 PRO B CA 1
ATOM 11599 C C . PRO B 1 573 ? -43.188 -20.641 -6.051 1 94.19 573 PRO B C 1
ATOM 11601 O O . PRO B 1 573 ? -43.531 -21.797 -6.305 1 94.19 573 PRO B O 1
ATOM 11604 N N . ALA B 1 574 ? -41.969 -20.391 -5.684 1 97.44 574 ALA B N 1
ATOM 11605 C CA . ALA B 1 574 ? -41.031 -21.375 -5.176 1 97.44 574 ALA B CA 1
ATOM 11606 C C . ALA B 1 574 ? -40.562 -21.016 -3.77 1 97.44 574 ALA B C 1
ATOM 11608 O O . ALA B 1 574 ? -40.375 -19.844 -3.447 1 97.44 574 ALA B O 1
ATOM 11609 N N . GLN B 1 575 ? -40.406 -21.984 -3.016 1 97.69 575 GLN B N 1
ATOM 11610 C CA . GLN B 1 575 ? -39.812 -21.766 -1.694 1 97.69 575 GLN B CA 1
ATOM 11611 C C . GLN B 1 575 ? -38.344 -21.422 -1.793 1 97.69 575 GLN B C 1
ATOM 11613 O O . GLN B 1 575 ? -37.594 -22.094 -2.506 1 97.69 575 GLN B O 1
ATOM 11618 N N . ALA B 1 576 ? -38 -20.344 -1.068 1 97.19 576 ALA B N 1
ATOM 11619 C CA . ALA B 1 576 ? -36.625 -19.875 -1.166 1 97.19 576 ALA B CA 1
ATOM 11620 C C . ALA B 1 576 ? -35.938 -19.859 0.204 1 97.19 576 ALA B C 1
ATOM 11622 O O . ALA B 1 576 ? -36.531 -19.422 1.189 1 97.19 576 ALA B O 1
ATOM 11623 N N . VAL B 1 577 ? -34.75 -20.375 0.301 1 97.56 577 VAL B N 1
ATOM 11624 C CA . VAL B 1 577 ? -33.906 -20.312 1.49 1 97.56 577 VAL B CA 1
ATOM 11625 C C . VAL B 1 577 ? -32.562 -19.672 1.145 1 97.56 577 VAL B C 1
ATOM 11627 O O . VAL B 1 577 ? -31.969 -19.984 0.107 1 97.56 577 VAL B O 1
ATOM 11630 N N . LEU B 1 578 ? -32.125 -18.766 2.008 1 97.25 578 LEU B N 1
ATOM 11631 C CA . LEU B 1 578 ? -30.891 -18.031 1.768 1 97.25 578 LEU B CA 1
ATOM 11632 C C . LEU B 1 578 ? -29.75 -18.594 2.596 1 97.25 578 LEU B C 1
ATOM 11634 O O . LEU B 1 578 ? -29.891 -18.812 3.799 1 97.25 578 LEU B O 1
ATOM 11638 N N . TYR B 1 579 ? -28.625 -18.828 1.897 1 97.31 579 TYR B N 1
ATOM 11639 C CA . TYR B 1 579 ? -27.375 -19.25 2.545 1 97.31 579 TYR B CA 1
ATOM 11640 C C . TYR B 1 579 ? -26.25 -18.266 2.254 1 97.31 579 TYR B C 1
ATOM 11642 O O . TYR B 1 579 ? -26.234 -17.641 1.194 1 97.31 579 TYR B O 1
ATOM 11650 N N . GLU B 1 580 ? -25.328 -18.125 3.199 1 96 580 GLU B N 1
ATOM 11651 C CA . GLU B 1 580 ? -24.094 -17.375 2.986 1 96 580 GLU B CA 1
ATOM 11652 C C . GLU B 1 580 ? -22.891 -18.312 2.982 1 96 580 GLU B C 1
ATOM 11654 O O . GLU B 1 580 ? -22.859 -19.312 3.691 1 96 580 GLU B O 1
ATOM 11659 N N . PHE B 1 581 ? -21.906 -17.984 2.125 1 94.69 581 PHE B N 1
ATOM 11660 C CA . PHE B 1 581 ? -20.672 -18.75 2.158 1 94.69 581 PHE B CA 1
ATOM 11661 C C . PHE B 1 581 ? -19.75 -18.234 3.264 1 94.69 581 PHE B C 1
ATOM 11663 O O . PHE B 1 581 ? -19.469 -17.047 3.344 1 94.69 581 PHE B O 1
ATOM 11670 N N . VAL B 1 582 ? -19.344 -19.141 4.121 1 92.56 582 VAL B N 1
ATOM 11671 C CA . VAL B 1 582 ? -18.391 -18.828 5.188 1 92.56 582 VAL B CA 1
ATOM 11672 C C . VAL B 1 582 ? -17.219 -19.797 5.141 1 92.56 582 VAL B C 1
ATOM 11674 O O . VAL B 1 582 ? -17.375 -20.969 4.797 1 92.56 582 VAL B O 1
ATOM 11677 N N . GLU B 1 583 ? -16.078 -19.266 5.43 1 89.94 583 GLU B N 1
ATOM 11678 C CA . GLU B 1 583 ? -14.898 -20.125 5.383 1 89.94 583 GLU B CA 1
ATOM 11679 C C . GLU B 1 583 ? -14.766 -20.953 6.652 1 89.94 583 GLU B C 1
ATOM 11681 O O . GLU B 1 583 ? -14.758 -20.422 7.762 1 89.94 583 GLU B O 1
ATOM 11686 N N . VAL B 1 584 ? -14.82 -22.266 6.531 1 90.69 584 VAL B N 1
ATOM 11687 C CA . VAL B 1 584 ? -14.602 -23.219 7.602 1 90.69 584 VAL B CA 1
ATOM 11688 C C . VAL B 1 584 ? -13.562 -24.25 7.168 1 90.69 584 VAL B C 1
ATOM 11690 O O . VAL B 1 584 ? -13.727 -24.906 6.141 1 90.69 584 VAL B O 1
ATOM 11693 N N . ASN B 1 585 ? -12.5 -24.375 7.926 1 90.88 585 ASN B N 1
ATOM 11694 C CA . ASN B 1 585 ? -11.438 -25.312 7.586 1 90.88 585 ASN B CA 1
ATOM 11695 C C . ASN B 1 585 ? -10.938 -25.109 6.16 1 90.88 585 ASN B C 1
ATOM 11697 O O . ASN B 1 585 ? -10.844 -26.062 5.383 1 90.88 585 ASN B O 1
ATOM 11701 N N . ARG B 1 586 ? -10.852 -23.891 5.773 1 90.06 586 ARG B N 1
ATOM 11702 C CA . ARG B 1 586 ? -10.234 -23.422 4.539 1 90.06 586 ARG B CA 1
ATOM 11703 C C . ARG B 1 586 ? -11.125 -23.703 3.336 1 90.06 586 ARG B C 1
ATOM 11705 O O . ARG B 1 586 ? -10.656 -23.719 2.195 1 90.06 586 ARG B O 1
ATOM 11712 N N . ARG B 1 587 ? -12.391 -23.969 3.631 1 93.62 587 ARG B N 1
ATOM 11713 C CA . ARG B 1 587 ? -13.391 -24.156 2.588 1 93.62 587 ARG B CA 1
ATOM 11714 C C . ARG B 1 587 ? -14.57 -23.203 2.783 1 93.62 587 ARG B C 1
ATOM 11716 O O . ARG B 1 587 ? -14.891 -22.828 3.914 1 93.62 587 ARG B O 1
ATOM 11723 N N . LEU B 1 588 ? -15.133 -22.875 1.66 1 93.81 588 LEU B N 1
ATOM 11724 C CA . LEU B 1 588 ? -16.359 -22.094 1.725 1 93.81 588 LEU B CA 1
ATOM 11725 C C . LEU B 1 588 ? -17.578 -23 1.879 1 93.81 588 LEU B C 1
ATOM 11727 O O . LEU B 1 588 ? -17.906 -23.766 0.972 1 93.81 588 LEU B O 1
ATOM 11731 N N . VAL B 1 589 ? -18.172 -22.891 3.029 1 93.81 589 VAL B N 1
ATOM 11732 C CA . VAL B 1 589 ? -19.328 -23.734 3.334 1 93.81 589 VAL B CA 1
ATOM 11733 C C . VAL B 1 589 ? -20.578 -22.875 3.434 1 93.81 589 VAL B C 1
ATOM 11735 O O . VAL B 1 589 ? -20.516 -21.703 3.818 1 93.81 589 VAL B O 1
ATOM 11738 N N . GLU B 1 590 ? -21.672 -23.516 3.033 1 94.62 590 GLU B N 1
ATOM 11739 C CA . GLU B 1 590 ? -22.953 -22.812 3.082 1 94.62 590 GLU B CA 1
ATOM 11740 C C . GLU B 1 590 ? -23.516 -22.797 4.5 1 94.62 590 GLU B C 1
ATOM 11742 O O . GLU B 1 590 ? -23.688 -23.844 5.121 1 94.62 590 GLU B O 1
ATOM 11747 N N . ARG B 1 591 ? -23.734 -21.625 4.98 1 95.25 591 ARG B N 1
ATOM 11748 C CA . ARG B 1 591 ? -24.406 -21.422 6.262 1 95.25 591 ARG B CA 1
ATOM 11749 C C . ARG B 1 591 ? -25.797 -20.844 6.066 1 95.25 591 ARG B C 1
ATOM 11751 O O . ARG B 1 591 ? -25.953 -19.781 5.453 1 95.25 591 ARG B O 1
ATOM 11758 N N . ARG B 1 592 ? -26.766 -21.406 6.598 1 95.56 592 ARG B N 1
ATOM 11759 C CA . ARG B 1 592 ? -28.141 -20.969 6.453 1 95.56 592 ARG B CA 1
ATOM 11760 C C . ARG B 1 592 ? -28.359 -19.625 7.16 1 95.56 592 ARG B C 1
ATOM 11762 O O . ARG B 1 592 ? -28.047 -19.484 8.344 1 95.56 592 ARG B O 1
ATOM 11769 N N . MET B 1 593 ? -28.891 -18.734 6.43 1 94.25 593 MET B N 1
ATOM 11770 C CA . MET B 1 593 ? -29.094 -17.406 6.973 1 94.25 593 MET B CA 1
ATOM 11771 C C . MET B 1 593 ? -30.562 -17.172 7.32 1 94.25 593 MET B C 1
ATOM 11773 O O . MET B 1 593 ? -30.875 -16.719 8.414 1 94.25 593 MET B O 1
ATOM 11777 N N . ALA B 1 594 ? -31.438 -17.469 6.402 1 93.94 594 ALA B N 1
ATOM 11778 C CA . ALA B 1 594 ? -32.844 -17.141 6.613 1 93.94 594 ALA B CA 1
ATOM 11779 C C . ALA B 1 594 ? -33.75 -17.906 5.641 1 93.94 594 ALA B C 1
ATOM 11781 O O . ALA B 1 594 ? -33.312 -18.266 4.547 1 93.94 594 ALA B O 1
ATOM 11782 N N . GLU B 1 595 ? -34.938 -18.156 6.055 1 95.5 595 GLU B N 1
ATOM 11783 C CA . GLU B 1 595 ? -36 -18.562 5.148 1 95.5 595 GLU B CA 1
ATOM 11784 C C . GLU B 1 595 ? -36.688 -17.344 4.516 1 95.5 595 GLU B C 1
ATOM 11786 O O . GLU B 1 595 ? -37.25 -16.516 5.219 1 95.5 595 GLU B O 1
ATOM 11791 N N . LEU B 1 596 ? -36.562 -17.281 3.254 1 95 596 LEU B N 1
ATOM 11792 C CA . LEU B 1 596 ? -37.062 -16.078 2.572 1 95 596 LEU B CA 1
ATOM 11793 C C . LEU B 1 596 ? -38.531 -16.203 2.246 1 95 596 LEU B C 1
ATOM 11795 O O . LEU B 1 596 ? -39.156 -15.258 1.766 1 95 596 LEU B O 1
ATOM 11799 N N . GLY B 1 597 ? -39.125 -17.469 2.504 1 94.12 597 GLY B N 1
ATOM 11800 C CA . GLY B 1 597 ? -40.531 -17.688 2.121 1 94.12 597 GLY B CA 1
ATOM 11801 C C . GLY B 1 597 ? -40.688 -18.062 0.657 1 94.12 597 GLY B C 1
ATOM 11802 O O . GLY B 1 597 ? -39.906 -18.844 0.119 1 94.12 597 GLY B O 1
ATOM 11803 N N . GLU B 1 598 ? -41.812 -17.5 0.006 1 95.94 598 GLU B N 1
ATOM 11804 C CA . GLU B 1 598 ? -42.125 -17.828 -1.38 1 95.94 598 GLU B CA 1
ATOM 11805 C C . GLU B 1 598 ? -41.75 -16.688 -2.32 1 95.94 598 GLU B C 1
ATOM 11807 O O . GLU B 1 598 ? -41.844 -15.516 -1.946 1 95.94 598 GLU B O 1
ATOM 11812 N N . THR B 1 599 ? -41.188 -17.062 -3.484 1 95.94 599 THR B N 1
ATOM 11813 C CA . THR B 1 599 ? -40.906 -16.047 -4.5 1 95.94 599 THR B CA 1
ATOM 11814 C C . THR B 1 599 ? -42.219 -15.43 -5.023 1 95.94 599 THR B C 1
ATOM 11816 O O . THR B 1 599 ? -43.25 -16.078 -5.02 1 95.94 599 THR B O 1
ATOM 11819 N N . PRO B 1 600 ? -42.25 -14.188 -5.449 1 96.25 600 PRO B N 1
ATOM 11820 C CA . PRO B 1 600 ? -41.062 -13.344 -5.586 1 96.25 600 PRO B CA 1
ATOM 11821 C C . PRO B 1 600 ? -40.594 -12.766 -4.254 1 96.25 600 PRO B C 1
ATOM 11823 O O . PRO B 1 600 ? -41.406 -12.422 -3.402 1 96.25 600 PRO B O 1
ATOM 11826 N N . VAL B 1 601 ? -39.344 -12.75 -4.012 1 96.06 601 VAL B N 1
ATOM 11827 C CA . VAL B 1 601 ? -38.719 -12.023 -2.92 1 96.06 601 VAL B CA 1
ATOM 11828 C C . VAL B 1 601 ? -38.156 -10.703 -3.436 1 96.06 601 VAL B C 1
ATOM 11830 O O . VAL B 1 601 ? -37.281 -10.688 -4.312 1 96.06 601 VAL B O 1
ATOM 11833 N N . ARG B 1 602 ? -38.562 -9.578 -2.889 1 94.94 602 ARG B N 1
ATOM 11834 C CA . ARG B 1 602 ? -38.188 -8.281 -3.443 1 94.94 602 ARG B CA 1
ATOM 11835 C C . ARG B 1 602 ? -37.344 -7.492 -2.455 1 94.94 602 ARG B C 1
ATOM 11837 O O . ARG B 1 602 ? -37.562 -7.535 -1.246 1 94.94 602 ARG B O 1
ATOM 11844 N N . ASN B 1 603 ? -36.344 -6.875 -2.961 1 93.44 603 ASN B N 1
ATOM 11845 C CA . ASN B 1 603 ? -35.5 -5.875 -2.303 1 93.44 603 ASN B CA 1
ATOM 11846 C C . ASN B 1 603 ? -34.938 -6.402 -0.99 1 93.44 603 ASN B C 1
ATOM 11848 O O . ASN B 1 603 ? -35.031 -5.746 0.047 1 93.44 603 ASN B O 1
ATOM 11852 N N . LEU B 1 604 ? -34.438 -7.52 -1.005 1 94.88 604 LEU B N 1
ATOM 11853 C CA . LEU B 1 604 ? -33.75 -8.078 0.159 1 94.88 604 LEU B CA 1
ATOM 11854 C C . LEU B 1 604 ? -32.438 -7.379 0.394 1 94.88 604 LEU B C 1
ATOM 11856 O O . LEU B 1 604 ? -31.562 -7.375 -0.483 1 94.88 604 LEU B O 1
ATOM 11860 N N . GLU B 1 605 ? -32.25 -6.766 1.529 1 94 605 GLU B N 1
ATOM 11861 C CA . GLU B 1 605 ? -31 -6.078 1.85 1 94 605 GLU B CA 1
ATOM 11862 C C . GLU B 1 605 ? -29.984 -7.035 2.461 1 94 605 GLU B C 1
ATOM 11864 O O . GLU B 1 605 ? -30.25 -7.664 3.486 1 94 605 GLU B O 1
ATOM 11869 N N . LEU B 1 606 ? -28.891 -7.148 1.788 1 94.5 606 LEU B N 1
ATOM 11870 C CA . LEU B 1 606 ? -27.797 -8.008 2.234 1 94.5 606 LEU B CA 1
ATOM 11871 C C . LEU B 1 606 ? -26.469 -7.273 2.16 1 94.5 606 LEU B C 1
ATOM 11873 O O . LEU B 1 606 ? -26.344 -6.281 1.438 1 94.5 606 LEU B O 1
ATOM 11877 N N . GLN B 1 607 ? -25.516 -7.734 2.951 1 92.94 607 GLN B N 1
ATOM 11878 C CA . GLN B 1 607 ? -24.156 -7.25 2.789 1 92.94 607 GLN B CA 1
ATOM 11879 C C . GLN B 1 607 ? -23.547 -7.746 1.479 1 92.94 607 GLN B C 1
ATOM 11881 O O . GLN B 1 607 ? -23.938 -8.797 0.968 1 92.94 607 GLN B O 1
ATOM 11886 N N . HIS B 1 608 ? -22.672 -6.992 0.919 1 91.31 608 HIS B N 1
ATOM 11887 C CA . HIS B 1 608 ? -21.953 -7.516 -0.236 1 91.31 608 HIS B CA 1
ATOM 11888 C C . HIS B 1 608 ? -21.25 -8.836 0.1 1 91.31 608 HIS B C 1
ATOM 11890 O O . HIS B 1 608 ? -20.812 -9.039 1.235 1 91.31 608 HIS B O 1
ATOM 11896 N N . GLY B 1 609 ? -21.219 -9.727 -0.897 1 90.69 609 GLY B N 1
ATOM 11897 C CA . GLY B 1 609 ? -20.625 -11.031 -0.642 1 90.69 609 GLY B CA 1
ATOM 11898 C C . GLY B 1 609 ? -21.156 -12.117 -1.544 1 90.69 609 GLY B C 1
ATOM 11899 O O . GLY B 1 609 ? -21.719 -11.836 -2.604 1 90.69 609 GLY B O 1
ATOM 11900 N N . SER B 1 610 ? -20.781 -13.336 -1.182 1 93.44 610 SER B N 1
ATOM 11901 C CA . SER B 1 610 ? -21.188 -14.516 -1.947 1 93.44 610 SER B CA 1
ATOM 11902 C C . SER B 1 610 ? -22.234 -15.32 -1.21 1 93.44 610 SER B C 1
ATOM 11904 O O . SER B 1 610 ? -22.078 -15.656 -0.036 1 93.44 610 SER B O 1
ATOM 11906 N N . TYR B 1 611 ? -23.344 -15.625 -1.892 1 96.19 611 TYR B N 1
ATOM 11907 C CA . TYR B 1 611 ? -24.516 -16.297 -1.316 1 96.19 611 TYR B CA 1
ATOM 11908 C C . TYR B 1 611 ? -24.984 -17.438 -2.215 1 96.19 611 TYR B C 1
ATOM 11910 O O . TYR B 1 611 ? -24.484 -17.609 -3.332 1 96.19 611 TYR B O 1
ATOM 11918 N N . VAL B 1 612 ? -25.859 -18.281 -1.697 1 96.88 612 VAL B N 1
ATOM 11919 C CA . VAL B 1 612 ? -26.594 -19.281 -2.467 1 96.88 612 VAL B CA 1
ATOM 11920 C C . VAL B 1 612 ? -28.062 -19.266 -2.068 1 96.88 612 VAL B C 1
ATOM 11922 O O . VAL B 1 612 ? -28.391 -19.156 -0.885 1 96.88 612 VAL B O 1
ATOM 11925 N N . ILE B 1 613 ? -28.938 -19.281 -3.027 1 96.94 613 ILE B N 1
ATOM 11926 C CA . ILE B 1 613 ? -30.375 -19.391 -2.791 1 96.94 613 ILE B CA 1
ATOM 11927 C C . ILE B 1 613 ? -30.859 -20.766 -3.197 1 96.94 613 ILE B C 1
ATOM 11929 O O . ILE B 1 613 ? -30.672 -21.203 -4.336 1 96.94 613 ILE B O 1
ATOM 11933 N N . GLU B 1 614 ? -31.422 -21.422 -2.316 1 97.31 614 GLU B N 1
ATOM 11934 C CA . GLU B 1 614 ? -32.062 -22.703 -2.613 1 97.31 614 GLU B CA 1
ATOM 11935 C C . GLU B 1 614 ? -33.531 -22.5 -2.965 1 97.31 614 GLU B C 1
ATOM 11937 O O . GLU B 1 614 ? -34.281 -21.859 -2.221 1 97.31 614 GLU B O 1
ATOM 11942 N N . LEU B 1 615 ? -33.969 -23.078 -4.07 1 97.5 615 LEU B N 1
ATOM 11943 C CA . LEU B 1 615 ? -35.344 -22.969 -4.531 1 97.5 615 LEU B CA 1
ATOM 11944 C C . LEU B 1 615 ? -36 -24.344 -4.652 1 97.5 615 LEU B C 1
ATOM 11946 O O . LEU B 1 615 ? -35.406 -25.266 -5.203 1 97.5 615 LEU B O 1
ATOM 11950 N N . GLN B 1 616 ? -37.188 -24.438 -4.117 1 97.19 616 GLN B N 1
ATOM 11951 C CA . GLN B 1 616 ? -37.938 -25.688 -4.195 1 97.19 616 GLN B CA 1
ATOM 11952 C C . GLN B 1 616 ? -39.406 -25.422 -4.582 1 97.19 616 GLN B C 1
ATOM 11954 O O . GLN B 1 616 ? -40 -24.453 -4.125 1 97.19 616 GLN B O 1
ATOM 11959 N N . ARG B 1 617 ? -39.906 -26.234 -5.5 1 96.88 617 ARG B N 1
ATOM 11960 C CA . ARG B 1 617 ? -41.281 -26.25 -5.926 1 96.88 617 ARG B CA 1
ATOM 11961 C C . ARG B 1 617 ? -41.719 -27.672 -6.293 1 96.88 617 ARG B C 1
ATOM 11963 O O . ARG B 1 617 ? -41.031 -28.375 -7.023 1 96.88 617 ARG B O 1
ATOM 11970 N N . PRO B 1 618 ? -42.875 -28.109 -5.805 1 95.94 618 PRO B N 1
ATOM 11971 C CA . PRO B 1 618 ? -43.312 -29.453 -6.164 1 95.94 618 PRO B CA 1
ATOM 11972 C C . PRO B 1 618 ? -43.438 -29.656 -7.672 1 95.94 618 PRO B C 1
ATOM 11974 O O . PRO B 1 618 ? -43.969 -28.797 -8.375 1 95.94 618 PRO B O 1
ATOM 11977 N N . GLY B 1 619 ? -42.875 -30.75 -8.156 1 95.88 619 GLY B N 1
ATOM 11978 C CA . GLY B 1 619 ? -42.938 -31.078 -9.57 1 95.88 619 GLY B CA 1
ATOM 11979 C C . GLY B 1 619 ? -41.75 -30.531 -10.352 1 95.88 619 GLY B C 1
ATOM 11980 O O . GLY B 1 619 ? -41.625 -30.812 -11.539 1 95.88 619 GLY B O 1
ATOM 11981 N N . TYR B 1 620 ? -41 -29.766 -9.68 1 97 620 TYR B N 1
ATOM 11982 C CA . TYR B 1 620 ? -39.844 -29.141 -10.328 1 97 620 TYR B CA 1
ATOM 11983 C C . TYR B 1 620 ? -38.562 -29.578 -9.648 1 97 620 TYR B C 1
ATOM 11985 O O . TYR B 1 620 ? -38.562 -29.984 -8.484 1 97 620 TYR B O 1
ATOM 11993 N N . VAL B 1 621 ? -37.438 -29.469 -10.375 1 96.06 621 VAL B N 1
ATOM 11994 C CA . VAL B 1 621 ? -36.125 -29.812 -9.836 1 96.06 621 VAL B CA 1
ATOM 11995 C C . VAL B 1 621 ? -35.688 -28.766 -8.82 1 96.06 621 VAL B C 1
ATOM 11997 O O . VAL B 1 621 ? -35.812 -27.562 -9.062 1 96.06 621 VAL B O 1
ATOM 12000 N N . ALA B 1 622 ? -35.25 -29.219 -7.684 1 95.38 622 ALA B N 1
ATOM 12001 C CA . ALA B 1 622 ? -34.688 -28.297 -6.695 1 95.38 622 ALA B CA 1
ATOM 12002 C C . ALA B 1 622 ? -33.438 -27.625 -7.23 1 95.38 622 ALA B C 1
ATOM 12004 O O . ALA B 1 622 ? -32.594 -28.281 -7.859 1 95.38 622 ALA B O 1
ATOM 12005 N N . LEU B 1 623 ? -33.312 -26.281 -6.969 1 95.88 623 LEU B N 1
ATOM 12006 C CA . LEU B 1 623 ? -32.188 -25.547 -7.535 1 95.88 623 LEU B CA 1
ATOM 12007 C C . LEU B 1 623 ? -31.344 -24.906 -6.434 1 95.88 623 LEU B C 1
ATOM 12009 O O . LEU B 1 623 ? -31.875 -24.391 -5.449 1 95.88 623 LEU B O 1
ATOM 12013 N N . GLN B 1 624 ? -30.078 -24.938 -6.598 1 95.88 624 GLN B N 1
ATOM 12014 C CA . GLN B 1 624 ? -29.109 -24.094 -5.898 1 95.88 624 GLN B CA 1
ATOM 12015 C C . GLN B 1 624 ? -28.578 -22.984 -6.809 1 95.88 624 GLN B C 1
ATOM 12017 O O . GLN B 1 624 ? -27.938 -23.266 -7.82 1 95.88 624 GLN B O 1
ATOM 12022 N N . VAL B 1 625 ? -28.781 -21.781 -6.418 1 96.81 625 VAL B N 1
ATOM 12023 C CA . VAL B 1 625 ? -28.422 -20.656 -7.273 1 96.81 625 VAL B CA 1
ATOM 12024 C C . VAL B 1 625 ? -27.391 -19.781 -6.562 1 96.81 625 VAL B C 1
ATOM 12026 O O . VAL B 1 625 ? -27.75 -18.953 -5.73 1 96.81 625 VAL B O 1
ATOM 12029 N N . PRO B 1 626 ? -26.109 -19.891 -6.934 1 97.06 626 PRO B N 1
ATOM 12030 C CA . PRO B 1 626 ? -25.109 -18.984 -6.379 1 97.06 626 PRO B CA 1
ATOM 12031 C C . PRO B 1 626 ? -25.312 -17.531 -6.844 1 97.06 626 PRO B C 1
ATOM 12033 O O . PRO B 1 626 ? -25.688 -17.297 -7.996 1 97.06 626 PRO B O 1
ATOM 12036 N N . VAL B 1 627 ? -25.016 -16.578 -5.945 1 95.5 627 VAL B N 1
ATOM 12037 C CA . VAL B 1 627 ? -25.188 -15.156 -6.23 1 95.5 627 VAL B CA 1
ATOM 12038 C C . VAL B 1 627 ? -24.016 -14.375 -5.625 1 95.5 627 VAL B C 1
ATOM 12040 O O . VAL B 1 627 ? -23.656 -14.586 -4.465 1 95.5 627 VAL B O 1
ATOM 12043 N N . ARG B 1 628 ? -23.484 -13.586 -6.422 1 93.88 628 ARG B N 1
ATOM 12044 C CA . ARG B 1 628 ? -22.5 -12.625 -5.949 1 93.88 628 ARG B CA 1
ATOM 12045 C C . ARG B 1 628 ? -23.062 -11.211 -5.922 1 93.88 628 ARG B C 1
ATOM 12047 O O . ARG B 1 628 ? -23.641 -10.75 -6.91 1 93.88 628 ARG B O 1
ATOM 12054 N N . LEU B 1 629 ? -22.906 -10.516 -4.781 1 93.12 629 LEU B N 1
ATOM 12055 C CA . LEU B 1 629 ? -23.406 -9.148 -4.629 1 93.12 629 LEU B CA 1
ATOM 12056 C C . LEU B 1 629 ? -22.25 -8.172 -4.422 1 93.12 629 LEU B C 1
ATOM 12058 O O . LEU B 1 629 ? -21.438 -8.344 -3.506 1 93.12 629 LEU B O 1
ATOM 12062 N N . ASP B 1 630 ? -22.219 -7.215 -5.254 1 88.88 630 ASP B N 1
ATOM 12063 C CA . ASP B 1 630 ? -21.25 -6.137 -5.082 1 88.88 630 ASP B CA 1
ATOM 12064 C C . ASP B 1 630 ? -21.828 -5.012 -4.227 1 88.88 630 ASP B C 1
ATOM 12066 O O . ASP B 1 630 ? -23.031 -4.98 -3.965 1 88.88 630 ASP B O 1
ATOM 12070 N N . ARG B 1 631 ? -20.953 -4.16 -3.791 1 89 631 ARG B N 1
ATOM 12071 C CA . ARG B 1 631 ? -21.375 -3.047 -2.949 1 89 631 ARG B CA 1
ATOM 12072 C C . ARG B 1 631 ? -22.375 -2.156 -3.686 1 89 631 ARG B C 1
ATOM 12074 O O . ARG B 1 631 ? -22.141 -1.785 -4.84 1 89 631 ARG B O 1
ATOM 12081 N N . MET B 1 632 ? -23.484 -1.849 -3.049 1 87.19 632 MET B N 1
ATOM 12082 C CA . MET B 1 632 ? -24.547 -0.95 -3.5 1 87.19 632 MET B CA 1
ATOM 12083 C C . MET B 1 632 ? -25.203 -1.479 -4.77 1 87.19 632 MET B C 1
ATOM 12085 O O . MET B 1 632 ? -25.828 -0.722 -5.508 1 87.19 632 MET B O 1
ATOM 12089 N N . GLU B 1 633 ? -24.953 -2.789 -5.027 1 90.44 633 GLU B N 1
ATOM 12090 C CA . GLU B 1 633 ? -25.562 -3.369 -6.215 1 90.44 633 GLU B CA 1
ATOM 12091 C C . GLU B 1 633 ? -27.047 -3.676 -5.973 1 90.44 633 GLU B C 1
ATOM 12093 O O . GLU B 1 633 ? -27.422 -4.129 -4.891 1 90.44 633 GLU B O 1
ATOM 12098 N N . GLU B 1 634 ? -27.812 -3.322 -6.961 1 92.75 634 GLU B N 1
ATOM 12099 C CA . GLU B 1 634 ? -29.172 -3.824 -7.023 1 92.75 634 GLU B CA 1
ATOM 12100 C C . GLU B 1 634 ? -29.312 -4.926 -8.07 1 92.75 634 GLU B C 1
ATOM 12102 O O . GLU B 1 634 ? -29.297 -4.656 -9.273 1 92.75 634 GLU B O 1
ATOM 12107 N N . ARG B 1 635 ? -29.469 -6.176 -7.566 1 92.81 635 ARG B N 1
ATOM 12108 C CA . ARG B 1 635 ? -29.453 -7.328 -8.461 1 92.81 635 ARG B CA 1
ATOM 12109 C C . ARG B 1 635 ? -30.812 -8.008 -8.492 1 92.81 635 ARG B C 1
ATOM 12111 O O . ARG B 1 635 ? -31.438 -8.203 -7.449 1 92.81 635 ARG B O 1
ATOM 12118 N N . THR B 1 636 ? -31.266 -8.266 -9.656 1 94.25 636 THR B N 1
ATOM 12119 C CA . THR B 1 636 ? -32.469 -9.07 -9.852 1 94.25 636 THR B CA 1
ATOM 12120 C C . THR B 1 636 ? -32.125 -10.414 -10.492 1 94.25 636 THR B C 1
ATOM 12122 O O . THR B 1 636 ? -31.562 -10.461 -11.586 1 94.25 636 THR B O 1
ATOM 12125 N N . LEU B 1 637 ? -32.469 -11.477 -9.867 1 94.12 637 LEU B N 1
ATOM 12126 C CA . LEU B 1 637 ? -32.312 -12.828 -10.398 1 94.12 637 LEU B CA 1
ATOM 12127 C C . LEU B 1 637 ? -33.625 -13.352 -10.961 1 94.12 637 LEU B C 1
ATOM 12129 O O . LEU B 1 637 ? -34.625 -13.438 -10.234 1 94.12 637 LEU B O 1
ATOM 12133 N N . GLU B 1 638 ? -33.656 -13.617 -12.203 1 94.44 638 GLU B N 1
ATOM 12134 C CA . GLU B 1 638 ? -34.781 -14.273 -12.859 1 94.44 638 GLU B CA 1
ATOM 12135 C C . GLU B 1 638 ? -34.469 -15.727 -13.195 1 94.44 638 GLU B C 1
ATOM 12137 O O . GLU B 1 638 ? -33.719 -16 -14.148 1 94.44 638 GLU B O 1
ATOM 12142 N N . ILE B 1 639 ? -35.156 -16.641 -12.516 1 96.44 639 ILE B N 1
ATOM 12143 C CA . ILE B 1 639 ? -34.75 -18.047 -12.609 1 96.44 639 ILE B CA 1
ATOM 12144 C C . ILE B 1 639 ? -35.906 -18.844 -13.258 1 96.44 639 ILE B C 1
ATOM 12146 O O . ILE B 1 639 ? -37.031 -18.781 -12.812 1 96.44 639 ILE B O 1
ATOM 12150 N N . GLN B 1 640 ? -35.562 -19.609 -14.266 1 95.5 640 GLN B N 1
ATOM 12151 C CA . GLN B 1 640 ? -36.469 -20.547 -14.883 1 95.5 640 GLN B CA 1
ATOM 12152 C C . GLN B 1 640 ? -36.406 -21.922 -14.219 1 95.5 640 GLN B C 1
ATOM 12154 O O . GLN B 1 640 ? -35.375 -22.594 -14.289 1 95.5 640 GLN B O 1
ATOM 12159 N N . LEU B 1 641 ? -37.5 -22.328 -13.594 1 96.81 641 LEU B N 1
ATOM 12160 C CA . LEU B 1 641 ? -37.531 -23.656 -12.977 1 96.81 641 LEU B CA 1
ATOM 12161 C C . LEU B 1 641 ? -37.781 -24.734 -14.016 1 96.81 641 LEU B C 1
ATOM 12163 O O . LEU B 1 641 ? -38.531 -24.531 -14.969 1 96.81 641 LEU B O 1
ATOM 12167 N N . GLN B 1 642 ? -37.125 -25.797 -13.883 1 96.5 642 GLN B N 1
ATOM 12168 C CA . GLN B 1 642 ? -37.25 -26.922 -14.797 1 96.5 642 GLN B CA 1
ATOM 12169 C C . GLN B 1 642 ? -38.062 -28.047 -14.164 1 96.5 642 GLN B C 1
ATOM 12171 O O . GLN B 1 642 ? -37.844 -28.406 -13 1 96.5 642 GLN B O 1
ATOM 12176 N N . ARG B 1 643 ? -38.938 -28.656 -14.906 1 95.94 643 ARG B N 1
ATOM 12177 C CA . ARG B 1 643 ? -39.719 -29.781 -14.406 1 95.94 643 ARG B CA 1
ATOM 12178 C C . ARG B 1 643 ? -38.844 -31.031 -14.25 1 95.94 643 ARG B C 1
ATOM 12180 O O . ARG B 1 643 ? -37.844 -31.188 -14.977 1 95.94 643 ARG B O 1
ATOM 12187 N N . VAL B 1 644 ? -39.219 -31.922 -13.422 1 94.81 644 VAL B N 1
ATOM 12188 C CA . VAL B 1 644 ? -38.469 -33.125 -13.102 1 94.81 644 VAL B CA 1
ATOM 12189 C C . VAL B 1 644 ? -38.344 -34 -14.336 1 94.81 644 VAL B C 1
ATOM 12191 O O . VAL B 1 644 ? -37.344 -34.688 -14.539 1 94.81 644 VAL B O 1
ATOM 12194 N N . ASP B 1 645 ? -39.344 -34 -15.242 1 93.19 645 ASP B N 1
ATOM 12195 C CA . ASP B 1 645 ? -39.344 -34.875 -16.406 1 93.19 645 ASP B CA 1
ATOM 12196 C C . ASP B 1 645 ? -38.5 -34.281 -17.531 1 93.19 645 ASP B C 1
ATOM 12198 O O . ASP B 1 645 ? -38.219 -34.969 -18.531 1 93.19 645 ASP B O 1
ATOM 12202 N N . GLN B 1 646 ? -38.031 -33.094 -17.344 1 93.19 646 GLN B N 1
ATOM 12203 C CA . GLN B 1 646 ? -37.281 -32.406 -18.375 1 93.19 646 GLN B CA 1
ATOM 12204 C C . GLN B 1 646 ? -35.781 -32.531 -18.125 1 93.19 646 GLN B C 1
ATOM 12206 O O . GLN B 1 646 ? -34.969 -32.094 -18.953 1 93.19 646 GLN B O 1
ATOM 12211 N N . VAL B 1 647 ? -35.375 -33.062 -16.984 1 95.19 647 VAL B N 1
ATOM 12212 C CA . VAL B 1 647 ? -33.969 -33.156 -16.641 1 95.19 647 VAL B CA 1
ATOM 12213 C C . VAL B 1 647 ? -33.656 -34.594 -16.203 1 95.19 647 VAL B C 1
ATOM 12215 O O . VAL B 1 647 ? -34.312 -35.125 -15.312 1 95.19 647 VAL B O 1
ATOM 12218 N N . PRO B 1 648 ? -32.625 -35.156 -16.812 1 94.81 648 PRO B N 1
ATOM 12219 C CA . PRO B 1 648 ? -32.25 -36.5 -16.391 1 94.81 648 PRO B CA 1
ATOM 12220 C C . PRO B 1 648 ? -31.75 -36.531 -14.953 1 94.81 648 PRO B C 1
ATOM 12222 O O . PRO B 1 648 ? -31.188 -35.562 -14.461 1 94.81 648 PRO B O 1
ATOM 12225 N N . ASP B 1 649 ? -31.812 -37.656 -14.188 1 90 649 ASP B N 1
ATOM 12226 C CA . ASP B 1 649 ? -31.516 -37.812 -12.773 1 90 649 ASP B CA 1
ATOM 12227 C C . ASP B 1 649 ? -30.047 -37.5 -12.484 1 90 649 ASP B C 1
ATOM 12229 O O . ASP B 1 649 ? -29.719 -37.031 -11.398 1 90 649 ASP B O 1
ATOM 12233 N N . ASN B 1 650 ? -29.094 -37.688 -13.266 1 94.38 650 ASN B N 1
ATOM 12234 C CA . ASN B 1 650 ? -27.672 -37.5 -12.977 1 94.38 650 ASN B CA 1
ATOM 12235 C C . ASN B 1 650 ? -27.172 -36.156 -13.5 1 94.38 650 ASN B C 1
ATOM 12237 O O . ASN B 1 650 ? -25.969 -35.938 -13.617 1 94.38 650 ASN B O 1
ATOM 12241 N N . PHE B 1 651 ? -28.141 -35.281 -13.797 1 97.44 651 PHE B N 1
ATOM 12242 C CA . PHE B 1 651 ? -27.797 -33.938 -14.273 1 97.44 651 PHE B CA 1
ATOM 12243 C C . PHE B 1 651 ? -28.109 -32.875 -13.211 1 97.44 651 PHE B C 1
ATOM 12245 O O . PHE B 1 651 ? -29.062 -33.031 -12.461 1 97.44 651 PHE B O 1
ATOM 12252 N N . VAL B 1 652 ? -27.312 -31.891 -13.148 1 97.62 652 VAL B N 1
ATOM 12253 C CA . VAL B 1 652 ? -27.5 -30.719 -12.32 1 97.62 652 VAL B CA 1
ATOM 12254 C C . VAL B 1 652 ? -27.906 -29.531 -13.188 1 97.62 652 VAL B C 1
ATOM 12256 O O . VAL B 1 652 ? -27.328 -29.297 -14.25 1 97.62 652 VAL B O 1
ATOM 12259 N N . VAL B 1 653 ? -28.906 -28.828 -12.75 1 97.75 653 VAL B N 1
ATOM 12260 C CA . VAL B 1 653 ? -29.359 -27.641 -13.484 1 97.75 653 VAL B CA 1
ATOM 12261 C C . VAL B 1 653 ? -28.547 -26.422 -13.055 1 97.75 653 VAL B C 1
ATOM 12263 O O . VAL B 1 653 ? -28.453 -26.125 -11.859 1 97.75 653 VAL B O 1
ATOM 12266 N N . ILE B 1 654 ? -27.938 -25.766 -14 1 97.94 654 ILE B N 1
ATOM 12267 C CA . ILE B 1 654 ? -27.219 -24.531 -13.781 1 97.94 654 ILE B CA 1
ATOM 12268 C C . ILE B 1 654 ? -28.062 -23.344 -14.242 1 97.94 654 ILE B C 1
ATOM 12270 O O . ILE B 1 654 ? -28.312 -23.188 -15.438 1 97.94 654 ILE B O 1
ATOM 12274 N N . ALA B 1 655 ? -28.484 -22.562 -13.297 1 95.69 655 ALA B N 1
ATOM 12275 C CA . ALA B 1 655 ? -29.297 -21.406 -13.633 1 95.69 655 ALA B CA 1
ATOM 12276 C C . ALA B 1 655 ? -28.516 -20.391 -14.461 1 95.69 655 ALA B C 1
ATOM 12278 O O . ALA B 1 655 ? -27.328 -20.172 -14.203 1 95.69 655 ALA B O 1
ATOM 12279 N N . GLY B 1 656 ? -29.188 -19.812 -15.398 1 94.25 656 GLY B N 1
ATOM 12280 C CA . GLY B 1 656 ? -28.562 -18.781 -16.203 1 94.25 656 GLY B CA 1
ATOM 12281 C C . GLY B 1 656 ? -28.203 -17.547 -15.406 1 94.25 656 GLY B C 1
ATOM 12282 O O . GLY B 1 656 ? -28.766 -17.297 -14.336 1 94.25 656 GLY B O 1
ATOM 12283 N N . GLY B 1 657 ? -27.219 -16.812 -15.984 1 92.56 657 GLY B N 1
ATOM 12284 C CA . GLY B 1 657 ? -26.781 -15.586 -15.328 1 92.56 657 GLY B CA 1
ATOM 12285 C C . GLY B 1 657 ? -25.312 -15.281 -15.562 1 92.56 657 GLY B C 1
ATOM 12286 O O . GLY B 1 657 ? -24.625 -16.016 -16.266 1 92.56 657 GLY B O 1
ATOM 12287 N N . LYS B 1 658 ? -24.953 -14.156 -14.914 1 90.94 658 LYS B N 1
ATOM 12288 C CA . LYS B 1 658 ? -23.578 -13.703 -15.047 1 90.94 658 LYS B CA 1
ATOM 12289 C C . LYS B 1 658 ? -22.656 -14.43 -14.07 1 90.94 658 LYS B C 1
ATOM 12291 O O . LYS B 1 658 ? -23.094 -14.859 -13 1 90.94 658 LYS B O 1
ATOM 12296 N N . PHE B 1 659 ? -21.391 -14.656 -14.469 1 92.44 659 PHE B N 1
ATOM 12297 C CA . PHE B 1 659 ? -20.375 -15.211 -13.578 1 92.44 659 PHE B CA 1
ATOM 12298 C C . PHE B 1 659 ? -19 -14.688 -13.953 1 92.44 659 PHE B C 1
ATOM 12300 O O . PHE B 1 659 ? -18.781 -14.211 -15.07 1 92.44 659 PHE B O 1
ATOM 12307 N N . LEU B 1 660 ? -18.125 -14.711 -13.031 1 89.62 660 LEU B N 1
ATOM 12308 C CA . LEU B 1 660 ? -16.734 -14.32 -13.266 1 89.62 660 LEU B CA 1
ATOM 12309 C C . LEU B 1 660 ? -15.938 -15.461 -13.883 1 89.62 660 LEU B C 1
ATOM 12311 O O . LEU B 1 660 ? -15.836 -16.547 -13.289 1 89.62 660 LEU B O 1
ATOM 12315 N N . SER B 1 661 ? -15.391 -15.211 -15.07 1 89 661 SER B N 1
ATOM 12316 C CA . SER B 1 661 ? -14.664 -16.25 -15.789 1 89 661 SER B CA 1
ATOM 12317 C C . SER B 1 661 ? -13.188 -15.922 -15.922 1 89 661 SER B C 1
ATOM 12319 O O . SER B 1 661 ? -12.805 -14.75 -15.891 1 89 661 SER B O 1
ATOM 12321 N N . GLY B 1 662 ? -12.32 -16.953 -16 1 81.06 662 GLY B N 1
ATOM 12322 C CA . GLY B 1 662 ? -10.914 -16.781 -16.328 1 81.06 662 GLY B CA 1
ATOM 12323 C C . GLY B 1 662 ? -10.086 -16.328 -15.133 1 81.06 662 GLY B C 1
ATOM 12324 O O . GLY B 1 662 ? -10.547 -16.391 -13.992 1 81.06 662 GLY B O 1
ATOM 12325 N N . GLU B 1 663 ? -8.797 -16.141 -15.461 1 70.62 663 GLU B N 1
ATOM 12326 C CA . GLU B 1 663 ? -7.883 -15.633 -14.438 1 70.62 663 GLU B CA 1
ATOM 12327 C C . GLU B 1 663 ? -8.18 -14.172 -14.109 1 70.62 663 GLU B C 1
ATOM 12329 O O . GLU B 1 663 ? -8.016 -13.297 -14.961 1 70.62 663 GLU B O 1
ATOM 12334 N N . LEU B 1 664 ? -8.672 -14.078 -12.898 1 59.31 664 LEU B N 1
ATOM 12335 C CA . LEU B 1 664 ? -9.125 -12.75 -12.492 1 59.31 664 LEU B CA 1
ATOM 12336 C C . LEU B 1 664 ? -7.934 -11.844 -12.195 1 59.31 664 LEU B C 1
ATOM 12338 O O . LEU B 1 664 ? -6.98 -12.258 -11.539 1 59.31 664 LEU B O 1
ATOM 12342 N N . GLN B 1 665 ? -7.695 -10.828 -13.094 1 56.47 665 GLN B N 1
ATOM 12343 C CA . GLN B 1 665 ? -6.73 -9.766 -12.828 1 56.47 665 GLN B CA 1
ATOM 12344 C C . GLN B 1 665 ? -7.375 -8.609 -12.062 1 56.47 665 GLN B C 1
ATOM 12346 O O . GLN B 1 665 ? -8.57 -8.344 -12.227 1 56.47 665 GLN B O 1
ATOM 12351 N N . ALA B 1 666 ? -6.836 -8.109 -10.867 1 53.53 666 ALA B N 1
ATOM 12352 C CA . ALA B 1 666 ? -7.312 -7.148 -9.875 1 53.53 666 ALA B CA 1
ATOM 12353 C C . ALA B 1 666 ? -7.988 -5.957 -10.547 1 53.53 666 ALA B C 1
ATOM 12355 O O . ALA B 1 666 ? -8.984 -5.434 -10.039 1 53.53 666 ALA B O 1
ATOM 12356 N N . GLN B 1 667 ? -7.559 -5.418 -11.719 1 52.03 667 GLN B N 1
ATOM 12357 C CA . GLN B 1 667 ? -7.93 -4.062 -12.125 1 52.03 667 GLN B CA 1
ATOM 12358 C C . GLN B 1 667 ? -9.234 -4.062 -12.914 1 52.03 667 GLN B C 1
ATOM 12360 O O . GLN B 1 667 ? -9.914 -3.041 -12.992 1 52.03 667 GLN B O 1
ATOM 12365 N N . ASN B 1 668 ? -9.719 -5.301 -13.375 1 59.12 668 ASN B N 1
ATOM 12366 C CA . ASN B 1 668 ? -10.883 -5.18 -14.242 1 59.12 668 ASN B CA 1
ATOM 12367 C C . ASN B 1 668 ? -11.758 -6.43 -14.188 1 59.12 668 ASN B C 1
ATOM 12369 O O . ASN B 1 668 ? -11.875 -7.156 -15.172 1 59.12 668 ASN B O 1
ATOM 12373 N N . LEU B 1 669 ? -12.484 -6.422 -13.047 1 60.75 669 LEU B N 1
ATOM 12374 C CA . LEU B 1 669 ? -13.32 -7.609 -12.898 1 60.75 669 LEU B CA 1
ATOM 12375 C C . LEU B 1 669 ? -14.414 -7.641 -13.961 1 60.75 669 LEU B C 1
ATOM 12377 O O . LEU B 1 669 ? -14.836 -8.719 -14.391 1 60.75 669 LEU B O 1
ATOM 12381 N N . GLU B 1 670 ? -14.867 -6.461 -14.328 1 62.19 670 GLU B N 1
ATOM 12382 C CA . GLU B 1 670 ? -15.961 -6.383 -15.305 1 62.19 670 GLU B CA 1
ATOM 12383 C C . GLU B 1 670 ? -15.57 -7.051 -16.625 1 62.19 670 GLU B C 1
ATOM 12385 O O . GLU B 1 670 ? -16.406 -7.652 -17.281 1 62.19 670 GLU B O 1
ATOM 12390 N N . ASP B 1 671 ? -14.336 -7.039 -16.844 1 63.75 671 ASP B N 1
ATOM 12391 C CA . ASP B 1 671 ? -13.844 -7.637 -18.078 1 63.75 671 ASP B CA 1
ATOM 12392 C C . ASP B 1 671 ? -13.93 -9.156 -18.031 1 63.75 671 ASP B C 1
ATOM 12394 O O . ASP B 1 671 ? -13.875 -9.828 -19.062 1 63.75 671 ASP B O 1
ATOM 12398 N N . HIS B 1 672 ? -14.32 -9.562 -16.812 1 76.31 672 HIS B N 1
ATOM 12399 C CA . HIS B 1 672 ? -14.344 -11.016 -16.641 1 76.31 672 HIS B CA 1
ATOM 12400 C C . HIS B 1 672 ? -15.766 -11.523 -16.453 1 76.31 672 HIS B C 1
ATOM 12402 O O . HIS B 1 672 ? -15.977 -12.719 -16.266 1 76.31 672 HIS B O 1
ATOM 12408 N N . GLU B 1 673 ? -16.703 -10.617 -16.547 1 85.62 673 GLU B N 1
ATOM 12409 C CA . GLU B 1 673 ? -18.094 -11.031 -16.359 1 85.62 673 GLU B CA 1
ATOM 12410 C C . GLU B 1 673 ? -18.719 -11.5 -17.672 1 85.62 673 GLU B C 1
ATOM 12412 O O . GLU B 1 673 ? -18.703 -10.773 -18.656 1 85.62 673 GLU B O 1
ATOM 12417 N N . GLN B 1 674 ? -19.266 -12.758 -17.641 1 88.5 674 GLN B N 1
ATOM 12418 C CA . GLN B 1 674 ? -19.922 -13.352 -18.797 1 88.5 674 GLN B CA 1
ATOM 12419 C C . GLN B 1 674 ? -21.297 -13.898 -18.438 1 88.5 674 GLN B C 1
ATOM 12421 O O . GLN B 1 674 ? -21.516 -14.375 -17.328 1 88.5 674 GLN B O 1
ATOM 12426 N N . TYR B 1 675 ? -22.188 -13.805 -19.406 1 93 675 TYR B N 1
ATOM 12427 C CA . TYR B 1 675 ? -23.531 -14.352 -19.219 1 93 675 TYR B CA 1
ATOM 12428 C C . TYR B 1 675 ? -23.688 -15.68 -19.938 1 93 675 TYR B C 1
ATOM 12430 O O . TYR B 1 675 ? -23.234 -15.836 -21.078 1 93 675 TYR B O 1
ATOM 12438 N N . LEU B 1 676 ? -24.25 -16.672 -19.312 1 95.62 676 LEU B N 1
ATOM 12439 C CA . LEU B 1 676 ? -24.625 -17.953 -19.922 1 95.62 676 LEU B CA 1
ATOM 12440 C C . LEU B 1 676 ? -26.094 -18.266 -19.656 1 95.62 676 LEU B C 1
ATOM 12442 O O . LEU B 1 676 ? -26.625 -17.953 -18.578 1 95.62 676 LEU B O 1
ATOM 12446 N N . PRO B 1 677 ? -26.766 -18.812 -20.656 1 95.88 677 PRO B N 1
ATOM 12447 C CA . PRO B 1 677 ? -28.125 -19.281 -20.422 1 95.88 677 PRO B CA 1
ATOM 12448 C C . PRO B 1 677 ? -28.188 -20.531 -19.547 1 95.88 677 PRO B C 1
ATOM 12450 O O . PRO B 1 677 ? -27.156 -21.078 -19.172 1 95.88 677 PRO B O 1
ATOM 12453 N N . ASP B 1 678 ? -29.469 -20.938 -19.203 1 96.62 678 ASP B N 1
ATOM 12454 C CA . ASP B 1 678 ? -29.672 -22.141 -18.422 1 96.62 678 ASP B CA 1
ATOM 12455 C C . ASP B 1 678 ? -29.156 -23.375 -19.172 1 96.62 678 ASP B C 1
ATOM 12457 O O . ASP B 1 678 ? -29.312 -23.469 -20.391 1 96.62 678 ASP B O 1
ATOM 12461 N N . PHE B 1 679 ? -28.547 -24.312 -18.469 1 97.81 679 PHE B N 1
ATOM 12462 C CA . PHE B 1 679 ? -28.141 -25.578 -19.062 1 97.81 679 PHE B CA 1
ATOM 12463 C C . PHE B 1 679 ? -28.062 -26.672 -18 1 97.81 679 PHE B C 1
ATOM 12465 O O . PHE B 1 679 ? -28.172 -26.406 -16.812 1 97.81 679 PHE B O 1
ATOM 12472 N N . GLY B 1 680 ? -28.109 -27.859 -18.453 1 98 680 GLY B N 1
ATOM 12473 C CA . GLY B 1 680 ? -27.859 -29.016 -17.594 1 98 680 GLY B CA 1
ATOM 12474 C C . GLY B 1 680 ? -26.5 -29.625 -17.812 1 98 680 GLY B C 1
ATOM 12475 O O . GLY B 1 680 ? -25.969 -29.625 -18.922 1 98 680 GLY B O 1
ATOM 12476 N N . ILE B 1 681 ? -25.938 -30.156 -16.766 1 98.56 681 ILE B N 1
ATOM 12477 C CA . ILE B 1 681 ? -24.641 -30.812 -16.859 1 98.56 681 ILE B CA 1
ATOM 12478 C C . ILE B 1 681 ? -24.594 -32.031 -15.938 1 98.56 681 ILE B C 1
ATOM 12480 O O . ILE B 1 681 ? -25.172 -32 -14.852 1 98.56 681 ILE B O 1
ATOM 12484 N N . MET B 1 682 ? -23.922 -33.031 -16.359 1 98.5 682 MET B N 1
ATOM 12485 C CA . MET B 1 682 ? -23.828 -34.219 -15.531 1 98.5 682 MET B CA 1
ATOM 12486 C C . MET B 1 682 ? -23.109 -33.906 -14.219 1 98.5 682 MET B C 1
ATOM 12488 O O . MET B 1 682 ? -22.125 -33.156 -14.195 1 98.5 682 MET B O 1
ATOM 12492 N N . GLU B 1 683 ? -23.562 -34.531 -13.188 1 97.94 683 GLU B N 1
ATOM 12493 C CA . GLU B 1 683 ? -23 -34.312 -11.859 1 97.94 683 GLU B CA 1
ATOM 12494 C C . GLU B 1 683 ? -21.547 -34.781 -11.773 1 97.94 683 GLU B C 1
ATOM 12496 O O . GLU B 1 683 ? -20.734 -34.188 -11.078 1 97.94 683 GLU B O 1
ATOM 12501 N N . ALA B 1 684 ? -21.266 -35.875 -12.438 1 97.94 684 ALA B N 1
ATOM 12502 C CA . ALA B 1 684 ? -19.938 -36.469 -12.445 1 97.94 684 ALA B CA 1
ATOM 12503 C C . ALA B 1 684 ? -19.531 -36.906 -13.852 1 97.94 684 ALA B C 1
ATOM 12505 O O . ALA B 1 684 ? -20.375 -36.969 -14.75 1 97.94 684 ALA B O 1
ATOM 12506 N N . PRO B 1 685 ? -18.234 -37.156 -14.117 1 98.19 685 PRO B N 1
ATOM 12507 C CA . PRO B 1 685 ? -17.812 -37.625 -15.438 1 98.19 685 PRO B CA 1
ATOM 12508 C C . PRO B 1 685 ? -18.406 -39 -15.781 1 98.19 685 PRO B C 1
ATOM 12510 O O . PRO B 1 685 ? -18.75 -39.75 -14.883 1 98.19 685 PRO B O 1
ATOM 12513 N N . VAL B 1 686 ? -18.516 -39.25 -17.062 1 98.56 686 VAL B N 1
ATOM 12514 C CA . VAL B 1 686 ? -19.016 -40.531 -17.547 1 98.56 686 VAL B CA 1
ATOM 12515 C C . VAL B 1 686 ? -18.109 -41.656 -17.031 1 98.56 686 VAL B C 1
ATOM 12517 O O . VAL B 1 686 ? -16.891 -41.562 -17.078 1 98.56 686 VAL B O 1
ATOM 12520 N N . THR B 1 687 ? -18.703 -42.719 -16.547 1 97.94 687 THR B N 1
ATOM 12521 C CA . THR B 1 687 ? -17.953 -43.781 -15.93 1 97.94 687 THR B CA 1
ATOM 12522 C C . THR B 1 687 ? -17.641 -44.875 -16.953 1 97.94 687 THR B C 1
ATOM 12524 O O . THR B 1 687 ? -18.188 -44.875 -18.062 1 97.94 687 THR B O 1
ATOM 12527 N N . CYS B 1 688 ? -16.734 -45.812 -16.578 1 96.56 688 CYS B N 1
ATOM 12528 C CA . CYS B 1 688 ? -16.406 -47 -17.391 1 96.56 688 CYS B CA 1
ATOM 12529 C C . CYS B 1 688 ? -17.641 -47.844 -17.641 1 96.56 688 CYS B C 1
ATOM 12531 O O . CYS B 1 688 ? -17.844 -48.344 -18.75 1 96.56 688 CYS B O 1
ATOM 12533 N N . ALA B 1 689 ? -18.469 -47.938 -16.625 1 96.5 689 ALA B N 1
ATOM 12534 C CA . ALA B 1 689 ? -19.703 -48.75 -16.75 1 96.5 689 ALA B CA 1
ATOM 12535 C C . ALA B 1 689 ? -20.625 -48.156 -17.812 1 96.5 689 ALA B C 1
ATOM 12537 O O . ALA B 1 689 ? -21.156 -48.906 -18.656 1 96.5 689 ALA B O 1
ATOM 12538 N N . GLU B 1 690 ? -20.828 -46.906 -17.75 1 97 690 GLU B N 1
ATOM 12539 C CA . GLU B 1 690 ? -21.703 -46.25 -18.703 1 97 690 GLU B CA 1
ATOM 12540 C C . GLU B 1 690 ? -21.156 -46.375 -20.125 1 97 690 GLU B C 1
ATOM 12542 O O . GLU B 1 690 ? -21.906 -46.594 -21.078 1 97 690 GLU B O 1
ATOM 12547 N N . TYR B 1 691 ? -19.906 -46.156 -20.25 1 97.81 691 TYR B N 1
ATOM 12548 C CA . TYR B 1 691 ? -19.297 -46.219 -21.578 1 97.81 691 TYR B CA 1
ATOM 12549 C C . TYR B 1 691 ? -19.344 -47.656 -22.125 1 97.81 691 TYR B C 1
ATOM 12551 O O . TYR B 1 691 ? -19.5 -47.844 -23.344 1 97.81 691 TYR B O 1
ATOM 12559 N N . LEU B 1 692 ? -19.203 -48.594 -21.203 1 96.44 692 LEU B N 1
ATOM 12560 C CA . LEU B 1 692 ? -19.312 -50 -21.594 1 96.44 692 LEU B CA 1
ATOM 12561 C C . LEU B 1 692 ? -20.688 -50.281 -22.203 1 96.44 692 LEU B C 1
ATOM 12563 O O . LEU B 1 692 ? -20.797 -51.062 -23.156 1 96.44 692 LEU B O 1
ATOM 12567 N N . ASP B 1 693 ? -21.703 -49.719 -21.641 1 96.5 693 ASP B N 1
ATOM 12568 C CA . ASP B 1 693 ? -23.047 -49.844 -22.203 1 96.5 693 ASP B CA 1
ATOM 12569 C C . ASP B 1 693 ? -23.094 -49.344 -23.656 1 96.5 693 ASP B C 1
ATOM 12571 O O . ASP B 1 693 ? -23.719 -49.969 -24.5 1 96.5 693 ASP B O 1
ATOM 12575 N N . PHE B 1 694 ? -22.5 -48.281 -23.953 1 97.38 694 PHE B N 1
ATOM 12576 C CA . PHE B 1 694 ? -22.406 -47.719 -25.281 1 97.38 694 PHE B CA 1
ATOM 12577 C C . PHE B 1 694 ? -21.672 -48.656 -26.234 1 97.38 694 PHE B C 1
ATOM 12579 O O . PHE B 1 694 ? -22.172 -48.969 -27.312 1 97.38 694 PHE B O 1
ATOM 12586 N N . LEU B 1 695 ? -20.5 -49.156 -25.766 1 96.88 695 LEU B N 1
ATOM 12587 C CA . LEU B 1 695 ? -19.703 -50.031 -26.609 1 96.88 695 LEU B CA 1
ATOM 12588 C C . LEU B 1 695 ? -20.484 -51.281 -26.969 1 96.88 695 LEU B C 1
ATOM 12590 O O . LEU B 1 695 ? -20.5 -51.719 -28.125 1 96.88 695 LEU B O 1
ATOM 12594 N N . ASN B 1 696 ? -21.109 -51.812 -25.969 1 96.88 696 ASN B N 1
ATOM 12595 C CA . ASN B 1 696 ? -21.828 -53.062 -26.188 1 96.88 696 ASN B CA 1
ATOM 12596 C C . ASN B 1 696 ? -23.078 -52.812 -27.047 1 96.88 696 ASN B C 1
ATOM 12598 O O . ASN B 1 696 ? -23.453 -53.688 -27.828 1 96.88 696 ASN B O 1
ATOM 12602 N N . ALA B 1 697 ? -23.672 -51.656 -26.938 1 96.62 697 ALA B N 1
ATOM 12603 C CA . ALA B 1 697 ? -24.797 -51.312 -27.812 1 96.62 697 ALA B CA 1
ATOM 12604 C C . ALA B 1 697 ? -24.328 -51.188 -29.266 1 96.62 697 ALA B C 1
ATOM 12606 O O . ALA B 1 697 ? -25 -51.688 -30.172 1 96.62 697 ALA B O 1
ATOM 12607 N N . VAL B 1 698 ? -23.25 -50.562 -29.484 1 95.81 698 VAL B N 1
ATOM 12608 C CA . VAL B 1 698 ? -22.703 -50.406 -30.828 1 95.81 698 VAL B CA 1
ATOM 12609 C C . VAL B 1 698 ? -22.234 -51.75 -31.375 1 95.81 698 VAL B C 1
ATOM 12611 O O . VAL B 1 698 ? -22.391 -52.031 -32.562 1 95.81 698 VAL B O 1
ATOM 12614 N N . ALA B 1 699 ? -21.656 -52.531 -30.484 1 95.44 699 ALA B N 1
ATOM 12615 C CA . ALA B 1 699 ? -21.125 -53.844 -30.891 1 95.44 699 ALA B CA 1
ATOM 12616 C C . ALA B 1 699 ? -22.219 -54.75 -31.406 1 95.44 699 ALA B C 1
ATOM 12618 O O . ALA B 1 699 ? -21.969 -55.594 -32.281 1 95.44 699 ALA B O 1
ATOM 12619 N N . THR B 1 700 ? -23.375 -54.688 -30.859 1 93.62 700 THR B N 1
ATOM 12620 C CA . THR B 1 700 ? -24.516 -55.469 -31.312 1 93.62 700 THR B CA 1
ATOM 12621 C C . THR B 1 700 ? -24.828 -55.188 -32.781 1 93.62 700 THR B C 1
ATOM 12623 O O . THR B 1 700 ? -25.219 -56.094 -33.5 1 93.62 700 THR B O 1
ATOM 12626 N N . ASP B 1 701 ? -24.625 -54 -33.188 1 92.06 701 ASP B N 1
ATOM 12627 C CA . ASP B 1 701 ? -24.906 -53.625 -34.562 1 92.06 701 ASP B CA 1
ATOM 12628 C C . ASP B 1 701 ? -23.672 -53.812 -35.438 1 92.06 701 ASP B C 1
ATOM 12630 O O . ASP B 1 701 ? -23.766 -54.312 -36.562 1 92.06 701 ASP B O 1
ATOM 12634 N N . ASP B 1 702 ? -22.531 -53.312 -34.906 1 94.62 702 ASP B N 1
ATOM 12635 C CA . ASP B 1 702 ? -21.266 -53.344 -35.656 1 94.62 702 ASP B CA 1
ATOM 12636 C C . ASP B 1 702 ? -20.078 -53.438 -34.719 1 94.62 702 ASP B C 1
ATOM 12638 O O . ASP B 1 702 ? -19.594 -52.438 -34.188 1 94.62 702 ASP B O 1
ATOM 12642 N N . LEU B 1 703 ? -19.531 -54.625 -34.594 1 94 703 LEU B N 1
ATOM 12643 C CA . LEU B 1 703 ? -18.438 -54.906 -33.688 1 94 703 LEU B CA 1
ATOM 12644 C C . LEU B 1 703 ? -17.188 -54.125 -34.062 1 94 703 LEU B C 1
ATOM 12646 O O . LEU B 1 703 ? -16.453 -53.625 -33.188 1 94 703 LEU B O 1
ATOM 12650 N N . GLU B 1 704 ? -16.891 -54 -35.375 1 93.62 704 GLU B N 1
ATOM 12651 C CA . GLU B 1 704 ? -15.695 -53.281 -35.844 1 93.62 704 GLU B CA 1
ATOM 12652 C C . GLU B 1 704 ? -15.789 -51.781 -35.5 1 93.62 704 GLU B C 1
ATOM 12654 O O . GLU B 1 704 ? -14.789 -51.156 -35.156 1 93.62 704 GLU B O 1
ATOM 12659 N N . ARG B 1 705 ? -16.906 -51.312 -35.594 1 94.12 705 ARG B N 1
ATOM 12660 C CA . ARG B 1 705 ? -17.125 -49.906 -35.219 1 94.12 705 ARG B CA 1
ATOM 12661 C C . ARG B 1 705 ? -16.938 -49.719 -33.719 1 94.12 705 ARG B C 1
ATOM 12663 O O . ARG B 1 705 ? -16.359 -48.719 -33.281 1 94.12 705 ARG B O 1
ATOM 12670 N N . ALA B 1 706 ? -17.422 -50.625 -32.938 1 95.38 706 ALA B N 1
ATOM 12671 C CA . ALA B 1 706 ? -17.281 -50.562 -31.5 1 95.38 706 ALA B CA 1
ATOM 12672 C C . ALA B 1 706 ? -15.805 -50.594 -31.094 1 95.38 706 ALA B C 1
ATOM 12674 O O . ALA B 1 706 ? -15.391 -49.906 -30.156 1 95.38 706 ALA B O 1
ATOM 12675 N N . LYS B 1 707 ? -15.078 -51.375 -31.75 1 93.81 707 LYS B N 1
ATOM 12676 C CA . LYS B 1 707 ? -13.656 -51.5 -31.469 1 93.81 707 LYS B CA 1
ATOM 12677 C C . LYS B 1 707 ? -12.938 -50.188 -31.719 1 93.81 707 LYS B C 1
ATOM 12679 O O . LYS B 1 707 ? -11.977 -49.844 -31.016 1 93.81 707 LYS B O 1
ATOM 12684 N N . LYS B 1 708 ? -13.406 -49.406 -32.656 1 92.19 708 LYS B N 1
ATOM 12685 C CA . LYS B 1 708 ? -12.805 -48.125 -32.969 1 92.19 708 LYS B CA 1
ATOM 12686 C C . LYS B 1 708 ? -13.055 -47.125 -31.844 1 92.19 708 LYS B C 1
ATOM 12688 O O . LYS B 1 708 ? -12.266 -46.188 -31.625 1 92.19 708 LYS B O 1
ATOM 12693 N N . HIS B 1 709 ? -14.117 -47.344 -31.125 1 95.06 709 HIS B N 1
ATOM 12694 C CA . HIS B 1 709 ? -14.492 -46.406 -30.047 1 95.06 709 HIS B CA 1
ATOM 12695 C C . HIS B 1 709 ? -13.961 -46.906 -28.703 1 95.06 709 HIS B C 1
ATOM 12697 O O . HIS B 1 709 ? -14.133 -46.25 -27.688 1 95.06 709 HIS B O 1
ATOM 12703 N N . ALA B 1 710 ? -13.312 -48.094 -28.672 1 95.12 710 ALA B N 1
ATOM 12704 C CA . ALA B 1 710 ? -12.852 -48.656 -27.422 1 95.12 710 ALA B CA 1
ATOM 12705 C C . ALA B 1 710 ? -11.664 -47.906 -26.859 1 95.12 710 ALA B C 1
ATOM 12707 O O . ALA B 1 710 ? -10.812 -47.406 -27.609 1 95.12 710 ALA B O 1
ATOM 12708 N N . PRO B 1 711 ? -11.625 -47.719 -25.5 1 93.38 711 PRO B N 1
ATOM 12709 C CA . PRO B 1 711 ? -10.516 -47 -24.875 1 93.38 711 PRO B CA 1
ATOM 12710 C C . PRO B 1 711 ? -9.156 -47.625 -25.172 1 93.38 711 PRO B C 1
ATOM 12712 O O . PRO B 1 711 ? -9 -48.844 -25.047 1 93.38 711 PRO B O 1
ATOM 12715 N N . ARG B 1 712 ? -8.258 -46.844 -25.562 1 90.19 712 ARG B N 1
ATOM 12716 C CA . ARG B 1 712 ? -6.895 -47.281 -25.859 1 90.19 712 ARG B CA 1
ATOM 12717 C C . ARG B 1 712 ? -5.941 -46.062 -25.875 1 90.19 712 ARG B C 1
ATOM 12719 O O . ARG B 1 712 ? -6.371 -44.938 -26.031 1 90.19 712 ARG B O 1
ATOM 12726 N N . LEU B 1 713 ? -4.691 -46.375 -25.562 1 81.75 713 LEU B N 1
ATOM 12727 C CA . LEU B 1 713 ? -3.676 -45.344 -25.766 1 81.75 713 LEU B CA 1
ATOM 12728 C C . LEU B 1 713 ? -3.328 -45.219 -27.25 1 81.75 713 LEU B C 1
ATOM 12730 O O . LEU B 1 713 ? -3.762 -46.031 -28.062 1 81.75 713 LEU B O 1
ATOM 12734 N N . GLU B 1 714 ? -2.582 -44.094 -27.5 1 73.19 714 GLU B N 1
ATOM 12735 C CA . GLU B 1 714 ? -2.195 -43.906 -28.891 1 73.19 714 GLU B CA 1
ATOM 12736 C C . GLU B 1 714 ? -1.522 -45.156 -29.469 1 73.19 714 GLU B C 1
ATOM 12738 O O . GLU B 1 714 ? -0.555 -45.656 -28.891 1 73.19 714 GLU B O 1
ATOM 12743 N N . ASP B 1 715 ? -2.014 -45.75 -30.484 1 63.09 715 ASP B N 1
ATOM 12744 C CA . ASP B 1 715 ? -1.517 -46.875 -31.25 1 63.09 715 ASP B CA 1
ATOM 12745 C C . ASP B 1 715 ? -1.608 -48.156 -30.438 1 63.09 715 ASP B C 1
ATOM 12747 O O . ASP B 1 715 ? -0.99 -49.188 -30.781 1 63.09 715 ASP B O 1
ATOM 12751 N N . GLY B 1 716 ? -2.273 -48.031 -29.25 1 70.75 716 GLY B N 1
ATOM 12752 C CA . GLY B 1 716 ? -2.355 -49.219 -28.391 1 70.75 716 GLY B CA 1
ATOM 12753 C C . GLY B 1 716 ? -3.609 -50.031 -28.641 1 70.75 716 GLY B C 1
ATOM 12754 O O . GLY B 1 716 ? -4.422 -49.688 -29.5 1 70.75 716 GLY B O 1
ATOM 12755 N N . GLU B 1 717 ? -3.559 -51.188 -27.906 1 75.69 717 GLU B N 1
ATOM 12756 C CA . GLU B 1 717 ? -4.727 -52.062 -27.938 1 75.69 717 GLU B CA 1
ATOM 12757 C C . GLU B 1 717 ? -5.785 -51.594 -26.938 1 75.69 717 GLU B C 1
ATOM 12759 O O . GLU B 1 717 ? -5.484 -50.812 -26.031 1 75.69 717 GLU B O 1
ATOM 12764 N N . SER B 1 718 ? -6.965 -52.031 -27.281 1 82.56 718 SER B N 1
ATOM 12765 C CA . SER B 1 718 ? -8.07 -51.688 -26.391 1 82.56 718 SER B CA 1
ATOM 12766 C C . SER B 1 718 ? -7.828 -52.219 -24.969 1 82.56 718 SER B C 1
ATOM 12768 O O . SER B 1 718 ? -7.352 -53.312 -24.781 1 82.56 718 SER B O 1
ATOM 12770 N N . TYR B 1 719 ? -8.188 -51.406 -24.047 1 84 719 TYR B N 1
ATOM 12771 C CA . TYR B 1 719 ? -8.086 -51.812 -22.656 1 84 719 TYR B CA 1
ATOM 12772 C C . TYR B 1 719 ? -9.297 -52.625 -22.234 1 84 719 TYR B C 1
ATOM 12774 O O . TYR B 1 719 ? -9.266 -53.312 -21.219 1 84 719 TYR B O 1
ATOM 12782 N N . PHE B 1 720 ? -10.398 -52.469 -23.031 1 90.88 720 PHE B N 1
ATOM 12783 C CA . PHE B 1 720 ? -11.586 -53.281 -22.781 1 90.88 720 PHE B CA 1
ATOM 12784 C C . PHE B 1 720 ? -11.586 -54.531 -23.641 1 90.88 720 PHE B C 1
ATOM 12786 O O . PHE B 1 720 ? -11.742 -54.438 -24.859 1 90.88 720 PHE B O 1
ATOM 12793 N N . PRO B 1 721 ? -11.414 -55.688 -23.031 1 89.5 721 PRO B N 1
ATOM 12794 C CA . PRO B 1 721 ? -11.398 -56.906 -23.828 1 89.5 721 PRO B CA 1
ATOM 12795 C C . PRO B 1 721 ? -12.758 -57.25 -24.422 1 89.5 721 PRO B C 1
ATOM 12797 O O . PRO B 1 721 ? -13.789 -56.875 -23.875 1 89.5 721 PRO B O 1
ATOM 12800 N N . VAL B 1 722 ? -12.703 -58 -25.547 1 91.94 722 VAL B N 1
ATOM 12801 C CA . VAL B 1 722 ? -13.914 -58.406 -26.234 1 91.94 722 VAL B CA 1
ATOM 12802 C C . VAL B 1 722 ? -14.047 -59.938 -26.188 1 91.94 722 VAL B C 1
ATOM 12804 O O . VAL B 1 722 ? -13.086 -60.656 -26.484 1 91.94 722 VAL B O 1
ATOM 12807 N N . SER B 1 723 ? -15.18 -60.406 -25.75 1 90.88 723 SER B N 1
ATOM 12808 C CA . SER B 1 723 ? -15.445 -61.844 -25.719 1 90.88 723 SER B CA 1
ATOM 12809 C C . SER B 1 723 ? -15.742 -62.375 -27.109 1 90.88 723 SER B C 1
ATOM 12811 O O . SER B 1 723 ? -15.844 -61.625 -28.078 1 90.88 723 SER B O 1
ATOM 12813 N N . GLU B 1 724 ? -15.867 -63.75 -27.156 1 88.62 724 GLU B N 1
ATOM 12814 C CA . GLU B 1 724 ? -16.172 -64.375 -28.422 1 88.62 724 GLU B CA 1
ATOM 12815 C C . GLU B 1 724 ? -17.531 -64 -28.953 1 88.62 724 GLU B C 1
ATOM 12817 O O . GLU B 1 724 ? -17.75 -63.938 -30.172 1 88.62 724 GLU B O 1
ATOM 12822 N N . ASP B 1 725 ? -18.406 -63.656 -28.016 1 89.06 725 ASP B N 1
ATOM 12823 C CA . ASP B 1 725 ? -19.766 -63.25 -28.391 1 89.06 725 ASP B CA 1
ATOM 12824 C C . ASP B 1 725 ? -19.812 -61.781 -28.781 1 89.06 725 ASP B C 1
ATOM 12826 O O . ASP B 1 725 ? -20.891 -61.25 -29.047 1 89.06 725 ASP B O 1
ATOM 12830 N N . GLY B 1 726 ? -18.641 -61.156 -28.766 1 90.31 726 GLY B N 1
ATOM 12831 C CA . GLY B 1 726 ? -18.531 -59.781 -29.234 1 90.31 726 GLY B CA 1
ATOM 12832 C C . GLY B 1 726 ? -18.891 -58.781 -28.172 1 90.31 726 GLY B C 1
ATOM 12833 O O . GLY B 1 726 ? -19.281 -57.656 -28.5 1 90.31 726 GLY B O 1
ATOM 12834 N N . GLN B 1 727 ? -18.844 -59.188 -26.953 1 92.69 727 GLN B N 1
ATOM 12835 C CA . GLN B 1 727 ? -19.188 -58.281 -25.859 1 92.69 727 GLN B CA 1
ATOM 12836 C C . GLN B 1 727 ? -17.953 -57.75 -25.141 1 92.69 727 GLN B C 1
ATOM 12838 O O . GLN B 1 727 ? -17.047 -58.531 -24.812 1 92.69 727 GLN B O 1
ATOM 12843 N N . PHE B 1 728 ? -17.938 -56.375 -25 1 94.81 728 PHE B N 1
ATOM 12844 C CA . PHE B 1 728 ? -16.844 -55.781 -24.266 1 94.81 728 PHE B CA 1
ATOM 12845 C C . PHE B 1 728 ? -17.016 -55.969 -22.766 1 94.81 728 PHE B C 1
ATOM 12847 O O . PHE B 1 728 ? -18.141 -56.031 -22.266 1 94.81 728 PHE B O 1
ATOM 12854 N N . SER B 1 729 ? -15.938 -56.062 -22.047 1 92.38 729 SER B N 1
ATOM 12855 C CA . SER B 1 729 ? -15.93 -56.125 -20.594 1 92.38 729 SER B CA 1
ATOM 12856 C C . SER B 1 729 ? -14.797 -55.281 -20.016 1 92.38 729 SER B C 1
ATOM 12858 O O . SER B 1 729 ? -13.883 -54.906 -20.734 1 92.38 729 SER B O 1
ATOM 12860 N N . LEU B 1 730 ? -14.961 -54.875 -18.766 1 89.81 730 LEU B N 1
ATOM 12861 C CA . LEU B 1 730 ? -13.883 -54.156 -18.062 1 89.81 730 LEU B CA 1
ATOM 12862 C C . LEU B 1 730 ? -12.805 -55.156 -17.625 1 89.81 730 LEU B C 1
ATOM 12864 O O . LEU B 1 730 ? -13.117 -56.219 -17.094 1 89.81 730 LEU B O 1
ATOM 12868 N N . PRO B 1 731 ? -11.586 -54.75 -17.875 1 81.56 731 PRO B N 1
ATOM 12869 C CA . PRO B 1 731 ? -10.555 -55.656 -17.375 1 81.56 731 PRO B CA 1
ATOM 12870 C C . PRO B 1 731 ? -10.523 -55.75 -15.859 1 81.56 731 PRO B C 1
ATOM 12872 O O . PRO B 1 731 ? -10.766 -54.781 -15.172 1 81.56 731 PRO B O 1
ATOM 12875 N N . THR B 1 732 ? -10.414 -56.969 -15.258 1 77.81 732 THR B N 1
ATOM 12876 C CA . THR B 1 732 ? -10.289 -57.125 -13.812 1 77.81 732 THR B CA 1
ATOM 12877 C C . THR B 1 732 ? -8.977 -56.531 -13.312 1 77.81 732 THR B C 1
ATOM 12879 O O . THR B 1 732 ? -8.953 -55.812 -12.32 1 77.81 732 THR B O 1
ATOM 12882 N N . GLU B 1 733 ? -7.883 -56.781 -13.922 1 78.94 733 GLU B N 1
ATOM 12883 C CA . GLU B 1 733 ? -6.547 -56.312 -13.609 1 78.94 733 GLU B CA 1
ATOM 12884 C C . GLU B 1 733 ? -5.762 -55.969 -14.875 1 78.94 733 GLU B C 1
ATOM 12886 O O . GLU B 1 733 ? -5.867 -56.688 -15.875 1 78.94 733 GLU B O 1
ATOM 12891 N N . ASP B 1 734 ? -5.172 -54.75 -14.797 1 68.12 734 ASP B N 1
ATOM 12892 C CA . ASP B 1 734 ? -4.375 -54.438 -15.977 1 68.12 734 ASP B CA 1
ATOM 12893 C C . ASP B 1 734 ? -2.947 -54.969 -15.836 1 68.12 734 ASP B C 1
ATOM 12895 O O . ASP B 1 734 ? -2.646 -55.719 -14.914 1 68.12 734 ASP B O 1
ATOM 12899 N N . ALA B 1 735 ? -2.23 -54.719 -16.906 1 60.53 735 ALA B N 1
ATOM 12900 C CA . ALA B 1 735 ? -0.866 -55.219 -16.984 1 60.53 735 ALA B CA 1
ATOM 12901 C C . ALA B 1 735 ? -0.022 -54.719 -15.812 1 60.53 735 ALA B C 1
ATOM 12903 O O . ALA B 1 735 ? 0.926 -55.375 -15.391 1 60.53 735 ALA B O 1
ATOM 12904 N N . GLU B 1 736 ? -0.494 -53.594 -15.219 1 61.78 736 GLU B N 1
ATOM 12905 C CA . GLU B 1 736 ? 0.257 -52.969 -14.125 1 61.78 736 GLU B CA 1
ATOM 12906 C C . GLU B 1 736 ? -0.233 -53.469 -12.766 1 61.78 736 GLU B C 1
ATOM 12908 O O . GLU B 1 736 ? 0.351 -53.156 -11.734 1 61.78 736 GLU B O 1
ATOM 12913 N N . GLY B 1 737 ? -1.232 -54.375 -12.812 1 67.5 737 GLY B N 1
ATOM 12914 C CA . GLY B 1 737 ? -1.764 -54.969 -11.594 1 67.5 737 GLY B CA 1
ATOM 12915 C C . GLY B 1 737 ? -2.863 -54.156 -10.953 1 67.5 737 GLY B C 1
ATOM 12916 O O . GLY B 1 737 ? -3.285 -54.438 -9.828 1 67.5 737 GLY B O 1
ATOM 12917 N N . ASP B 1 738 ? -3.287 -53.156 -11.711 1 75.19 738 ASP B N 1
ATOM 12918 C CA . ASP B 1 738 ? -4.312 -52.312 -11.133 1 75.19 738 ASP B CA 1
ATOM 12919 C C . ASP B 1 738 ? -5.707 -52.875 -11.367 1 75.19 738 ASP B C 1
ATOM 12921 O O . ASP B 1 738 ? -6.02 -53.344 -12.469 1 75.19 738 ASP B O 1
ATOM 12925 N N . ARG B 1 739 ? -6.469 -52.906 -10.328 1 81.5 739 ARG B N 1
ATOM 12926 C CA . ARG B 1 739 ? -7.852 -53.344 -10.438 1 81.5 739 ARG B CA 1
ATOM 12927 C C . ARG B 1 739 ? -8.766 -52.219 -10.883 1 81.5 739 ARG B C 1
ATOM 12929 O O . ARG B 1 739 ? -8.828 -51.188 -10.234 1 81.5 739 ARG B O 1
ATOM 12936 N N . TRP B 1 740 ? -9.352 -52.438 -12 1 86.88 740 TRP B N 1
ATOM 12937 C CA . TRP B 1 740 ? -10.219 -51.406 -12.562 1 86.88 740 TRP B CA 1
ATOM 12938 C C . TRP B 1 740 ? -11.578 -51.375 -11.875 1 86.88 740 TRP B C 1
ATOM 12940 O O . TRP B 1 740 ? -12.062 -52.438 -11.43 1 86.88 740 TRP B O 1
ATOM 12950 N N . ASP B 1 741 ? -12.102 -50.281 -11.664 1 90.12 741 ASP B N 1
ATOM 12951 C CA . ASP B 1 741 ? -13.406 -50.031 -11.055 1 90.12 741 ASP B CA 1
ATOM 12952 C C . ASP B 1 741 ? -14.398 -49.5 -12.078 1 90.12 741 ASP B C 1
ATOM 12954 O O . ASP B 1 741 ? -14.07 -48.562 -12.836 1 90.12 741 ASP B O 1
ATOM 12958 N N . MET B 1 742 ? -15.625 -50.125 -12.117 1 92.75 742 MET B N 1
ATOM 12959 C CA . MET B 1 742 ? -16.688 -49.719 -13.039 1 92.75 742 MET B CA 1
ATOM 12960 C C . MET B 1 742 ? -17.062 -48.281 -12.844 1 92.75 742 MET B C 1
ATOM 12962 O O . MET B 1 742 ? -17.578 -47.625 -13.766 1 92.75 742 MET B O 1
ATOM 12966 N N . ASN B 1 743 ? -16.75 -47.75 -11.742 1 95.44 743 ASN B N 1
ATOM 12967 C CA . ASN B 1 743 ? -17.172 -46.406 -11.422 1 95.44 743 ASN B CA 1
ATOM 12968 C C . ASN B 1 743 ? -16.016 -45.406 -11.625 1 95.44 743 ASN B C 1
ATOM 12970 O O . ASN B 1 743 ? -16.141 -44.219 -11.273 1 95.44 743 ASN B O 1
ATOM 12974 N N . TRP B 1 744 ? -14.914 -45.875 -12.258 1 96 744 TRP B N 1
ATOM 12975 C CA . TRP B 1 744 ? -13.875 -44.969 -12.695 1 96 744 TRP B CA 1
ATOM 12976 C C . TRP B 1 744 ? -14.359 -44.094 -13.859 1 96 744 TRP B C 1
ATOM 12978 O O . TRP B 1 744 ? -15.164 -44.562 -14.68 1 96 744 TRP B O 1
ATOM 12988 N N . PRO B 1 745 ? -13.984 -42.812 -13.844 1 97.38 745 PRO B N 1
ATOM 12989 C CA . PRO B 1 745 ? -14.266 -42.094 -15.086 1 97.38 745 PRO B CA 1
ATOM 12990 C C . PRO B 1 745 ? -13.609 -42.719 -16.312 1 97.38 745 PRO B C 1
ATOM 12992 O O . PRO B 1 745 ? -12.477 -43.219 -16.219 1 97.38 745 PRO B O 1
ATOM 12995 N N . ILE B 1 746 ? -14.312 -42.719 -17.359 1 96.94 746 ILE B N 1
ATOM 12996 C CA . ILE B 1 746 ? -13.75 -43.281 -18.578 1 96.94 746 ILE B CA 1
ATOM 12997 C C . ILE B 1 746 ? -12.664 -42.344 -19.125 1 96.94 746 ILE B C 1
ATOM 12999 O O . ILE B 1 746 ? -12.797 -41.125 -19.047 1 96.94 746 ILE B O 1
ATOM 13003 N N . CYS B 1 747 ? -11.555 -42.906 -19.5 1 94.31 747 CYS B N 1
ATOM 13004 C CA . CYS B 1 747 ? -10.453 -42.156 -20.109 1 94.31 747 CYS B CA 1
ATOM 13005 C C . CYS B 1 747 ? -9.938 -42.875 -21.359 1 94.31 747 CYS B C 1
ATOM 13007 O O . CYS B 1 747 ? -10.516 -43.875 -21.781 1 94.31 747 CYS B O 1
ATOM 13009 N N . MET B 1 748 ? -8.961 -42.281 -22.016 1 93.62 748 MET B N 1
ATOM 13010 C CA . MET B 1 748 ? -8.289 -42.875 -23.188 1 93.62 748 MET B CA 1
ATOM 13011 C C . MET B 1 748 ? -9.242 -42.938 -24.375 1 93.62 748 MET B C 1
ATOM 13013 O O . MET B 1 748 ? -9.258 -43.938 -25.094 1 93.62 748 MET B O 1
ATOM 13017 N N . ILE B 1 749 ? -10.062 -42.031 -24.438 1 95.25 749 ILE B N 1
ATOM 13018 C CA . ILE B 1 749 ? -10.961 -41.906 -25.578 1 95.25 749 ILE B CA 1
ATOM 13019 C C . ILE B 1 749 ? -10.742 -40.531 -26.266 1 95.25 749 ILE B C 1
ATOM 13021 O O . ILE B 1 749 ? -10.32 -39.594 -25.625 1 95.25 749 ILE B O 1
ATOM 13025 N N . SER B 1 750 ? -11.008 -40.438 -27.562 1 95.25 750 SER B N 1
ATOM 13026 C CA . SER B 1 750 ? -10.859 -39.188 -28.297 1 95.25 750 SER B CA 1
ATOM 13027 C C . SER B 1 750 ? -12.102 -38.312 -28.172 1 95.25 750 SER B C 1
ATOM 13029 O O . SER B 1 750 ? -13.125 -38.75 -27.641 1 95.25 750 SER B O 1
ATOM 13031 N N . TYR B 1 751 ? -11.938 -37.125 -28.594 1 96.81 751 TYR B N 1
ATOM 13032 C CA . TYR B 1 751 ? -13.07 -36.188 -28.656 1 96.81 751 TYR B CA 1
ATOM 13033 C C . TYR B 1 751 ? -14.219 -36.781 -29.453 1 96.81 751 TYR B C 1
ATOM 13035 O O . TYR B 1 751 ? -15.383 -36.688 -29.062 1 96.81 751 TYR B O 1
ATOM 13043 N N . ASN B 1 752 ? -13.891 -37.406 -30.578 1 96.31 752 ASN B N 1
ATOM 13044 C CA . ASN B 1 752 ? -14.898 -37.969 -31.469 1 96.31 752 ASN B CA 1
ATOM 13045 C C . ASN B 1 752 ? -15.625 -39.125 -30.797 1 96.31 752 ASN B C 1
ATOM 13047 O O . ASN B 1 752 ? -16.812 -39.344 -31.047 1 96.31 752 ASN B O 1
ATOM 13051 N N . ASP B 1 753 ? -14.891 -39.875 -30.016 1 97.5 753 ASP B N 1
ATOM 13052 C CA . ASP B 1 753 ? -15.516 -40.969 -29.266 1 97.5 753 ASP B CA 1
ATOM 13053 C C . ASP B 1 753 ? -16.547 -40.438 -28.281 1 97.5 753 ASP B C 1
ATOM 13055 O O . ASP B 1 753 ? -17.625 -41 -28.109 1 97.5 753 ASP B O 1
ATOM 13059 N N . ALA B 1 754 ? -16.172 -39.344 -27.594 1 98.31 754 ALA B N 1
ATOM 13060 C CA . ALA B 1 754 ? -17.078 -38.688 -26.641 1 98.31 754 ALA B CA 1
ATOM 13061 C C . ALA B 1 754 ? -18.344 -38.188 -27.328 1 98.31 754 ALA B C 1
ATOM 13063 O O . ALA B 1 754 ? -19.453 -38.312 -26.797 1 98.31 754 ALA B O 1
ATOM 13064 N N . VAL B 1 755 ? -18.172 -37.625 -28.5 1 98 755 VAL B N 1
ATOM 13065 C CA . VAL B 1 755 ? -19.297 -37.094 -29.281 1 98 755 VAL B CA 1
ATOM 13066 C C . VAL B 1 755 ? -20.203 -38.281 -29.688 1 98 755 VAL B C 1
ATOM 13068 O O . VAL B 1 755 ? -21.438 -38.156 -29.641 1 98 755 VAL B O 1
ATOM 13071 N N . ALA B 1 756 ? -19.594 -39.344 -30.109 1 97.81 756 ALA B N 1
ATOM 13072 C CA . ALA B 1 756 ? -20.359 -40.531 -30.484 1 97.81 756 ALA B CA 1
ATOM 13073 C C . ALA B 1 756 ? -21.156 -41.062 -29.297 1 97.81 756 ALA B C 1
ATOM 13075 O O . ALA B 1 756 ? -22.312 -41.469 -29.453 1 97.81 756 ALA B O 1
ATOM 13076 N N . TYR B 1 757 ? -20.547 -41.125 -28.219 1 98.38 757 TYR B N 1
ATOM 13077 C CA . TYR B 1 757 ? -21.25 -41.531 -27 1 98.38 757 TYR B CA 1
ATOM 13078 C C . TYR B 1 757 ? -22.453 -40.625 -26.75 1 98.38 757 TYR B C 1
ATOM 13080 O O . TYR B 1 757 ? -23.547 -41.125 -26.438 1 98.38 757 TYR B O 1
ATOM 13088 N N . ALA B 1 758 ? -22.266 -39.312 -26.781 1 98.5 758 ALA B N 1
ATOM 13089 C CA . ALA B 1 758 ? -23.344 -38.344 -26.547 1 98.5 758 ALA B CA 1
ATOM 13090 C C . ALA B 1 758 ? -24.5 -38.562 -27.5 1 98.5 758 ALA B C 1
ATOM 13092 O O . ALA B 1 758 ? -25.672 -38.531 -27.094 1 98.5 758 ALA B O 1
ATOM 13093 N N . ALA B 1 759 ? -24.188 -38.812 -28.75 1 97.56 759 ALA B N 1
ATOM 13094 C CA . ALA B 1 759 ? -25.219 -39.062 -29.75 1 97.56 759 ALA B CA 1
ATOM 13095 C C . ALA B 1 759 ? -26 -40.344 -29.422 1 97.56 759 ALA B C 1
ATOM 13097 O O . ALA B 1 759 ? -27.234 -40.375 -29.516 1 97.56 759 ALA B O 1
ATOM 13098 N N . TRP B 1 760 ? -25.266 -41.344 -29.078 1 97.62 760 TRP B N 1
ATOM 13099 C CA . TRP B 1 760 ? -25.891 -42.625 -28.703 1 97.62 760 TRP B CA 1
ATOM 13100 C C . TRP B 1 760 ? -26.812 -42.438 -27.5 1 97.62 760 TRP B C 1
ATOM 13102 O O . TRP B 1 760 ? -27.953 -42.906 -27.516 1 97.62 760 TRP B O 1
ATOM 13112 N N . ARG B 1 761 ? -26.297 -41.781 -26.484 1 97.44 761 ARG B N 1
ATOM 13113 C CA . ARG B 1 761 ? -27.062 -41.594 -25.25 1 97.44 761 ARG B CA 1
ATOM 13114 C C . ARG B 1 761 ? -28.297 -40.719 -25.516 1 97.44 761 ARG B C 1
ATOM 13116 O O . ARG B 1 761 ? -29.344 -40.906 -24.891 1 97.44 761 ARG B O 1
ATOM 13123 N N . SER B 1 762 ? -28.156 -39.719 -26.391 1 97.44 762 SER B N 1
ATOM 13124 C CA . SER B 1 762 ? -29.281 -38.875 -26.766 1 97.44 762 SER B CA 1
ATOM 13125 C C . SER B 1 762 ? -30.422 -39.688 -27.359 1 97.44 762 SER B C 1
ATOM 13127 O O . SER B 1 762 ? -31.594 -39.5 -27 1 97.44 762 SER B O 1
ATOM 13129 N N . LYS B 1 763 ? -30.094 -40.562 -28.219 1 96.06 763 LYS B N 1
ATOM 13130 C CA . LYS B 1 763 ? -31.094 -41.438 -28.859 1 96.06 763 LYS B CA 1
ATOM 13131 C C . LYS B 1 763 ? -31.734 -42.375 -27.844 1 96.06 763 LYS B C 1
ATOM 13133 O O . LYS B 1 763 ? -32.938 -42.562 -27.859 1 96.06 763 LYS B O 1
ATOM 13138 N N . ARG B 1 764 ? -30.922 -42.844 -27.016 1 95.62 764 ARG B N 1
ATOM 13139 C CA . ARG B 1 764 ? -31.391 -43.812 -26.031 1 95.62 764 ARG B CA 1
ATOM 13140 C C . ARG B 1 764 ? -32.344 -43.156 -25.031 1 95.62 764 ARG B C 1
ATOM 13142 O O . ARG B 1 764 ? -33.375 -43.719 -24.703 1 95.62 764 ARG B O 1
ATOM 13149 N N . ASP B 1 765 ? -31.938 -42 -24.5 1 95.06 765 ASP B N 1
ATOM 13150 C CA . ASP B 1 765 ? -32.656 -41.375 -23.375 1 95.06 765 ASP B CA 1
ATOM 13151 C C . ASP B 1 765 ? -33.719 -40.406 -23.875 1 95.06 765 ASP B C 1
ATOM 13153 O O . ASP B 1 765 ? -34.594 -40 -23.125 1 95.06 765 ASP B O 1
ATOM 13157 N N . GLY B 1 766 ? -33.594 -39.906 -25.094 1 94.25 766 GLY B N 1
ATOM 13158 C CA . GLY B 1 766 ? -34.562 -38.969 -25.641 1 94.25 766 GLY B CA 1
ATOM 13159 C C . GLY B 1 766 ? -34.281 -37.531 -25.297 1 94.25 766 GLY B C 1
ATOM 13160 O O . GLY B 1 766 ? -35.156 -36.656 -25.359 1 94.25 766 GLY B O 1
ATOM 13161 N N . PHE B 1 767 ? -33.125 -37.281 -24.734 1 95.38 767 PHE B N 1
ATOM 13162 C CA . PHE B 1 767 ? -32.656 -35.938 -24.469 1 95.38 767 PHE B CA 1
ATOM 13163 C C . PHE B 1 767 ? -31.531 -35.562 -25.438 1 95.38 767 PHE B C 1
ATOM 13165 O O . PHE B 1 767 ? -30.812 -36.438 -25.938 1 95.38 767 PHE B O 1
ATOM 13172 N N . ALA B 1 768 ? -31.359 -34.312 -25.75 1 96.12 768 ALA B N 1
ATOM 13173 C CA . ALA B 1 768 ? -30.281 -33.844 -26.609 1 96.12 768 ALA B CA 1
ATOM 13174 C C . ALA B 1 768 ? -29.016 -33.562 -25.812 1 96.12 768 ALA B C 1
ATOM 13176 O O . ALA B 1 768 ? -28.828 -32.438 -25.312 1 96.12 768 ALA B O 1
ATOM 13177 N N . TYR B 1 769 ? -28.156 -34.531 -25.75 1 97.75 769 TYR B N 1
ATOM 13178 C CA . TYR B 1 769 ? -26.906 -34.406 -25 1 97.75 769 TYR B CA 1
ATOM 13179 C C . TYR B 1 769 ? -25.781 -33.938 -25.891 1 97.75 769 TYR B C 1
ATOM 13181 O O . TYR B 1 769 ? -25.797 -34.156 -27.109 1 97.75 769 TYR B O 1
ATOM 13189 N N . ARG B 1 770 ? -24.875 -33.219 -25.391 1 98.12 770 ARG B N 1
ATOM 13190 C CA . ARG B 1 770 ? -23.641 -32.75 -26 1 98.12 770 ARG B CA 1
ATOM 13191 C C . ARG B 1 770 ? -22.531 -32.625 -24.953 1 98.12 770 ARG B C 1
ATOM 13193 O O . ARG B 1 770 ? -22.766 -32.812 -23.766 1 98.12 770 ARG B O 1
ATOM 13200 N N . LEU B 1 771 ? -21.328 -32.406 -25.359 1 98.44 771 LEU B N 1
ATOM 13201 C CA . LEU B 1 771 ? -20.297 -32 -24.422 1 98.44 771 LEU B CA 1
ATOM 13202 C C . LEU B 1 771 ? -20.453 -30.531 -24.016 1 98.44 771 LEU B C 1
ATOM 13204 O O . LEU B 1 771 ? -21.016 -29.734 -24.766 1 98.44 771 LEU B O 1
ATOM 13208 N N . PRO B 1 772 ? -20.078 -30.188 -22.844 1 98.44 772 PRO B N 1
ATOM 13209 C CA . PRO B 1 772 ? -20.172 -28.797 -22.422 1 98.44 772 PRO B CA 1
ATOM 13210 C C . PRO B 1 772 ? -19.156 -27.891 -23.125 1 98.44 772 PRO B C 1
ATOM 13212 O O . PRO B 1 772 ? -18.094 -28.359 -23.547 1 98.44 772 PRO B O 1
ATOM 13215 N N . SER B 1 773 ? -19.516 -26.609 -23.312 1 96.88 773 SER B N 1
ATOM 13216 C CA . SER B 1 773 ? -18.5 -25.625 -23.672 1 96.88 773 SER B CA 1
ATOM 13217 C C . SER B 1 773 ? -17.547 -25.359 -22.5 1 96.88 773 SER B C 1
ATOM 13219 O O . SER B 1 773 ? -17.844 -25.703 -21.359 1 96.88 773 SER B O 1
ATOM 13221 N N . ALA B 1 774 ? -16.422 -24.797 -22.812 1 95.56 774 ALA B N 1
ATOM 13222 C CA . ALA B 1 774 ? -15.461 -24.469 -21.766 1 95.56 774 ALA B CA 1
ATOM 13223 C C . ALA B 1 774 ? -16.078 -23.516 -20.734 1 95.56 774 ALA B C 1
ATOM 13225 O O . ALA B 1 774 ? -15.852 -23.656 -19.531 1 95.56 774 ALA B O 1
ATOM 13226 N N . ASP B 1 775 ? -16.906 -22.578 -21.188 1 95 775 ASP B N 1
ATOM 13227 C CA . ASP B 1 775 ? -17.547 -21.609 -20.297 1 95 775 ASP B CA 1
ATOM 13228 C C . ASP B 1 775 ? -18.594 -22.281 -19.406 1 95 775 ASP B C 1
ATOM 13230 O O . ASP B 1 775 ? -18.703 -21.969 -18.219 1 95 775 ASP B O 1
ATOM 13234 N N . GLU B 1 776 ? -19.359 -23.156 -20.047 1 97.5 776 GLU B N 1
ATOM 13235 C CA . GLU B 1 776 ? -20.344 -23.906 -19.281 1 97.5 776 GLU B CA 1
ATOM 13236 C C . GLU B 1 776 ? -19.688 -24.734 -18.188 1 97.5 776 GLU B C 1
ATOM 13238 O O . GLU B 1 776 ? -20.141 -24.766 -17.047 1 97.5 776 GLU B O 1
ATOM 13243 N N . TRP B 1 777 ? -18.641 -25.344 -18.562 1 97.81 777 TRP B N 1
ATOM 13244 C CA . TRP B 1 777 ? -17.891 -26.172 -17.609 1 97.81 777 TRP B CA 1
ATOM 13245 C C . TRP B 1 777 ? -17.359 -25.344 -16.453 1 97.81 777 TRP B C 1
ATOM 13247 O O . TRP B 1 777 ? -17.5 -25.719 -15.297 1 97.81 777 TRP B O 1
ATOM 13257 N N . GLU B 1 778 ? -16.75 -24.25 -16.781 1 96.38 778 GLU B N 1
ATOM 13258 C CA . GLU B 1 778 ? -16.156 -23.375 -15.773 1 96.38 778 GLU B CA 1
ATOM 13259 C C . GLU B 1 778 ? -17.203 -22.844 -14.812 1 96.38 778 GLU B C 1
ATOM 13261 O O . GLU B 1 778 ? -17.016 -22.844 -13.594 1 96.38 778 GLU B O 1
ATOM 13266 N N . LYS B 1 779 ? -18.297 -22.375 -15.32 1 96.81 779 LYS B N 1
ATOM 13267 C CA . LYS B 1 779 ? -19.359 -21.875 -14.461 1 96.81 779 LYS B CA 1
ATOM 13268 C C . LYS B 1 779 ? -19.875 -22.953 -13.531 1 96.81 779 LYS B C 1
ATOM 13270 O O . LYS B 1 779 ? -20.062 -22.719 -12.336 1 96.81 779 LYS B O 1
ATOM 13275 N N . ALA B 1 780 ? -20.078 -24.094 -14.078 1 97.94 780 ALA B N 1
ATOM 13276 C CA . ALA B 1 780 ? -20.562 -25.203 -13.281 1 97.94 780 ALA B CA 1
ATOM 13277 C C . ALA B 1 780 ? -19.578 -25.562 -12.172 1 97.94 780 ALA B C 1
ATOM 13279 O O . ALA B 1 780 ? -19.969 -26 -11.094 1 97.94 780 ALA B O 1
ATOM 13280 N N . ALA B 1 781 ? -18.312 -25.344 -12.43 1 97.19 781 ALA B N 1
ATOM 13281 C CA . ALA B 1 781 ? -17.266 -25.766 -11.508 1 97.19 781 ALA B CA 1
ATOM 13282 C C . ALA B 1 781 ? -17.047 -24.719 -10.422 1 97.19 781 ALA B C 1
ATOM 13284 O O . ALA B 1 781 ? -16.859 -25.062 -9.25 1 97.19 781 ALA B O 1
ATOM 13285 N N . ARG B 1 782 ? -17.047 -23.469 -10.75 1 93.19 782 ARG B N 1
ATOM 13286 C CA . ARG B 1 782 ? -16.547 -22.516 -9.758 1 93.19 782 ARG B CA 1
ATOM 13287 C C . ARG B 1 782 ? -17.641 -21.547 -9.336 1 93.19 782 ARG B C 1
ATOM 13289 O O . ARG B 1 782 ? -17.438 -20.719 -8.453 1 93.19 782 ARG B O 1
ATOM 13296 N N . GLY B 1 783 ? -18.812 -21.656 -9.906 1 94.88 783 GLY B N 1
ATOM 13297 C CA . GLY B 1 783 ? -19.875 -20.766 -9.5 1 94.88 783 GLY B CA 1
ATOM 13298 C C . GLY B 1 783 ? -19.781 -19.391 -10.148 1 94.88 783 GLY B C 1
ATOM 13299 O O . GLY B 1 783 ? -19.516 -19.281 -11.344 1 94.88 783 GLY B O 1
ATOM 13300 N N . VAL B 1 784 ? -20.125 -18.328 -9.328 1 95 784 VAL B N 1
ATOM 13301 C CA . VAL B 1 784 ? -20.266 -17.016 -9.953 1 95 784 VAL B CA 1
ATOM 13302 C C . VAL B 1 784 ? -19.297 -16.031 -9.328 1 95 784 VAL B C 1
ATOM 13304 O O . VAL B 1 784 ? -19.188 -14.883 -9.773 1 95 784 VAL B O 1
ATOM 13307 N N . ASP B 1 785 ? -18.609 -16.422 -8.305 1 90.75 785 ASP B N 1
ATOM 13308 C CA . ASP B 1 785 ? -17.859 -15.445 -7.52 1 90.75 785 ASP B CA 1
ATOM 13309 C C . ASP B 1 785 ? -16.359 -15.523 -7.828 1 90.75 785 ASP B C 1
ATOM 13311 O O . ASP B 1 785 ? -15.539 -14.984 -7.086 1 90.75 785 ASP B O 1
ATOM 13315 N N . GLY B 1 786 ? -15.961 -16.234 -8.812 1 89.06 786 GLY B N 1
ATOM 13316 C CA . GLY B 1 786 ? -14.586 -16.234 -9.273 1 89.06 786 GLY B CA 1
ATOM 13317 C C . GLY B 1 786 ? -13.664 -17.062 -8.398 1 89.06 786 GLY B C 1
ATOM 13318 O O . GLY B 1 786 ? -12.445 -16.922 -8.461 1 89.06 786 GLY B O 1
ATOM 13319 N N . ARG B 1 787 ? -14.117 -17.953 -7.621 1 91.75 787 ARG B N 1
ATOM 13320 C CA . ARG B 1 787 ? -13.297 -18.797 -6.754 1 91.75 787 ARG B CA 1
ATOM 13321 C C . ARG B 1 787 ? -12.359 -19.688 -7.57 1 91.75 787 ARG B C 1
ATOM 13323 O O . ARG B 1 787 ? -12.664 -20.031 -8.719 1 91.75 787 ARG B O 1
ATOM 13330 N N . LEU B 1 788 ? -11.258 -20.078 -7.016 1 90.88 788 LEU B N 1
ATOM 13331 C CA . LEU B 1 788 ? -10.195 -20.781 -7.727 1 90.88 788 LEU B CA 1
ATOM 13332 C C . LEU B 1 788 ? -10.492 -22.281 -7.793 1 90.88 788 LEU B C 1
ATOM 13334 O O . LEU B 1 788 ? -10.016 -22.969 -8.703 1 90.88 788 LEU B O 1
ATOM 13338 N N . TYR B 1 789 ? -11.195 -22.797 -6.77 1 95.69 789 TYR B N 1
ATOM 13339 C CA . TYR B 1 789 ? -11.578 -24.188 -6.66 1 95.69 789 TYR B CA 1
ATOM 13340 C C . TYR B 1 789 ? -13.07 -24.328 -6.379 1 95.69 789 TYR B C 1
ATOM 13342 O O . TYR B 1 789 ? -13.711 -23.375 -5.93 1 95.69 789 TYR B O 1
ATOM 13350 N N . PRO B 1 790 ? -13.602 -25.5 -6.691 1 96.75 790 PRO B N 1
ATOM 13351 C CA . PRO B 1 790 ? -15.031 -25.641 -6.418 1 96.75 790 PRO B CA 1
ATOM 13352 C C . PRO B 1 790 ? -15.391 -25.344 -4.961 1 96.75 790 PRO B C 1
ATOM 13354 O O . PRO B 1 790 ? -16.469 -24.828 -4.68 1 96.75 790 PRO B O 1
ATOM 13357 N N . TRP B 1 791 ? -14.469 -25.625 -4.059 1 96.31 791 TRP B N 1
ATOM 13358 C CA . TRP B 1 791 ? -14.75 -25.5 -2.631 1 96.31 791 TRP B CA 1
ATOM 13359 C C . TRP B 1 791 ? -14.297 -24.141 -2.104 1 96.31 791 TRP B C 1
ATOM 13361 O O . TRP B 1 791 ? -14.477 -23.844 -0.922 1 96.31 791 TRP B O 1
ATOM 13371 N N . GLY B 1 792 ? -13.648 -23.375 -2.918 1 94.06 792 GLY B N 1
ATOM 13372 C CA . GLY B 1 792 ? -13.188 -22.078 -2.439 1 94.06 792 GLY B CA 1
ATOM 13373 C C . GLY B 1 792 ? -11.875 -21.641 -3.053 1 94.06 792 GLY B C 1
ATOM 13374 O O . GLY B 1 792 ? -11.633 -21.859 -4.242 1 94.06 792 GLY B O 1
ATOM 13375 N N . ASN B 1 793 ? -11.023 -20.969 -2.244 1 90 793 ASN B N 1
ATOM 13376 C CA . ASN B 1 793 ? -9.828 -20.344 -2.797 1 90 793 ASN B CA 1
ATOM 13377 C C . ASN B 1 793 ? -8.555 -20.953 -2.211 1 90 793 ASN B C 1
ATOM 13379 O O . ASN B 1 793 ? -7.449 -20.562 -2.578 1 90 793 ASN B O 1
ATOM 13383 N N . HIS B 1 794 ? -8.75 -21.891 -1.295 1 89.5 794 HIS B N 1
ATOM 13384 C CA . HIS B 1 794 ? -7.598 -22.547 -0.688 1 89.5 794 HIS B CA 1
ATOM 13385 C C . HIS B 1 794 ? -7.445 -23.984 -1.205 1 89.5 794 HIS B C 1
ATOM 13387 O O . HIS B 1 794 ? -8.43 -24.719 -1.325 1 89.5 794 HIS B O 1
ATOM 13393 N N . PHE B 1 795 ? -6.184 -24.312 -1.488 1 90.69 795 PHE B N 1
ATOM 13394 C CA . PHE B 1 795 ? -5.945 -25.641 -2.045 1 90.69 795 PHE B CA 1
ATOM 13395 C C . PHE B 1 795 ? -5.406 -26.578 -0.976 1 90.69 795 PHE B C 1
ATOM 13397 O O . PHE B 1 795 ? -4.578 -26.188 -0.154 1 90.69 795 PHE B O 1
ATOM 13404 N N . ASP B 1 796 ? -5.953 -27.719 -0.939 1 90.56 796 ASP B N 1
ATOM 13405 C CA . ASP B 1 796 ? -5.418 -28.859 -0.2 1 90.56 796 ASP B CA 1
ATOM 13406 C C . ASP B 1 796 ? -5.547 -30.156 -1.008 1 90.56 796 ASP B C 1
ATOM 13408 O O . ASP B 1 796 ? -6.629 -30.469 -1.506 1 90.56 796 ASP B O 1
ATOM 13412 N N . PRO B 1 797 ? -4.488 -30.922 -1.165 1 88.94 797 PRO B N 1
ATOM 13413 C CA . PRO B 1 797 ? -4.52 -32.125 -1.991 1 88.94 797 PRO B CA 1
ATOM 13414 C C . PRO B 1 797 ? -5.594 -33.125 -1.548 1 88.94 797 PRO B C 1
ATOM 13416 O O . PRO B 1 797 ? -6.008 -33.969 -2.33 1 88.94 797 PRO B O 1
ATOM 13419 N N . SER B 1 798 ? -6.047 -33.031 -0.347 1 91.19 798 SER B N 1
ATOM 13420 C CA . SER B 1 798 ? -7.027 -33.969 0.17 1 91.19 798 SER B CA 1
ATOM 13421 C C . SER B 1 798 ? -8.438 -33.594 -0.264 1 91.19 798 SER B C 1
ATOM 13423 O O . SER B 1 798 ? -9.383 -34.375 -0.044 1 91.19 798 SER B O 1
ATOM 13425 N N . PHE B 1 799 ? -8.602 -32.531 -0.916 1 94.88 799 PHE B N 1
ATOM 13426 C CA . PHE B 1 799 ? -9.938 -32.062 -1.264 1 94.88 799 PHE B CA 1
ATOM 13427 C C . PHE B 1 799 ? -10.367 -32.594 -2.621 1 94.88 799 PHE B C 1
ATOM 13429 O O . PHE B 1 799 ? -11.547 -32.594 -2.963 1 94.88 799 PHE B O 1
ATOM 13436 N N . CYS B 1 800 ? -9.445 -33.062 -3.426 1 95.88 800 CYS B N 1
ATOM 13437 C CA . CYS B 1 800 ? -9.719 -33.625 -4.746 1 95.88 800 CYS B CA 1
ATOM 13438 C C . CYS B 1 800 ? -8.734 -34.719 -5.09 1 95.88 800 CYS B C 1
ATOM 13440 O O . CYS B 1 800 ? -7.773 -34.969 -4.352 1 95.88 800 CYS B O 1
ATOM 13442 N N . ARG B 1 801 ? -9.055 -35.438 -6.09 1 95.44 801 ARG B N 1
ATOM 13443 C CA . ARG B 1 801 ? -8.141 -36.5 -6.512 1 95.44 801 ARG B CA 1
ATOM 13444 C C . ARG B 1 801 ? -7.078 -35.938 -7.461 1 95.44 801 ARG B C 1
ATOM 13446 O O . ARG B 1 801 ? -7.375 -35.625 -8.617 1 95.44 801 ARG B O 1
ATOM 13453 N N . MET B 1 802 ? -5.969 -35.875 -7.066 1 92 802 MET B N 1
ATOM 13454 C CA . MET B 1 802 ? -4.797 -35.438 -7.816 1 92 802 MET B CA 1
ATOM 13455 C C . MET B 1 802 ? -3.557 -36.219 -7.398 1 92 802 MET B C 1
ATOM 13457 O O . MET B 1 802 ? -3.658 -37.188 -6.652 1 92 802 MET B O 1
ATOM 13461 N N . ARG B 1 803 ? -2.457 -35.875 -7.895 1 81.31 803 ARG B N 1
ATOM 13462 C CA . ARG B 1 803 ? -1.231 -36.656 -7.797 1 81.31 803 ARG B CA 1
ATOM 13463 C C . ARG B 1 803 ? -0.878 -36.938 -6.344 1 81.31 803 ARG B C 1
ATOM 13465 O O . ARG B 1 803 ? -0.501 -38.062 -6 1 81.31 803 ARG B O 1
ATOM 13472 N N . ASP B 1 804 ? -1.079 -35.969 -5.484 1 80.12 804 ASP B N 1
ATOM 13473 C CA . ASP B 1 804 ? -0.565 -36.062 -4.121 1 80.12 804 ASP B CA 1
ATOM 13474 C C . ASP B 1 804 ? -1.694 -36.312 -3.123 1 80.12 804 ASP B C 1
ATOM 13476 O O . ASP B 1 804 ? -1.52 -36.094 -1.919 1 80.12 804 ASP B O 1
ATOM 13480 N N . SER B 1 805 ? -2.852 -36.688 -3.689 1 90.5 805 SER B N 1
ATOM 13481 C CA . SER B 1 805 ? -4.02 -36.875 -2.836 1 90.5 805 SER B CA 1
ATOM 13482 C C . SER B 1 805 ? -3.898 -38.156 -2.012 1 90.5 805 SER B C 1
ATOM 13484 O O . SER B 1 805 ? -4.516 -38.25 -0.95 1 90.5 805 SER B O 1
ATOM 13486 N N . GLU B 1 806 ? -3.191 -39.094 -2.521 1 85.5 806 GLU B N 1
ATOM 13487 C CA . GLU B 1 806 ? -2.977 -40.375 -1.853 1 85.5 806 GLU B CA 1
ATOM 13488 C C . GLU B 1 806 ? -1.537 -40.875 -2.025 1 85.5 806 GLU B C 1
ATOM 13490 O O . GLU B 1 806 ? -0.818 -40.375 -2.902 1 85.5 806 GLU B O 1
ATOM 13495 N N . ARG B 1 807 ? -1.28 -41.812 -1.11 1 74.38 807 ARG B N 1
ATOM 13496 C CA . ARG B 1 807 ? 0.051 -42.406 -1.218 1 74.38 807 ARG B CA 1
ATOM 13497 C C . ARG B 1 807 ? 0.136 -43.344 -2.406 1 74.38 807 ARG B C 1
ATOM 13499 O O . ARG B 1 807 ? -0.854 -44 -2.768 1 74.38 807 ARG B O 1
ATOM 13506 N N . GLY B 1 808 ? 1.301 -43.406 -3.016 1 70.5 808 GLY B N 1
ATOM 13507 C CA . GLY B 1 808 ? 1.509 -44.375 -4.074 1 70.5 808 GLY B CA 1
ATOM 13508 C C . GLY B 1 808 ? 1.328 -43.812 -5.465 1 70.5 808 GLY B C 1
ATOM 13509 O O . GLY B 1 808 ? 1.289 -42.594 -5.633 1 70.5 808 GLY B O 1
ATOM 13510 N N . ARG B 1 809 ? 1.246 -44.656 -6.445 1 71.06 809 ARG B N 1
ATOM 13511 C CA . ARG B 1 809 ? 1.058 -44.25 -7.836 1 71.06 809 ARG B CA 1
ATOM 13512 C C . ARG B 1 809 ? -0.326 -43.656 -8.047 1 71.06 809 ARG B C 1
ATOM 13514 O O . ARG B 1 809 ? -1.332 -44.219 -7.617 1 71.06 809 ARG B O 1
ATOM 13521 N N . PRO B 1 810 ? -0.294 -42.531 -8.648 1 81.25 810 PRO B N 1
ATOM 13522 C CA . PRO B 1 810 ? -1.599 -41.906 -8.883 1 81.25 810 PRO B CA 1
ATOM 13523 C C . PRO B 1 810 ? -2.486 -42.719 -9.82 1 81.25 810 PRO B C 1
ATOM 13525 O O . PRO B 1 810 ? -2.033 -43.156 -10.883 1 81.25 810 PRO B O 1
ATOM 13528 N N . MET B 1 811 ? -3.666 -43 -9.422 1 86.19 811 MET B N 1
ATOM 13529 C CA . MET B 1 811 ? -4.68 -43.719 -10.18 1 86.19 811 MET B CA 1
ATOM 13530 C C . MET B 1 811 ? -6.035 -43.031 -10.078 1 86.19 811 MET B C 1
ATOM 13532 O O . MET B 1 811 ? -6.293 -42.312 -9.117 1 86.19 811 MET B O 1
ATOM 13536 N N . PRO B 1 812 ? -6.809 -43.25 -11.156 1 92.88 812 PRO B N 1
ATOM 13537 C CA . PRO B 1 812 ? -8.164 -42.719 -11 1 92.88 812 PRO B CA 1
ATOM 13538 C C . PRO B 1 812 ? -8.922 -43.375 -9.852 1 92.88 812 PRO B C 1
ATOM 13540 O O . PRO B 1 812 ? -8.555 -44.469 -9.406 1 92.88 812 PRO B O 1
ATOM 13543 N N . VAL B 1 813 ? -9.906 -42.719 -9.352 1 94.75 813 VAL B N 1
ATOM 13544 C CA . VAL B 1 813 ? -10.797 -43.25 -8.328 1 94.75 813 VAL B CA 1
ATOM 13545 C C . VAL B 1 813 ? -12.242 -43.188 -8.805 1 94.75 813 VAL B C 1
ATOM 13547 O O . VAL B 1 813 ? -12.539 -42.531 -9.805 1 94.75 813 VAL B O 1
ATOM 13550 N N . SER B 1 814 ? -13.062 -43.906 -8.047 1 96.06 814 SER B N 1
ATOM 13551 C CA . SER B 1 814 ? -14.484 -43.812 -8.359 1 96.06 814 SER B CA 1
ATOM 13552 C C . SER B 1 814 ? -14.992 -42.406 -8.289 1 96.06 814 SER B C 1
ATOM 13554 O O . SER B 1 814 ? -14.594 -41.625 -7.414 1 96.06 814 SER B O 1
ATOM 13556 N N . VAL B 1 815 ? -15.844 -42.094 -9.227 1 96.75 815 VAL B N 1
ATOM 13557 C CA . VAL B 1 815 ? -16.453 -40.781 -9.195 1 96.75 815 VAL B CA 1
ATOM 13558 C C . VAL B 1 815 ? -17.125 -40.562 -7.844 1 96.75 815 VAL B C 1
ATOM 13560 O O . VAL B 1 815 ? -17.531 -41.5 -7.18 1 96.75 815 VAL B O 1
ATOM 13563 N N . HIS B 1 816 ? -17.203 -39.375 -7.297 1 94.81 816 HIS B N 1
ATOM 13564 C CA . HIS B 1 816 ? -17.859 -38.938 -6.074 1 94.81 816 HIS B CA 1
ATOM 13565 C C . HIS B 1 816 ? -17.047 -39.312 -4.84 1 94.81 816 HIS B C 1
ATOM 13567 O O . HIS B 1 816 ? -17.469 -39.031 -3.709 1 94.81 816 HIS B O 1
ATOM 13573 N N . LYS B 1 817 ? -15.914 -39.875 -5.062 1 95 817 LYS B N 1
ATOM 13574 C CA . LYS B 1 817 ? -15.133 -40.312 -3.908 1 95 817 LYS B CA 1
ATOM 13575 C C . LYS B 1 817 ? -14.719 -39.125 -3.039 1 95 817 LYS B C 1
ATOM 13577 O O . LYS B 1 817 ? -14.766 -39.188 -1.81 1 95 817 LYS B O 1
ATOM 13582 N N . TYR B 1 818 ? -14.289 -38.094 -3.596 1 95.31 818 TYR B N 1
ATOM 13583 C CA . TYR B 1 818 ? -13.859 -36.906 -2.869 1 95.31 818 TYR B CA 1
ATOM 13584 C C . TYR B 1 818 ? -15.016 -35.938 -2.668 1 95.31 818 TYR B C 1
ATOM 13586 O O . TYR B 1 818 ? -15.297 -35.094 -3.539 1 95.31 818 TYR B O 1
ATOM 13594 N N . LYS B 1 819 ? -15.516 -35.906 -1.555 1 93.12 819 LYS B N 1
ATOM 13595 C CA . LYS B 1 819 ? -16.75 -35.188 -1.242 1 93.12 819 LYS B CA 1
ATOM 13596 C C . LYS B 1 819 ? -16.516 -33.688 -1.228 1 93.12 819 LYS B C 1
ATOM 13598 O O . LYS B 1 819 ? -17.438 -32.906 -1.462 1 93.12 819 LYS B O 1
ATOM 13603 N N . MET B 1 820 ? -15.32 -33.312 -0.978 1 93 820 MET B N 1
ATOM 13604 C CA . MET B 1 820 ? -15.023 -31.875 -0.86 1 93 820 MET B CA 1
ATOM 13605 C C . MET B 1 820 ? -14.906 -31.234 -2.236 1 93 820 MET B C 1
ATOM 13607 O O . MET B 1 820 ? -14.984 -30.016 -2.359 1 93 820 MET B O 1
ATOM 13611 N N . ASP B 1 821 ? -14.695 -32.031 -3.258 1 96.06 821 ASP B N 1
ATOM 13612 C CA . ASP B 1 821 ? -14.641 -31.516 -4.621 1 96.06 821 ASP B CA 1
ATOM 13613 C C . ASP B 1 821 ? -16.047 -31.328 -5.199 1 96.06 821 ASP B C 1
ATOM 13615 O O . ASP B 1 821 ? -16.453 -32.062 -6.105 1 96.06 821 ASP B O 1
ATOM 13619 N N . ARG B 1 822 ? -16.703 -30.328 -4.652 1 96.38 822 ARG B N 1
ATOM 13620 C CA . ARG B 1 822 ? -18.094 -30.047 -4.969 1 96.38 822 ARG B CA 1
ATOM 13621 C C . ARG B 1 822 ? -18.297 -28.562 -5.258 1 96.38 822 ARG B C 1
ATOM 13623 O O . ARG B 1 822 ? -17.922 -27.703 -4.449 1 96.38 822 ARG B O 1
ATOM 13630 N N . SER B 1 823 ? -18.906 -28.281 -6.43 1 97.25 823 SER B N 1
ATOM 13631 C CA . SER B 1 823 ? -19.141 -26.891 -6.828 1 97.25 823 SER B CA 1
ATOM 13632 C C . SER B 1 823 ? -20.312 -26.281 -6.082 1 97.25 823 SER B C 1
ATOM 13634 O O . SER B 1 823 ? -21.062 -27 -5.414 1 97.25 823 SER B O 1
ATOM 13636 N N . PRO B 1 824 ? -20.531 -24.953 -6.137 1 96.31 824 PRO B N 1
ATOM 13637 C CA . PRO B 1 824 ? -21.672 -24.312 -5.484 1 96.31 824 PRO B CA 1
ATOM 13638 C C . PRO B 1 824 ? -23.016 -24.812 -6.016 1 96.31 824 PRO B C 1
ATOM 13640 O O . PRO B 1 824 ? -24.031 -24.641 -5.359 1 96.31 824 PRO B O 1
ATOM 13643 N N . TYR B 1 825 ? -23.016 -25.453 -7.215 1 97.25 825 TYR B N 1
ATOM 13644 C CA . TYR B 1 825 ? -24.234 -25.984 -7.812 1 97.25 825 TYR B CA 1
ATOM 13645 C C . TYR B 1 825 ? -24.453 -27.422 -7.406 1 97.25 825 TYR B C 1
ATOM 13647 O O . TYR B 1 825 ? -25.547 -27.969 -7.582 1 97.25 825 TYR B O 1
ATOM 13655 N N . GLY B 1 826 ? -23.375 -28.047 -6.93 1 95.5 826 GLY B N 1
ATOM 13656 C CA . GLY B 1 826 ? -23.469 -29.453 -6.547 1 95.5 826 GLY B CA 1
ATOM 13657 C C . GLY B 1 826 ? -22.797 -30.391 -7.531 1 95.5 826 GLY B C 1
ATOM 13658 O O . GLY B 1 826 ? -22.922 -31.609 -7.418 1 95.5 826 GLY B O 1
ATOM 13659 N N . VAL B 1 827 ? -22.109 -29.859 -8.492 1 97.88 827 VAL B N 1
ATOM 13660 C CA . VAL B 1 827 ? -21.375 -30.688 -9.445 1 97.88 827 VAL B CA 1
ATOM 13661 C C . VAL B 1 827 ? -20.109 -31.219 -8.789 1 97.88 827 VAL B C 1
ATOM 13663 O O . VAL B 1 827 ? -19.453 -30.516 -8.016 1 97.88 827 VAL B O 1
ATOM 13666 N N . ARG B 1 828 ? -19.75 -32.438 -9.148 1 97.31 828 ARG B N 1
ATOM 13667 C CA . ARG B 1 828 ? -18.672 -33.125 -8.43 1 97.31 828 ARG B CA 1
ATOM 13668 C C . ARG B 1 828 ? -17.484 -33.375 -9.352 1 97.31 828 ARG B C 1
ATOM 13670 O O . ARG B 1 828 ? -17.625 -33.344 -10.578 1 97.31 828 ARG B O 1
ATOM 13677 N N . ASP B 1 829 ? -16.297 -33.562 -8.742 1 97.44 829 ASP B N 1
ATOM 13678 C CA . ASP B 1 829 ? -15.078 -34 -9.422 1 97.44 829 ASP B CA 1
ATOM 13679 C C . ASP B 1 829 ? -14.664 -32.969 -10.492 1 97.44 829 ASP B C 1
ATOM 13681 O O . ASP B 1 829 ? -14.383 -33.375 -11.633 1 97.44 829 ASP B O 1
ATOM 13685 N N . MET B 1 830 ? -14.633 -31.797 -10.086 1 96.94 830 MET B N 1
ATOM 13686 C CA . MET B 1 830 ? -14.352 -30.734 -11.047 1 96.94 830 MET B CA 1
ATOM 13687 C C . MET B 1 830 ? -12.883 -30.328 -10.992 1 96.94 830 MET B C 1
ATOM 13689 O O . MET B 1 830 ? -12.336 -29.812 -11.969 1 96.94 830 MET B O 1
ATOM 13693 N N . ALA B 1 831 ? -12.219 -30.531 -9.844 1 95.88 831 ALA B N 1
ATOM 13694 C CA . ALA B 1 831 ? -10.852 -30.062 -9.672 1 95.88 831 ALA B CA 1
ATOM 13695 C C . ALA B 1 831 ? -9.859 -31.219 -9.695 1 95.88 831 ALA B C 1
ATOM 13697 O O . ALA B 1 831 ? -8.672 -31.031 -9.43 1 95.88 831 ALA B O 1
ATOM 13698 N N . GLY B 1 832 ? -10.406 -32.438 -9.961 1 95.5 832 GLY B N 1
ATOM 13699 C CA . GLY B 1 832 ? -9.523 -33.594 -9.984 1 95.5 832 GLY B CA 1
ATOM 13700 C C . GLY B 1 832 ? -10.172 -34.812 -10.602 1 95.5 832 GLY B C 1
ATOM 13701 O O . GLY B 1 832 ? -11.266 -34.719 -11.156 1 95.5 832 GLY B O 1
ATOM 13702 N N . ASN B 1 833 ? -9.398 -35.906 -10.594 1 96.44 833 ASN B N 1
ATOM 13703 C CA . ASN B 1 833 ? -9.781 -37.25 -11.047 1 96.44 833 ASN B CA 1
ATOM 13704 C C . ASN B 1 833 ? -9.562 -37.406 -12.555 1 96.44 833 ASN B C 1
ATOM 13706 O O . ASN B 1 833 ? -8.773 -38.25 -12.984 1 96.44 833 ASN B O 1
ATOM 13710 N N . VAL B 1 834 ? -10.203 -36.531 -13.375 1 96.56 834 VAL B N 1
ATOM 13711 C CA . VAL B 1 834 ? -9.984 -36.625 -14.812 1 96.56 834 VAL B CA 1
ATOM 13712 C C . VAL B 1 834 ? -10.148 -35.25 -15.445 1 96.56 834 VAL B C 1
ATOM 13714 O O . VAL B 1 834 ? -10.977 -34.438 -15.008 1 96.56 834 VAL B O 1
ATOM 13717 N N . ILE B 1 835 ? -9.305 -35 -16.422 1 96.25 835 ILE B N 1
ATOM 13718 C CA . ILE B 1 835 ? -9.492 -33.844 -17.281 1 96.25 835 ILE B CA 1
ATOM 13719 C C . ILE B 1 835 ? -10.617 -34.094 -18.281 1 96.25 835 ILE B C 1
ATOM 13721 O O . ILE B 1 835 ? -10.828 -35.25 -18.703 1 96.25 835 ILE B O 1
ATOM 13725 N N . GLU B 1 836 ? -11.344 -33.094 -18.703 1 97.75 836 GLU B N 1
ATOM 13726 C CA . GLU B 1 836 ? -12.555 -33.375 -19.469 1 97.75 836 GLU B CA 1
ATOM 13727 C C . GLU B 1 836 ? -12.555 -32.594 -20.797 1 97.75 836 GLU B C 1
ATOM 13729 O O . GLU B 1 836 ? -12.188 -31.422 -20.828 1 97.75 836 GLU B O 1
ATOM 13734 N N . TRP B 1 837 ? -13.055 -33.25 -21.812 1 97.62 837 TRP B N 1
ATOM 13735 C CA . TRP B 1 837 ? -13.242 -32.625 -23.125 1 97.62 837 TRP B CA 1
ATOM 13736 C C . TRP B 1 837 ? -14.352 -31.578 -23.078 1 97.62 837 TRP B C 1
ATOM 13738 O O . TRP B 1 837 ? -15.375 -31.781 -22.422 1 97.62 837 TRP B O 1
ATOM 13748 N N . THR B 1 838 ? -14.18 -30.516 -23.812 1 97.5 838 THR B N 1
ATOM 13749 C CA . THR B 1 838 ? -15.219 -29.531 -24.062 1 97.5 838 THR B CA 1
ATOM 13750 C C . THR B 1 838 ? -15.391 -29.312 -25.562 1 97.5 838 THR B C 1
ATOM 13752 O O . THR B 1 838 ? -14.586 -29.781 -26.375 1 97.5 838 THR B O 1
ATOM 13755 N N . THR B 1 839 ? -16.406 -28.562 -25.922 1 96.5 839 THR B N 1
ATOM 13756 C CA . THR B 1 839 ? -16.672 -28.312 -27.328 1 96.5 839 THR B CA 1
ATOM 13757 C C . THR B 1 839 ? -15.891 -27.109 -27.828 1 96.5 839 THR B C 1
ATOM 13759 O O . THR B 1 839 ? -15.82 -26.859 -29.031 1 96.5 839 THR B O 1
ATOM 13762 N N . THR B 1 840 ? -15.328 -26.391 -26.938 1 94.81 840 THR B N 1
ATOM 13763 C CA . THR B 1 840 ? -14.703 -25.109 -27.297 1 94.81 840 THR B CA 1
ATOM 13764 C C . THR B 1 840 ? -13.367 -25.344 -28 1 94.81 840 THR B C 1
ATOM 13766 O O . THR B 1 840 ? -12.508 -26.078 -27.484 1 94.81 840 THR B O 1
ATOM 13769 N N . ARG B 1 841 ? -13.172 -24.719 -29.156 1 92.12 841 ARG B N 1
ATOM 13770 C CA . ARG B 1 841 ? -11.922 -24.828 -29.891 1 92.12 841 ARG B CA 1
ATOM 13771 C C . ARG B 1 841 ? -10.828 -23.969 -29.281 1 92.12 841 ARG B C 1
ATOM 13773 O O . ARG B 1 841 ? -11.094 -22.859 -28.812 1 92.12 841 ARG B O 1
ATOM 13780 N N . ALA B 1 842 ? -9.633 -24.594 -29.281 1 83.44 842 ALA B N 1
ATOM 13781 C CA . ALA B 1 842 ? -8.492 -23.828 -28.812 1 83.44 842 ALA B CA 1
ATOM 13782 C C . ALA B 1 842 ? -8.133 -22.719 -29.812 1 83.44 842 ALA B C 1
ATOM 13784 O O . ALA B 1 842 ? -8.281 -22.891 -31.016 1 83.44 842 ALA B O 1
ATOM 13785 N N . PRO B 1 843 ? -7.785 -21.547 -29.281 1 72.06 843 PRO B N 1
ATOM 13786 C CA . PRO B 1 843 ? -7.434 -20.438 -30.188 1 72.06 843 PRO B CA 1
ATOM 13787 C C . PRO B 1 843 ? -6.23 -20.766 -31.078 1 72.06 843 PRO B C 1
ATOM 13789 O O . PRO B 1 843 ? -6.102 -20.219 -32.156 1 72.06 843 PRO B O 1
ATOM 13792 N N . SER B 1 844 ? -5.332 -21.672 -30.703 1 64.31 844 SER B N 1
ATOM 13793 C CA . SER B 1 844 ? -4.055 -21.906 -31.375 1 64.31 844 SER B CA 1
ATOM 13794 C C . SER B 1 844 ? -4.242 -22.766 -32.625 1 64.31 844 SER B C 1
ATOM 13796 O O . SER B 1 844 ? -3.436 -22.703 -33.531 1 64.31 844 SER B O 1
ATOM 13798 N N . SER B 1 845 ? -5.172 -23.703 -32.594 1 69.19 845 SER B N 1
ATOM 13799 C CA . SER B 1 845 ? -5.305 -24.609 -33.719 1 69.19 845 SER B CA 1
ATOM 13800 C C . SER B 1 845 ? -6.742 -25.094 -33.875 1 69.19 845 SER B C 1
ATOM 13802 O O . SER B 1 845 ? -7.461 -25.25 -32.875 1 69.19 845 SER B O 1
ATOM 13804 N N . ASP B 1 846 ? -7.066 -25.297 -35.062 1 77.75 846 ASP B N 1
ATOM 13805 C CA . ASP B 1 846 ? -8.422 -25.75 -35.375 1 77.75 846 ASP B CA 1
ATOM 13806 C C . ASP B 1 846 ? -8.609 -27.219 -35 1 77.75 846 ASP B C 1
ATOM 13808 O O . ASP B 1 846 ? -9.742 -27.688 -34.875 1 77.75 846 ASP B O 1
ATOM 13812 N N . ASP B 1 847 ? -7.574 -27.891 -34.812 1 84.31 847 ASP B N 1
ATOM 13813 C CA . ASP B 1 847 ? -7.711 -29.312 -34.531 1 84.31 847 ASP B CA 1
ATOM 13814 C C . ASP B 1 847 ? -7.523 -29.594 -33.031 1 84.31 847 ASP B C 1
ATOM 13816 O O . ASP B 1 847 ? -7.246 -30.719 -32.625 1 84.31 847 ASP B O 1
ATOM 13820 N N . ARG B 1 848 ? -7.664 -28.578 -32.219 1 87.81 848 ARG B N 1
ATOM 13821 C CA . ARG B 1 848 ? -7.496 -28.719 -30.766 1 87.81 848 ARG B CA 1
ATOM 13822 C C . ARG B 1 848 ? -8.695 -28.156 -30.016 1 87.81 848 ARG B C 1
ATOM 13824 O O . ARG B 1 848 ? -9.344 -27.219 -30.484 1 87.81 848 ARG B O 1
ATOM 13831 N N . ARG B 1 849 ? -9 -28.844 -28.953 1 92.12 849 ARG B N 1
ATOM 13832 C CA . ARG B 1 849 ? -10.078 -28.406 -28.078 1 92.12 849 ARG B CA 1
ATOM 13833 C C . ARG B 1 849 ? -9.547 -28.031 -26.703 1 92.12 849 ARG B C 1
ATOM 13835 O O . ARG B 1 849 ? -8.57 -28.609 -26.219 1 92.12 849 ARG B O 1
ATOM 13842 N N . ILE B 1 850 ? -10.227 -27.031 -26.172 1 91.69 850 ILE B N 1
ATOM 13843 C CA . ILE B 1 850 ? -9.961 -26.734 -24.766 1 91.69 850 ILE B CA 1
ATOM 13844 C C . ILE B 1 850 ? -10.43 -27.906 -23.891 1 91.69 850 ILE B C 1
ATOM 13846 O O . ILE B 1 850 ? -11.516 -28.453 -24.109 1 91.69 850 ILE B O 1
ATOM 13850 N N . VAL B 1 851 ? -9.547 -28.344 -23.016 1 94.12 851 VAL B N 1
ATOM 13851 C CA . VAL B 1 851 ? -9.922 -29.328 -22.016 1 94.12 851 VAL B CA 1
ATOM 13852 C C . VAL B 1 851 ? -9.852 -28.719 -20.609 1 94.12 851 VAL B C 1
ATOM 13854 O O . VAL B 1 851 ? -9.016 -27.859 -20.359 1 94.12 851 VAL B O 1
ATOM 13857 N N . GLN B 1 852 ? -10.789 -29.141 -19.781 1 94 852 GLN B N 1
ATOM 13858 C CA . GLN B 1 852 ? -10.938 -28.469 -18.484 1 94 852 GLN B CA 1
ATOM 13859 C C . GLN B 1 852 ? -10.789 -29.469 -17.328 1 94 852 GLN B C 1
ATOM 13861 O O . GLN B 1 852 ? -10.977 -30.672 -17.516 1 94 852 GLN B O 1
ATOM 13866 N N . GLY B 1 853 ? -10.398 -28.859 -16.156 1 93.31 853 GLY B N 1
ATOM 13867 C CA . GLY B 1 853 ? -10.266 -29.656 -14.938 1 93.31 853 GLY B CA 1
ATOM 13868 C C . GLY B 1 853 ? -8.867 -30.203 -14.727 1 93.31 853 GLY B C 1
ATOM 13869 O O . GLY B 1 853 ? -7.914 -29.734 -15.359 1 93.31 853 GLY B O 1
ATOM 13870 N N . ALA B 1 854 ? -8.805 -31.125 -13.703 1 93.06 854 ALA B N 1
ATOM 13871 C CA . ALA B 1 854 ? -7.531 -31.766 -13.367 1 93.06 854 ALA B CA 1
ATOM 13872 C C . ALA B 1 854 ? -7.691 -33.281 -13.234 1 93.06 854 ALA B C 1
ATOM 13874 O O . ALA B 1 854 ? -8.812 -33.781 -13.219 1 93.06 854 ALA B O 1
ATOM 13875 N N . SER B 1 855 ? -6.574 -33.969 -13.32 1 94.06 855 SER B N 1
ATOM 13876 C CA . SER B 1 855 ? -6.605 -35.438 -13.266 1 94.06 855 SER B CA 1
ATOM 13877 C C . SER B 1 855 ? -5.934 -35.938 -12 1 94.06 855 SER B C 1
ATOM 13879 O O . SER B 1 855 ? -5.395 -35.156 -11.211 1 94.06 855 SER B O 1
ATOM 13881 N N . PHE B 1 856 ? -6.031 -37.25 -11.883 1 93 856 PHE B N 1
ATOM 13882 C CA . PHE B 1 856 ? -5.414 -37.938 -10.75 1 93 856 PHE B CA 1
ATOM 13883 C C . PHE B 1 856 ? -3.898 -37.781 -10.789 1 93 856 PHE B C 1
ATOM 13885 O O . PHE B 1 856 ? -3.219 -38.031 -9.789 1 93 856 PHE B O 1
ATOM 13892 N N . GLY B 1 857 ? -3.369 -37.375 -11.852 1 85.19 857 GLY B N 1
ATOM 13893 C CA . GLY B 1 857 ? -1.937 -37.156 -11.969 1 85.19 857 GLY B CA 1
ATOM 13894 C C . GLY B 1 857 ? -1.55 -35.688 -11.953 1 85.19 857 GLY B C 1
ATOM 13895 O O . GLY B 1 857 ? -0.373 -35.344 -12.102 1 85.19 857 GLY B O 1
ATOM 13896 N N . SER B 1 858 ? -2.488 -34.875 -11.773 1 85.38 858 SER B N 1
ATOM 13897 C CA . SER B 1 858 ? -2.26 -33.438 -11.875 1 85.38 858 SER B CA 1
ATOM 13898 C C . SER B 1 858 ? -1.586 -32.906 -10.617 1 85.38 858 SER B C 1
ATOM 13900 O O . SER B 1 858 ? -1.758 -33.438 -9.531 1 85.38 858 SER B O 1
ATOM 13902 N N . ILE B 1 859 ? -0.795 -31.797 -10.781 1 77.38 859 ILE B N 1
ATOM 13903 C CA . ILE B 1 859 ? -0.208 -31.062 -9.664 1 77.38 859 ILE B CA 1
ATOM 13904 C C . ILE B 1 859 ? -1.138 -29.938 -9.242 1 77.38 859 ILE B C 1
ATOM 13906 O O . ILE B 1 859 ? -2.125 -29.641 -9.922 1 77.38 859 ILE B O 1
ATOM 13910 N N . GLU B 1 860 ? -0.816 -29.344 -8.141 1 80.5 860 GLU B N 1
ATOM 13911 C CA . GLU B 1 860 ? -1.668 -28.344 -7.496 1 80.5 860 GLU B CA 1
ATOM 13912 C C . GLU B 1 860 ? -2.074 -27.25 -8.477 1 80.5 860 GLU B C 1
ATOM 13914 O O . GLU B 1 860 ? -3.25 -26.906 -8.57 1 80.5 860 GLU B O 1
ATOM 13919 N N . LEU B 1 861 ? -1.196 -26.75 -9.227 1 72.19 861 LEU B N 1
ATOM 13920 C CA . LEU B 1 861 ? -1.44 -25.609 -10.102 1 72.19 861 LEU B CA 1
ATOM 13921 C C . LEU B 1 861 ? -2.451 -25.953 -11.188 1 72.19 861 LEU B C 1
ATOM 13923 O O . LEU B 1 861 ? -3.199 -25.094 -11.648 1 72.19 861 LEU B O 1
ATOM 13927 N N . MET B 1 862 ? -2.551 -27.188 -11.555 1 81.75 862 MET B N 1
ATOM 13928 C CA . MET B 1 862 ? -3.457 -27.641 -12.602 1 81.75 862 MET B CA 1
ATOM 13929 C C . MET B 1 862 ? -4.867 -27.828 -12.055 1 81.75 862 MET B C 1
ATOM 13931 O O . MET B 1 862 ? -5.82 -27.969 -12.82 1 81.75 862 MET B O 1
ATOM 13935 N N . CYS B 1 863 ? -4.961 -27.781 -10.75 1 90.38 863 CYS B N 1
ATOM 13936 C CA . CYS B 1 863 ? -6.262 -28.016 -10.133 1 90.38 863 CYS B CA 1
ATOM 13937 C C . CYS B 1 863 ? -7.086 -26.734 -10.102 1 90.38 863 CYS B C 1
ATOM 13939 O O . CYS B 1 863 ? -8.273 -26.75 -9.766 1 90.38 863 CYS B O 1
ATOM 13941 N N . ARG B 1 864 ? -6.434 -25.641 -10.484 1 88.5 864 ARG B N 1
ATOM 13942 C CA . ARG B 1 864 ? -7.145 -24.375 -10.516 1 88.5 864 ARG B CA 1
ATOM 13943 C C . ARG B 1 864 ? -8.148 -24.328 -11.664 1 88.5 864 ARG B C 1
ATOM 13945 O O . ARG B 1 864 ? -7.855 -24.812 -12.766 1 88.5 864 ARG B O 1
ATOM 13952 N N . LEU B 1 865 ? -9.258 -23.719 -11.383 1 91.12 865 LEU B N 1
ATOM 13953 C CA . LEU B 1 865 ? -10.344 -23.75 -12.359 1 91.12 865 LEU B CA 1
ATOM 13954 C C . LEU B 1 865 ? -10.195 -22.609 -13.367 1 91.12 865 LEU B C 1
ATOM 13956 O O . LEU B 1 865 ? -10.906 -22.578 -14.375 1 91.12 865 LEU B O 1
ATOM 13960 N N . ASP B 1 866 ? -9.328 -21.688 -13.086 1 80.25 866 ASP B N 1
ATOM 13961 C CA . ASP B 1 866 ? -9.102 -20.594 -14.031 1 80.25 866 ASP B CA 1
ATOM 13962 C C . ASP B 1 866 ? -8 -20.953 -15.023 1 80.25 866 ASP B C 1
ATOM 13964 O O . ASP B 1 866 ? -7.594 -20.125 -15.836 1 80.25 866 ASP B O 1
ATOM 13968 N N . TRP B 1 867 ? -7.609 -22.203 -14.93 1 74.81 867 TRP B N 1
ATOM 13969 C CA . TRP B 1 867 ? -6.574 -22.734 -15.812 1 74.81 867 TRP B CA 1
ATOM 13970 C C . TRP B 1 867 ? -7.16 -23.719 -16.812 1 74.81 867 TRP B C 1
ATOM 13972 O O . TRP B 1 867 ? -8.125 -24.422 -16.5 1 74.81 867 TRP B O 1
ATOM 13982 N N . HIS B 1 868 ? -6.656 -23.672 -18.078 1 77.19 868 HIS B N 1
ATOM 13983 C CA . HIS B 1 868 ? -7.09 -24.688 -19.031 1 77.19 868 HIS B CA 1
ATOM 13984 C C . HIS B 1 868 ? -5.93 -25.141 -19.906 1 77.19 868 HIS B C 1
ATOM 13986 O O . HIS B 1 868 ? -4.883 -24.5 -19.953 1 77.19 868 HIS B O 1
ATOM 13992 N N . MET B 1 869 ? -6.125 -26.328 -20.391 1 79.38 869 MET B N 1
ATOM 13993 C CA . MET B 1 869 ? -5.227 -26.922 -21.375 1 79.38 869 MET B CA 1
ATOM 13994 C C . MET B 1 869 ? -5.973 -27.219 -22.672 1 79.38 869 MET B C 1
ATOM 13996 O O . MET B 1 869 ? -7.164 -26.938 -22.797 1 79.38 869 MET B O 1
ATOM 14000 N N . ASP B 1 870 ? -5.246 -27.531 -23.703 1 84.38 870 ASP B N 1
ATOM 14001 C CA . ASP B 1 870 ? -5.875 -27.969 -24.953 1 84.38 870 ASP B CA 1
ATOM 14002 C C . ASP B 1 870 ? -5.324 -29.312 -25.406 1 84.38 870 ASP B C 1
ATOM 14004 O O . ASP B 1 870 ? -4.262 -29.734 -24.938 1 84.38 870 ASP B O 1
ATOM 14008 N N . ALA B 1 871 ? -6.105 -30.047 -26.078 1 86.44 871 ALA B N 1
ATOM 14009 C CA . ALA B 1 871 ? -5.738 -31.359 -26.641 1 86.44 871 ALA B CA 1
ATOM 14010 C C . ALA B 1 871 ? -6.262 -31.516 -28.062 1 86.44 871 ALA B C 1
ATOM 14012 O O . ALA B 1 871 ? -7.297 -30.953 -28.406 1 86.44 871 ALA B O 1
ATOM 14013 N N . GLN B 1 872 ? -5.52 -32.312 -28.859 1 86.5 872 GLN B N 1
ATOM 14014 C CA . GLN B 1 872 ? -5.965 -32.594 -30.219 1 86.5 872 GLN B CA 1
ATOM 14015 C C . GLN B 1 872 ? -7.215 -33.469 -30.219 1 86.5 872 GLN B C 1
ATOM 14017 O O . GLN B 1 872 ? -7.348 -34.375 -29.391 1 86.5 872 GLN B O 1
ATOM 14022 N N . ASP B 1 873 ? -8.023 -33.312 -31.172 1 91.56 873 ASP B N 1
ATOM 14023 C CA . ASP B 1 873 ? -9.32 -33.969 -31.234 1 91.56 873 ASP B CA 1
ATOM 14024 C C . ASP B 1 873 ? -9.164 -35.5 -31.219 1 91.56 873 ASP B C 1
ATOM 14026 O O . ASP B 1 873 ? -9.992 -36.219 -30.656 1 91.56 873 ASP B O 1
ATOM 14030 N N . ASP B 1 874 ? -8.047 -35.938 -31.828 1 89.38 874 ASP B N 1
ATOM 14031 C CA . ASP B 1 874 ? -7.875 -37.375 -31.984 1 89.38 874 ASP B CA 1
ATOM 14032 C C . ASP B 1 874 ? -6.984 -37.938 -30.891 1 89.38 874 ASP B C 1
ATOM 14034 O O . ASP B 1 874 ? -6.742 -39.156 -30.844 1 89.38 874 ASP B O 1
ATOM 14038 N N . SER B 1 875 ? -6.594 -37.094 -30.016 1 87.62 875 SER B N 1
ATOM 14039 C CA . SER B 1 875 ? -5.688 -37.531 -28.969 1 87.62 875 SER B CA 1
ATOM 14040 C C . SER B 1 875 ? -6.406 -38.406 -27.938 1 87.62 875 SER B C 1
ATOM 14042 O O . SER B 1 875 ? -7.578 -38.188 -27.641 1 87.62 875 SER B O 1
ATOM 14044 N N . ARG B 1 876 ? -5.738 -39.5 -27.516 1 90.19 876 ARG B N 1
ATOM 14045 C CA . ARG B 1 876 ? -6.191 -40.375 -26.453 1 90.19 876 ARG B CA 1
ATOM 14046 C C . ARG B 1 876 ? -5.199 -40.406 -25.297 1 90.19 876 ARG B C 1
ATOM 14048 O O . ARG B 1 876 ? -4.059 -40.844 -25.453 1 90.19 876 ARG B O 1
ATOM 14055 N N . HIS B 1 877 ? -5.691 -39.812 -24.203 1 87.62 877 HIS B N 1
ATOM 14056 C CA . HIS B 1 877 ? -4.797 -39.719 -23.062 1 87.62 877 HIS B CA 1
ATOM 14057 C C . HIS B 1 877 ? -5.383 -40.406 -21.828 1 87.62 877 HIS B C 1
ATOM 14059 O O . HIS B 1 877 ? -6.598 -40.406 -21.625 1 87.62 877 HIS B O 1
ATOM 14065 N N . ALA B 1 878 ? -4.488 -40.906 -21 1 87.12 878 ALA B N 1
ATOM 14066 C CA . ALA B 1 878 ? -4.891 -41.656 -19.812 1 87.12 878 ALA B CA 1
ATOM 14067 C C . ALA B 1 878 ? -5.625 -40.75 -18.828 1 87.12 878 ALA B C 1
ATOM 14069 O O . ALA B 1 878 ? -6.305 -41.25 -17.906 1 87.12 878 ALA B O 1
ATOM 14070 N N . TYR B 1 879 ? -5.523 -39.469 -19 1 92.44 879 TYR B N 1
ATOM 14071 C CA . TYR B 1 879 ? -6.062 -38.562 -18.016 1 92.44 879 TYR B CA 1
ATOM 14072 C C . TYR B 1 879 ? -7.293 -37.844 -18.562 1 92.44 879 TYR B C 1
ATOM 14074 O O . TYR B 1 879 ? -7.895 -37 -17.875 1 92.44 879 TYR B O 1
ATOM 14082 N N . LEU B 1 880 ? -7.68 -38.156 -19.797 1 94.5 880 LEU B N 1
ATOM 14083 C CA . LEU B 1 880 ? -8.711 -37.344 -20.469 1 94.5 880 LEU B CA 1
ATOM 14084 C C . LEU B 1 880 ? -10.008 -38.156 -20.562 1 94.5 880 LEU B C 1
ATOM 14086 O O . LEU B 1 880 ? -10.031 -39.25 -21.109 1 94.5 880 LEU B O 1
ATOM 14090 N N . GLY B 1 881 ? -11.031 -37.656 -19.969 1 97.56 881 GLY B N 1
ATOM 14091 C CA . GLY B 1 881 ? -12.398 -38.125 -20.031 1 97.56 881 GLY B CA 1
ATOM 14092 C C . GLY B 1 881 ? -13.398 -37.062 -20.438 1 97.56 881 GLY B C 1
ATOM 14093 O O . GLY B 1 881 ? -13.102 -36.219 -21.297 1 97.56 881 GLY B O 1
ATOM 14094 N N . PHE B 1 882 ? -14.688 -37.25 -19.969 1 98.31 882 PHE B N 1
ATOM 14095 C CA . PHE B 1 882 ? -15.68 -36.25 -20.359 1 98.31 882 PHE B CA 1
ATOM 14096 C C . PHE B 1 882 ? -16.953 -36.406 -19.516 1 98.31 882 PHE B C 1
ATOM 14098 O O . PHE B 1 882 ? -17.094 -37.375 -18.766 1 98.31 882 PHE B O 1
ATOM 14105 N N . ARG B 1 883 ? -17.719 -35.438 -19.578 1 98.62 883 ARG B N 1
ATOM 14106 C CA . ARG B 1 883 ? -19.094 -35.469 -19.109 1 98.62 883 ARG B CA 1
ATOM 14107 C C . ARG B 1 883 ? -20.031 -34.812 -20.109 1 98.62 883 ARG B C 1
ATOM 14109 O O . ARG B 1 883 ? -19.594 -34.125 -21.016 1 98.62 883 ARG B O 1
ATOM 14116 N N . LEU B 1 884 ? -21.312 -35.031 -19.906 1 98.62 884 LEU B N 1
ATOM 14117 C CA . LEU B 1 884 ? -22.297 -34.5 -20.859 1 98.62 884 LEU B CA 1
ATOM 14118 C C . LEU B 1 884 ? -22.984 -33.281 -20.312 1 98.62 884 LEU B C 1
ATOM 14120 O O . LEU B 1 884 ? -23.016 -33.062 -19.094 1 98.62 884 LEU B O 1
ATOM 14124 N N . ALA B 1 885 ? -23.453 -32.469 -21.188 1 98.5 885 ALA B N 1
ATOM 14125 C CA . ALA B 1 885 ? -24.297 -31.312 -20.891 1 98.5 885 ALA B CA 1
ATOM 14126 C C . ALA B 1 885 ? -25.516 -31.266 -21.812 1 98.5 885 ALA B C 1
ATOM 14128 O O . ALA B 1 885 ? -25.641 -32.094 -22.734 1 98.5 885 ALA B O 1
ATOM 14129 N N . MET B 1 886 ? -26.453 -30.438 -21.516 1 97.69 886 MET B N 1
ATOM 14130 C CA . MET B 1 886 ? -27.641 -30.25 -22.359 1 97.69 886 MET B CA 1
ATOM 14131 C C . MET B 1 886 ? -28.172 -28.828 -22.234 1 97.69 886 MET B C 1
ATOM 14133 O O . MET B 1 886 ? -28 -28.172 -21.203 1 97.69 886 MET B O 1
ATOM 14137 N N . SER B 1 887 ? -28.75 -28.344 -23.281 1 95.12 887 SER B N 1
ATOM 14138 C CA . SER B 1 887 ? -29.406 -27.031 -23.266 1 95.12 887 SER B CA 1
ATOM 14139 C C . SER B 1 887 ? -30.797 -27.109 -22.641 1 95.12 887 SER B C 1
ATOM 14141 O O . SER B 1 887 ? -31.5 -28.109 -22.812 1 95.12 887 SER B O 1
ATOM 14143 N N . LEU B 1 888 ? -31.125 -26.125 -21.922 1 92.94 888 LEU B N 1
ATOM 14144 C CA . LEU B 1 888 ? -32.438 -26.031 -21.297 1 92.94 888 LEU B CA 1
ATOM 14145 C C . LEU B 1 888 ? -33.188 -24.797 -21.766 1 92.94 888 LEU B C 1
ATOM 14147 O O . LEU B 1 888 ? -32.562 -23.766 -22.031 1 92.94 888 LEU B O 1
#

InterPro domains:
  IPR000719 Protein kinase domain [PF00069] (141-412)
  IPR000719 Protein kinase domain [PS50011] (141-418)
  IPR000719 Protein kinase domain [SM00220] (141-417)
  IPR005532 Sulfatase-modifying factor enzyme-like domain [PF03781] (649-885)
  IPR008271 Serine/threonine-protein kinase, active site [PS00108] (266-278)
  IPR011009 Protein kinase-like domain superfamily [SSF56112] (138-411)
  IPR013229 PEGA [PF08308] (595-643)
  IPR016187 C-type lectin fold [SSF56436] (647-887)
  IPR017441 Protein kinase, ATP binding site [PS00107] (147-170)
  IPR042095 Sulfatase-modifying factor enzyme superfamily [G3DSA:3.90.1580.10] (638-887)

Organism: Persicimonas caeni (NCBI:txid2292766)

pLDDT: mean 79.28, std 21.31, range [16.05, 98.62]

Solvent-accessible surface area (backbone atoms only — not comparable to full-atom values): 95040 Å² total; per-residue (Å²): 124,68,72,65,52,49,56,54,49,53,51,49,34,39,74,69,68,57,41,56,68,68,61,47,53,52,39,47,55,43,22,72,71,66,77,39,54,49,67,56,46,38,35,74,73,64,60,34,54,70,68,55,50,51,52,52,50,53,49,60,70,68,51,67,74,78,74,65,61,73,74,72,66,72,77,79,80,82,77,80,74,92,78,74,83,89,85,77,89,73,85,77,83,77,74,82,79,87,67,93,76,84,70,88,73,70,79,74,74,80,67,76,73,71,77,67,71,73,75,70,79,71,78,76,74,81,62,89,69,75,71,73,89,68,54,55,80,69,69,36,53,45,79,70,47,78,72,45,75,58,100,73,26,33,32,28,32,23,35,32,64,81,52,69,31,70,28,25,33,40,33,63,50,84,83,71,67,79,96,71,65,66,65,46,40,53,52,38,20,46,28,53,36,48,56,42,82,42,41,27,29,52,50,48,37,47,77,49,57,40,93,88,65,46,56,35,34,31,25,66,60,72,86,53,47,28,46,41,55,52,44,53,40,47,66,73,66,52,79,91,51,76,46,69,64,54,49,47,53,50,49,30,51,48,23,45,33,51,30,56,34,38,76,67,25,36,32,50,59,48,59,45,41,75,34,28,37,33,38,90,85,68,47,49,28,42,53,76,48,60,70,38,48,67,69,36,66,91,57,35,82,58,49,72,59,60,70,74,57,90,85,68,77,72,57,52,65,76,34,41,28,30,47,51,59,71,60,39,68,86,68,60,48,61,38,40,46,30,21,12,52,15,35,42,47,37,20,71,68,47,57,40,67,66,65,84,61,95,45,71,68,56,34,34,49,38,46,57,71,51,79,72,69,55,47,48,76,75,27,63,86,61,70,60,56,64,69,60,43,52,55,25,52,35,21,51,40,72,50,59,85,65,22,46,84,41,31,46,58,50,24,52,55,46,51,56,56,57,19,48,54,64,56,48,53,58,27,45,53,54,18,50,54,28,40,54,56,15,51,50,29,44,50,49,23,53,50,42,47,51,50,36,53,52,48,49,51,50,47,52,54,51,54,72,74,46,61,58,46,52,55,65,82,72,42,45,59,56,40,50,46,52,49,49,44,55,50,39,50,32,49,31,28,44,25,48,39,49,15,50,49,26,26,49,50,16,28,31,49,32,74,81,43,58,70,45,26,48,53,48,21,52,55,29,44,54,54,19,51,32,22,52,64,53,64,36,62,34,59,19,45,26,27,47,50,52,20,60,71,38,45,84,66,86,50,50,66,60,71,66,17,42,18,32,40,26,42,40,50,42,73,70,61,29,40,34,36,37,26,36,58,40,78,53,84,62,25,52,39,80,40,82,71,47,77,65,47,53,37,68,39,72,69,42,78,39,67,43,44,54,34,35,38,37,37,40,40,93,73,35,51,71,38,44,44,60,43,63,42,49,61,66,33,78,46,74,47,73,41,77,65,47,45,49,91,77,48,64,89,64,44,39,65,42,74,46,48,69,25,42,48,61,71,82,54,39,86,45,60,74,80,26,55,44,76,43,73,40,30,34,31,40,29,48,58,44,23,37,48,60,50,47,52,51,39,39,55,38,19,73,79,36,50,72,60,23,58,71,56,43,32,22,48,79,95,48,65,57,61,47,46,66,45,97,88,50,42,63,44,79,45,65,55,47,98,86,66,48,67,61,56,58,47,19,55,35,38,13,42,25,54,62,42,53,51,49,49,27,52,52,49,17,67,72,72,72,46,74,45,36,57,29,40,54,66,56,47,43,39,48,29,30,34,34,72,53,40,41,31,38,32,25,78,56,88,57,46,62,36,31,40,25,32,52,26,46,85,69,81,60,57,72,52,48,67,74,69,44,72,56,20,28,14,66,57,62,31,34,52,48,41,6,39,37,20,24,52,28,66,32,67,32,92,89,38,92,61,23,22,33,29,41,43,10,15,12,72,30,54,77,78,46,27,28,59,50,46,75,50,68,43,48,43,78,46,33,36,85,46,31,27,36,40,48,17,32,82,100,124,67,73,66,52,52,55,52,49,53,51,50,35,39,76,70,67,56,40,56,68,67,58,49,52,52,37,47,57,43,20,72,71,67,78,40,52,48,69,54,44,38,36,75,73,64,59,33,54,70,69,55,50,52,52,53,50,51,47,61,71,68,53,65,75,76,73,66,60,70,74,71,65,68,79,69,84,77,81,77,78,88,86,74,82,81,67,86,63,82,62,81,78,74,75,67,72,75,70,70,85,71,81,76,77,76,73,81,75,77,77,73,75,72,75,71,73,75,77,73,74,81,75,80,80,86,64,88,70,74,71,71,89,68,54,54,81,67,68,36,53,44,80,71,46,80,74,45,75,56,99,74,27,33,32,28,32,23,35,32,66,79,52,68,30,70,27,26,34,39,34,64,49,87,83,71,66,80,95,75,63,67,65,46,39,52,53,38,20,49,27,53,36,48,58,42,83,42,40,28,30,52,51,47,37,48,78,51,57,40,91,88,66,46,55,34,35,33,26,67,60,73,85,52,48,28,46,39,55,53,43,53,41,46,66,72,66,52,80,93,52,76,47,69,63,54,50,45,51,50,49,28,50,48,24,46,34,52,29,57,34,39,77,68,25,34,32,50,60,49,58,46,42,74,34,28,37,33,38,90,86,68,46,50,29,43,52,74,48,58,72,37,48,68,68,35,66,91,56,35,82,58,49,71,60,60,69,73,58,90,85,69,80,70,58,51,64,78,34,41,27,29,46,51,58,70,59,39,69,85,67,59,47,61,37,40,46,30,20,11,51,16,35,44,48,37,20,71,68,47,56,40,68,66,64,84,61,96,44,71,68,56,33,34,49,37,44,57,70,52,78,72,70,56,49,48,75,74,28,62,87,62,70,61,55,64,67,60,44,51,55,24,52,36,21,52,40,73,50,61,85,65,22,46,86,40,31,47,59,51,25,52,54,47,52,56,56,59,18,49,54,65,56,49,55,57,26,47,53,52,18,50,53,28,41,53,54,14,51,50,30,44,50,50,24,52,52,42,47,50,50,36,54,53,51,48,50,52,46,52,54,51,53,71,74,47,60,59,46,52,56,65,82,72,42,45,60,55,39,51,48,52,51,49,44,55,51,38,49,32,49,31,28,43,26,48,40,49,16,51,49,27,26,49,51,15,28,31,48,32,73,80,43,57,70,43,26,47,52,49,20,52,56,29,44,53,54,19,51,32,22,52,62,53,65,35,61,33,60,20,45,27,26,46,48,52,22,59,70,37,45,83,67,86,50,51,67,61,71,68,18,42,19,31,40,26,43,39,52,41,74,69,62,27,41,34,36,38,25,36,58,41,79,52,85,62,25,52,40,80,39,82,70,47,76,65,48,52,36,68,38,73,68,41,78,39,67,43,42,54,33,35,37,37,36,40,40,92,73,36,52,71,38,45,43,61,44,61,42,48,61,68,32,78,45,75,46,75,43,77,64,48,45,49,90,76,48,64,88,64,44,38,65,44,74,46,47,69,24,42,50,61,70,80,56,38,87,46,60,73,80,26,56,45,75,45,72,41,30,32,32,41,29,47,58,43,24,37,48,60,52,47,52,51,40,38,56,40,20,75,79,37,49,72,61,23,59,72,55,43,33,23,48,79,93,49,66,59,60,48,47,68,45,96,88,51,41,64,44,80,45,67,53,47,99,86,66,47,67,62,54,59,47,19,55,34,38,13,42,26,53,64,43,53,51,49,48,26,52,52,49,17,68,72,72,71,45,74,45,37,57,29,40,55,66,57,47,42,38,48,29,32,33,35,71,53,39,40,30,36,32,23,79,58,90,54,46,62,35,31,40,24,31,52,26,46,86,70,79,61,59,72,51,48,67,73,68,44,72,55,20,30,14,66,58,62,32,32,52,47,42,7,39,38,20,24,52,29,66,33,66,31,92,87,37,92,60,24,22,32,28,40,42,10,16,11,72,30,55,76,79,47,29,28,58,51,45,75,49,67,44,47,43,78,46,32,38,84,46,30,27,37,40,48,17,31,82,99

Radius of gyration: 50.56 Å; Cα contacts (8 Å, |Δi|>4): 3198; chains: 2; bounding box: 92×163×111 Å

Sequence (1776 aa):
MALKSDTQLGQLAIARGLVDLATLLRCVSQSATAGTTLSELLVIDGHLSREQLDDLESYLESADRRLLQDEFELGDTLVLDEIFTPTESTEPLLEVPQTVAQTFRQTPPVKLARNTLPFGESSSAAAESPSELELEREQRYEFLDELGRGGMGQVVLAHDRILKRDIALKTLLPDTAEQGNPRDRLLQEAQVTGILEHPSIIPIYDLGALSNEEPYYTMRVVRERSLEQIIQEMAVGQEHAYSLTQLVSILRQVCLAVHYAHDRGVIHRDLKPENILIGAYGEVFVIDWGVAKVVNPDLGAVSQLGGDELGALVGTPQYMAPEQAQGENDAIDQRTDVYALGAILYEVLTLQPVFTAEHVLSLLFKAVQEEPAPPSARAPERSIPRELEDICLKALDKAPSNRYASAEAMADDLELFLEGVKERERRRQMAREAIERADEARAAYGRTHQKHAELMNELSHEKLNMTSWAPHHEKERVWALEQRVEDLQVEIERHFSEATRLYGQALGHLPEMSEARKALADLYWERFQEAEAAGERARATYFEGLVRQYNDGWYDQLLEGTARLTVLTHPEPAQAVLYEFVEVNRRLVERRMAELGETPVRNLELQHGSYVIELQRPGYVALQVPVRLDRMEERTLEIQLQRVDQVPDNFVVIAGGKFLSGELQAQNLEDHEQYLPDFGIMEAPVTCAEYLDFLNAVATDDLERAKKHAPRLEDGESYFPVSEDGQFSLPTEDAEGDRWDMNWPICMISYNDAVAYAAWRSKRDGFAYRLPSADEWEKAARGVDGRLYPWGNHFDPSFCRMRDSERGRPMPVSVHKYKMDRSPYGVRDMAGNVIEWTTTRAPSSDDRRIVQGASFGSIELMCRLDWHMDAQDDSRHAYLGFRLAMSLMALKSDTQLGQLAIARGLVDLATLLRCVSQSATAGTTLSELLVIDGHLSREQLDDLESYLESADRRLLQDEFELGDTLVLDEIFTPTESTEPLLEVPQTVAQTFRQTPPVKLARNTLPFGESSSAAAESPSELELEREQRYEFLDELGRGGMGQVVLAHDRILKRDIALKTLLPDTAEQGNPRDRLLQEAQVTGILEHPSIIPIYDLGALSNEEPYYTMRVVRERSLEQIIQEMAVGQEHAYSLTQLVSILRQVCLAVHYAHDRGVIHRDLKPENILIGAYGEVFVIDWGVAKVVNPDLGAVSQLGGDELGALVGTPQYMAPEQAQGENDAIDQRTDVYALGAILYEVLTLQPVFTAEHVLSLLFKAVQEEPAPPSARAPERSIPRELEDICLKALDKAPSNRYASAEAMADDLELFLEGVKERERRRQMAREAIERADEARAAYGRTHQKHAELMNELSHEKLNMTSWAPHHEKERVWALEQRVEDLQVEIERHFSEATRLYGQALGHLPEMSEARKALADLYWERFQEAEAAGERARATYFEGLVRQYNDGWYDQLLEGTARLTVLTHPEPAQAVLYEFVEVNRRLVERRMAELGETPVRNLELQHGSYVIELQRPGYVALQVPVRLDRMEERTLEIQLQRVDQVPDNFVVIAGGKFLSGELQAQNLEDHEQYLPDFGIMEAPVTCAEYLDFLNAVATDDLERAKKHAPRLEDGESYFPVSEDGQFSLPTEDAEGDRWDMNWPICMISYNDAVAYAAWRSKRDGFAYRLPSADEWEKAARGVDGRLYPWGNHFDPSFCRMRDSERGRPMPVSVHKYKMDRSPYGVRDMAGNVIEWTTTRAPSSDDRRIVQGASFGSIELMCRLDWHMDAQDDSRHAYLGFRLAMSL